Protein AF-0000000084720135 (afdb_homodimer)

Structure (mmCIF, N/CA/C/O backbone):
data_AF-0000000084720135-model_v1
#
loop_
_entity.id
_entity.type
_entity.pdbx_description
1 polymer 'PABS domain-containing protein'
#
loop_
_atom_site.group_PDB
_atom_site.id
_atom_site.type_symbol
_atom_site.label_atom_id
_atom_site.label_alt_id
_atom_site.label_comp_id
_atom_site.label_asym_id
_atom_site.label_entity_id
_atom_site.label_seq_id
_atom_site.pdbx_PDB_ins_code
_atom_site.Cartn_x
_atom_site.Cartn_y
_atom_site.Cartn_z
_atom_site.occupancy
_atom_site.B_iso_or_equiv
_atom_site.auth_seq_id
_atom_site.auth_comp_id
_atom_site.auth_asym_id
_atom_site.auth_atom_id
_atom_site.pdbx_PDB_model_num
ATOM 1 N N . MET A 1 1 ? 41.5 21.016 13.18 1 47.06 1 MET A N 1
ATOM 2 C CA . MET A 1 1 ? 40.406 21.859 13.711 1 47.06 1 MET A CA 1
ATOM 3 C C . MET A 1 1 ? 40.688 22.234 15.164 1 47.06 1 MET A C 1
ATOM 5 O O . MET A 1 1 ? 41.312 21.469 15.906 1 47.06 1 MET A O 1
ATOM 9 N N . ASN A 1 2 ? 40.562 23.562 15.445 1 60.97 2 ASN A N 1
ATOM 10 C CA . ASN A 1 2 ? 40.844 24.297 16.672 1 60.97 2 ASN A CA 1
ATOM 11 C C . ASN A 1 2 ? 40.219 23.641 17.891 1 60.97 2 ASN A C 1
ATOM 13 O O . ASN A 1 2 ? 39.031 23.328 17.891 1 60.97 2 ASN A O 1
ATOM 17 N N . ALA A 1 3 ? 40.969 22.922 18.703 1 72.19 3 ALA A N 1
ATOM 18 C CA . ALA A 1 3 ? 40.562 22.297 19.969 1 72.19 3 ALA A CA 1
ATOM 19 C C . ALA A 1 3 ? 39.5 23.109 20.672 1 72.19 3 ALA A C 1
ATOM 21 O O . ALA A 1 3 ? 38.656 22.562 21.391 1 72.19 3 ALA A O 1
ATOM 22 N N . ARG A 1 4 ? 39.469 24.391 20.438 1 83.12 4 ARG A N 1
ATOM 23 C CA . ARG A 1 4 ? 38.5 25.281 21.078 1 83.12 4 ARG A CA 1
ATOM 24 C C . ARG A 1 4 ? 37.094 25.047 20.547 1 83.12 4 ARG A C 1
ATOM 26 O O . ARG A 1 4 ? 36.125 25.078 21.312 1 83.12 4 ARG A O 1
ATOM 33 N N . VAL A 1 5 ? 36.938 24.703 19.312 1 84.44 5 VAL A N 1
ATOM 34 C CA . VAL A 1 5 ? 35.656 24.531 18.672 1 84.44 5 VAL A CA 1
ATOM 35 C C . VAL A 1 5 ? 34.906 23.344 19.281 1 84.44 5 VAL A C 1
ATOM 37 O O . VAL A 1 5 ? 33.719 23.406 19.547 1 84.44 5 VAL A O 1
ATOM 40 N N . TRP A 1 6 ? 35.625 22.344 19.594 1 82.81 6 TRP A N 1
ATOM 41 C CA . TRP A 1 6 ? 35 21.125 20.078 1 82.81 6 TRP A CA 1
ATOM 42 C C . TRP A 1 6 ? 34.625 21.25 21.547 1 82.81 6 TRP A C 1
ATOM 44 O O . TRP A 1 6 ? 33.719 20.547 22.016 1 82.81 6 TRP A O 1
ATOM 54 N N . LYS A 1 7 ? 35.281 22.188 22.25 1 87.62 7 LYS A N 1
ATOM 55 C CA . LYS A 1 7 ? 34.875 22.469 23.625 1 87.62 7 LYS A CA 1
ATOM 56 C C . LYS A 1 7 ? 33.656 23.359 23.688 1 87.62 7 LYS A C 1
ATOM 58 O O . LYS A 1 7 ? 32.875 23.281 24.641 1 87.62 7 LYS A O 1
ATOM 63 N N . ILE A 1 8 ? 33.375 24.109 22.672 1 91.62 8 ILE A N 1
ATOM 64 C CA . ILE A 1 8 ? 32.312 25.094 22.688 1 91.62 8 ILE A CA 1
ATOM 65 C C . ILE A 1 8 ? 31.078 24.547 21.969 1 91.62 8 ILE A C 1
ATOM 67 O O . ILE A 1 8 ? 29.953 24.891 22.297 1 91.62 8 ILE A O 1
ATOM 71 N N . ALA A 1 9 ? 31.266 23.578 21.078 1 90 9 ALA A N 1
ATOM 72 C CA . ALA A 1 9 ? 30.203 23.078 20.203 1 90 9 ALA A CA 1
ATOM 73 C C . ALA A 1 9 ? 29.062 22.469 21.016 1 90 9 ALA A C 1
ATOM 75 O O . ALA A 1 9 ? 27.891 22.734 20.75 1 90 9 ALA A O 1
ATOM 76 N N . PRO A 1 10 ? 29.328 21.641 22.047 1 91.88 10 PRO A N 1
ATOM 77 C CA . PRO A 1 10 ? 28.219 21.078 22.828 1 91.88 10 PRO A CA 1
ATOM 78 C C . PRO A 1 10 ? 27.375 22.125 23.531 1 91.88 10 PRO A C 1
ATOM 80 O O . PRO A 1 10 ? 26.188 21.938 23.75 1 91.88 10 PRO A O 1
ATOM 83 N N . LEU A 1 11 ? 28.062 23.266 23.875 1 94.38 11 LEU A N 1
ATOM 84 C CA . LEU A 1 11 ? 27.344 24.359 24.516 1 94.38 11 LEU A CA 1
ATOM 85 C C . LEU A 1 11 ? 26.328 24.969 23.562 1 94.38 11 LEU A C 1
ATOM 87 O O . LEU A 1 11 ? 25.188 25.25 23.938 1 94.38 11 LEU A O 1
ATOM 91 N N . LEU A 1 12 ? 26.719 25.031 22.344 1 93.25 12 LEU A N 1
ATOM 92 C CA . LEU A 1 12 ? 25.828 25.594 21.344 1 93.25 12 LEU A CA 1
ATOM 93 C C . LEU A 1 12 ? 24.703 24.625 21 1 93.25 12 LEU A C 1
ATOM 95 O O . LEU A 1 12 ? 23.578 25.047 20.688 1 93.25 12 LEU A O 1
ATOM 99 N N . PHE A 1 13 ? 24.984 23.328 21.094 1 93.81 13 PHE A N 1
ATOM 100 C CA . PHE A 1 13 ? 23.922 22.344 20.922 1 93.81 13 PHE A CA 1
ATOM 101 C C . PHE A 1 13 ? 22.844 22.531 21.984 1 93.81 13 PHE A C 1
ATOM 103 O O . PHE A 1 13 ? 21.656 22.547 21.672 1 93.81 13 PHE A O 1
ATOM 110 N N . GLY A 1 14 ? 23.281 22.641 23.172 1 95.44 14 GLY A N 1
ATOM 111 C CA . GLY A 1 14 ? 22.359 22.859 24.266 1 95.44 14 GLY A CA 1
ATOM 112 C C . GLY A 1 14 ? 21.578 24.156 24.141 1 95.44 14 GLY A C 1
ATOM 113 O O . GLY A 1 14 ? 20.375 24.188 24.438 1 95.44 14 GLY A O 1
ATOM 114 N N . SER A 1 15 ? 22.25 25.203 23.766 1 95.5 15 SER A N 1
ATOM 115 C CA . SER A 1 15 ? 21.594 26.5 23.594 1 95.5 15 SER A CA 1
ATOM 116 C C . SER A 1 15 ? 20.531 26.438 22.5 1 95.5 15 SER A C 1
ATOM 118 O O . SER A 1 15 ? 19.422 26.953 22.688 1 95.5 15 SER A O 1
ATOM 120 N N . GLY A 1 16 ? 20.859 25.812 21.422 1 94 16 GLY A N 1
ATOM 121 C CA . GLY A 1 16 ? 19.891 25.625 20.359 1 94 16 GLY A CA 1
ATOM 122 C C . GLY A 1 16 ? 18.688 24.797 20.781 1 94 16 GLY A C 1
ATOM 123 O O . GLY A 1 16 ? 17.547 25.125 20.438 1 94 16 GLY A O 1
ATOM 124 N N . PHE A 1 17 ? 18.953 23.734 21.484 1 96.19 17 PHE A N 1
ATOM 125 C CA . PHE A 1 17 ? 17.891 22.875 22.016 1 96.19 17 PHE A CA 1
ATOM 126 C C . PHE A 1 17 ? 16.891 23.703 22.828 1 96.19 17 PHE A C 1
ATOM 128 O O . PHE A 1 17 ? 15.688 23.625 22.594 1 96.19 17 PHE A O 1
ATOM 135 N N . CYS A 1 18 ? 17.406 24.5 23.688 1 96.62 18 CYS A N 1
ATOM 136 C CA . CYS A 1 18 ? 16.547 25.297 24.562 1 96.62 18 CYS A CA 1
ATOM 137 C C . CYS A 1 18 ? 15.805 26.375 23.766 1 96.62 18 CYS A C 1
ATOM 139 O O . CYS A 1 18 ? 14.617 26.609 24.016 1 96.62 18 CYS A O 1
ATOM 141 N N . ALA A 1 19 ? 16.438 26.938 22.859 1 94.12 19 ALA A N 1
ATOM 142 C CA . ALA A 1 19 ? 15.852 28.031 22.094 1 94.12 19 ALA A CA 1
ATOM 143 C C . ALA A 1 19 ? 14.594 27.578 21.359 1 94.12 19 ALA A C 1
ATOM 145 O O . ALA A 1 19 ? 13.578 28.281 21.359 1 94.12 19 ALA A O 1
ATOM 146 N N . LEU A 1 20 ? 14.695 26.453 20.781 1 93.56 20 LEU A N 1
ATOM 147 C CA . LEU A 1 20 ? 13.539 26.016 20 1 93.56 20 LEU A CA 1
ATOM 148 C C . LEU A 1 20 ? 12.461 25.422 20.906 1 93.56 20 LEU A C 1
ATOM 150 O O . LEU A 1 20 ? 11.281 25.422 20.547 1 93.56 20 LEU A O 1
ATOM 154 N N . VAL A 1 21 ? 12.789 24.875 22.031 1 95.62 21 VAL A N 1
ATOM 155 C CA . VAL A 1 21 ? 11.773 24.5 23 1 95.62 21 VAL A CA 1
ATOM 156 C C . VAL A 1 21 ? 10.992 25.734 23.453 1 95.62 21 VAL A C 1
ATOM 158 O O . VAL A 1 21 ? 9.766 25.703 23.531 1 95.62 21 VAL A O 1
ATOM 161 N N . TYR A 1 22 ? 11.742 26.828 23.672 1 94.38 22 TYR A N 1
ATOM 162 C CA . TYR A 1 22 ? 11.094 28.078 24.047 1 94.38 22 TYR A CA 1
ATOM 163 C C . TYR A 1 22 ? 10.164 28.578 22.953 1 94.38 22 TYR A C 1
ATOM 165 O O . TYR A 1 22 ? 9.008 28.922 23.219 1 94.38 22 TYR A O 1
ATOM 173 N N . GLN A 1 23 ? 10.648 28.547 21.812 1 90.38 23 GLN A N 1
ATOM 174 C CA . GLN A 1 23 ? 9.875 29.078 20.703 1 90.38 23 GLN A CA 1
ATOM 175 C C . GLN A 1 23 ? 8.57 28.312 20.516 1 90.38 23 GLN A C 1
ATOM 177 O O . GLN A 1 23 ? 7.512 28.906 20.328 1 90.38 23 GLN A O 1
ATOM 182 N N . THR A 1 24 ? 8.625 27.031 20.562 1 90.44 24 THR A N 1
ATOM 183 C CA . THR A 1 24 ? 7.43 26.219 20.375 1 90.44 24 THR A CA 1
ATOM 184 C C . THR A 1 24 ? 6.473 26.375 21.562 1 90.44 24 THR A C 1
ATOM 186 O O . THR A 1 24 ? 5.254 26.391 21.375 1 90.44 24 THR A O 1
ATOM 189 N N . ALA A 1 25 ? 7.012 26.453 22.703 1 91.75 25 ALA A N 1
ATOM 190 C CA . ALA A 1 25 ? 6.18 26.672 23.891 1 91.75 25 ALA A CA 1
ATOM 191 C C . ALA A 1 25 ? 5.469 28.031 23.812 1 91.75 25 ALA A C 1
ATOM 193 O O . ALA A 1 25 ? 4.281 28.125 24.109 1 91.75 25 ALA A O 1
ATOM 194 N N . TRP A 1 26 ? 6.211 29.047 23.453 1 90.12 26 TRP A N 1
ATOM 195 C CA . TRP A 1 26 ? 5.641 30.391 23.328 1 90.12 26 TRP A CA 1
ATOM 196 C C . TRP A 1 26 ? 4.562 30.438 22.25 1 90.12 26 TRP A C 1
ATOM 198 O O . TRP A 1 26 ? 3.559 31.141 22.391 1 90.12 26 TRP A O 1
ATOM 208 N N . GLN A 1 27 ? 4.793 29.75 21.219 1 84.06 27 GLN A N 1
ATOM 209 C CA . GLN A 1 27 ? 3.781 29.656 20.172 1 84.06 27 GLN A CA 1
ATOM 210 C C . GLN A 1 27 ? 2.482 29.062 20.703 1 84.06 27 GLN A C 1
ATOM 212 O O . GLN A 1 27 ? 1.394 29.547 20.406 1 84.06 27 GLN A O 1
ATOM 217 N N . ARG A 1 28 ? 2.559 28.094 21.469 1 85.31 28 ARG A N 1
ATOM 218 C CA . ARG A 1 28 ? 1.39 27.438 22.031 1 85.31 28 ARG A CA 1
ATOM 219 C C . ARG A 1 28 ? 0.677 28.344 23.031 1 85.31 28 ARG A C 1
ATOM 221 O O . ARG A 1 28 ? -0.553 28.422 23.031 1 85.31 28 ARG A O 1
ATOM 228 N N . GLU A 1 29 ? 1.444 29.031 23.844 1 85.19 29 GLU A N 1
ATOM 229 C CA . GLU A 1 29 ? 0.874 29.906 24.875 1 85.19 29 GLU A CA 1
ATOM 230 C C . GLU A 1 29 ? 0.19 31.109 24.234 1 85.19 29 GLU A C 1
ATOM 232 O O . GLU A 1 29 ? -0.898 31.516 24.656 1 85.19 29 GLU A O 1
ATOM 237 N N . LEU A 1 30 ? 0.753 31.594 23.281 1 80.81 30 LEU A N 1
ATOM 238 C CA . LEU A 1 30 ? 0.221 32.812 22.672 1 80.81 30 LEU A CA 1
ATOM 239 C C . LEU A 1 30 ? -0.971 32.5 21.781 1 80.81 30 LEU A C 1
ATOM 241 O O . LEU A 1 30 ? -1.827 33.344 21.562 1 80.81 30 LEU A O 1
ATOM 245 N N . ARG A 1 31 ? -1.048 31.312 21.297 1 76.31 31 ARG A N 1
ATOM 246 C CA . ARG A 1 31 ? -2.223 30.891 20.547 1 76.31 31 ARG A CA 1
ATOM 247 C C . ARG A 1 31 ? -3.471 30.906 21.422 1 76.31 31 ARG A C 1
ATOM 249 O O . ARG A 1 31 ? -4.574 31.156 20.938 1 76.31 31 ARG A O 1
ATOM 256 N N . LEU A 1 32 ? -3.262 30.578 22.656 1 73 32 LEU A N 1
ATOM 257 C CA . LEU A 1 32 ? -4.387 30.547 23.578 1 73 32 LEU A CA 1
ATOM 258 C C . LEU A 1 32 ? -4.91 31.938 23.875 1 73 32 LEU A C 1
ATOM 260 O O . LEU A 1 32 ? -6.066 32.125 24.266 1 73 32 LEU A O 1
ATOM 264 N N . ILE A 1 33 ? -4.055 32.875 23.625 1 66.69 33 ILE A N 1
ATOM 265 C CA . ILE A 1 33 ? -4.441 34.25 23.922 1 66.69 33 ILE A CA 1
ATOM 266 C C . ILE A 1 33 ? -4.957 34.938 22.656 1 66.69 33 ILE A C 1
ATOM 268 O O . ILE A 1 33 ? -5.969 35.625 22.688 1 66.69 33 ILE A O 1
ATOM 272 N N . PHE A 1 34 ? -4.207 34.656 21.594 1 63.59 34 PHE A N 1
ATOM 273 C CA . PHE A 1 34 ? -4.449 35.469 20.422 1 63.59 34 PHE A CA 1
ATOM 274 C C . PHE A 1 34 ? -5.297 34.719 19.406 1 63.59 34 PHE A C 1
ATOM 276 O O . PHE A 1 34 ? -5.785 35.312 18.438 1 63.59 34 PHE A O 1
ATOM 283 N N . GLY A 1 35 ? -5.809 33.562 19.797 1 59.84 35 GLY A N 1
ATOM 284 C CA . GLY A 1 35 ? -6.688 32.812 18.938 1 59.84 35 GLY A CA 1
ATOM 285 C C . GLY A 1 35 ? -5.984 32.219 17.734 1 59.84 35 GLY A C 1
ATOM 286 O O . GLY A 1 35 ? -4.828 31.797 17.812 1 59.84 35 GLY A O 1
ATOM 287 N N . ALA A 1 36 ? -6.168 32.562 16.406 1 57.19 36 ALA A N 1
ATOM 288 C CA . ALA A 1 36 ? -5.863 31.953 15.109 1 57.19 36 ALA A CA 1
ATOM 289 C C . ALA A 1 36 ? -4.402 31.516 15.031 1 57.19 36 ALA A C 1
ATOM 291 O O . ALA A 1 36 ? -3.508 32.281 15.438 1 57.19 36 ALA A O 1
ATOM 292 N N . SER A 1 37 ? -4.109 30.25 14.914 1 58.25 37 SER A N 1
ATOM 293 C CA . SER A 1 37 ? -2.816 29.578 14.945 1 58.25 37 SER A CA 1
ATOM 294 C C . SER A 1 37 ? -1.837 30.203 13.969 1 58.25 37 SER A C 1
ATOM 296 O O . SER A 1 37 ? -0.685 30.469 14.312 1 58.25 37 SER A O 1
ATOM 298 N N . THR A 1 38 ? -2.287 30.703 12.781 1 62.53 38 THR A N 1
ATOM 299 C CA . THR A 1 38 ? -1.312 31.125 11.781 1 62.53 38 THR A CA 1
ATOM 300 C C . THR A 1 38 ? -0.771 32.531 12.109 1 62.53 38 THR A C 1
ATOM 302 O O . THR A 1 38 ? 0.423 32.781 11.953 1 62.53 38 THR A O 1
ATOM 305 N N . ALA A 1 39 ? -1.692 33.375 12.664 1 63.09 39 ALA A N 1
ATOM 306 C CA . ALA A 1 39 ? -1.271 34.719 13.031 1 63.09 39 ALA A CA 1
ATOM 307 C C . ALA A 1 39 ? -0.337 34.719 14.234 1 63.09 39 ALA A C 1
ATOM 309 O O . ALA A 1 39 ? 0.662 35.438 14.266 1 63.09 39 ALA A O 1
ATOM 310 N N . ALA A 1 40 ? -0.755 33.812 15.102 1 64 40 ALA A N 1
ATOM 311 C CA . ALA A 1 40 ? 0.091 33.688 16.281 1 64 40 ALA A CA 1
ATOM 312 C C . ALA A 1 40 ? 1.47 33.156 15.906 1 64 40 ALA A C 1
ATOM 314 O O . ALA A 1 40 ? 2.488 33.625 16.406 1 64 40 ALA A O 1
ATOM 315 N N . SER A 1 41 ? 1.493 32.219 15.031 1 69.38 41 SER A N 1
ATOM 316 C CA . SER A 1 41 ? 2.756 31.625 14.609 1 69.38 41 SER A CA 1
ATOM 317 C C . SER A 1 41 ? 3.611 32.625 13.844 1 69.38 41 SER A C 1
ATOM 319 O O . SER A 1 41 ? 4.828 32.688 14.031 1 69.38 41 SER A O 1
ATOM 321 N N . ALA A 1 42 ? 2.91 33.406 13.039 1 72.31 42 ALA A N 1
ATOM 322 C CA . ALA A 1 42 ? 3.629 34.438 12.273 1 72.31 42 ALA A CA 1
ATOM 323 C C . ALA A 1 42 ? 4.188 35.531 13.188 1 72.31 42 ALA A C 1
ATOM 325 O O . ALA A 1 42 ? 5.312 36 12.992 1 72.31 42 ALA A O 1
ATOM 326 N N . ALA A 1 43 ? 3.418 35.812 14.148 1 71.81 43 ALA A N 1
ATOM 327 C CA . ALA A 1 43 ? 3.838 36.844 15.086 1 71.81 43 ALA A CA 1
ATOM 328 C C . ALA A 1 43 ? 5.02 36.375 15.938 1 71.81 43 ALA A C 1
ATOM 330 O O . ALA A 1 43 ? 5.992 37.094 16.109 1 71.81 43 ALA A O 1
ATOM 331 N N . VAL A 1 44 ? 4.848 35.156 16.484 1 75 44 VAL A N 1
ATOM 332 C CA . VAL A 1 44 ? 5.906 34.625 17.328 1 75 44 VAL A CA 1
ATOM 333 C C . VAL A 1 44 ? 7.195 34.5 16.531 1 75 44 VAL A C 1
ATOM 335 O O . VAL A 1 44 ? 8.281 34.812 17.016 1 75 44 VAL A O 1
ATOM 338 N N . LEU A 1 45 ? 7.051 34 15.391 1 76.69 45 LEU A N 1
ATOM 339 C CA . LEU A 1 45 ? 8.227 33.844 14.547 1 76.69 45 LEU A CA 1
ATOM 340 C C . LEU A 1 45 ? 8.867 35.188 14.219 1 76.69 45 LEU A C 1
ATOM 342 O O . LEU A 1 45 ? 10.094 35.312 14.242 1 76.69 45 LEU A O 1
ATOM 346 N N . ALA A 1 46 ? 8.078 36.156 13.938 1 78.5 46 ALA A N 1
ATOM 347 C CA . ALA A 1 46 ? 8.578 37.469 13.633 1 78.5 46 ALA A CA 1
ATOM 348 C C . ALA A 1 46 ? 9.289 38.094 14.836 1 78.5 46 ALA A C 1
ATOM 350 O O . ALA A 1 46 ? 10.367 38.688 14.695 1 78.5 46 ALA A O 1
ATOM 351 N N . ILE A 1 47 ? 8.695 37.938 15.938 1 83.12 47 ILE A N 1
ATOM 352 C CA . ILE A 1 47 ? 9.258 38.5 17.156 1 83.12 47 ILE A CA 1
ATOM 353 C C . ILE A 1 47 ? 10.539 37.75 17.516 1 83.12 47 ILE A C 1
ATOM 355 O O . ILE A 1 47 ? 11.539 38.375 17.906 1 83.12 47 ILE A O 1
ATOM 359 N N . PHE A 1 48 ? 10.477 36.438 17.453 1 84.94 48 PHE A N 1
ATOM 360 C CA . PHE A 1 48 ? 11.625 35.594 17.766 1 84.94 48 PHE A CA 1
ATOM 361 C C . PHE A 1 48 ? 12.805 35.938 16.859 1 84.94 48 PHE A C 1
ATOM 363 O O . PHE A 1 48 ? 13.914 36.156 17.328 1 84.94 48 PHE A O 1
ATOM 370 N N . MET A 1 49 ? 12.562 36.031 15.617 1 81.06 49 MET A N 1
ATOM 371 C CA . MET A 1 49 ? 13.609 36.344 14.648 1 81.06 49 MET A CA 1
ATOM 372 C C . MET A 1 49 ? 14.078 37.812 14.805 1 81.06 49 MET A C 1
ATOM 374 O O . MET A 1 49 ? 15.273 38.094 14.68 1 81.06 49 MET A O 1
ATOM 378 N N . GLY A 1 50 ? 13.102 38.656 15.023 1 82.06 50 GLY A N 1
ATOM 379 C CA . GLY A 1 50 ? 13.445 40.062 15.258 1 82.06 50 GLY A CA 1
ATOM 380 C C . GLY A 1 50 ? 14.328 40.25 16.469 1 82.06 50 GLY A C 1
ATOM 381 O O . GLY A 1 50 ? 15.289 41.031 16.438 1 82.06 50 GLY A O 1
ATOM 382 N N . GLY A 1 51 ? 13.961 39.594 17.484 1 85.62 51 GLY A N 1
ATOM 383 C CA . GLY A 1 51 ? 14.781 39.625 18.672 1 85.62 51 GLY A CA 1
ATOM 384 C C . GLY A 1 51 ? 16.188 39.094 18.469 1 85.62 51 GLY A C 1
ATOM 385 O O . GLY A 1 51 ? 17.156 39.719 18.906 1 85.62 51 GLY A O 1
ATOM 386 N N . LEU A 1 52 ? 16.297 37.969 17.797 1 83.81 52 LEU A N 1
ATOM 387 C CA . LEU A 1 52 ? 17.594 37.344 17.516 1 83.81 52 LEU A CA 1
ATOM 388 C C . LEU A 1 52 ? 18.453 38.312 16.688 1 83.81 52 LEU A C 1
ATOM 390 O O . LEU A 1 52 ? 19.641 38.469 16.984 1 83.81 52 LEU A O 1
ATOM 394 N N . GLY A 1 53 ? 17.859 38.938 15.695 1 80.75 53 GLY A N 1
ATOM 395 C CA . GLY A 1 53 ? 18.594 39.875 14.836 1 80.75 53 GLY A CA 1
ATOM 396 C C . GLY A 1 53 ? 19.047 41.125 15.562 1 80.75 53 GLY A C 1
ATOM 397 O O . GLY A 1 53 ? 20.219 41.5 15.461 1 80.75 53 GLY A O 1
ATOM 398 N N . LEU A 1 54 ? 18.141 41.719 16.266 1 83 54 LEU A N 1
ATOM 399 C CA . LEU A 1 54 ? 18.453 42.906 17.016 1 83 54 LEU A CA 1
ATOM 400 C C . LEU A 1 54 ? 19.484 42.625 18.109 1 83 54 LEU A C 1
ATOM 402 O O . LEU A 1 54 ? 20.391 43.438 18.344 1 83 54 LEU A O 1
ATOM 406 N N . GLY A 1 55 ? 19.344 41.562 18.75 1 86.81 55 GLY A N 1
ATOM 407 C CA . GLY A 1 55 ? 20.297 41.156 19.766 1 86.81 55 GLY A CA 1
ATOM 408 C C . GLY A 1 55 ? 21.688 40.906 19.203 1 86.81 55 GLY A C 1
ATOM 409 O O . GLY A 1 55 ? 22.688 41.312 19.812 1 86.81 55 GLY A O 1
ATOM 410 N N . GLY A 1 56 ? 21.734 40.25 18.109 1 82.44 56 GLY A N 1
ATOM 411 C CA . GLY A 1 56 ? 23.016 40.031 17.453 1 82.44 56 GLY A CA 1
ATOM 412 C C . GLY A 1 56 ? 23.734 41.312 17.094 1 82.44 56 GLY A C 1
ATOM 413 O O . GLY A 1 56 ? 24.938 41.406 17.266 1 82.44 56 GLY A O 1
ATOM 414 N N . ALA A 1 57 ? 22.953 42.312 16.641 1 80.06 57 ALA A N 1
ATOM 415 C CA . ALA A 1 57 ? 23.531 43.594 16.25 1 80.06 57 ALA A CA 1
ATOM 416 C C . ALA A 1 57 ? 24 44.406 17.469 1 80.06 57 ALA A C 1
ATOM 418 O O . ALA A 1 57 ? 25.109 44.938 17.469 1 80.06 57 ALA A O 1
ATOM 419 N N . LEU A 1 58 ? 23.219 44.406 18.5 1 84.69 58 LEU A N 1
ATOM 420 C CA . LEU A 1 58 ? 23.5 45.219 19.672 1 84.69 58 LEU A CA 1
ATOM 421 C C . LEU A 1 58 ? 24.547 44.562 20.547 1 84.69 58 LEU A C 1
ATOM 423 O O . LEU A 1 58 ? 25.5 45.219 21.016 1 84.69 58 LEU A O 1
ATOM 427 N N . LEU A 1 59 ? 24.484 43.312 20.719 1 87.94 59 LEU A N 1
ATOM 428 C CA . LEU A 1 59 ? 25.359 42.594 21.656 1 87.94 59 LEU A CA 1
ATOM 429 C C . LEU A 1 59 ? 26.625 42.125 20.953 1 87.94 59 LEU A C 1
ATOM 431 O O . LEU A 1 59 ? 27.641 41.875 21.609 1 87.94 59 LEU A O 1
ATOM 435 N N . GLY A 1 60 ? 26.547 42 19.688 1 81.5 60 GLY A N 1
ATOM 436 C CA . GLY A 1 60 ? 27.75 41.656 18.938 1 81.5 60 GLY A CA 1
ATOM 437 C C . GLY A 1 60 ? 28.875 42.625 19.109 1 81.5 60 GLY A C 1
ATOM 438 O O . GLY A 1 60 ? 30.031 42.25 19.312 1 81.5 60 GLY A O 1
ATOM 439 N N . ALA A 1 61 ? 28.547 43.938 19.062 1 80.25 61 ALA A N 1
ATOM 440 C CA . ALA A 1 61 ? 29.547 45 19.25 1 80.25 61 ALA A CA 1
ATOM 441 C C . ALA A 1 61 ? 30.141 44.938 20.656 1 80.25 61 ALA A C 1
ATOM 443 O O . ALA A 1 61 ? 31.344 45.188 20.844 1 80.25 61 ALA A O 1
ATOM 444 N N . ARG A 1 62 ? 29.375 44.5 21.594 1 86.12 62 ARG A N 1
ATOM 445 C CA . ARG A 1 62 ? 29.828 44.406 22.969 1 86.12 62 ARG A CA 1
ATOM 446 C C . ARG A 1 62 ? 30.734 43.188 23.172 1 86.12 62 ARG A C 1
ATOM 448 O O . ARG A 1 62 ? 31.656 43.219 23.984 1 86.12 62 ARG A O 1
ATOM 455 N N . VAL A 1 63 ? 30.406 42.125 22.484 1 85.56 63 VAL A N 1
ATOM 456 C CA . VAL A 1 63 ? 31.172 40.906 22.562 1 85.56 63 VAL A CA 1
ATOM 457 C C . VAL A 1 63 ? 32.594 41.125 22.094 1 85.56 63 VAL A C 1
ATOM 459 O O . VAL A 1 63 ? 33.562 40.625 22.672 1 85.56 63 VAL A O 1
ATOM 462 N N . ASP A 1 64 ? 32.812 42.062 21.062 1 79.38 64 ASP A N 1
ATOM 463 C CA . ASP A 1 64 ? 34.125 42.344 20.5 1 79.38 64 ASP A CA 1
ATOM 464 C C . ASP A 1 64 ? 35.031 43.062 21.5 1 79.38 64 ASP A C 1
ATOM 466 O O . ASP A 1 64 ? 36.25 42.938 21.469 1 79.38 64 ASP A O 1
ATOM 470 N N . ARG A 1 65 ? 34.406 43.719 22.453 1 81.12 65 ARG A N 1
ATOM 471 C CA . ARG A 1 65 ? 35.188 44.531 23.422 1 81.12 65 ARG A CA 1
ATOM 472 C C . ARG A 1 65 ? 35.438 43.719 24.688 1 81.12 65 ARG A C 1
ATOM 474 O O . ARG A 1 65 ? 36.219 44.156 25.531 1 81.12 65 ARG A O 1
ATOM 481 N N . HIS A 1 66 ? 34.875 42.562 24.766 1 85.69 66 HIS A N 1
ATOM 482 C CA . HIS A 1 66 ? 35 41.812 26 1 85.69 66 HIS A CA 1
ATOM 483 C C . HIS A 1 66 ? 36.281 40.969 26.016 1 85.69 66 HIS A C 1
ATOM 485 O O . HIS A 1 66 ? 36.625 40.375 25 1 85.69 66 HIS A O 1
ATOM 491 N N . LYS A 1 67 ? 36.906 40.906 27.125 1 84.25 67 LYS A N 1
ATOM 492 C CA . LYS A 1 67 ? 38.188 40.188 27.266 1 84.25 67 LYS A CA 1
ATOM 493 C C . LYS A 1 67 ? 38 38.688 27.297 1 84.25 67 LYS A C 1
ATOM 495 O O . LYS A 1 67 ? 38.875 37.938 26.922 1 84.25 67 LYS A O 1
ATOM 500 N N . ARG A 1 68 ? 36.844 38.219 27.859 1 90.31 68 ARG A N 1
ATOM 501 C CA . ARG A 1 68 ? 36.5 36.812 27.922 1 90.31 68 ARG A CA 1
ATOM 502 C C . ARG A 1 68 ? 35.156 36.562 27.281 1 90.31 68 ARG A C 1
ATOM 504 O O . ARG A 1 68 ? 34.156 36.375 27.984 1 90.31 68 ARG A O 1
ATOM 511 N N . PRO A 1 69 ? 35.094 36.406 26.062 1 90.56 69 PRO A N 1
ATOM 512 C CA . PRO A 1 69 ? 33.812 36.312 25.344 1 90.56 69 PRO A CA 1
ATOM 513 C C . PRO A 1 69 ? 32.969 35.125 25.797 1 90.56 69 PRO A C 1
ATOM 515 O O . PRO A 1 69 ? 31.75 35.188 25.812 1 90.56 69 PRO A O 1
ATOM 518 N N . LEU A 1 70 ? 33.594 34 26.234 1 93.12 70 LEU A N 1
ATOM 519 C CA . LEU A 1 70 ? 32.812 32.844 26.656 1 93.12 70 LEU A CA 1
ATOM 520 C C . LEU A 1 70 ? 32.156 33.094 28.016 1 93.12 70 LEU A C 1
ATOM 522 O O . LEU A 1 70 ? 31.125 32.5 28.328 1 93.12 70 LEU A O 1
ATOM 526 N N . ALA A 1 71 ? 32.812 33.844 28.844 1 94.25 71 ALA A N 1
ATOM 527 C CA . ALA A 1 71 ? 32.188 34.219 30.094 1 94.25 71 ALA A CA 1
ATOM 528 C C . ALA A 1 71 ? 30.969 35.094 29.844 1 94.25 71 ALA A C 1
ATOM 530 O O . ALA A 1 71 ? 29.969 35 30.562 1 94.25 71 ALA A O 1
ATOM 531 N N . PHE A 1 72 ? 31.094 35.969 28.922 1 94 72 PHE A N 1
ATOM 532 C CA . PHE A 1 72 ? 29.938 36.781 28.516 1 94 72 PHE A CA 1
ATOM 533 C C . PHE A 1 72 ? 28.828 35.906 27.984 1 94 72 PHE A C 1
ATOM 535 O O . PHE A 1 72 ? 27.641 36.125 28.266 1 94 72 PHE A O 1
ATOM 542 N N . TYR A 1 73 ? 29.156 34.844 27.188 1 95 73 TYR A N 1
ATOM 543 C CA . TYR A 1 73 ? 28.203 33.844 26.703 1 95 73 TYR A CA 1
ATOM 544 C C . TYR A 1 73 ? 27.469 33.188 27.859 1 95 73 TYR A C 1
ATOM 546 O O . TYR A 1 73 ? 26.25 33.031 27.812 1 95 73 TYR A O 1
ATOM 554 N N . ALA A 1 74 ? 28.172 32.844 28.875 1 96.5 74 ALA A N 1
ATOM 555 C CA . ALA A 1 74 ? 27.578 32.219 30.062 1 96.5 74 ALA A CA 1
ATOM 556 C C . ALA A 1 74 ? 26.578 33.156 30.734 1 96.5 74 ALA A C 1
ATOM 558 O O . ALA A 1 74 ? 25.531 32.719 31.203 1 96.5 74 ALA A O 1
ATOM 559 N N . ASP A 1 75 ? 26.938 34.438 30.797 1 96.06 75 ASP A N 1
ATOM 560 C CA . ASP A 1 75 ? 26.031 35.406 31.391 1 96.06 75 ASP A CA 1
ATOM 561 C C . ASP A 1 75 ? 24.766 35.562 30.562 1 96.06 75 ASP A C 1
ATOM 563 O O . ASP A 1 75 ? 23.672 35.719 31.109 1 96.06 75 ASP A O 1
ATOM 567 N N . LEU A 1 76 ? 24.938 35.562 29.297 1 96.12 76 LEU A N 1
ATOM 568 C CA . LEU A 1 76 ? 23.766 35.656 28.422 1 96.12 76 LEU A CA 1
ATOM 569 C C . LEU A 1 76 ? 22.844 34.438 28.625 1 96.12 76 LEU A C 1
ATOM 571 O O . LEU A 1 76 ? 21.625 34.625 28.734 1 96.12 76 LEU A O 1
ATOM 575 N N . GLU A 1 77 ? 23.422 33.219 28.688 1 97.25 77 GLU A N 1
ATOM 576 C CA . GLU A 1 77 ? 22.625 32.031 28.875 1 97.25 77 GLU A CA 1
ATOM 577 C C . GLU A 1 77 ? 21.859 32.062 30.203 1 97.25 77 GLU A C 1
ATOM 579 O O . GLU A 1 77 ? 20.719 31.625 30.281 1 97.25 77 GLU A O 1
ATOM 584 N N . LEU A 1 78 ? 22.5 32.594 31.188 1 96.69 78 LEU A N 1
ATOM 585 C CA . LEU A 1 78 ? 21.844 32.719 32.469 1 96.69 78 LEU A CA 1
ATOM 586 C C . LEU A 1 78 ? 20.703 33.719 32.406 1 96.69 78 LEU A C 1
ATOM 588 O O . LEU A 1 78 ? 19.625 33.469 32.969 1 96.69 78 LEU A O 1
ATOM 592 N N . LEU A 1 79 ? 20.938 34.844 31.781 1 96.62 79 LEU A N 1
ATOM 593 C CA . LEU A 1 79 ? 19.906 35.875 31.656 1 96.62 79 LEU A CA 1
ATOM 594 C C . LEU A 1 79 ? 18.75 35.375 30.797 1 96.62 79 LEU A C 1
ATOM 596 O O . LEU A 1 79 ? 17.594 35.719 31.031 1 96.62 79 LEU A O 1
ATOM 600 N N . ILE A 1 80 ? 19.016 34.594 29.75 1 97.06 80 ILE A N 1
ATOM 601 C CA . ILE A 1 80 ? 17.984 34 28.922 1 97.06 80 ILE A CA 1
ATOM 602 C C . ILE A 1 80 ? 17.094 33.094 29.781 1 97.06 80 ILE A C 1
ATOM 604 O O . ILE A 1 80 ? 15.867 33.156 29.703 1 97.06 80 ILE A O 1
ATOM 608 N N . SER A 1 81 ? 17.766 32.25 30.609 1 96.88 81 SER A N 1
ATOM 609 C CA . SER A 1 81 ? 17.047 31.328 31.469 1 96.88 81 SER A CA 1
ATOM 610 C C . SER A 1 81 ? 16.125 32.062 32.438 1 96.88 81 SER A C 1
ATOM 612 O O . SER A 1 81 ? 14.945 31.719 32.562 1 96.88 81 SER A O 1
ATOM 614 N N . LEU A 1 82 ? 16.578 33.125 32.969 1 96.25 82 LEU A N 1
ATOM 615 C CA . LEU A 1 82 ? 15.789 33.875 33.938 1 96.25 82 LEU A CA 1
ATOM 616 C C . LEU A 1 82 ? 14.633 34.594 33.25 1 96.25 82 LEU A C 1
ATOM 618 O O . LEU A 1 82 ? 13.508 34.594 33.781 1 96.25 82 LEU A O 1
ATOM 622 N N . SER A 1 83 ? 14.906 35.156 32.188 1 96.69 83 SER A N 1
ATOM 623 C CA . SER A 1 83 ? 13.852 35.906 31.5 1 96.69 83 SER A CA 1
ATOM 624 C C . SER A 1 83 ? 12.812 34.938 30.922 1 96.69 83 SER A C 1
ATOM 626 O O . SER A 1 83 ? 11.617 35.25 30.938 1 96.69 83 SER A O 1
ATOM 628 N N . ALA A 1 84 ? 13.203 33.812 30.375 1 96.31 84 ALA A N 1
ATOM 629 C CA . ALA A 1 84 ? 12.266 32.812 29.828 1 96.31 84 ALA A CA 1
ATOM 630 C C . ALA A 1 84 ? 11.406 32.219 30.938 1 96.31 84 ALA A C 1
ATOM 632 O O . ALA A 1 84 ? 10.219 31.938 30.734 1 96.31 84 ALA A O 1
ATOM 633 N N . ALA A 1 85 ? 11.969 32.031 32.125 1 96.19 85 ALA A N 1
ATOM 634 C CA . ALA A 1 85 ? 11.266 31.406 33.25 1 96.19 85 ALA A CA 1
ATOM 635 C C . ALA A 1 85 ? 10.078 32.25 33.656 1 96.19 85 ALA A C 1
ATOM 637 O O . ALA A 1 85 ? 9.07 31.734 34.156 1 96.19 85 ALA A O 1
ATOM 638 N N . VAL A 1 86 ? 10.117 33.562 33.375 1 95.38 86 VAL A N 1
ATOM 639 C CA . VAL A 1 86 ? 9.086 34.469 33.875 1 95.38 86 VAL A CA 1
ATOM 640 C C . VAL A 1 86 ? 8.023 34.656 32.781 1 95.38 86 VAL A C 1
ATOM 642 O O . VAL A 1 86 ? 6.945 35.188 33.062 1 95.38 86 VAL A O 1
ATOM 645 N N . THR A 1 87 ? 8.227 34.156 31.641 1 93.81 87 THR A N 1
ATOM 646 C CA . THR A 1 87 ? 7.352 34.438 30.5 1 93.81 87 THR A CA 1
ATOM 647 C C . THR A 1 87 ? 5.949 33.875 30.75 1 93.81 87 THR A C 1
ATOM 649 O O . THR A 1 87 ? 4.961 34.5 30.344 1 93.81 87 THR A O 1
ATOM 652 N N . PRO A 1 88 ? 5.766 32.688 31.422 1 91.25 88 PRO A N 1
ATOM 653 C CA . PRO A 1 88 ? 4.398 32.25 31.656 1 91.25 88 PRO A CA 1
ATOM 654 C C . PRO A 1 88 ? 3.574 33.219 32.469 1 91.25 88 PRO A C 1
ATOM 656 O O . PRO A 1 88 ? 2.387 33.406 32.219 1 91.25 88 PRO A O 1
ATOM 659 N N . LEU A 1 89 ? 4.164 33.812 33.406 1 91.12 89 LEU A N 1
ATOM 660 C CA . LEU A 1 89 ? 3.49 34.812 34.219 1 91.12 89 LEU A CA 1
ATOM 661 C C . LEU A 1 89 ? 3.199 36.062 33.406 1 91.12 89 LEU A C 1
ATOM 663 O O . LEU A 1 89 ? 2.143 36.688 33.594 1 91.12 89 LEU A O 1
ATOM 667 N N . LEU A 1 90 ? 4.094 36.469 32.594 1 92 90 LEU A N 1
ATOM 668 C CA . LEU A 1 90 ? 3.906 37.625 31.75 1 92 90 LEU A CA 1
ATOM 669 C C . LEU A 1 90 ? 2.787 37.406 30.734 1 92 90 LEU A C 1
ATOM 671 O O . LEU A 1 90 ? 2.07 38.344 30.391 1 92 90 LEU A O 1
ATOM 675 N N . VAL A 1 91 ? 2.674 36.219 30.312 1 89.56 91 VAL A N 1
ATOM 676 C CA . VAL A 1 91 ? 1.613 35.875 29.375 1 89.56 91 VAL A CA 1
ATOM 677 C C . VAL A 1 91 ? 0.252 36.031 30.047 1 89.56 91 VAL A C 1
ATOM 679 O O . VAL A 1 91 ? -0.691 36.562 29.438 1 89.56 91 VAL A O 1
ATOM 682 N N . VAL A 1 92 ? 0.149 35.594 31.297 1 87.06 92 VAL A N 1
ATOM 683 C CA . VAL A 1 92 ? -1.092 35.719 32.031 1 87.06 92 VAL A CA 1
ATOM 684 C C . VAL A 1 92 ? -1.421 37.188 32.219 1 87.06 92 VAL A C 1
ATOM 686 O O . VAL A 1 92 ? -2.578 37.594 32.094 1 87.06 92 VAL A O 1
ATOM 689 N N . LEU A 1 93 ? -0.471 37.969 32.406 1 88.94 93 LEU A N 1
ATOM 690 C CA . LEU A 1 93 ? -0.653 39.406 32.594 1 88.94 93 LEU A CA 1
ATOM 691 C C . LEU A 1 93 ? -1.077 40.062 31.281 1 88.94 93 LEU A C 1
ATOM 693 O O . LEU A 1 93 ? -1.96 40.938 31.266 1 88.94 93 LEU A O 1
ATOM 697 N N . ALA A 1 94 ? -0.405 39.656 30.266 1 87.94 94 ALA A N 1
ATOM 698 C CA . ALA A 1 94 ? -0.752 40.188 28.953 1 87.94 94 ALA A CA 1
ATOM 699 C C . ALA A 1 94 ? -2.191 39.844 28.578 1 87.94 94 ALA A C 1
ATOM 701 O O . ALA A 1 94 ? -2.904 40.656 28 1 87.94 94 ALA A O 1
ATOM 702 N N . ARG A 1 95 ? -2.562 38.688 28.938 1 83.62 95 ARG A N 1
ATOM 703 C CA . ARG A 1 95 ? -3.928 38.25 28.656 1 83.62 95 ARG A CA 1
ATOM 704 C C . ARG A 1 95 ? -4.938 39.094 29.453 1 83.62 95 ARG A C 1
ATOM 706 O O . ARG A 1 95 ? -5.957 39.5 28.906 1 83.62 95 ARG A O 1
ATOM 713 N N . THR A 1 96 ? -4.641 39.281 30.672 1 84.88 96 THR A N 1
ATOM 714 C CA . THR A 1 96 ? -5.523 40.062 31.531 1 84.88 96 THR A CA 1
ATOM 715 C C . THR A 1 96 ? -5.652 41.5 31.016 1 84.88 96 THR A C 1
ATOM 717 O O . THR A 1 96 ? -6.754 42.062 30.969 1 84.88 96 THR A O 1
ATOM 720 N N . LEU A 1 97 ? -4.605 41.969 30.547 1 86.62 97 LEU A N 1
ATOM 721 C CA . LEU A 1 97 ? -4.609 43.312 30 1 86.62 97 LEU A CA 1
ATOM 722 C C . LEU A 1 97 ? -5.406 43.375 28.703 1 86.62 97 LEU A C 1
ATOM 724 O O . LEU A 1 97 ? -6.16 44.344 28.484 1 86.62 97 LEU A O 1
ATOM 728 N N . TYR A 1 98 ? -5.238 42.469 27.906 1 83.5 98 TYR A N 1
ATOM 729 C CA . TYR A 1 98 ? -5.938 42.406 26.625 1 83.5 98 TYR A CA 1
ATOM 730 C C . TYR A 1 98 ? -7.445 42.312 26.828 1 83.5 98 TYR A C 1
ATOM 732 O O . TYR A 1 98 ? -8.211 43.031 26.172 1 83.5 98 TYR A O 1
ATOM 740 N N . VAL A 1 99 ? -7.828 41.5 27.781 1 80 99 VAL A N 1
ATOM 741 C CA . VAL A 1 99 ? -9.242 41.281 28.062 1 80 99 VAL A CA 1
ATOM 742 C C . VAL A 1 99 ? -9.852 42.531 28.672 1 80 99 VAL A C 1
ATOM 744 O O . VAL A 1 99 ? -10.984 42.906 28.344 1 80 99 VAL A O 1
ATOM 747 N N . THR A 1 100 ? -9.094 43.188 29.469 1 83.88 100 THR A N 1
ATOM 748 C CA . THR A 1 100 ? -9.578 44.406 30.125 1 83.88 100 THR A CA 1
ATOM 749 C C . THR A 1 100 ? -9.758 45.531 29.125 1 83.88 100 THR A C 1
ATOM 751 O O . THR A 1 100 ? -10.625 46.406 29.297 1 83.88 100 THR A O 1
ATOM 754 N N . LEU A 1 101 ? -9.047 45.438 28.031 1 83.88 101 LEU A N 1
ATOM 755 C CA . LEU A 1 101 ? -9.164 46.469 27 1 83.88 101 LEU A CA 1
ATOM 756 C C . LEU A 1 101 ? -10.32 46.156 26.062 1 83.88 101 LEU A C 1
ATOM 758 O O . LEU A 1 101 ? -10.641 46.938 25.172 1 83.88 101 LEU A O 1
ATOM 762 N N . GLY A 1 102 ? -10.953 45.094 26.234 1 76.06 102 GLY A N 1
ATOM 763 C CA . GLY A 1 102 ? -12.141 44.75 25.469 1 76.06 102 GLY A CA 1
ATOM 764 C C . GLY A 1 102 ? -11.859 43.812 24.312 1 76.06 102 GLY A C 1
ATOM 765 O O . GLY A 1 102 ? -12.789 43.344 23.641 1 76.06 102 GLY A O 1
ATOM 766 N N . GLY A 1 103 ? -10.594 43.5 24.125 1 74.44 103 GLY A N 1
ATOM 767 C CA . GLY A 1 103 ? -10.242 42.562 23.062 1 74.44 103 GLY A CA 1
ATOM 768 C C . GLY A 1 103 ? -10.703 43 21.688 1 74.44 103 GLY A C 1
ATOM 769 O O . GLY A 1 103 ? -10.992 44.188 21.484 1 74.44 103 GLY A O 1
ATOM 770 N N . THR A 1 104 ? -10.773 42.094 20.688 1 73.62 104 THR A N 1
ATOM 771 C CA . THR A 1 104 ? -11.164 42.406 19.312 1 73.62 104 THR A CA 1
ATOM 772 C C . THR A 1 104 ? -12.656 42.75 19.234 1 73.62 104 THR A C 1
ATOM 774 O O . THR A 1 104 ? -13.094 43.438 18.328 1 73.62 104 THR A O 1
ATOM 777 N N . VAL A 1 105 ? -13.406 42.219 20.141 1 71.88 105 VAL A N 1
ATOM 778 C CA . VAL A 1 105 ? -14.844 42.438 20.141 1 71.88 105 VAL A CA 1
ATOM 779 C C . VAL A 1 105 ? -15.156 43.906 20.312 1 71.88 105 VAL A C 1
ATOM 781 O O . VAL A 1 105 ? -16.031 44.438 19.641 1 71.88 105 VAL A O 1
ATOM 784 N N . SER A 1 106 ? -14.391 44.562 21.172 1 75.25 106 SER A N 1
ATOM 785 C CA . SER A 1 106 ? -14.641 45.969 21.453 1 75.25 106 SER A CA 1
ATOM 786 C C . SER A 1 106 ? -13.781 46.875 20.578 1 75.25 106 SER A C 1
ATOM 788 O O . SER A 1 106 ? -14.227 47.938 20.141 1 75.25 106 SER A O 1
ATOM 790 N N . LEU A 1 107 ? -12.586 46.406 20.312 1 78.38 107 LEU A N 1
ATOM 791 C CA . LEU A 1 107 ? -11.609 47.281 19.641 1 78.38 107 LEU A CA 1
ATOM 792 C C . LEU A 1 107 ? -11.641 47.094 18.141 1 78.38 107 LEU A C 1
ATOM 794 O O . LEU A 1 107 ? -11.164 47.938 17.391 1 78.38 107 LEU A O 1
ATOM 798 N N . GLY A 1 108 ? -12.219 46.094 17.719 1 72.25 108 GLY A N 1
ATOM 799 C CA . GLY A 1 108 ? -12.172 45.719 16.312 1 72.25 108 GLY A CA 1
ATOM 800 C C . GLY A 1 108 ? -10.992 44.844 15.953 1 72.25 108 GLY A C 1
ATOM 801 O O . GLY A 1 108 ? -10.055 44.719 16.734 1 72.25 108 GLY A O 1
ATOM 802 N N . LEU A 1 109 ? -10.969 44.25 14.719 1 70.38 109 LEU A N 1
ATOM 803 C CA . LEU A 1 109 ? -9.969 43.281 14.281 1 70.38 109 LEU A CA 1
ATOM 804 C C . LEU A 1 109 ? -8.609 43.969 14.094 1 70.38 109 LEU A C 1
ATOM 806 O O . LEU A 1 109 ? -7.582 43.406 14.477 1 70.38 109 LEU A O 1
ATOM 810 N N . GLY A 1 110 ? -8.539 45.156 13.484 1 72.25 110 GLY A N 1
ATOM 811 C CA . GLY A 1 110 ? -7.289 45.844 13.203 1 72.25 110 GLY A CA 1
ATOM 812 C C . GLY A 1 110 ? -6.551 46.25 14.461 1 72.25 110 GLY A C 1
ATOM 813 O O . GLY A 1 110 ? -5.438 45.812 14.719 1 72.25 110 GLY A O 1
ATOM 814 N N . VAL A 1 111 ? -7.227 46.969 15.312 1 80.31 111 VAL A N 1
ATOM 815 C CA . VAL A 1 111 ? -6.609 47.5 16.516 1 80.31 111 VAL A CA 1
ATOM 816 C C . VAL A 1 111 ? -6.34 46.344 17.5 1 80.31 111 VAL A C 1
ATOM 818 O O . VAL A 1 111 ? -5.312 46.344 18.172 1 80.31 111 VAL A O 1
ATOM 821 N N . GLY A 1 112 ? -7.207 45.5 17.578 1 77.31 112 GLY A N 1
ATOM 822 C CA . GLY A 1 112 ? -7.016 44.344 18.438 1 77.31 112 GLY A CA 1
ATOM 823 C C . GLY A 1 112 ? -5.781 43.531 18.094 1 77.31 112 GLY A C 1
ATOM 824 O O . GLY A 1 112 ? -5.039 43.125 18.984 1 77.31 112 GLY A O 1
ATOM 825 N N . THR A 1 113 ? -5.594 43.406 16.828 1 77.06 113 THR A N 1
ATOM 826 C CA . THR A 1 113 ? -4.434 42.656 16.375 1 77.06 113 THR A CA 1
ATOM 827 C C . THR A 1 113 ? -3.143 43.406 16.703 1 77.06 113 THR A C 1
ATOM 829 O O . THR A 1 113 ? -2.139 42.781 17.062 1 77.06 113 THR A O 1
ATOM 832 N N . LEU A 1 114 ? -3.145 44.625 16.547 1 79.75 114 LEU A N 1
ATOM 833 C CA . LEU A 1 114 ? -1.97 45.438 16.828 1 79.75 114 LEU A CA 1
ATOM 834 C C . LEU A 1 114 ? -1.616 45.375 18.312 1 79.75 114 LEU A C 1
ATOM 836 O O . LEU A 1 114 ? -0.439 45.281 18.672 1 79.75 114 LEU A O 1
ATOM 840 N N . ILE A 1 115 ? -2.619 45.375 19.109 1 82.5 115 ILE A N 1
ATOM 841 C CA . ILE A 1 115 ? -2.389 45.312 20.547 1 82.5 115 ILE A CA 1
ATOM 842 C C . ILE A 1 115 ? -1.85 43.938 20.922 1 82.5 115 ILE A C 1
ATOM 844 O O . ILE A 1 115 ? -0.954 43.812 21.766 1 82.5 115 ILE A O 1
ATOM 848 N N . ARG A 1 116 ? -2.352 43 20.375 1 80.75 116 ARG A N 1
ATOM 849 C CA . ARG A 1 116 ? -1.867 41.656 20.609 1 80.75 116 ARG A CA 1
ATOM 850 C C . ARG A 1 116 ? -0.395 41.531 20.234 1 80.75 116 ARG A C 1
ATOM 852 O O . ARG A 1 116 ? 0.384 40.875 20.953 1 80.75 116 ARG A O 1
ATOM 859 N N . LEU A 1 117 ? -0.078 42.062 19.078 1 80.75 117 LEU A N 1
ATOM 860 C CA . LEU A 1 117 ? 1.301 42 18.609 1 80.75 117 LEU A CA 1
ATOM 861 C C . LEU A 1 117 ? 2.227 42.781 19.562 1 80.75 117 LEU A C 1
ATOM 863 O O . LEU A 1 117 ? 3.336 42.312 19.844 1 80.75 117 LEU A O 1
ATOM 867 N N . LEU A 1 118 ? 1.759 43.875 19.969 1 85.44 118 LEU A N 1
ATOM 868 C CA . LEU A 1 118 ? 2.557 44.688 20.875 1 85.44 118 LEU A CA 1
ATOM 869 C C . LEU A 1 118 ? 2.768 44 22.219 1 85.44 118 LEU A C 1
ATOM 871 O O . LEU A 1 118 ? 3.883 43.969 22.734 1 85.44 118 LEU A O 1
ATOM 875 N N . LEU A 1 119 ? 1.73 43.438 22.734 1 86.25 119 LEU A N 1
ATOM 876 C CA . LEU A 1 119 ? 1.826 42.75 24.016 1 86.25 119 LEU A CA 1
ATOM 877 C C . LEU A 1 119 ? 2.705 41.5 23.906 1 86.25 119 LEU A C 1
ATOM 879 O O . LEU A 1 119 ? 3.488 41.219 24.812 1 86.25 119 LEU A O 1
ATOM 883 N N . SER A 1 120 ? 2.557 40.812 22.828 1 86.81 120 SER A N 1
ATOM 884 C CA . SER A 1 120 ? 3.402 39.625 22.609 1 86.81 120 SER A CA 1
ATOM 885 C C . SER A 1 120 ? 4.871 40.031 22.5 1 86.81 120 SER A C 1
ATOM 887 O O . SER A 1 120 ? 5.75 39.312 23 1 86.81 120 SER A O 1
ATOM 889 N N . THR A 1 121 ? 5.18 41.125 21.812 1 88.56 121 THR A N 1
ATOM 890 C CA . THR A 1 121 ? 6.539 41.625 21.656 1 88.56 121 THR A CA 1
ATOM 891 C C . THR A 1 121 ? 7.133 42 23.016 1 88.56 121 THR A C 1
ATOM 893 O O . THR A 1 121 ? 8.297 41.688 23.297 1 88.56 121 THR A O 1
ATOM 896 N N . LEU A 1 122 ? 6.328 42.531 23.812 1 88.56 122 LEU A N 1
ATOM 897 C CA . LEU A 1 122 ? 6.797 42.938 25.125 1 88.56 122 LEU A CA 1
ATOM 898 C C . LEU A 1 122 ? 7.148 41.719 25.984 1 88.56 122 LEU A C 1
ATOM 900 O O . LEU A 1 122 ? 8.078 41.781 26.781 1 88.56 122 LEU A O 1
ATOM 904 N N . VAL A 1 123 ? 6.434 40.656 25.828 1 89.38 123 VAL A N 1
ATOM 905 C CA . VAL A 1 123 ? 6.652 39.438 26.609 1 89.38 123 VAL A CA 1
ATOM 906 C C . VAL A 1 123 ? 7.918 38.75 26.125 1 89.38 123 VAL A C 1
ATOM 908 O O . VAL A 1 123 ? 8.703 38.25 26.938 1 89.38 123 VAL A O 1
ATOM 911 N N . LEU A 1 124 ? 8.148 38.719 24.781 1 91.94 124 LEU A N 1
ATOM 912 C CA . LEU A 1 124 ? 9.18 37.844 24.234 1 91.94 124 LEU A CA 1
ATOM 913 C C . LEU A 1 124 ? 10.438 38.625 23.891 1 91.94 124 LEU A C 1
ATOM 915 O O . LEU A 1 124 ? 11.492 38.031 23.656 1 91.94 124 LEU A O 1
ATOM 919 N N . ALA A 1 125 ? 10.492 39.906 23.891 1 90 125 ALA A N 1
ATOM 920 C CA . ALA A 1 125 ? 11.578 40.75 23.422 1 90 125 ALA A CA 1
ATOM 921 C C . ALA A 1 125 ? 12.859 40.5 24.203 1 90 125 ALA A C 1
ATOM 923 O O . ALA A 1 125 ? 13.938 40.344 23.609 1 90 125 ALA A O 1
ATOM 924 N N . VAL A 1 126 ? 12.727 40.375 25.453 1 92.94 126 VAL A N 1
ATOM 925 C CA . VAL A 1 126 ? 13.914 40.312 26.312 1 92.94 126 VAL A CA 1
ATOM 926 C C . VAL A 1 126 ? 14.648 39 26.078 1 92.94 126 VAL A C 1
ATOM 928 O O . VAL A 1 126 ? 15.836 39 25.734 1 92.94 126 VAL A O 1
ATOM 931 N N . PRO A 1 127 ? 13.984 37.906 26.312 1 94.94 127 PRO A N 1
ATOM 932 C CA . PRO A 1 127 ? 14.727 36.656 26.109 1 94.94 127 PRO A CA 1
ATOM 933 C C . PRO A 1 127 ? 15.234 36.5 24.688 1 94.94 127 PRO A C 1
ATOM 935 O O . PRO A 1 127 ? 16.344 35.969 24.469 1 94.94 127 PRO A O 1
ATOM 938 N N . THR A 1 128 ? 14.516 36.906 23.672 1 93.31 128 THR A N 1
ATOM 939 C CA . THR A 1 128 ? 14.93 36.719 22.281 1 93.31 128 THR A CA 1
ATOM 940 C C . THR A 1 128 ? 16.094 37.625 21.938 1 93.31 128 THR A C 1
ATOM 942 O O . THR A 1 128 ? 16.984 37.25 21.172 1 93.31 128 THR A O 1
ATOM 945 N N . LEU A 1 129 ? 16.125 38.812 22.453 1 92.25 129 LEU A N 1
ATOM 946 C CA . LEU A 1 129 ? 17.234 39.75 22.266 1 92.25 129 LEU A CA 1
ATOM 947 C C . LEU A 1 129 ? 18.516 39.156 22.859 1 92.25 129 LEU A C 1
ATOM 949 O O . LEU A 1 129 ? 19.578 39.25 22.234 1 92.25 129 LEU A O 1
ATOM 953 N N . LEU A 1 130 ? 18.406 38.625 23.969 1 94.5 130 LEU A N 1
ATOM 954 C CA . LEU A 1 130 ? 19.547 38.031 24.641 1 94.5 130 LEU A CA 1
ATOM 955 C C . LEU A 1 130 ? 20.062 36.812 23.859 1 94.5 130 LEU A C 1
ATOM 957 O O . LEU A 1 130 ? 21.266 36.594 23.75 1 94.5 130 LEU A O 1
ATOM 961 N N . MET A 1 131 ? 19.203 36 23.312 1 92.81 131 MET A N 1
ATOM 962 C CA . MET A 1 131 ? 19.562 34.812 22.516 1 92.81 131 MET A CA 1
ATOM 963 C C . MET A 1 131 ? 20.375 35.219 21.297 1 92.81 131 MET A C 1
ATOM 965 O O . MET A 1 131 ? 21.266 34.5 20.875 1 92.81 131 MET A O 1
ATOM 969 N N . GLY A 1 132 ? 20.156 36.344 20.781 1 88.69 132 GLY A N 1
ATOM 970 C CA . GLY A 1 132 ? 20.859 36.844 19.609 1 88.69 132 GLY A CA 1
ATOM 971 C C . GLY A 1 132 ? 22.328 37.062 19.844 1 88.69 132 GLY A C 1
ATOM 972 O O . GLY A 1 132 ? 23.125 37.031 18.891 1 88.69 132 GLY A O 1
ATOM 973 N N . GLY A 1 133 ? 22.75 37.25 21.016 1 88.81 133 GLY A N 1
ATOM 974 C CA . GLY A 1 133 ? 24.141 37.531 21.344 1 88.81 133 GLY A CA 1
ATOM 975 C C . GLY A 1 133 ? 24.953 36.25 21.594 1 88.81 133 GLY A C 1
ATOM 976 O O . GLY A 1 133 ? 26.188 36.312 21.688 1 88.81 133 GLY A O 1
ATOM 977 N N . THR A 1 134 ? 24.344 35.125 21.609 1 91 134 THR A N 1
ATOM 978 C CA . THR A 1 134 ? 25.016 33.906 22.031 1 91 134 THR A CA 1
ATOM 979 C C . THR A 1 134 ? 25.953 33.406 20.938 1 91 134 THR A C 1
ATOM 981 O O . THR A 1 134 ? 27.109 33.062 21.203 1 91 134 THR A O 1
ATOM 984 N N . LEU A 1 135 ? 25.484 33.438 19.688 1 85.81 135 LEU A N 1
ATOM 985 C CA . LEU A 1 135 ? 26.297 32.938 18.609 1 85.81 135 LEU A CA 1
ATOM 986 C C . LEU A 1 135 ? 27.516 33.812 18.375 1 85.81 135 LEU A C 1
ATOM 988 O O . LEU A 1 135 ? 28.641 33.312 18.266 1 85.81 135 LEU A O 1
ATOM 992 N N . PRO A 1 136 ? 27.391 35.125 18.328 1 83.5 136 PRO A N 1
ATOM 993 C CA . PRO A 1 136 ? 28.578 36 18.203 1 83.5 136 PRO A CA 1
ATOM 994 C C . PRO A 1 136 ? 29.562 35.781 19.344 1 83.5 136 PRO A C 1
ATOM 996 O O . PRO A 1 136 ? 30.781 35.781 19.125 1 83.5 136 PRO A O 1
ATOM 999 N N . ALA A 1 137 ? 29.094 35.594 20.516 1 89.75 137 ALA A N 1
ATOM 1000 C CA . ALA A 1 137 ? 29.984 35.406 21.672 1 89.75 137 ALA A CA 1
ATOM 1001 C C . ALA A 1 137 ? 30.75 34.094 21.547 1 89.75 137 ALA A C 1
ATOM 1003 O O . ALA A 1 137 ? 31.953 34.062 21.797 1 89.75 137 ALA A O 1
ATOM 1004 N N . ALA A 1 138 ? 30.094 33.062 21.203 1 89.69 138 ALA A N 1
ATOM 1005 C CA . ALA A 1 138 ? 30.719 31.766 21.031 1 89.69 138 ALA A CA 1
ATOM 1006 C C . ALA A 1 138 ? 31.703 31.781 19.875 1 89.69 138 ALA A C 1
ATOM 1008 O O . ALA A 1 138 ? 32.781 31.172 19.938 1 89.69 138 ALA A O 1
ATOM 1009 N N . ALA A 1 139 ? 31.312 32.438 18.797 1 83.06 139 ALA A N 1
ATOM 1010 C CA . ALA A 1 139 ? 32.156 32.531 17.609 1 83.06 139 ALA A CA 1
ATOM 1011 C C . ALA A 1 139 ? 33.469 33.25 17.938 1 83.06 139 ALA A C 1
ATOM 1013 O O . ALA A 1 139 ? 34.531 32.844 17.516 1 83.06 139 ALA A O 1
ATOM 1014 N N . ARG A 1 140 ? 33.438 34.312 18.672 1 83.19 140 ARG A N 1
ATOM 1015 C CA . ARG A 1 140 ? 34.625 35.094 19.062 1 83.19 140 ARG A CA 1
ATOM 1016 C C . ARG A 1 140 ? 35.531 34.281 19.969 1 83.19 140 ARG A C 1
ATOM 1018 O O . ARG A 1 140 ? 36.75 34.406 19.922 1 83.19 140 ARG A O 1
ATOM 1025 N N . ALA A 1 141 ? 34.938 33.531 20.766 1 87.31 141 ALA A N 1
ATOM 1026 C CA . ALA A 1 141 ? 35.688 32.719 21.688 1 87.31 141 ALA A CA 1
ATOM 1027 C C . ALA A 1 141 ? 36.438 31.609 20.953 1 87.31 141 ALA A C 1
ATOM 1029 O O . ALA A 1 141 ? 37.5 31.188 21.375 1 87.31 141 ALA A O 1
ATOM 1030 N N . ALA A 1 142 ? 35.875 31.125 19.859 1 84.06 142 ALA A N 1
ATOM 1031 C CA . ALA A 1 142 ? 36.438 30 19.125 1 84.06 142 ALA A CA 1
ATOM 1032 C C . ALA A 1 142 ? 37.438 30.469 18.047 1 84.06 142 ALA A C 1
ATOM 1034 O O . ALA A 1 142 ? 38.219 29.688 17.547 1 84.06 142 ALA A O 1
ATOM 1035 N N . GLU A 1 143 ? 37.375 31.719 17.703 1 73.81 143 GLU A N 1
ATOM 1036 C CA . GLU A 1 143 ? 38.156 32.25 16.594 1 73.81 143 GLU A CA 1
ATOM 1037 C C . GLU A 1 143 ? 39.656 32.281 16.953 1 73.81 143 GLU A C 1
ATOM 1039 O O . GLU A 1 143 ? 40 32.625 18.078 1 73.81 143 GLU A O 1
ATOM 1044 N N . THR A 1 144 ? 40.406 31.594 16.016 1 70.38 144 THR A N 1
ATOM 1045 C CA . THR A 1 144 ? 41.844 31.672 16.062 1 70.38 144 THR A CA 1
ATOM 1046 C C . THR A 1 144 ? 42.406 32.406 14.844 1 70.38 144 THR A C 1
ATOM 1048 O O . THR A 1 144 ? 41.75 32.469 13.805 1 70.38 144 THR A O 1
ATOM 1051 N N . PRO A 1 145 ? 43.531 33.094 15.008 1 60.44 145 PRO A N 1
ATOM 1052 C CA . PRO A 1 145 ? 44.125 33.781 13.859 1 60.44 145 PRO A CA 1
ATOM 1053 C C . PRO A 1 145 ? 44.344 32.844 12.664 1 60.44 145 PRO A C 1
ATOM 1055 O O . PRO A 1 145 ? 44.375 33.312 11.516 1 60.44 145 PRO A O 1
ATOM 1058 N N . GLU A 1 146 ? 44.344 31.641 12.953 1 55.88 146 GLU A N 1
ATOM 1059 C CA . GLU A 1 146 ? 44.594 30.672 11.898 1 55.88 146 GLU A CA 1
ATOM 1060 C C . GLU A 1 146 ? 43.344 30.297 11.148 1 55.88 146 GLU A C 1
ATOM 1062 O O . GLU A 1 146 ? 43.406 29.703 10.062 1 55.88 146 GLU A O 1
ATOM 1067 N N . ASP A 1 147 ? 42.25 30.75 11.742 1 60.09 147 ASP A N 1
ATOM 1068 C CA . ASP A 1 147 ? 41 30.344 11.109 1 60.09 147 ASP A CA 1
ATOM 1069 C C . ASP A 1 147 ? 40.5 31.406 10.141 1 60.09 147 ASP A C 1
ATOM 1071 O O . ASP A 1 147 ? 39.469 32.031 10.383 1 60.09 147 ASP A O 1
ATOM 1075 N N . VAL A 1 148 ? 41.312 31.562 9.109 1 53.16 148 VAL A N 1
ATOM 1076 C CA . VAL A 1 148 ? 41.094 32.594 8.117 1 53.16 148 VAL A CA 1
ATOM 1077 C C . VAL A 1 148 ? 39.719 32.375 7.441 1 53.16 148 VAL A C 1
ATOM 1079 O O . VAL A 1 148 ? 39.094 33.312 6.98 1 53.16 148 VAL A O 1
ATOM 1082 N N . ARG A 1 149 ? 39.312 31.25 7.336 1 55.66 149 ARG A N 1
ATOM 1083 C CA . ARG A 1 149 ? 38.125 30.938 6.543 1 55.66 149 ARG A CA 1
ATOM 1084 C C . ARG A 1 149 ? 36.906 30.766 7.434 1 55.66 149 ARG A C 1
ATOM 1086 O O . ARG A 1 149 ? 35.875 30.266 6.984 1 55.66 149 ARG A O 1
ATOM 1093 N N . ARG A 1 150 ? 36.875 31.109 8.586 1 64.31 150 ARG A N 1
ATOM 1094 C CA . ARG A 1 150 ? 35.781 31.141 9.555 1 64.31 150 ARG A CA 1
ATOM 1095 C C . ARG A 1 150 ? 35.062 29.781 9.617 1 64.31 150 ARG A C 1
ATOM 1097 O O . ARG A 1 150 ? 33.844 29.719 9.617 1 64.31 150 ARG A O 1
ATOM 1104 N N . ARG A 1 151 ? 35.75 28.734 9.539 1 69.19 151 ARG A N 1
ATOM 1105 C CA . ARG A 1 151 ? 35.219 27.391 9.602 1 69.19 151 ARG A CA 1
ATOM 1106 C C . ARG A 1 151 ? 34.625 27.094 10.977 1 69.19 151 ARG A C 1
ATOM 1108 O O . ARG A 1 151 ? 33.656 26.359 11.094 1 69.19 151 ARG A O 1
ATOM 1115 N N . ALA A 1 152 ? 35.219 27.688 11.898 1 74.56 152 ALA A N 1
ATOM 1116 C CA . ALA A 1 152 ? 34.719 27.484 13.266 1 74.56 152 ALA A CA 1
ATOM 1117 C C . ALA A 1 152 ? 33.281 27.984 13.422 1 74.56 152 ALA A C 1
ATOM 1119 O O . ALA A 1 152 ? 32.469 27.328 14.062 1 74.56 152 ALA A O 1
ATOM 1120 N N . LEU A 1 153 ? 33 29.031 12.781 1 75.5 153 LEU A N 1
ATOM 1121 C CA . LEU A 1 153 ? 31.656 29.609 12.859 1 75.5 153 LEU A CA 1
ATOM 1122 C C . LEU A 1 153 ? 30.625 28.688 12.188 1 75.5 153 LEU A C 1
ATOM 1124 O O . LEU A 1 153 ? 29.516 28.531 12.695 1 75.5 153 LEU A O 1
ATOM 1128 N N . ALA A 1 154 ? 31.016 28.156 11.07 1 74 154 ALA A N 1
ATOM 1129 C CA . ALA A 1 154 ? 30.109 27.281 10.336 1 74 154 ALA A CA 1
ATOM 1130 C C . ALA A 1 154 ? 29.766 26.031 11.148 1 74 154 ALA A C 1
ATOM 1132 O O . ALA A 1 154 ? 28.609 25.594 11.188 1 74 154 ALA A O 1
ATOM 1133 N N . VAL A 1 155 ? 30.734 25.484 11.789 1 76.94 155 VAL A N 1
ATOM 1134 C CA . VAL A 1 155 ? 30.516 24.297 12.602 1 76.94 155 VAL A CA 1
ATOM 1135 C C . VAL A 1 155 ? 29.641 24.641 13.805 1 76.94 155 VAL A C 1
ATOM 1137 O O . VAL A 1 155 ? 28.734 23.891 14.148 1 76.94 155 VAL A O 1
ATOM 1140 N N . LEU A 1 156 ? 29.922 25.766 14.398 1 83.19 156 LEU A N 1
ATOM 1141 C CA . LEU A 1 156 ? 29.156 26.188 15.57 1 83.19 156 LEU A CA 1
ATOM 1142 C C . LEU A 1 156 ? 27.703 26.469 15.211 1 83.19 156 LEU A C 1
ATOM 1144 O O . LEU A 1 156 ? 26.797 26.078 15.953 1 83.19 156 LEU A O 1
ATOM 1148 N N . TYR A 1 157 ? 27.5 27.078 14.109 1 79.69 157 TYR A N 1
ATOM 1149 C CA . TYR A 1 157 ? 26.156 27.359 13.641 1 79.69 157 TYR A CA 1
ATOM 1150 C C . TYR A 1 157 ? 25.406 26.062 13.336 1 79.69 157 TYR A C 1
ATOM 1152 O O . TYR A 1 157 ? 24.234 25.906 13.68 1 79.69 157 TYR A O 1
ATOM 1160 N N . GLY A 1 158 ? 26.078 25.188 12.648 1 80.69 158 GLY A N 1
ATOM 1161 C CA . GLY A 1 158 ? 25.484 23.891 12.336 1 80.69 158 GLY A CA 1
ATOM 1162 C C . GLY A 1 158 ? 25.094 23.094 13.562 1 80.69 158 GLY A C 1
ATOM 1163 O O . GLY A 1 158 ? 24 22.562 13.633 1 80.69 158 GLY A O 1
ATOM 1164 N N . VAL A 1 159 ? 25.969 23.062 14.523 1 84.81 159 VAL A N 1
ATOM 1165 C CA . VAL A 1 159 ? 25.703 22.297 15.742 1 84.81 159 VAL A CA 1
ATOM 1166 C C . VAL A 1 159 ? 24.578 22.953 16.547 1 84.81 159 VAL A C 1
ATOM 1168 O O . VAL A 1 159 ? 23.75 22.266 17.141 1 84.81 159 VAL A O 1
ATOM 1171 N N . ASN A 1 160 ? 24.578 24.219 16.562 1 89.06 160 ASN A N 1
ATOM 1172 C CA . ASN A 1 160 ? 23.484 24.953 17.203 1 89.06 160 ASN A CA 1
ATOM 1173 C C . ASN A 1 160 ? 22.141 24.594 16.594 1 89.06 160 ASN A C 1
ATOM 1175 O O . ASN A 1 160 ? 21.172 24.359 17.312 1 89.06 160 ASN A O 1
ATOM 1179 N N . THR A 1 161 ? 22.172 24.516 15.305 1 87.75 161 THR A N 1
ATOM 1180 C CA . THR A 1 161 ? 20.938 24.203 14.578 1 87.75 161 THR A CA 1
ATOM 1181 C C . THR A 1 161 ? 20.516 22.766 14.82 1 87.75 161 THR A C 1
ATOM 1183 O O . THR A 1 161 ? 19.312 22.469 14.914 1 87.75 161 THR A O 1
ATOM 1186 N N . LEU A 1 162 ? 21.5 21.891 14.898 1 88.44 162 LEU A N 1
ATOM 1187 C CA . LEU A 1 162 ? 21.156 20.516 15.211 1 88.44 162 LEU A CA 1
ATOM 1188 C C . LEU A 1 162 ? 20.562 20.391 16.609 1 88.44 162 LEU A C 1
ATOM 1190 O O . LEU A 1 162 ? 19.688 19.562 16.844 1 88.44 162 LEU A O 1
ATOM 1194 N N . GLY A 1 163 ? 21.109 21.172 17.5 1 92.62 163 GLY A N 1
ATOM 1195 C CA . GLY A 1 163 ? 20.484 21.25 18.797 1 92.62 163 GLY A CA 1
ATOM 1196 C C . GLY A 1 163 ? 19.047 21.734 18.734 1 92.62 163 GLY A C 1
ATOM 1197 O O . GLY A 1 163 ? 18.172 21.188 19.406 1 92.62 163 GLY A O 1
ATOM 1198 N N . ALA A 1 164 ? 18.828 22.719 17.906 1 93.56 164 ALA A N 1
ATOM 1199 C CA . ALA A 1 164 ? 17.484 23.25 17.688 1 93.56 164 ALA A CA 1
ATOM 1200 C C . ALA A 1 164 ? 16.562 22.172 17.125 1 93.56 164 ALA A C 1
ATOM 1202 O O . ALA A 1 164 ? 15.398 22.078 17.531 1 93.56 164 ALA A O 1
ATOM 1203 N N . VAL A 1 165 ? 17.078 21.375 16.25 1 92.5 165 VAL A N 1
ATOM 1204 C CA . VAL A 1 165 ? 16.297 20.266 15.68 1 92.5 165 VAL A CA 1
ATOM 1205 C C . VAL A 1 165 ? 15.891 19.297 16.797 1 92.5 165 VAL A C 1
ATOM 1207 O O . VAL A 1 165 ? 14.734 18.875 16.859 1 92.5 165 VAL A O 1
ATOM 1210 N N . ALA A 1 166 ? 16.812 18.984 17.609 1 94.31 166 ALA A N 1
ATOM 1211 C CA . ALA A 1 166 ? 16.547 18.078 18.719 1 94.31 166 ALA A CA 1
ATOM 1212 C C . ALA A 1 166 ? 15.508 18.656 19.672 1 94.31 166 ALA A C 1
ATOM 1214 O O . ALA A 1 166 ? 14.633 17.938 20.156 1 94.31 166 ALA A O 1
ATOM 1215 N N . GLY A 1 167 ? 15.625 19.906 19.938 1 95.12 167 GLY A N 1
ATOM 1216 C CA . GLY A 1 167 ? 14.672 20.562 20.797 1 95.12 167 GLY A CA 1
ATOM 1217 C C . GLY A 1 167 ? 13.266 20.594 20.234 1 95.12 167 GLY A C 1
ATOM 1218 O O . GLY A 1 167 ? 12.297 20.297 20.938 1 95.12 167 GLY A O 1
ATOM 1219 N N . ALA A 1 168 ? 13.156 20.922 18.984 1 92.81 168 ALA A N 1
ATOM 1220 C CA . ALA A 1 168 ? 11.859 20.953 18.312 1 92.81 168 ALA A CA 1
ATOM 1221 C C . ALA A 1 168 ? 11.25 19.547 18.266 1 92.81 168 ALA A C 1
ATOM 1223 O O . ALA A 1 168 ? 10.039 19.391 18.469 1 92.81 168 ALA A O 1
ATOM 1224 N N . THR A 1 169 ? 12.094 18.547 18.031 1 93.69 169 THR A N 1
ATOM 1225 C CA . THR A 1 169 ? 11.633 17.172 17.953 1 93.69 169 THR A CA 1
ATOM 1226 C C . THR A 1 169 ? 11.141 16.688 19.312 1 93.69 169 THR A C 1
ATOM 1228 O O . THR A 1 169 ? 10.047 16.125 19.422 1 93.69 169 THR A O 1
ATOM 1231 N N . ALA A 1 170 ? 11.891 16.969 20.297 1 95.38 170 ALA A N 1
ATOM 1232 C CA . ALA A 1 170 ? 11.531 16.516 21.641 1 95.38 170 ALA A CA 1
ATOM 1233 C C . ALA A 1 170 ? 10.258 17.203 22.125 1 95.38 170 ALA A C 1
ATOM 1235 O O . ALA A 1 170 ? 9.414 16.562 22.766 1 95.38 170 ALA A O 1
ATOM 1236 N N . SER A 1 171 ? 10.109 18.438 21.859 1 94.62 171 SER A N 1
ATOM 1237 C CA . SER A 1 171 ? 8.93 19.172 22.297 1 94.62 171 SER A CA 1
ATOM 1238 C C . SER A 1 171 ? 7.68 18.688 21.578 1 94.62 171 SER A C 1
ATOM 1240 O O . SER A 1 171 ? 6.637 18.484 22.203 1 94.62 171 SER A O 1
ATOM 1242 N N . THR A 1 172 ? 7.836 18.391 20.297 1 91.31 172 THR A N 1
ATOM 1243 C CA . THR A 1 172 ? 6.695 18.047 19.453 1 91.31 172 THR A CA 1
ATOM 1244 C C . THR A 1 172 ? 6.211 16.625 19.75 1 91.31 172 THR A C 1
ATOM 1246 O O . THR A 1 172 ? 5.008 16.391 19.844 1 91.31 172 THR A O 1
ATOM 1249 N N . PHE A 1 173 ? 7.105 15.68 20.016 1 93.69 173 PHE A N 1
ATOM 1250 C CA . PHE A 1 173 ? 6.695 14.281 20.016 1 93.69 173 PHE A CA 1
ATOM 1251 C C . PHE A 1 173 ? 6.758 13.711 21.438 1 93.69 173 PHE A C 1
ATOM 1253 O O . PHE A 1 173 ? 6.363 12.57 21.656 1 93.69 173 PHE A O 1
ATOM 1260 N N . LEU A 1 174 ? 7.223 14.555 22.438 1 93.19 174 LEU A N 1
ATOM 1261 C CA . LEU A 1 174 ? 7.363 13.93 23.75 1 93.19 174 LEU A CA 1
ATOM 1262 C C . LEU A 1 174 ? 7.062 14.922 24.875 1 93.19 174 LEU A C 1
ATOM 1264 O O . LEU A 1 174 ? 6.102 14.742 25.625 1 93.19 174 LEU A O 1
ATOM 1268 N N . LEU A 1 175 ? 7.695 16.047 24.984 1 95.31 175 LEU A N 1
ATOM 1269 C CA . LEU A 1 175 ? 7.742 16.891 26.172 1 95.31 175 LEU A CA 1
ATOM 1270 C C . LEU A 1 175 ? 6.383 17.531 26.438 1 95.31 175 LEU A C 1
ATOM 1272 O O . LEU A 1 175 ? 5.891 17.516 27.578 1 95.31 175 LEU A O 1
ATOM 1276 N N . PHE A 1 176 ? 5.734 18.062 25.469 1 93.94 176 PHE A N 1
ATOM 1277 C CA . PHE A 1 176 ? 4.457 18.734 25.656 1 93.94 176 PHE A CA 1
ATOM 1278 C C . PHE A 1 176 ? 3.381 17.75 26.078 1 93.94 176 PHE A C 1
ATOM 1280 O O . PHE A 1 176 ? 2.521 18.078 26.906 1 93.94 176 PHE A O 1
ATOM 1287 N N . GLU A 1 177 ? 3.43 16.562 25.547 1 91.38 177 GLU A N 1
ATOM 1288 C CA . GLU A 1 177 ? 2.428 15.555 25.859 1 91.38 177 GLU A CA 1
ATOM 1289 C C . GLU A 1 177 ? 2.59 15.039 27.281 1 91.38 177 GLU A C 1
ATOM 1291 O O . GLU A 1 177 ? 1.602 14.812 27.984 1 91.38 177 GLU A O 1
ATOM 1296 N N . VAL A 1 178 ? 3.834 14.945 27.781 1 92.88 178 VAL A N 1
ATOM 1297 C CA . VAL A 1 178 ? 4.102 14.281 29.047 1 92.88 178 VAL A CA 1
ATOM 1298 C C . VAL A 1 178 ? 4.074 15.312 30.172 1 92.88 178 VAL A C 1
ATOM 1300 O O . VAL A 1 178 ? 3.516 15.062 31.25 1 92.88 178 VAL A O 1
ATOM 1303 N N . PHE A 1 179 ? 4.641 16.562 29.891 1 94.69 179 PHE A N 1
ATOM 1304 C CA . PHE A 1 179 ? 4.871 17.469 31.016 1 94.69 179 PHE A CA 1
ATOM 1305 C C . PHE A 1 179 ? 4.004 18.719 30.875 1 94.69 179 PHE A C 1
ATOM 1307 O O . PHE A 1 179 ? 3.861 19.484 31.844 1 94.69 179 PHE A O 1
ATOM 1314 N N . GLY A 1 180 ? 3.4 18.891 29.734 1 94.06 180 GLY A N 1
ATOM 1315 C CA . GLY A 1 180 ? 2.688 20.141 29.5 1 94.06 180 GLY A CA 1
ATOM 1316 C C . GLY A 1 180 ? 3.59 21.266 29.031 1 94.06 180 GLY A C 1
ATOM 1317 O O . GLY A 1 180 ? 4.812 21.109 28.984 1 94.06 180 GLY A O 1
ATOM 1318 N N . THR A 1 181 ? 3.039 22.422 28.688 1 93.69 181 THR A N 1
ATOM 1319 C CA . THR A 1 181 ? 3.777 23.516 28.078 1 93.69 181 THR A CA 1
ATOM 1320 C C . THR A 1 181 ? 4.617 24.25 29.125 1 93.69 181 THR A C 1
ATOM 1322 O O . THR A 1 181 ? 5.805 24.5 28.906 1 93.69 181 THR A O 1
ATOM 1325 N N . ARG A 1 182 ? 4.16 24.578 30.312 1 94.19 182 ARG A N 1
ATOM 1326 C CA . ARG A 1 182 ? 4.848 25.359 31.328 1 94.19 182 ARG A CA 1
ATOM 1327 C C . ARG A 1 182 ? 6 24.562 31.938 1 94.19 182 ARG A C 1
ATOM 1329 O O . ARG A 1 182 ? 7.121 25.078 32.031 1 94.19 182 ARG A O 1
ATOM 1336 N N . THR A 1 183 ? 5.621 23.359 32.25 1 95.06 183 THR A N 1
ATOM 1337 C CA . THR A 1 183 ? 6.668 22.516 32.812 1 95.06 183 THR A CA 1
ATOM 1338 C C . THR A 1 183 ? 7.781 22.266 31.812 1 95.06 183 THR A C 1
ATOM 1340 O O . THR A 1 183 ? 8.961 22.219 32.188 1 95.06 183 THR A O 1
ATOM 1343 N N . THR A 1 184 ? 7.426 22.062 30.594 1 96.5 184 THR A N 1
ATOM 1344 C CA . THR A 1 184 ? 8.422 21.891 29.547 1 96.5 184 THR A CA 1
ATOM 1345 C C . THR A 1 184 ? 9.305 23.125 29.422 1 96.5 184 THR A C 1
ATOM 1347 O O . THR A 1 184 ? 10.523 23.016 29.266 1 96.5 184 THR A O 1
ATOM 1350 N N . LEU A 1 185 ? 8.695 24.281 29.422 1 96.19 185 LEU A N 1
ATOM 1351 C CA . LEU A 1 185 ? 9.445 25.531 29.391 1 96.19 185 LEU A CA 1
ATOM 1352 C C . LEU A 1 185 ? 10.398 25.625 30.562 1 96.19 185 LEU A C 1
ATOM 1354 O O . LEU A 1 185 ? 11.562 26 30.406 1 96.19 185 LEU A O 1
ATOM 1358 N N . TRP A 1 186 ? 10.023 25.281 31.734 1 96.5 186 TRP A N 1
ATOM 1359 C CA . TRP A 1 186 ? 10.867 25.359 32.938 1 96.5 186 TRP A CA 1
ATOM 1360 C C . TRP A 1 186 ? 11.969 24.312 32.875 1 96.5 186 TRP A C 1
ATOM 1362 O O . TRP A 1 186 ? 13.07 24.547 33.375 1 96.5 186 TRP A O 1
ATOM 1372 N N . LEU A 1 187 ? 11.641 23.172 32.312 1 96.44 187 LEU A N 1
ATOM 1373 C CA . LEU A 1 187 ? 12.688 22.172 32.125 1 96.44 187 LEU A CA 1
ATOM 1374 C C . LEU A 1 187 ? 13.773 22.703 31.188 1 96.44 187 LEU A C 1
ATOM 1376 O O . LEU A 1 187 ? 14.961 22.469 31.422 1 96.44 187 LEU A O 1
ATOM 1380 N N . ALA A 1 188 ? 13.367 23.391 30.172 1 97.38 188 ALA A N 1
ATOM 1381 C CA . ALA A 1 188 ? 14.336 24 29.25 1 97.38 188 ALA A CA 1
ATOM 1382 C C . ALA A 1 188 ? 15.188 25.047 29.969 1 97.38 188 ALA A C 1
ATOM 1384 O O . ALA A 1 188 ? 16.375 25.188 29.672 1 97.38 188 ALA A O 1
ATOM 1385 N N . THR A 1 189 ? 14.617 25.766 30.922 1 97.19 189 THR A N 1
ATOM 1386 C CA . THR A 1 189 ? 15.352 26.766 31.688 1 97.19 189 THR A CA 1
ATOM 1387 C C . THR A 1 189 ? 16.422 26.094 32.562 1 97.19 189 THR A C 1
ATOM 1389 O O . THR A 1 189 ? 17.516 26.625 32.719 1 97.19 189 THR A O 1
ATOM 1392 N N . LEU A 1 190 ? 16.078 24.984 33.062 1 96.81 190 LEU A N 1
ATOM 1393 C CA . LEU A 1 190 ? 17.047 24.25 33.844 1 96.81 190 LEU A CA 1
ATOM 1394 C C . LEU A 1 190 ? 18.219 23.781 33 1 96.81 190 LEU A C 1
ATOM 1396 O O . LEU A 1 190 ? 19.375 23.859 33.406 1 96.81 190 LEU A O 1
ATOM 1400 N N . VAL A 1 191 ? 17.906 23.328 31.812 1 96.75 191 VAL A N 1
ATOM 1401 C CA . VAL A 1 191 ? 18.953 22.922 30.891 1 96.75 191 VAL A CA 1
ATOM 1402 C C . VAL A 1 191 ? 19.812 24.141 30.516 1 96.75 191 VAL A C 1
ATOM 1404 O O . VAL A 1 191 ? 21.031 24.031 30.406 1 96.75 191 VAL A O 1
ATOM 1407 N N . ASN A 1 192 ? 19.203 25.297 30.328 1 96.75 192 ASN A N 1
ATOM 1408 C CA . ASN A 1 192 ? 19.922 26.531 30.016 1 96.75 192 ASN A CA 1
ATOM 1409 C C . ASN A 1 192 ? 20.859 26.953 31.141 1 96.75 192 ASN A C 1
ATOM 1411 O O . ASN A 1 192 ? 21.938 27.5 30.891 1 96.75 192 ASN A O 1
ATOM 1415 N N . VAL A 1 193 ? 20.469 26.75 32.375 1 96.62 193 VAL A N 1
ATOM 1416 C CA . VAL A 1 193 ? 21.328 27.031 33.5 1 96.62 193 VAL A CA 1
ATOM 1417 C C . VAL A 1 193 ? 22.531 26.109 33.5 1 96.62 193 VAL A C 1
ATOM 1419 O O . VAL A 1 193 ? 23.656 26.531 33.781 1 96.62 193 VAL A O 1
ATOM 1422 N N . LEU A 1 194 ? 22.234 24.906 33.219 1 96.62 194 LEU A N 1
ATOM 1423 C CA . LEU A 1 194 ? 23.328 23.938 33.125 1 96.62 194 LEU A CA 1
ATOM 1424 C C . LEU A 1 194 ? 24.328 24.344 32.062 1 96.62 194 LEU A C 1
ATOM 1426 O O . LEU A 1 194 ? 25.547 24.234 32.25 1 96.62 194 LEU A O 1
ATOM 1430 N N . VAL A 1 195 ? 23.828 24.781 30.875 1 97 195 VAL A N 1
ATOM 1431 C CA . VAL A 1 195 ? 24.688 25.25 29.781 1 97 195 VAL A CA 1
ATOM 1432 C C . VAL A 1 195 ? 25.516 26.438 30.266 1 97 195 VAL A C 1
ATOM 1434 O O . VAL A 1 195 ? 26.719 26.516 29.984 1 97 195 VAL A O 1
ATOM 1437 N N . ALA A 1 196 ? 24.969 27.359 31.047 1 96.62 196 ALA A N 1
ATOM 1438 C CA . ALA A 1 196 ? 25.656 28.547 31.562 1 96.62 196 ALA A CA 1
ATOM 1439 C C . ALA A 1 196 ? 26.75 28.141 32.531 1 96.62 196 ALA A C 1
ATOM 1441 O O . ALA A 1 196 ? 27.859 28.672 32.469 1 96.62 196 ALA A O 1
ATOM 1442 N N . LEU A 1 197 ? 26.5 27.219 33.344 1 95.94 197 LEU A N 1
ATOM 1443 C CA . LEU A 1 197 ? 27.469 26.781 34.344 1 95.94 197 LEU A CA 1
ATOM 1444 C C . LEU A 1 197 ? 28.641 26.062 33.719 1 95.94 197 LEU A C 1
ATOM 1446 O O . LEU A 1 197 ? 29.797 26.297 34.062 1 95.94 197 LEU A O 1
ATOM 1450 N N . VAL A 1 198 ? 28.312 25.25 32.75 1 95.81 198 VAL A N 1
ATOM 1451 C CA . VAL A 1 198 ? 29.375 24.547 32.031 1 95.81 198 VAL A CA 1
ATOM 1452 C C . VAL A 1 198 ? 30.203 25.531 31.219 1 95.81 198 VAL A C 1
ATOM 1454 O O . VAL A 1 198 ? 31.422 25.406 31.141 1 95.81 198 VAL A O 1
ATOM 1457 N N . ALA A 1 199 ? 29.484 26.516 30.594 1 96.12 199 ALA A N 1
ATOM 1458 C CA . ALA A 1 199 ? 30.188 27.531 29.828 1 96.12 199 ALA A CA 1
ATOM 1459 C C . ALA A 1 199 ? 31.125 28.344 30.703 1 96.12 199 ALA A C 1
ATOM 1461 O O . ALA A 1 199 ? 32.25 28.688 30.281 1 96.12 199 ALA A O 1
ATOM 1462 N N . ARG A 1 200 ? 30.781 28.641 31.906 1 94.19 200 ARG A N 1
ATOM 1463 C CA . ARG A 1 200 ? 31.609 29.375 32.844 1 94.19 200 ARG A CA 1
ATOM 1464 C C . ARG A 1 200 ? 32.844 28.562 33.25 1 94.19 200 ARG A C 1
ATOM 1466 O O . ARG A 1 200 ? 33.938 29.109 33.375 1 94.19 200 ARG A O 1
ATOM 1473 N N . SER A 1 201 ? 32.688 27.328 33.375 1 93.62 201 SER A N 1
ATOM 1474 C CA . SER A 1 201 ? 33.781 26.438 33.719 1 93.62 201 SER A CA 1
ATOM 1475 C C . SER A 1 201 ? 34.781 26.312 32.562 1 93.62 201 SER A C 1
ATOM 1477 O O . SER A 1 201 ? 36 26.359 32.781 1 93.62 201 SER A O 1
ATOM 1479 N N . VAL A 1 202 ? 34.188 26.234 31.359 1 93.06 202 VAL A N 1
ATOM 1480 C CA . VAL A 1 202 ? 35.062 26.109 30.172 1 93.06 202 VAL A CA 1
ATOM 1481 C C . VAL A 1 202 ? 35.781 27.438 29.938 1 93.06 202 VAL A C 1
ATOM 1483 O O . VAL A 1 202 ? 36.938 27.453 29.516 1 93.06 202 VAL A O 1
ATOM 1486 N N . ALA A 1 203 ? 35.156 28.578 30.172 1 92 203 ALA A N 1
ATOM 1487 C CA . ALA A 1 203 ? 35.719 29.891 29.984 1 92 203 ALA A CA 1
ATOM 1488 C C . ALA A 1 203 ? 36.969 30.078 30.859 1 92 203 ALA A C 1
ATOM 1490 O O . ALA A 1 203 ? 37.938 30.734 30.453 1 92 203 ALA A O 1
ATOM 1491 N N . ARG A 1 204 ? 37.125 29.5 31.969 1 88 204 ARG A N 1
ATOM 1492 C CA . ARG A 1 204 ? 38.25 29.609 32.875 1 88 204 ARG A CA 1
ATOM 1493 C C . ARG A 1 204 ? 39.469 28.859 32.344 1 88 204 ARG A C 1
ATOM 1495 O O . ARG A 1 204 ? 40.594 29.203 32.656 1 88 204 ARG A O 1
ATOM 1502 N N . SER A 1 205 ? 39.156 27.891 31.547 1 84.31 205 SER A N 1
ATOM 1503 C CA . SER A 1 205 ? 40.25 27.078 31.016 1 84.31 205 SER A CA 1
ATOM 1504 C C . SER A 1 205 ? 40.781 27.641 29.719 1 84.31 205 SER A C 1
ATOM 1506 O O . SER A 1 205 ? 41.875 27.234 29.25 1 84.31 205 SER A O 1
ATOM 1508 N N . LEU A 1 206 ? 40.062 28.609 29.109 1 84.31 206 LEU A N 1
ATOM 1509 C CA . LEU A 1 206 ? 40.5 29.188 27.844 1 84.31 206 LEU A CA 1
ATOM 1510 C C . LEU A 1 206 ? 41.312 30.453 28.062 1 84.31 206 LEU A C 1
ATOM 1512 O O . LEU A 1 206 ? 41.031 31.219 29 1 84.31 206 LEU A O 1
ATOM 1516 N N . PRO A 1 207 ? 42.406 30.609 27.297 1 76.94 207 PRO A N 1
ATOM 1517 C CA . PRO A 1 207 ? 43.25 31.812 27.469 1 76.94 207 PRO A CA 1
ATOM 1518 C C . PRO A 1 207 ? 42.469 33.094 27.156 1 76.94 207 PRO A C 1
ATOM 1520 O O . PRO A 1 207 ? 41.5 33.062 26.422 1 76.94 207 PRO A O 1
ATOM 1523 N N . GLU A 1 208 ? 42.781 34.219 27.859 1 72.25 208 GLU A N 1
ATOM 1524 C CA . GLU A 1 208 ? 42.188 35.5 27.641 1 72.25 208 GLU A CA 1
ATOM 1525 C C . GLU A 1 208 ? 42.469 36.031 26.234 1 72.25 208 GLU A C 1
ATOM 1527 O O . GLU A 1 208 ? 43.531 35.781 25.688 1 72.25 208 GLU A O 1
ATOM 1532 N N . SER A 1 209 ? 41.469 36.375 25.562 1 60.97 209 SER A N 1
ATOM 1533 C CA . SER A 1 209 ? 41.625 36.906 24.203 1 60.97 209 SER A CA 1
ATOM 1534 C C . SER A 1 209 ? 42.375 38.25 24.234 1 60.97 209 SER A C 1
ATOM 1536 O O . SER A 1 209 ? 42 39.156 24.969 1 60.97 209 SER A O 1
ATOM 1538 N N . GLU A 1 210 ? 43.719 38.406 24.297 1 52.28 210 GLU A N 1
ATOM 1539 C CA . GLU A 1 210 ? 44.469 39.625 24.219 1 52.28 210 GLU A CA 1
ATOM 1540 C C . GLU A 1 210 ? 43.875 40.594 23.203 1 52.28 210 GLU A C 1
ATOM 1542 O O . GLU A 1 210 ? 43.531 40.188 22.094 1 52.28 210 GLU A O 1
ATOM 1547 N N . THR A 1 211 ? 43.25 41.594 23.734 1 46.28 211 THR A N 1
ATOM 1548 C CA . THR A 1 211 ? 42.844 42.688 22.844 1 46.28 211 THR A CA 1
ATOM 1549 C C . THR A 1 211 ? 44 43.062 21.891 1 46.28 211 THR A C 1
ATOM 1551 O O . THR A 1 211 ? 44.406 44.219 21.781 1 46.28 211 THR A O 1
ATOM 1554 N N . GLU A 1 212 ? 45.281 42.594 22.047 1 39.31 212 GLU A N 1
ATOM 1555 C CA . GLU A 1 212 ? 46.375 43.156 21.234 1 39.31 212 GLU A CA 1
ATOM 1556 C C . GLU A 1 212 ? 45.938 43.281 19.781 1 39.31 212 GLU A C 1
ATOM 1558 O O . GLU A 1 212 ? 45.281 42.406 19.234 1 39.31 212 GLU A O 1
ATOM 1563 N N . GLN A 1 213 ? 46.031 44.562 19.359 1 39.09 213 GLN A N 1
ATOM 1564 C CA . GLN A 1 213 ? 46.031 45 17.969 1 39.09 213 GLN A CA 1
ATOM 1565 C C . GLN A 1 213 ? 46.938 44.094 17.125 1 39.09 213 GLN A C 1
ATOM 1567 O O . GLN A 1 213 ? 48.156 44.281 17.078 1 39.09 213 GLN A O 1
ATOM 1572 N N . ALA A 1 214 ? 47.125 42.969 17.297 1 37.62 214 ALA A N 1
ATOM 1573 C CA . ALA A 1 214 ? 48 42.281 16.344 1 37.62 214 ALA A CA 1
ATOM 1574 C C . ALA A 1 214 ? 47.875 42.875 14.945 1 37.62 214 ALA A C 1
ATOM 1576 O O . ALA A 1 214 ? 46.781 42.906 14.375 1 37.62 214 ALA A O 1
ATOM 1577 N N . HIS A 1 215 ? 48.812 43.812 14.68 1 34.78 215 HIS A N 1
ATOM 1578 C CA . HIS A 1 215 ? 49.219 44.156 13.32 1 34.78 215 HIS A CA 1
ATOM 1579 C C . HIS A 1 215 ? 49.312 42.906 12.453 1 34.78 215 HIS A C 1
ATOM 1581 O O . HIS A 1 215 ? 50.219 42.062 12.625 1 34.78 215 HIS A O 1
ATOM 1587 N N . ALA A 1 216 ? 48.312 42.25 12.211 1 37.25 216 ALA A N 1
ATOM 1588 C CA . ALA A 1 216 ? 48.375 41.156 11.227 1 37.25 216 ALA A CA 1
ATOM 1589 C C . ALA A 1 216 ? 49.375 41.469 10.125 1 37.25 216 ALA A C 1
ATOM 1591 O O . ALA A 1 216 ? 49.406 42.594 9.609 1 37.25 216 ALA A O 1
ATOM 1592 N N . ALA A 1 217 ? 50.5 40.875 10.07 1 36.78 217 ALA A N 1
ATOM 1593 C CA . ALA A 1 217 ? 51.344 40.906 8.891 1 36.78 217 ALA A CA 1
ATOM 1594 C C . ALA A 1 217 ? 50.5 40.875 7.609 1 36.78 217 ALA A C 1
ATOM 1596 O O . ALA A 1 217 ? 49.438 40.25 7.562 1 36.78 217 ALA A O 1
ATOM 1597 N N . PRO A 1 218 ? 50.781 41.875 6.707 1 33.84 218 PRO A N 1
ATOM 1598 C CA . PRO A 1 218 ? 50.094 41.812 5.406 1 33.84 218 PRO A CA 1
ATOM 1599 C C . PRO A 1 218 ? 50.062 40.438 4.789 1 33.84 218 PRO A C 1
ATOM 1601 O O . PRO A 1 218 ? 51.094 39.75 4.766 1 33.84 218 PRO A O 1
ATOM 1604 N N . VAL A 1 219 ? 49.156 39.625 5.07 1 36.56 219 VAL A N 1
ATOM 1605 C CA . VAL A 1 219 ? 49.062 38.438 4.223 1 36.56 219 VAL A CA 1
ATOM 1606 C C . VAL A 1 219 ? 49.625 38.781 2.834 1 36.56 219 VAL A C 1
ATOM 1608 O O . VAL A 1 219 ? 49.344 39.844 2.277 1 36.56 219 VAL A O 1
ATOM 1611 N N . PRO A 1 220 ? 50.781 38.281 2.422 1 33.72 220 PRO A N 1
ATOM 1612 C CA . PRO A 1 220 ? 51.281 38.594 1.087 1 33.72 220 PRO A CA 1
ATOM 1613 C C . PRO A 1 220 ? 50.188 38.812 0.072 1 33.72 220 PRO A C 1
ATOM 1615 O O . PRO A 1 220 ? 49.156 38.156 0.129 1 33.72 220 PRO A O 1
ATOM 1618 N N . GLU A 1 221 ? 50.094 40.031 -0.481 1 35.5 221 GLU A N 1
ATOM 1619 C CA . GLU A 1 221 ? 49.281 40.625 -1.531 1 35.5 221 GLU A CA 1
ATOM 1620 C C . GLU A 1 221 ? 49 39.625 -2.643 1 35.5 221 GLU A C 1
ATOM 1622 O O . GLU A 1 221 ? 48.219 39.906 -3.57 1 35.5 221 GLU A O 1
ATOM 1627 N N . GLU A 1 222 ? 49.906 38.625 -2.904 1 35.44 222 GLU A N 1
ATOM 1628 C CA . GLU A 1 222 ? 50.031 38.125 -4.273 1 35.44 222 GLU A CA 1
ATOM 1629 C C . GLU A 1 222 ? 48.781 37.344 -4.672 1 35.44 222 GLU A C 1
ATOM 1631 O O . GLU A 1 222 ? 48.656 36.906 -5.816 1 35.44 222 GLU A O 1
ATOM 1636 N N . ALA A 1 223 ? 48.344 36.375 -3.789 1 39.5 223 ALA A N 1
ATOM 1637 C CA . ALA A 1 223 ? 47.344 35.656 -4.555 1 39.5 223 ALA A CA 1
ATOM 1638 C C . ALA A 1 223 ? 46.156 36.562 -4.945 1 39.5 223 ALA A C 1
ATOM 1640 O O . ALA A 1 223 ? 45.594 37.281 -4.098 1 39.5 223 ALA A O 1
ATOM 1641 N N . ARG A 1 224 ? 46 37.031 -6.109 1 43.41 224 ARG A N 1
ATOM 1642 C CA . ARG A 1 224 ? 44.969 37.812 -6.82 1 43.41 224 ARG A CA 1
ATOM 1643 C C . ARG A 1 224 ? 43.594 37.625 -6.191 1 43.41 224 ARG A C 1
ATOM 1645 O O . ARG A 1 224 ? 42.938 36.625 -6.445 1 43.41 224 ARG A O 1
ATOM 1652 N N . ALA A 1 225 ? 43.25 38.031 -4.961 1 50.97 225 ALA A N 1
ATOM 1653 C CA . ALA A 1 225 ? 42 37.938 -4.207 1 50.97 225 ALA A CA 1
ATOM 1654 C C . ALA A 1 225 ? 40.812 38.438 -5.035 1 50.97 225 ALA A C 1
ATOM 1656 O O . ALA A 1 225 ? 40.906 39.5 -5.648 1 50.97 225 ALA A O 1
ATOM 1657 N N . LEU A 1 226 ? 40 37.688 -5.566 1 60.75 226 LEU A N 1
ATOM 1658 C CA . LEU A 1 226 ? 38.812 38.094 -6.273 1 60.75 226 LEU A CA 1
ATOM 1659 C C . LEU A 1 226 ? 38.156 39.281 -5.562 1 60.75 226 LEU A C 1
ATOM 1661 O O . LEU A 1 226 ? 38.125 39.344 -4.332 1 60.75 226 LEU A O 1
ATOM 1665 N N . PRO A 1 227 ? 38.062 40.5 -6.258 1 72.81 227 PRO A N 1
ATOM 1666 C CA . PRO A 1 227 ? 37.406 41.656 -5.668 1 72.81 227 PRO A CA 1
ATOM 1667 C C . PRO A 1 227 ? 36.094 41.281 -4.977 1 72.81 227 PRO A C 1
ATOM 1669 O O . PRO A 1 227 ? 35.344 40.438 -5.457 1 72.81 227 PRO A O 1
ATOM 1672 N N . LEU A 1 228 ? 35.969 41.812 -3.74 1 81.38 228 LEU A N 1
ATOM 1673 C CA . LEU A 1 228 ? 34.75 41.625 -2.998 1 81.38 228 LEU A CA 1
ATOM 1674 C C . LEU A 1 228 ? 33.594 42.375 -3.656 1 81.38 228 LEU A C 1
ATOM 1676 O O . LEU A 1 228 ? 33.781 43.469 -4.16 1 81.38 228 LEU A O 1
ATOM 1680 N N . PRO A 1 229 ? 32.5 41.781 -3.801 1 87.69 229 PRO A N 1
ATOM 1681 C CA . PRO A 1 229 ? 31.312 42.438 -4.375 1 87.69 229 PRO A CA 1
ATOM 1682 C C . PRO A 1 229 ? 30.844 43.625 -3.529 1 87.69 229 PRO A C 1
ATOM 1684 O O . PRO A 1 229 ? 31.266 43.781 -2.383 1 87.69 229 PRO A O 1
ATOM 1687 N N . PRO A 1 230 ? 29.984 44.5 -4.133 1 88.88 230 PRO A N 1
ATOM 1688 C CA . PRO A 1 230 ? 29.453 45.625 -3.365 1 88.88 230 PRO A CA 1
ATOM 1689 C C . PRO A 1 230 ? 28.688 45.156 -2.117 1 88.88 230 PRO A C 1
ATOM 1691 O O . PRO A 1 230 ? 27.859 44.25 -2.189 1 88.88 230 PRO A O 1
ATOM 1694 N N . ARG A 1 231 ? 28.953 45.844 -1.058 1 89.94 231 ARG A N 1
ATOM 1695 C CA . ARG A 1 231 ? 28.359 45.5 0.237 1 89.94 231 ARG A CA 1
ATOM 1696 C C . ARG A 1 231 ? 26.828 45.625 0.18 1 89.94 231 ARG A C 1
ATOM 1698 O O . ARG A 1 231 ? 26.125 44.812 0.788 1 89.94 231 ARG A O 1
ATOM 1705 N N . ALA A 1 232 ? 26.312 46.562 -0.563 1 92.69 232 ALA A N 1
ATOM 1706 C CA . ALA A 1 232 ? 24.875 46.781 -0.666 1 92.69 232 ALA A CA 1
ATOM 1707 C C . ALA A 1 232 ? 24.188 45.594 -1.297 1 92.69 232 ALA A C 1
ATOM 1709 O O . ALA A 1 232 ? 23.078 45.219 -0.903 1 92.69 232 ALA A O 1
ATOM 1710 N N . PHE A 1 233 ? 24.797 45.031 -2.193 1 94 233 PHE A N 1
ATOM 1711 C CA . PHE A 1 233 ? 24.219 43.875 -2.84 1 94 233 PHE A CA 1
ATOM 1712 C C . PHE A 1 233 ? 24.156 42.688 -1.878 1 94 233 PHE A C 1
ATOM 1714 O O . PHE A 1 233 ? 23.141 42 -1.798 1 94 233 PHE A O 1
ATOM 1721 N N . VAL A 1 234 ? 25.25 42.469 -1.163 1 93.69 234 VAL A N 1
ATOM 1722 C CA . VAL A 1 234 ? 25.328 41.312 -0.277 1 93.69 234 VAL A CA 1
ATOM 1723 C C . VAL A 1 234 ? 24.297 41.438 0.837 1 93.69 234 VAL A C 1
ATOM 1725 O O . VAL A 1 234 ? 23.625 40.438 1.19 1 93.69 234 VAL A O 1
ATOM 1728 N N . LEU A 1 235 ? 24.109 42.594 1.324 1 92.75 235 LEU A N 1
ATOM 1729 C CA . LEU A 1 235 ? 23.141 42.812 2.395 1 92.75 235 LEU A CA 1
ATOM 1730 C C . LEU A 1 235 ? 21.719 42.656 1.874 1 92.75 235 LEU A C 1
ATOM 1732 O O . LEU A 1 235 ? 20.859 42.062 2.539 1 92.75 235 LEU A O 1
ATOM 1736 N N . THR A 1 236 ? 21.438 43.188 0.712 1 94.94 236 THR A N 1
ATOM 1737 C CA . THR A 1 236 ? 20.125 43.031 0.113 1 94.94 236 THR A CA 1
ATOM 1738 C C . THR A 1 236 ? 19.828 41.562 -0.197 1 94.94 236 THR A C 1
ATOM 1740 O O . THR A 1 236 ? 18.703 41.094 -0.027 1 94.94 236 THR A O 1
ATOM 1743 N N . ALA A 1 237 ? 20.859 40.906 -0.677 1 96.12 237 ALA A N 1
ATOM 1744 C CA . ALA A 1 237 ? 20.719 39.469 -0.949 1 96.12 237 ALA A CA 1
ATOM 1745 C C . ALA A 1 237 ? 20.391 38.719 0.328 1 96.12 237 ALA A C 1
ATOM 1747 O O . ALA A 1 237 ? 19.578 37.781 0.316 1 96.12 237 ALA A O 1
ATOM 1748 N N . ALA A 1 238 ? 21.031 39.062 1.382 1 93.56 238 ALA A N 1
ATOM 1749 C CA . ALA A 1 238 ? 20.766 38.438 2.668 1 93.56 238 ALA A CA 1
ATOM 1750 C C . ALA A 1 238 ? 19.312 38.656 3.088 1 93.56 238 ALA A C 1
ATOM 1752 O O . ALA A 1 238 ? 18.656 37.719 3.574 1 93.56 238 ALA A O 1
ATOM 1753 N N . ALA A 1 239 ? 18.812 39.781 2.855 1 94.56 239 ALA A N 1
ATOM 1754 C CA . ALA A 1 239 ? 17.422 40.094 3.189 1 94.56 239 ALA A CA 1
ATOM 1755 C C . ALA A 1 239 ? 16.453 39.312 2.314 1 94.56 239 ALA A C 1
ATOM 1757 O O . ALA A 1 239 ? 15.453 38.781 2.805 1 94.56 239 ALA A O 1
ATOM 1758 N N . LEU A 1 240 ? 16.734 39.188 1.077 1 96 240 LEU A N 1
ATOM 1759 C CA . LEU A 1 240 ? 15.844 38.531 0.14 1 96 240 LEU A CA 1
ATOM 1760 C C . LEU A 1 240 ? 15.844 37.031 0.377 1 96 240 LEU A C 1
ATOM 1762 O O . LEU A 1 240 ? 14.812 36.375 0.192 1 96 240 LEU A O 1
ATOM 1766 N N . VAL A 1 241 ? 17 36.5 0.725 1 95.25 241 VAL A N 1
ATOM 1767 C CA . VAL A 1 241 ? 17.062 35.094 1.026 1 95.25 241 VAL A CA 1
ATOM 1768 C C . VAL A 1 241 ? 16.25 34.781 2.279 1 95.25 241 VAL A C 1
ATOM 1770 O O . VAL A 1 241 ? 15.523 33.781 2.326 1 95.25 241 VAL A O 1
ATOM 1773 N N . GLY A 1 242 ? 16.375 35.594 3.26 1 91.69 242 GLY A N 1
ATOM 1774 C CA . GLY A 1 242 ? 15.547 35.438 4.438 1 91.69 242 GLY A CA 1
ATOM 1775 C C . GLY A 1 242 ? 14.062 35.594 4.141 1 91.69 242 GLY A C 1
ATOM 1776 O O . GLY A 1 242 ? 13.25 34.812 4.625 1 91.69 242 GLY A O 1
ATOM 1777 N N . PHE A 1 243 ? 13.727 36.594 3.369 1 93.31 243 PHE A N 1
ATOM 1778 C CA . PHE A 1 243 ? 12.359 36.812 2.93 1 93.31 243 PHE A CA 1
ATOM 1779 C C . PHE A 1 243 ? 11.797 35.594 2.238 1 93.31 243 PHE A C 1
ATOM 1781 O O . PHE A 1 243 ? 10.711 35.125 2.582 1 93.31 243 PHE A O 1
ATOM 1788 N N . ALA A 1 244 ? 12.523 35.031 1.299 1 95.31 244 ALA A N 1
ATOM 1789 C CA . ALA A 1 244 ? 12.086 33.875 0.511 1 95.31 244 ALA A CA 1
ATOM 1790 C C . ALA A 1 244 ? 11.914 32.656 1.392 1 95.31 244 ALA A C 1
ATOM 1792 O O . ALA A 1 244 ? 10.93 31.922 1.258 1 95.31 244 ALA A O 1
ATOM 1793 N N . PHE A 1 245 ? 12.82 32.438 2.258 1 93.12 245 PHE A N 1
ATOM 1794 C CA . PHE A 1 245 ? 12.805 31.203 3.059 1 93.12 245 PHE A CA 1
ATOM 1795 C C . PHE A 1 245 ? 11.609 31.203 4.004 1 93.12 245 PHE A C 1
ATOM 1797 O O . PHE A 1 245 ? 10.898 30.203 4.102 1 93.12 245 PHE A O 1
ATOM 1804 N N . PHE A 1 246 ? 11.383 32.25 4.668 1 89.12 246 PHE A N 1
ATOM 1805 C CA . PHE A 1 246 ? 10.336 32.25 5.68 1 89.12 246 PHE A CA 1
ATOM 1806 C C . PHE A 1 246 ? 8.961 32.375 5.035 1 89.12 246 PHE A C 1
ATOM 1808 O O . PHE A 1 246 ? 7.961 31.922 5.594 1 89.12 246 PHE A O 1
ATOM 1815 N N . LEU A 1 247 ? 8.875 33.062 3.926 1 91.69 247 LEU A N 1
ATOM 1816 C CA . LEU A 1 247 ? 7.648 33 3.141 1 91.69 247 LEU A CA 1
ATOM 1817 C C . LEU A 1 247 ? 7.355 31.562 2.697 1 91.69 247 LEU A C 1
ATOM 1819 O O . LEU A 1 247 ? 6.211 31.109 2.766 1 91.69 247 LEU A O 1
ATOM 1823 N N . MET A 1 248 ? 8.391 30.828 2.328 1 93.38 248 MET A N 1
ATOM 1824 C CA . MET A 1 248 ? 8.227 29.453 1.863 1 93.38 248 MET A CA 1
ATOM 1825 C C . MET A 1 248 ? 7.863 28.531 3.02 1 93.38 248 MET A C 1
ATOM 1827 O O . MET A 1 248 ? 7.172 27.531 2.824 1 93.38 248 MET A O 1
ATOM 1831 N N . GLU A 1 249 ? 8.32 28.828 4.117 1 89.75 249 GLU A N 1
ATOM 1832 C CA . GLU A 1 249 ? 7.965 28.031 5.281 1 89.75 249 GLU A CA 1
ATOM 1833 C C . GLU A 1 249 ? 6.457 28.016 5.5 1 89.75 249 GLU A C 1
ATOM 1835 O O . GLU A 1 249 ? 5.883 26.969 5.832 1 89.75 249 GLU A O 1
ATOM 1840 N N . MET A 1 250 ? 5.863 29.109 5.281 1 87.38 250 MET A N 1
ATOM 1841 C CA . MET A 1 250 ? 4.414 29.203 5.406 1 87.38 250 MET A CA 1
ATOM 1842 C C . MET A 1 250 ? 3.723 28.391 4.316 1 87.38 250 MET A C 1
ATOM 1844 O O . MET A 1 250 ? 2.703 27.734 4.57 1 87.38 250 MET A O 1
ATOM 1848 N N . VAL A 1 251 ? 4.285 28.5 3.205 1 92.06 251 VAL A N 1
ATOM 1849 C CA . VAL A 1 251 ? 3.732 27.75 2.082 1 92.06 251 VAL A CA 1
ATOM 1850 C C . VAL A 1 251 ? 3.893 26.25 2.332 1 92.06 251 VAL A C 1
ATOM 1852 O O . VAL A 1 251 ? 2.977 25.469 2.062 1 92.06 251 VAL A O 1
ATOM 1855 N N . TRP A 1 252 ? 5.086 25.844 2.848 1 93.88 252 TRP A N 1
ATOM 1856 C CA . TRP A 1 252 ? 5.316 24.438 3.158 1 93.88 252 TRP A CA 1
ATOM 1857 C C . TRP A 1 252 ? 4.289 23.938 4.16 1 93.88 252 TRP A C 1
ATOM 1859 O O . TRP A 1 252 ? 3.773 22.812 4.02 1 93.88 252 TRP A O 1
ATOM 1869 N N . TYR A 1 253 ? 3.99 24.719 5.09 1 87.69 253 TYR A N 1
ATOM 1870 C CA . TYR A 1 253 ? 3.012 24.312 6.09 1 87.69 253 TYR A CA 1
ATOM 1871 C C . TYR A 1 253 ? 1.627 24.156 5.469 1 87.69 253 TYR A C 1
ATOM 1873 O O . TYR A 1 253 ? 0.951 23.156 5.676 1 87.69 253 TYR A O 1
ATOM 1881 N N . ARG A 1 254 ? 1.267 25.156 4.703 1 89.19 254 ARG A N 1
ATOM 1882 C CA . ARG A 1 254 ? -0.061 25.188 4.102 1 89.19 254 ARG A CA 1
ATOM 1883 C C . ARG A 1 254 ? -0.241 24.047 3.111 1 89.19 254 ARG A C 1
ATOM 1885 O O . ARG A 1 254 ? -1.327 23.469 3.006 1 89.19 254 ARG A O 1
ATOM 1892 N N . MET A 1 255 ? 0.814 23.766 2.426 1 93.5 255 MET A N 1
ATOM 1893 C CA . MET A 1 255 ? 0.695 22.812 1.316 1 93.5 255 MET A CA 1
ATOM 1894 C C . MET A 1 255 ? 0.943 21.391 1.788 1 93.5 255 MET A C 1
ATOM 1896 O O . MET A 1 255 ? 0.388 20.438 1.229 1 93.5 255 MET A O 1
ATOM 1900 N N . THR A 1 256 ? 1.711 21.141 2.799 1 94.12 256 THR A N 1
ATOM 1901 C CA . THR A 1 256 ? 2.018 19.781 3.223 1 94.12 256 THR A CA 1
ATOM 1902 C C . THR A 1 256 ? 1.078 19.328 4.34 1 94.12 256 THR A C 1
ATOM 1904 O O . THR A 1 256 ? 0.937 18.141 4.602 1 94.12 256 THR A O 1
ATOM 1907 N N . SER A 1 257 ? 0.361 20.219 4.945 1 91.81 257 SER A N 1
ATOM 1908 C CA . SER A 1 257 ? -0.543 19.891 6.043 1 91.81 257 SER A CA 1
ATOM 1909 C C . SER A 1 257 ? -1.645 18.938 5.594 1 91.81 257 SER A C 1
ATOM 1911 O O . SER A 1 257 ? -1.938 17.953 6.273 1 91.81 257 SER A O 1
ATOM 1913 N N . PRO A 1 258 ? -2.227 19.188 4.391 1 93.38 258 PRO A N 1
ATOM 1914 C CA . PRO A 1 258 ? -3.271 18.266 3.934 1 93.38 258 PRO A CA 1
ATOM 1915 C C . PRO A 1 258 ? -2.756 16.844 3.725 1 93.38 258 PRO A C 1
ATOM 1917 O O . PRO A 1 258 ? -3.525 15.883 3.82 1 93.38 258 PRO A O 1
ATOM 1920 N N . LEU A 1 259 ? -1.46 16.734 3.488 1 94.75 259 LEU A N 1
ATOM 1921 C CA . LEU A 1 259 ? -0.87 15.422 3.223 1 94.75 259 LEU A CA 1
ATOM 1922 C C . LEU A 1 259 ? -0.402 14.766 4.516 1 94.75 259 LEU A C 1
ATOM 1924 O O . LEU A 1 259 ? -0.416 13.539 4.633 1 94.75 259 LEU A O 1
ATOM 1928 N N . LEU A 1 260 ? -0.079 15.594 5.508 1 93.81 260 LEU A N 1
ATOM 1929 C CA . LEU A 1 260 ? 0.524 15.07 6.727 1 93.81 260 LEU A CA 1
ATOM 1930 C C . LEU A 1 260 ? -0.521 14.922 7.828 1 93.81 260 LEU A C 1
ATOM 1932 O O . LEU A 1 260 ? -0.246 14.328 8.875 1 93.81 260 LEU A O 1
ATOM 1936 N N . GLY A 1 261 ? -1.718 15.438 7.652 1 87.25 261 GLY A N 1
ATOM 1937 C CA . GLY A 1 261 ? -2.795 15.242 8.609 1 87.25 261 GLY A CA 1
ATOM 1938 C C . GLY A 1 261 ? -3.193 16.516 9.32 1 87.25 261 GLY A C 1
ATOM 1939 O O . GLY A 1 261 ? -4.254 16.578 9.953 1 87.25 261 GLY A O 1
ATOM 1940 N N . GLY A 1 262 ? -2.406 17.562 9.289 1 88.06 262 GLY A N 1
ATOM 1941 C CA . GLY A 1 262 ? -2.736 18.844 9.898 1 88.06 262 GLY A CA 1
ATOM 1942 C C . GLY A 1 262 ? -2.908 18.766 11.406 1 88.06 262 GLY A C 1
ATOM 1943 O O . GLY A 1 262 ? -3.725 19.484 11.984 1 88.06 262 GLY A O 1
ATOM 1944 N N . SER A 1 263 ? -2.264 17.812 12.023 1 88.38 263 SER A N 1
ATOM 1945 C CA . SER A 1 263 ? -2.359 17.609 13.469 1 88.38 263 SER A CA 1
ATOM 1946 C C . SER A 1 263 ? -1.334 18.469 14.211 1 88.38 263 SER A C 1
ATOM 1948 O O . SER A 1 263 ? -0.618 19.25 13.594 1 88.38 263 SER A O 1
ATOM 1950 N N . THR A 1 264 ? -1.325 18.312 15.492 1 87.44 264 THR A N 1
ATOM 1951 C CA . THR A 1 264 ? -0.405 19.047 16.344 1 87.44 264 THR A CA 1
ATOM 1952 C C . THR A 1 264 ? 1.043 18.688 16.016 1 87.44 264 THR A C 1
ATOM 1954 O O . THR A 1 264 ? 1.955 19.484 16.297 1 87.44 264 THR A O 1
ATOM 1957 N N . PHE A 1 265 ? 1.276 17.609 15.344 1 91.62 265 PHE A N 1
ATOM 1958 C CA . PHE A 1 265 ? 2.625 17.141 15.039 1 91.62 265 PHE A CA 1
ATOM 1959 C C . PHE A 1 265 ? 3.145 17.781 13.758 1 91.62 265 PHE A C 1
ATOM 1961 O O . PHE A 1 265 ? 4.355 17.844 13.531 1 91.62 265 PHE A O 1
ATOM 1968 N N . THR A 1 266 ? 2.273 18.297 12.906 1 90.88 266 THR A N 1
ATOM 1969 C CA . THR A 1 266 ? 2.596 18.688 11.531 1 90.88 266 THR A CA 1
ATOM 1970 C C . THR A 1 266 ? 3.578 19.844 11.523 1 90.88 266 THR A C 1
ATOM 1972 O O . THR A 1 266 ? 4.613 19.797 10.859 1 90.88 266 THR A O 1
ATOM 1975 N N . PHE A 1 267 ? 3.279 20.875 12.227 1 84.81 267 PHE A N 1
ATOM 1976 C CA . PHE A 1 267 ? 4.152 22.047 12.219 1 84.81 267 PHE A CA 1
ATOM 1977 C C . PHE A 1 267 ? 5.535 21.688 12.75 1 84.81 267 PHE A C 1
ATOM 1979 O O . PHE A 1 267 ? 6.547 22.062 12.156 1 84.81 267 PHE A O 1
ATOM 1986 N N . GLY A 1 268 ? 5.484 21.016 13.906 1 87.38 268 GLY A N 1
ATOM 1987 C CA . GLY A 1 268 ? 6.754 20.609 14.5 1 87.38 268 GLY A CA 1
ATOM 1988 C C . GLY A 1 268 ? 7.598 19.75 13.578 1 87.38 268 GLY A C 1
ATOM 1989 O O . GLY A 1 268 ? 8.82 19.906 13.531 1 87.38 268 GLY A O 1
ATOM 1990 N N . LEU A 1 269 ? 7.008 18.938 12.867 1 93.06 269 LEU A N 1
ATOM 1991 C CA . LEU A 1 269 ? 7.715 18.031 11.969 1 93.06 269 LEU A CA 1
ATOM 1992 C C . LEU A 1 269 ? 8.328 18.797 10.805 1 93.06 269 LEU A C 1
ATOM 1994 O O . LEU A 1 269 ? 9.477 18.547 10.422 1 93.06 269 LEU A O 1
ATOM 1998 N N . ILE A 1 270 ? 7.602 19.688 10.188 1 92.75 270 ILE A N 1
ATOM 1999 C CA . ILE A 1 270 ? 8.109 20.484 9.086 1 92.75 270 ILE A CA 1
ATOM 2000 C C . ILE A 1 270 ? 9.289 21.328 9.562 1 92.75 270 ILE A C 1
ATOM 2002 O O . ILE A 1 270 ? 10.305 21.453 8.867 1 92.75 270 ILE A O 1
ATOM 2006 N N . LEU A 1 271 ? 9.117 21.859 10.719 1 88.5 271 LEU A N 1
ATOM 2007 C CA . LEU A 1 271 ? 10.188 22.656 11.305 1 88.5 271 LEU A CA 1
ATOM 2008 C C . LEU A 1 271 ? 11.445 21.812 11.508 1 88.5 271 LEU A C 1
ATOM 2010 O O . LEU A 1 271 ? 12.555 22.25 11.195 1 88.5 271 LEU A O 1
ATOM 2014 N N . MET A 1 272 ? 11.273 20.672 12.008 1 92.38 272 MET A N 1
ATOM 2015 C CA . MET A 1 272 ? 12.383 19.75 12.219 1 92.38 272 MET A CA 1
ATOM 2016 C C . MET A 1 272 ? 13.117 19.484 10.906 1 92.38 272 MET A C 1
ATOM 2018 O O . MET A 1 272 ? 14.352 19.516 10.867 1 92.38 272 MET A O 1
ATOM 2022 N N . VAL A 1 273 ? 12.406 19.219 9.898 1 94.81 273 VAL A N 1
ATOM 2023 C CA . VAL A 1 273 ? 13 18.859 8.617 1 94.81 273 VAL A CA 1
ATOM 2024 C C . VAL A 1 273 ? 13.688 20.078 8 1 94.81 273 VAL A C 1
ATOM 2026 O O . VAL A 1 273 ? 14.789 19.969 7.457 1 94.81 273 VAL A O 1
ATOM 2029 N N . ALA A 1 274 ? 13.086 21.219 8.07 1 93.69 274 ALA A N 1
ATOM 2030 C CA . ALA A 1 274 ? 13.672 22.453 7.551 1 93.69 274 ALA A CA 1
ATOM 2031 C C . ALA A 1 274 ? 14.969 22.797 8.266 1 93.69 274 ALA A C 1
ATOM 2033 O O . ALA A 1 274 ? 15.969 23.125 7.629 1 93.69 274 ALA A O 1
ATOM 2034 N N . LEU A 1 275 ? 14.945 22.656 9.555 1 91 275 LEU A N 1
ATOM 2035 C CA . LEU A 1 275 ? 16.125 22.984 10.352 1 91 275 LEU A CA 1
ATOM 2036 C C . LEU A 1 275 ? 17.234 21.953 10.109 1 91 275 LEU A C 1
ATOM 2038 O O . LEU A 1 275 ? 18.422 22.312 10.078 1 91 275 LEU A O 1
ATOM 2042 N N . ALA A 1 276 ? 16.828 20.734 9.969 1 93.69 276 ALA A N 1
ATOM 2043 C CA . ALA A 1 276 ? 17.828 19.719 9.625 1 93.69 276 ALA A CA 1
ATOM 2044 C C . ALA A 1 276 ? 18.5 20.047 8.297 1 93.69 276 ALA A C 1
ATOM 2046 O O . ALA A 1 276 ? 19.719 19.875 8.156 1 93.69 276 ALA A O 1
ATOM 2047 N N . GLY A 1 277 ? 17.75 20.5 7.34 1 93.62 277 GLY A N 1
ATOM 2048 C CA . GLY A 1 277 ? 18.297 20.906 6.062 1 93.62 277 GLY A CA 1
ATOM 2049 C C . GLY A 1 277 ? 19.266 22.078 6.18 1 93.62 277 GLY A C 1
ATOM 2050 O O . GLY A 1 277 ? 20.406 22 5.707 1 93.62 277 GLY A O 1
ATOM 2051 N N . ILE A 1 278 ? 18.875 23.094 6.863 1 90.12 278 ILE A N 1
ATOM 2052 C CA . ILE A 1 278 ? 19.703 24.281 7.035 1 90.12 278 ILE A CA 1
ATOM 2053 C C . ILE A 1 278 ? 20.984 23.922 7.777 1 90.12 278 ILE A C 1
ATOM 2055 O O . ILE A 1 278 ? 22.078 24.344 7.395 1 90.12 278 ILE A O 1
ATOM 2059 N N . GLY A 1 279 ? 20.812 23.141 8.836 1 85.38 279 GLY A N 1
ATOM 2060 C CA . GLY A 1 279 ? 21.984 22.734 9.617 1 85.38 279 GLY A CA 1
ATOM 2061 C C . GLY A 1 279 ? 22.984 21.922 8.82 1 85.38 279 GLY A C 1
ATOM 2062 O O . GLY A 1 279 ? 24.172 22.203 8.844 1 85.38 279 GLY A O 1
ATOM 2063 N N . LEU A 1 280 ? 22.5 20.984 8.094 1 87.75 280 LEU A N 1
ATOM 2064 C CA . LEU A 1 280 ? 23.375 20.141 7.297 1 87.75 280 LEU A CA 1
ATOM 2065 C C . LEU A 1 280 ? 23.953 20.906 6.113 1 87.75 280 LEU A C 1
ATOM 2067 O O . LEU A 1 280 ? 25.094 20.656 5.703 1 87.75 280 LEU A O 1
ATOM 2071 N N . GLY A 1 281 ? 23.219 21.828 5.547 1 86.88 281 GLY A N 1
ATOM 2072 C CA . GLY A 1 281 ? 23.734 22.703 4.5 1 86.88 281 GLY A CA 1
ATOM 2073 C C . GLY A 1 281 ? 24.875 23.578 4.969 1 86.88 281 GLY A C 1
ATOM 2074 O O . GLY A 1 281 ? 25.891 23.688 4.289 1 86.88 281 GLY A O 1
ATOM 2075 N N . GLY A 1 282 ? 24.719 24.156 6.113 1 82.69 282 GLY A N 1
ATOM 2076 C CA . GLY A 1 282 ? 25.797 24.938 6.699 1 82.69 282 GLY A CA 1
ATOM 2077 C C . GLY A 1 282 ? 27.047 24.125 6.961 1 82.69 282 GLY A C 1
ATOM 2078 O O . GLY A 1 282 ? 28.156 24.562 6.66 1 82.69 282 GLY A O 1
ATOM 2079 N N . ALA A 1 283 ? 26.812 22.891 7.449 1 76.12 283 ALA A N 1
ATOM 2080 C CA . ALA A 1 283 ? 27.938 21.984 7.699 1 76.12 283 ALA A CA 1
ATOM 2081 C C . ALA A 1 283 ? 28.609 21.578 6.391 1 76.12 283 ALA A C 1
ATOM 2083 O O . ALA A 1 283 ? 29.828 21.422 6.336 1 76.12 283 ALA A O 1
ATOM 2084 N N . ALA A 1 284 ? 27.812 21.406 5.41 1 80 284 ALA A N 1
ATOM 2085 C CA . ALA A 1 284 ? 28.359 21.016 4.105 1 80 284 ALA A CA 1
ATOM 2086 C C . ALA A 1 284 ? 29.25 22.109 3.527 1 80 284 ALA A C 1
ATOM 2088 O O . ALA A 1 284 ? 30.281 21.828 2.922 1 80 284 ALA A O 1
ATOM 2089 N N . TYR A 1 285 ? 28.859 23.375 3.652 1 79.56 285 TYR A N 1
ATOM 2090 C CA . TYR A 1 285 ? 29.688 24.484 3.193 1 79.56 285 TYR A CA 1
ATOM 2091 C C . TYR A 1 285 ? 31.031 24.484 3.914 1 79.56 285 TYR A C 1
ATOM 2093 O O . TYR A 1 285 ? 32.062 24.734 3.299 1 79.56 285 TYR A O 1
ATOM 2101 N N . ALA A 1 286 ? 31.031 24.188 5.129 1 71.12 286 ALA A N 1
ATOM 2102 C CA . ALA A 1 286 ? 32.25 24.156 5.914 1 71.12 286 ALA A CA 1
ATOM 2103 C C . ALA A 1 286 ? 33.188 23.031 5.441 1 71.12 286 ALA A C 1
ATOM 2105 O O . ALA A 1 286 ? 34.406 23.188 5.402 1 71.12 286 ALA A O 1
ATOM 2106 N N . ALA A 1 287 ? 32.531 22.016 5.059 1 69.56 287 ALA A N 1
ATOM 2107 C CA . ALA A 1 287 ? 33.312 20.844 4.645 1 69.56 287 ALA A CA 1
ATOM 2108 C C . ALA A 1 287 ? 33.844 21.016 3.225 1 69.56 287 ALA A C 1
ATOM 2110 O O . ALA A 1 287 ? 35 20.641 2.934 1 69.56 287 ALA A O 1
ATOM 2111 N N . TRP A 1 288 ? 33 21.531 2.398 1 67 288 TRP A N 1
ATOM 2112 C CA . TRP A 1 288 ? 33.344 21.594 0.986 1 67 288 TRP A CA 1
ATOM 2113 C C . TRP A 1 288 ? 34 22.938 0.644 1 67 288 TRP A C 1
ATOM 2115 O O . TRP A 1 288 ? 34.719 23.047 -0.354 1 67 288 TRP A O 1
ATOM 2125 N N . GLY A 1 289 ? 33.719 24.016 1.386 1 55.56 289 GLY A N 1
ATOM 2126 C CA . GLY A 1 289 ? 34.188 25.375 1.104 1 55.56 289 GLY A CA 1
ATOM 2127 C C . GLY A 1 289 ? 35.656 25.578 1.421 1 55.56 289 GLY A C 1
ATOM 2128 O O . GLY A 1 289 ? 36.188 26.672 1.232 1 55.56 289 GLY A O 1
ATOM 2129 N N . ARG A 1 290 ? 36.312 24.5 1.893 1 52.84 290 ARG A N 1
ATOM 2130 C CA . ARG A 1 290 ? 37.719 24.625 2.264 1 52.84 290 ARG A CA 1
ATOM 2131 C C . ARG A 1 290 ? 38.562 25.016 1.062 1 52.84 290 ARG A C 1
ATOM 2133 O O . ARG A 1 290 ? 39.5 25.812 1.194 1 52.84 290 ARG A O 1
ATOM 2140 N N . THR A 1 291 ? 38.25 24.391 -0.062 1 53.38 291 THR A N 1
ATOM 2141 C CA . THR A 1 291 ? 39.219 24.516 -1.15 1 53.38 291 THR A CA 1
ATOM 2142 C C . THR A 1 291 ? 38.688 25.453 -2.23 1 53.38 291 THR A C 1
ATOM 2144 O O . THR A 1 291 ? 39.406 25.812 -3.158 1 53.38 291 THR A O 1
ATOM 2147 N N . ARG A 1 292 ? 37.375 26.125 -1.99 1 61.72 292 ARG A N 1
ATOM 2148 C CA . ARG A 1 292 ? 36.844 26.953 -3.061 1 61.72 292 ARG A CA 1
ATOM 2149 C C . ARG A 1 292 ? 36.531 28.359 -2.557 1 61.72 292 ARG A C 1
ATOM 2151 O O . ARG A 1 292 ? 35.938 28.531 -1.494 1 61.72 292 ARG A O 1
ATOM 2158 N N . PRO A 1 293 ? 37.188 29.297 -3.135 1 73.75 293 PRO A N 1
ATOM 2159 C CA . PRO A 1 293 ? 36.844 30.672 -2.73 1 73.75 293 PRO A CA 1
ATOM 2160 C C . PRO A 1 293 ? 35.375 31 -2.912 1 73.75 293 PRO A C 1
ATOM 2162 O O . PRO A 1 293 ? 34.719 30.453 -3.795 1 73.75 293 PRO A O 1
ATOM 2165 N N . ALA A 1 294 ? 34.781 31.781 -1.978 1 83.5 294 ALA A N 1
ATOM 2166 C CA . ALA A 1 294 ? 33.406 32.281 -2.1 1 83.5 294 ALA A CA 1
ATOM 2167 C C . ALA A 1 294 ? 33.281 33.25 -3.283 1 83.5 294 ALA A C 1
ATOM 2169 O O . ALA A 1 294 ? 34.062 34.219 -3.395 1 83.5 294 ALA A O 1
ATOM 2170 N N . THR A 1 295 ? 32.5 32.938 -4.223 1 87.75 295 THR A N 1
ATOM 2171 C CA . THR A 1 295 ? 32.312 33.75 -5.418 1 87.75 295 THR A CA 1
ATOM 2172 C C . THR A 1 295 ? 30.859 34.094 -5.641 1 87.75 295 THR A C 1
ATOM 2174 O O . THR A 1 295 ? 29.969 33.438 -5.074 1 87.75 295 THR A O 1
ATOM 2177 N N . LEU A 1 296 ? 30.641 35.125 -6.379 1 91.38 296 LEU A N 1
ATOM 2178 C CA . LEU A 1 296 ? 29.281 35.5 -6.785 1 91.38 296 LEU A CA 1
ATOM 2179 C C . LEU A 1 296 ? 28.656 34.406 -7.664 1 91.38 296 LEU A C 1
ATOM 2181 O O . LEU A 1 296 ? 27.453 34.188 -7.621 1 91.38 296 LEU A O 1
ATOM 2185 N N . ARG A 1 297 ? 29.484 33.781 -8.406 1 89.56 297 ARG A N 1
ATOM 2186 C CA . ARG A 1 297 ? 29 32.688 -9.234 1 89.56 297 ARG A CA 1
ATOM 2187 C C . ARG A 1 297 ? 28.453 31.547 -8.367 1 89.56 297 ARG A C 1
ATOM 2189 O O . ARG A 1 297 ? 27.438 30.938 -8.703 1 89.56 297 ARG A O 1
ATOM 2196 N N . GLY A 1 298 ? 29.172 31.219 -7.34 1 89.69 298 GLY A N 1
ATOM 2197 C CA . GLY A 1 298 ? 28.703 30.219 -6.41 1 89.69 298 GLY A CA 1
ATOM 2198 C C . GLY A 1 298 ? 27.359 30.562 -5.781 1 89.69 298 GLY A C 1
ATOM 2199 O O . GLY A 1 298 ? 26.484 29.703 -5.645 1 89.69 298 GLY A O 1
ATOM 2200 N N . PHE A 1 299 ? 27.234 31.828 -5.406 1 93.19 299 PHE A N 1
ATOM 2201 C CA . PHE A 1 299 ? 25.984 32.281 -4.828 1 93.19 299 PHE A CA 1
ATOM 2202 C C . PHE A 1 299 ? 24.844 32.219 -5.848 1 93.19 299 PHE A C 1
ATOM 2204 O O . PHE A 1 299 ? 23.734 31.781 -5.52 1 93.19 299 PHE A O 1
ATOM 2211 N N . ALA A 1 300 ? 25.156 32.594 -7.07 1 94.69 300 ALA A N 1
ATOM 2212 C CA . ALA A 1 300 ? 24.172 32.5 -8.141 1 94.69 300 ALA A CA 1
ATOM 2213 C C . ALA A 1 300 ? 23.688 31.047 -8.312 1 94.69 300 ALA A C 1
ATOM 2215 O O . ALA A 1 300 ? 22.484 30.797 -8.445 1 94.69 300 ALA A O 1
ATOM 2216 N N . LEU A 1 301 ? 24.594 30.156 -8.258 1 93.56 301 LEU A N 1
ATOM 2217 C CA . LEU A 1 301 ? 24.266 28.75 -8.414 1 93.56 301 LEU A CA 1
ATOM 2218 C C . LEU A 1 301 ? 23.375 28.281 -7.266 1 93.56 301 LEU A C 1
ATOM 2220 O O . LEU A 1 301 ? 22.422 27.516 -7.484 1 93.56 301 LEU A O 1
ATOM 2224 N N . THR A 1 302 ? 23.656 28.672 -6.055 1 95.06 302 THR A N 1
ATOM 2225 C CA . THR A 1 302 ? 22.859 28.234 -4.922 1 95.06 302 THR A CA 1
ATOM 2226 C C . THR A 1 302 ? 21.438 28.781 -5.027 1 95.06 302 THR A C 1
ATOM 2228 O O . THR A 1 302 ? 20.469 28.078 -4.695 1 95.06 302 THR A O 1
ATOM 2231 N N . CYS A 1 303 ? 21.266 29.984 -5.469 1 97.12 303 CYS A N 1
ATOM 2232 C CA . CYS A 1 303 ? 19.938 30.547 -5.625 1 97.12 303 CYS A CA 1
ATOM 2233 C C . CYS A 1 303 ? 19.125 29.781 -6.66 1 97.12 303 CYS A C 1
ATOM 2235 O O . CYS A 1 303 ? 17.984 29.422 -6.414 1 97.12 303 CYS A O 1
ATOM 2237 N N . ILE A 1 304 ? 19.781 29.531 -7.734 1 97.25 304 ILE A N 1
ATOM 2238 C CA . ILE A 1 304 ? 19.094 28.859 -8.828 1 97.25 304 ILE A CA 1
ATOM 2239 C C . ILE A 1 304 ? 18.797 27.406 -8.445 1 97.25 304 ILE A C 1
ATOM 2241 O O . ILE A 1 304 ? 17.734 26.875 -8.75 1 97.25 304 ILE A O 1
ATOM 2245 N N . LEU A 1 305 ? 19.719 26.781 -7.812 1 96.75 305 LEU A N 1
ATOM 2246 C CA . LEU A 1 305 ? 19.5 25.406 -7.367 1 96.75 305 LEU A CA 1
ATOM 2247 C C . LEU A 1 305 ? 18.375 25.328 -6.348 1 96.75 305 LEU A C 1
ATOM 2249 O O . LEU A 1 305 ? 17.578 24.391 -6.371 1 96.75 305 LEU A O 1
ATOM 2253 N N . GLU A 1 306 ? 18.391 26.234 -5.414 1 97.75 306 GLU A N 1
ATOM 2254 C CA . GLU A 1 306 ? 17.281 26.281 -4.453 1 97.75 306 GLU A CA 1
ATOM 2255 C C . GLU A 1 306 ? 15.945 26.438 -5.156 1 97.75 306 GLU A C 1
ATOM 2257 O O . GLU A 1 306 ? 14.977 25.75 -4.82 1 97.75 306 GLU A O 1
ATOM 2262 N N . ALA A 1 307 ? 15.922 27.328 -6.094 1 98.12 307 ALA A N 1
ATOM 2263 C CA . ALA A 1 307 ? 14.703 27.547 -6.867 1 98.12 307 ALA A CA 1
ATOM 2264 C C . ALA A 1 307 ? 14.297 26.281 -7.617 1 98.12 307 ALA A C 1
ATOM 2266 O O . ALA A 1 307 ? 13.109 25.953 -7.688 1 98.12 307 ALA A O 1
ATOM 2267 N N . LEU A 1 308 ? 15.258 25.641 -8.188 1 97.81 308 LEU A N 1
ATOM 2268 C CA . LEU A 1 308 ? 15 24.406 -8.914 1 97.81 308 LEU A CA 1
ATOM 2269 C C . LEU A 1 308 ? 14.414 23.344 -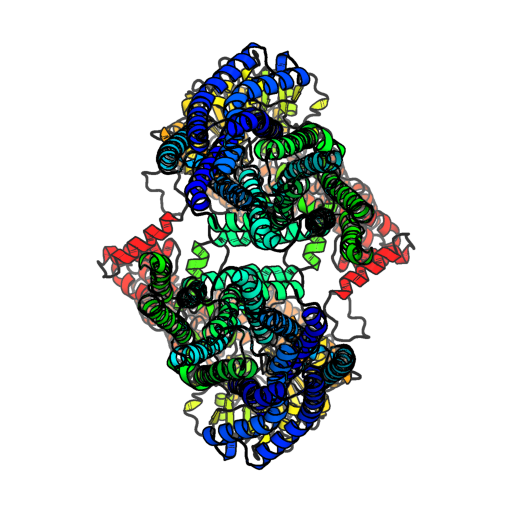7.992 1 97.81 308 LEU A C 1
ATOM 2271 O O . LEU A 1 308 ? 13.453 22.656 -8.352 1 97.81 308 LEU A O 1
ATOM 2275 N N . LEU A 1 309 ? 14.977 23.172 -6.828 1 97.81 309 LEU A N 1
ATOM 2276 C CA . LEU A 1 309 ? 14.547 22.156 -5.875 1 97.81 309 LEU A CA 1
ATOM 2277 C C . LEU A 1 309 ? 13.195 22.5 -5.273 1 97.81 309 LEU A C 1
ATOM 2279 O O . LEU A 1 309 ? 12.477 21.625 -4.789 1 97.81 309 LEU A O 1
ATOM 2283 N N . LEU A 1 310 ? 12.852 23.781 -5.293 1 97.69 310 LEU A N 1
ATOM 2284 C CA . LEU A 1 310 ? 11.508 24.203 -4.926 1 97.69 310 LEU A CA 1
ATOM 2285 C C . LEU A 1 310 ? 10.516 23.891 -6.047 1 97.69 310 LEU A C 1
ATOM 2287 O O . LEU A 1 310 ? 9.383 23.5 -5.789 1 97.69 310 LEU A O 1
ATOM 2291 N N . ALA A 1 311 ? 10.984 24.078 -7.262 1 97.81 311 ALA A N 1
ATOM 2292 C CA . ALA A 1 311 ? 10.117 23.922 -8.43 1 97.81 311 ALA A CA 1
ATOM 2293 C C . ALA A 1 311 ? 9.789 22.453 -8.68 1 97.81 311 ALA A C 1
ATOM 2295 O O . ALA A 1 311 ? 8.719 22.141 -9.203 1 97.81 311 ALA A O 1
ATOM 2296 N N . MET A 1 312 ? 10.625 21.609 -8.25 1 96.75 312 MET A N 1
ATOM 2297 C CA . MET A 1 312 ? 10.469 20.203 -8.562 1 96.75 312 MET A CA 1
ATOM 2298 C C . MET A 1 312 ? 9.227 19.625 -7.891 1 96.75 312 MET A C 1
ATOM 2300 O O . MET A 1 312 ? 8.375 19.031 -8.555 1 96.75 312 MET A O 1
ATOM 2304 N N . PRO A 1 313 ? 9.031 19.766 -6.562 1 96.69 313 PRO A N 1
ATOM 2305 C CA . PRO A 1 313 ? 7.809 19.234 -5.957 1 96.69 313 PRO A CA 1
ATOM 2306 C C . PRO A 1 313 ? 6.551 19.922 -6.484 1 96.69 313 PRO A C 1
ATOM 2308 O O . PRO A 1 313 ? 5.488 19.297 -6.57 1 96.69 313 PRO A O 1
ATOM 2311 N N . LEU A 1 314 ? 6.676 21.203 -6.801 1 96.94 314 LEU A N 1
ATOM 2312 C CA . LEU A 1 314 ? 5.543 21.906 -7.395 1 96.94 314 LEU A CA 1
ATOM 2313 C C . LEU A 1 314 ? 5.148 21.281 -8.727 1 96.94 314 LEU A C 1
ATOM 2315 O O . LEU A 1 314 ? 3.965 21.047 -8.977 1 96.94 314 LEU A O 1
ATOM 2319 N N . ALA A 1 315 ? 6.164 21 -9.523 1 96.56 315 ALA A N 1
ATOM 2320 C CA . ALA A 1 315 ? 5.914 20.422 -10.844 1 96.56 315 ALA A CA 1
ATOM 2321 C C . ALA A 1 315 ? 5.406 18.984 -10.734 1 96.56 315 ALA A C 1
ATOM 2323 O O . ALA A 1 315 ? 4.598 18.547 -11.555 1 96.56 315 ALA A O 1
ATOM 2324 N N . LEU A 1 316 ? 5.918 18.234 -9.797 1 94.31 316 LEU A N 1
ATOM 2325 C CA . LEU A 1 316 ? 5.426 16.875 -9.586 1 94.31 316 LEU A CA 1
ATOM 2326 C C . LEU A 1 316 ? 3.953 16.891 -9.188 1 94.31 316 LEU A C 1
ATOM 2328 O O . LEU A 1 316 ? 3.221 15.938 -9.477 1 94.31 316 LEU A O 1
ATOM 2332 N N . GLY A 1 317 ? 3.5 17.922 -8.5 1 94.88 317 GLY A N 1
ATOM 2333 C CA . GLY A 1 317 ? 2.094 18.156 -8.219 1 94.88 317 GLY A CA 1
ATOM 2334 C C . GLY A 1 317 ? 1.42 16.984 -7.52 1 94.88 317 GLY A C 1
ATOM 2335 O O . GLY A 1 317 ? 1.906 16.5 -6.496 1 94.88 317 GLY A O 1
ATOM 2336 N N . ASP A 1 318 ? 0.392 16.422 -8.125 1 93.94 318 ASP A N 1
ATOM 2337 C CA . ASP A 1 318 ? -0.471 15.414 -7.504 1 93.94 318 ASP A CA 1
ATOM 2338 C C . ASP A 1 318 ? 0.259 14.078 -7.348 1 93.94 318 ASP A C 1
ATOM 2340 O O . ASP A 1 318 ? -0.184 13.211 -6.598 1 93.94 318 ASP A O 1
ATOM 2344 N N . LYS A 1 319 ? 1.405 13.906 -8.047 1 91.56 319 LYS A N 1
ATOM 2345 C CA . LYS A 1 319 ? 2.199 12.695 -7.859 1 91.56 319 LYS A CA 1
ATOM 2346 C C . LYS A 1 319 ? 2.748 12.617 -6.438 1 91.56 319 LYS A C 1
ATOM 2348 O O . LYS A 1 319 ? 2.92 11.523 -5.891 1 91.56 319 LYS A O 1
ATOM 2353 N N . VAL A 1 320 ? 3.021 13.773 -5.852 1 94.62 320 VAL A N 1
ATOM 2354 C CA . VAL A 1 320 ? 3.473 13.812 -4.465 1 94.62 320 VAL A CA 1
ATOM 2355 C C . VAL A 1 320 ? 2.336 13.383 -3.537 1 94.62 320 VAL A C 1
ATOM 2357 O O . VAL A 1 320 ? 2.562 12.688 -2.547 1 94.62 320 VAL A O 1
ATOM 2360 N N . ALA A 1 321 ? 1.124 13.805 -3.889 1 94.44 321 ALA A N 1
ATOM 2361 C CA . ALA A 1 321 ? -0.049 13.422 -3.109 1 94.44 321 ALA A CA 1
ATOM 2362 C C . ALA A 1 321 ? -0.259 11.914 -3.143 1 94.44 321 ALA A C 1
ATOM 2364 O O . ALA A 1 321 ? -0.584 11.305 -2.121 1 94.44 321 ALA A O 1
ATOM 2365 N N . VAL A 1 322 ? -0.059 11.375 -4.285 1 93.12 322 VAL A N 1
ATOM 2366 C CA . VAL A 1 322 ? -0.194 9.93 -4.43 1 93.12 322 VAL A CA 1
ATOM 2367 C C . VAL A 1 322 ? 0.873 9.227 -3.598 1 93.12 322 VAL A C 1
ATOM 2369 O O . VAL A 1 322 ? 0.589 8.227 -2.932 1 93.12 322 VAL A O 1
ATOM 2372 N N . LEU A 1 323 ? 2.07 9.734 -3.633 1 92.75 323 LEU A N 1
ATOM 2373 C CA . LEU A 1 323 ? 3.146 9.18 -2.822 1 92.75 323 LEU A CA 1
ATOM 2374 C C . LEU A 1 323 ? 2.795 9.234 -1.34 1 92.75 323 LEU A C 1
ATOM 2376 O O . LEU A 1 323 ? 3.113 8.305 -0.587 1 92.75 323 LEU A O 1
ATOM 2380 N N . ALA A 1 324 ? 2.199 10.297 -0.925 1 94.38 324 ALA A N 1
ATOM 2381 C CA . ALA A 1 324 ? 1.769 10.43 0.464 1 94.38 324 ALA A CA 1
ATOM 2382 C C . ALA A 1 324 ? 0.768 9.336 0.834 1 94.38 324 ALA A C 1
ATOM 2384 O O . ALA A 1 324 ? 0.82 8.789 1.937 1 94.38 324 ALA A O 1
ATOM 2385 N N . THR A 1 325 ? -0.145 9.07 -0.08 1 93.06 325 THR A N 1
ATOM 2386 C CA . THR A 1 325 ? -1.124 8.008 0.15 1 93.06 325 THR A CA 1
ATOM 2387 C C . THR A 1 325 ? -0.433 6.66 0.303 1 93.06 325 THR A C 1
ATOM 2389 O O . THR A 1 325 ? -0.778 5.879 1.191 1 93.06 325 THR A O 1
ATOM 2392 N N . LEU A 1 326 ? 0.587 6.465 -0.491 1 91.44 326 LEU A N 1
ATOM 2393 C CA . LEU A 1 326 ? 1.287 5.188 -0.505 1 91.44 326 LEU A CA 1
ATOM 2394 C C . LEU A 1 326 ? 2.133 5.016 0.753 1 91.44 326 LEU A C 1
ATOM 2396 O O . LEU A 1 326 ? 2.164 3.934 1.343 1 91.44 326 LEU A O 1
ATOM 2400 N N . THR A 1 327 ? 2.787 6.023 1.219 1 91.19 327 THR A N 1
ATOM 2401 C CA . THR A 1 327 ? 3.705 5.922 2.348 1 91.19 327 THR A CA 1
ATOM 2402 C C . THR A 1 327 ? 2.936 5.805 3.662 1 91.19 327 THR A C 1
ATOM 2404 O O . THR A 1 327 ? 3.502 5.418 4.688 1 91.19 327 THR A O 1
ATOM 2407 N N . ARG A 1 328 ? 1.666 6.164 3.682 1 90.06 328 ARG A N 1
ATOM 2408 C CA . ARG A 1 328 ? 0.87 6.055 4.898 1 90.06 328 ARG A CA 1
ATOM 2409 C C . ARG A 1 328 ? 0.795 4.609 5.375 1 90.06 328 ARG A C 1
ATOM 2411 O O . ARG A 1 328 ? 0.576 4.348 6.562 1 90.06 328 ARG A O 1
ATOM 2418 N N . SER A 1 329 ? 1.051 3.615 4.492 1 87.69 329 SER A N 1
ATOM 2419 C CA . SER A 1 329 ? 1.009 2.199 4.844 1 87.69 329 SER A CA 1
ATOM 2420 C C . SER A 1 329 ? 2.113 1.842 5.832 1 87.69 329 SER A C 1
ATOM 2422 O O . SER A 1 329 ? 2.045 0.808 6.5 1 87.69 329 SER A O 1
ATOM 2424 N N . LEU A 1 330 ? 3.072 2.686 6.008 1 90.94 330 LEU A N 1
ATOM 2425 C CA . LEU A 1 330 ? 4.133 2.471 6.984 1 90.94 330 LEU A CA 1
ATOM 2426 C C . LEU A 1 330 ? 3.578 2.514 8.406 1 90.94 330 LEU A C 1
ATOM 2428 O O . LEU A 1 330 ? 4.25 2.104 9.352 1 90.94 330 LEU A O 1
ATOM 2432 N N . SER A 1 331 ? 2.297 2.922 8.562 1 88.81 331 SER A N 1
ATOM 2433 C CA . SER A 1 331 ? 1.649 2.971 9.867 1 88.81 331 SER A CA 1
ATOM 2434 C C . SER A 1 331 ? 1.484 1.573 10.461 1 88.81 331 SER A C 1
ATOM 2436 O O . SER A 1 331 ? 1.187 1.425 11.648 1 88.81 331 SER A O 1
ATOM 2438 N N . VAL A 1 332 ? 1.764 0.531 9.672 1 86.94 332 VAL A N 1
ATOM 2439 C CA . VAL A 1 332 ? 1.689 -0.846 10.148 1 86.94 332 VAL A CA 1
ATOM 2440 C C . VAL A 1 332 ? 2.684 -1.052 11.289 1 86.94 332 VAL A C 1
ATOM 2442 O O . VAL A 1 332 ? 2.459 -1.883 12.172 1 86.94 332 VAL A O 1
ATOM 2445 N N . PHE A 1 333 ? 3.738 -0.212 11.32 1 87.19 333 PHE A N 1
ATOM 2446 C CA . PHE A 1 333 ? 4.742 -0.294 12.367 1 87.19 333 PHE A CA 1
ATOM 2447 C C . PHE A 1 333 ? 4.367 0.595 13.547 1 87.19 333 PHE A C 1
ATOM 2449 O O . PHE A 1 333 ? 5.223 0.954 14.359 1 87.19 333 PHE A O 1
ATOM 2456 N N . GLY A 1 334 ? 3.082 0.978 13.672 1 87.25 334 GLY A N 1
ATOM 2457 C CA . GLY A 1 334 ? 2.613 1.806 14.773 1 87.25 334 GLY A CA 1
ATOM 2458 C C . GLY A 1 334 ? 2.791 3.291 14.523 1 87.25 334 GLY A C 1
ATOM 2459 O O . GLY A 1 334 ? 2.922 3.719 13.375 1 87.25 334 GLY A O 1
ATOM 2460 N N . PHE A 1 335 ? 2.711 4.102 15.523 1 88.88 335 PHE A N 1
ATOM 2461 C CA . PHE A 1 335 ? 2.811 5.551 15.414 1 88.88 335 PHE A CA 1
ATOM 2462 C C . PHE A 1 335 ? 4.18 5.965 14.891 1 88.88 335 PHE A C 1
ATOM 2464 O O . PHE A 1 335 ? 4.293 6.93 14.133 1 88.88 335 PHE A O 1
ATOM 2471 N N . SER A 1 336 ? 5.203 5.227 15.273 1 90.31 336 SER A N 1
ATOM 2472 C CA . SER A 1 336 ? 6.539 5.527 14.781 1 90.31 336 SER A CA 1
ATOM 2473 C C . SER A 1 336 ? 6.617 5.379 13.266 1 90.31 336 SER A C 1
ATOM 2475 O O . SER A 1 336 ? 7.324 6.137 12.594 1 90.31 336 SER A O 1
ATOM 2477 N N . GLY A 1 337 ? 5.852 4.348 12.742 1 91.44 337 GLY A N 1
ATOM 2478 C CA . GLY A 1 337 ? 5.789 4.199 11.297 1 91.44 337 GLY A CA 1
ATOM 2479 C C . GLY A 1 337 ? 5.09 5.352 10.602 1 91.44 337 GLY A C 1
ATOM 2480 O O . GLY A 1 337 ? 5.5 5.781 9.523 1 91.44 337 GLY A O 1
ATOM 2481 N N . LEU A 1 338 ? 4.051 5.84 11.242 1 91.88 338 LEU A N 1
ATOM 2482 C CA . LEU A 1 338 ? 3.332 6.988 10.695 1 91.88 338 LEU A CA 1
ATOM 2483 C C . LEU A 1 338 ? 4.223 8.227 10.672 1 91.88 338 LEU A C 1
ATOM 2485 O O . LEU A 1 338 ? 4.234 8.969 9.688 1 91.88 338 LEU A O 1
ATOM 2489 N N . VAL A 1 339 ? 4.984 8.422 11.742 1 94.31 339 VAL A N 1
ATOM 2490 C CA . VAL A 1 339 ? 5.891 9.555 11.828 1 94.31 339 VAL A CA 1
ATOM 2491 C C . VAL A 1 339 ? 6.973 9.438 10.75 1 94.31 339 VAL A C 1
ATOM 2493 O O . VAL A 1 339 ? 7.355 10.438 10.133 1 94.31 339 VAL A O 1
ATOM 2496 N N . LEU A 1 340 ? 7.434 8.258 10.5 1 93.31 340 LEU A N 1
ATOM 2497 C CA . LEU A 1 340 ? 8.406 8.039 9.43 1 93.31 340 LEU A CA 1
ATOM 2498 C C . LEU A 1 340 ? 7.82 8.422 8.078 1 93.31 340 LEU A C 1
ATOM 2500 O O . LEU A 1 340 ? 8.5 9.031 7.25 1 93.31 340 LEU A O 1
ATOM 2504 N N . SER A 1 341 ? 6.57 8.039 7.863 1 94 341 SER A N 1
ATOM 2505 C CA . SER A 1 341 ? 5.883 8.406 6.633 1 94 341 SER A CA 1
ATOM 2506 C C . SER A 1 341 ? 5.844 9.922 6.449 1 94 341 SER A C 1
ATOM 2508 O O . SER A 1 341 ? 6.188 10.438 5.383 1 94 341 SER A O 1
ATOM 2510 N N . TRP A 1 342 ? 5.477 10.648 7.516 1 95.75 342 TRP A N 1
ATOM 2511 C CA . TRP A 1 342 ? 5.414 12.102 7.473 1 95.75 342 TRP A CA 1
ATOM 2512 C C . TRP A 1 342 ? 6.789 12.695 7.184 1 95.75 342 TRP A C 1
ATOM 2514 O O . TRP A 1 342 ? 6.914 13.633 6.391 1 95.75 342 TRP A O 1
ATOM 2524 N N . THR A 1 343 ? 7.762 12.086 7.816 1 95.62 343 THR A N 1
ATOM 2525 C CA . THR A 1 343 ? 9.117 12.602 7.707 1 95.62 343 THR A CA 1
ATOM 2526 C C . THR A 1 343 ? 9.656 12.422 6.293 1 95.62 343 THR A C 1
ATOM 2528 O O . THR A 1 343 ? 10.289 13.32 5.738 1 95.62 343 THR A O 1
ATOM 2531 N N . LEU A 1 344 ? 9.398 11.305 5.695 1 93.94 344 LEU A N 1
ATOM 2532 C CA . LEU A 1 344 ? 9.859 11.039 4.34 1 93.94 344 LEU A CA 1
ATOM 2533 C C . LEU A 1 344 ? 9.234 12.016 3.348 1 93.94 344 LEU A C 1
ATOM 2535 O O . LEU A 1 344 ? 9.922 12.539 2.469 1 93.94 344 LEU A O 1
ATOM 2539 N N . LEU A 1 345 ? 7.992 12.273 3.502 1 95.31 345 LEU A N 1
ATOM 2540 C CA . LEU A 1 345 ? 7.297 13.188 2.607 1 95.31 345 LEU A CA 1
ATOM 2541 C C . LEU A 1 345 ? 7.797 14.617 2.801 1 95.31 345 LEU A C 1
ATOM 2543 O O . LEU A 1 345 ? 8.062 15.328 1.825 1 95.31 345 LEU A O 1
ATOM 2547 N N . ALA A 1 346 ? 7.91 15.016 4.062 1 96.25 346 ALA A N 1
ATOM 2548 C CA . ALA A 1 346 ? 8.422 16.359 4.355 1 96.25 346 ALA A CA 1
ATOM 2549 C C . ALA A 1 346 ? 9.852 16.516 3.865 1 96.25 346 ALA A C 1
ATOM 2551 O O . ALA A 1 346 ? 10.234 17.578 3.383 1 96.25 346 ALA A O 1
ATOM 2552 N N . ALA A 1 347 ? 10.617 15.453 4.004 1 95.81 347 ALA A N 1
ATOM 2553 C CA . ALA A 1 347 ? 12 15.492 3.551 1 95.81 347 ALA A CA 1
ATOM 2554 C C . ALA A 1 347 ? 12.078 15.664 2.037 1 95.81 347 ALA A C 1
ATOM 2556 O O . ALA A 1 347 ? 12.961 16.359 1.53 1 95.81 347 ALA A O 1
ATOM 2557 N N . LEU A 1 348 ? 11.203 15.094 1.341 1 94.69 348 LEU A N 1
ATOM 2558 C CA . LEU A 1 348 ? 11.18 15.188 -0.115 1 94.69 348 LEU A CA 1
ATOM 2559 C C . LEU A 1 348 ? 10.844 16.609 -0.56 1 94.69 348 LEU A C 1
ATOM 2561 O O . LEU A 1 348 ? 11.438 17.125 -1.51 1 94.69 348 LEU A O 1
ATOM 2565 N N . VAL A 1 349 ? 9.953 17.25 0.136 1 96.94 349 VAL A N 1
ATOM 2566 C CA . VAL A 1 349 ? 9.406 18.531 -0.319 1 96.94 349 VAL A CA 1
ATOM 2567 C C . VAL A 1 349 ? 10.219 19.688 0.26 1 96.94 349 VAL A C 1
ATOM 2569 O O . VAL A 1 349 ? 10.445 20.688 -0.413 1 96.94 349 VAL A O 1
ATOM 2572 N N . VAL A 1 350 ? 10.727 19.516 1.496 1 97.19 350 VAL A N 1
ATOM 2573 C CA . VAL A 1 350 ? 11.273 20.641 2.242 1 97.19 350 VAL A CA 1
ATOM 2574 C C . VAL A 1 350 ? 12.797 20.531 2.309 1 97.19 350 VAL A C 1
ATOM 2576 O O . VAL A 1 350 ? 13.508 21.484 2.02 1 97.19 350 VAL A O 1
ATOM 2579 N N . PHE A 1 351 ? 13.352 19.375 2.518 1 96.88 351 PHE A N 1
ATOM 2580 C CA . PHE A 1 351 ? 14.734 19.172 2.922 1 96.88 351 PHE A CA 1
ATOM 2581 C C . PHE A 1 351 ? 15.688 19.656 1.839 1 96.88 351 PHE A C 1
ATOM 2583 O O . PHE A 1 351 ? 16.641 20.375 2.125 1 96.88 351 PHE A O 1
ATOM 2590 N N . PRO A 1 352 ? 15.484 19.344 0.542 1 96.75 352 PRO A N 1
ATOM 2591 C CA . PRO A 1 352 ? 16.484 19.719 -0.461 1 96.75 352 PRO A CA 1
ATOM 2592 C C . PRO A 1 352 ? 16.672 21.234 -0.564 1 96.75 352 PRO A C 1
ATOM 2594 O O . PRO A 1 352 ? 17.812 21.719 -0.58 1 96.75 352 PRO A O 1
ATOM 2597 N N . ALA A 1 353 ? 15.562 21.938 -0.615 1 96.88 353 ALA A N 1
ATOM 2598 C CA . ALA A 1 353 ? 15.641 23.391 -0.7 1 96.88 353 ALA A CA 1
ATOM 2599 C C . ALA A 1 353 ? 16.234 23.984 0.577 1 96.88 353 ALA A C 1
ATOM 2601 O O . ALA A 1 353 ? 17.031 24.906 0.522 1 96.88 353 ALA A O 1
ATOM 2602 N N . ALA A 1 354 ? 15.852 23.438 1.714 1 95.88 354 ALA A N 1
ATOM 2603 C CA . ALA A 1 354 ? 16.375 23.906 2.994 1 95.88 354 ALA A CA 1
ATOM 2604 C C . ALA A 1 354 ? 17.875 23.672 3.102 1 95.88 354 ALA A C 1
ATOM 2606 O O . ALA A 1 354 ? 18.609 24.5 3.646 1 95.88 354 ALA A O 1
ATOM 2607 N N . PHE A 1 355 ? 18.328 22.609 2.555 1 94.5 355 PHE A N 1
ATOM 2608 C CA . PHE A 1 355 ? 19.75 22.266 2.564 1 94.5 355 PHE A CA 1
ATOM 2609 C C . PHE A 1 355 ? 20.547 23.312 1.8 1 94.5 355 PHE A C 1
ATOM 2611 O O . PHE A 1 355 ? 21.578 23.797 2.293 1 94.5 355 PHE A O 1
ATOM 2618 N N . VAL A 1 356 ? 20.078 23.719 0.656 1 95.81 356 VAL A N 1
ATOM 2619 C CA . VAL A 1 356 ? 20.781 24.703 -0.162 1 95.81 356 VAL A CA 1
ATOM 2620 C C . VAL A 1 356 ? 20.734 26.062 0.517 1 95.81 356 VAL A C 1
ATOM 2622 O O . VAL A 1 356 ? 21.719 26.812 0.489 1 95.81 356 VAL A O 1
ATOM 2625 N N . SER A 1 357 ? 19.625 26.375 1.094 1 93.88 357 SER A N 1
ATOM 2626 C CA . SER A 1 357 ? 19.5 27.625 1.827 1 93.88 357 SER A CA 1
ATOM 2627 C C . SER A 1 357 ? 20.516 27.703 2.971 1 93.88 357 SER A C 1
ATOM 2629 O O . SER A 1 357 ? 21.031 28.766 3.275 1 93.88 357 SER A O 1
ATOM 2631 N N . GLY A 1 358 ? 20.781 26.578 3.566 1 89.25 358 GLY A N 1
ATOM 2632 C CA . GLY A 1 358 ? 21.75 26.516 4.641 1 89.25 358 GLY A CA 1
ATOM 2633 C C . GLY A 1 358 ? 23.156 26.844 4.184 1 89.25 358 GLY A C 1
ATOM 2634 O O . GLY A 1 358 ? 23.969 27.344 4.965 1 89.25 358 GLY A O 1
ATOM 2635 N N . VAL A 1 359 ? 23.438 26.609 2.98 1 89.19 359 VAL A N 1
ATOM 2636 C CA . VAL A 1 359 ? 24.734 26.906 2.393 1 89.19 359 VAL A CA 1
ATOM 2637 C C . VAL A 1 359 ? 24.859 28.406 2.121 1 89.19 359 VAL A C 1
ATOM 2639 O O . VAL A 1 359 ? 25.953 28.969 2.17 1 89.19 359 VAL A O 1
ATOM 2642 N N . GLN A 1 360 ? 23.797 29.109 1.914 1 91.19 360 GLN A N 1
ATOM 2643 C CA . GLN A 1 360 ? 23.797 30.484 1.408 1 91.19 360 GLN A CA 1
ATOM 2644 C C . GLN A 1 360 ? 24.266 31.469 2.473 1 91.19 360 GLN A C 1
ATOM 2646 O O . GLN A 1 360 ? 24.984 32.406 2.168 1 91.19 360 GLN A O 1
ATOM 2651 N N . PHE A 1 361 ? 23.859 31.234 3.668 1 83 361 PHE A N 1
ATOM 2652 C CA . PHE A 1 361 ? 24.172 32.219 4.691 1 83 361 PHE A CA 1
ATOM 2653 C C . PHE A 1 361 ? 25.672 32.312 4.922 1 83 361 PHE A C 1
ATOM 2655 O O . PHE A 1 361 ? 26.25 33.406 4.863 1 83 361 PHE A O 1
ATOM 2662 N N . PRO A 1 362 ? 26.344 31.203 5.199 1 81.38 362 PRO A N 1
ATOM 2663 C CA . PRO A 1 362 ? 27.797 31.297 5.328 1 81.38 362 PRO A CA 1
ATOM 2664 C C . PRO A 1 362 ? 28.469 31.812 4.059 1 81.38 362 PRO A C 1
ATOM 2666 O O . PRO A 1 362 ? 29.484 32.5 4.133 1 81.38 362 PRO A O 1
ATOM 2669 N N . LEU A 1 363 ? 27.922 31.5 2.955 1 86.69 363 LEU A N 1
ATOM 2670 C CA . LEU A 1 363 ? 28.469 31.984 1.691 1 86.69 363 LEU A CA 1
ATOM 2671 C C . LEU A 1 363 ? 28.344 33.5 1.599 1 86.69 363 LEU A C 1
ATOM 2673 O O . LEU A 1 363 ? 29.297 34.188 1.167 1 86.69 363 LEU A O 1
ATOM 2677 N N . LEU A 1 364 ? 27.25 34.062 1.964 1 88.5 364 LEU A N 1
ATOM 2678 C CA . LEU A 1 364 ? 27.047 35.5 1.948 1 88.5 364 LEU A CA 1
ATOM 2679 C C . LEU A 1 364 ? 27.969 36.219 2.947 1 88.5 364 LEU A C 1
ATOM 2681 O O . LEU A 1 364 ? 28.484 37.281 2.674 1 88.5 364 LEU A O 1
ATOM 2685 N N . LEU A 1 365 ? 28.188 35.562 4.016 1 81.12 365 LEU A N 1
ATOM 2686 C CA . LEU A 1 365 ? 29.125 36.125 5 1 81.12 365 LEU A CA 1
ATOM 2687 C C . LEU A 1 365 ? 30.531 36.188 4.441 1 81.12 365 LEU A C 1
ATOM 2689 O O . LEU A 1 365 ? 31.266 37.156 4.684 1 81.12 365 LEU A O 1
ATOM 2693 N N . ALA A 1 366 ? 30.859 35.125 3.771 1 79.56 366 ALA A N 1
ATOM 2694 C CA . ALA A 1 366 ? 32.188 35.094 3.168 1 79.56 366 ALA A CA 1
ATOM 2695 C C . ALA A 1 366 ? 32.344 36.156 2.096 1 79.56 366 ALA A C 1
ATOM 2697 O O . ALA A 1 366 ? 33.438 36.688 1.891 1 79.56 366 ALA A O 1
ATOM 2698 N N . LEU A 1 367 ? 31.359 36.5 1.47 1 85.88 367 LEU A N 1
ATOM 2699 C CA . LEU A 1 367 ? 31.391 37.531 0.415 1 85.88 367 LEU A CA 1
ATOM 2700 C C . LEU A 1 367 ? 31.438 38.938 1.006 1 85.88 367 LEU A C 1
ATOM 2702 O O . LEU A 1 367 ? 31.828 39.875 0.322 1 85.88 367 LEU A O 1
ATOM 2706 N N . LEU A 1 368 ? 30.984 39.094 2.215 1 80.75 368 LEU A N 1
ATOM 2707 C CA . LEU A 1 368 ? 31.016 40.406 2.873 1 80.75 368 LEU A CA 1
ATOM 2708 C C . LEU A 1 368 ? 32.438 40.75 3.307 1 80.75 368 LEU A C 1
ATOM 2710 O O . LEU A 1 368 ? 32.781 41.938 3.336 1 80.75 368 LEU A O 1
ATOM 2714 N N . GLY A 1 369 ? 33.281 39.812 3.787 1 71.25 369 GLY A N 1
ATOM 2715 C CA . GLY A 1 369 ? 34.625 40.188 4.145 1 71.25 369 GLY A CA 1
ATOM 2716 C C . GLY A 1 369 ? 35.469 39 4.574 1 71.25 369 GLY A C 1
ATOM 2717 O O . GLY A 1 369 ? 34.938 37.938 4.938 1 71.25 369 GLY A O 1
ATOM 2718 N N . ARG A 1 370 ? 36.781 39.031 4.152 1 56.12 370 ARG A N 1
ATOM 2719 C CA . ARG A 1 370 ? 37.75 38 4.461 1 56.12 370 ARG A CA 1
ATOM 2720 C C . ARG A 1 370 ? 38.406 38.25 5.812 1 56.12 370 ARG A C 1
ATOM 2722 O O . ARG A 1 370 ? 38.906 39.344 6.07 1 56.12 370 ARG A O 1
ATOM 2729 N N . GLY A 1 371 ? 38.312 37.281 6.723 1 50.38 371 GLY A N 1
ATOM 2730 C CA . GLY A 1 371 ? 39.125 37.094 7.93 1 50.38 371 GLY A CA 1
ATOM 2731 C C . GLY A 1 371 ? 39.938 38.312 8.281 1 50.38 371 GLY A C 1
ATOM 2732 O O . GLY A 1 371 ? 40.219 39.156 7.414 1 50.38 371 GLY A O 1
ATOM 2733 N N . GLY A 1 372 ? 39.406 39.469 9.32 1 48.84 372 GLY A N 1
ATOM 2734 C CA . GLY A 1 372 ? 40.188 40.5 9.992 1 48.84 372 GLY A CA 1
ATOM 2735 C C . GLY A 1 372 ? 39.469 41.125 11.172 1 48.84 372 GLY A C 1
ATOM 2736 O O . GLY A 1 372 ? 38.625 40.469 11.797 1 48.84 372 GLY A O 1
ATOM 2737 N N . GLU A 1 373 ? 39.594 42.469 11.445 1 51.97 373 GLU A N 1
ATOM 2738 C CA . GLU A 1 373 ? 39.406 43.25 12.664 1 51.97 373 GLU A CA 1
ATOM 2739 C C . GLU A 1 373 ? 37.906 43.312 13.023 1 51.97 373 GLU A C 1
ATOM 2741 O O . GLU A 1 373 ? 37.562 43.406 14.203 1 51.97 373 GLU A O 1
ATOM 2746 N N . GLN A 1 374 ? 36.875 43.156 12.094 1 62.34 374 GLN A N 1
ATOM 2747 C CA . GLN A 1 374 ? 35.5 43.469 12.477 1 62.34 374 GLN A CA 1
ATOM 2748 C C . GLN A 1 374 ? 34.562 42.312 12.164 1 62.34 374 GLN A C 1
ATOM 2750 O O . GLN A 1 374 ? 33.531 42.5 11.516 1 62.34 374 GLN A O 1
ATOM 2755 N N . VAL A 1 375 ? 34.844 41.062 12.734 1 63.78 375 VAL A N 1
ATOM 2756 C CA . VAL A 1 375 ? 34.062 39.844 12.445 1 63.78 375 VAL A CA 1
ATOM 2757 C C . VAL A 1 375 ? 32.688 39.969 13.078 1 63.78 375 VAL A C 1
ATOM 2759 O O . VAL A 1 375 ? 31.688 39.688 12.422 1 63.78 375 VAL A O 1
ATOM 2762 N N . GLY A 1 376 ? 32.625 40.312 14.352 1 66.12 376 GLY A N 1
ATOM 2763 C CA . GLY A 1 376 ? 31.359 40.406 15.062 1 66.12 376 GLY A CA 1
ATOM 2764 C C . GLY A 1 376 ? 30.375 41.375 14.406 1 66.12 376 GLY A C 1
ATOM 2765 O O . GLY A 1 376 ? 29.188 41.062 14.258 1 66.12 376 GLY A O 1
ATOM 2766 N N . ARG A 1 377 ? 30.938 42.406 13.914 1 71.94 377 ARG A N 1
ATOM 2767 C CA . ARG A 1 377 ? 30.094 43.438 13.305 1 71.94 377 ARG A CA 1
ATOM 2768 C C . ARG A 1 377 ? 29.562 42.938 11.961 1 71.94 377 ARG A C 1
ATOM 2770 O O . ARG A 1 377 ? 28.391 43.188 11.617 1 71.94 377 ARG A O 1
ATOM 2777 N N . GLN A 1 378 ? 30.359 42.344 11.219 1 74.75 378 GLN A N 1
ATOM 2778 C CA . GLN A 1 378 ? 29.938 41.875 9.898 1 74.75 378 GLN A CA 1
ATOM 2779 C C . GLN A 1 378 ? 28.891 40.781 10.016 1 74.75 378 GLN A C 1
ATOM 2781 O O . GLN A 1 378 ? 27.891 40.781 9.297 1 74.75 378 GLN A O 1
ATOM 2786 N N . VAL A 1 379 ? 29.109 39.906 10.852 1 74.19 379 VAL A N 1
ATOM 2787 C CA . VAL A 1 379 ? 28.156 38.812 11.086 1 74.19 379 VAL A CA 1
ATOM 2788 C C . VAL A 1 379 ? 26.828 39.406 11.586 1 74.19 379 VAL A C 1
ATOM 2790 O O . VAL A 1 379 ? 25.75 39.031 11.125 1 74.19 379 VAL A O 1
ATOM 2793 N N . GLY A 1 380 ? 26.953 40.344 12.445 1 72.62 380 GLY A N 1
ATOM 2794 C CA . GLY A 1 380 ? 25.781 40.969 13 1 72.62 380 GLY A CA 1
ATOM 2795 C C . GLY A 1 380 ? 24.953 41.719 11.961 1 72.62 380 GLY A C 1
ATOM 2796 O O . GLY A 1 380 ? 23.734 41.656 11.961 1 72.62 380 GLY A O 1
ATOM 2797 N N . LEU A 1 381 ? 25.641 42.406 11.094 1 77.25 381 LEU A N 1
ATOM 2798 C CA . LEU A 1 381 ? 24.938 43.188 10.062 1 77.25 381 LEU A CA 1
ATOM 2799 C C . LEU A 1 381 ? 24.234 42.25 9.078 1 77.25 381 LEU A C 1
ATOM 2801 O O . LEU A 1 381 ? 23.094 42.5 8.672 1 77.25 381 LEU A O 1
ATOM 2805 N N . ALA A 1 382 ? 24.922 41.219 8.586 1 80.12 382 ALA A N 1
ATOM 2806 C CA . ALA A 1 382 ? 24.312 40.281 7.672 1 80.12 382 ALA A CA 1
ATOM 2807 C C . ALA A 1 382 ? 23.109 39.594 8.32 1 80.12 382 ALA A C 1
ATOM 2809 O O . ALA A 1 382 ? 22.078 39.375 7.668 1 80.12 382 ALA A O 1
ATOM 2810 N N . TYR A 1 383 ? 23.234 39.25 9.508 1 78.19 383 TYR A N 1
ATOM 2811 C CA . TYR A 1 383 ? 22.172 38.594 10.242 1 78.19 383 TYR A CA 1
ATOM 2812 C C . TYR A 1 383 ? 20.984 39.531 10.414 1 78.19 383 TYR A C 1
ATOM 2814 O O . TYR A 1 383 ? 19.828 39.094 10.344 1 78.19 383 TYR A O 1
ATOM 2822 N N . ALA A 1 384 ? 21.266 40.781 10.656 1 79.44 384 ALA A N 1
ATOM 2823 C CA . ALA A 1 384 ? 20.203 41.781 10.82 1 79.44 384 ALA A CA 1
ATOM 2824 C C . ALA A 1 384 ? 19.391 41.906 9.539 1 79.44 384 ALA A C 1
ATOM 2826 O O . ALA A 1 384 ? 18.156 41.969 9.586 1 79.44 384 ALA A O 1
ATOM 2827 N N . TRP A 1 385 ? 20.031 42 8.484 1 86.88 385 TRP A N 1
ATOM 2828 C CA . TRP A 1 385 ? 19.328 42.125 7.215 1 86.88 385 TRP A CA 1
ATOM 2829 C C . TRP A 1 385 ? 18.547 40.844 6.891 1 86.88 385 TRP A C 1
ATOM 2831 O O . TRP A 1 385 ? 17.406 40.906 6.414 1 86.88 385 TRP A O 1
ATOM 2841 N N . ASN A 1 386 ? 19.172 39.75 7.086 1 87.81 386 ASN A N 1
ATOM 2842 C CA . ASN A 1 386 ? 18.469 38.469 6.879 1 87.81 386 ASN A CA 1
ATOM 2843 C C . ASN A 1 386 ? 17.219 38.375 7.75 1 87.81 386 ASN A C 1
ATOM 2845 O O . ASN A 1 386 ? 16.188 37.875 7.293 1 87.81 386 ASN A O 1
ATOM 2849 N N . THR A 1 387 ? 17.312 38.844 8.93 1 82.81 387 THR A N 1
ATOM 2850 C CA . THR A 1 387 ? 16.203 38.781 9.883 1 82.81 387 THR A CA 1
ATOM 2851 C C . THR A 1 387 ? 15.086 39.719 9.453 1 82.81 387 THR A C 1
ATOM 2853 O O . THR A 1 387 ? 13.906 39.375 9.547 1 82.81 387 THR A O 1
ATOM 2856 N N . VAL A 1 388 ? 15.469 40.875 9.055 1 86.75 388 VAL A N 1
ATOM 2857 C CA . VAL A 1 388 ? 14.453 41.812 8.562 1 86.75 388 VAL A CA 1
ATOM 2858 C C . VAL A 1 388 ? 13.695 41.188 7.398 1 86.75 388 VAL A C 1
ATOM 2860 O O . VAL A 1 388 ? 12.461 41.25 7.344 1 86.75 388 VAL A O 1
ATOM 2863 N N . GLY A 1 389 ? 14.391 40.625 6.508 1 90.31 389 GLY A N 1
ATOM 2864 C CA . GLY A 1 389 ? 13.75 39.906 5.418 1 90.31 389 GLY A CA 1
ATOM 2865 C C . GLY A 1 389 ? 12.828 38.812 5.891 1 90.31 389 GLY A C 1
ATOM 2866 O O . GLY A 1 389 ? 11.727 38.625 5.367 1 90.31 389 GLY A O 1
ATOM 2867 N N . SER A 1 390 ? 13.297 38.031 6.848 1 88.56 390 SER A N 1
ATOM 2868 C CA . SER A 1 390 ? 12.531 36.906 7.398 1 88.56 390 SER A CA 1
ATOM 2869 C C . SER A 1 390 ? 11.234 37.406 8.031 1 88.56 390 SER A C 1
ATOM 2871 O O . SER A 1 390 ? 10.18 36.781 7.871 1 88.56 390 SER A O 1
ATOM 2873 N N . ILE A 1 391 ? 11.297 38.469 8.727 1 84.31 391 ILE A N 1
ATOM 2874 C CA . ILE A 1 391 ? 10.133 39.062 9.367 1 84.31 391 ILE A CA 1
ATOM 2875 C C . ILE A 1 391 ? 9.125 39.5 8.305 1 84.31 391 ILE A C 1
ATOM 2877 O O . ILE A 1 391 ? 7.938 39.188 8.398 1 84.31 391 ILE A O 1
ATOM 2881 N N . VAL A 1 392 ? 9.625 40.156 7.363 1 88.62 392 VAL A N 1
ATOM 2882 C CA . VAL A 1 392 ? 8.758 40.656 6.297 1 88.62 392 VAL A CA 1
ATOM 2883 C C . VAL A 1 392 ? 8.148 39.469 5.547 1 88.62 392 VAL A C 1
ATOM 2885 O O . VAL A 1 392 ? 6.973 39.5 5.184 1 88.62 392 VAL A O 1
ATOM 2888 N N . GLY A 1 393 ? 8.93 38.531 5.281 1 87.69 393 GLY A N 1
ATOM 2889 C CA . GLY A 1 393 ? 8.43 37.344 4.613 1 87.69 393 GLY A CA 1
ATOM 2890 C C . GLY A 1 393 ? 7.324 36.656 5.383 1 87.69 393 GLY A C 1
ATOM 2891 O O . GLY A 1 393 ? 6.301 36.281 4.809 1 87.69 393 GLY A O 1
ATOM 2892 N N . SER A 1 394 ? 7.488 36.469 6.695 1 83.25 394 SER A N 1
ATOM 2893 C CA . SER A 1 394 ? 6.5 35.812 7.539 1 83.25 394 SER A CA 1
ATOM 2894 C C . SER A 1 394 ? 5.207 36.625 7.609 1 83.25 394 SER A C 1
ATOM 2896 O O . SER A 1 394 ? 4.113 36.062 7.473 1 83.25 394 SER A O 1
ATOM 2898 N N . LEU A 1 395 ? 5.316 37.906 7.742 1 80.81 395 LEU A N 1
ATOM 2899 C CA . LEU A 1 395 ? 4.141 38.75 7.848 1 80.81 395 LEU A CA 1
ATOM 2900 C C . LEU A 1 395 ? 3.43 38.875 6.504 1 80.81 395 LEU A C 1
ATOM 2902 O O . LEU A 1 395 ? 2.197 38.875 6.445 1 80.81 395 LEU A O 1
ATOM 2906 N N . ALA A 1 396 ? 4.234 39 5.469 1 84.62 396 ALA A N 1
ATOM 2907 C CA . ALA A 1 396 ? 3.633 39.062 4.141 1 84.62 396 ALA A CA 1
ATOM 2908 C C . ALA A 1 396 ? 2.875 37.781 3.816 1 84.62 396 ALA A C 1
ATOM 2910 O O . ALA A 1 396 ? 1.822 37.812 3.174 1 84.62 396 ALA A O 1
ATOM 2911 N N . GLY A 1 397 ? 3.438 36.719 4.125 1 79.69 397 GLY A N 1
ATOM 2912 C CA . GLY A 1 397 ? 2.775 35.438 3.902 1 79.69 397 GLY A CA 1
ATOM 2913 C C . GLY A 1 397 ? 1.525 35.281 4.746 1 79.69 397 GLY A C 1
ATOM 2914 O O . GLY A 1 397 ? 0.466 34.906 4.227 1 79.69 397 GLY A O 1
ATOM 2915 N N . GLY A 1 398 ? 1.591 35.5 6.012 1 72.62 398 GLY A N 1
ATOM 2916 C CA . GLY A 1 398 ? 0.51 35.281 6.953 1 72.62 398 GLY A CA 1
ATOM 2917 C C . GLY A 1 398 ? -0.664 36.219 6.77 1 72.62 398 GLY A C 1
ATOM 2918 O O . GLY A 1 398 ? -1.812 35.844 7.012 1 72.62 398 GLY A O 1
ATOM 2919 N N . PHE A 1 399 ? -0.391 37.5 6.277 1 73.88 399 PHE A N 1
ATOM 2920 C CA . PHE A 1 399 ? -1.46 38.469 6.305 1 73.88 399 PHE A CA 1
ATOM 2921 C C . PHE A 1 399 ? -1.729 39.031 4.91 1 73.88 399 PHE A C 1
ATOM 2923 O O . PHE A 1 399 ? -2.744 39.688 4.68 1 73.88 399 PHE A O 1
ATOM 2930 N N . GLY A 1 400 ? -0.959 38.719 3.924 1 79.44 400 GLY A N 1
ATOM 2931 C CA . GLY A 1 400 ? -1.157 39.438 2.672 1 79.44 400 GLY A CA 1
ATOM 2932 C C . GLY A 1 400 ? -1.053 38.562 1.451 1 79.44 400 GLY A C 1
ATOM 2933 O O . GLY A 1 400 ? -2.053 38.281 0.776 1 79.44 400 GLY A O 1
ATOM 2934 N N . LEU A 1 401 ? -0.021 37.812 1.271 1 85.88 401 LEU A N 1
ATOM 2935 C CA . LEU A 1 401 ? 0.28 37.188 -0.012 1 85.88 401 LEU A CA 1
ATOM 2936 C C . LEU A 1 401 ? -0.496 35.906 -0.176 1 85.88 401 LEU A C 1
ATOM 2938 O O . LEU A 1 401 ? -0.892 35.531 -1.289 1 85.88 401 LEU A O 1
ATOM 2942 N N . LEU A 1 402 ? -0.75 35.188 0.846 1 84.94 402 LEU A N 1
ATOM 2943 C CA . LEU A 1 402 ? -1.443 33.906 0.729 1 84.94 402 LEU A CA 1
ATOM 2944 C C . LEU A 1 402 ? -2.9 34.094 0.327 1 84.94 402 LEU A C 1
ATOM 2946 O O . LEU A 1 402 ? -3.383 33.469 -0.615 1 84.94 402 LEU A O 1
ATOM 2950 N N . PRO A 1 403 ? -3.613 35.062 0.987 1 81.06 403 PRO A N 1
ATOM 2951 C CA . PRO A 1 403 ? -4.996 35.281 0.563 1 81.06 403 PRO A CA 1
ATOM 2952 C C . PRO A 1 403 ? -5.09 35.875 -0.847 1 81.06 403 PRO A C 1
ATOM 2954 O O . PRO A 1 403 ? -6.066 35.625 -1.558 1 81.06 403 PRO A O 1
ATOM 2957 N N . LEU A 1 404 ? -3.984 36.531 -1.312 1 85.88 404 LEU A N 1
ATOM 2958 C CA . LEU A 1 404 ? -4.035 37.219 -2.596 1 85.88 404 LEU A CA 1
ATOM 2959 C C . LEU A 1 404 ? -3.639 36.281 -3.732 1 85.88 404 LEU A C 1
ATOM 2961 O O . LEU A 1 404 ? -4.273 36.281 -4.789 1 85.88 404 LEU A O 1
ATOM 2965 N N . LEU A 1 405 ? -2.607 35.469 -3.508 1 90.56 405 LEU A N 1
ATOM 2966 C CA . LEU A 1 405 ? -2.055 34.688 -4.602 1 90.56 405 LEU A CA 1
ATOM 2967 C C . LEU A 1 405 ? -2.316 33.219 -4.383 1 90.56 405 LEU A C 1
ATOM 2969 O O . LEU A 1 405 ? -2.045 32.375 -5.266 1 90.56 405 LEU A O 1
ATOM 2973 N N . THR A 1 406 ? -2.883 32.875 -3.355 1 89.06 406 THR A N 1
ATOM 2974 C CA . THR A 1 406 ? -3.041 31.469 -2.971 1 89.06 406 THR A CA 1
ATOM 2975 C C . THR A 1 406 ? -1.685 30.828 -2.676 1 89.06 406 THR A C 1
ATOM 2977 O O . THR A 1 406 ? -0.643 31.391 -3.025 1 89.06 406 THR A O 1
ATOM 2980 N N . ALA A 1 407 ? -1.661 29.734 -2.102 1 91.69 407 ALA A N 1
ATOM 2981 C CA . ALA A 1 407 ? -0.426 29.078 -1.677 1 91.69 407 ALA A CA 1
ATOM 2982 C C . ALA A 1 407 ? 0.422 28.672 -2.879 1 91.69 407 ALA A C 1
ATOM 2984 O O . ALA A 1 407 ? 1.628 28.922 -2.912 1 91.69 407 ALA A O 1
ATOM 2985 N N . PRO A 1 408 ? -0.156 28.047 -3.973 1 92.94 408 PRO A N 1
ATOM 2986 C CA . PRO A 1 408 ? 0.68 27.719 -5.133 1 92.94 408 PRO A CA 1
ATOM 2987 C C . PRO A 1 408 ? 1.23 28.969 -5.824 1 92.94 408 PRO A C 1
ATOM 2989 O O . PRO A 1 408 ? 2.35 28.953 -6.344 1 92.94 408 PRO A O 1
ATOM 2992 N N . GLY A 1 409 ? 0.424 30 -5.844 1 93.94 409 GLY A N 1
ATOM 2993 C CA . GLY A 1 409 ? 0.904 31.25 -6.414 1 93.94 409 GLY A CA 1
ATOM 2994 C C . GLY A 1 409 ? 2.102 31.828 -5.68 1 93.94 409 GLY A C 1
ATOM 2995 O O . GLY A 1 409 ? 3.055 32.281 -6.309 1 93.94 409 GLY A O 1
ATOM 2996 N N . VAL A 1 410 ? 2.037 31.812 -4.355 1 94.81 410 VAL A N 1
ATOM 2997 C CA . VAL A 1 410 ? 3.158 32.312 -3.553 1 94.81 410 VAL A CA 1
ATOM 2998 C C . VAL A 1 410 ? 4.371 31.391 -3.766 1 94.81 410 VAL A C 1
ATOM 3000 O O . VAL A 1 410 ? 5.504 31.875 -3.832 1 94.81 410 VAL A O 1
ATOM 3003 N N . TRP A 1 411 ? 4.117 30.109 -3.85 1 96 411 TRP A N 1
ATOM 3004 C CA . TRP A 1 411 ? 5.16 29.141 -4.141 1 96 411 TRP A CA 1
ATOM 3005 C C . TRP A 1 411 ? 5.902 29.5 -5.426 1 96 411 TRP A C 1
ATOM 3007 O O . TRP A 1 411 ? 7.133 29.547 -5.445 1 96 411 TRP A O 1
ATOM 3017 N N . ARG A 1 412 ? 5.23 29.859 -6.453 1 96.94 412 ARG A N 1
ATOM 3018 C CA . ARG A 1 412 ? 5.805 30.266 -7.734 1 96.94 412 ARG A CA 1
ATOM 3019 C C . ARG A 1 412 ? 6.559 31.578 -7.605 1 96.94 412 ARG A C 1
ATOM 3021 O O . ARG A 1 412 ? 7.633 31.75 -8.188 1 96.94 412 ARG A O 1
ATOM 3028 N N . THR A 1 413 ? 5.957 32.406 -6.84 1 95.31 413 THR A N 1
ATOM 3029 C CA . THR A 1 413 ? 6.562 33.719 -6.656 1 95.31 413 THR A CA 1
ATOM 3030 C C . THR A 1 413 ? 7.914 33.594 -5.957 1 95.31 413 THR A C 1
ATOM 3032 O O . THR A 1 413 ? 8.883 34.25 -6.352 1 95.31 413 THR A O 1
ATOM 3035 N N . VAL A 1 414 ? 7.98 32.781 -4.918 1 97.19 414 VAL A N 1
ATOM 3036 C CA . VAL A 1 414 ? 9.234 32.594 -4.203 1 97.19 414 VAL A CA 1
ATOM 3037 C C . VAL A 1 414 ? 10.281 32 -5.148 1 97.19 414 VAL A C 1
ATOM 3039 O O . VAL A 1 414 ? 11.438 32.438 -5.164 1 97.19 414 VAL A O 1
ATOM 3042 N N . GLY A 1 415 ? 9.867 30.969 -5.941 1 97.38 415 GLY A N 1
ATOM 3043 C CA . GLY A 1 415 ? 10.773 30.422 -6.949 1 97.38 415 GLY A CA 1
ATOM 3044 C C . GLY A 1 415 ? 11.258 31.469 -7.934 1 97.38 415 GLY A C 1
ATOM 3045 O O . GLY A 1 415 ? 12.445 31.516 -8.258 1 97.38 415 GLY A O 1
ATOM 3046 N N . GLY A 1 416 ? 10.344 32.344 -8.383 1 96.81 416 GLY A N 1
ATOM 3047 C CA . GLY A 1 416 ? 10.695 33.406 -9.297 1 96.81 416 GLY A CA 1
ATOM 3048 C C . GLY A 1 416 ? 11.672 34.406 -8.711 1 96.81 416 GLY A C 1
ATOM 3049 O O . GLY A 1 416 ? 12.617 34.812 -9.383 1 96.81 416 GLY A O 1
ATOM 3050 N N . VAL A 1 417 ? 11.477 34.75 -7.461 1 96.94 417 VAL A N 1
ATOM 3051 C CA . VAL A 1 417 ? 12.344 35.719 -6.77 1 96.94 417 VAL A CA 1
ATOM 3052 C C . VAL A 1 417 ? 13.766 35.156 -6.695 1 96.94 417 VAL A C 1
ATOM 3054 O O . VAL A 1 417 ? 14.734 35.875 -6.93 1 96.94 417 VAL A O 1
ATOM 3057 N N . LEU A 1 418 ? 13.906 33.875 -6.414 1 97.88 418 LEU A N 1
ATOM 3058 C CA . LEU A 1 418 ? 15.219 33.25 -6.293 1 97.88 418 LEU A CA 1
ATOM 3059 C C . LEU A 1 418 ? 15.898 33.156 -7.656 1 97.88 418 LEU A C 1
ATOM 3061 O O . LEU A 1 418 ? 17.125 33.281 -7.754 1 97.88 418 LEU A O 1
ATOM 3065 N N . VAL A 1 419 ? 15.109 32.906 -8.703 1 97.69 419 VAL A N 1
ATOM 3066 C CA . VAL A 1 419 ? 15.672 32.844 -10.047 1 97.69 419 VAL A CA 1
ATOM 3067 C C . VAL A 1 419 ? 16.203 34.219 -10.438 1 97.69 419 VAL A C 1
ATOM 3069 O O . VAL A 1 419 ? 17.328 34.344 -10.945 1 97.69 419 VAL A O 1
ATOM 3072 N N . VAL A 1 420 ? 15.453 35.25 -10.172 1 97.44 420 VAL A N 1
ATOM 3073 C CA . VAL A 1 420 ? 15.859 36.625 -10.508 1 97.44 420 VAL A CA 1
ATOM 3074 C C . VAL A 1 420 ? 17.109 37 -9.719 1 97.44 420 VAL A C 1
ATOM 3076 O O . VAL A 1 420 ? 18.062 37.531 -10.273 1 97.44 420 VAL A O 1
ATOM 3079 N N . LEU A 1 421 ? 17.094 36.688 -8.406 1 97.19 421 LEU A N 1
ATOM 3080 C CA . LEU A 1 421 ? 18.266 36.969 -7.566 1 97.19 421 LEU A CA 1
ATOM 3081 C C . LEU A 1 421 ? 19.484 36.219 -8.086 1 97.19 421 LEU A C 1
ATOM 3083 O O . LEU A 1 421 ? 20.594 36.781 -8.125 1 97.19 421 LEU A O 1
ATOM 3087 N N . GLY A 1 422 ? 19.312 34.938 -8.461 1 96.75 422 GLY A N 1
ATOM 3088 C CA . GLY A 1 422 ? 20.406 34.156 -9.016 1 96.75 422 GLY A CA 1
ATOM 3089 C C . GLY A 1 422 ? 20.938 34.719 -10.32 1 96.75 422 GLY A C 1
ATOM 3090 O O . GLY A 1 422 ? 22.156 34.781 -10.531 1 96.75 422 GLY A O 1
ATOM 3091 N N . LEU A 1 423 ? 20.062 35.25 -11.172 1 95.75 423 LEU A N 1
ATOM 3092 C CA . LEU A 1 423 ? 20.484 35.844 -12.453 1 95.75 423 LEU A CA 1
ATOM 3093 C C . LEU A 1 423 ? 21.203 37.156 -12.25 1 95.75 423 LEU A C 1
ATOM 3095 O O . LEU A 1 423 ? 22.156 37.469 -12.953 1 95.75 423 LEU A O 1
ATOM 3099 N N . VAL A 1 424 ? 20.734 37.938 -11.312 1 95.88 424 VAL A N 1
ATOM 3100 C CA . VAL A 1 424 ? 21.406 39.188 -11 1 95.88 424 VAL A CA 1
ATOM 3101 C C . VAL A 1 424 ? 22.812 38.906 -10.477 1 95.88 424 VAL A C 1
ATOM 3103 O O . VAL A 1 424 ? 23.781 39.562 -10.859 1 95.88 424 VAL A O 1
ATOM 3106 N N . ALA A 1 425 ? 22.938 37.906 -9.578 1 94.94 425 ALA A N 1
ATOM 3107 C CA . ALA A 1 425 ? 24.25 37.531 -9.055 1 94.94 425 ALA A CA 1
ATOM 3108 C C . ALA A 1 425 ? 25.156 37.031 -10.172 1 94.94 425 ALA A C 1
ATOM 3110 O O . ALA A 1 425 ? 26.359 37.312 -10.172 1 94.94 425 ALA A O 1
ATOM 3111 N N . ALA A 1 426 ? 24.609 36.312 -11.094 1 93.56 426 ALA A N 1
ATOM 3112 C CA . ALA A 1 426 ? 25.375 35.844 -12.234 1 93.56 426 ALA A CA 1
ATOM 3113 C C . ALA A 1 426 ? 25.859 37 -13.102 1 93.56 426 ALA A C 1
ATOM 3115 O O . ALA A 1 426 ? 27 36.969 -13.57 1 93.56 426 ALA A O 1
ATOM 3116 N N . ALA A 1 427 ? 25.031 37.969 -13.336 1 92.38 427 ALA A N 1
ATOM 3117 C CA . ALA A 1 427 ? 25.406 39.125 -14.117 1 92.38 427 ALA A CA 1
ATOM 3118 C C . ALA A 1 427 ? 26.531 39.906 -13.43 1 92.38 427 ALA A C 1
ATOM 3120 O O . ALA A 1 427 ? 27.453 40.406 -14.086 1 92.38 427 ALA A O 1
ATOM 3121 N N . MET A 1 428 ? 26.391 39.969 -12.148 1 91.88 428 MET A N 1
ATOM 3122 C CA . MET A 1 428 ? 27.422 40.688 -11.383 1 91.88 428 MET A CA 1
ATOM 3123 C C . MET A 1 428 ? 28.734 39.906 -11.414 1 91.88 428 MET A C 1
ATOM 3125 O O . MET A 1 428 ? 29.812 40.531 -11.406 1 91.88 428 MET A O 1
ATOM 3129 N N . ALA A 1 429 ? 28.641 38.625 -11.422 1 90.38 429 ALA A N 1
ATOM 3130 C CA . ALA A 1 429 ? 29.844 37.781 -11.5 1 90.38 429 ALA A CA 1
ATOM 3131 C C . ALA A 1 429 ? 30.578 38.031 -12.82 1 90.38 429 ALA A C 1
ATOM 3133 O O . ALA A 1 429 ? 31.812 38.031 -12.859 1 90.38 429 ALA A O 1
ATOM 3134 N N . LEU A 1 430 ? 29.891 38.25 -13.883 1 88.81 430 LEU A N 1
ATOM 3135 C CA . LEU A 1 430 ? 30.484 38.531 -15.188 1 88.81 430 LEU A CA 1
ATOM 3136 C C . LEU A 1 430 ? 31.219 39.875 -15.172 1 88.81 430 LEU A C 1
ATOM 3138 O O . LEU A 1 430 ? 32.281 40 -15.742 1 88.81 430 LEU A O 1
ATOM 3142 N N . ARG A 1 431 ? 30.672 40.75 -14.492 1 85.88 431 ARG A N 1
ATOM 3143 C CA . ARG A 1 431 ? 31.219 42.094 -14.508 1 85.88 431 ARG A CA 1
ATOM 3144 C C . ARG A 1 431 ? 32.344 42.25 -13.484 1 85.88 431 ARG A C 1
ATOM 3146 O O . ARG A 1 431 ? 33.375 42.844 -13.773 1 85.88 431 ARG A O 1
ATOM 3153 N N . TRP A 1 432 ? 32.094 41.625 -12.32 1 84.56 432 TRP A N 1
ATOM 3154 C CA . TRP A 1 432 ? 33 41.906 -11.203 1 84.56 432 TRP A CA 1
ATOM 3155 C C . TRP A 1 432 ? 34.094 40.844 -11.141 1 84.56 432 TRP A C 1
ATOM 3157 O O . TRP A 1 432 ? 35.25 41.125 -10.797 1 84.56 432 TRP A O 1
ATOM 3167 N N . GLU A 1 433 ? 33.781 39.594 -11.398 1 83.25 433 GLU A N 1
ATOM 3168 C CA . GLU A 1 433 ? 34.719 38.5 -11.281 1 83.25 433 GLU A CA 1
ATOM 3169 C C . GLU A 1 433 ? 35.344 38.125 -12.633 1 83.25 433 GLU A C 1
ATOM 3171 O O . GLU A 1 433 ? 36.25 37.344 -12.719 1 83.25 433 GLU A O 1
ATOM 3176 N N . GLN A 1 434 ? 34.906 38.781 -13.773 1 82 434 GLN A N 1
ATOM 3177 C CA . GLN A 1 434 ? 35.375 38.531 -15.141 1 82 434 GLN A CA 1
ATOM 3178 C C . GLN A 1 434 ? 35.375 37.062 -15.453 1 82 434 GLN A C 1
ATOM 3180 O O . GLN A 1 434 ? 36.312 36.531 -16.031 1 82 434 GLN A O 1
ATOM 3185 N N . ALA A 1 435 ? 34.406 36.375 -14.883 1 77.56 435 ALA A N 1
ATOM 3186 C CA . ALA A 1 435 ? 34.25 34.969 -15.148 1 77.56 435 ALA A CA 1
ATOM 3187 C C . ALA A 1 435 ? 33.906 34.719 -16.609 1 77.56 435 ALA A C 1
ATOM 3189 O O . ALA A 1 435 ? 33.156 35.469 -17.219 1 77.56 435 ALA A O 1
ATOM 3190 N N . PRO A 1 436 ? 34.5 33.75 -17.297 1 82.94 436 PRO A N 1
ATOM 3191 C CA . PRO A 1 436 ? 34.094 33.406 -18.656 1 82.94 436 PRO A CA 1
ATOM 3192 C C . PRO A 1 436 ? 32.625 33 -18.75 1 82.94 436 PRO A C 1
ATOM 3194 O O . PRO A 1 436 ? 32.125 32.281 -17.875 1 82.94 436 PRO A O 1
ATOM 3197 N N . PRO A 1 437 ? 31.875 33.438 -19.703 1 83.06 437 PRO A N 1
ATOM 3198 C CA . PRO A 1 437 ? 30.438 33.188 -19.828 1 83.06 437 PRO A CA 1
ATOM 3199 C C . PRO A 1 437 ? 30.125 31.688 -19.922 1 83.06 437 PRO A C 1
ATOM 3201 O O . PRO A 1 437 ? 29.031 31.266 -19.531 1 83.06 437 PRO A O 1
ATOM 3204 N N . SER A 1 438 ? 31.047 30.891 -20.406 1 83.69 438 SER A N 1
ATOM 3205 C CA . SER A 1 438 ? 30.812 29.453 -20.531 1 83.69 438 SER A CA 1
ATOM 3206 C C . SER A 1 438 ? 30.609 28.797 -19.172 1 83.69 438 SER A C 1
ATOM 3208 O O . SER A 1 438 ? 29.938 27.766 -19.062 1 83.69 438 SER A O 1
ATOM 3210 N N . ARG A 1 439 ? 31.109 29.453 -18.156 1 83.19 439 ARG A N 1
ATOM 3211 C CA . ARG A 1 439 ? 31.016 28.875 -16.828 1 83.19 439 ARG A CA 1
ATOM 3212 C C . ARG A 1 439 ? 29.641 29.125 -16.219 1 83.19 439 ARG A C 1
ATOM 3214 O O . ARG A 1 439 ? 29.266 28.484 -15.234 1 83.19 439 ARG A O 1
ATOM 3221 N N . LEU A 1 440 ? 28.922 30 -16.891 1 88.06 440 LEU A N 1
ATOM 3222 C CA . LEU A 1 440 ? 27.609 30.328 -16.359 1 88.06 440 LEU A CA 1
ATOM 3223 C C . LEU A 1 440 ? 26.516 29.5 -17.047 1 88.06 440 LEU A C 1
ATOM 3225 O O . LEU A 1 440 ? 25.359 29.547 -16.656 1 88.06 440 LEU A O 1
ATOM 3229 N N . LEU A 1 441 ? 26.859 28.688 -18 1 85.56 441 LEU A N 1
ATOM 3230 C CA . LEU A 1 441 ? 25.906 27.938 -18.797 1 85.56 441 LEU A CA 1
ATOM 3231 C C . LEU A 1 441 ? 25.078 27 -17.922 1 85.56 441 LEU A C 1
ATOM 3233 O O . LEU A 1 441 ? 23.859 26.922 -18.078 1 85.56 441 LEU A O 1
ATOM 3237 N N . PRO A 1 442 ? 25.641 26.266 -16.953 1 85.06 442 PRO A N 1
ATOM 3238 C CA . PRO A 1 442 ? 24.812 25.391 -16.109 1 85.06 442 PRO A CA 1
ATOM 3239 C C . PRO A 1 442 ? 23.766 26.172 -15.312 1 85.06 442 PRO A C 1
ATOM 3241 O O . PRO A 1 442 ? 22.625 25.703 -15.156 1 85.06 442 PRO A O 1
ATOM 3244 N N . SER A 1 443 ? 24.156 27.328 -14.805 1 90.12 443 SER A N 1
ATOM 3245 C CA . SER A 1 443 ? 23.219 28.141 -14.062 1 90.12 443 SER A CA 1
ATOM 3246 C C . SER A 1 443 ? 22.078 28.641 -14.953 1 90.12 443 SER A C 1
ATOM 3248 O O . SER A 1 443 ? 20.922 28.672 -14.539 1 90.12 443 SER A O 1
ATOM 3250 N N . LEU A 1 444 ? 22.438 28.922 -16.156 1 91.69 444 LEU A N 1
ATOM 3251 C CA . LEU A 1 444 ? 21.422 29.422 -17.078 1 91.69 444 LEU A CA 1
ATOM 3252 C C . LEU A 1 444 ? 20.469 28.312 -17.484 1 91.69 444 LEU A C 1
ATOM 3254 O O . LEU A 1 444 ? 19.25 28.531 -17.578 1 91.69 444 LEU A O 1
ATOM 3258 N N . LEU A 1 445 ? 21 27.156 -17.734 1 93.12 445 LEU A N 1
ATOM 3259 C CA . LEU A 1 445 ? 20.172 26.016 -18.078 1 93.12 445 LEU A CA 1
ATOM 3260 C C . LEU A 1 445 ? 19.266 25.625 -16.906 1 93.12 445 LEU A C 1
ATOM 3262 O O . LEU A 1 445 ? 18.094 25.297 -17.109 1 93.12 445 LEU A O 1
ATOM 3266 N N . ALA A 1 446 ? 19.812 25.656 -15.75 1 94.62 446 ALA A N 1
ATOM 3267 C CA . ALA A 1 446 ? 19.031 25.344 -14.555 1 94.62 446 ALA A CA 1
ATOM 3268 C C . ALA A 1 446 ? 17.922 26.375 -14.359 1 94.62 446 ALA A C 1
ATOM 3270 O O . ALA A 1 446 ? 16.812 26.031 -13.938 1 94.62 446 ALA A O 1
ATOM 3271 N N . ALA A 1 447 ? 18.25 27.594 -14.578 1 96.56 447 ALA A N 1
ATOM 3272 C CA . ALA A 1 447 ? 17.25 28.656 -14.469 1 96.56 447 ALA A CA 1
ATOM 3273 C C . ALA A 1 447 ? 16.125 28.453 -15.469 1 96.56 447 ALA A C 1
ATOM 3275 O O . ALA A 1 447 ? 14.945 28.609 -15.125 1 96.56 447 ALA A O 1
ATOM 3276 N N . ALA A 1 448 ? 16.5 28.062 -16.641 1 96.38 448 ALA A N 1
ATOM 3277 C CA . ALA A 1 448 ? 15.484 27.812 -17.672 1 96.38 448 ALA A CA 1
ATOM 3278 C C . ALA A 1 448 ? 14.602 26.625 -17.281 1 96.38 448 ALA A C 1
ATOM 3280 O O . ALA A 1 448 ? 13.383 26.688 -17.422 1 96.38 448 ALA A O 1
ATOM 3281 N N . LEU A 1 449 ? 15.234 25.594 -16.812 1 96.5 449 LEU A N 1
ATOM 3282 C CA . LEU A 1 449 ? 14.477 24.438 -16.359 1 96.5 449 LEU A CA 1
ATOM 3283 C C . LEU A 1 449 ? 13.547 24.797 -15.211 1 96.5 449 LEU A C 1
ATOM 3285 O O . LEU A 1 449 ? 12.414 24.312 -15.141 1 96.5 449 LEU A O 1
ATOM 3289 N N . THR A 1 450 ? 14.039 25.625 -14.359 1 96.94 450 THR A N 1
ATOM 3290 C CA . THR A 1 450 ? 13.25 26.047 -13.211 1 96.94 450 THR A CA 1
ATOM 3291 C C . THR A 1 450 ? 12 26.797 -13.672 1 96.94 450 THR A C 1
ATOM 3293 O O . THR A 1 450 ? 10.898 26.562 -13.156 1 96.94 450 THR A O 1
ATOM 3296 N N . VAL A 1 451 ? 12.133 27.609 -14.609 1 96.38 451 VAL A N 1
ATOM 3297 C CA . VAL A 1 451 ? 11.008 28.391 -15.102 1 96.38 451 VAL A CA 1
ATOM 3298 C C . VAL A 1 451 ? 9.977 27.469 -15.75 1 96.38 451 VAL A C 1
ATOM 3300 O O . VAL A 1 451 ? 8.766 27.656 -15.57 1 96.38 451 VAL A O 1
ATOM 3303 N N . VAL A 1 452 ? 10.492 26.5 -16.438 1 96.69 452 VAL A N 1
ATOM 3304 C CA . VAL A 1 452 ? 9.594 25.516 -17.047 1 96.69 452 VAL A CA 1
ATOM 3305 C C . VAL A 1 452 ? 8.836 24.766 -15.961 1 96.69 452 VAL A C 1
ATOM 3307 O O . VAL A 1 452 ? 7.621 24.578 -16.047 1 96.69 452 VAL A O 1
ATOM 3310 N N . LEU A 1 453 ? 9.508 24.359 -14.945 1 96.88 453 LEU A N 1
ATOM 3311 C CA . LEU A 1 453 ? 8.898 23.594 -13.867 1 96.88 453 LEU A CA 1
ATOM 3312 C C . LEU A 1 453 ? 7.914 24.453 -13.078 1 96.88 453 LEU A C 1
ATOM 3314 O O . LEU A 1 453 ? 6.883 23.953 -12.625 1 96.88 453 LEU A O 1
ATOM 3318 N N . LEU A 1 454 ? 8.195 25.734 -12.938 1 96.19 454 LEU A N 1
ATOM 3319 C CA . LEU A 1 454 ? 7.32 26.641 -12.203 1 96.19 454 LEU A CA 1
ATOM 3320 C C . LEU A 1 454 ? 6.035 26.906 -12.977 1 96.19 454 LEU A C 1
ATOM 3322 O O . LEU A 1 454 ? 5.023 27.312 -12.391 1 96.19 454 LEU A O 1
ATOM 3326 N N . SER A 1 455 ? 6.074 26.625 -14.273 1 94.81 455 SER A N 1
ATOM 3327 C CA . SER A 1 455 ? 4.898 26.891 -15.102 1 94.81 455 SER A CA 1
ATOM 3328 C C . SER A 1 455 ? 3.98 25.672 -15.141 1 94.81 455 SER A C 1
ATOM 3330 O O . SER A 1 455 ? 2.883 25.734 -15.703 1 94.81 455 SER A O 1
ATOM 3332 N N . ALA A 1 456 ? 4.375 24.609 -14.492 1 94.44 456 ALA A N 1
ATOM 3333 C CA . ALA A 1 456 ? 3.537 23.422 -14.438 1 94.44 456 ALA A CA 1
ATOM 3334 C C . ALA A 1 456 ? 2.248 23.688 -13.664 1 94.44 456 ALA A C 1
ATOM 3336 O O . ALA A 1 456 ? 2.16 24.672 -12.922 1 94.44 456 ALA A O 1
ATOM 3337 N N . GLU A 1 457 ? 1.162 22.891 -13.922 1 88.88 457 GLU A N 1
ATOM 3338 C CA . GLU A 1 457 ? -0.125 23.078 -13.258 1 88.88 457 GLU A CA 1
ATOM 3339 C C . GLU A 1 457 ? 0.022 22.984 -11.742 1 88.88 457 GLU A C 1
ATOM 3341 O O . GLU A 1 457 ? -0.577 23.781 -11.016 1 88.88 457 GLU A O 1
ATOM 3346 N N . GLY A 1 458 ? 0.897 22.078 -11.266 1 92.06 458 GLY A N 1
ATOM 3347 C CA . GLY A 1 458 ? 1.142 21.984 -9.836 1 92.06 458 GLY A CA 1
ATOM 3348 C C . GLY A 1 458 ? 0.059 21.219 -9.094 1 92.06 458 GLY A C 1
ATOM 3349 O O . GLY A 1 458 ? -0.686 20.453 -9.695 1 92.06 458 GLY A O 1
ATOM 3350 N N . PRO A 1 459 ? -0.068 21.391 -7.762 1 93.69 459 PRO A N 1
ATOM 3351 C CA . PRO A 1 459 ? -1.048 20.688 -6.922 1 93.69 459 PRO A CA 1
ATOM 3352 C C . PRO A 1 459 ? -2.48 21.141 -7.195 1 93.69 459 PRO A C 1
ATOM 3354 O O . PRO A 1 459 ? -2.74 22.344 -7.336 1 93.69 459 PRO A O 1
ATOM 3357 N N . SER A 1 460 ? -3.338 20.203 -7.309 1 93.75 460 SER A N 1
ATOM 3358 C CA . SER A 1 460 ? -4.758 20.453 -7.52 1 93.75 460 SER A CA 1
ATOM 3359 C C . SER A 1 460 ? -5.578 20.047 -6.293 1 93.75 460 SER A C 1
ATOM 3361 O O . SER A 1 460 ? -5.055 20.016 -5.176 1 93.75 460 SER A O 1
ATOM 3363 N N . ALA A 1 461 ? -6.859 19.812 -6.48 1 93.12 461 ALA A N 1
ATOM 3364 C CA . ALA A 1 461 ? -7.754 19.391 -5.406 1 93.12 461 ALA A CA 1
ATOM 3365 C C . ALA A 1 461 ? -7.34 18.031 -4.848 1 93.12 461 ALA A C 1
ATOM 3367 O O . ALA A 1 461 ? -7.594 17.734 -3.676 1 93.12 461 ALA A O 1
ATOM 3368 N N . VAL A 1 462 ? -6.672 17.25 -5.711 1 94.19 462 VAL A N 1
ATOM 3369 C CA . VAL A 1 462 ? -6.203 15.938 -5.277 1 94.19 462 VAL A CA 1
ATOM 3370 C C . VAL A 1 462 ? -5.242 16.094 -4.102 1 94.19 462 VAL A C 1
ATOM 3372 O O . VAL A 1 462 ? -5.344 15.367 -3.109 1 94.19 462 VAL A O 1
ATOM 3375 N N . TRP A 1 463 ? -4.402 17.047 -4.223 1 95.31 463 TRP A N 1
ATOM 3376 C CA . TRP A 1 463 ? -3.41 17.359 -3.201 1 95.31 463 TRP A CA 1
ATOM 3377 C C . TRP A 1 463 ? -4.055 18.078 -2.018 1 95.31 463 TRP A C 1
ATOM 3379 O O . TRP A 1 463 ? -3.801 17.719 -0.862 1 95.31 463 TRP A O 1
ATOM 3389 N N . ARG A 1 464 ? -4.934 18.984 -2.23 1 93.5 464 ARG A N 1
ATOM 3390 C CA . ARG A 1 464 ? -5.355 19.984 -1.241 1 93.5 464 ARG A CA 1
ATOM 3391 C C . ARG A 1 464 ? -6.629 19.531 -0.53 1 93.5 464 ARG A C 1
ATOM 3393 O O . ARG A 1 464 ? -6.863 19.906 0.622 1 93.5 464 ARG A O 1
ATOM 3400 N N . HIS A 1 465 ? -7.43 18.703 -1.213 1 93.75 465 HIS A N 1
ATOM 3401 C CA . HIS A 1 465 ? -8.75 18.375 -0.681 1 93.75 465 HIS A CA 1
ATOM 3402 C C . HIS A 1 465 ? -9.047 16.891 -0.808 1 93.75 465 HIS A C 1
ATOM 3404 O O . HIS A 1 465 ? -10.211 16.484 -0.861 1 93.75 465 HIS A O 1
ATOM 3410 N N . GLY A 1 466 ? -7.969 16.047 -0.863 1 92.56 466 GLY A N 1
ATOM 3411 C CA . GLY A 1 466 ? -8.148 14.625 -1.119 1 92.56 466 GLY A CA 1
ATOM 3412 C C . GLY A 1 466 ? -8.32 13.812 0.148 1 92.56 466 GLY A C 1
ATOM 3413 O O . GLY A 1 466 ? -8.602 12.609 0.087 1 92.56 466 GLY A O 1
ATOM 3414 N N . GLY A 1 467 ? -8.227 14.422 1.354 1 92.88 467 GLY A N 1
ATOM 3415 C CA . GLY A 1 467 ? -8.406 13.742 2.627 1 92.88 467 GLY A CA 1
ATOM 3416 C C . GLY A 1 467 ? -7.266 12.797 2.959 1 92.88 467 GLY A C 1
ATOM 3417 O O . GLY A 1 467 ? -7.422 11.898 3.791 1 92.88 467 GLY A O 1
ATOM 3418 N N . ILE A 1 468 ? -6.09 12.953 2.361 1 92.69 468 ILE A N 1
ATOM 3419 C CA . ILE A 1 468 ? -4.965 12.031 2.459 1 92.69 468 ILE A CA 1
ATOM 3420 C C . ILE A 1 468 ? -4.398 12.055 3.877 1 92.69 468 ILE A C 1
ATOM 3422 O O . ILE A 1 468 ? -4.199 11.008 4.492 1 92.69 468 ILE A O 1
ATOM 3426 N N . GLY A 1 469 ? -4.238 13.227 4.414 1 90.81 469 GLY A N 1
ATOM 3427 C CA . GLY A 1 469 ? -3.643 13.375 5.73 1 90.81 469 GLY A CA 1
ATOM 3428 C C . GLY A 1 469 ? -4.492 12.773 6.836 1 90.81 469 GLY A C 1
ATOM 3429 O O . GLY A 1 469 ? -3.967 12.328 7.859 1 90.81 469 GLY A O 1
ATOM 3430 N N . ALA A 1 470 ? -5.789 12.727 6.637 1 89.19 470 ALA A N 1
ATOM 3431 C CA . ALA A 1 470 ? -6.719 12.188 7.625 1 89.19 470 ALA A CA 1
ATOM 3432 C C . ALA A 1 470 ? -6.855 10.672 7.469 1 89.19 470 ALA A C 1
ATOM 3434 O O . ALA A 1 470 ? -7.57 10.023 8.242 1 89.19 470 ALA A O 1
ATOM 3435 N N . GLY A 1 471 ? -6.145 10.102 6.523 1 88.56 471 GLY A N 1
ATOM 3436 C CA . GLY A 1 471 ? -6.219 8.664 6.277 1 88.56 471 GLY A CA 1
ATOM 3437 C C . GLY A 1 471 ? -7.461 8.258 5.508 1 88.56 471 GLY A C 1
ATOM 3438 O O . GLY A 1 471 ? -7.879 7.098 5.566 1 88.56 471 GLY A O 1
ATOM 3439 N N . ARG A 1 472 ? -8.078 9.125 4.758 1 89.56 472 ARG A N 1
ATOM 3440 C CA . ARG A 1 472 ? -9.289 8.891 3.977 1 89.56 472 ARG A CA 1
ATOM 3441 C C . ARG A 1 472 ? -9.109 9.367 2.539 1 89.56 472 ARG A C 1
ATOM 3443 O O . ARG A 1 472 ? -9.93 10.133 2.025 1 89.56 472 ARG A O 1
ATOM 3450 N N . SER A 1 473 ? -8.039 8.867 1.931 1 88.12 473 SER A N 1
ATOM 3451 C CA . SER A 1 473 ? -7.699 9.312 0.583 1 88.12 473 SER A CA 1
ATOM 3452 C C . SER A 1 473 ? -8.773 8.898 -0.421 1 88.12 473 SER A C 1
ATOM 3454 O O . SER A 1 473 ? -9.297 7.785 -0.353 1 88.12 473 SER A O 1
ATOM 3456 N N . ARG A 1 474 ? -9.133 9.703 -1.386 1 83 474 ARG A N 1
ATOM 3457 C CA . ARG A 1 474 ? -10.07 9.438 -2.473 1 83 474 ARG A CA 1
ATOM 3458 C C . ARG A 1 474 ? -9.336 8.992 -3.732 1 83 474 ARG A C 1
ATOM 3460 O O . ARG A 1 474 ? -9.953 8.797 -4.781 1 83 474 ARG A O 1
ATOM 3467 N N . VAL A 1 475 ? -8.055 8.898 -3.564 1 87.44 475 VAL A N 1
ATOM 3468 C CA . VAL A 1 475 ? -7.262 8.531 -4.734 1 87.44 475 VAL A CA 1
ATOM 3469 C C . VAL A 1 475 ? -7.02 7.02 -4.738 1 87.44 475 VAL A C 1
ATOM 3471 O O . VAL A 1 475 ? -6.555 6.457 -3.746 1 87.44 475 VAL A O 1
ATOM 3474 N N . ASP A 1 476 ? -7.391 6.414 -5.898 1 85.81 476 ASP A N 1
ATOM 3475 C CA . ASP A 1 476 ? -7.16 4.984 -6.074 1 85.81 476 ASP A CA 1
ATOM 3476 C C . ASP A 1 476 ? -5.715 4.707 -6.477 1 85.81 476 ASP A C 1
ATOM 3478 O O . ASP A 1 476 ? -5.184 5.355 -7.383 1 85.81 476 ASP A O 1
ATOM 3482 N N . THR A 1 477 ? -5.062 3.896 -5.809 1 81.38 477 THR A N 1
ATOM 3483 C CA . THR A 1 477 ? -3.652 3.635 -6.062 1 81.38 477 THR A CA 1
ATOM 3484 C C . THR A 1 477 ? -3.451 2.217 -6.59 1 81.38 477 THR A C 1
ATOM 3486 O O . THR A 1 477 ? -2.375 1.637 -6.434 1 81.38 477 THR A O 1
ATOM 3489 N N . THR A 1 478 ? -4.48 1.62 -7.246 1 81.06 478 THR A N 1
ATOM 3490 C CA . THR A 1 478 ? -4.402 0.248 -7.734 1 81.06 478 THR A CA 1
ATOM 3491 C C . THR A 1 478 ? -3.709 0.197 -9.094 1 81.06 478 THR A C 1
ATOM 3493 O O . THR A 1 478 ? -2.928 -0.718 -9.359 1 81.06 478 THR A O 1
ATOM 3496 N N . SER A 1 479 ? -4.008 1.188 -9.992 1 85.94 479 SER A N 1
ATOM 3497 C CA . SER A 1 479 ? -3.395 1.272 -11.32 1 85.94 479 SER A CA 1
ATOM 3498 C C . SER A 1 479 ? -3.242 2.723 -11.766 1 85.94 479 SER A C 1
ATOM 3500 O O . SER A 1 479 ? -3.834 3.627 -11.172 1 85.94 479 SER A O 1
ATOM 3502 N N . THR A 1 480 ? -2.521 2.906 -12.781 1 87.19 480 THR A N 1
ATOM 3503 C CA . THR A 1 480 ? -2.312 4.25 -13.312 1 87.19 480 THR A CA 1
ATOM 3504 C C . THR A 1 480 ? -3.617 4.824 -13.859 1 87.19 480 THR A C 1
ATOM 3506 O O . THR A 1 480 ? -3.896 6.012 -13.688 1 87.19 480 THR A O 1
ATOM 3509 N N . GLN A 1 481 ? -4.367 3.949 -14.531 1 90.94 481 GLN A N 1
ATOM 3510 C CA . GLN A 1 481 ? -5.625 4.391 -15.125 1 90.94 481 GLN A CA 1
ATOM 3511 C C . GLN A 1 481 ? -6.645 4.746 -14.039 1 90.94 481 GLN A C 1
ATOM 3513 O O . GLN A 1 481 ? -7.344 5.754 -14.148 1 90.94 481 GLN A O 1
ATOM 3518 N N . GLU A 1 482 ? -6.715 3.949 -12.984 1 91.44 482 GLU A N 1
ATOM 3519 C CA . GLU A 1 482 ? -7.641 4.223 -11.891 1 91.44 482 GLU A CA 1
ATOM 3520 C C . GLU A 1 482 ? -7.234 5.473 -11.117 1 91.44 482 GLU A C 1
ATOM 3522 O O . GLU A 1 482 ? -8.094 6.219 -10.641 1 91.44 482 GLU A O 1
ATOM 3527 N N . MET A 1 483 ? -5.938 5.648 -10.984 1 90.94 483 MET A N 1
ATOM 3528 C CA . MET A 1 483 ? -5.426 6.859 -10.352 1 90.94 483 MET A CA 1
ATOM 3529 C C . MET A 1 483 ? -5.855 8.102 -11.125 1 90.94 483 MET A C 1
ATOM 3531 O O . MET A 1 483 ? -6.309 9.086 -10.523 1 90.94 483 MET A O 1
ATOM 3535 N N . ARG A 1 484 ? -5.723 8.062 -12.43 1 92.62 484 ARG A N 1
ATOM 3536 C CA . ARG A 1 484 ? -6.133 9.188 -13.266 1 92.62 484 ARG A CA 1
ATOM 3537 C C . ARG A 1 484 ? -7.641 9.406 -13.195 1 92.62 484 ARG A C 1
ATOM 3539 O O . ARG A 1 484 ? -8.102 10.547 -13.188 1 92.62 484 ARG A O 1
ATOM 3546 N N . ASP A 1 485 ? -8.375 8.289 -13.164 1 95.31 485 ASP A N 1
ATOM 3547 C CA . ASP A 1 485 ? -9.828 8.375 -13.062 1 95.31 485 ASP A CA 1
ATOM 3548 C C . ASP A 1 485 ? -10.25 9.047 -11.758 1 95.31 485 ASP A C 1
ATOM 3550 O O . ASP A 1 485 ? -11.031 10 -11.766 1 95.31 485 ASP A O 1
ATOM 3554 N N . SER A 1 486 ? -9.719 8.602 -10.625 1 93.62 486 SER A N 1
ATOM 3555 C CA . SER A 1 486 ? -10.078 9.164 -9.328 1 93.62 486 SER A CA 1
ATOM 3556 C C . SER A 1 486 ? -9.641 10.625 -9.219 1 93.62 486 SER A C 1
ATOM 3558 O O . SER A 1 486 ? -10.344 11.445 -8.625 1 93.62 486 SER A O 1
ATOM 3560 N N . ALA A 1 487 ? -8.477 10.945 -9.703 1 93.56 487 ALA A N 1
ATOM 3561 C CA . ALA A 1 487 ? -7.992 12.328 -9.688 1 93.56 487 ALA A CA 1
ATOM 3562 C C . ALA A 1 487 ? -8.914 13.234 -10.492 1 93.56 487 ALA A C 1
ATOM 3564 O O . ALA A 1 487 ? -9.258 14.336 -10.047 1 93.56 487 ALA A O 1
ATOM 3565 N N . SER A 1 488 ? -9.312 12.758 -11.719 1 94.75 488 SER A N 1
ATOM 3566 C CA . SER A 1 488 ? -10.195 13.547 -12.578 1 94.75 488 SER A CA 1
ATOM 3567 C C . SER A 1 488 ? -11.555 13.766 -11.922 1 94.75 488 SER A C 1
ATOM 3569 O O . SER A 1 488 ? -12.102 14.867 -11.969 1 94.75 488 SER A O 1
ATOM 3571 N N . ARG A 1 489 ? -12.023 12.773 -11.258 1 93.88 489 ARG A N 1
ATOM 3572 C CA . ARG A 1 489 ? -13.312 12.875 -10.594 1 93.88 489 ARG A CA 1
ATOM 3573 C C . ARG A 1 489 ? -13.25 13.875 -9.438 1 93.88 489 ARG A C 1
ATOM 3575 O O . ARG A 1 489 ? -14.18 14.656 -9.242 1 93.88 489 ARG A O 1
ATOM 3582 N N . LEU A 1 490 ? -12.195 13.836 -8.719 1 94.25 490 LEU A N 1
ATOM 3583 C CA . LEU A 1 490 ? -12.031 14.758 -7.605 1 94.25 490 LEU A CA 1
ATOM 3584 C C . LEU A 1 490 ? -11.906 16.188 -8.102 1 94.25 490 LEU A C 1
ATOM 3586 O O . LEU A 1 490 ? -12.516 17.109 -7.539 1 94.25 490 LEU A O 1
ATOM 3590 N N . ARG A 1 491 ? -11.188 16.375 -9.125 1 94.31 491 ARG A N 1
ATOM 3591 C CA . ARG A 1 491 ? -11.039 17.703 -9.711 1 94.31 491 ARG A CA 1
ATOM 3592 C C . ARG A 1 491 ? -12.367 18.219 -10.258 1 94.31 491 ARG A C 1
ATOM 3594 O O . ARG A 1 491 ? -12.688 19.406 -10.141 1 94.31 491 ARG A O 1
ATOM 3601 N N . GLY A 1 492 ? -13.094 17.266 -10.812 1 94.75 492 GLY A N 1
ATOM 3602 C CA . GLY A 1 492 ? -14.383 17.625 -11.375 1 94.75 492 GLY A CA 1
ATOM 3603 C C . GLY A 1 492 ? -15.414 17.984 -10.32 1 94.75 492 GLY A C 1
ATOM 3604 O O . GLY A 1 492 ? -16.359 18.719 -10.586 1 94.75 492 GLY A O 1
ATOM 3605 N N . SER A 1 493 ? -15.219 17.547 -9.133 1 95 493 SER A N 1
ATOM 3606 C CA . SER A 1 493 ? -16.188 17.781 -8.07 1 95 493 SER A CA 1
ATOM 3607 C C . SER A 1 493 ? -15.938 19.109 -7.359 1 95 493 SER A C 1
ATOM 3609 O O . SER A 1 493 ? -16.781 19.578 -6.594 1 95 493 SER A O 1
ATOM 3611 N N . LEU A 1 494 ? -14.781 19.703 -7.555 1 95.94 494 LEU A N 1
ATOM 3612 C CA . LEU A 1 494 ? -14.453 20.984 -6.918 1 95.94 494 LEU A CA 1
ATOM 3613 C C . LEU A 1 494 ? -15.273 22.109 -7.516 1 95.94 494 LEU A C 1
ATOM 3615 O O . LEU A 1 494 ? -15.203 22.375 -8.719 1 95.94 494 LEU A O 1
ATOM 3619 N N . LEU A 1 495 ? -16.078 22.781 -6.727 1 96.31 495 LEU A N 1
ATOM 3620 C CA . LEU A 1 495 ? -16.953 23.844 -7.184 1 96.31 495 LEU A CA 1
ATOM 3621 C C . LEU A 1 495 ? -16.359 25.219 -6.867 1 96.31 495 LEU A C 1
ATOM 3623 O O . LEU A 1 495 ? -16.625 26.188 -7.582 1 96.31 495 LEU A O 1
ATOM 3627 N N . TRP A 1 496 ? -15.68 25.25 -5.742 1 95.75 496 TRP A N 1
ATOM 3628 C CA . TRP A 1 496 ? -15.133 26.516 -5.262 1 95.75 496 TRP A CA 1
ATOM 3629 C C . TRP A 1 496 ? -13.945 26.281 -4.34 1 95.75 496 TRP A C 1
ATOM 3631 O O . TRP A 1 496 ? -13.898 25.281 -3.615 1 95.75 496 TRP A O 1
ATOM 3641 N N . GLU A 1 497 ? -12.984 27.109 -4.406 1 93.44 497 GLU A N 1
ATOM 3642 C CA . GLU A 1 497 ? -11.836 27.031 -3.51 1 93.44 497 GLU A CA 1
ATOM 3643 C C . GLU A 1 497 ? -11.305 28.422 -3.176 1 93.44 497 GLU A C 1
ATOM 3645 O O . GLU A 1 497 ? -11.391 29.344 -3.996 1 93.44 497 GLU A O 1
ATOM 3650 N N . ALA A 1 498 ? -10.797 28.562 -1.962 1 91.44 498 ALA A N 1
ATOM 3651 C CA . ALA A 1 498 ? -10.172 29.812 -1.519 1 91.44 498 ALA A CA 1
ATOM 3652 C C . ALA A 1 498 ? -9.109 29.531 -0.46 1 91.44 498 ALA A C 1
ATOM 3654 O O . ALA A 1 498 ? -9.18 28.547 0.267 1 91.44 498 ALA A O 1
ATOM 3655 N N . ASP A 1 499 ? -8.086 30.359 -0.534 1 87.38 499 ASP A N 1
ATOM 3656 C CA . ASP A 1 499 ? -7.086 30.344 0.531 1 87.38 499 ASP A CA 1
ATOM 3657 C C . ASP A 1 499 ? -7.258 31.562 1.45 1 87.38 499 ASP A C 1
ATOM 3659 O O . ASP A 1 499 ? -7.066 32.688 1.025 1 87.38 499 ASP A O 1
ATOM 3663 N N . GLY A 1 500 ? -7.738 31.188 2.631 1 77.94 500 GLY A N 1
ATOM 3664 C CA . GLY A 1 500 ? -7.871 32.281 3.594 1 77.94 500 GLY A CA 1
ATOM 3665 C C . GLY A 1 500 ? -6.633 32.469 4.449 1 77.94 500 GLY A C 1
ATOM 3666 O O . GLY A 1 500 ? -5.566 31.922 4.137 1 77.94 500 GLY A O 1
ATOM 3667 N N . VAL A 1 501 ? -6.793 33.281 5.41 1 70.25 501 VAL A N 1
ATOM 3668 C CA . VAL A 1 501 ? -5.684 33.594 6.297 1 70.25 501 VAL A CA 1
ATOM 3669 C C . VAL A 1 501 ? -5.316 32.406 7.148 1 70.25 501 VAL A C 1
ATOM 3671 O O . VAL A 1 501 ? -4.133 32.094 7.348 1 70.25 501 VAL A O 1
ATOM 3674 N N . GLU A 1 502 ? -6.34 31.625 7.477 1 70.38 502 GLU A N 1
ATOM 3675 C CA . GLU A 1 502 ? -6.098 30.547 8.438 1 70.38 502 GLU A CA 1
ATOM 3676 C C . GLU A 1 502 ? -6.008 29.203 7.734 1 70.38 502 GLU A C 1
ATOM 3678 O O . GLU A 1 502 ? -5.352 28.281 8.227 1 70.38 502 GLU A O 1
ATOM 3683 N N . SER A 1 503 ? -6.848 29.141 6.711 1 82.75 503 SER A N 1
ATOM 3684 C CA . SER A 1 503 ? -6.988 27.797 6.148 1 82.75 503 SER A CA 1
ATOM 3685 C C . SER A 1 503 ? -7.301 27.859 4.656 1 82.75 503 SER A C 1
ATOM 3687 O O . SER A 1 503 ? -7.723 28.891 4.148 1 82.75 503 SER A O 1
ATOM 3689 N N . SER A 1 504 ? -6.977 26.797 4.031 1 89 504 SER A N 1
ATOM 3690 C CA . SER A 1 504 ? -7.512 26.562 2.693 1 89 504 SER A CA 1
ATOM 3691 C C . SER A 1 504 ? -8.875 25.875 2.752 1 89 504 SER A C 1
ATOM 3693 O O . SER A 1 504 ? -9.078 24.953 3.541 1 89 504 SER A O 1
ATOM 3695 N N . VAL A 1 505 ? -9.82 26.422 1.986 1 93.5 505 VAL A N 1
ATOM 3696 C CA . VAL A 1 505 ? -11.188 25.891 2.01 1 93.5 505 VAL A CA 1
ATOM 3697 C C . VAL A 1 505 ? -11.602 25.469 0.601 1 93.5 505 VAL A C 1
ATOM 3699 O O . VAL A 1 505 ? -11.344 26.188 -0.368 1 93.5 505 VAL A O 1
ATOM 3702 N N . GLY A 1 506 ? -12.055 24.297 0.452 1 95.69 506 GLY A N 1
ATOM 3703 C CA . GLY A 1 506 ? -12.625 23.812 -0.792 1 95.69 506 GLY A CA 1
ATOM 3704 C C . GLY A 1 506 ? -14.023 23.25 -0.625 1 95.69 506 GLY A C 1
ATOM 3705 O O . GLY A 1 506 ? -14.328 22.609 0.384 1 95.69 506 GLY A O 1
ATOM 3706 N N . ILE A 1 507 ? -14.93 23.594 -1.562 1 97.5 507 ILE A N 1
ATOM 3707 C CA . ILE A 1 507 ? -16.281 23.047 -1.569 1 97.5 507 ILE A CA 1
ATOM 3708 C C . ILE A 1 507 ? -16.438 22.047 -2.717 1 97.5 507 ILE A C 1
ATOM 3710 O O . ILE A 1 507 ? -16.203 22.391 -3.879 1 97.5 507 ILE A O 1
ATOM 3714 N N . LEU A 1 508 ? -16.766 20.844 -2.408 1 96.12 508 LEU A N 1
ATOM 3715 C CA . LEU A 1 508 ? -16.938 19.781 -3.389 1 96.12 508 LEU A CA 1
ATOM 3716 C C . LEU A 1 508 ? -18.406 19.375 -3.473 1 96.12 508 LEU A C 1
ATOM 3718 O O . LEU A 1 508 ? -19.094 19.312 -2.455 1 96.12 508 LEU A O 1
ATOM 3722 N N . GLY A 1 509 ? -18.891 19.109 -4.66 1 95.12 509 GLY A N 1
ATOM 3723 C CA . GLY A 1 509 ? -20.266 18.688 -4.871 1 95.12 509 GLY A CA 1
ATOM 3724 C C . GLY A 1 509 ? -20.375 17.281 -5.434 1 95.12 509 GLY A C 1
ATOM 3725 O O . GLY A 1 509 ? -20.141 17.062 -6.621 1 95.12 509 GLY A O 1
ATOM 3726 N N . THR A 1 510 ? -20.641 16.25 -4.672 1 87.31 510 THR A N 1
ATOM 3727 C CA . THR A 1 510 ? -20.875 14.875 -5.117 1 87.31 510 THR A CA 1
ATOM 3728 C C . THR A 1 510 ? -22.234 14.367 -4.629 1 87.31 510 THR A C 1
ATOM 3730 O O . THR A 1 510 ? -23.219 14.406 -5.367 1 87.31 510 THR A O 1
ATOM 3733 N N . ASP A 1 511 ? -22.469 14.117 -3.418 1 91.75 511 ASP A N 1
ATOM 3734 C CA . ASP A 1 511 ? -23.734 13.812 -2.74 1 91.75 511 ASP A CA 1
ATOM 3735 C C . ASP A 1 511 ? -23.953 14.75 -1.555 1 91.75 511 ASP A C 1
ATOM 3737 O O . ASP A 1 511 ? -23.953 14.305 -0.402 1 91.75 511 ASP A O 1
ATOM 3741 N N . GLY A 1 512 ? -24.391 15.938 -1.981 1 95.31 512 GLY A N 1
ATOM 3742 C CA . GLY A 1 512 ? -24.375 17.047 -1.048 1 95.31 512 GLY A CA 1
ATOM 3743 C C . GLY A 1 512 ? -23.125 17.906 -1.16 1 95.31 512 GLY A C 1
ATOM 3744 O O . GLY A 1 512 ? -22.156 17.531 -1.83 1 95.31 512 GLY A O 1
ATOM 3745 N N . LEU A 1 513 ? -23.156 19.031 -0.585 1 97.12 513 LEU A N 1
ATOM 3746 C CA . LEU A 1 513 ? -22 19.906 -0.58 1 97.12 513 LEU A CA 1
ATOM 3747 C C . LEU A 1 513 ? -21.109 19.609 0.626 1 97.12 513 LEU A C 1
ATOM 3749 O O . LEU A 1 513 ? -21.594 19.547 1.759 1 97.12 513 LEU A O 1
ATOM 3753 N N . SER A 1 514 ? -19.875 19.359 0.307 1 96.06 514 SER A N 1
ATOM 3754 C CA . SER A 1 514 ? -18.891 19.156 1.363 1 96.06 514 SER A CA 1
ATOM 3755 C C . SER A 1 514 ? -17.844 20.266 1.355 1 96.06 514 SER A C 1
ATOM 3757 O O . SER A 1 514 ? -17.422 20.719 0.29 1 96.06 514 SER A O 1
ATOM 3759 N N . PHE A 1 515 ? -17.484 20.719 2.512 1 94.88 515 PHE A N 1
ATOM 3760 C CA . PHE A 1 515 ? -16.391 21.672 2.549 1 94.88 515 PHE A CA 1
ATOM 3761 C C . PHE A 1 515 ? -15.172 21.078 3.242 1 94.88 515 PHE A C 1
ATOM 3763 O O . PHE A 1 515 ? -15.312 20.328 4.207 1 94.88 515 PHE A O 1
ATOM 3770 N N . HIS A 1 516 ? -14.047 21.312 2.641 1 93.69 516 HIS A N 1
ATOM 3771 C CA . HIS A 1 516 ? -12.75 20.844 3.129 1 93.69 516 HIS A CA 1
ATOM 3772 C C . HIS A 1 516 ? -11.898 22 3.627 1 93.69 516 HIS A C 1
ATOM 3774 O O . HIS A 1 516 ? -11.812 23.047 2.969 1 93.69 516 HIS A O 1
ATOM 3780 N N . VAL A 1 517 ? -11.43 21.812 4.828 1 92.56 517 VAL A N 1
ATOM 3781 C CA . VAL A 1 517 ? -10.547 22.797 5.422 1 92.56 517 VAL A CA 1
ATOM 3782 C C . VAL A 1 517 ? -9.164 22.188 5.652 1 92.56 517 VAL A C 1
ATOM 3784 O O . VAL A 1 517 ? -9.023 21.203 6.371 1 92.56 517 VAL A O 1
ATOM 3787 N N . ASN A 1 518 ? -8.195 22.703 5.047 1 89.81 518 ASN A N 1
ATOM 3788 C CA . ASN A 1 518 ? -6.832 22.203 5.105 1 89.81 518 ASN A CA 1
ATOM 3789 C C . ASN A 1 518 ? -6.777 20.703 4.785 1 89.81 518 ASN A C 1
ATOM 3791 O O . ASN A 1 518 ? -6.125 19.938 5.496 1 89.81 518 ASN A O 1
ATOM 3795 N N . GLY A 1 519 ? -7.562 20.344 3.842 1 90.5 519 GLY A N 1
ATOM 3796 C CA . GLY A 1 519 ? -7.473 19 3.273 1 90.5 519 GLY A CA 1
ATOM 3797 C C . GLY A 1 519 ? -8.391 18 3.949 1 90.5 519 GLY A C 1
ATOM 3798 O O . GLY A 1 519 ? -8.492 16.859 3.52 1 90.5 519 GLY A O 1
ATOM 3799 N N . LYS A 1 520 ? -9.094 18.375 4.965 1 91.06 520 LYS A N 1
ATOM 3800 C CA . LYS A 1 520 ? -10.016 17.484 5.676 1 91.06 520 LYS A CA 1
ATOM 3801 C C . LYS A 1 520 ? -11.461 17.922 5.477 1 91.06 520 LYS A C 1
ATOM 3803 O O . LYS A 1 520 ? -11.766 19.109 5.477 1 91.06 520 LYS A O 1
ATOM 3808 N N . SER A 1 521 ? -12.297 16.953 5.297 1 92 521 SER A N 1
ATOM 3809 C CA . SER A 1 521 ? -13.719 17.266 5.285 1 92 521 SER A CA 1
ATOM 3810 C C . SER A 1 521 ? -14.219 17.625 6.68 1 92 521 SER A C 1
ATOM 3812 O O . SER A 1 521 ? -14.039 16.859 7.629 1 92 521 SER A O 1
ATOM 3814 N N . ASP A 1 522 ? -14.812 18.766 6.762 1 92.25 522 ASP A N 1
ATOM 3815 C CA . ASP A 1 522 ? -15.266 19.234 8.062 1 92.25 522 ASP A CA 1
ATOM 3816 C C . ASP A 1 522 ? -16.781 19.219 8.164 1 92.25 522 ASP A C 1
ATOM 3818 O O . ASP A 1 522 ? -17.344 19.469 9.234 1 92.25 522 ASP A O 1
ATOM 3822 N N . GLY A 1 523 ? -17.406 18.906 7.055 1 93.19 523 GLY A N 1
ATOM 3823 C CA . GLY A 1 523 ? -18.859 18.828 7.09 1 93.19 523 GLY A CA 1
ATOM 3824 C C . GLY A 1 523 ? -19.484 18.578 5.727 1 93.19 523 GLY A C 1
ATOM 3825 O O . GLY A 1 523 ? -18.844 18.812 4.699 1 93.19 523 GLY A O 1
ATOM 3826 N N . ASN A 1 524 ? -20.625 18.141 5.699 1 94.88 524 ASN A N 1
ATOM 3827 C CA . ASN A 1 524 ? -21.438 17.891 4.516 1 94.88 524 ASN A CA 1
ATOM 3828 C C . ASN A 1 524 ? -22.891 18.312 4.73 1 94.88 524 ASN A C 1
ATOM 3830 O O . ASN A 1 524 ? -23.453 18.094 5.805 1 94.88 524 ASN A O 1
ATOM 3834 N N . SER A 1 525 ? -23.469 18.969 3.762 1 96.06 525 SER A N 1
ATOM 3835 C CA . SER A 1 525 ? -24.781 19.578 3.891 1 96.06 525 SER A CA 1
ATOM 3836 C C . SER A 1 525 ? -25.859 18.531 4.082 1 96.06 525 SER A C 1
ATOM 3838 O O . SER A 1 525 ? -26.922 18.812 4.648 1 96.06 525 SER A O 1
ATOM 3840 N N . VAL A 1 526 ? -25.625 17.328 3.637 1 94.75 526 VAL A N 1
ATOM 3841 C CA . VAL A 1 526 ? -26.641 16.281 3.729 1 94.75 526 VAL A CA 1
ATOM 3842 C C . VAL A 1 526 ? -26.172 15.195 4.703 1 94.75 526 VAL A C 1
ATOM 3844 O O . VAL A 1 526 ? -26.859 14.891 5.68 1 94.75 526 VAL A O 1
ATOM 3847 N N . GLY A 1 527 ? -24.922 14.812 4.539 1 92.56 527 GLY A N 1
ATOM 3848 C CA . GLY A 1 527 ? -24.391 13.711 5.328 1 92.56 527 GLY A CA 1
ATOM 3849 C C . GLY A 1 527 ? -24.266 14.039 6.805 1 92.56 527 GLY A C 1
ATOM 3850 O O . GLY A 1 527 ? -24.406 13.164 7.656 1 92.56 527 GLY A O 1
ATOM 3851 N N . ASP A 1 528 ? -24.078 15.305 7.156 1 94.06 528 ASP A N 1
ATOM 3852 C CA . ASP A 1 528 ? -23.859 15.695 8.547 1 94.06 528 ASP A CA 1
ATOM 3853 C C . ASP A 1 528 ? -25.047 16.5 9.078 1 94.06 528 ASP A C 1
ATOM 3855 O O . ASP A 1 528 ? -24.984 17.078 10.164 1 94.06 528 ASP A O 1
ATOM 3859 N N . ALA A 1 529 ? -26.125 16.531 8.383 1 95.06 529 ALA A N 1
ATOM 3860 C CA . ALA A 1 529 ? -27.281 17.359 8.727 1 95.06 529 ALA A CA 1
ATOM 3861 C C . ALA A 1 529 ? -27.875 16.938 10.07 1 95.06 529 ALA A C 1
ATOM 3863 O O . ALA A 1 529 ? -28.328 17.781 10.844 1 95.06 529 ALA A O 1
ATOM 3864 N N . SER A 1 530 ? -27.828 15.609 10.336 1 95.44 530 SER A N 1
ATOM 3865 C CA . SER A 1 530 ? -28.391 15.117 11.586 1 95.44 530 SER A CA 1
ATOM 3866 C C . SER A 1 530 ? -27.766 15.82 12.789 1 95.44 530 SER A C 1
ATOM 3868 O O . SER A 1 530 ? -28.469 16.344 13.648 1 95.44 530 SER A O 1
ATOM 3870 N N . THR A 1 531 ? -26.484 15.922 12.805 1 96.38 531 THR A N 1
ATOM 3871 C CA . THR A 1 531 ? -25.766 16.531 13.922 1 96.38 531 THR A CA 1
ATOM 3872 C C . THR A 1 531 ? -25.844 18.062 13.844 1 96.38 531 THR A C 1
ATOM 3874 O O . THR A 1 531 ? -26.047 18.719 14.859 1 96.38 531 THR A O 1
ATOM 3877 N N . GLN A 1 532 ? -25.766 18.625 12.703 1 96.38 532 GLN A N 1
ATOM 3878 C CA . GLN A 1 532 ? -25.719 20.078 12.523 1 96.38 532 GLN A CA 1
ATOM 3879 C C . GLN A 1 532 ? -27.062 20.719 12.836 1 96.38 532 GLN A C 1
ATOM 3881 O O . GLN A 1 532 ? -27.125 21.828 13.375 1 96.38 532 GLN A O 1
ATOM 3886 N N . VAL A 1 533 ? -28.125 20.031 12.555 1 97 533 VAL A N 1
ATOM 3887 C CA . VAL A 1 533 ? -29.453 20.562 12.789 1 97 533 VAL A CA 1
ATOM 3888 C C . VAL A 1 533 ? -29.875 20.281 14.234 1 97 533 VAL A C 1
ATOM 3890 O O . VAL A 1 533 ? -30.25 21.203 14.969 1 97 533 VAL A O 1
ATOM 3893 N N . MET A 1 534 ? -29.688 19.047 14.625 1 96.56 534 MET A N 1
ATOM 3894 C CA . MET A 1 534 ? -30.25 18.641 15.906 1 96.56 534 MET A CA 1
ATOM 3895 C C . MET A 1 534 ? -29.281 18.938 17.047 1 96.56 534 MET A C 1
ATOM 3897 O O . MET A 1 534 ? -29.672 18.938 18.219 1 96.56 534 MET A O 1
ATOM 3901 N N . GLY A 1 535 ? -28.078 19.234 16.766 1 93.5 535 GLY A N 1
ATOM 3902 C CA . GLY A 1 535 ? -27.125 19.531 17.812 1 93.5 535 GLY A CA 1
ATOM 3903 C C . GLY A 1 535 ? -27.547 20.703 18.688 1 93.5 535 GLY A C 1
ATOM 3904 O O . GLY A 1 535 ? -27.516 20.609 19.922 1 93.5 535 GLY A O 1
ATOM 3905 N N . GLY A 1 536 ? -27.984 21.781 18.062 1 92 536 GLY A N 1
ATOM 3906 C CA . GLY A 1 536 ? -28.5 22.938 18.797 1 92 536 GLY A CA 1
ATOM 3907 C C . GLY A 1 536 ? -29.953 22.781 19.203 1 92 536 GLY A C 1
ATOM 3908 O O . GLY A 1 536 ? -30.328 23.141 20.328 1 92 536 GLY A O 1
ATOM 3909 N N . LEU A 1 537 ? -30.688 22.109 18.422 1 97.25 537 LEU A N 1
ATOM 3910 C CA . LEU A 1 537 ? -32.125 22.062 18.609 1 97.25 537 LEU A CA 1
ATOM 3911 C C . LEU A 1 537 ? -32.5 21.188 19.797 1 97.25 537 LEU A C 1
ATOM 3913 O O . LEU A 1 537 ? -33.531 21.375 20.422 1 97.25 537 LEU A O 1
ATOM 3917 N N . ILE A 1 538 ? -31.688 20.219 20.078 1 97.19 538 ILE A N 1
ATOM 3918 C CA . ILE A 1 538 ? -32 19.359 21.219 1 97.19 538 ILE A CA 1
ATOM 3919 C C . ILE A 1 538 ? -31.969 20.188 22.5 1 97.19 538 ILE A C 1
ATOM 3921 O O . ILE A 1 538 ? -32.75 19.953 23.422 1 97.19 538 ILE A O 1
ATOM 3925 N N . GLY A 1 539 ? -31 21.156 22.594 1 97.44 539 GLY A N 1
ATOM 3926 C CA . GLY A 1 539 ? -30.984 22.078 23.719 1 97.44 539 GLY A CA 1
ATOM 3927 C C . GLY A 1 539 ? -32.219 22.984 23.766 1 97.44 539 GLY A C 1
ATOM 3928 O O . GLY A 1 539 ? -32.781 23.188 24.844 1 97.44 539 GLY A O 1
ATOM 3929 N N . ALA A 1 540 ? -32.625 23.453 22.594 1 97.94 540 ALA A N 1
ATOM 3930 C CA . ALA A 1 540 ? -33.812 24.312 22.531 1 97.94 540 ALA A CA 1
ATOM 3931 C C . ALA A 1 540 ? -35.062 23.547 22.875 1 97.94 540 ALA A C 1
ATOM 3933 O O . ALA A 1 540 ? -36 24.094 23.453 1 97.94 540 ALA A O 1
ATOM 3934 N N . LEU A 1 541 ? -35.125 22.312 22.5 1 96.94 541 LEU A N 1
ATOM 3935 C CA . LEU A 1 541 ? -36.25 21.453 22.812 1 96.94 541 LEU A CA 1
ATOM 3936 C C . LEU A 1 541 ? -36.344 21.219 24.312 1 96.94 541 LEU A C 1
ATOM 3938 O O . LEU A 1 541 ? -37.469 21.141 24.844 1 96.94 541 LEU A O 1
ATOM 3942 N N . ALA A 1 542 ? -35.25 21.078 24.953 1 96.19 542 ALA A N 1
ATOM 3943 C CA . ALA A 1 542 ? -35.188 20.75 26.375 1 96.19 542 ALA A CA 1
ATOM 3944 C C . ALA A 1 542 ? -35.375 22 27.234 1 96.19 542 ALA A C 1
ATOM 3946 O O . ALA A 1 542 ? -36.031 21.938 28.281 1 96.19 542 ALA A O 1
ATOM 3947 N N . HIS A 1 543 ? -34.844 23.156 26.875 1 96.94 543 HIS A N 1
ATOM 3948 C CA . HIS A 1 543 ? -34.844 24.375 27.656 1 96.94 543 HIS A CA 1
ATOM 3949 C C . HIS A 1 543 ? -36.25 24.953 27.766 1 96.94 543 HIS A C 1
ATOM 3951 O O . HIS A 1 543 ? -37 24.953 26.797 1 96.94 543 HIS A O 1
ATOM 3957 N N . PRO A 1 544 ? -36.656 25.453 28.891 1 95 544 PRO A N 1
ATOM 3958 C CA . PRO A 1 544 ? -38 25.969 29.047 1 95 544 PRO A CA 1
ATOM 3959 C C . PRO A 1 544 ? -38.281 27.203 28.188 1 95 544 PRO A C 1
ATOM 3961 O O . PRO A 1 544 ? -39.406 27.344 27.656 1 95 544 PRO A O 1
ATOM 3964 N N . ASN A 1 545 ? -37.344 28.078 28.062 1 95.94 545 ASN A N 1
ATOM 3965 C CA . ASN A 1 545 ? -37.5 29.312 27.312 1 95.94 545 ASN A CA 1
ATOM 3966 C C . ASN A 1 545 ? -36.188 29.75 26.656 1 95.94 545 ASN A C 1
ATOM 3968 O O . ASN A 1 545 ? -35.625 30.75 27.062 1 95.94 545 ASN A O 1
ATOM 3972 N N . PRO A 1 546 ? -35.781 29.141 25.578 1 97.38 546 PRO A N 1
ATOM 3973 C CA . PRO A 1 546 ? -34.531 29.5 24.906 1 97.38 546 PRO A CA 1
ATOM 3974 C C . PRO A 1 546 ? -34.625 30.797 24.125 1 97.38 546 PRO A C 1
ATOM 3976 O O . PRO A 1 546 ? -35.312 30.859 23.094 1 97.38 546 PRO A O 1
ATOM 3979 N N . ARG A 1 547 ? -33.906 31.875 24.484 1 97.81 547 ARG A N 1
ATOM 3980 C CA . ARG A 1 547 ? -34.031 33.188 23.875 1 97.81 547 ARG A CA 1
ATOM 3981 C C . ARG A 1 547 ? -32.719 33.625 23.219 1 97.81 547 ARG A C 1
ATOM 3983 O O . ARG A 1 547 ? -32.75 34.312 22.203 1 97.81 547 ARG A O 1
ATOM 3990 N N . HIS A 1 548 ? -31.641 33.281 23.844 1 98 548 HIS A N 1
ATOM 3991 C CA . HIS A 1 548 ? -30.312 33.656 23.344 1 98 548 HIS A CA 1
ATOM 3992 C C . HIS A 1 548 ? -29.406 32.438 23.203 1 98 548 HIS A C 1
ATOM 3994 O O . HIS A 1 548 ? -29.281 31.641 24.141 1 98 548 HIS A O 1
ATOM 4000 N N . ALA A 1 549 ? -28.797 32.344 22.016 1 98.5 549 ALA A N 1
ATOM 4001 C CA . ALA A 1 549 ? -27.922 31.219 21.781 1 98.5 549 ALA A CA 1
ATOM 4002 C C . ALA A 1 549 ? -26.578 31.672 21.219 1 98.5 549 ALA A C 1
ATOM 4004 O O . ALA A 1 549 ? -26.5 32.688 20.531 1 98.5 549 ALA A O 1
ATOM 4005 N N . LEU A 1 550 ? -25.5 30.984 21.562 1 98.06 550 LEU A N 1
ATOM 4006 C CA . LEU A 1 550 ? -24.172 31.109 20.953 1 98.06 550 LEU A CA 1
ATOM 4007 C C . LEU A 1 550 ? -23.781 29.828 20.234 1 98.06 550 LEU A C 1
ATOM 4009 O O . LEU A 1 550 ? -23.812 28.734 20.828 1 98.06 550 LEU A O 1
ATOM 4013 N N . VAL A 1 551 ? -23.469 29.953 18.953 1 98.5 551 VAL A N 1
ATOM 4014 C CA . VAL A 1 551 ? -22.984 28.828 18.156 1 98.5 551 VAL A CA 1
ATOM 4015 C C . VAL A 1 551 ? -21.531 29.031 17.797 1 98.5 551 VAL A C 1
ATOM 4017 O O . VAL A 1 551 ? -21.172 30.031 17.156 1 98.5 551 VAL A O 1
ATOM 4020 N N . ILE A 1 552 ? -20.703 28.125 18.234 1 97.12 552 ILE A N 1
ATOM 4021 C CA . ILE A 1 552 ? -19.297 28.172 17.875 1 97.12 552 ILE A CA 1
ATOM 4022 C C . ILE A 1 552 ? -19.047 27.344 16.609 1 97.12 552 ILE A C 1
ATOM 4024 O O . ILE A 1 552 ? -19.094 26.109 16.656 1 97.12 552 ILE A O 1
ATOM 4028 N N . GLY A 1 553 ? -18.672 28.016 15.539 1 95.81 553 GLY A N 1
ATOM 4029 C CA . GLY A 1 553 ? -18.516 27.391 14.242 1 95.81 553 GLY A CA 1
ATOM 4030 C C . GLY A 1 553 ? -19.75 27.547 13.352 1 95.81 553 GLY A C 1
ATOM 4031 O O . GLY A 1 553 ? -20.844 27.156 13.734 1 95.81 553 GLY A O 1
ATOM 4032 N N . LEU A 1 554 ? -19.547 28.047 12.203 1 96.56 554 LEU A N 1
ATOM 4033 C CA . LEU A 1 554 ? -20.656 28.297 11.281 1 96.56 554 LEU A CA 1
ATOM 4034 C C . LEU A 1 554 ? -20.953 27.047 10.445 1 96.56 554 LEU A C 1
ATOM 4036 O O . LEU A 1 554 ? -22.109 26.656 10.297 1 96.56 554 LEU A O 1
ATOM 4040 N N . GLY A 1 555 ? -19.875 26.438 9.859 1 95.44 555 GLY A N 1
ATOM 4041 C CA . GLY A 1 555 ? -20.047 25.281 9 1 95.44 555 GLY A CA 1
ATOM 4042 C C . GLY A 1 555 ? -20.984 25.516 7.836 1 95.44 555 GLY A C 1
ATOM 4043 O O . GLY A 1 555 ? -20.828 26.484 7.098 1 95.44 555 GLY A O 1
ATOM 4044 N N . THR A 1 556 ? -22 24.719 7.684 1 97 556 THR A N 1
ATOM 4045 C CA . THR A 1 556 ? -23.016 24.875 6.641 1 97 556 THR A CA 1
ATOM 4046 C C . THR A 1 556 ? -24 25.969 7.004 1 97 556 THR A C 1
ATOM 4048 O O . THR A 1 556 ? -24.781 26.422 6.156 1 97 556 THR A O 1
ATOM 4051 N N . GLY A 1 557 ? -23.969 26.359 8.18 1 98.06 557 GLY A N 1
ATOM 4052 C CA . GLY A 1 557 ? -24.906 27.344 8.695 1 98.06 557 GLY A CA 1
ATOM 4053 C C . GLY A 1 557 ? -26.172 26.734 9.266 1 98.06 557 GLY A C 1
ATOM 4054 O O . GLY A 1 557 ? -27.047 27.453 9.781 1 98.06 557 GLY A O 1
ATOM 4055 N N . SER A 1 558 ? -26.281 25.484 9.281 1 97.94 558 SER A N 1
ATOM 4056 C CA . SER A 1 558 ? -27.516 24.781 9.641 1 97.94 558 SER A CA 1
ATOM 4057 C C . SER A 1 558 ? -27.859 25 11.117 1 97.94 558 SER A C 1
ATOM 4059 O O . SER A 1 558 ? -29 25.312 11.453 1 97.94 558 SER A O 1
ATOM 4061 N N . THR A 1 559 ? -26.891 24.828 12.039 1 98.19 559 THR A N 1
ATOM 4062 C CA . THR A 1 559 ? -27.172 24.984 13.461 1 98.19 559 THR A CA 1
ATOM 4063 C C . THR A 1 559 ? -27.734 26.375 13.75 1 98.19 559 THR A C 1
ATOM 4065 O O . THR A 1 559 ? -28.797 26.5 14.375 1 98.19 559 THR A O 1
ATOM 4068 N N . SER A 1 560 ? -27.062 27.391 13.273 1 98.56 560 SER A N 1
ATOM 4069 C CA . SER A 1 560 ? -27.469 28.766 13.523 1 98.56 560 SER A CA 1
ATOM 4070 C C . SER A 1 560 ? -28.828 29.078 12.875 1 98.56 560 SER A C 1
ATOM 4072 O O . SER A 1 560 ? -29.656 29.75 13.469 1 98.56 560 SER A O 1
ATOM 4074 N N . GLY A 1 561 ? -28.969 28.594 11.664 1 98.5 561 GLY A N 1
ATOM 4075 C CA . GLY A 1 561 ? -30.203 28.859 10.953 1 98.5 561 GLY A CA 1
ATOM 4076 C C . GLY A 1 561 ? -31.422 28.234 11.625 1 98.5 561 GLY A C 1
ATOM 4077 O O . GLY A 1 561 ? -32.438 28.906 11.812 1 98.5 561 GLY A O 1
ATOM 4078 N N . TRP A 1 562 ? -31.391 27.016 11.961 1 98.38 562 TRP A N 1
ATOM 4079 C CA . TRP A 1 562 ? -32.531 26.328 12.562 1 98.38 562 TRP A CA 1
ATOM 4080 C C . TRP A 1 562 ? -32.812 26.844 13.969 1 98.38 562 TRP A C 1
ATOM 4082 O O . TRP A 1 562 ? -33.969 26.969 14.375 1 98.38 562 TRP A O 1
ATOM 4092 N N . LEU A 1 563 ? -31.75 27.141 14.766 1 98.5 563 LEU A N 1
ATOM 4093 C CA . LEU A 1 563 ? -31.953 27.797 16.047 1 98.5 563 LEU A CA 1
ATOM 4094 C C . LEU A 1 563 ? -32.625 29.156 15.867 1 98.5 563 LEU A C 1
ATOM 4096 O O . LEU A 1 563 ? -33.5 29.516 16.641 1 98.5 563 LEU A O 1
ATOM 4100 N N . GLY A 1 564 ? -32.188 29.859 14.859 1 98.31 564 GLY A N 1
ATOM 4101 C CA . GLY A 1 564 ? -32.75 31.156 14.57 1 98.31 564 GLY A CA 1
ATOM 4102 C C . GLY A 1 564 ? -34.219 31.078 14.195 1 98.31 564 GLY A C 1
ATOM 4103 O O . GLY A 1 564 ? -34.938 32.062 14.312 1 98.31 564 GLY A O 1
ATOM 4104 N N . SER A 1 565 ? -34.688 29.969 13.797 1 97.75 565 SER A N 1
ATOM 4105 C CA . SER A 1 565 ? -36.062 29.781 13.375 1 97.75 565 SER A CA 1
ATOM 4106 C C . SER A 1 565 ? -36.969 29.422 14.555 1 97.75 565 SER A C 1
ATOM 4108 O O . SER A 1 565 ? -38.188 29.359 14.422 1 97.75 565 SER A O 1
ATOM 4110 N N . VAL A 1 566 ? -36.375 29.078 15.711 1 98 566 VAL A N 1
ATOM 4111 C CA . VAL A 1 566 ? -37.156 28.812 16.906 1 98 566 VAL A CA 1
ATOM 4112 C C . VAL A 1 566 ? -37.938 30.078 17.312 1 98 566 VAL A C 1
ATOM 4114 O O . VAL A 1 566 ? -37.344 31.156 17.422 1 98 566 VAL A O 1
ATOM 4117 N N . PRO A 1 567 ? -39.188 29.953 17.609 1 95.69 567 PRO A N 1
ATOM 4118 C CA . PRO A 1 567 ? -40.031 31.141 17.844 1 95.69 567 PRO A CA 1
ATOM 4119 C C . PRO A 1 567 ? -39.562 31.953 19.047 1 95.69 567 PRO A C 1
ATOM 4121 O O . PRO A 1 567 ? -39.531 33.188 19 1 95.69 567 PRO A O 1
ATOM 4124 N N . GLU A 1 568 ? -39.156 31.297 20.109 1 96.12 568 GLU A N 1
ATOM 4125 C CA . GLU A 1 568 ? -38.75 31.953 21.344 1 96.12 568 GLU A CA 1
ATOM 4126 C C . GLU A 1 568 ? -37.406 32.625 21.188 1 96.12 568 GLU A C 1
ATOM 4128 O O . GLU A 1 568 ? -37.031 33.5 21.969 1 96.12 568 GLU A O 1
ATOM 4133 N N . MET A 1 569 ? -36.656 32.281 20.141 1 97.94 569 MET A N 1
ATOM 4134 C CA . MET A 1 569 ? -35.281 32.75 19.953 1 97.94 569 MET A CA 1
ATOM 4135 C C . MET A 1 569 ? -35.25 34.219 19.562 1 97.94 569 MET A C 1
ATOM 4137 O O . MET A 1 569 ? -35.969 34.625 18.641 1 97.94 569 MET A O 1
ATOM 4141 N N . GLU A 1 570 ? -34.469 35.031 20.234 1 98.06 570 GLU A N 1
ATOM 4142 C CA . GLU A 1 570 ? -34.344 36.438 19.938 1 98.06 570 GLU A CA 1
ATOM 4143 C C . GLU A 1 570 ? -33.031 36.75 19.234 1 98.06 570 GLU A C 1
ATOM 4145 O O . GLU A 1 570 ? -32.969 37.688 18.422 1 98.06 570 GLU A O 1
ATOM 4150 N N . ARG A 1 571 ? -32.062 35.938 19.594 1 97.69 571 ARG A N 1
ATOM 4151 C CA . ARG A 1 571 ? -30.734 36.219 19.047 1 97.69 571 ARG A CA 1
ATOM 4152 C C . ARG A 1 571 ? -29.875 34.969 19.016 1 97.69 571 ARG A C 1
ATOM 4154 O O . ARG A 1 571 ? -29.906 34.156 19.969 1 97.69 571 ARG A O 1
ATOM 4161 N N . VAL A 1 572 ? -29.156 34.781 17.875 1 98.38 572 VAL A N 1
ATOM 4162 C CA . VAL A 1 572 ? -28.172 33.719 17.734 1 98.38 572 VAL A CA 1
ATOM 4163 C C . VAL A 1 572 ? -26.828 34.344 17.297 1 98.38 572 VAL A C 1
ATOM 4165 O O . VAL A 1 572 ? -26.688 34.781 16.172 1 98.38 572 VAL A O 1
ATOM 4168 N N . ASP A 1 573 ? -25.859 34.375 18.219 1 97.44 573 ASP A N 1
ATOM 4169 C CA . ASP A 1 573 ? -24.484 34.75 17.875 1 97.44 573 ASP A CA 1
ATOM 4170 C C . ASP A 1 573 ? -23.703 33.562 17.375 1 97.44 573 ASP A C 1
ATOM 4172 O O . ASP A 1 573 ? -23.672 32.5 18.016 1 97.44 573 ASP A O 1
ATOM 4176 N N . THR A 1 574 ? -23.172 33.688 16.156 1 97.69 574 THR A N 1
ATOM 4177 C CA . THR A 1 574 ? -22.359 32.625 15.578 1 97.69 574 THR A CA 1
ATOM 4178 C C . THR A 1 574 ? -20.906 33.094 15.398 1 97.69 574 THR A C 1
ATOM 4180 O O . THR A 1 574 ? -20.641 34.062 14.703 1 97.69 574 THR A O 1
ATOM 4183 N N . VAL A 1 575 ? -19.969 32.344 15.992 1 94.56 575 VAL A N 1
ATOM 4184 C CA . VAL A 1 575 ? -18.562 32.688 15.914 1 94.56 575 VAL A CA 1
ATOM 4185 C C . VAL A 1 575 ? -17.859 31.812 14.891 1 94.56 575 VAL A C 1
ATOM 4187 O O . VAL A 1 575 ? -17.969 30.578 14.961 1 94.56 575 VAL A O 1
ATOM 4190 N N . GLU A 1 576 ? -17.25 32.406 13.914 1 92 576 GLU A N 1
ATOM 4191 C CA . GLU A 1 576 ? -16.516 31.703 12.867 1 92 576 GLU A CA 1
ATOM 4192 C C . GLU A 1 576 ? -15.117 32.281 12.688 1 92 576 GLU A C 1
ATOM 4194 O O . GLU A 1 576 ? -14.961 33.5 12.57 1 92 576 GLU A O 1
ATOM 4199 N N . ILE A 1 577 ? -14.156 31.328 12.664 1 85.62 577 ILE A N 1
ATOM 4200 C CA . ILE A 1 577 ? -12.773 31.797 12.625 1 85.62 577 ILE A CA 1
ATOM 4201 C C . ILE A 1 577 ? -12.359 32.062 11.18 1 85.62 577 ILE A C 1
ATOM 4203 O O . ILE A 1 577 ? -11.516 32.938 10.93 1 85.62 577 ILE A O 1
ATOM 4207 N N . GLU A 1 578 ? -12.906 31.438 10.156 1 87 578 GLU A N 1
ATOM 4208 C CA . GLU A 1 578 ? -12.508 31.516 8.75 1 87 578 GLU A CA 1
ATOM 4209 C C . GLU A 1 578 ? -13.609 32.156 7.902 1 87 578 GLU A C 1
ATOM 4211 O O . GLU A 1 578 ? -14.609 31.5 7.586 1 87 578 GLU A O 1
ATOM 4216 N N . PRO A 1 579 ? -13.398 33.312 7.418 1 89 579 PRO A N 1
ATOM 4217 C CA . PRO A 1 579 ? -14.414 34 6.625 1 89 579 PRO A CA 1
ATOM 4218 C C . PRO A 1 579 ? -14.797 33.219 5.359 1 89 579 PRO A C 1
ATOM 4220 O O . PRO A 1 579 ? -15.93 33.312 4.895 1 89 579 PRO A O 1
ATOM 4223 N N . ALA A 1 580 ? -13.867 32.469 4.809 1 90.56 580 ALA A N 1
ATOM 4224 C CA . ALA A 1 580 ? -14.125 31.719 3.578 1 90.56 580 ALA A CA 1
ATOM 4225 C C . ALA A 1 580 ? -15.273 30.734 3.762 1 90.56 580 ALA A C 1
ATOM 4227 O O . ALA A 1 580 ? -15.914 30.328 2.789 1 90.56 580 ALA A O 1
ATOM 4228 N N . ILE A 1 581 ? -15.625 30.422 4.965 1 94.19 581 ILE A N 1
ATOM 4229 C CA . ILE A 1 581 ? -16.672 29.453 5.266 1 94.19 581 ILE A CA 1
ATOM 4230 C C . ILE A 1 581 ? -18.047 30.047 4.965 1 94.19 581 ILE A C 1
ATOM 4232 O O . ILE A 1 581 ? -19.031 29.328 4.793 1 94.19 581 ILE A O 1
ATOM 4236 N N . LEU A 1 582 ? -18.078 31.297 4.887 1 95.5 582 LEU A N 1
ATOM 4237 C CA . LEU A 1 582 ? -19.328 32 4.566 1 95.5 582 LEU A CA 1
ATOM 4238 C C . LEU A 1 582 ? -19.875 31.531 3.225 1 95.5 582 LEU A C 1
ATOM 4240 O O . LEU A 1 582 ? -21.094 31.453 3.041 1 95.5 582 LEU A O 1
ATOM 4244 N N . GLU A 1 583 ? -18.953 31.234 2.328 1 95.75 583 GLU A N 1
ATOM 4245 C CA . GLU A 1 583 ? -19.391 30.766 1.016 1 95.75 583 GLU A CA 1
ATOM 4246 C C . GLU A 1 583 ? -20.109 29.422 1.123 1 95.75 583 GLU A C 1
ATOM 4248 O O . GLU A 1 583 ? -21.078 29.172 0.391 1 95.75 583 GLU A O 1
ATOM 4253 N N . MET A 1 584 ? -19.656 28.625 1.995 1 95.88 584 MET A N 1
ATOM 4254 C CA . MET A 1 584 ? -20.344 27.359 2.229 1 95.88 584 MET A CA 1
ATOM 4255 C C . MET A 1 584 ? -21.766 27.594 2.723 1 95.88 584 MET A C 1
ATOM 4257 O O . MET A 1 584 ? -22.703 26.953 2.23 1 95.88 584 MET A O 1
ATOM 4261 N N . ALA A 1 585 ? -21.922 28.453 3.674 1 97.81 585 ALA A N 1
ATOM 4262 C CA . ALA A 1 585 ? -23.25 28.766 4.211 1 97.81 585 ALA A CA 1
ATOM 4263 C C . ALA A 1 585 ? -24.156 29.328 3.127 1 97.81 585 ALA A C 1
ATOM 4265 O O . ALA A 1 585 ? -25.359 29.031 3.096 1 97.81 585 ALA A O 1
ATOM 4266 N N . ARG A 1 586 ? -23.578 30.109 2.281 1 97.62 586 ARG A N 1
ATOM 4267 C CA . ARG A 1 586 ? -24.344 30.703 1.193 1 97.62 586 ARG A CA 1
ATOM 4268 C C . ARG A 1 586 ? -24.859 29.625 0.24 1 97.62 586 ARG A C 1
ATOM 4270 O O . ARG A 1 586 ? -26.047 29.625 -0.119 1 97.62 586 ARG A O 1
ATOM 4277 N N . GLN A 1 587 ? -24.031 28.734 -0.084 1 96.94 587 GLN A N 1
ATOM 4278 C CA . GLN A 1 587 ? -24.391 27.688 -1.037 1 96.94 587 GLN A CA 1
ATOM 4279 C C . GLN A 1 587 ? -25.328 26.672 -0.402 1 96.94 587 GLN A C 1
ATOM 4281 O O . GLN A 1 587 ? -26.031 25.938 -1.106 1 96.94 587 GLN A O 1
ATOM 4286 N N . CYS A 1 588 ? -25.406 26.672 0.916 1 97.56 588 CYS A N 1
ATOM 4287 C CA . CYS A 1 588 ? -26.234 25.719 1.637 1 97.56 588 CYS A CA 1
ATOM 4288 C C . CYS A 1 588 ? -27.562 26.344 2.061 1 97.56 588 CYS A C 1
ATOM 4290 O O . CYS A 1 588 ? -28.25 25.812 2.943 1 97.56 588 CYS A O 1
ATOM 4292 N N . ALA A 1 589 ? -28 27.328 1.446 1 97.44 589 ALA A N 1
ATOM 4293 C CA . ALA A 1 589 ? -29.172 28.094 1.847 1 97.44 589 ALA A CA 1
ATOM 4294 C C . ALA A 1 589 ? -30.406 27.188 1.964 1 97.44 589 ALA A C 1
ATOM 4296 O O . ALA A 1 589 ? -31.25 27.375 2.846 1 97.44 589 ALA A O 1
ATOM 4297 N N . ASP A 1 590 ? -30.453 26.188 1.187 1 96.19 590 ASP A N 1
ATOM 4298 C CA . ASP A 1 590 ? -31.625 25.312 1.118 1 96.19 590 ASP A CA 1
ATOM 4299 C C . ASP A 1 590 ? -31.719 24.406 2.34 1 96.19 590 ASP A C 1
ATOM 4301 O O . ASP A 1 590 ? -32.75 23.828 2.621 1 96.19 590 ASP A O 1
ATOM 4305 N N . VAL A 1 591 ? -30.672 24.281 3.098 1 96.81 591 VAL A N 1
ATOM 4306 C CA . VAL A 1 591 ? -30.703 23.328 4.203 1 96.81 591 VAL A CA 1
ATOM 4307 C C . VAL A 1 591 ? -30.469 24.062 5.523 1 96.81 591 VAL A C 1
ATOM 4309 O O . VAL A 1 591 ? -30.5 23.453 6.594 1 96.81 591 VAL A O 1
ATOM 4312 N N . ASN A 1 592 ? -30.219 25.391 5.492 1 97.69 592 ASN A N 1
ATOM 4313 C CA . ASN A 1 592 ? -29.812 26.078 6.719 1 97.69 592 ASN A CA 1
ATOM 4314 C C . ASN A 1 592 ? -30.766 27.219 7.062 1 97.69 592 ASN A C 1
ATOM 4316 O O . ASN A 1 592 ? -30.359 28.234 7.629 1 97.69 592 ASN A O 1
ATOM 4320 N N . GLU A 1 593 ? -32.062 27.125 6.555 1 97.12 593 GLU A N 1
ATOM 4321 C CA . GLU A 1 593 ? -33.125 28.109 6.836 1 97.12 593 GLU A CA 1
ATOM 4322 C C . GLU A 1 593 ? -32.719 29.5 6.383 1 97.12 593 GLU A C 1
ATOM 4324 O O . GLU A 1 593 ? -33 30.5 7.055 1 97.12 593 GLU A O 1
ATOM 4329 N N . ARG A 1 594 ? -31.875 29.531 5.312 1 97.5 594 ARG A N 1
ATOM 4330 C CA . ARG A 1 594 ? -31.391 30.797 4.766 1 97.5 594 ARG A CA 1
ATOM 4331 C C . ARG A 1 594 ? -30.797 31.672 5.859 1 97.5 594 ARG A C 1
ATOM 4333 O O . ARG A 1 594 ? -31.203 32.844 6.027 1 97.5 594 ARG A O 1
ATOM 4340 N N . VAL A 1 595 ? -29.891 31.141 6.5 1 98.31 595 VAL A N 1
ATOM 4341 C CA . VAL A 1 595 ? -29.297 31.656 7.73 1 98.31 595 VAL A CA 1
ATOM 4342 C C . VAL A 1 595 ? -28.75 33.062 7.488 1 98.31 595 VAL A C 1
ATOM 4344 O O . VAL A 1 595 ? -28.844 33.938 8.359 1 98.31 595 VAL A O 1
ATOM 4347 N N . LEU A 1 596 ? -28.234 33.375 6.328 1 97.62 596 LEU A N 1
ATOM 4348 C CA . LEU A 1 596 ? -27.578 34.656 6.055 1 97.62 596 LEU A CA 1
ATOM 4349 C C . LEU A 1 596 ? -28.609 35.781 5.875 1 97.62 596 LEU A C 1
ATOM 4351 O O . LEU A 1 596 ? -28.281 36.969 5.941 1 97.62 596 LEU A O 1
ATOM 4355 N N . ASP A 1 597 ? -29.875 35.406 5.711 1 97.19 597 ASP A N 1
ATOM 4356 C CA . ASP A 1 597 ? -30.953 36.375 5.551 1 97.19 597 ASP A CA 1
ATOM 4357 C C . ASP A 1 597 ? -31.75 36.531 6.848 1 97.19 597 ASP A C 1
ATOM 4359 O O . ASP A 1 597 ? -32.719 37.312 6.902 1 97.19 597 ASP A O 1
ATOM 4363 N N . ASN A 1 598 ? -31.438 35.781 7.859 1 97.69 598 ASN A N 1
ATOM 4364 C CA . ASN A 1 598 ? -32.156 35.844 9.133 1 97.69 598 ASN A CA 1
ATOM 4365 C C . ASN A 1 598 ? -31.625 36.969 10.016 1 97.69 598 ASN A C 1
ATOM 4367 O O . ASN A 1 598 ? -30.469 36.938 10.461 1 97.69 598 ASN A O 1
ATOM 4371 N N . PRO A 1 599 ? -32.406 37.875 10.383 1 96.62 599 PRO A N 1
ATOM 4372 C CA . PRO A 1 599 ? -31.938 39.031 11.148 1 96.62 599 PRO A CA 1
ATOM 4373 C C . PRO A 1 599 ? -31.578 38.688 12.586 1 96.62 599 PRO A C 1
ATOM 4375 O O . PRO A 1 599 ? -30.891 39.469 13.266 1 96.62 599 PRO A O 1
ATOM 4378 N N . LYS A 1 600 ? -32.031 37.562 13.102 1 97.75 600 LYS A N 1
ATOM 4379 C CA . LYS A 1 600 ? -31.734 37.156 14.477 1 97.75 600 LYS A CA 1
ATOM 4380 C C . LYS A 1 600 ? -30.328 36.594 14.594 1 97.75 600 LYS A C 1
ATOM 4382 O O . LYS A 1 600 ? -29.797 36.438 15.703 1 97.75 600 LYS A O 1
ATOM 4387 N N . VAL A 1 601 ? -29.688 36.281 13.398 1 98.25 601 VAL A N 1
ATOM 4388 C CA . VAL A 1 601 ? -28.391 35.625 13.414 1 98.25 601 VAL A CA 1
ATOM 4389 C C . VAL A 1 601 ? -27.281 36.656 13.172 1 98.25 601 VAL A C 1
ATOM 4391 O O . VAL A 1 601 ? -27.297 37.344 12.172 1 98.25 601 VAL A O 1
ATOM 4394 N N . ASN A 1 602 ? -26.375 36.688 14.109 1 96 602 ASN A N 1
ATOM 4395 C CA . ASN A 1 602 ? -25.219 37.562 14.031 1 96 602 ASN A CA 1
ATOM 4396 C C . ASN A 1 602 ? -23.922 36.781 13.883 1 96 602 ASN A C 1
ATOM 4398 O O . ASN A 1 602 ? -23.531 36.031 14.781 1 96 602 ASN A O 1
ATOM 4402 N N . ILE A 1 603 ? -23.219 36.969 12.805 1 95.62 603 ILE A N 1
ATOM 4403 C CA . ILE A 1 603 ? -21.984 36.25 12.562 1 95.62 603 ILE A CA 1
ATOM 4404 C C . ILE A 1 603 ? -20.797 37.094 13.008 1 95.62 603 ILE A C 1
ATOM 4406 O O . ILE A 1 603 ? -20.625 38.219 12.539 1 95.62 603 ILE A O 1
ATOM 4410 N N . ILE A 1 604 ? -19.969 36.531 13.867 1 91.94 604 ILE A N 1
ATOM 4411 C CA . ILE A 1 604 ? -18.781 37.188 14.398 1 91.94 604 ILE A CA 1
ATOM 4412 C C . ILE A 1 604 ? -17.531 36.438 13.914 1 91.94 604 ILE A C 1
ATOM 4414 O O . ILE A 1 604 ? -17.328 35.281 14.242 1 91.94 604 ILE A O 1
ATOM 4418 N N . PHE A 1 605 ? -16.703 37.125 13.102 1 88.06 605 PHE A N 1
ATOM 4419 C CA . PHE A 1 605 ? -15.453 36.5 12.656 1 88.06 605 PHE A CA 1
ATOM 4420 C C . PHE A 1 605 ? -14.359 36.688 13.688 1 88.06 605 PHE A C 1
ATOM 4422 O O . PHE A 1 605 ? -13.711 37.75 13.734 1 88.06 605 PHE A O 1
ATOM 4429 N N . ASP A 1 606 ? -14.141 35.688 14.477 1 84.19 606 ASP A N 1
ATOM 4430 C CA . ASP A 1 606 ? -13.141 35.719 15.539 1 84.19 606 ASP A CA 1
ATOM 4431 C C . ASP A 1 606 ? -12.961 34.312 16.141 1 84.19 606 ASP A C 1
ATOM 4433 O O . ASP A 1 606 ? -13.664 33.375 15.773 1 84.19 606 ASP A O 1
ATOM 4437 N N . ASP A 1 607 ? -12.062 34.25 17.016 1 84.69 607 ASP A N 1
ATOM 4438 C CA . ASP A 1 607 ? -11.859 33.031 17.766 1 84.69 607 ASP A CA 1
ATOM 4439 C C . ASP A 1 607 ? -12.859 32.938 18.922 1 84.69 607 ASP A C 1
ATOM 4441 O O . ASP A 1 607 ? -13.141 33.938 19.594 1 84.69 607 ASP A O 1
ATOM 4445 N N . ALA A 1 608 ? -13.445 31.75 19.125 1 89.62 608 ALA A N 1
ATOM 4446 C CA . ALA A 1 608 ? -14.484 31.547 20.125 1 89.62 608 ALA A CA 1
ATOM 4447 C C . ALA A 1 608 ? -13.961 31.828 21.531 1 89.62 608 ALA A C 1
ATOM 4449 O O . ALA A 1 608 ? -14.688 32.375 22.375 1 89.62 608 ALA A O 1
ATOM 4450 N N . ARG A 1 609 ? -12.734 31.469 21.828 1 86.56 609 ARG A N 1
ATOM 4451 C CA . ARG A 1 609 ? -12.164 31.688 23.156 1 86.56 609 ARG A CA 1
ATOM 4452 C C . ARG A 1 609 ? -12.055 33.188 23.453 1 86.56 609 ARG A C 1
ATOM 4454 O O . ARG A 1 609 ? -12.32 33.625 24.578 1 86.56 609 ARG A O 1
ATOM 4461 N N . GLU A 1 610 ? -11.734 33.875 22.469 1 81.94 610 GLU A N 1
ATOM 4462 C CA . GLU A 1 610 ? -11.633 35.312 22.625 1 81.94 610 GLU A CA 1
ATOM 4463 C C . GLU A 1 610 ? -13 35.938 22.859 1 81.94 610 GLU A C 1
ATOM 4465 O O . GLU A 1 610 ? -13.141 36.844 23.703 1 81.94 610 GLU A O 1
ATOM 4470 N N . VAL A 1 611 ? -13.914 35.469 22.109 1 85.19 611 VAL A N 1
ATOM 4471 C CA . VAL A 1 611 ? -15.266 36.031 22.219 1 85.19 611 VAL A CA 1
ATOM 4472 C C . VAL A 1 611 ? -15.836 35.719 23.609 1 85.19 611 VAL A C 1
ATOM 4474 O O . VAL A 1 611 ? -16.469 36.594 24.219 1 85.19 611 VAL A O 1
ATOM 4477 N N . LEU A 1 612 ? -15.672 34.562 24.094 1 87.75 612 LEU A N 1
ATOM 4478 C CA . LEU A 1 612 ? -16.188 34.156 25.391 1 87.75 612 LEU A CA 1
ATOM 4479 C C . LEU A 1 612 ? -15.555 35 26.516 1 87.75 612 LEU A C 1
ATOM 4481 O O . LEU A 1 612 ? -16.188 35.25 27.531 1 87.75 612 LEU A O 1
ATOM 4485 N N . LEU A 1 613 ? -14.328 35.375 26.328 1 80.81 613 LEU A N 1
ATOM 4486 C CA . LEU A 1 613 ? -13.617 36.125 27.344 1 80.81 613 LEU A CA 1
ATOM 4487 C C . LEU A 1 613 ? -14.016 37.594 27.297 1 80.81 613 LEU A C 1
ATOM 4489 O O . LEU A 1 613 ? -14.141 38.25 28.344 1 80.81 613 LEU A O 1
ATOM 4493 N N . ALA A 1 614 ? -14.281 38.031 26.094 1 77.75 614 ALA A N 1
ATOM 4494 C CA . ALA A 1 614 ? -14.461 39.469 25.906 1 77.75 614 ALA A CA 1
ATOM 4495 C C . ALA A 1 614 ? -15.938 39.844 26 1 77.75 614 ALA A C 1
ATOM 4497 O O . ALA A 1 614 ? -16.281 40.969 26.312 1 77.75 614 ALA A O 1
ATOM 4498 N N . SER A 1 615 ? -16.75 38.938 25.734 1 81.88 615 SER A N 1
ATOM 4499 C CA . SER A 1 615 ? -18.188 39.25 25.703 1 81.88 615 SER A CA 1
ATOM 4500 C C . SER A 1 615 ? -18.766 39.312 27.109 1 81.88 615 SER A C 1
ATOM 4502 O O . SER A 1 615 ? -18.234 38.688 28.031 1 81.88 615 SER A O 1
ATOM 4504 N N . HIS A 1 616 ? -19.844 40.156 27.281 1 85.06 616 HIS A N 1
ATOM 4505 C CA . HIS A 1 616 ? -20.578 40.219 28.531 1 85.06 616 HIS A CA 1
ATOM 4506 C C . HIS A 1 616 ? -21.984 39.656 28.375 1 85.06 616 HIS A C 1
ATOM 4508 O O . HIS A 1 616 ? -22.781 39.688 29.312 1 85.06 616 HIS A O 1
ATOM 4514 N N . GLU A 1 617 ? -22.141 39.094 27.25 1 90.75 617 GLU A N 1
ATOM 4515 C CA . GLU A 1 617 ? -23.453 38.5 26.969 1 90.75 617 GLU A CA 1
ATOM 4516 C C . GLU A 1 617 ? -23.641 37.156 27.672 1 90.75 617 GLU A C 1
ATOM 4518 O O . GLU A 1 617 ? -22.656 36.469 27.953 1 90.75 617 GLU A O 1
ATOM 4523 N N . SER A 1 618 ? -24.891 36.875 28.062 1 95.69 618 SER A N 1
ATOM 4524 C CA . SER A 1 618 ? -25.25 35.594 28.609 1 95.69 618 SER A CA 1
ATOM 4525 C C . SER A 1 618 ? -26.156 34.812 27.672 1 95.69 618 SER A C 1
ATOM 4527 O O . SER A 1 618 ? -27.016 35.406 27 1 95.69 618 SER A O 1
ATOM 4529 N N . TYR A 1 619 ? -26.016 33.562 27.656 1 97.94 619 TYR A N 1
ATOM 4530 C CA . TYR A 1 619 ? -26.734 32.75 26.688 1 97.94 619 TYR A CA 1
ATOM 4531 C C . TYR A 1 619 ? -27.516 31.641 27.375 1 97.94 619 TYR A C 1
ATOM 4533 O O . TYR A 1 619 ? -27.062 31.094 28.391 1 97.94 619 TYR A O 1
ATOM 4541 N N . ASP A 1 620 ? -28.672 31.266 26.812 1 98.25 620 ASP A N 1
ATOM 4542 C CA . ASP A 1 620 ? -29.453 30.125 27.281 1 98.25 620 ASP A CA 1
ATOM 4543 C C . ASP A 1 620 ? -28.906 28.812 26.719 1 98.25 620 ASP A C 1
ATOM 4545 O O . ASP A 1 620 ? -29.016 27.766 27.344 1 98.25 620 ASP A O 1
ATOM 4549 N N . ILE A 1 621 ? -28.406 28.953 25.5 1 98.19 621 ILE A N 1
ATOM 4550 C CA . ILE A 1 621 ? -27.828 27.797 24.812 1 98.19 621 ILE A CA 1
ATOM 4551 C C . ILE A 1 621 ? -26.469 28.156 24.234 1 98.19 621 ILE A C 1
ATOM 4553 O O . ILE A 1 621 ? -26.328 29.188 23.562 1 98.19 621 ILE A O 1
ATOM 4557 N N . ILE A 1 622 ? -25.453 27.344 24.5 1 98.31 622 ILE A N 1
ATOM 4558 C CA . ILE A 1 622 ? -24.172 27.438 23.812 1 98.31 622 ILE A CA 1
ATOM 4559 C C . ILE A 1 622 ? -23.828 26.094 23.172 1 98.31 622 ILE A C 1
ATOM 4561 O O . ILE A 1 622 ? -23.828 25.062 23.844 1 98.31 622 ILE A O 1
ATOM 4565 N N . PHE A 1 623 ? -23.625 26.062 21.875 1 98.19 623 PHE A N 1
ATOM 4566 C CA . PHE A 1 623 ? -23.281 24.844 21.156 1 98.19 623 PHE A CA 1
ATOM 4567 C C . PHE A 1 623 ? -21.906 24.984 20.516 1 98.19 623 PHE A C 1
ATOM 4569 O O . PHE A 1 623 ? -21.672 25.891 19.719 1 98.19 623 PHE A O 1
ATOM 4576 N N . SER A 1 624 ? -20.969 24.078 20.844 1 97.94 624 SER A N 1
ATOM 4577 C CA . SER A 1 624 ? -19.641 24.031 20.25 1 97.94 624 SER A CA 1
ATOM 4578 C C . SER A 1 624 ? -19.562 22.984 19.141 1 97.94 624 SER A C 1
ATOM 4580 O O . SER A 1 624 ? -19.5 21.781 19.406 1 97.94 624 SER A O 1
ATOM 4582 N N . GLU A 1 625 ? -19.328 23.406 17.891 1 96.06 625 GLU A N 1
ATOM 4583 C CA . GLU A 1 625 ? -19.469 22.516 16.734 1 96.06 625 GLU A CA 1
ATOM 4584 C C . GLU A 1 625 ? -18.141 21.844 16.406 1 96.06 625 GLU A C 1
ATOM 4586 O O . GLU A 1 625 ? -18.125 20.703 15.938 1 96.06 625 GLU A O 1
ATOM 4591 N N . PRO A 1 626 ? -16.953 22.531 16.5 1 93.12 626 PRO A N 1
ATOM 4592 C CA . PRO A 1 626 ? -15.727 21.828 16.141 1 93.12 626 PRO A CA 1
ATOM 4593 C C . PRO A 1 626 ? -15.516 20.562 16.984 1 93.12 626 PRO A C 1
ATOM 4595 O O . PRO A 1 626 ? -15.422 20.641 18.203 1 93.12 626 PRO A O 1
ATOM 4598 N N . SER A 1 627 ? -15.391 19.438 16.312 1 88.5 627 SER A N 1
ATOM 4599 C CA . SER A 1 627 ? -15.508 18.188 17.047 1 88.5 627 SER A CA 1
ATOM 4600 C C . SER A 1 627 ? -14.266 17.328 16.859 1 88.5 627 SER A C 1
ATOM 4602 O O . SER A 1 627 ? -14.227 16.172 17.312 1 88.5 627 SER A O 1
ATOM 4604 N N . ASN A 1 628 ? -13.234 17.781 16.156 1 90.19 628 ASN A N 1
ATOM 4605 C CA . ASN A 1 628 ? -12.055 16.969 15.875 1 90.19 628 ASN A CA 1
ATOM 4606 C C . ASN A 1 628 ? -10.805 17.547 16.531 1 90.19 628 ASN A C 1
ATOM 4608 O O . ASN A 1 628 ? -10.023 18.234 15.891 1 90.19 628 ASN A O 1
ATOM 4612 N N . PRO A 1 629 ? -10.516 17.109 17.688 1 90.06 629 PRO A N 1
ATOM 4613 C CA . PRO A 1 629 ? -9.438 17.719 18.469 1 90.06 629 PRO A CA 1
ATOM 4614 C C . PRO A 1 629 ? -8.062 17.469 17.859 1 90.06 629 PRO A C 1
ATOM 4616 O O . PRO A 1 629 ? -7.086 18.125 18.25 1 90.06 629 PRO A O 1
ATOM 4619 N N . TYR A 1 630 ? -7.91 16.5 16.938 1 86.38 630 TYR A N 1
ATOM 4620 C CA . TYR A 1 630 ? -6.598 16.234 16.359 1 86.38 630 TYR A CA 1
ATOM 4621 C C . TYR A 1 630 ? -6.148 17.406 15.484 1 86.38 630 TYR A C 1
ATOM 4623 O O . TYR A 1 630 ? -4.953 17.578 15.234 1 86.38 630 TYR A O 1
ATOM 4631 N N . ARG A 1 631 ? -7.109 18.188 15.047 1 84.94 631 ARG A N 1
ATOM 4632 C CA . ARG A 1 631 ? -6.766 19.359 14.242 1 84.94 631 ARG A CA 1
ATOM 4633 C C . ARG A 1 631 ? -6.16 20.453 15.102 1 84.94 631 ARG A C 1
ATOM 4635 O O . ARG A 1 631 ? -6.621 20.703 16.219 1 84.94 631 ARG A O 1
ATOM 4642 N N . ALA A 1 632 ? -5.254 21.047 14.531 1 72.12 632 ALA A N 1
ATOM 4643 C CA . ALA A 1 632 ? -4.523 22.062 15.289 1 72.12 632 ALA A CA 1
ATOM 4644 C C . ALA A 1 632 ? -5.461 23.172 15.758 1 72.12 632 ALA A C 1
ATOM 4646 O O . ALA A 1 632 ? -6.207 23.75 14.961 1 72.12 632 ALA A O 1
ATOM 4647 N N . GLY A 1 633 ? -5.566 23.375 17.094 1 75.75 633 GLY A N 1
ATOM 4648 C CA . GLY A 1 633 ? -6.32 24.484 17.688 1 75.75 633 GLY A CA 1
ATOM 4649 C C . GLY A 1 633 ? -7.656 24.047 18.25 1 75.75 633 GLY A C 1
ATOM 4650 O O . GLY A 1 633 ? -8.188 24.672 19.172 1 75.75 633 GLY A O 1
ATOM 4651 N N . ILE A 1 634 ? -8.195 22.984 17.781 1 86.25 634 ILE A N 1
ATOM 4652 C CA . ILE A 1 634 ? -9.547 22.594 18.156 1 86.25 634 ILE A CA 1
ATOM 4653 C C . ILE A 1 634 ? -9.547 22 19.562 1 86.25 634 ILE A C 1
ATOM 4655 O O . ILE A 1 634 ? -10.523 22.141 20.297 1 86.25 634 ILE A O 1
ATOM 4659 N N . ALA A 1 635 ? -8.461 21.453 19.938 1 89.25 635 ALA A N 1
ATOM 4660 C CA . ALA A 1 635 ? -8.383 20.812 21.25 1 89.25 635 ALA A CA 1
ATOM 4661 C C . ALA A 1 635 ? -8.586 21.828 22.359 1 89.25 635 ALA A C 1
ATOM 4663 O O . ALA A 1 635 ? -9.023 21.469 23.469 1 89.25 635 ALA A O 1
ATOM 4664 N N . SER A 1 636 ? -8.352 23.125 22.125 1 89.94 636 SER A N 1
ATOM 4665 C CA . SER A 1 636 ? -8.516 24.172 23.125 1 89.94 636 SER A CA 1
ATOM 4666 C C . SER A 1 636 ? -9.984 24.359 23.484 1 89.94 636 SER A C 1
ATOM 4668 O O . SER A 1 636 ? -10.305 24.938 24.531 1 89.94 636 SER A O 1
ATOM 4670 N N . LEU A 1 637 ? -10.852 23.828 22.656 1 94.5 637 LEU A N 1
ATOM 4671 C CA . LEU A 1 637 ? -12.289 23.922 22.906 1 94.5 637 LEU A CA 1
ATOM 4672 C C . LEU A 1 637 ? -12.773 22.766 23.75 1 94.5 637 LEU A C 1
ATOM 4674 O O . LEU A 1 637 ? -13.984 22.594 23.938 1 94.5 637 LEU A O 1
ATOM 4678 N N . PHE A 1 638 ? -11.867 21.938 24.234 1 96.19 638 PHE A N 1
ATOM 4679 C CA . PHE A 1 638 ? -12.188 20.797 25.094 1 96.19 638 PHE A CA 1
ATOM 4680 C C . PHE A 1 638 ? -11.445 20.875 26.422 1 96.19 638 PHE A C 1
ATOM 4682 O O . PHE A 1 638 ? -11.375 19.906 27.156 1 96.19 638 PHE A O 1
ATOM 4689 N N . SER A 1 639 ? -10.875 22.031 26.766 1 95.44 639 SER A N 1
ATOM 4690 C CA . SER A 1 639 ? -10.102 22.203 27.984 1 95.44 639 SER A CA 1
ATOM 4691 C C . SER A 1 639 ? -10.969 22.703 29.125 1 95.44 639 SER A C 1
ATOM 4693 O O . SER A 1 639 ? -12.07 23.203 28.906 1 95.44 639 SER A O 1
ATOM 4695 N N . ARG A 1 640 ? -10.484 22.5 30.359 1 96.69 640 ARG A N 1
ATOM 4696 C CA . ARG A 1 640 ? -11.172 23 31.562 1 96.69 640 ARG A CA 1
ATOM 4697 C C . ARG A 1 640 ? -11.352 24.516 31.484 1 96.69 640 ARG A C 1
ATOM 4699 O O . ARG A 1 640 ? -12.422 25.031 31.844 1 96.69 640 ARG A O 1
ATOM 4706 N N . GLU A 1 641 ? -10.297 25.203 30.969 1 92.44 641 GLU A N 1
ATOM 4707 C CA . GLU A 1 641 ? -10.336 26.656 30.875 1 92.44 641 GLU A CA 1
ATOM 4708 C C . GLU A 1 641 ? -11.422 27.125 29.922 1 92.44 641 GLU A C 1
ATOM 4710 O O . GLU A 1 641 ? -12.109 28.109 30.188 1 92.44 641 GLU A O 1
ATOM 4715 N N . PHE A 1 642 ? -11.602 26.516 28.812 1 94.19 642 PHE A N 1
ATOM 4716 C CA . PHE A 1 642 ? -12.664 26.828 27.875 1 94.19 642 PHE A CA 1
ATOM 4717 C C . PHE A 1 642 ? -14.031 26.641 28.516 1 94.19 642 PHE A C 1
ATOM 4719 O O . PHE A 1 642 ? -14.898 27.516 28.391 1 94.19 642 PHE A O 1
ATOM 4726 N N . TYR A 1 643 ? -14.203 25.484 29.219 1 97.44 643 TYR A N 1
ATOM 4727 C CA . TYR A 1 643 ? -15.484 25.188 29.859 1 97.44 643 TYR A CA 1
ATOM 4728 C C . TYR A 1 643 ? -15.805 26.203 30.938 1 97.44 643 TYR A C 1
ATOM 4730 O O . TYR A 1 643 ? -16.969 26.547 31.156 1 97.44 643 TYR A O 1
ATOM 4738 N N . GLN A 1 644 ? -14.766 26.688 31.609 1 95.69 644 GLN A N 1
ATOM 4739 C CA . GLN A 1 644 ? -14.977 27.75 32.594 1 95.69 644 GLN A CA 1
ATOM 4740 C C . GLN A 1 644 ? -15.492 29.016 31.906 1 95.69 644 GLN A C 1
ATOM 4742 O O . GLN A 1 644 ? -16.375 29.688 32.438 1 95.69 644 GLN A O 1
ATOM 4747 N N . GLY A 1 645 ? -14.891 29.312 30.75 1 93.38 645 GLY A N 1
ATOM 4748 C CA . GLY A 1 645 ? -15.383 30.438 29.969 1 93.38 645 GLY A CA 1
ATOM 4749 C C . GLY A 1 645 ? -16.828 30.281 29.547 1 93.38 645 GLY A C 1
ATOM 4750 O O . GLY A 1 645 ? -17.609 31.234 29.609 1 93.38 645 GLY A O 1
ATOM 4751 N N . VAL A 1 646 ? -17.188 29.141 29.141 1 97.06 646 VAL A N 1
ATOM 4752 C CA . VAL A 1 646 ? -18.562 28.844 28.719 1 97.06 646 VAL A CA 1
ATOM 4753 C C . VAL A 1 646 ? -19.516 29 29.906 1 97.06 646 VAL A C 1
ATOM 4755 O O . VAL A 1 646 ? -20.562 29.641 29.781 1 97.06 646 VAL A O 1
ATOM 4758 N N . ARG A 1 647 ? -19.141 28.406 31 1 96.25 647 ARG A N 1
ATOM 4759 C CA . ARG A 1 647 ? -19.984 28.438 32.188 1 96.25 647 ARG A CA 1
ATOM 4760 C C . ARG A 1 647 ? -20.266 29.875 32.625 1 96.25 647 ARG A C 1
ATOM 4762 O O . ARG A 1 647 ? -21.391 30.203 33.031 1 96.25 647 ARG A O 1
ATOM 4769 N N . ARG A 1 648 ? -19.297 30.703 32.469 1 94.38 648 ARG A N 1
ATOM 4770 C CA . ARG A 1 648 ? -19.422 32.094 32.875 1 94.38 648 ARG A CA 1
ATOM 4771 C C . ARG A 1 648 ? -20.422 32.844 31.984 1 94.38 648 ARG A C 1
ATOM 4773 O O . ARG A 1 648 ? -21.031 33.812 32.406 1 94.38 648 ARG A O 1
ATOM 4780 N N . ARG A 1 649 ? -20.594 32.344 30.812 1 96 649 ARG A N 1
ATOM 4781 C CA . ARG A 1 649 ? -21.453 33.031 29.859 1 96 649 ARG A CA 1
ATOM 4782 C C . ARG A 1 649 ? -22.812 32.344 29.75 1 96 649 ARG A C 1
ATOM 4784 O O . ARG A 1 649 ? -23.656 32.781 28.953 1 96 649 ARG A O 1
ATOM 4791 N N . LEU A 1 650 ? -23.016 31.344 30.484 1 97.31 650 LEU A N 1
ATOM 4792 C CA . LEU A 1 650 ? -24.312 30.672 30.5 1 97.31 650 LEU A CA 1
ATOM 4793 C C . LEU A 1 650 ? -25.266 31.375 31.469 1 97.31 650 LEU A C 1
ATOM 4795 O O . LEU A 1 650 ? -24.875 31.734 32.594 1 97.31 650 LEU A O 1
ATOM 4799 N N . ALA A 1 651 ? -26.469 31.562 31.031 1 96.94 651 ALA A N 1
ATOM 4800 C CA . ALA A 1 651 ? -27.516 32.062 31.906 1 96.94 651 ALA A CA 1
ATOM 4801 C C . ALA A 1 651 ? -27.922 31.016 32.938 1 96.94 651 ALA A C 1
ATOM 4803 O O . ALA A 1 651 ? -27.641 29.828 32.75 1 96.94 651 ALA A O 1
ATOM 4804 N N . PRO A 1 652 ? -28.547 31.547 34.062 1 94.56 652 PRO A N 1
ATOM 4805 C CA . PRO A 1 652 ? -29.078 30.547 34.969 1 94.56 652 PRO A CA 1
ATOM 4806 C C . PRO A 1 652 ? -30.031 29.562 34.281 1 94.56 652 PRO A C 1
ATOM 4808 O O . PRO A 1 652 ? -30.969 29.984 33.594 1 94.56 652 PRO A O 1
ATOM 4811 N N . GLY A 1 653 ? -29.703 28.312 34.406 1 94.75 653 GLY A N 1
ATOM 4812 C CA . GLY A 1 653 ? -30.5 27.281 33.75 1 94.75 653 GLY A CA 1
ATOM 4813 C C . GLY A 1 653 ? -30.078 27.031 32.312 1 94.75 653 GLY A C 1
ATOM 4814 O O . GLY A 1 653 ? -30.719 26.25 31.609 1 94.75 653 GLY A O 1
ATOM 4815 N N . GLY A 1 654 ? -29.016 27.719 31.938 1 97.44 654 GLY A N 1
ATOM 4816 C CA . GLY A 1 654 ? -28.547 27.562 30.562 1 97.44 654 GLY A CA 1
ATOM 4817 C C . GLY A 1 654 ? -27.969 26.188 30.297 1 97.44 654 GLY A C 1
ATOM 4818 O O . GLY A 1 654 ? -27.656 25.438 31.219 1 97.44 654 GLY A O 1
ATOM 4819 N N . ILE A 1 655 ? -27.875 25.812 28.953 1 98.12 655 ILE A N 1
ATOM 4820 C CA . ILE A 1 655 ? -27.422 24.5 28.516 1 98.12 655 ILE A CA 1
ATOM 4821 C C . ILE A 1 655 ? -26.219 24.641 27.594 1 98.12 655 ILE A C 1
ATOM 4823 O O . ILE A 1 655 ? -26.25 25.422 26.641 1 98.12 655 ILE A O 1
ATOM 4827 N N . PHE A 1 656 ? -25.172 23.906 27.922 1 97.88 656 PHE A N 1
ATOM 4828 C CA . PHE A 1 656 ? -24.031 23.812 27.016 1 97.88 656 PHE A CA 1
ATOM 4829 C C . PHE A 1 656 ? -24.047 22.484 26.281 1 97.88 656 PHE A C 1
ATOM 4831 O O . PHE A 1 656 ? -24.219 21.422 26.891 1 97.88 656 PHE A O 1
ATOM 4838 N N . LEU A 1 657 ? -23.844 22.5 24.938 1 98.56 657 LEU A N 1
ATOM 4839 C CA . LEU A 1 657 ? -23.781 21.297 24.094 1 98.56 657 LEU A CA 1
ATOM 4840 C C . LEU A 1 657 ? -22.406 21.172 23.438 1 98.56 657 LEU A C 1
ATOM 4842 O O . LEU A 1 657 ? -21.969 22.062 22.719 1 98.56 657 LEU A O 1
ATOM 4846 N N . GLN A 1 658 ? -21.734 20.062 23.703 1 97.88 658 GLN A N 1
ATOM 4847 C CA . GLN A 1 658 ? -20.422 19.766 23.141 1 97.88 658 GLN A CA 1
ATOM 4848 C C . GLN A 1 658 ? -20.516 18.641 22.109 1 97.88 658 GLN A C 1
ATOM 4850 O O . GLN A 1 658 ? -20.891 17.516 22.453 1 97.88 658 GLN A O 1
ATOM 4855 N N . TRP A 1 659 ? -20.219 18.953 20.828 1 97.44 659 TRP A N 1
ATOM 4856 C CA . TRP A 1 659 ? -20.094 17.922 19.812 1 97.44 659 TRP A CA 1
ATOM 4857 C C . TRP A 1 659 ? -18.781 17.141 19.969 1 97.44 659 TRP A C 1
ATOM 4859 O O . TRP A 1 659 ? -17.703 17.734 20.016 1 97.44 659 TRP A O 1
ATOM 4869 N N . VAL A 1 660 ? -18.859 15.82 20.125 1 95.94 660 VAL A N 1
ATOM 4870 C CA . VAL A 1 660 ? -17.672 14.992 20.328 1 95.94 660 VAL A CA 1
ATOM 4871 C C . VAL A 1 660 ? -17.609 13.914 19.234 1 95.94 660 VAL A C 1
ATOM 4873 O O . VAL A 1 660 ? -18.578 13.195 19.016 1 95.94 660 VAL A O 1
ATOM 4876 N N . GLN A 1 661 ? -16.453 13.836 18.609 1 92.5 661 GLN A N 1
ATOM 4877 C CA . GLN A 1 661 ? -16.172 12.75 17.688 1 92.5 661 GLN A CA 1
ATOM 4878 C C . GLN A 1 661 ? -16.031 11.422 18.422 1 92.5 661 GLN A C 1
ATOM 4880 O O . GLN A 1 661 ? -15.172 11.289 19.297 1 92.5 661 GLN A O 1
ATOM 4885 N N . ALA A 1 662 ? -16.797 10.438 18 1 93.62 662 ALA A N 1
ATOM 4886 C CA . ALA A 1 662 ? -16.766 9.164 18.719 1 93.62 662 ALA A CA 1
ATOM 4887 C C . ALA A 1 662 ? -16.125 8.062 17.859 1 93.62 662 ALA A C 1
ATOM 4889 O O . ALA A 1 662 ? -16.406 6.883 18.047 1 93.62 662 ALA A O 1
ATOM 4890 N N . TYR A 1 663 ? -15.391 8.398 16.844 1 90.44 663 TYR A N 1
ATOM 4891 C CA . TYR A 1 663 ? -14.617 7.473 16.031 1 90.44 663 TYR A CA 1
ATOM 4892 C C . TYR A 1 663 ? -13.133 7.832 16.047 1 90.44 663 TYR A C 1
ATOM 4894 O O . TYR A 1 663 ? -12.773 8.984 16.312 1 90.44 663 TYR A O 1
ATOM 4902 N N . GLU A 1 664 ? -12.312 6.852 15.867 1 90.69 664 GLU A N 1
ATOM 4903 C CA . GLU A 1 664 ? -10.867 7.047 15.875 1 90.69 664 GLU A CA 1
ATOM 4904 C C . GLU A 1 664 ? -10.398 7.676 17.188 1 90.69 664 GLU A C 1
ATOM 4906 O O . GLU A 1 664 ? -9.641 8.648 17.172 1 90.69 664 GLU A O 1
ATOM 4911 N N . VAL A 1 665 ? -10.977 7.27 18.25 1 93 665 VAL A N 1
ATOM 4912 C CA . VAL A 1 665 ? -10.633 7.711 19.594 1 93 665 VAL A CA 1
ATOM 4913 C C . VAL A 1 665 ? -10.664 6.523 20.547 1 93 665 VAL A C 1
ATOM 4915 O O . VAL A 1 665 ? -11.477 5.609 20.391 1 93 665 VAL A O 1
ATOM 4918 N N . ASP A 1 666 ? -9.773 6.52 21.5 1 91.38 666 ASP A N 1
ATOM 4919 C CA . ASP A 1 666 ? -9.75 5.418 22.469 1 91.38 666 ASP A CA 1
ATOM 4920 C C . ASP A 1 666 ? -10.594 5.746 23.703 1 91.38 666 ASP A C 1
ATOM 4922 O O . ASP A 1 666 ? -10.984 6.898 23.891 1 91.38 666 ASP A O 1
ATOM 4926 N N . ALA A 1 667 ? -10.859 4.797 24.516 1 92.88 667 ALA A N 1
ATOM 4927 C CA . ALA A 1 667 ? -11.75 4.918 25.656 1 92.88 667 ALA A CA 1
ATOM 4928 C C . ALA A 1 667 ? -11.172 5.855 26.719 1 92.88 667 ALA A C 1
ATOM 4930 O O . ALA A 1 667 ? -11.906 6.578 27.391 1 92.88 667 ALA A O 1
ATOM 4931 N N . ARG A 1 668 ? -9.898 5.84 26.859 1 92.19 668 ARG A N 1
ATOM 4932 C CA . ARG A 1 668 ? -9.242 6.703 27.828 1 92.19 668 ARG A CA 1
ATOM 4933 C C . ARG A 1 668 ? -9.43 8.172 27.469 1 92.19 668 ARG A C 1
ATOM 4935 O O . ARG A 1 668 ? -9.648 9.008 28.359 1 92.19 668 ARG A O 1
ATOM 4942 N N . THR A 1 669 ? -9.359 8.445 26.234 1 94.25 669 THR A N 1
ATOM 4943 C CA . THR A 1 669 ? -9.539 9.812 25.766 1 94.25 669 THR A CA 1
ATOM 4944 C C . THR A 1 669 ? -10.977 10.273 25.984 1 94.25 669 THR A C 1
ATOM 4946 O O . THR A 1 669 ? -11.219 11.414 26.375 1 94.25 669 THR A O 1
ATOM 4949 N N . VAL A 1 670 ? -11.891 9.422 25.75 1 95.25 670 VAL A N 1
ATOM 4950 C CA . VAL A 1 670 ? -13.289 9.734 25.984 1 95.25 670 VAL A CA 1
ATOM 4951 C C . VAL A 1 670 ? -13.508 10 27.469 1 95.25 670 VAL A C 1
ATOM 4953 O O . VAL A 1 670 ? -14.211 10.953 27.844 1 95.25 670 VAL A O 1
ATOM 4956 N N . ARG A 1 671 ? -12.914 9.219 28.328 1 95.38 671 ARG A N 1
ATOM 4957 C CA . ARG A 1 671 ? -12.984 9.453 29.766 1 95.38 671 ARG A CA 1
ATOM 4958 C C . ARG A 1 671 ? -12.43 10.828 30.125 1 95.38 671 ARG A C 1
ATOM 4960 O O . ARG A 1 671 ? -12.969 11.5 31.016 1 95.38 671 ARG A O 1
ATOM 4967 N N . SER A 1 672 ? -11.391 11.164 29.438 1 95.88 672 SER A N 1
ATOM 4968 C CA . SER A 1 672 ? -10.797 12.477 29.688 1 95.88 672 SER A CA 1
ATOM 4969 C C . SER A 1 672 ? -11.789 13.594 29.375 1 95.88 672 SER A C 1
ATOM 4971 O O . SER A 1 672 ? -11.867 14.578 30.109 1 95.88 672 SER A O 1
ATOM 4973 N N . ILE A 1 673 ? -12.531 13.484 28.344 1 97.19 673 ILE A N 1
ATOM 4974 C CA . ILE A 1 673 ? -13.516 14.492 27.953 1 97.19 673 ILE A CA 1
ATOM 4975 C C . ILE A 1 673 ? -14.609 14.578 29.016 1 97.19 673 ILE A C 1
ATOM 4977 O O . ILE A 1 673 ? -14.969 15.672 29.469 1 97.19 673 ILE A O 1
ATOM 4981 N N . TYR A 1 674 ? -15.102 13.438 29.484 1 97.38 674 TYR A N 1
ATOM 4982 C CA . TYR A 1 674 ? -16.125 13.414 30.531 1 97.38 674 TYR A CA 1
ATOM 4983 C C . TYR A 1 674 ? -15.586 14.008 31.828 1 97.38 674 TYR A C 1
ATOM 4985 O O . TYR A 1 674 ? -16.266 14.797 32.5 1 97.38 674 TYR A O 1
ATOM 4993 N N . ALA A 1 675 ? -14.391 13.555 32.156 1 97.12 675 ALA A N 1
ATOM 4994 C CA . ALA A 1 675 ? -13.781 14.055 33.375 1 97.12 675 ALA A CA 1
ATOM 4995 C C . ALA A 1 675 ? -13.633 15.57 33.344 1 97.12 675 ALA A C 1
ATOM 4997 O O . ALA A 1 675 ? -13.859 16.25 34.344 1 97.12 675 ALA A O 1
ATOM 4998 N N . THR A 1 676 ? -13.273 16.109 32.219 1 97.94 676 THR A N 1
ATOM 4999 C CA . THR A 1 676 ? -13.078 17.547 32.062 1 97.94 676 THR A CA 1
ATOM 5000 C C . THR A 1 676 ? -14.406 18.281 32.156 1 97.94 676 THR A C 1
ATOM 5002 O O . THR A 1 676 ? -14.516 19.281 32.875 1 97.94 676 THR A O 1
ATOM 5005 N N . LEU A 1 677 ? -15.398 17.844 31.547 1 97.69 677 LEU A N 1
ATOM 5006 C CA . LEU A 1 677 ? -16.719 18.469 31.578 1 97.69 677 LEU A CA 1
ATOM 5007 C C . LEU A 1 677 ? -17.312 18.422 32.969 1 97.69 677 LEU A C 1
ATOM 5009 O O . LEU A 1 677 ? -17.844 19.422 33.469 1 97.69 677 LEU A O 1
ATOM 5013 N N . THR A 1 678 ? -17.188 17.297 33.656 1 96.94 678 THR A N 1
ATOM 5014 C CA . THR A 1 678 ? -17.781 17.094 34.969 1 96.94 678 THR A CA 1
ATOM 5015 C C . THR A 1 678 ? -17.062 17.938 36 1 96.94 678 THR A C 1
ATOM 5017 O O . THR A 1 678 ? -17.609 18.188 37.094 1 96.94 678 THR A O 1
ATOM 5020 N N . SER A 1 679 ? -15.859 18.281 35.719 1 96.56 679 SER A N 1
ATOM 5021 C CA . SER A 1 679 ? -15.117 19.125 36.656 1 96.56 679 SER A CA 1
ATOM 5022 C C . SER A 1 679 ? -15.719 20.516 36.719 1 96.56 679 SER A C 1
ATOM 5024 O O . SER A 1 679 ? -15.539 21.234 37.719 1 96.56 679 SER A O 1
ATOM 5026 N N . GLU A 1 680 ? -16.469 20.938 35.688 1 97.19 680 GLU A N 1
ATOM 5027 C CA . GLU A 1 680 ? -16.969 22.312 35.625 1 97.19 680 GLU A CA 1
ATOM 5028 C C . GLU A 1 680 ? -18.484 22.359 35.625 1 97.19 680 GLU A C 1
ATOM 5030 O O . GLU A 1 680 ? -19.094 23.375 35.969 1 97.19 680 GLU A O 1
ATOM 5035 N N . PHE A 1 681 ? -19.125 21.281 35.281 1 97.94 681 PHE A N 1
ATOM 5036 C CA . PHE A 1 681 ? -20.594 21.219 35.219 1 97.94 681 PHE A CA 1
ATOM 5037 C C . PHE A 1 681 ? -21.125 20.156 36.156 1 97.94 681 PHE A C 1
ATOM 5039 O O . PHE A 1 681 ? -20.516 19.094 36.312 1 97.94 681 PHE A O 1
ATOM 5046 N N . GLY A 1 682 ? -22.266 20.422 36.75 1 95.69 682 GLY A N 1
ATOM 5047 C CA . GLY A 1 682 ? -22.828 19.531 37.75 1 95.69 682 GLY A CA 1
ATOM 5048 C C . GLY A 1 682 ? -23.484 18.312 37.125 1 95.69 682 GLY A C 1
ATOM 5049 O O . GLY A 1 682 ? -23.625 17.281 37.812 1 95.69 682 GLY A O 1
ATOM 5050 N N . ALA A 1 683 ? -23.953 18.422 35.938 1 97.19 683 ALA A N 1
ATOM 5051 C CA . ALA A 1 683 ? -24.609 17.312 35.25 1 97.19 683 ALA A CA 1
ATOM 5052 C C . ALA A 1 683 ? -24.25 17.281 33.781 1 97.19 683 ALA A C 1
ATOM 5054 O O . ALA A 1 683 ? -24.172 18.328 33.125 1 97.19 683 ALA A O 1
ATOM 5055 N N . VAL A 1 684 ? -24.016 16.047 33.25 1 98.06 684 VAL A N 1
ATOM 5056 C CA . VAL A 1 684 ? -23.719 15.836 31.844 1 98.06 684 VAL A CA 1
ATOM 5057 C C . VAL A 1 684 ? -24.531 14.656 31.312 1 98.06 684 VAL A C 1
ATOM 5059 O O . VAL A 1 684 ? -24.422 13.539 31.812 1 98.06 684 VAL A O 1
ATOM 5062 N N . GLU A 1 685 ? -25.359 14.922 30.328 1 97.75 685 GLU A N 1
ATOM 5063 C CA . GLU A 1 685 ? -26.078 13.875 29.609 1 97.75 685 GLU A CA 1
ATOM 5064 C C . GLU A 1 685 ? -25.422 13.57 28.266 1 97.75 685 GLU A C 1
ATOM 5066 O O . GLU A 1 685 ? -24.75 14.422 27.688 1 97.75 685 GLU A O 1
ATOM 5071 N N . SER A 1 686 ? -25.562 12.336 27.828 1 97.5 686 SER A N 1
ATOM 5072 C CA . SER A 1 686 ? -24.969 11.922 26.562 1 97.5 686 SER A CA 1
ATOM 5073 C C . SER A 1 686 ? -26.062 11.57 25.547 1 97.5 686 SER A C 1
ATOM 5075 O O . SER A 1 686 ? -26.969 10.805 25.844 1 97.5 686 SER A O 1
ATOM 5077 N N . TRP A 1 687 ? -25.969 12.172 24.344 1 97.12 687 TRP A N 1
ATOM 5078 C CA . TRP A 1 687 ? -26.859 11.914 23.219 1 97.12 687 TRP A CA 1
ATOM 5079 C C . TRP A 1 687 ? -26.078 11.477 22 1 97.12 687 TRP A C 1
ATOM 5081 O O . TRP A 1 687 ? -24.891 11.812 21.859 1 97.12 687 TRP A O 1
ATOM 5091 N N . LYS A 1 688 ? -26.625 10.656 21.188 1 95.94 688 LYS A N 1
ATOM 5092 C CA . LYS A 1 688 ? -26.016 10.258 19.922 1 95.94 688 LYS A CA 1
ATOM 5093 C C . LYS A 1 688 ? -26.828 10.789 18.734 1 95.94 688 LYS A C 1
ATOM 5095 O O . LYS A 1 688 ? -28.031 10.547 18.641 1 95.94 688 LYS A O 1
ATOM 5100 N N . THR A 1 689 ? -26.281 11.523 17.859 1 93.81 689 THR A N 1
ATOM 5101 C CA . THR A 1 689 ? -27.016 12.102 16.734 1 93.81 689 THR A CA 1
ATOM 5102 C C . THR A 1 689 ? -26.844 11.25 15.484 1 93.81 689 THR A C 1
ATOM 5104 O O . THR A 1 689 ? -27.797 11.016 14.75 1 93.81 689 THR A O 1
ATOM 5107 N N . GLN A 1 690 ? -25.703 10.867 15.109 1 89.94 690 GLN A N 1
ATOM 5108 C CA . GLN A 1 690 ? -25.422 9.953 14.008 1 89.94 690 GLN A CA 1
ATOM 5109 C C . GLN A 1 690 ? -24.234 9.055 14.328 1 89.94 690 GLN A C 1
ATOM 5111 O O . GLN A 1 690 ? -23.641 9.156 15.406 1 89.94 690 GLN A O 1
ATOM 5116 N N . ALA A 1 691 ? -23.922 8.188 13.203 1 78.5 691 ALA A N 1
ATOM 5117 C CA . ALA A 1 691 ? -22.875 7.207 13.438 1 78.5 691 ALA A CA 1
ATOM 5118 C C . ALA A 1 691 ? -21.547 7.891 13.789 1 78.5 691 ALA A C 1
ATOM 5120 O O . ALA A 1 691 ? -21.062 8.727 13.031 1 78.5 691 ALA A O 1
ATOM 5121 N N . GLY A 1 692 ? -21.188 7.938 15.062 1 86.94 692 GLY A N 1
ATOM 5122 C CA . GLY A 1 692 ? -19.875 8.391 15.5 1 86.94 692 GLY A CA 1
ATOM 5123 C C . GLY A 1 692 ? -19.906 9.766 16.141 1 86.94 692 GLY A C 1
ATOM 5124 O O . GLY A 1 692 ? -18.844 10.328 16.453 1 86.94 692 GLY A O 1
ATOM 5125 N N . ASP A 1 693 ? -21.141 10.43 16.25 1 95 693 ASP A N 1
ATOM 5126 C CA . ASP A 1 693 ? -21.234 11.766 16.828 1 95 693 ASP A CA 1
ATOM 5127 C C . ASP A 1 693 ? -21.984 11.742 18.156 1 95 693 ASP A C 1
ATOM 5129 O O . ASP A 1 693 ? -23.094 11.219 18.234 1 95 693 ASP A O 1
ATOM 5133 N N . LEU A 1 694 ? -21.328 12.266 19.141 1 96.5 694 LEU A N 1
ATOM 5134 C CA . LEU A 1 694 ? -21.938 12.438 20.453 1 96.5 694 LEU A CA 1
ATOM 5135 C C . LEU A 1 694 ? -22.203 13.906 20.766 1 96.5 694 LEU A C 1
ATOM 5137 O O . LEU A 1 694 ? -21.406 14.773 20.359 1 96.5 694 LEU A O 1
ATOM 5141 N N . ILE A 1 695 ? -23.312 14.18 21.312 1 97.81 695 ILE A N 1
ATOM 5142 C CA . ILE A 1 695 ? -23.578 15.484 21.906 1 97.81 695 ILE A CA 1
ATOM 5143 C C . ILE A 1 695 ? -23.656 15.352 23.422 1 97.81 695 ILE A C 1
ATOM 5145 O O . ILE A 1 695 ? -24.547 14.672 23.953 1 97.81 695 ILE A O 1
ATOM 5149 N N . LEU A 1 696 ? -22.734 15.938 24.078 1 98.12 696 LEU A N 1
ATOM 5150 C CA . LEU A 1 696 ? -22.75 15.977 25.531 1 98.12 696 LEU A CA 1
ATOM 5151 C C . LEU A 1 696 ? -23.438 17.234 26.031 1 98.12 696 LEU A C 1
ATOM 5153 O O . LEU A 1 696 ? -22.938 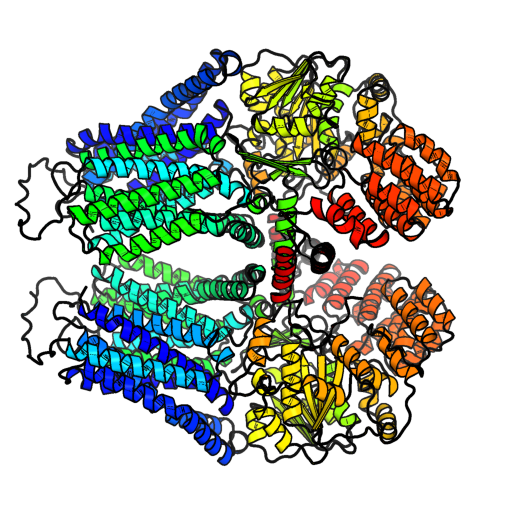18.344 25.812 1 98.12 696 LEU A O 1
ATOM 5157 N N . MET A 1 697 ? -24.578 17.062 26.594 1 98.12 697 MET A N 1
ATOM 5158 C CA . MET A 1 697 ? -25.375 18.156 27.141 1 98.12 697 MET A CA 1
ATOM 5159 C C . MET A 1 697 ? -25.016 18.422 28.594 1 98.12 697 MET A C 1
ATOM 5161 O O . MET A 1 697 ? -25.312 17.609 29.469 1 98.12 697 MET A O 1
ATOM 5165 N N . ALA A 1 698 ? -24.422 19.562 28.844 1 98.19 698 ALA A N 1
ATOM 5166 C CA . ALA A 1 698 ? -23.891 19.891 30.172 1 98.19 698 ALA A CA 1
ATOM 5167 C C . ALA A 1 698 ? -24.672 21.047 30.797 1 98.19 698 ALA A C 1
ATOM 5169 O O . ALA A 1 698 ? -24.969 22.047 30.125 1 98.19 698 ALA A O 1
ATOM 5170 N N . THR A 1 699 ? -25.031 20.922 32.062 1 97.12 699 THR A N 1
ATOM 5171 C CA . THR A 1 699 ? -25.719 21.953 32.844 1 97.12 699 THR A CA 1
ATOM 5172 C C . THR A 1 699 ? -25.078 22.141 34.219 1 97.12 699 THR A C 1
ATOM 5174 O O . THR A 1 699 ? -24.375 21.266 34.688 1 97.12 699 THR A O 1
ATOM 5177 N N . ALA A 1 700 ? -25.266 23.312 34.75 1 95.38 700 ALA A N 1
ATOM 5178 C CA . ALA A 1 700 ? -24.672 23.625 36.062 1 95.38 700 ALA A CA 1
ATOM 5179 C C . ALA A 1 700 ? -25.266 22.734 37.156 1 95.38 700 ALA A C 1
ATOM 5181 O O . ALA A 1 700 ? -24.547 22.281 38.031 1 95.38 700 ALA A O 1
ATOM 5182 N N . GLU A 1 701 ? -26.547 22.516 37.062 1 92.5 701 GLU A N 1
ATOM 5183 C CA . GLU A 1 701 ? -27.266 21.641 37.969 1 92.5 701 GLU A CA 1
ATOM 5184 C C . GLU A 1 701 ? -28.094 20.609 37.219 1 92.5 701 GLU A C 1
ATOM 5186 O O . GLU A 1 701 ? -28.516 20.859 36.094 1 92.5 701 GLU A O 1
ATOM 5191 N N . PRO A 1 702 ? -28.219 19.453 37.938 1 89.94 702 PRO A N 1
ATOM 5192 C CA . PRO A 1 702 ? -29.062 18.453 37.281 1 89.94 702 PRO A CA 1
ATOM 5193 C C . PRO A 1 702 ? -30.469 18.969 37 1 89.94 702 PRO A C 1
ATOM 5195 O O . PRO A 1 702 ? -31.031 19.719 37.781 1 89.94 702 PRO A O 1
ATOM 5198 N N . TRP A 1 703 ? -30.922 18.672 35.938 1 86.44 703 TRP A N 1
ATOM 5199 C CA . TRP A 1 703 ? -32.281 19.109 35.656 1 86.44 703 TRP A CA 1
ATOM 5200 C C . TRP A 1 703 ? -33.156 17.938 35.219 1 86.44 703 TRP A C 1
ATOM 5202 O O . TRP A 1 703 ? -32.625 16.859 34.875 1 86.44 703 TRP A O 1
ATOM 5212 N N . ARG A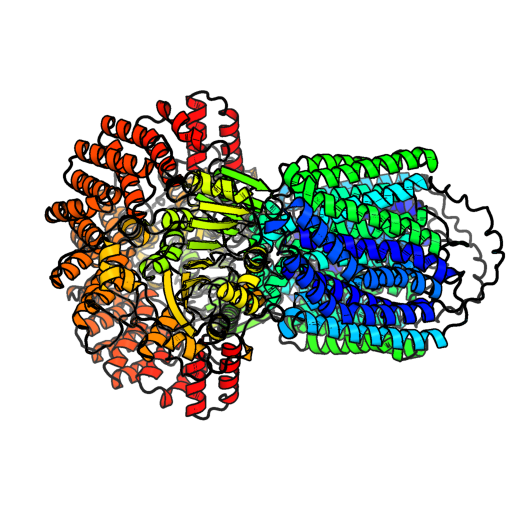 1 704 ? -34.5 18.125 35.281 1 92.75 704 ARG A N 1
ATOM 5213 C CA . ARG A 1 704 ? -35.5 17.141 34.875 1 92.75 704 ARG A CA 1
ATOM 5214 C C . ARG A 1 704 ? -36.25 17.594 33.625 1 92.75 704 ARG A C 1
ATOM 5216 O O . ARG A 1 704 ? -36.625 18.766 33.5 1 92.75 704 ARG A O 1
ATOM 5223 N N . HIS A 1 705 ? -36.406 16.688 32.688 1 96.25 705 HIS A N 1
ATOM 5224 C CA . HIS A 1 705 ? -37.031 17 31.406 1 96.25 705 HIS A CA 1
ATOM 5225 C C . HIS A 1 705 ? -38.531 17.125 31.562 1 96.25 705 HIS A C 1
ATOM 5227 O O . HIS A 1 705 ? -39.156 16.297 32.25 1 96.25 705 HIS A O 1
ATOM 5233 N N . ASP A 1 706 ? -39.125 18.125 30.984 1 96.44 706 ASP A N 1
ATOM 5234 C CA . ASP A 1 706 ? -40.594 18.25 30.828 1 96.44 706 ASP A CA 1
ATOM 5235 C C . ASP A 1 706 ? -41.062 17.641 29.516 1 96.44 706 ASP A C 1
ATOM 5237 O O . ASP A 1 706 ? -41.156 18.312 28.5 1 96.44 706 ASP A O 1
ATOM 5241 N N . LEU A 1 707 ? -41.469 16.438 29.578 1 96.75 707 LEU A N 1
ATOM 5242 C CA . LEU A 1 707 ? -41.781 15.688 28.375 1 96.75 707 LEU A CA 1
ATOM 5243 C C . LEU A 1 707 ? -43.062 16.203 27.719 1 96.75 707 LEU A C 1
ATOM 5245 O O . LEU A 1 707 ? -43.25 16.016 26.516 1 96.75 707 LEU A O 1
ATOM 5249 N N . GLU A 1 708 ? -43.938 16.797 28.5 1 96.5 708 GLU A N 1
ATOM 5250 C CA . GLU A 1 708 ? -45.156 17.375 27.922 1 96.5 708 GLU A CA 1
ATOM 5251 C C . GLU A 1 708 ? -44.812 18.562 27.031 1 96.5 708 GLU A C 1
ATOM 5253 O O . GLU A 1 708 ? -45.344 18.688 25.922 1 96.5 708 GLU A O 1
ATOM 5258 N N . ARG A 1 709 ? -44 19.375 27.516 1 95.75 709 ARG A N 1
ATOM 5259 C CA . ARG A 1 709 ? -43.562 20.516 26.719 1 95.75 709 ARG A CA 1
ATOM 5260 C C . ARG A 1 709 ? -42.781 20.062 25.484 1 95.75 709 ARG A C 1
ATOM 5262 O O . ARG A 1 709 ? -43 20.594 24.391 1 95.75 709 ARG A O 1
ATOM 5269 N N . MET A 1 710 ? -41.969 19.125 25.672 1 96.88 710 MET A N 1
ATOM 5270 C CA . MET A 1 710 ? -41.188 18.609 24.562 1 96.88 710 MET A CA 1
ATOM 5271 C C . MET A 1 710 ? -42.094 18 23.484 1 96.88 710 MET A C 1
ATOM 5273 O O . MET A 1 710 ? -41.844 18.219 22.297 1 96.88 710 MET A O 1
ATOM 5277 N N . ARG A 1 711 ? -43.031 17.266 23.969 1 97 711 ARG A N 1
ATOM 5278 C CA . ARG A 1 711 ? -43.969 16.656 23.031 1 97 711 ARG A CA 1
ATOM 5279 C C . ARG A 1 711 ? -44.75 17.719 22.234 1 97 711 ARG A C 1
ATOM 5281 O O . ARG A 1 711 ? -44.938 17.578 21.031 1 97 711 ARG A O 1
ATOM 5288 N N . ALA A 1 712 ? -45.125 18.766 22.906 1 96.38 712 ALA A N 1
ATOM 5289 C CA . ALA A 1 712 ? -45.812 19.875 22.234 1 96.38 712 ALA A CA 1
ATOM 5290 C C . ALA A 1 712 ? -44.906 20.516 21.188 1 96.38 712 ALA A C 1
ATOM 5292 O O . ALA A 1 712 ? -45.344 20.844 20.094 1 96.38 712 ALA A O 1
ATOM 5293 N N . ARG A 1 713 ? -43.656 20.688 21.406 1 96.94 713 ARG A N 1
ATOM 5294 C CA . ARG A 1 713 ? -42.719 21.328 20.516 1 96.94 713 ARG A CA 1
ATOM 5295 C C . ARG A 1 713 ? -42.438 20.453 19.297 1 96.94 713 ARG A C 1
ATOM 5297 O O . ARG A 1 713 ? -42.25 20.953 18.188 1 96.94 713 ARG A O 1
ATOM 5304 N N . VAL A 1 714 ? -42.344 19.172 19.516 1 96.81 714 VAL A N 1
ATOM 5305 C CA . VAL A 1 714 ? -42.062 18.219 18.453 1 96.81 714 VAL A CA 1
ATOM 5306 C C . VAL A 1 714 ? -43.062 18.375 17.328 1 96.81 714 VAL A C 1
ATOM 5308 O O . VAL A 1 714 ? -42.75 18.188 16.156 1 96.81 714 VAL A O 1
ATOM 5311 N N . ALA A 1 715 ? -44.25 18.812 17.688 1 94.38 715 ALA A N 1
ATOM 5312 C CA . ALA A 1 715 ? -45.344 18.953 16.719 1 94.38 715 ALA A CA 1
ATOM 5313 C C . ALA A 1 715 ? -45.344 20.344 16.094 1 94.38 715 ALA A C 1
ATOM 5315 O O . ALA A 1 715 ? -46.094 20.609 15.156 1 94.38 715 ALA A O 1
ATOM 5316 N N . GLN A 1 716 ? -44.438 21.172 16.469 1 96.12 716 GLN A N 1
ATOM 5317 C CA . GLN A 1 716 ? -44.406 22.562 16 1 96.12 716 GLN A CA 1
ATOM 5318 C C . GLN A 1 716 ? -43.156 22.828 15.141 1 96.12 716 GLN A C 1
ATOM 5320 O O . GLN A 1 716 ? -42.188 22.078 15.219 1 96.12 716 GLN A O 1
ATOM 5325 N N . GLU A 1 717 ? -43.312 23.891 14.32 1 95.44 717 GLU A N 1
ATOM 5326 C CA . GLU A 1 717 ? -42.125 24.328 13.57 1 95.44 717 GLU A CA 1
ATOM 5327 C C . GLU A 1 717 ? -41.156 25.109 14.469 1 95.44 717 GLU A C 1
ATOM 5329 O O . GLU A 1 717 ? -41.594 25.812 15.375 1 95.44 717 GLU A O 1
ATOM 5334 N N . PRO A 1 718 ? -39.969 25.031 14.297 1 96.81 718 PRO A N 1
ATOM 5335 C CA . PRO A 1 718 ? -39.312 24.312 13.188 1 96.81 718 PRO A CA 1
ATOM 5336 C C . PRO A 1 718 ? -39.031 22.859 13.523 1 96.81 718 PRO A C 1
ATOM 5338 O O . PRO A 1 718 ? -38.5 22.125 12.695 1 96.81 718 PRO A O 1
ATOM 5341 N N . TYR A 1 719 ? -39.344 22.375 14.719 1 97.75 719 TYR A N 1
ATOM 5342 C CA . TYR A 1 719 ? -38.969 21.047 15.211 1 97.75 719 TYR A CA 1
ATOM 5343 C C . TYR A 1 719 ? -39.531 19.953 14.336 1 97.75 719 TYR A C 1
ATOM 5345 O O . TYR A 1 719 ? -38.844 19 13.977 1 97.75 719 TYR A O 1
ATOM 5353 N N . ARG A 1 720 ? -40.75 20.125 13.953 1 96.38 720 ARG A N 1
ATOM 5354 C CA . ARG A 1 720 ? -41.438 19.109 13.164 1 96.38 720 ARG A CA 1
ATOM 5355 C C . ARG A 1 720 ? -40.688 18.812 11.875 1 96.38 720 ARG A C 1
ATOM 5357 O O . ARG A 1 720 ? -40.406 17.656 11.562 1 96.38 720 ARG A O 1
ATOM 5364 N N . ARG A 1 721 ? -40.312 19.812 11.141 1 95.56 721 ARG A N 1
ATOM 5365 C CA . ARG A 1 721 ? -39.625 19.641 9.875 1 95.56 721 ARG A CA 1
ATOM 5366 C C . ARG A 1 721 ? -38.188 19.125 10.102 1 95.56 721 ARG A C 1
ATOM 5368 O O . ARG A 1 721 ? -37.719 18.266 9.352 1 95.56 721 ARG A O 1
ATOM 5375 N N . ALA A 1 722 ? -37.562 19.672 11.109 1 96.94 722 ALA A N 1
ATOM 5376 C CA . ALA A 1 722 ? -36.188 19.266 11.414 1 96.94 722 ALA A CA 1
ATOM 5377 C C . ALA A 1 722 ? -36.125 17.781 11.734 1 96.94 722 ALA A C 1
ATOM 5379 O O . ALA A 1 722 ? -35.25 17.062 11.211 1 96.94 722 ALA A O 1
ATOM 5380 N N . LEU A 1 723 ? -36.969 17.297 12.57 1 97.12 723 LEU A N 1
ATOM 5381 C CA . LEU A 1 723 ? -37 15.906 13.016 1 97.12 723 LEU A CA 1
ATOM 5382 C C . LEU A 1 723 ? -37.344 14.961 11.859 1 97.12 723 LEU A C 1
ATOM 5384 O O . LEU A 1 723 ? -36.719 13.906 11.711 1 97.12 723 LEU A O 1
ATOM 5388 N N . ALA A 1 724 ? -38.25 15.359 11.055 1 95.44 724 ALA A N 1
ATOM 5389 C CA . ALA A 1 724 ? -38.594 14.547 9.898 1 95.44 724 ALA A CA 1
ATOM 5390 C C . ALA A 1 724 ? -37.438 14.445 8.914 1 95.44 724 ALA A C 1
ATOM 5392 O O . ALA A 1 724 ? -37.125 13.359 8.414 1 95.44 724 ALA A O 1
ATOM 5393 N N . ALA A 1 725 ? -36.812 15.508 8.727 1 93.5 725 ALA A N 1
ATOM 5394 C CA . ALA A 1 725 ? -35.781 15.602 7.695 1 93.5 725 ALA A CA 1
ATOM 5395 C C . ALA A 1 725 ? -34.469 14.93 8.148 1 93.5 725 ALA A C 1
ATOM 5397 O O . ALA A 1 725 ? -33.781 14.328 7.336 1 93.5 725 ALA A O 1
ATOM 5398 N N . THR A 1 726 ? -34.156 14.969 9.422 1 95.12 726 THR A N 1
ATOM 5399 C CA . THR A 1 726 ? -32.812 14.609 9.82 1 95.12 726 THR A CA 1
ATOM 5400 C C . THR A 1 726 ? -32.812 13.359 10.695 1 95.12 726 THR A C 1
ATOM 5402 O O . THR A 1 726 ? -31.922 12.508 10.57 1 95.12 726 THR A O 1
ATOM 5405 N N . TRP A 1 727 ? -33.75 13.234 11.594 1 95.56 727 TRP A N 1
ATOM 5406 C CA . TRP A 1 727 ? -33.781 12.078 12.477 1 95.56 727 TRP A CA 1
ATOM 5407 C C . TRP A 1 727 ? -34.875 11.109 12.055 1 95.56 727 TRP A C 1
ATOM 5409 O O . TRP A 1 727 ? -35.031 10.031 12.633 1 95.56 727 TRP A O 1
ATOM 5419 N N . GLU A 1 728 ? -35.719 11.539 11.047 1 94.31 728 GLU A N 1
ATOM 5420 C CA . GLU A 1 728 ? -36.75 10.711 10.438 1 94.31 728 GLU A CA 1
ATOM 5421 C C . GLU A 1 728 ? -37.75 10.203 11.484 1 94.31 728 GLU A C 1
ATOM 5423 O O . GLU A 1 728 ? -38.031 9.008 11.57 1 94.31 728 GLU A O 1
ATOM 5428 N N . THR A 1 729 ? -38.25 11.125 12.297 1 95.88 729 THR A N 1
ATOM 5429 C CA . THR A 1 729 ? -39.281 10.828 13.297 1 95.88 729 THR A CA 1
ATOM 5430 C C . THR A 1 729 ? -40.25 11.984 13.438 1 95.88 729 THR A C 1
ATOM 5432 O O . THR A 1 729 ? -39.938 13.117 13.039 1 95.88 729 THR A O 1
ATOM 5435 N N . THR A 1 730 ? -41.469 11.695 13.906 1 95.44 730 THR A N 1
ATOM 5436 C CA . THR A 1 730 ? -42.5 12.703 14.164 1 95.44 730 THR A CA 1
ATOM 5437 C C . THR A 1 730 ? -42.969 12.641 15.617 1 95.44 730 THR A C 1
ATOM 5439 O O . THR A 1 730 ? -43.906 13.336 16 1 95.44 730 THR A O 1
ATOM 5442 N N . GLU A 1 731 ? -42.375 11.82 16.391 1 95.56 731 GLU A N 1
ATOM 5443 C CA . GLU A 1 731 ? -42.844 11.641 17.75 1 95.56 731 GLU A CA 1
ATOM 5444 C C . GLU A 1 731 ? -41.719 11.828 18.766 1 95.56 731 GLU A C 1
ATOM 5446 O O . GLU A 1 731 ? -40.531 11.727 18.406 1 95.56 731 GLU A O 1
ATOM 5451 N N . LEU A 1 732 ? -42.062 12.055 20 1 97 732 LEU A N 1
ATOM 5452 C CA . LEU A 1 732 ? -41.125 12.305 21.078 1 97 732 LEU A CA 1
ATOM 5453 C C . LEU A 1 732 ? -40.281 11.055 21.344 1 97 732 LEU A C 1
ATOM 5455 O O . LEU A 1 732 ? -39.094 11.164 21.672 1 97 732 LEU A O 1
ATOM 5459 N N . GLU A 1 733 ? -40.906 9.859 21.203 1 97.12 733 GLU A N 1
ATOM 5460 C CA . GLU A 1 733 ? -40.219 8.602 21.438 1 97.12 733 GLU A CA 1
ATOM 5461 C C . GLU A 1 733 ? -39.031 8.438 20.469 1 97.12 733 GLU A C 1
ATOM 5463 O O . GLU A 1 733 ? -38 7.867 20.828 1 97.12 733 GLU A O 1
ATOM 5468 N N . GLY A 1 734 ? -39.219 8.945 19.25 1 96.62 734 GLY A N 1
ATOM 5469 C CA . GLY A 1 734 ? -38.125 8.922 18.297 1 96.62 734 GLY A CA 1
ATOM 5470 C C . GLY A 1 734 ? -36.969 9.82 18.688 1 96.62 734 GLY A C 1
ATOM 5471 O O . GLY A 1 734 ? -35.812 9.484 18.453 1 96.62 734 GLY A O 1
ATOM 5472 N N . VAL A 1 735 ? -37.281 10.938 19.344 1 97.38 735 VAL A N 1
ATOM 5473 C CA . VAL A 1 735 ? -36.25 11.836 19.844 1 97.38 735 VAL A CA 1
ATOM 5474 C C . VAL A 1 735 ? -35.5 11.164 20.969 1 97.38 735 VAL A C 1
ATOM 5476 O O . VAL A 1 735 ? -34.25 11.172 20.984 1 97.38 735 VAL A O 1
ATOM 5479 N N . LEU A 1 736 ? -36.188 10.508 21.859 1 96.94 736 LEU A N 1
ATOM 5480 C CA . LEU A 1 736 ? -35.594 9.898 23.047 1 96.94 736 LEU A CA 1
ATOM 5481 C C . LEU A 1 736 ? -34.812 8.656 22.688 1 96.94 736 LEU A C 1
ATOM 5483 O O . LEU A 1 736 ? -33.969 8.18 23.469 1 96.94 736 LEU A O 1
ATOM 5487 N N . SER A 1 737 ? -35.031 8.109 21.484 1 96.06 737 SER A N 1
ATOM 5488 C CA . SER A 1 737 ? -34.219 6.98 21.016 1 96.06 737 SER A CA 1
ATOM 5489 C C . SER A 1 737 ? -32.781 7.391 20.797 1 96.06 737 SER A C 1
ATOM 5491 O O . SER A 1 737 ? -31.891 6.535 20.703 1 96.06 737 SER A O 1
ATOM 5493 N N . HIS A 1 738 ? -32.469 8.711 20.781 1 96.69 738 HIS A N 1
ATOM 5494 C CA . HIS A 1 738 ? -31.125 9.219 20.594 1 96.69 738 HIS A CA 1
ATOM 5495 C C . HIS A 1 738 ? -30.438 9.484 21.938 1 96.69 738 HIS A C 1
ATOM 5497 O O . HIS A 1 738 ? -29.25 9.781 21.984 1 96.69 738 HIS A O 1
ATOM 5503 N N . PHE A 1 739 ? -31.172 9.344 23.047 1 96.62 739 PHE A N 1
ATOM 5504 C CA . PHE A 1 739 ? -30.625 9.5 24.391 1 96.62 739 PHE A CA 1
ATOM 5505 C C . PHE A 1 739 ? -29.781 8.281 24.766 1 96.62 739 PHE A C 1
ATOM 5507 O O . PHE A 1 739 ? -30.25 7.145 24.672 1 96.62 739 PHE A O 1
ATOM 5514 N N . ILE A 1 740 ? -28.562 8.508 25.219 1 96.38 740 ILE A N 1
ATOM 5515 C CA . ILE A 1 740 ? -27.656 7.406 25.547 1 96.38 740 ILE A CA 1
ATOM 5516 C C . ILE A 1 740 ? -27.688 7.141 27.047 1 96.38 740 ILE A C 1
ATOM 5518 O O . ILE A 1 740 ? -27.953 6.012 27.484 1 96.38 740 ILE A O 1
ATOM 5522 N N . ALA A 1 741 ? -27.328 8.258 27.797 1 96.94 741 ALA A N 1
ATOM 5523 C CA . ALA A 1 741 ? -27.25 8.062 29.234 1 96.94 741 ALA A CA 1
ATOM 5524 C C . ALA A 1 741 ? -27.281 9.398 29.969 1 96.94 741 ALA A C 1
ATOM 5526 O O . ALA A 1 741 ? -26.859 10.422 29.422 1 96.94 741 ALA A O 1
ATOM 5527 N N . GLY A 1 742 ? -27.703 9.312 31.234 1 96.5 742 GLY A N 1
ATOM 5528 C CA . GLY A 1 742 ? -27.797 10.492 32.062 1 96.5 742 GLY A CA 1
ATOM 5529 C C . GLY A 1 742 ? -26.531 10.789 32.844 1 96.5 742 GLY A C 1
ATOM 5530 O O . GLY A 1 742 ? -25.484 10.211 32.562 1 96.5 742 GLY A O 1
ATOM 5531 N N . PRO A 1 743 ? -26.656 11.727 33.781 1 96.94 743 PRO A N 1
ATOM 5532 C CA . PRO A 1 743 ? -25.484 12.258 34.5 1 96.94 743 PRO A CA 1
ATOM 5533 C C . PRO A 1 743 ? -24.75 11.188 35.312 1 96.94 743 PRO A C 1
ATOM 5535 O O . PRO A 1 743 ? -23.531 11.312 35.531 1 96.94 743 PRO A O 1
ATOM 5538 N N . ALA A 1 744 ? -25.375 10.109 35.688 1 96.56 744 ALA A N 1
ATOM 5539 C CA . ALA A 1 744 ? -24.719 9.047 36.438 1 96.56 744 ALA A CA 1
ATOM 5540 C C . ALA A 1 744 ? -23.578 8.422 35.656 1 96.56 744 ALA A C 1
ATOM 5542 O O . ALA A 1 744 ? -22.578 8.008 36.219 1 96.56 744 ALA A O 1
ATOM 5543 N N . LEU A 1 745 ? -23.781 8.305 34.406 1 96.81 745 LEU A N 1
ATOM 5544 C CA . LEU A 1 745 ? -22.719 7.77 33.531 1 96.81 745 LEU A CA 1
ATOM 5545 C C . LEU A 1 745 ? -21.484 8.664 33.562 1 96.81 745 LEU A C 1
ATOM 5547 O O . LEU A 1 745 ? -20.375 8.18 33.75 1 96.81 745 LEU A O 1
ATOM 5551 N N . ALA A 1 746 ? -21.703 9.938 33.375 1 96.81 746 ALA A N 1
ATOM 5552 C CA . ALA A 1 746 ? -20.594 10.891 33.375 1 96.81 746 ALA A CA 1
ATOM 5553 C C . ALA A 1 746 ? -19.844 10.867 34.719 1 96.81 746 ALA A C 1
ATOM 5555 O O . ALA A 1 746 ? -18.609 10.938 34.719 1 96.81 746 ALA A O 1
ATOM 5556 N N . LEU A 1 747 ? -20.578 10.734 35.75 1 95.44 747 LEU A N 1
ATOM 5557 C CA . LEU A 1 747 ? -19.953 10.688 37.062 1 95.44 747 LEU A CA 1
ATOM 5558 C C . LEU A 1 747 ? -19.125 9.414 37.219 1 95.44 747 LEU A C 1
ATOM 5560 O O . LEU A 1 747 ? -18.016 9.461 37.781 1 95.44 747 LEU A O 1
ATOM 5564 N N . ARG A 1 748 ? -19.656 8.328 36.75 1 95.44 748 ARG A N 1
ATOM 5565 C CA . ARG A 1 748 ? -18.922 7.059 36.844 1 95.44 748 ARG A CA 1
ATOM 5566 C C . ARG A 1 748 ? -17.641 7.105 36.031 1 95.44 748 ARG A C 1
ATOM 5568 O O . ARG A 1 748 ? -16.609 6.602 36.469 1 95.44 748 ARG A O 1
ATOM 5575 N N . LEU A 1 749 ? -17.719 7.66 34.938 1 95.38 749 LEU A N 1
ATOM 5576 C CA . LEU A 1 749 ? -16.562 7.723 34.031 1 95.38 749 LEU A CA 1
ATOM 5577 C C . LEU A 1 749 ? -15.5 8.672 34.562 1 95.38 749 LEU A C 1
ATOM 5579 O O . LEU A 1 749 ? -14.305 8.492 34.312 1 95.38 749 LEU A O 1
ATOM 5583 N N . SER A 1 750 ? -15.875 9.664 35.312 1 94.69 750 SER A N 1
ATOM 5584 C CA . SER A 1 750 ? -14.969 10.711 35.75 1 94.69 750 SER A CA 1
ATOM 5585 C C . SER A 1 750 ? -14.406 10.406 37.125 1 94.69 750 SER A C 1
ATOM 5587 O O . SER A 1 750 ? -13.398 10.984 37.562 1 94.69 750 SER A O 1
ATOM 5589 N N . LYS A 1 751 ? -15.031 9.523 37.844 1 91.5 751 LYS A N 1
ATOM 5590 C CA . LYS A 1 751 ? -14.617 9.234 39.219 1 91.5 751 LYS A CA 1
ATOM 5591 C C . LYS A 1 751 ? -13.164 8.758 39.25 1 91.5 751 LYS A C 1
ATOM 5593 O O . LYS A 1 751 ? -12.805 7.785 38.594 1 91.5 751 LYS A O 1
ATOM 5598 N N . GLY A 1 752 ? -12.367 9.469 40.031 1 88.88 752 GLY A N 1
ATOM 5599 C CA . GLY A 1 752 ? -10.977 9.094 40.219 1 88.88 752 GLY A CA 1
ATOM 5600 C C . GLY A 1 752 ? -10.086 9.438 39.031 1 88.88 752 GLY A C 1
ATOM 5601 O O . GLY A 1 752 ? -8.938 9.008 39 1 88.88 752 GLY A O 1
ATOM 5602 N N . GLN A 1 753 ? -10.641 10.172 38.125 1 90.38 753 GLN A N 1
ATOM 5603 C CA . GLN A 1 753 ? -9.859 10.469 36.906 1 90.38 753 GLN A CA 1
ATOM 5604 C C . GLN A 1 753 ? -9.414 11.922 36.906 1 90.38 753 GLN A C 1
ATOM 5606 O O . GLN A 1 753 ? -9.445 12.57 35.844 1 90.38 753 GLN A O 1
ATOM 5611 N N . GLU A 1 754 ? -9.008 12.445 37.938 1 90 754 GLU A N 1
ATOM 5612 C CA . GLU A 1 754 ? -8.602 13.844 38.031 1 90 754 GLU A CA 1
ATOM 5613 C C . GLU A 1 754 ? -7.363 14.117 37.188 1 90 754 GLU A C 1
ATOM 5615 O O . GLU A 1 754 ? -7.223 15.195 36.594 1 90 754 GLU A O 1
ATOM 5620 N N . ALA A 1 755 ? -6.551 13.102 37.094 1 89.62 755 ALA A N 1
ATOM 5621 C CA . ALA A 1 755 ? -5.309 13.234 36.344 1 89.62 755 ALA A CA 1
ATOM 5622 C C . ALA A 1 755 ? -5.59 13.344 34.844 1 89.62 755 ALA A C 1
ATOM 5624 O O . ALA A 1 755 ? -4.738 13.805 34.094 1 89.62 755 ALA A O 1
ATOM 5625 N N . LEU A 1 756 ? -6.82 13.016 34.406 1 92.31 756 LEU A N 1
ATOM 5626 C CA . LEU A 1 756 ? -7.152 12.984 33 1 92.31 756 LEU A CA 1
ATOM 5627 C C . LEU A 1 756 ? -7.82 14.281 32.562 1 92.31 756 LEU A C 1
ATOM 5629 O O . LEU A 1 756 ? -8.117 14.469 31.375 1 92.31 756 LEU A O 1
ATOM 5633 N N . ILE A 1 757 ? -8.086 15.148 33.531 1 96.25 757 ILE A N 1
ATOM 5634 C CA . ILE A 1 757 ? -8.703 16.422 33.156 1 96.25 757 ILE A CA 1
ATOM 5635 C C . ILE A 1 757 ? -7.816 17.172 32.188 1 96.25 757 ILE A C 1
ATOM 5637 O O . ILE A 1 757 ? -6.629 17.391 32.438 1 96.25 757 ILE A O 1
ATOM 5641 N N . ASN A 1 758 ? -8.383 17.484 31.078 1 96.19 758 ASN A N 1
ATOM 5642 C CA . ASN A 1 758 ? -7.684 18.188 30 1 96.19 758 ASN A CA 1
ATOM 5643 C C . ASN A 1 758 ? -7.59 19.688 30.266 1 96.19 758 ASN A C 1
ATOM 5645 O O . ASN A 1 758 ? -8.609 20.344 30.5 1 96.19 758 ASN A O 1
ATOM 5649 N N . THR A 1 759 ? -6.414 20.234 30.234 1 94.56 759 THR A N 1
ATOM 5650 C CA . THR A 1 759 ? -6.195 21.656 30.484 1 94.56 759 THR A CA 1
ATOM 5651 C C . THR A 1 759 ? -5.438 22.281 29.312 1 94.56 759 THR A C 1
ATOM 5653 O O . THR A 1 759 ? -4.969 21.594 28.422 1 94.56 759 THR A O 1
ATOM 5656 N N . ASP A 1 760 ? -5.387 23.594 29.328 1 91.12 760 ASP A N 1
ATOM 5657 C CA . ASP A 1 760 ? -4.633 24.312 28.297 1 91.12 760 ASP A CA 1
ATOM 5658 C C . ASP A 1 760 ? -3.145 23.984 28.375 1 91.12 760 ASP A C 1
ATOM 5660 O O . ASP A 1 760 ? -2.451 23.969 27.359 1 91.12 760 ASP A O 1
ATOM 5664 N N . ASP A 1 761 ? -2.717 23.703 29.547 1 92.25 761 ASP A N 1
ATOM 5665 C CA . ASP A 1 761 ? -1.306 23.375 29.75 1 92.25 761 ASP A CA 1
ATOM 5666 C C . ASP A 1 761 ? -1.004 21.938 29.359 1 92.25 761 ASP A C 1
ATOM 5668 O O . ASP A 1 761 ? -0.101 21.688 28.562 1 92.25 761 ASP A O 1
ATOM 5672 N N . LEU A 1 762 ? -1.715 21.047 29.984 1 92.56 762 LEU A N 1
ATOM 5673 C CA . LEU A 1 762 ? -1.59 19.625 29.672 1 92.56 762 LEU A CA 1
ATOM 5674 C C . LEU A 1 762 ? -2.736 19.156 28.781 1 92.56 762 LEU A C 1
ATOM 5676 O O . LEU A 1 762 ? -3.721 18.594 29.266 1 92.56 762 LEU A O 1
ATOM 5680 N N . SER A 1 763 ? -2.545 19.281 27.516 1 91.06 763 SER A N 1
ATOM 5681 C CA . SER A 1 763 ? -3.594 19 26.547 1 91.06 763 SER A CA 1
ATOM 5682 C C . SER A 1 763 ? -3.547 17.547 26.078 1 91.06 763 SER A C 1
ATOM 5684 O O . SER A 1 763 ? -3.256 17.281 24.922 1 91.06 763 SER A O 1
ATOM 5686 N N . TYR A 1 764 ? -3.904 16.688 26.891 1 92.12 764 TYR A N 1
ATOM 5687 C CA . TYR A 1 764 ? -3.869 15.258 26.625 1 92.12 764 TYR A CA 1
ATOM 5688 C C . TYR A 1 764 ? -4.73 14.906 25.422 1 92.12 764 TYR A C 1
ATOM 5690 O O . TYR A 1 764 ? -4.309 14.148 24.547 1 92.12 764 TYR A O 1
ATOM 5698 N N . VAL A 1 765 ? -5.902 15.469 25.281 1 94.25 765 VAL A N 1
ATOM 5699 C CA . VAL A 1 765 ? -6.895 15.164 24.25 1 94.25 765 VAL A CA 1
ATOM 5700 C C . VAL A 1 765 ? -6.332 15.508 22.875 1 94.25 765 VAL A C 1
ATOM 5702 O O . VAL A 1 765 ? -6.559 14.781 21.906 1 94.25 765 VAL A O 1
ATOM 5705 N N . GLU A 1 766 ? -5.566 16.562 22.828 1 92.44 766 GLU A N 1
ATOM 5706 C CA . GLU A 1 766 ? -4.965 17.016 21.578 1 92.44 766 GLU A CA 1
ATOM 5707 C C . GLU A 1 766 ? -4.039 15.953 21 1 92.44 766 GLU A C 1
ATOM 5709 O O . GLU A 1 766 ? -4.16 15.586 19.828 1 92.44 766 GLU A O 1
ATOM 5714 N N . PHE A 1 767 ? -3.17 15.391 21.797 1 92.62 767 PHE A N 1
ATOM 5715 C CA . PHE A 1 767 ? -2.164 14.43 21.359 1 92.62 767 PHE A CA 1
ATOM 5716 C C . PHE A 1 767 ? -2.781 13.055 21.172 1 92.62 767 PHE A C 1
ATOM 5718 O O . PHE A 1 767 ? -2.436 12.344 20.219 1 92.62 767 PHE A O 1
ATOM 5725 N N . ALA A 1 768 ? -3.713 12.727 22.016 1 92.06 768 ALA A N 1
ATOM 5726 C CA . ALA A 1 768 ? -4.332 11.398 21.953 1 92.06 768 ALA A CA 1
ATOM 5727 C C . ALA A 1 768 ? -5.141 11.242 20.672 1 92.06 768 ALA A C 1
ATOM 5729 O O . ALA A 1 768 ? -5.039 10.219 19.984 1 92.06 768 ALA A O 1
ATOM 5730 N N . PHE A 1 769 ? -5.914 12.227 20.281 1 92.12 769 PHE A N 1
ATOM 5731 C CA . PHE A 1 769 ? -6.684 12.172 19.047 1 92.12 769 PHE A CA 1
ATOM 5732 C C . PHE A 1 769 ? -5.758 12.148 17.828 1 92.12 769 PHE A C 1
ATOM 5734 O O . PHE A 1 769 ? -6.023 11.445 16.859 1 92.12 769 PHE A O 1
ATOM 5741 N N . ALA A 1 770 ? -4.691 12.914 17.922 1 90.88 770 ALA A N 1
ATOM 5742 C CA . ALA A 1 770 ? -3.758 12.992 16.797 1 90.88 770 ALA A CA 1
ATOM 5743 C C . ALA A 1 770 ? -3.096 11.641 16.547 1 90.88 770 ALA A C 1
ATOM 5745 O O . ALA A 1 770 ? -2.844 11.273 15.398 1 90.88 770 ALA A O 1
ATOM 5746 N N . ARG A 1 771 ? -2.867 10.898 17.547 1 89.44 771 ARG A N 1
ATOM 5747 C CA . ARG A 1 771 ? -2.225 9.594 17.438 1 89.44 771 ARG A CA 1
ATOM 5748 C C . ARG A 1 771 ? -3.188 8.555 16.875 1 89.44 771 ARG A C 1
ATOM 5750 O O . ARG A 1 771 ? -2.762 7.523 16.344 1 89.44 771 ARG A O 1
ATOM 5757 N N . SER A 1 772 ? -4.441 8.82 16.891 1 88.25 772 SER A N 1
ATOM 5758 C CA . SER A 1 772 ? -5.438 7.82 16.516 1 88.25 772 SER A CA 1
ATOM 5759 C C . SER A 1 772 ? -6.051 8.117 15.156 1 88.25 772 SER A C 1
ATOM 5761 O O . SER A 1 772 ? -6.844 7.332 14.641 1 88.25 772 SER A O 1
ATOM 5763 N N . VAL A 1 773 ? -5.578 9.156 14.555 1 86.94 773 VAL A N 1
ATOM 5764 C CA . VAL A 1 773 ? -6.195 9.586 13.305 1 86.94 773 VAL A CA 1
ATOM 5765 C C . VAL A 1 773 ? -5.98 8.516 12.234 1 86.94 773 VAL A C 1
ATOM 5767 O O . VAL A 1 773 ? -4.855 8.07 12.016 1 86.94 773 VAL A O 1
ATOM 5770 N N . GLY A 1 774 ? -7.039 8.102 11.594 1 83.19 774 GLY A N 1
ATOM 5771 C CA . GLY A 1 774 ? -6.977 7.145 10.5 1 83.19 774 GLY A CA 1
ATOM 5772 C C . GLY A 1 774 ? -6.973 5.703 10.969 1 83.19 774 GLY A C 1
ATOM 5773 O O . GLY A 1 774 ? -6.961 4.781 10.148 1 83.19 774 GLY A O 1
ATOM 5774 N N . ARG A 1 775 ? -7.09 5.469 12.266 1 82.12 775 ARG A N 1
ATOM 5775 C CA . ARG A 1 775 ? -7.078 4.102 12.781 1 82.12 775 ARG A CA 1
ATOM 5776 C C . ARG A 1 775 ? -8.492 3.561 12.93 1 82.12 775 ARG A C 1
ATOM 5778 O O . ARG A 1 775 ? -9.383 4.266 13.406 1 82.12 775 ARG A O 1
ATOM 5785 N N . SER A 1 776 ? -8.625 2.348 12.492 1 74.88 776 SER A N 1
ATOM 5786 C CA . SER A 1 776 ? -9.961 1.753 12.531 1 74.88 776 SER A CA 1
ATOM 5787 C C . SER A 1 776 ? -10.211 1.055 13.867 1 74.88 776 SER A C 1
ATOM 5789 O O . SER A 1 776 ? -11.352 0.976 14.328 1 74.88 776 SER A O 1
ATOM 5791 N N . HIS A 1 777 ? -9.211 0.593 14.539 1 80.62 777 HIS A N 1
ATOM 5792 C CA . HIS A 1 777 ? -9.367 -0.132 15.797 1 80.62 777 HIS A CA 1
ATOM 5793 C C . HIS A 1 777 ? -8.781 0.653 16.969 1 80.62 777 HIS A C 1
ATOM 5795 O O . HIS A 1 777 ? -7.602 0.505 17.281 1 80.62 777 HIS A O 1
ATOM 5801 N N . THR A 1 778 ? -9.742 1.461 17.625 1 82.81 778 THR A N 1
ATOM 5802 C CA . THR A 1 778 ? -9.258 2.301 18.719 1 82.81 778 THR A CA 1
ATOM 5803 C C . THR A 1 778 ? -9.805 1.816 20.062 1 82.81 778 THR A C 1
ATOM 5805 O O . THR A 1 778 ? -9.406 2.312 21.109 1 82.81 778 THR A O 1
ATOM 5808 N N . GLY A 1 779 ? -10.773 0.885 20.047 1 82 779 GLY A N 1
ATOM 5809 C CA . GLY A 1 779 ? -11.258 0.265 21.266 1 82 779 GLY A CA 1
ATOM 5810 C C . GLY A 1 779 ? -12.453 0.979 21.875 1 82 779 GLY A C 1
ATOM 5811 O O . GLY A 1 779 ? -12.852 0.688 23 1 82 779 GLY A O 1
ATOM 5812 N N . PHE A 1 780 ? -12.961 1.977 21.094 1 90.75 780 PHE A N 1
ATOM 5813 C CA . PHE A 1 780 ? -14.117 2.689 21.625 1 90.75 780 PHE A CA 1
ATOM 5814 C C . PHE A 1 780 ? -15.227 2.746 20.578 1 90.75 780 PHE A C 1
ATOM 5816 O O . PHE A 1 780 ? -14.961 2.877 19.375 1 90.75 780 PHE A O 1
ATOM 5823 N N . ALA A 1 781 ? -16.484 2.596 21.156 1 91.12 781 ALA A N 1
ATOM 5824 C CA . ALA A 1 781 ? -17.703 2.814 20.391 1 91.12 781 ALA A CA 1
ATOM 5825 C C . ALA A 1 781 ? -18.828 3.326 21.297 1 91.12 781 ALA A C 1
ATOM 5827 O O . ALA A 1 781 ? -18.875 3 22.484 1 91.12 781 ALA A O 1
ATOM 5828 N N . PRO A 1 782 ? -19.672 4.145 20.75 1 93.25 782 PRO A N 1
ATOM 5829 C CA . PRO A 1 782 ? -20.766 4.695 21.578 1 93.25 782 PRO A CA 1
ATOM 5830 C C . PRO A 1 782 ? -21.609 3.609 22.234 1 93.25 782 PRO A C 1
ATOM 5832 O O . PRO A 1 782 ? -22.219 3.846 23.281 1 93.25 782 PRO A O 1
ATOM 5835 N N . GLU A 1 783 ? -21.609 2.438 21.703 1 91.69 783 GLU A N 1
ATOM 5836 C CA . GLU A 1 783 ? -22.359 1.317 22.25 1 91.69 783 GLU A CA 1
ATOM 5837 C C . GLU A 1 783 ? -21.875 0.957 23.656 1 91.69 783 GLU A C 1
ATOM 5839 O O . GLU A 1 783 ? -22.656 0.512 24.5 1 91.69 783 GLU A O 1
ATOM 5844 N N . LEU A 1 784 ? -20.609 1.232 23.875 1 92.62 784 LEU A N 1
ATOM 5845 C CA . LEU A 1 784 ? -20.047 0.958 25.203 1 92.62 784 LEU A CA 1
ATOM 5846 C C . LEU A 1 784 ? -20.641 1.89 26.25 1 92.62 784 LEU A C 1
ATOM 5848 O O . LEU A 1 784 ? -20.859 1.485 27.391 1 92.62 784 LEU A O 1
ATOM 5852 N N . LEU A 1 785 ? -20.906 3.119 25.891 1 95.44 785 LEU A N 1
ATOM 5853 C CA . LEU A 1 785 ? -21.516 4.082 26.797 1 95.44 785 LEU A CA 1
ATOM 5854 C C . LEU A 1 785 ? -22.938 3.674 27.141 1 95.44 785 LEU A C 1
ATOM 5856 O O . LEU A 1 785 ? -23.359 3.775 28.297 1 95.44 785 LEU A O 1
ATOM 5860 N N . ARG A 1 786 ? -23.656 3.279 26.141 1 94.81 786 ARG A N 1
ATOM 5861 C CA . ARG A 1 786 ? -25.031 2.854 26.359 1 94.81 786 ARG A CA 1
ATOM 5862 C C . ARG A 1 786 ? -25.094 1.633 27.266 1 94.81 786 ARG A C 1
ATOM 5864 O O . ARG A 1 786 ? -25.906 1.569 28.188 1 94.81 786 ARG A O 1
ATOM 5871 N N . GLN A 1 787 ? -24.234 0.67 27.031 1 93.19 787 GLN A N 1
ATOM 5872 C CA . GLN A 1 787 ? -24.172 -0.522 27.859 1 93.19 787 GLN A CA 1
ATOM 5873 C C . GLN A 1 787 ? -23.906 -0.157 29.328 1 93.19 787 GLN A C 1
ATOM 5875 O O . GLN A 1 787 ? -24.562 -0.669 30.234 1 93.19 787 GLN A O 1
ATOM 5880 N N . LEU A 1 788 ? -22.984 0.729 29.484 1 94.5 788 LEU A N 1
ATOM 5881 C CA . LEU A 1 788 ? -22.672 1.167 30.844 1 94.5 788 LEU A CA 1
ATOM 5882 C C . LEU A 1 788 ? -23.844 1.948 31.438 1 94.5 788 LEU A C 1
ATOM 5884 O O . LEU A 1 788 ? -24.125 1.833 32.625 1 94.5 788 LEU A O 1
ATOM 5888 N N . GLY A 1 789 ? -24.5 2.793 30.656 1 95.94 789 GLY A N 1
ATOM 5889 C CA . GLY A 1 789 ? -25.688 3.516 31.109 1 95.94 789 GLY A CA 1
ATOM 5890 C C . GLY A 1 789 ? -26.781 2.604 31.594 1 95.94 789 GLY A C 1
ATOM 5891 O O . GLY A 1 789 ? -27.422 2.885 32.594 1 95.94 789 GLY A O 1
ATOM 5892 N N . VAL A 1 790 ? -26.984 1.537 30.906 1 94.62 790 VAL A N 1
ATOM 5893 C CA . VAL A 1 790 ? -28 0.558 31.297 1 94.62 790 VAL A CA 1
ATOM 5894 C C . VAL A 1 790 ? -27.609 -0.103 32.625 1 94.62 790 VAL A C 1
ATOM 5896 O O . VAL A 1 790 ? -28.453 -0.268 33.5 1 94.62 790 VAL A O 1
ATOM 5899 N N . GLU A 1 791 ? -26.375 -0.453 32.75 1 93.38 791 GLU A N 1
ATOM 5900 C CA . GLU A 1 791 ? -25.875 -1.086 33.969 1 93.38 791 GLU A CA 1
ATOM 5901 C C . GLU A 1 791 ? -26.062 -0.17 35.188 1 93.38 791 GLU A C 1
ATOM 5903 O O . GLU A 1 791 ? -26.344 -0.638 36.281 1 93.38 791 GLU A O 1
ATOM 5908 N N . LEU A 1 792 ? -26.016 1.136 34.938 1 95.12 792 LEU A N 1
ATOM 5909 C CA . LEU A 1 792 ? -26.094 2.113 36.031 1 95.12 792 LEU A CA 1
ATOM 5910 C C . LEU A 1 792 ? -27.531 2.562 36.25 1 95.12 792 LEU A C 1
ATOM 5912 O O . LEU A 1 792 ? -27.828 3.289 37.188 1 95.12 792 LEU A O 1
ATOM 5916 N N . GLY A 1 793 ? -28.406 2.166 35.344 1 93.5 793 GLY A N 1
ATOM 5917 C CA . GLY A 1 793 ? -29.766 2.645 35.406 1 93.5 793 GLY A CA 1
ATOM 5918 C C . GLY A 1 793 ? -29.922 4.082 34.969 1 93.5 793 GLY A C 1
ATOM 5919 O O . GLY A 1 793 ? -30.859 4.773 35.375 1 93.5 793 GLY A O 1
ATOM 5920 N N . ALA A 1 794 ? -28.984 4.555 34.156 1 95.88 794 ALA A N 1
ATOM 5921 C CA . ALA A 1 794 ? -28.984 5.949 33.75 1 95.88 794 ALA A CA 1
ATOM 5922 C C . ALA A 1 794 ? -29.359 6.066 32.25 1 95.88 794 ALA A C 1
ATOM 5924 O O . ALA A 1 794 ? -29.188 7.121 31.656 1 95.88 794 ALA A O 1
ATOM 5925 N N . ASP A 1 795 ? -29.875 5 31.594 1 95.06 795 ASP A N 1
ATOM 5926 C CA . ASP A 1 795 ? -30.125 4.953 30.156 1 95.06 795 ASP A CA 1
ATOM 5927 C C . ASP A 1 795 ? -31.422 5.68 29.812 1 95.06 795 ASP A C 1
ATOM 5929 O O . ASP A 1 795 ? -31.828 5.711 28.641 1 95.06 795 ASP A O 1
ATOM 5933 N N . ARG A 1 796 ? -32.156 6.246 30.812 1 95.31 796 ARG A N 1
ATOM 5934 C CA . ARG A 1 796 ? -33.344 7.055 30.625 1 95.31 796 ARG A CA 1
ATOM 5935 C C . ARG A 1 796 ? -33.188 8.414 31.297 1 95.31 796 ARG A C 1
ATOM 5937 O O . ARG A 1 796 ? -32.594 8.516 32.375 1 95.31 796 ARG A O 1
ATOM 5944 N N . PRO A 1 797 ? -33.688 9.484 30.625 1 95.88 797 PRO A N 1
ATOM 5945 C CA . PRO A 1 797 ? -33.594 10.797 31.25 1 95.88 797 PRO A CA 1
ATOM 5946 C C . PRO A 1 797 ? -34.469 10.945 32.469 1 95.88 797 PRO A C 1
ATOM 5948 O O . PRO A 1 797 ? -35.5 10.258 32.594 1 95.88 797 PRO A O 1
ATOM 5951 N N . GLU A 1 798 ? -34.094 11.812 33.375 1 94.5 798 GLU A N 1
ATOM 5952 C CA . GLU A 1 798 ? -34.938 12.156 34.5 1 94.5 798 GLU A CA 1
ATOM 5953 C C . GLU A 1 798 ? -36.125 13.023 34.062 1 94.5 798 GLU A C 1
ATOM 5955 O O . GLU A 1 798 ? -35.938 13.977 33.312 1 94.5 798 GLU A O 1
ATOM 5960 N N . VAL A 1 799 ? -37.344 12.695 34.531 1 95.31 799 VAL A N 1
ATOM 5961 C CA . VAL A 1 799 ? -38.531 13.336 34.031 1 95.31 799 VAL A CA 1
ATOM 5962 C C . VAL A 1 799 ? -39.25 14.109 35.125 1 95.31 799 VAL A C 1
ATOM 5964 O O . VAL A 1 799 ? -39.406 13.594 36.25 1 95.31 799 VAL A O 1
ATOM 5967 N N . ALA A 1 800 ? -39.594 15.32 34.844 1 94.31 800 ALA A N 1
ATOM 5968 C CA . ALA A 1 800 ? -40.344 16.141 35.781 1 94.31 800 ALA A CA 1
ATOM 5969 C C . ALA A 1 800 ? -41.844 15.945 35.594 1 94.31 800 ALA A C 1
ATOM 5971 O O . ALA A 1 800 ? -42.594 15.805 36.562 1 94.31 800 ALA A O 1
ATOM 5972 N N . ARG A 1 801 ? -42.219 15.969 34.281 1 94.25 801 ARG A N 1
ATOM 5973 C CA . ARG A 1 801 ? -43.625 15.859 33.906 1 94.25 801 ARG A CA 1
ATOM 5974 C C . ARG A 1 801 ? -43.781 15.125 32.562 1 94.25 801 ARG A C 1
ATOM 5976 O O . ARG A 1 801 ? -42.906 15.211 31.703 1 94.25 801 ARG A O 1
ATOM 5983 N N . GLY A 1 802 ? -44.875 14.367 32.469 1 93.25 802 GLY A N 1
ATOM 5984 C CA . GLY A 1 802 ? -45.188 13.695 31.234 1 93.25 802 GLY A CA 1
ATOM 5985 C C . GLY A 1 802 ? -44.844 12.219 31.25 1 93.25 802 GLY A C 1
ATOM 5986 O O . GLY A 1 802 ? -44.219 11.734 32.188 1 93.25 802 GLY A O 1
ATOM 5987 N N . THR A 1 803 ? -45.406 11.438 30.266 1 92.75 803 THR A N 1
ATOM 5988 C CA . THR A 1 803 ? -45.156 10 30.172 1 92.75 803 THR A CA 1
ATOM 5989 C C . THR A 1 803 ? -44.562 9.648 28.812 1 92.75 803 THR A C 1
ATOM 5991 O O . THR A 1 803 ? -44.719 10.406 27.844 1 92.75 803 THR A O 1
ATOM 5994 N N . VAL A 1 804 ? -43.875 8.578 28.797 1 94.94 804 VAL A N 1
ATOM 5995 C CA . VAL A 1 804 ? -43.219 8.094 27.578 1 94.94 804 VAL A CA 1
ATOM 5996 C C . VAL A 1 804 ? -43.406 6.582 27.469 1 94.94 804 VAL A C 1
ATOM 5998 O O . VAL A 1 804 ? -43.375 5.867 28.469 1 94.94 804 VAL A O 1
ATOM 6001 N N . ASP A 1 805 ? -43.688 6.125 26.312 1 95.25 805 ASP A N 1
ATOM 6002 C CA . ASP A 1 805 ? -43.719 4.695 26.016 1 95.25 805 ASP A CA 1
ATOM 6003 C C . ASP A 1 805 ? -42.281 4.184 25.734 1 95.25 805 ASP A C 1
ATOM 6005 O O . ASP A 1 805 ? -41.844 4.219 24.578 1 95.25 805 ASP A O 1
ATOM 6009 N N . TRP A 1 806 ? -41.719 3.58 26.703 1 95.56 806 TRP A N 1
ATOM 6010 C CA . TRP A 1 806 ? -40.312 3.166 26.594 1 95.56 806 TRP A CA 1
ATOM 6011 C C . TRP A 1 806 ? -40.188 1.959 25.672 1 95.56 806 TRP A C 1
ATOM 6013 O O . TRP A 1 806 ? -39.125 1.74 25.078 1 95.56 806 TRP A O 1
ATOM 6023 N N . GLN A 1 807 ? -41.25 1.126 25.609 1 94.56 807 GLN A N 1
ATOM 6024 C CA . GLN A 1 807 ? -41.219 0.052 24.625 1 94.56 807 GLN A CA 1
ATOM 6025 C C . GLN A 1 807 ? -41.062 0.605 23.219 1 94.56 807 GLN A C 1
ATOM 6027 O O . GLN A 1 807 ? -40.281 0.094 22.422 1 94.56 807 GLN A O 1
ATOM 6032 N N . ARG A 1 808 ? -41.812 1.645 22.984 1 94.94 808 ARG A N 1
ATOM 6033 C CA . ARG A 1 808 ? -41.75 2.305 21.688 1 94.94 808 ARG A CA 1
ATOM 6034 C C . ARG A 1 808 ? -40.406 2.926 21.422 1 94.94 808 ARG A C 1
ATOM 6036 O O . ARG A 1 808 ? -39.875 2.861 20.312 1 94.94 808 ARG A O 1
ATOM 6043 N N . VAL A 1 809 ? -39.781 3.496 22.422 1 96.5 809 VAL A N 1
ATOM 6044 C CA . VAL A 1 809 ? -38.469 4.109 22.297 1 96.5 809 VAL A CA 1
ATOM 6045 C C . VAL A 1 809 ? -37.438 3.061 21.875 1 96.5 809 VAL A C 1
ATOM 6047 O O . VAL A 1 809 ? -36.656 3.291 20.953 1 96.5 809 VAL A O 1
ATOM 6050 N N . GLU A 1 810 ? -37.5 1.883 22.453 1 95.81 810 GLU A N 1
ATOM 6051 C CA . GLU A 1 810 ? -36.531 0.822 22.156 1 95.81 810 GLU A CA 1
ATOM 6052 C C . GLU A 1 810 ? -36.781 0.243 20.766 1 95.81 810 GLU A C 1
ATOM 6054 O O . GLU A 1 810 ? -35.844 -0.158 20.078 1 95.81 810 GLU A O 1
ATOM 6059 N N . GLU A 1 811 ? -38 0.162 20.391 1 94.19 811 GLU A N 1
ATOM 6060 C CA . GLU A 1 811 ? -38.312 -0.301 19.047 1 94.19 811 GLU A CA 1
ATOM 6061 C C . GLU A 1 811 ? -37.75 0.637 18 1 94.19 811 GLU A C 1
ATOM 6063 O O . GLU A 1 811 ? -37.25 0.185 16.953 1 94.19 811 GLU A O 1
ATOM 6068 N N . LEU A 1 812 ? -37.75 1.909 18.281 1 94.81 812 LEU A N 1
ATOM 6069 C CA . LEU A 1 812 ? -37.281 2.908 17.328 1 94.81 812 LEU A CA 1
ATOM 6070 C C . LEU A 1 812 ? -35.75 2.988 17.328 1 94.81 812 LEU A C 1
ATOM 6072 O O . LEU A 1 812 ? -35.156 3.637 16.453 1 94.81 812 LEU A O 1
ATOM 6076 N N . ARG A 1 813 ? -35.062 2.203 18.203 1 93.94 813 ARG A N 1
ATOM 6077 C CA . ARG A 1 813 ? -33.625 2.143 18.25 1 93.94 813 ARG A CA 1
ATOM 6078 C C . ARG A 1 813 ? -33.094 1.035 17.344 1 93.94 813 ARG A C 1
ATOM 6080 O O . ARG A 1 813 ? -31.922 1.041 16.969 1 93.94 813 ARG A O 1
ATOM 6087 N N . LEU A 1 814 ? -33.906 0.145 17.016 1 91.12 814 LEU A N 1
ATOM 6088 C CA . LEU A 1 814 ? -33.5 -1.1 16.375 1 91.12 814 LEU A CA 1
ATOM 6089 C C . LEU A 1 814 ? -32.938 -0.839 14.977 1 91.12 814 LEU A C 1
ATOM 6091 O O . LEU A 1 814 ? -31.984 -1.482 14.555 1 91.12 814 LEU A O 1
ATOM 6095 N N . PRO A 1 815 ? -33.5 0.103 14.266 1 87.44 815 PRO A N 1
ATOM 6096 C CA . PRO A 1 815 ? -32.938 0.364 12.945 1 87.44 815 PRO A CA 1
ATOM 6097 C C . PRO A 1 815 ? -31.453 0.77 13.023 1 87.44 815 PRO A C 1
ATOM 6099 O O . PRO A 1 815 ? -30.688 0.511 12.094 1 87.44 815 PRO A O 1
ATOM 6102 N N . ALA A 1 816 ? -31.062 1.433 14.109 1 83.19 816 ALA A N 1
ATOM 6103 C CA . ALA A 1 816 ? -29.672 1.841 14.297 1 83.19 816 ALA A CA 1
ATOM 6104 C C . ALA A 1 816 ? -28.844 0.705 14.891 1 83.19 816 ALA A C 1
ATOM 6106 O O . ALA A 1 816 ? -27.703 0.909 15.289 1 83.19 816 ALA A O 1
ATOM 6107 N N . GLN A 1 817 ? -29.375 -0.485 15.039 1 79.88 817 GLN A N 1
ATOM 6108 C CA . GLN A 1 817 ? -28.719 -1.732 15.43 1 79.88 817 GLN A CA 1
ATOM 6109 C C . GLN A 1 817 ? -28.266 -1.686 16.891 1 79.88 817 GLN A C 1
ATOM 6111 O O . GLN A 1 817 ? -27.172 -2.172 17.219 1 79.88 817 GLN A O 1
ATOM 6116 N N . TRP A 1 818 ? -29 -0.914 17.672 1 86.69 818 TRP A N 1
ATOM 6117 C CA . TRP A 1 818 ? -28.781 -0.977 19.109 1 86.69 818 TRP A CA 1
ATOM 6118 C C . TRP A 1 818 ? -29.219 -2.324 19.672 1 86.69 818 TRP A C 1
ATOM 6120 O O . TRP A 1 818 ? -30.234 -2.877 19.25 1 86.69 818 TRP A O 1
AT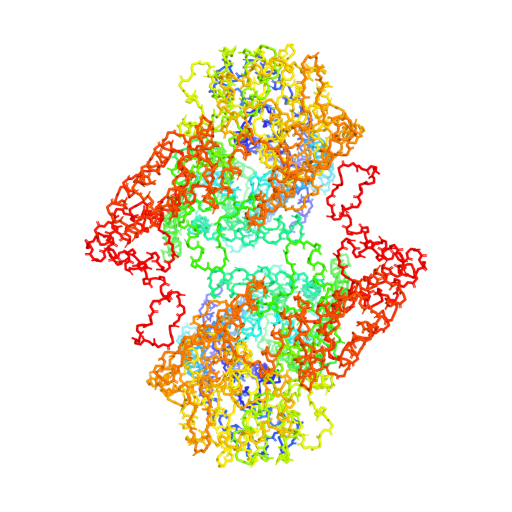OM 6130 N N . ASP A 1 819 ? -28.484 -2.826 20.672 1 85.25 819 ASP A N 1
ATOM 6131 C CA . ASP A 1 819 ? -28.953 -4.016 21.375 1 85.25 819 ASP A CA 1
ATOM 6132 C C . ASP A 1 819 ? -30 -3.662 22.438 1 85.25 819 ASP A C 1
ATOM 6134 O O . ASP A 1 819 ? -29.781 -2.762 23.25 1 85.25 819 ASP A O 1
ATOM 6138 N N . PRO A 1 820 ? -31.109 -4.336 22.328 1 88.31 820 PRO A N 1
ATOM 6139 C CA . PRO A 1 820 ? -32.125 -4.031 23.344 1 88.31 820 PRO A CA 1
ATOM 6140 C C . PRO A 1 820 ? -31.688 -4.422 24.75 1 88.31 820 PRO A C 1
ATOM 6142 O O . PRO A 1 820 ? -31.078 -5.484 24.953 1 88.31 820 PRO A O 1
ATOM 6145 N N . PRO A 1 821 ? -31.938 -3.494 25.641 1 89.81 821 PRO A N 1
ATOM 6146 C CA . PRO A 1 821 ? -31.594 -3.84 27.016 1 89.81 821 PRO A CA 1
ATOM 6147 C C . PRO A 1 821 ? -32.531 -4.879 27.625 1 89.81 821 PRO A C 1
ATOM 6149 O O . PRO A 1 821 ? -33.688 -5.004 27.188 1 89.81 821 PRO A O 1
ATOM 6152 N N . ARG A 1 822 ? -32.25 -5.707 28.703 1 81.75 822 ARG A N 1
ATOM 6153 C CA . ARG A 1 822 ? -33.062 -6.668 29.453 1 81.75 822 ARG A CA 1
ATOM 6154 C C . ARG A 1 822 ? -33.656 -6.027 30.703 1 81.75 822 ARG A C 1
ATOM 6156 O O . ARG A 1 822 ? -32.969 -5.848 31.703 1 81.75 822 ARG A O 1
ATOM 6163 N N . ARG A 1 823 ? -34.875 -5.512 30.422 1 89.62 823 ARG A N 1
ATOM 6164 C CA . ARG A 1 823 ? -35.594 -4.887 31.531 1 89.62 823 ARG A CA 1
ATOM 6165 C C . ARG A 1 823 ? -36.969 -5.531 31.734 1 89.62 823 ARG A C 1
ATOM 6167 O O . ARG A 1 823 ? -37.625 -5.918 30.766 1 89.62 823 ARG A O 1
ATOM 6174 N N . PRO A 1 824 ? -37.406 -5.508 33 1 89.31 824 PRO A N 1
ATOM 6175 C CA . PRO A 1 824 ? -38.656 -6.164 33.281 1 89.31 824 PRO A CA 1
ATOM 6176 C C . PRO A 1 824 ? -39.875 -5.41 32.688 1 89.31 824 PRO A C 1
ATOM 6178 O O . PRO A 1 824 ? -40.906 -6.008 32.438 1 89.31 824 PRO A O 1
ATOM 6181 N N . ASP A 1 825 ? -39.75 -4.098 32.438 1 92.31 825 ASP A N 1
ATOM 6182 C CA . ASP A 1 825 ? -40.875 -3.309 31.953 1 92.31 825 ASP A CA 1
ATOM 6183 C C . ASP A 1 825 ? -40.969 -3.338 30.438 1 92.31 825 ASP A C 1
ATOM 6185 O O . ASP A 1 825 ? -41.875 -2.713 29.844 1 92.31 825 ASP A O 1
ATOM 6189 N N . LEU A 1 826 ? -40.125 -4.062 29.766 1 95.06 826 LEU A N 1
ATOM 6190 C CA . LEU A 1 826 ? -40.094 -4.16 28.312 1 95.06 826 LEU A CA 1
ATOM 6191 C C . LEU A 1 826 ? -40.5 -5.559 27.859 1 95.06 826 LEU A C 1
ATOM 6193 O O . LEU A 1 826 ? -40.188 -6.547 28.531 1 95.06 826 LEU A O 1
ATOM 6197 N N . ASN A 1 827 ? -41.219 -5.609 26.844 1 94.94 827 ASN A N 1
ATOM 6198 C CA . ASN A 1 827 ? -41.531 -6.875 26.203 1 94.94 827 ASN A CA 1
ATOM 6199 C C . ASN A 1 827 ? -40.406 -7.352 25.297 1 94.94 827 ASN A C 1
ATOM 6201 O O . ASN A 1 827 ? -40.344 -6.977 24.125 1 94.94 827 ASN A O 1
ATOM 6205 N N . ALA A 1 828 ? -39.656 -8.266 25.781 1 93.31 828 ALA A N 1
ATOM 6206 C CA . ALA A 1 828 ? -38.438 -8.727 25.094 1 93.31 828 ALA A CA 1
ATOM 6207 C C . ALA A 1 828 ? -38.781 -9.477 23.812 1 93.31 828 ALA A C 1
ATOM 6209 O O . ALA A 1 828 ? -38.062 -9.367 22.812 1 93.31 828 ALA A O 1
ATOM 6210 N N . SER A 1 829 ? -39.781 -10.227 23.812 1 92.25 829 SER A N 1
ATOM 6211 C CA . SER A 1 829 ? -40.188 -11.016 22.656 1 92.25 829 SER A CA 1
ATOM 6212 C C . SER A 1 829 ? -40.562 -10.125 21.484 1 92.25 829 SER A C 1
ATOM 6214 O O . SER A 1 829 ? -40.219 -10.398 20.328 1 92.25 829 SER A O 1
ATOM 6216 N N . LYS A 1 830 ? -41.312 -9.109 21.828 1 93.44 830 LYS A N 1
ATOM 6217 C CA . LYS A 1 830 ? -41.719 -8.164 20.797 1 93.44 830 LYS A CA 1
ATOM 6218 C C . LYS A 1 830 ? -40.5 -7.445 20.203 1 93.44 830 LYS A C 1
ATOM 6220 O O . LYS A 1 830 ? -40.438 -7.223 19 1 93.44 830 LYS A O 1
ATOM 6225 N N . LEU A 1 831 ? -39.625 -7.098 21.031 1 94.62 831 LEU A N 1
ATOM 6226 C CA . LEU A 1 831 ? -38.406 -6.426 20.562 1 94.62 831 LEU A CA 1
ATOM 6227 C C . LEU A 1 831 ? -37.594 -7.34 19.672 1 94.62 831 LEU A C 1
ATOM 6229 O O . LEU A 1 831 ? -37.031 -6.895 18.641 1 94.62 831 LEU A O 1
ATOM 6233 N N . GLN A 1 832 ? -37.531 -8.594 20.047 1 92.81 832 GLN A N 1
ATOM 6234 C CA . GLN A 1 832 ? -36.781 -9.555 19.234 1 92.81 832 GLN A CA 1
ATOM 6235 C C . GLN A 1 832 ? -37.438 -9.766 17.875 1 92.81 832 GLN A C 1
ATOM 6237 O O . GLN A 1 832 ? -36.75 -9.938 16.875 1 92.81 832 GLN A O 1
ATOM 6242 N N . ALA A 1 833 ? -38.688 -9.773 17.938 1 93.5 833 ALA A N 1
ATOM 6243 C CA . ALA A 1 833 ? -39.438 -9.922 16.688 1 93.5 833 ALA A CA 1
ATOM 6244 C C . ALA A 1 833 ? -39.156 -8.75 15.75 1 93.5 833 ALA A C 1
ATOM 6246 O O . ALA A 1 833 ? -38.969 -8.945 14.547 1 93.5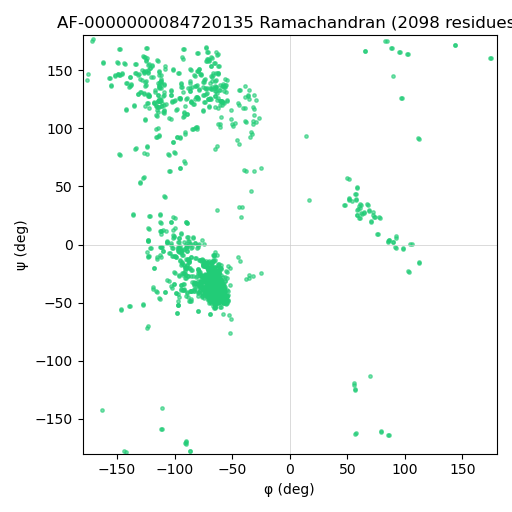 833 ALA A O 1
ATOM 6247 N N . HIS A 1 834 ? -39.219 -7.578 16.266 1 93.38 834 HIS A N 1
ATOM 6248 C CA . HIS A 1 834 ? -38.938 -6.395 15.469 1 93.38 834 HIS A CA 1
ATOM 6249 C C . HIS A 1 834 ? -37.5 -6.402 14.953 1 93.38 834 HIS A C 1
ATOM 6251 O O . HIS A 1 834 ? -37.25 -6.02 13.812 1 93.38 834 HIS A O 1
ATOM 6257 N N . ARG A 1 835 ? -36.625 -6.816 15.781 1 93.94 835 ARG A N 1
ATOM 6258 C CA . ARG A 1 835 ? -35.219 -6.91 15.398 1 93.94 835 ARG A CA 1
ATOM 6259 C C . ARG A 1 835 ? -35.031 -7.867 14.227 1 93.94 835 ARG A C 1
ATOM 6261 O O . ARG A 1 835 ? -34.219 -7.609 13.328 1 93.94 835 ARG A O 1
ATOM 6268 N N . ALA A 1 836 ? -35.688 -8.922 14.242 1 93.31 836 ALA A N 1
ATOM 6269 C CA . ALA A 1 836 ? -35.594 -9.914 13.18 1 93.31 836 ALA A CA 1
ATOM 6270 C C . ALA A 1 836 ? -36.031 -9.336 11.844 1 93.31 836 ALA A C 1
ATOM 6272 O O . ALA A 1 836 ? -35.5 -9.695 10.789 1 93.31 836 ALA A O 1
ATOM 6273 N N . VAL A 1 837 ? -37.062 -8.492 11.867 1 94.25 837 VAL A N 1
ATOM 6274 C CA . VAL A 1 837 ? -37.531 -7.832 10.664 1 94.25 837 VAL A CA 1
ATOM 6275 C C . VAL A 1 837 ? -36.406 -7.02 10.031 1 94.25 837 VAL A C 1
ATOM 6277 O O . VAL A 1 837 ? -36.125 -7.164 8.836 1 94.25 837 VAL A O 1
ATOM 6280 N N . TYR A 1 838 ? -35.781 -6.242 10.836 1 93.5 838 TYR A N 1
ATOM 6281 C CA . TYR A 1 838 ? -34.75 -5.363 10.328 1 93.5 838 TYR A CA 1
ATOM 6282 C C . TYR A 1 838 ? -33.531 -6.168 9.891 1 93.5 838 TYR A C 1
ATOM 6284 O O . TYR A 1 838 ? -32.844 -5.809 8.922 1 93.5 838 TYR A O 1
ATOM 6292 N N . ALA A 1 839 ? -33.25 -7.254 10.523 1 92.19 839 ALA A N 1
ATOM 6293 C CA . ALA A 1 839 ? -32.125 -8.117 10.133 1 92.19 839 ALA A CA 1
ATOM 6294 C C . ALA A 1 839 ? -32.375 -8.727 8.75 1 92.19 839 ALA A C 1
ATOM 6296 O O . ALA A 1 839 ? -31.469 -8.758 7.914 1 92.19 839 ALA A O 1
ATOM 6297 N N . ALA A 1 840 ? -33.531 -9.211 8.578 1 91.31 840 ALA A N 1
ATOM 6298 C CA . ALA A 1 840 ? -33.875 -9.781 7.277 1 91.31 840 ALA A CA 1
ATOM 6299 C C . ALA A 1 840 ? -33.812 -8.727 6.18 1 91.31 840 ALA A C 1
ATOM 6301 O O . ALA A 1 840 ? -33.344 -9 5.07 1 91.31 840 ALA A O 1
ATOM 6302 N N . TYR A 1 841 ? -34.344 -7.586 6.465 1 92.19 841 TYR A N 1
ATOM 6303 C CA . TYR A 1 841 ? -34.312 -6.473 5.523 1 92.19 841 TYR A CA 1
ATOM 6304 C C . TYR A 1 841 ? -32.875 -6.105 5.141 1 92.19 841 TYR A C 1
ATOM 6306 O O . TYR A 1 841 ? -32.594 -5.91 3.961 1 92.19 841 TYR A O 1
ATOM 6314 N N . ASN A 1 842 ? -32.031 -6.051 6.086 1 89.12 842 ASN A N 1
ATOM 6315 C CA . ASN A 1 842 ? -30.625 -5.684 5.848 1 89.12 842 ASN A CA 1
ATOM 6316 C C . ASN A 1 842 ? -29.891 -6.758 5.059 1 89.12 842 ASN A C 1
ATOM 6318 O O . ASN A 1 842 ? -28.938 -6.461 4.332 1 89.12 842 ASN A O 1
ATOM 6322 N N . ARG A 1 843 ? -30.297 -7.973 5.176 1 87.06 843 ARG A N 1
ATOM 6323 C CA . ARG A 1 843 ? -29.719 -9.078 4.422 1 87.06 843 ARG A CA 1
ATOM 6324 C C . ARG A 1 843 ? -30.312 -9.172 3.025 1 87.06 843 ARG A C 1
ATOM 6326 O O . ARG A 1 843 ? -30.078 -10.141 2.303 1 87.06 843 ARG A O 1
ATOM 6333 N N . GLN A 1 844 ? -31.234 -8.195 2.738 1 85.62 844 GLN A N 1
ATOM 6334 C CA . GLN A 1 844 ? -31.875 -8.094 1.43 1 85.62 844 GLN A CA 1
ATOM 6335 C C . GLN A 1 844 ? -32.781 -9.273 1.168 1 85.62 844 GLN A C 1
ATOM 6337 O O . GLN A 1 844 ? -32.75 -9.875 0.092 1 85.62 844 GLN A O 1
ATOM 6342 N N . GLN A 1 845 ? -33.344 -9.672 2.182 1 87.31 845 GLN A N 1
ATOM 6343 C CA . GLN A 1 845 ? -34.406 -10.68 2.082 1 87.31 845 GLN A CA 1
ATOM 6344 C C . GLN A 1 845 ? -35.781 -10.07 2.303 1 87.31 845 GLN A C 1
ATOM 6346 O O . GLN A 1 845 ? -36.406 -10.273 3.35 1 87.31 845 GLN A O 1
ATOM 6351 N N . PRO A 1 846 ? -36.344 -9.383 1.315 1 89.25 846 PRO A N 1
ATOM 6352 C CA . PRO A 1 846 ? -37.562 -8.602 1.494 1 89.25 846 PRO A CA 1
ATOM 6353 C C . PRO A 1 846 ? -38.781 -9.469 1.787 1 89.25 846 PRO A C 1
ATOM 6355 O O . PRO A 1 846 ? -39.625 -9.094 2.596 1 89.25 846 PRO A O 1
ATOM 6358 N N . SER A 1 847 ? -38.875 -10.617 1.124 1 87.56 847 SER A N 1
ATOM 6359 C CA . SER A 1 847 ? -40.031 -11.477 1.346 1 87.56 847 SER A CA 1
ATOM 6360 C C . SER A 1 847 ? -40.062 -11.992 2.781 1 87.56 847 SER A C 1
ATOM 6362 O O . SER A 1 847 ? -41.125 -12.008 3.414 1 87.56 847 SER A O 1
ATOM 6364 N N . GLU A 1 848 ? -38.875 -12.352 3.217 1 89.88 848 GLU A N 1
ATOM 6365 C CA . GLU A 1 848 ? -38.781 -12.812 4.598 1 89.88 848 GLU A CA 1
ATOM 6366 C C . GLU A 1 848 ? -39.062 -11.68 5.582 1 89.88 848 GLU A C 1
ATOM 6368 O O . GLU A 1 848 ? -39.75 -11.883 6.586 1 89.88 848 GLU A O 1
ATOM 6373 N N . ALA A 1 849 ? -38.656 -10.508 5.359 1 94.5 849 ALA A N 1
ATOM 6374 C CA . ALA A 1 849 ? -38.844 -9.352 6.234 1 94.5 849 ALA A CA 1
ATOM 6375 C C . ALA A 1 849 ? -40.312 -8.992 6.348 1 94.5 849 ALA A C 1
ATOM 6377 O O . ALA A 1 849 ? -40.812 -8.672 7.438 1 94.5 849 ALA A O 1
ATOM 6378 N N . LEU A 1 850 ? -41.031 -9.008 5.258 1 94.12 850 LEU A N 1
ATOM 6379 C CA . LEU A 1 850 ? -42.469 -8.672 5.262 1 94.12 850 LEU A CA 1
ATOM 6380 C C . LEU A 1 850 ? -43.25 -9.695 6.07 1 94.12 850 LEU A C 1
ATOM 6382 O O . LEU A 1 850 ? -44.125 -9.328 6.844 1 94.12 850 LEU A O 1
ATOM 6386 N N . LYS A 1 851 ? -42.844 -10.961 5.883 1 93.12 851 LYS A N 1
ATOM 6387 C CA . LYS A 1 851 ? -43.531 -12.008 6.645 1 93.12 851 LYS A CA 1
ATOM 6388 C C . LYS A 1 851 ? -43.312 -11.828 8.141 1 93.12 851 LYS A C 1
ATOM 6390 O O . LYS A 1 851 ? -44.25 -11.969 8.938 1 93.12 851 LYS A O 1
ATOM 6395 N N . LEU A 1 852 ? -42.125 -11.555 8.477 1 94.56 852 LEU A N 1
ATOM 6396 C CA . LEU A 1 852 ? -41.781 -11.344 9.875 1 94.56 852 LEU A CA 1
ATOM 6397 C C . LEU A 1 852 ? -42.531 -10.125 10.438 1 94.56 852 LEU A C 1
ATOM 6399 O O . LEU A 1 852 ? -43 -10.148 11.578 1 94.56 852 LEU A O 1
ATOM 6403 N N . TRP A 1 853 ? -42.688 -9.023 9.68 1 95.06 853 TRP A N 1
ATOM 6404 C CA . TRP A 1 853 ? -43.406 -7.832 10.109 1 95.06 853 TRP A CA 1
ATOM 6405 C C . TRP A 1 853 ? -44.875 -8.141 10.359 1 95.06 853 TRP A C 1
ATOM 6407 O O . TRP A 1 853 ? -45.469 -7.699 11.352 1 95.06 853 TRP A O 1
ATOM 6417 N N . GLN A 1 854 ? -45.438 -8.867 9.469 1 93.5 854 GLN A N 1
ATOM 6418 C CA . GLN A 1 854 ? -46.844 -9.219 9.586 1 93.5 854 GLN A CA 1
ATOM 6419 C C . GLN A 1 854 ? -47.094 -10.062 10.836 1 93.5 854 GLN A C 1
ATOM 6421 O O . GLN A 1 854 ? -48.156 -9.922 11.477 1 93.5 854 GLN A O 1
ATOM 6426 N N . ARG A 1 855 ? -46.062 -10.789 11.211 1 92.56 855 ARG A N 1
ATOM 6427 C CA . ARG A 1 855 ? -46.219 -11.633 12.391 1 92.56 855 ARG A CA 1
ATOM 6428 C C . ARG A 1 855 ? -46.219 -10.797 13.664 1 92.56 855 ARG A C 1
ATOM 6430 O O . ARG A 1 855 ? -46.781 -11.203 14.68 1 92.56 855 ARG A O 1
ATOM 6437 N N . THR A 1 856 ? -45.594 -9.672 13.633 1 92.44 856 THR A N 1
ATOM 6438 C CA . THR A 1 856 ? -45.562 -8.805 14.805 1 92.44 856 THR A CA 1
ATOM 6439 C C . THR A 1 856 ? -46.938 -8.172 15.047 1 92.44 856 THR A C 1
ATOM 6441 O O . THR A 1 856 ? -47.219 -7.688 16.141 1 92.44 856 THR A O 1
ATOM 6444 N N . GLN A 1 857 ? -47.812 -8.055 14.102 1 88.19 857 GLN A N 1
ATOM 6445 C CA . GLN A 1 857 ? -49.156 -7.438 14.133 1 88.19 857 GLN A CA 1
ATOM 6446 C C . GLN A 1 857 ? -49.062 -5.957 14.484 1 88.19 857 GLN A C 1
ATOM 6448 O O . GLN A 1 857 ? -50 -5.387 15.031 1 88.19 857 GLN A O 1
ATOM 6453 N N . ALA A 1 858 ? -47.969 -5.383 14.258 1 90.69 858 ALA A N 1
ATOM 6454 C CA . ALA A 1 858 ? -47.781 -3.961 14.531 1 90.69 858 ALA A CA 1
ATOM 6455 C C . ALA A 1 858 ? -48.219 -3.109 13.344 1 90.69 858 ALA A C 1
ATOM 6457 O O . ALA A 1 858 ? -48.219 -3.568 12.203 1 90.69 858 ALA A O 1
ATOM 6458 N N . GLN A 1 859 ? -48.656 -1.913 13.609 1 91.81 859 GLN A N 1
ATOM 6459 C CA . GLN A 1 859 ? -48.969 -0.943 12.57 1 91.81 859 GLN A CA 1
ATOM 6460 C C . GLN A 1 859 ? -47.875 0.098 12.438 1 91.81 859 GLN A C 1
ATOM 6462 O O . GLN A 1 859 ? -47.438 0.701 13.43 1 91.81 859 GLN A O 1
ATOM 6467 N N . PRO A 1 860 ? -47.406 0.296 11.164 1 94 860 PRO A N 1
ATOM 6468 C CA . PRO A 1 860 ? -46.375 1.318 10.992 1 94 860 PRO A CA 1
ATOM 6469 C C . PRO A 1 860 ? -46.875 2.725 11.312 1 94 860 PRO A C 1
ATOM 6471 O O . PRO A 1 860 ? -47.969 3.109 10.891 1 94 860 PRO A O 1
ATOM 6474 N N . ARG A 1 861 ? -46.094 3.412 12.094 1 90.56 861 ARG A N 1
ATOM 6475 C CA . ARG A 1 861 ? -46.531 4.742 12.531 1 90.56 861 ARG A CA 1
ATOM 6476 C C . ARG A 1 861 ? -45.438 5.777 12.234 1 90.56 861 ARG A C 1
ATOM 6478 O O . ARG A 1 861 ? -45.719 6.836 11.672 1 90.56 861 ARG A O 1
ATOM 6485 N N . ASP A 1 862 ? -44.281 5.551 12.609 1 93.25 862 ASP A N 1
ATOM 6486 C CA . ASP A 1 862 ? -43.188 6.516 12.438 1 93.25 862 ASP A CA 1
ATOM 6487 C C . ASP A 1 862 ? -42.625 6.461 11.016 1 93.25 862 ASP A C 1
ATOM 6489 O O . ASP A 1 862 ? -42.938 5.531 10.266 1 93.25 862 ASP A O 1
ATOM 6493 N N . ILE A 1 863 ? -41.906 7.391 10.633 1 94.75 863 ILE A N 1
ATOM 6494 C CA . ILE A 1 863 ? -41.406 7.59 9.273 1 94.75 863 ILE A CA 1
ATOM 6495 C C . ILE A 1 863 ? -40.625 6.367 8.836 1 94.75 863 ILE A C 1
ATOM 6497 O O . ILE A 1 863 ? -40.812 5.859 7.727 1 94.75 863 ILE A O 1
ATOM 6501 N N . THR A 1 864 ? -39.719 5.832 9.656 1 93.25 864 THR A N 1
ATOM 6502 C CA . THR A 1 864 ? -38.844 4.715 9.305 1 93.25 864 THR A CA 1
ATOM 6503 C C . THR A 1 864 ? -39.656 3.453 9.055 1 93.25 864 THR A C 1
ATOM 6505 O O . THR A 1 864 ? -39.344 2.674 8.148 1 93.25 864 THR A O 1
ATOM 6508 N N . GLU A 1 865 ? -40.656 3.271 9.805 1 95.12 865 GLU A N 1
ATOM 6509 C CA . GLU A 1 865 ? -41.531 2.107 9.656 1 95.12 865 GLU A CA 1
ATOM 6510 C C . GLU A 1 865 ? -42.406 2.225 8.406 1 95.12 865 GLU A C 1
ATOM 6512 O O . GLU A 1 865 ? -42.562 1.253 7.664 1 95.12 865 GLU A O 1
ATOM 6517 N N . LEU A 1 866 ? -42.969 3.455 8.227 1 96 866 LEU A N 1
ATOM 6518 C CA . LEU A 1 866 ? -43.781 3.693 7.047 1 96 866 LEU A CA 1
ATOM 6519 C C . LEU A 1 866 ? -43 3.432 5.773 1 96 866 LEU A C 1
ATOM 6521 O O . LEU A 1 866 ? -43.5 2.795 4.844 1 96 866 LEU A O 1
ATOM 6525 N N . ARG A 1 867 ? -41.812 3.861 5.711 1 95.81 867 ARG A N 1
ATOM 6526 C CA . ARG A 1 867 ? -40.969 3.688 4.543 1 95.81 867 ARG A CA 1
ATOM 6527 C C . ARG A 1 867 ? -40.594 2.221 4.344 1 95.81 867 ARG A C 1
ATOM 6529 O O . ARG A 1 867 ? -40.656 1.702 3.229 1 95.81 867 ARG A O 1
ATOM 6536 N N . LEU A 1 868 ? -40.156 1.537 5.461 1 94.88 868 LEU A N 1
ATOM 6537 C CA . LEU A 1 868 ? -39.75 0.143 5.391 1 94.88 868 LEU A CA 1
ATOM 6538 C C . LEU A 1 868 ? -40.875 -0.75 4.91 1 94.88 868 LEU A C 1
ATOM 6540 O O . LEU A 1 868 ? -40.719 -1.493 3.938 1 94.88 868 LEU A O 1
ATOM 6544 N N . VAL A 1 869 ? -42.031 -0.674 5.574 1 96.44 869 VAL A N 1
ATOM 6545 C CA . VAL A 1 869 ? -43.156 -1.539 5.246 1 96.44 869 VAL A CA 1
ATOM 6546 C C . VAL A 1 869 ? -43.719 -1.154 3.883 1 96.44 869 VAL A C 1
ATOM 6548 O O . VAL A 1 869 ? -44.094 -2.023 3.096 1 96.44 869 VAL A O 1
ATOM 6551 N N . GLY A 1 870 ? -43.781 0.164 3.65 1 96.69 870 GLY A N 1
ATOM 6552 C CA . GLY A 1 870 ? -44.188 0.614 2.332 1 96.69 870 GLY A CA 1
ATOM 6553 C C . GLY A 1 870 ? -43.344 0.03 1.212 1 96.69 870 GLY A C 1
ATOM 6554 O O . GLY A 1 870 ? -43.875 -0.451 0.211 1 96.69 870 GLY A O 1
ATOM 6555 N N . GLU A 1 871 ? -42.094 0.038 1.331 1 96.5 871 GLU A N 1
ATOM 6556 C CA . GLU A 1 871 ? -41.156 -0.491 0.326 1 96.5 871 GLU A CA 1
ATOM 6557 C C . GLU A 1 871 ? -41.344 -1.994 0.141 1 96.5 871 GLU A C 1
ATOM 6559 O O . GLU A 1 871 ? -41.344 -2.492 -0.987 1 96.5 871 GLU A O 1
ATOM 6564 N N . LEU A 1 872 ? -41.469 -2.701 1.299 1 95.69 872 LEU A N 1
ATOM 6565 C CA . LEU A 1 872 ? -41.656 -4.148 1.244 1 95.69 872 LEU A CA 1
ATOM 6566 C C . LEU A 1 872 ? -42.938 -4.516 0.502 1 95.69 872 LEU A C 1
ATOM 6568 O O . LEU A 1 872 ? -42.938 -5.441 -0.311 1 95.69 872 LEU A O 1
ATOM 6572 N N . LEU A 1 873 ? -43.969 -3.805 0.755 1 96.12 873 LEU A N 1
ATOM 6573 C CA . LEU A 1 873 ? -45.25 -4.059 0.11 1 96.12 873 LEU A CA 1
ATOM 6574 C C . LEU A 1 873 ? -45.219 -3.693 -1.37 1 96.12 873 LEU A C 1
ATOM 6576 O O . LEU A 1 873 ? -45.781 -4.387 -2.207 1 96.12 873 LEU A O 1
ATOM 6580 N N . VAL A 1 874 ? -44.562 -2.629 -1.691 1 96.25 874 VAL A N 1
ATOM 6581 C CA . VAL A 1 874 ? -44.406 -2.219 -3.082 1 96.25 874 VAL A CA 1
ATOM 6582 C C . VAL A 1 874 ? -43.688 -3.312 -3.863 1 96.25 874 VAL A C 1
ATOM 6584 O O . VAL A 1 874 ? -44.062 -3.639 -4.988 1 96.25 874 VAL A O 1
ATOM 6587 N N . ARG A 1 875 ? -42.656 -3.867 -3.312 1 91.06 875 ARG A N 1
ATOM 6588 C CA . ARG A 1 875 ? -41.875 -4.91 -3.967 1 91.06 875 ARG A CA 1
ATOM 6589 C C . ARG A 1 875 ? -42.719 -6.148 -4.227 1 91.06 875 ARG A C 1
ATOM 6591 O O . ARG A 1 875 ? -42.469 -6.891 -5.176 1 91.06 875 ARG A O 1
ATOM 6598 N N . GLN A 1 876 ? -43.75 -6.32 -3.41 1 90.38 876 GLN A N 1
ATOM 6599 C CA . GLN A 1 876 ? -44.625 -7.465 -3.57 1 90.38 876 GLN A CA 1
ATOM 6600 C C . GLN A 1 876 ? -45.844 -7.105 -4.441 1 90.38 876 GLN A C 1
ATOM 6602 O O . GLN A 1 876 ? -46.656 -7.969 -4.754 1 90.38 876 GLN A O 1
ATOM 6607 N N . GLY A 1 877 ? -45.938 -5.906 -4.781 1 89.94 877 GLY A N 1
ATOM 6608 C CA . GLY A 1 877 ? -47.062 -5.449 -5.594 1 89.94 877 GLY A CA 1
ATOM 6609 C C . GLY A 1 877 ? -48.375 -5.402 -4.832 1 89.94 877 GLY A C 1
ATOM 6610 O O . GLY A 1 877 ? -49.438 -5.512 -5.426 1 89.94 877 GLY A O 1
ATOM 6611 N N . ASP A 1 878 ? -48.281 -5.207 -3.57 1 93.12 878 ASP A N 1
ATOM 6612 C CA . ASP A 1 878 ? -49.469 -5.223 -2.715 1 93.12 878 ASP A CA 1
ATOM 6613 C C . ASP A 1 878 ? -50.094 -3.834 -2.627 1 93.12 878 ASP A C 1
ATOM 6615 O O . ASP A 1 878 ? -49.406 -2.848 -2.367 1 93.12 878 ASP A O 1
ATOM 6619 N N . GLU A 1 879 ? -51.344 -3.723 -2.742 1 94.69 879 GLU A N 1
ATOM 6620 C CA . GLU A 1 879 ? -52.062 -2.457 -2.764 1 94.69 879 GLU A CA 1
ATOM 6621 C C . GLU A 1 879 ? -52.094 -1.822 -1.376 1 94.69 879 GLU A C 1
ATOM 6623 O O . GLU A 1 879 ? -52.344 -0.619 -1.245 1 94.69 879 GLU A O 1
ATOM 6628 N N . ALA A 1 880 ? -51.844 -2.6 -0.419 1 95 880 ALA A N 1
ATOM 6629 C CA . ALA A 1 880 ? -51.844 -2.102 0.954 1 95 880 ALA A CA 1
ATOM 6630 C C . ALA A 1 880 ? -50.719 -1.089 1.159 1 95 880 ALA A C 1
ATOM 6632 O O . ALA A 1 880 ? -50.719 -0.368 2.16 1 95 880 ALA A O 1
ATOM 6633 N N . ALA A 1 881 ? -49.875 -0.922 0.174 1 96.25 881 ALA A N 1
ATOM 6634 C CA . ALA A 1 881 ? -48.75 0.024 0.246 1 96.25 881 ALA A CA 1
ATOM 6635 C C . ALA A 1 881 ? -49.25 1.46 0.093 1 96.25 881 ALA A C 1
ATOM 6637 O O . ALA A 1 881 ? -48.656 2.389 0.651 1 96.25 881 ALA A O 1
ATOM 6638 N N . LEU A 1 882 ? -50.281 1.713 -0.62 1 96.81 882 LEU A N 1
ATOM 6639 C CA . LEU A 1 882 ? -50.688 3.035 -1.08 1 96.81 882 LEU A CA 1
ATOM 6640 C C . LEU A 1 882 ? -51.094 3.918 0.095 1 96.81 882 LEU A C 1
ATOM 6642 O O . LEU A 1 882 ? -50.656 5.059 0.204 1 96.81 882 LEU A O 1
ATOM 6646 N N . PRO A 1 883 ? -51.938 3.406 1.073 1 96.69 883 PRO A N 1
ATOM 6647 C CA . PRO A 1 883 ? -52.25 4.254 2.225 1 96.69 883 PRO A CA 1
ATOM 6648 C C . PRO A 1 883 ? -51 4.633 3.039 1 96.69 883 PRO A C 1
ATOM 6650 O O . PRO A 1 883 ? -50.938 5.734 3.592 1 96.69 883 PRO A O 1
ATOM 6653 N N . LEU A 1 884 ? -50.094 3.758 3.162 1 97.19 884 LEU A N 1
ATOM 6654 C CA . LEU A 1 884 ? -48.875 4.039 3.895 1 97.19 884 LEU A CA 1
ATOM 6655 C C . LEU A 1 884 ? -48.062 5.121 3.193 1 97.19 884 LEU A C 1
ATOM 6657 O O . LEU A 1 884 ? -47.469 5.984 3.848 1 97.19 884 LEU A O 1
ATOM 6661 N N . LEU A 1 885 ? -48.031 5.105 1.891 1 97.69 885 LEU A N 1
ATOM 6662 C CA . LEU A 1 885 ? -47.281 6.094 1.115 1 97.69 885 LEU A CA 1
ATOM 6663 C C . LEU A 1 885 ? -47.906 7.473 1.243 1 97.69 885 LEU A C 1
ATOM 6665 O O . LEU A 1 885 ? -47.219 8.484 1.238 1 97.69 885 LEU A O 1
ATOM 6669 N N . GLU A 1 886 ? -49.219 7.531 1.364 1 97.12 886 GLU A N 1
ATOM 6670 C CA . GLU A 1 886 ? -49.906 8.805 1.571 1 97.12 886 GLU A CA 1
ATOM 6671 C C . GLU A 1 886 ? -49.5 9.43 2.908 1 97.12 886 GLU A C 1
ATOM 6673 O O . GLU A 1 886 ? -49.312 10.641 3.002 1 97.12 886 GLU A O 1
ATOM 6678 N N . GLN A 1 887 ? -49.406 8.594 3.852 1 96.19 887 GLN A N 1
ATOM 6679 C CA . GLN A 1 887 ? -48.969 9.078 5.156 1 96.19 887 GLN A CA 1
ATOM 6680 C C . GLN A 1 887 ? -47.531 9.562 5.105 1 96.19 887 GLN A C 1
ATOM 6682 O O . GLN A 1 887 ? -47.188 10.609 5.676 1 96.19 887 GLN A O 1
ATOM 6687 N N . LEU A 1 888 ? -46.688 8.797 4.438 1 96.38 888 LEU A N 1
ATOM 6688 C CA . LEU A 1 888 ? -45.281 9.133 4.316 1 96.38 888 LEU A CA 1
ATOM 6689 C C . LEU A 1 888 ? -45.094 10.43 3.545 1 96.38 888 LEU A C 1
ATOM 6691 O O . LEU A 1 888 ? -44.156 11.188 3.809 1 96.38 888 LEU A O 1
ATOM 6695 N N . GLU A 1 889 ? -45.938 10.734 2.629 1 96.19 889 GLU A N 1
ATOM 6696 C CA . GLU A 1 889 ? -45.844 11.898 1.749 1 96.19 889 GLU A CA 1
ATOM 6697 C C . GLU A 1 889 ? -45.906 13.195 2.547 1 96.19 889 GLU A C 1
ATOM 6699 O O . GLU A 1 889 ? -45.281 14.188 2.162 1 96.19 889 GLU A O 1
ATOM 6704 N N . VAL A 1 890 ? -46.531 13.203 3.693 1 93.25 890 VAL A N 1
ATOM 6705 C CA . VAL A 1 890 ? -46.656 14.391 4.531 1 93.25 890 VAL A CA 1
ATOM 6706 C C . VAL A 1 890 ? -45.312 14.781 5.098 1 93.25 890 VAL A C 1
ATOM 6708 O O . VAL A 1 890 ? -44.969 15.961 5.156 1 93.25 890 VAL A O 1
ATOM 6711 N N . SER A 1 891 ? -44.562 13.812 5.422 1 93.19 891 SER A N 1
ATOM 6712 C CA . SER A 1 891 ? -43.281 14.078 6.09 1 93.19 891 SER A CA 1
ATOM 6713 C C . SER A 1 891 ? -42.125 14.031 5.105 1 93.19 891 SER A C 1
ATOM 6715 O O . SER A 1 891 ? -41.219 14.852 5.18 1 93.19 891 SER A O 1
ATOM 6717 N N . LEU A 1 892 ? -42.125 13.062 4.184 1 95.12 892 LEU A N 1
ATOM 6718 C CA . LEU A 1 892 ? -41.062 12.883 3.203 1 95.12 892 LEU A CA 1
ATOM 6719 C C . LEU A 1 892 ? -41.656 12.664 1.808 1 95.12 892 LEU A C 1
ATOM 6721 O O . LEU A 1 892 ? -41.688 11.539 1.314 1 95.12 892 LEU A O 1
ATOM 6725 N N . PRO A 1 893 ? -41.969 13.711 1.215 1 95.81 893 PRO A N 1
ATOM 6726 C CA . PRO A 1 893 ? -42.656 13.602 -0.074 1 95.81 893 PRO A CA 1
ATOM 6727 C C . PRO A 1 893 ? -41.812 12.891 -1.132 1 95.81 893 PRO A C 1
ATOM 6729 O O . PRO A 1 893 ? -42.344 12.117 -1.935 1 95.81 893 PRO A O 1
ATOM 6732 N N . PHE A 1 894 ? -40.562 13.125 -1.272 1 96.94 894 PHE A N 1
ATOM 6733 C CA . PHE A 1 894 ? -39.75 12.461 -2.273 1 96.94 894 PHE A CA 1
ATOM 6734 C C . PHE A 1 894 ? -39.812 10.953 -2.133 1 96.94 894 PHE A C 1
ATOM 6736 O O . PHE A 1 894 ? -40 10.234 -3.125 1 96.94 894 PHE A O 1
ATOM 6743 N N . ASP A 1 895 ? -39.688 10.422 -0.881 1 97.62 895 ASP A N 1
ATOM 6744 C CA . ASP A 1 895 ? -39.656 8.977 -0.642 1 97.62 895 ASP A CA 1
ATOM 6745 C C . ASP A 1 895 ? -41 8.352 -1.053 1 97.62 895 ASP A C 1
ATOM 6747 O O . ASP A 1 895 ? -41.031 7.297 -1.696 1 97.62 895 ASP A O 1
ATOM 6751 N N . ALA A 1 896 ? -42.031 9.047 -0.664 1 97.88 896 ALA A N 1
ATOM 6752 C CA . ALA A 1 896 ? -43.344 8.547 -0.975 1 97.88 896 ALA A CA 1
ATOM 6753 C C . ALA A 1 896 ? -43.594 8.492 -2.482 1 97.88 896 ALA A C 1
ATOM 6755 O O . ALA A 1 896 ? -44.062 7.488 -3.008 1 97.88 896 ALA A O 1
ATOM 6756 N N . ARG A 1 897 ? -43.25 9.508 -3.152 1 98 897 ARG A N 1
ATOM 6757 C CA . ARG A 1 897 ? -43.469 9.602 -4.59 1 98 897 ARG A CA 1
ATOM 6758 C C . ARG A 1 897 ? -42.562 8.641 -5.355 1 98 897 ARG A C 1
ATOM 6760 O O . ARG A 1 897 ? -42.969 8.109 -6.395 1 98 897 ARG A O 1
ATOM 6767 N N . SER A 1 898 ? -41.375 8.422 -4.93 1 98.06 898 SER A N 1
ATOM 6768 C CA . SER A 1 898 ? -40.469 7.457 -5.539 1 98.06 898 SER A CA 1
ATOM 6769 C C . SER A 1 898 ? -41 6.035 -5.402 1 98.06 898 SER A C 1
ATOM 6771 O O . SER A 1 898 ? -40.969 5.258 -6.359 1 98.06 898 SER A O 1
ATOM 6773 N N . LEU A 1 899 ? -41.469 5.699 -4.203 1 98 899 LEU A N 1
ATOM 6774 C CA . LEU A 1 899 ? -42.031 4.375 -3.98 1 98 899 LEU A CA 1
ATOM 6775 C C . LEU A 1 899 ? -43.312 4.188 -4.805 1 98 899 LEU A C 1
ATOM 6777 O O . LEU A 1 899 ? -43.562 3.096 -5.316 1 98 899 LEU A O 1
ATOM 6781 N N . ARG A 1 900 ? -44.094 5.246 -4.902 1 97.94 900 ARG A N 1
ATOM 6782 C CA . ARG A 1 900 ? -45.312 5.195 -5.727 1 97.94 900 ARG A CA 1
ATOM 6783 C C . ARG A 1 900 ? -44.938 4.91 -7.184 1 97.94 900 ARG A C 1
ATOM 6785 O O . ARG A 1 900 ? -45.625 4.133 -7.852 1 97.94 900 ARG A O 1
ATOM 6792 N N . ALA A 1 901 ? -43.938 5.555 -7.68 1 98 901 ALA A N 1
ATOM 6793 C CA . ALA A 1 901 ? -43.5 5.312 -9.047 1 98 901 ALA A CA 1
ATOM 6794 C C . ALA A 1 901 ? -43.125 3.848 -9.25 1 98 901 ALA A C 1
ATOM 6796 O O . ALA A 1 901 ? -43.438 3.256 -10.289 1 98 901 ALA A O 1
ATOM 6797 N N . GLN A 1 902 ? -42.406 3.275 -8.32 1 97.31 902 GLN A N 1
ATOM 6798 C CA . GLN A 1 902 ? -42.031 1.87 -8.398 1 97.31 902 GLN A CA 1
ATOM 6799 C C . GLN A 1 902 ? -43.25 0.965 -8.453 1 97.31 902 GLN A C 1
ATOM 6801 O O . GLN A 1 902 ? -43.281 -0.006 -9.211 1 97.31 902 GLN A O 1
ATOM 6806 N N . TRP A 1 903 ? -44.219 1.315 -7.578 1 96.94 903 TRP A N 1
ATOM 6807 C CA . TRP A 1 903 ? -45.469 0.57 -7.574 1 96.94 903 TRP A CA 1
ATOM 6808 C C . TRP A 1 903 ? -46.156 0.651 -8.938 1 96.94 903 TRP A C 1
ATOM 6810 O O . TRP A 1 903 ? -46.594 -0.363 -9.469 1 96.94 903 TRP A O 1
ATOM 6820 N N . LEU A 1 904 ? -46.219 1.766 -9.516 1 97 904 LEU A N 1
ATOM 6821 C CA . LEU A 1 904 ? -46.875 2 -10.789 1 97 904 LEU A CA 1
ATOM 6822 C C . LEU A 1 904 ? -46.188 1.254 -11.914 1 97 904 LEU A C 1
ATOM 6824 O O . LEU A 1 904 ? -46.844 0.72 -12.812 1 97 904 LEU A O 1
ATOM 6828 N N . VAL A 1 905 ? -44.844 1.242 -11.898 1 95.88 905 VAL A N 1
ATOM 6829 C CA . VAL A 1 905 ? -44.094 0.52 -12.914 1 95.88 905 VAL A CA 1
ATOM 6830 C C . VAL A 1 905 ? -44.406 -0.974 -12.82 1 95.88 905 VAL A C 1
ATOM 6832 O O . VAL A 1 905 ? -44.5 -1.655 -13.844 1 95.88 905 VAL A O 1
ATOM 6835 N N . SER A 1 906 ? -44.469 -1.486 -11.516 1 92.5 906 SER A N 1
ATOM 6836 C CA . SER A 1 906 ? -44.812 -2.898 -11.336 1 92.5 906 SER A CA 1
ATOM 6837 C C . SER A 1 906 ? -46.188 -3.232 -11.914 1 92.5 906 SER A C 1
ATOM 6839 O O . SER A 1 906 ? -46.438 -4.387 -12.258 1 92.5 906 SER A O 1
ATOM 6841 N N . LYS A 1 907 ? -47.094 -2.203 -12.125 1 94.31 907 LYS A N 1
ATOM 6842 C CA . LYS A 1 907 ? -48.438 -2.381 -12.695 1 94.31 907 LYS A CA 1
ATOM 6843 C C . LYS A 1 907 ? -48.438 -1.999 -14.172 1 94.31 907 LYS A C 1
ATOM 6845 O O . LYS A 1 907 ? -49.531 -1.863 -14.766 1 94.31 907 LYS A O 1
ATOM 6850 N N . ASP A 1 908 ? -47.312 -1.714 -14.766 1 94.12 908 ASP A N 1
ATOM 6851 C CA . ASP A 1 908 ? -47.125 -1.362 -16.172 1 94.12 908 ASP A CA 1
ATOM 6852 C C . ASP A 1 908 ? -47.812 -0.04 -16.5 1 94.12 908 ASP A C 1
ATOM 6854 O O . ASP A 1 908 ? -48.375 0.114 -17.594 1 94.12 908 ASP A O 1
ATOM 6858 N N . ARG A 1 909 ? -47.906 0.761 -15.508 1 96.75 909 ARG A N 1
ATOM 6859 C CA . ARG A 1 909 ? -48.438 2.107 -15.703 1 96.75 909 ARG A CA 1
ATOM 6860 C C . ARG A 1 909 ? -47.312 3.133 -15.781 1 96.75 909 ARG A C 1
ATOM 6862 O O . ARG A 1 909 ? -47.156 3.961 -14.883 1 96.75 909 ARG A O 1
ATOM 6869 N N . HIS A 1 910 ? -46.688 3.234 -16.891 1 97.75 910 HIS A N 1
ATOM 6870 C CA . HIS A 1 910 ? -45.438 3.961 -17.047 1 97.75 910 HIS A CA 1
ATOM 6871 C C . HIS A 1 910 ? -45.688 5.465 -17.156 1 97.75 910 HIS A C 1
ATOM 6873 O O . HIS A 1 910 ? -44.875 6.262 -16.703 1 97.75 910 HIS A O 1
ATOM 6879 N N . ALA A 1 911 ? -46.75 5.898 -17.688 1 98 911 ALA A N 1
ATOM 6880 C CA . ALA A 1 911 ? -47.031 7.324 -17.812 1 98 911 ALA A CA 1
ATOM 6881 C C . ALA A 1 911 ? -47.219 7.969 -16.438 1 98 911 ALA A C 1
ATOM 6883 O O . ALA A 1 911 ? -46.688 9.039 -16.172 1 98 911 ALA A O 1
ATOM 6884 N N . GLU A 1 912 ? -48.031 7.285 -15.617 1 98.12 912 GLU A N 1
ATOM 6885 C CA . GLU A 1 912 ? -48.25 7.785 -14.258 1 98.12 912 GLU A CA 1
ATOM 6886 C C . GLU A 1 912 ? -46.969 7.711 -13.422 1 98.12 912 GLU A C 1
ATOM 6888 O O . GLU A 1 912 ? -46.719 8.578 -12.586 1 98.12 912 GLU A O 1
ATOM 6893 N N . ALA A 1 913 ? -46.281 6.629 -13.648 1 98.25 913 ALA A N 1
ATOM 6894 C CA . ALA A 1 913 ? -45 6.488 -12.953 1 98.25 913 ALA A CA 1
ATOM 6895 C C . ALA A 1 913 ? -44.062 7.648 -13.281 1 98.25 913 ALA A C 1
ATOM 6897 O O . ALA A 1 913 ? -43.375 8.172 -12.406 1 98.25 913 ALA A O 1
ATOM 6898 N N . THR A 1 914 ? -44.031 8.047 -14.555 1 98.62 914 THR A N 1
ATOM 6899 C CA . THR A 1 914 ? -43.188 9.164 -14.992 1 98.62 914 THR A CA 1
ATOM 6900 C C . THR A 1 914 ? -43.625 10.461 -14.312 1 98.62 914 THR A C 1
ATOM 6902 O O . THR A 1 914 ? -42.781 11.25 -13.883 1 98.62 914 THR A O 1
ATOM 6905 N N . GLN A 1 915 ? -44.875 10.656 -14.227 1 98.31 915 GLN A N 1
ATOM 6906 C CA . GLN A 1 915 ? -45.406 11.836 -13.539 1 98.31 915 GLN A CA 1
ATOM 6907 C C . GLN A 1 915 ? -44.969 11.844 -12.078 1 98.31 915 GLN A C 1
ATOM 6909 O O . GLN A 1 915 ? -44.594 12.891 -11.547 1 98.31 915 GLN A O 1
ATOM 6914 N N . SER A 1 916 ? -45.062 10.742 -11.445 1 98.25 916 SER A N 1
ATOM 6915 C CA . SER A 1 916 ? -44.656 10.625 -10.055 1 98.25 916 SER A CA 1
ATOM 6916 C C . SER A 1 916 ? -43.156 10.922 -9.891 1 98.25 916 SER A C 1
ATOM 6918 O O . SER A 1 916 ? -42.75 11.609 -8.953 1 98.25 916 SER A O 1
ATOM 6920 N N . LEU A 1 917 ? -42.344 10.391 -10.789 1 98.5 917 LEU A N 1
ATOM 6921 C CA . LEU A 1 917 ? -40.906 10.633 -10.742 1 98.5 917 LEU A CA 1
ATOM 6922 C C . LEU A 1 917 ? -40.594 12.109 -10.977 1 98.5 917 LEU A C 1
ATOM 6924 O O . LEU A 1 917 ? -39.75 12.688 -10.312 1 98.5 917 LEU A O 1
ATOM 6928 N N . GLU A 1 918 ? -41.219 12.75 -11.945 1 98.38 918 GLU A N 1
ATOM 6929 C CA . GLU A 1 918 ? -41.062 14.18 -12.203 1 98.38 918 GLU A CA 1
ATOM 6930 C C . GLU A 1 918 ? -41.344 15.008 -10.953 1 98.38 918 GLU A C 1
ATOM 6932 O O . GLU A 1 918 ? -40.625 15.938 -10.625 1 98.38 918 GLU A O 1
ATOM 6937 N N . SER A 1 919 ? -42.406 14.617 -10.312 1 97.88 919 SER A N 1
ATOM 6938 C CA . SER A 1 919 ? -42.781 15.312 -9.086 1 97.88 919 SER A CA 1
ATOM 6939 C C . SER A 1 919 ? -41.75 15.086 -7.984 1 97.88 919 SER A C 1
ATOM 6941 O O . SER A 1 919 ? -41.438 15.992 -7.203 1 97.88 919 SER A O 1
ATOM 6943 N N . ALA A 1 920 ? -41.312 13.867 -7.875 1 98.06 920 ALA A N 1
ATOM 6944 C CA . ALA A 1 920 ? -40.281 13.547 -6.898 1 98.06 920 ALA A CA 1
ATOM 6945 C C . ALA A 1 920 ? -39 14.367 -7.152 1 98.06 920 ALA A C 1
ATOM 6947 O O . ALA A 1 920 ? -38.438 14.945 -6.223 1 98.06 920 ALA A O 1
ATOM 6948 N N . PHE A 1 921 ? -38.562 14.43 -8.406 1 98.25 921 PHE A N 1
ATOM 6949 C CA . PHE A 1 921 ? -37.344 15.18 -8.758 1 98.25 921 PHE A CA 1
ATOM 6950 C C . PHE A 1 921 ? -37.562 16.672 -8.531 1 98.25 921 PHE A C 1
ATOM 6952 O O . PHE A 1 921 ? -36.625 17.375 -8.125 1 98.25 921 PHE A O 1
ATOM 6959 N N . ALA A 1 922 ? -38.719 17.141 -8.773 1 97.44 922 ALA A N 1
ATOM 6960 C CA . ALA A 1 922 ? -39.031 18.547 -8.523 1 97.44 922 ALA A CA 1
ATOM 6961 C C . ALA A 1 922 ? -38.844 18.906 -7.051 1 97.44 922 ALA A C 1
ATOM 6963 O O . ALA A 1 922 ? -38.406 20 -6.719 1 97.44 922 ALA A O 1
ATOM 6964 N N . MET A 1 923 ? -39.219 18.016 -6.199 1 96.12 923 MET A N 1
ATOM 6965 C CA . MET A 1 923 ? -39.031 18.219 -4.766 1 96.12 923 MET A CA 1
ATOM 6966 C C . MET A 1 923 ? -37.531 18.344 -4.422 1 96.12 923 MET A C 1
ATOM 6968 O O . MET A 1 923 ? -37.156 19.156 -3.592 1 96.12 923 MET A O 1
ATOM 6972 N N . LEU A 1 924 ? -36.688 17.531 -5.047 1 96.56 924 LEU A N 1
ATOM 6973 C CA . LEU A 1 924 ? -35.25 17.516 -4.77 1 96.56 924 LEU A CA 1
ATOM 6974 C C . LEU A 1 924 ? -34.594 18.797 -5.25 1 96.56 924 LEU A C 1
ATOM 6976 O O . LEU A 1 924 ? -33.5 19.141 -4.797 1 96.56 924 LEU A O 1
ATOM 6980 N N . HIS A 1 925 ? -35.219 19.531 -6.137 1 96.44 925 HIS A N 1
ATOM 6981 C CA . HIS A 1 925 ? -34.688 20.812 -6.574 1 96.44 925 HIS A CA 1
ATOM 6982 C C . HIS A 1 925 ? -34.875 21.875 -5.496 1 96.44 925 HIS A C 1
ATOM 6984 O O . HIS A 1 925 ? -34.188 22.891 -5.488 1 96.44 925 HIS A O 1
ATOM 6990 N N . GLN A 1 926 ? -35.781 21.578 -4.578 1 94.38 926 GLN A N 1
ATOM 6991 C CA . GLN A 1 926 ? -36.062 22.531 -3.516 1 94.38 926 GLN A CA 1
ATOM 6992 C C . GLN A 1 926 ? -35.281 22.203 -2.248 1 94.38 926 GLN A C 1
ATOM 6994 O O . GLN A 1 926 ? -34.625 23.062 -1.667 1 94.38 926 GLN A O 1
ATOM 6999 N N . VAL A 1 927 ? -35.375 20.984 -1.794 1 93.56 927 VAL A N 1
ATOM 7000 C CA . VAL A 1 927 ? -34.625 20.516 -0.631 1 93.56 927 VAL A CA 1
ATOM 7001 C C . VAL A 1 927 ? -34 19.156 -0.928 1 93.56 927 VAL A C 1
ATOM 7003 O O . VAL A 1 927 ? -34.562 18.359 -1.68 1 93.56 927 VAL A O 1
ATOM 7006 N N . PRO A 1 928 ? -32.844 18.922 -0.334 1 95.44 928 PRO A N 1
ATOM 7007 C CA . PRO A 1 928 ? -32.125 17.703 -0.707 1 95.44 928 PRO A CA 1
ATOM 7008 C C . PRO A 1 928 ? -32.5 16.5 0.15 1 95.44 928 PRO A C 1
ATOM 7010 O O . PRO A 1 928 ? -31.797 15.492 0.159 1 95.44 928 PRO A O 1
ATOM 7013 N N . TRP A 1 929 ? -33.625 16.5 0.847 1 94.75 929 TRP A N 1
ATOM 7014 C CA . TRP A 1 929 ? -33.969 15.461 1.822 1 94.75 929 TRP A CA 1
ATOM 7015 C C . TRP A 1 929 ? -34.562 14.234 1.138 1 94.75 929 TRP A C 1
ATOM 7017 O O . TRP A 1 929 ? -35.312 14.359 0.167 1 94.75 929 TRP A O 1
ATOM 7027 N N . GLY A 1 930 ? -34.25 13.094 1.678 1 93.06 930 GLY A N 1
ATOM 7028 C CA . GLY A 1 930 ? -34.75 11.828 1.165 1 93.06 930 GLY A CA 1
ATOM 7029 C C . GLY A 1 930 ? -33.75 10.703 1.253 1 93.06 930 GLY A C 1
ATOM 7030 O O . GLY A 1 930 ? -32.562 10.938 1.553 1 93.06 930 GLY A O 1
ATOM 7031 N N . SER A 1 931 ? -34.25 9.492 0.948 1 93.75 931 SER A N 1
ATOM 7032 C CA . SER A 1 931 ? -33.406 8.289 1.054 1 93.75 931 SER A CA 1
ATOM 7033 C C . SER A 1 931 ? -32.469 8.156 -0.144 1 93.75 931 SER A C 1
ATOM 7035 O O . SER A 1 931 ? -32.906 8.336 -1.289 1 93.75 931 SER A O 1
ATOM 7037 N N . ASN A 1 932 ? -31.203 7.871 0.128 1 92.5 932 ASN A N 1
ATOM 7038 C CA . ASN A 1 932 ? -30.234 7.641 -0.942 1 92.5 932 ASN A CA 1
ATOM 7039 C C . ASN A 1 932 ? -30.625 6.426 -1.788 1 92.5 932 ASN A C 1
ATOM 7041 O O . ASN A 1 932 ? -30.5 6.457 -3.014 1 92.5 932 ASN A O 1
ATOM 7045 N N . LYS A 1 933 ? -30.984 5.387 -1.097 1 93.56 933 LYS A N 1
ATOM 7046 C CA . LYS A 1 933 ? -31.375 4.152 -1.78 1 93.56 933 LYS A CA 1
ATOM 7047 C C . LYS A 1 933 ? -32.5 4.402 -2.766 1 93.56 933 LYS A C 1
ATOM 7049 O O . LYS A 1 933 ? -32.469 3.918 -3.898 1 93.56 933 LYS A O 1
ATOM 7054 N N . LEU A 1 934 ? -33.469 5.172 -2.332 1 96.38 934 LEU A N 1
ATOM 7055 C CA . LEU A 1 934 ? -34.625 5.434 -3.184 1 96.38 934 LEU A CA 1
ATOM 7056 C C . LEU A 1 934 ? -34.25 6.359 -4.336 1 96.38 934 LEU A C 1
ATOM 7058 O O . LEU A 1 934 ? -34.812 6.25 -5.43 1 96.38 934 LEU A O 1
ATOM 7062 N N . LEU A 1 935 ? -33.375 7.266 -4.059 1 96.75 935 LEU A N 1
ATOM 7063 C CA . LEU A 1 935 ? -32.875 8.117 -5.141 1 96.75 935 LEU A CA 1
ATOM 7064 C C . LEU A 1 935 ? -32.219 7.281 -6.227 1 96.75 935 LEU A C 1
ATOM 7066 O O . LEU A 1 935 ? -32.469 7.484 -7.414 1 96.75 935 LEU A O 1
ATOM 7070 N N . GLU A 1 936 ? -31.406 6.363 -5.828 1 96.25 936 GLU A N 1
ATOM 7071 C CA . GLU A 1 936 ? -30.734 5.473 -6.777 1 96.25 936 GLU A CA 1
ATOM 7072 C C . GLU A 1 936 ? -31.75 4.641 -7.559 1 96.25 936 GLU A C 1
ATOM 7074 O O . GLU A 1 936 ? -31.594 4.445 -8.766 1 96.25 936 GLU A O 1
ATOM 7079 N N . GLN A 1 937 ? -32.719 4.191 -6.883 1 95.88 937 GLN A N 1
ATOM 7080 C CA . GLN A 1 937 ? -33.75 3.398 -7.527 1 95.88 937 GLN A CA 1
ATOM 7081 C C . GLN A 1 937 ? -34.562 4.242 -8.508 1 95.88 937 GLN A C 1
ATOM 7083 O O . GLN A 1 937 ? -34.938 3.766 -9.578 1 95.88 937 GLN A O 1
ATOM 7088 N N . ALA A 1 938 ? -34.844 5.465 -8.07 1 97.38 938 ALA A N 1
ATOM 7089 C CA . ALA A 1 938 ? -35.594 6.367 -8.961 1 97.38 938 ALA A CA 1
ATOM 7090 C C . ALA A 1 938 ? -34.812 6.613 -10.25 1 97.38 938 ALA A C 1
ATOM 7092 O O . ALA A 1 938 ? -35.375 6.684 -11.336 1 97.38 938 ALA A O 1
ATOM 7093 N N . MET A 1 939 ? -33.531 6.688 -10.109 1 96.44 939 MET A N 1
ATOM 7094 C CA . MET A 1 939 ? -32.688 6.863 -11.273 1 96.44 939 MET A CA 1
ATOM 7095 C C . MET A 1 939 ? -32.719 5.625 -12.164 1 96.44 939 MET A C 1
ATOM 7097 O O . MET A 1 939 ? -32.844 5.734 -13.383 1 96.44 939 MET A O 1
ATOM 7101 N N . ALA A 1 940 ? -32.594 4.516 -11.594 1 96 940 ALA A N 1
ATOM 7102 C CA . ALA A 1 940 ? -32.625 3.26 -12.336 1 96 940 ALA A CA 1
ATOM 7103 C C . ALA A 1 940 ? -34 3.086 -13.039 1 96 940 ALA A C 1
ATOM 7105 O O . ALA A 1 940 ? -34.062 2.57 -14.156 1 96 940 ALA A O 1
ATOM 7106 N N . LEU A 1 941 ? -35.031 3.473 -12.375 1 96.69 941 LEU A N 1
ATOM 7107 C CA . LEU A 1 941 ? -36.375 3.385 -12.922 1 96.69 941 LEU A CA 1
ATOM 7108 C C . LEU A 1 941 ? -36.531 4.27 -14.156 1 96.69 941 LEU A C 1
ATOM 7110 O O . LEU A 1 941 ? -37.25 3.936 -15.086 1 96.69 941 LEU A O 1
ATOM 7114 N N . SER A 1 942 ? -35.906 5.375 -14.117 1 97.88 942 SER A N 1
ATOM 7115 C CA . SER A 1 942 ? -35.938 6.285 -15.258 1 97.88 942 SER A CA 1
ATOM 7116 C C . SER A 1 942 ? -35.406 5.613 -16.516 1 97.88 942 SER A C 1
ATOM 7118 O O . SER A 1 942 ? -35.969 5.781 -17.609 1 97.88 942 SER A O 1
ATOM 7120 N N . GLU A 1 943 ? -34.375 4.902 -16.375 1 96.38 943 GLU A N 1
ATOM 7121 C CA . GLU A 1 943 ? -33.812 4.16 -17.5 1 96.38 943 GLU A CA 1
ATOM 7122 C C . GLU A 1 943 ? -34.781 3.096 -18 1 96.38 943 GLU A C 1
ATOM 7124 O O . GLU A 1 943 ? -35 2.951 -19.203 1 96.38 943 GLU A O 1
ATOM 7129 N N . THR A 1 944 ? -35.344 2.371 -17.047 1 96.19 944 THR A N 1
ATOM 7130 C CA . THR A 1 944 ? -36.281 1.297 -17.391 1 96.19 944 THR A CA 1
ATOM 7131 C C . THR A 1 944 ? -37.469 1.836 -18.188 1 96.19 944 THR A C 1
ATOM 7133 O O . THR A 1 944 ? -37.875 1.24 -19.172 1 96.19 944 THR A O 1
ATOM 7136 N N . ILE A 1 945 ? -37.969 2.951 -17.797 1 97.69 945 ILE A N 1
ATOM 7137 C CA . ILE A 1 945 ? -39.125 3.562 -18.453 1 97.69 945 ILE A CA 1
ATOM 7138 C C . ILE A 1 945 ? -38.75 4.055 -19.844 1 97.69 945 ILE A C 1
ATOM 7140 O O . ILE A 1 945 ? -39.5 3.869 -20.812 1 97.69 945 ILE A O 1
ATOM 7144 N N . ALA A 1 946 ? -37.594 4.625 -19.938 1 97.38 946 ALA A N 1
ATOM 7145 C CA . ALA A 1 946 ? -37.125 5.164 -21.203 1 97.38 946 ALA A CA 1
ATOM 7146 C C . ALA A 1 946 ? -36.938 4.051 -22.234 1 97.38 946 ALA A C 1
ATOM 7148 O O . ALA A 1 946 ? -37.188 4.258 -23.422 1 97.38 946 ALA A O 1
ATOM 7149 N N . ARG A 1 947 ? -36.5 2.924 -21.828 1 95.81 947 ARG A N 1
ATOM 7150 C CA . ARG A 1 947 ? -36.312 1.796 -22.734 1 95.81 947 ARG A CA 1
ATOM 7151 C C . ARG A 1 947 ? -37.625 1.253 -23.25 1 95.81 947 ARG A C 1
ATOM 7153 O O . ARG A 1 947 ? -37.688 0.714 -24.359 1 95.81 947 ARG A O 1
ATOM 7160 N N . LYS A 1 948 ? -38.719 1.434 -22.453 1 95.56 948 LYS A N 1
ATOM 7161 C CA . LYS A 1 948 ? -40.031 0.948 -22.828 1 95.56 948 LYS A CA 1
ATOM 7162 C C . LYS A 1 948 ? -40.75 1.96 -23.719 1 95.56 948 LYS A C 1
ATOM 7164 O O . LYS A 1 948 ? -41.531 1.582 -24.594 1 95.56 948 LYS A O 1
ATOM 7169 N N . ASP A 1 949 ? -40.594 3.277 -23.375 1 96.56 949 ASP A N 1
ATOM 7170 C CA . ASP A 1 949 ? -41.281 4.348 -24.094 1 96.56 949 ASP A CA 1
ATOM 7171 C C . ASP A 1 949 ? -40.406 5.574 -24.234 1 96.56 949 ASP A C 1
ATOM 7173 O O . ASP A 1 949 ? -40.094 6.262 -23.266 1 96.56 949 ASP A O 1
ATOM 7177 N N . ALA A 1 950 ? -40.062 5.953 -25.406 1 96.31 950 ALA A N 1
ATOM 7178 C CA . ALA A 1 950 ? -39.125 7.027 -25.703 1 96.31 950 ALA A CA 1
ATOM 7179 C C . ALA A 1 950 ? -39.688 8.391 -25.328 1 96.31 950 ALA A C 1
ATOM 7181 O O . ALA A 1 950 ? -38.969 9.289 -24.906 1 96.31 950 ALA A O 1
ATOM 7182 N N . ALA A 1 951 ? -40.969 8.508 -25.516 1 97.12 951 ALA A N 1
ATOM 7183 C CA . ALA A 1 951 ? -41.594 9.789 -25.203 1 97.12 951 ALA A CA 1
ATOM 7184 C C . ALA A 1 951 ? -41.562 10.07 -23.703 1 97.12 951 ALA A C 1
ATOM 7186 O O . ALA A 1 951 ? -41.312 11.203 -23.281 1 97.12 951 ALA A O 1
ATOM 7187 N N . LEU A 1 952 ? -41.844 9.062 -22.922 1 98.06 952 LEU A N 1
ATOM 7188 C CA . LEU A 1 952 ? -41.719 9.203 -21.469 1 98.06 952 LEU A CA 1
ATOM 7189 C C . LEU A 1 952 ? -40.281 9.43 -21.047 1 98.06 952 LEU A C 1
ATOM 7191 O O . LEU A 1 952 ? -40.031 10.18 -20.109 1 98.06 952 LEU A O 1
ATOM 7195 N N . GLY A 1 953 ? -39.406 8.75 -21.75 1 97.88 953 GLY A N 1
ATOM 7196 C CA . GLY A 1 953 ? -38 8.953 -21.5 1 97.88 953 GLY A CA 1
ATOM 7197 C C . GLY A 1 953 ? -37.562 10.391 -21.703 1 97.88 953 GLY A C 1
ATOM 7198 O O . GLY A 1 953 ? -36.719 10.898 -20.969 1 97.88 953 GLY A O 1
ATOM 7199 N N . GLU A 1 954 ? -38.062 11.039 -22.719 1 97.19 954 GLU A N 1
ATOM 7200 C CA . GLU A 1 954 ? -37.75 12.438 -22.984 1 97.19 954 GLU A CA 1
ATOM 7201 C C . GLU A 1 954 ? -38.156 13.336 -21.828 1 97.19 954 GLU A C 1
ATOM 7203 O O . GLU A 1 954 ? -37.438 14.289 -21.5 1 97.19 954 GLU A O 1
ATOM 7208 N N . ARG A 1 955 ? -39.281 13.07 -21.234 1 97.88 955 ARG A N 1
ATOM 7209 C CA . ARG A 1 955 ? -39.719 13.828 -20.078 1 97.88 955 ARG A CA 1
ATOM 7210 C C . ARG A 1 955 ? -38.75 13.695 -18.906 1 97.88 955 ARG A C 1
ATOM 7212 O O . ARG A 1 955 ? -38.438 14.68 -18.25 1 97.88 955 ARG A O 1
ATOM 7219 N N . LEU A 1 956 ? -38.344 12.523 -18.734 1 98.19 956 LEU A N 1
ATOM 7220 C CA . LEU A 1 956 ? -37.438 12.258 -17.625 1 98.19 956 LEU A CA 1
ATOM 7221 C C . LEU A 1 956 ? -36.062 12.867 -17.922 1 98.19 956 LEU A C 1
ATOM 7223 O O . LEU A 1 956 ? -35.375 13.336 -17 1 98.19 956 LEU A O 1
ATOM 7227 N N . TRP A 1 957 ? -35.594 12.844 -19.203 1 97.69 957 TRP A N 1
ATOM 7228 C CA . TRP A 1 957 ? -34.375 13.523 -19.625 1 97.69 957 TRP A CA 1
ATOM 7229 C C . TRP A 1 957 ? -34.406 15 -19.234 1 97.69 957 TRP A C 1
ATOM 7231 O O . TRP A 1 957 ? -33.438 15.531 -18.734 1 97.69 957 TRP A O 1
ATOM 7241 N N . ASN A 1 958 ? -35.5 15.641 -19.359 1 97.31 958 ASN A N 1
ATOM 7242 C CA . ASN A 1 958 ? -35.656 17.062 -19.062 1 97.31 958 ASN A CA 1
ATOM 7243 C C . ASN A 1 958 ? -35.719 17.297 -17.547 1 97.31 958 ASN A C 1
ATOM 7245 O O . ASN A 1 958 ? -35.188 18.297 -17.047 1 97.31 958 ASN A O 1
ATOM 7249 N N . ALA A 1 959 ? -36.344 16.391 -16.812 1 97.75 959 ALA A N 1
ATOM 7250 C CA . ALA A 1 959 ? -36.469 16.531 -15.367 1 97.75 959 ALA A CA 1
ATOM 7251 C C . ALA A 1 959 ? -35.094 16.484 -14.68 1 97.75 959 ALA A C 1
ATOM 7253 O O . ALA A 1 959 ? -34.906 17.047 -13.609 1 97.75 959 ALA A O 1
ATOM 7254 N N . LEU A 1 960 ? -34.094 15.812 -15.336 1 97.75 960 LEU A N 1
ATOM 7255 C CA . LEU A 1 960 ? -32.781 15.602 -14.742 1 97.75 960 LEU A CA 1
ATOM 7256 C C . LEU A 1 960 ? -31.75 16.562 -15.336 1 97.75 960 LEU A C 1
ATOM 7258 O O . LEU A 1 960 ? -30.547 16.359 -15.18 1 97.75 960 LEU A O 1
ATOM 7262 N N . ALA A 1 961 ? -32.156 17.625 -15.93 1 96.75 961 ALA A N 1
ATOM 7263 C CA . ALA A 1 961 ? -31.281 18.531 -16.672 1 96.75 961 ALA A CA 1
ATOM 7264 C C . ALA A 1 961 ? -30.438 19.375 -15.711 1 96.75 961 ALA A C 1
ATOM 7266 O O . ALA A 1 961 ? -29.266 19.656 -15.984 1 96.75 961 ALA A O 1
ATOM 7267 N N . ARG A 1 962 ? -31.016 19.781 -14.641 1 95.75 962 ARG A N 1
ATOM 7268 C CA . ARG A 1 962 ? -30.328 20.641 -13.695 1 95.75 962 ARG A CA 1
ATOM 7269 C C . ARG A 1 962 ? -29.969 19.891 -12.422 1 95.75 962 ARG A C 1
ATOM 7271 O O . ARG A 1 962 ? -30.672 18.953 -12.031 1 95.75 962 ARG A O 1
ATOM 7278 N N . PRO A 1 963 ? -28.844 20.344 -11.742 1 96.19 963 PRO A N 1
ATOM 7279 C CA . PRO A 1 963 ? -28.516 19.703 -10.469 1 96.19 963 PRO A CA 1
ATOM 7280 C C . PRO A 1 963 ? -29.594 19.875 -9.414 1 96.19 963 PRO A C 1
ATOM 7282 O O . PRO A 1 963 ? -30.297 20.906 -9.406 1 96.19 963 PRO A O 1
ATOM 7285 N N . PHE A 1 964 ? -29.734 18.922 -8.578 1 97.31 964 PHE A N 1
ATOM 7286 C CA . PHE A 1 964 ? -30.641 19.031 -7.441 1 97.31 964 PHE A CA 1
ATOM 7287 C C . PHE A 1 964 ? -30.078 19.969 -6.383 1 97.31 964 PHE A C 1
ATOM 7289 O O . PHE A 1 964 ? -28.922 20.391 -6.477 1 97.31 964 PHE A O 1
ATOM 7296 N N . SER A 1 965 ? -30.969 20.266 -5.41 1 96.69 965 SER A N 1
ATOM 7297 C CA . SER A 1 965 ? -30.547 21.141 -4.312 1 96.69 965 SER A CA 1
ATOM 7298 C C . SER A 1 965 ? -29.328 20.578 -3.605 1 96.69 965 SER A C 1
ATOM 7300 O O . SER A 1 965 ? -29.25 19.391 -3.324 1 96.69 965 SER A O 1
ATOM 7302 N N . ASN A 1 966 ? -28.266 21.5 -3.385 1 97 966 ASN A N 1
ATOM 7303 C CA . ASN A 1 966 ? -27.016 21.188 -2.711 1 97 966 ASN A CA 1
ATOM 7304 C C . ASN A 1 966 ? -26.266 20.047 -3.418 1 97 966 ASN A C 1
ATOM 7306 O O . ASN A 1 966 ? -25.578 19.266 -2.775 1 97 966 ASN A O 1
ATOM 7310 N N . ASN A 1 967 ? -26.5 19.875 -4.703 1 96.81 967 ASN A N 1
ATOM 7311 C CA . ASN A 1 967 ? -25.812 18.875 -5.523 1 96.81 967 ASN A CA 1
ATOM 7312 C C . ASN A 1 967 ? -26.094 17.469 -5.031 1 96.81 967 ASN A C 1
ATOM 7314 O O . ASN A 1 967 ? -25.219 16.594 -5.086 1 96.81 967 ASN A O 1
ATOM 7318 N N . ARG A 1 968 ? -27.25 17.203 -4.531 1 96.44 968 ARG A N 1
ATOM 7319 C CA . ARG A 1 968 ? -27.672 15.891 -4.07 1 96.44 968 ARG A CA 1
ATOM 7320 C C . ARG A 1 968 ? -27.641 14.875 -5.203 1 96.44 968 ARG A C 1
ATOM 7322 O O . ARG A 1 968 ? -28.234 15.086 -6.258 1 96.44 968 ARG A O 1
ATOM 7329 N N . GLY A 1 969 ? -26.891 13.75 -5.035 1 95.81 969 GLY A N 1
ATOM 7330 C CA . GLY A 1 969 ? -26.828 12.672 -6.008 1 95.81 969 GLY A CA 1
ATOM 7331 C C . GLY A 1 969 ? -26.312 13.117 -7.363 1 95.81 969 GLY A C 1
ATOM 7332 O O . GLY A 1 969 ? -26.719 12.57 -8.391 1 95.81 969 GLY A O 1
ATOM 7333 N N . GLU A 1 970 ? -25.453 14.039 -7.375 1 96.19 970 GLU A N 1
ATOM 7334 C CA . GLU A 1 970 ? -25.031 14.672 -8.617 1 96.19 970 GLU A CA 1
ATOM 7335 C C . GLU A 1 970 ? -24.359 13.664 -9.547 1 96.19 970 GLU A C 1
ATOM 7337 O O . GLU A 1 970 ? -24.594 13.664 -10.758 1 96.19 970 GLU A O 1
ATOM 7342 N N . ASP A 1 971 ? -23.531 12.82 -9.094 1 93.81 971 ASP A N 1
ATOM 7343 C CA . ASP A 1 971 ? -22.875 11.812 -9.93 1 93.81 971 ASP A CA 1
ATOM 7344 C C . ASP A 1 971 ? -23.891 10.867 -10.562 1 93.81 971 ASP A C 1
ATOM 7346 O O . ASP A 1 971 ? -23.797 10.547 -11.75 1 93.81 971 ASP A O 1
ATOM 7350 N N . GLY A 1 972 ? -24.812 10.414 -9.758 1 95.38 972 GLY A N 1
ATOM 7351 C CA . GLY A 1 972 ? -25.875 9.555 -10.266 1 95.38 972 GLY A CA 1
ATOM 7352 C C . GLY A 1 972 ? -26.75 10.234 -11.297 1 95.38 972 GLY A C 1
ATOM 7353 O O . GLY A 1 972 ? -27.125 9.625 -12.297 1 95.38 972 GLY A O 1
ATOM 7354 N N . ARG A 1 973 ? -27.094 11.492 -11.047 1 96.81 973 ARG A N 1
ATOM 7355 C CA . ARG A 1 973 ? -27.922 12.266 -11.977 1 96.81 973 ARG A CA 1
ATOM 7356 C C . ARG A 1 973 ? -27.234 12.391 -13.336 1 96.81 973 ARG A C 1
ATOM 7358 O O . ARG A 1 973 ? -27.859 12.141 -14.367 1 96.81 973 ARG A O 1
ATOM 7365 N N . LYS A 1 974 ? -25.938 12.773 -13.328 1 96.12 974 LYS A N 1
ATOM 7366 C CA . LYS A 1 974 ? -25.188 12.914 -14.562 1 96.12 974 LYS A CA 1
ATOM 7367 C C . LYS A 1 974 ? -25.125 11.602 -15.328 1 96.12 974 LYS A C 1
ATOM 7369 O O . LYS A 1 974 ? -25.312 11.57 -16.547 1 96.12 974 LYS A O 1
ATOM 7374 N N . TRP A 1 975 ? -24.875 10.586 -14.641 1 95.75 975 TRP A N 1
ATOM 7375 C CA . TRP A 1 975 ? -24.766 9.266 -15.258 1 95.75 975 TRP A CA 1
ATOM 7376 C C . TRP A 1 975 ? -26.094 8.844 -15.867 1 95.75 975 TRP A C 1
ATOM 7378 O O . TRP A 1 975 ? -26.141 8.336 -16.984 1 95.75 975 TRP A O 1
ATOM 7388 N N . THR A 1 976 ? -27.156 9.039 -15.133 1 97.31 976 THR A N 1
ATOM 7389 C CA . THR A 1 976 ? -28.469 8.664 -15.625 1 97.31 976 THR A CA 1
ATOM 7390 C C . THR A 1 976 ? -28.828 9.453 -16.891 1 97.31 976 THR A C 1
ATOM 7392 O O . THR A 1 976 ? -29.406 8.906 -17.828 1 97.31 976 THR A O 1
ATOM 7395 N N . ARG A 1 977 ? -28.516 10.656 -16.891 1 97.12 977 ARG A N 1
ATOM 7396 C CA . ARG A 1 977 ? -28.781 11.453 -18.094 1 97.12 977 ARG A CA 1
ATOM 7397 C C . ARG A 1 977 ? -28 10.922 -19.297 1 97.12 977 ARG A C 1
ATOM 7399 O O . ARG A 1 977 ? -28.516 10.898 -20.406 1 97.12 977 ARG A O 1
ATOM 7406 N N . LEU A 1 978 ? -26.797 10.531 -19.062 1 96.62 978 LEU A N 1
ATOM 7407 C CA . LEU A 1 978 ? -25.984 9.938 -20.125 1 96.62 978 LEU A CA 1
ATOM 7408 C C . LEU A 1 978 ? -26.609 8.641 -20.625 1 96.62 978 LEU A C 1
ATOM 7410 O O . LEU A 1 978 ? -26.641 8.391 -21.828 1 96.62 978 LEU A O 1
ATOM 7414 N N . VAL A 1 979 ? -27.078 7.828 -19.734 1 96.19 979 VAL A N 1
ATOM 7415 C CA . VAL A 1 979 ? -27.719 6.57 -20.094 1 96.19 979 VAL A CA 1
ATOM 7416 C C . VAL A 1 979 ? -28.984 6.852 -20.906 1 96.19 979 VAL A C 1
ATOM 7418 O O . VAL A 1 979 ? -29.25 6.195 -21.906 1 96.19 979 VAL A O 1
ATOM 7421 N N . LEU A 1 980 ? -29.781 7.855 -20.469 1 97.44 980 LEU A N 1
ATOM 7422 C CA . LEU A 1 980 ? -30.984 8.234 -21.188 1 97.44 980 LEU A CA 1
ATOM 7423 C C . LEU A 1 980 ? -30.672 8.719 -22.594 1 97.44 980 LEU A C 1
ATOM 7425 O O . LEU A 1 980 ? -31.391 8.414 -23.547 1 97.44 980 LEU A O 1
ATOM 7429 N N . ALA A 1 981 ? -29.578 9.422 -22.703 1 96.62 981 ALA A N 1
ATOM 7430 C CA . ALA A 1 981 ? -29.172 9.867 -24.016 1 96.62 981 ALA A CA 1
ATOM 7431 C C . ALA A 1 981 ? -28.891 8.688 -24.938 1 96.62 981 ALA A C 1
ATOM 7433 O O . ALA A 1 981 ? -29.219 8.727 -26.125 1 96.62 981 ALA A O 1
ATOM 7434 N N . SER A 1 982 ? -28.281 7.691 -24.422 1 94.69 982 SER A N 1
ATOM 7435 C CA . SER A 1 982 ? -27.953 6.504 -25.188 1 94.69 982 SER A CA 1
ATOM 7436 C C . SER A 1 982 ? -29.203 5.766 -25.641 1 94.69 982 SER A C 1
ATOM 7438 O O . SER A 1 982 ? -29.25 5.191 -26.734 1 94.69 982 SER A O 1
ATOM 7440 N N . VAL A 1 983 ? -30.234 5.82 -24.812 1 95.19 983 VAL A N 1
ATOM 7441 C CA . VAL A 1 983 ? -31.469 5.082 -25.078 1 95.19 983 VAL A CA 1
ATOM 7442 C C . VAL A 1 983 ? -32.344 5.883 -26.031 1 95.19 983 VAL A C 1
ATOM 7444 O O . VAL A 1 983 ? -33.031 5.305 -26.875 1 95.19 983 VAL A O 1
ATOM 7447 N N . LEU A 1 984 ? -32.375 7.234 -26 1 95.62 984 LEU A N 1
ATOM 7448 C CA . LEU A 1 984 ? -33.312 8.094 -26.719 1 95.62 984 LEU A CA 1
ATOM 7449 C C . LEU A 1 984 ? -32.688 8.57 -28.031 1 95.62 984 LEU A C 1
ATOM 7451 O O . LEU A 1 984 ? -33.344 9.281 -28.797 1 95.62 984 LEU A O 1
ATOM 7455 N N . GLY A 1 985 ? -31.547 8.109 -28.391 1 92.38 985 GLY A N 1
ATOM 7456 C CA . GLY A 1 985 ? -30.812 8.578 -29.547 1 92.38 985 GLY A CA 1
ATOM 7457 C C . GLY A 1 985 ? -29.547 9.328 -29.203 1 92.38 985 GLY A C 1
ATOM 7458 O O . GLY A 1 985 ? -29.547 10.547 -29.047 1 92.38 985 GLY A O 1
ATOM 7459 N N . PHE A 1 986 ? -28.562 8.711 -29.125 1 90.62 986 PHE A N 1
ATOM 7460 C CA . PHE A 1 986 ? -27.297 9.164 -28.578 1 90.62 986 PHE A CA 1
ATOM 7461 C C . PHE A 1 986 ? -26.734 10.32 -29.391 1 90.62 986 PHE A C 1
ATOM 7463 O O . PHE A 1 986 ? -26.297 11.328 -28.828 1 90.62 986 PHE A O 1
ATOM 7470 N N . SER A 1 987 ? -26.797 10.305 -30.703 1 89.88 987 SER A N 1
ATOM 7471 C CA . SER A 1 987 ? -26.156 11.273 -31.594 1 89.88 987 SER A CA 1
ATOM 7472 C C . SER A 1 987 ? -26.766 12.664 -31.406 1 89.88 987 SER A C 1
ATOM 7474 O O . SER A 1 987 ? -26.062 13.672 -31.516 1 89.88 987 SER A O 1
ATOM 7476 N N . GLN A 1 988 ? -28.062 12.719 -31.016 1 92 988 GLN A N 1
ATOM 7477 C CA . GLN A 1 988 ? -28.734 14 -30.906 1 92 988 GLN A CA 1
ATOM 7478 C C . GLN A 1 988 ? -28.562 14.617 -29.516 1 92 988 GLN A C 1
ATOM 7480 O O . GLN A 1 988 ? -28.656 15.828 -29.359 1 92 988 GLN A O 1
ATOM 7485 N N . ARG A 1 989 ? -28.234 13.867 -28.5 1 95.25 989 ARG A N 1
ATOM 7486 C CA . ARG A 1 989 ? -28.297 14.344 -27.125 1 95.25 989 ARG A CA 1
ATOM 7487 C C . ARG A 1 989 ? -26.938 14.203 -26.438 1 95.25 989 ARG A C 1
ATOM 7489 O O . ARG A 1 989 ? -26.734 14.711 -25.344 1 95.25 989 ARG A O 1
ATOM 7496 N N . CYS A 1 990 ? -26.047 13.547 -27.047 1 96.06 990 CYS A N 1
ATOM 7497 C CA . CYS A 1 990 ? -24.828 13.148 -26.375 1 96.06 990 CYS A CA 1
ATOM 7498 C C . CYS A 1 990 ? -24 14.359 -25.969 1 96.06 990 CYS A C 1
ATOM 7500 O O . CYS A 1 990 ? -23.375 14.367 -24.906 1 96.06 990 CYS A O 1
ATOM 7502 N N . VAL A 1 991 ? -23.953 15.477 -26.766 1 97.25 991 VAL A N 1
ATOM 7503 C CA . VAL A 1 991 ? -23.156 16.672 -26.453 1 97.25 991 VAL A CA 1
ATOM 7504 C C . VAL A 1 991 ? -23.672 17.297 -25.141 1 97.25 991 VAL A C 1
ATOM 7506 O O . VAL A 1 991 ? -22.875 17.625 -24.266 1 97.25 991 VAL A O 1
ATOM 7509 N N . GLU A 1 992 ? -24.953 17.422 -25.031 1 96.62 992 GLU A N 1
ATOM 7510 C CA . GLU A 1 992 ? -25.547 17.984 -23.828 1 96.62 992 GLU A CA 1
ATOM 7511 C C . GLU A 1 992 ? -25.297 17.094 -22.625 1 96.62 992 GLU A C 1
ATOM 7513 O O . GLU A 1 992 ? -25.078 17.578 -21.5 1 96.62 992 GLU A O 1
ATOM 7518 N N . ALA A 1 993 ? -25.406 15.805 -22.797 1 97.12 993 ALA A N 1
ATOM 7519 C CA . ALA A 1 993 ? -25.219 14.836 -21.734 1 97.12 993 ALA A CA 1
ATOM 7520 C C . ALA A 1 993 ? -23.781 14.82 -21.234 1 97.12 993 ALA A C 1
ATOM 7522 O O . ALA A 1 993 ? -23.531 14.57 -20.047 1 97.12 993 ALA A O 1
ATOM 7523 N N . LEU A 1 994 ? -22.812 15.094 -22.109 1 97.44 994 LEU A N 1
ATOM 7524 C CA . LEU A 1 994 ? -21.391 14.984 -21.766 1 97.44 994 LEU A CA 1
ATOM 7525 C C . LEU A 1 994 ? -20.859 16.312 -21.234 1 97.44 994 LEU A C 1
ATOM 7527 O O . LEU A 1 994 ? -19.828 16.359 -20.562 1 97.44 994 LEU A O 1
ATOM 7531 N N . ALA A 1 995 ? -21.484 17.422 -21.469 1 96.5 995 ALA A N 1
ATOM 7532 C CA . ALA A 1 995 ? -21.031 18.766 -21.156 1 96.5 995 ALA A CA 1
ATOM 7533 C C . ALA A 1 995 ? -20.719 18.906 -19.672 1 96.5 995 ALA A C 1
ATOM 7535 O O . ALA A 1 995 ? -19.688 19.5 -19.297 1 96.5 995 ALA A O 1
ATOM 7536 N N . PRO A 1 996 ? -21.5 18.344 -18.766 1 95.25 996 PRO A N 1
ATOM 7537 C CA . PRO A 1 996 ? -21.234 18.516 -17.344 1 95.25 996 PRO A CA 1
ATOM 7538 C C . PRO A 1 996 ? -19.953 17.844 -16.891 1 95.25 996 PRO A C 1
ATOM 7540 O O . PRO A 1 996 ? -19.438 18.141 -15.805 1 95.25 996 PRO A O 1
ATOM 7543 N N . TYR A 1 997 ? -19.422 16.906 -17.625 1 96.12 997 TYR A N 1
ATOM 7544 C CA . TYR A 1 997 ? -18.219 16.188 -17.234 1 96.12 997 TYR A CA 1
ATOM 7545 C C . TYR A 1 997 ? -16.969 16.953 -17.656 1 96.12 997 TYR A C 1
ATOM 7547 O O . TYR A 1 997 ? -15.875 16.688 -17.141 1 96.12 997 TYR A O 1
ATOM 7555 N N . GLU A 1 998 ? -17.109 17.844 -18.656 1 96.12 998 GLU A N 1
ATOM 7556 C CA . GLU A 1 998 ? -15.961 18.578 -19.188 1 96.12 998 GLU A CA 1
ATOM 7557 C C . GLU A 1 998 ? -15.539 19.688 -18.219 1 96.12 998 GLU A C 1
ATOM 7559 O O . GLU A 1 998 ? -16.375 20.328 -17.594 1 96.12 998 GLU A O 1
ATOM 7564 N N . PRO A 1 999 ? -14.258 19.969 -17.984 1 94.81 999 PRO A N 1
ATOM 7565 C CA . PRO A 1 999 ? -13.109 19.375 -18.672 1 94.81 999 PRO A CA 1
ATOM 7566 C C . PRO A 1 999 ? -12.508 18.188 -17.938 1 94.81 999 PRO A C 1
ATOM 7568 O O . PRO A 1 999 ? -11.539 17.594 -18.406 1 94.81 999 PRO A O 1
ATOM 7571 N N . HIS A 1 1000 ? -12.992 17.828 -16.75 1 95.5 1000 HIS A N 1
ATOM 7572 C CA . HIS A 1 1000 ? -12.477 16.703 -15.977 1 95.5 1000 HIS A CA 1
ATOM 7573 C C . HIS A 1 1000 ? -13.328 15.461 -16.172 1 95.5 1000 HIS A C 1
ATOM 7575 O O . HIS A 1 1000 ? -14.219 15.18 -15.375 1 95.5 1000 HIS A O 1
ATOM 7581 N N . ILE A 1 1001 ? -12.938 14.68 -17.109 1 96.62 1001 ILE A N 1
ATOM 7582 C CA . ILE A 1 1001 ? -13.797 13.594 -17.578 1 96.62 1001 ILE A CA 1
ATOM 7583 C C . ILE A 1 1001 ? -13.406 12.289 -16.875 1 96.62 1001 ILE A C 1
ATOM 7585 O O . ILE A 1 1001 ? -12.227 12.078 -16.578 1 96.62 1001 ILE A O 1
ATOM 7589 N N . PRO A 1 1002 ? -14.438 11.383 -16.625 1 95.5 1002 PRO A N 1
ATOM 7590 C CA . PRO A 1 1002 ? -14.086 10.039 -16.156 1 95.5 1002 PRO A CA 1
ATOM 7591 C C . PRO A 1 1002 ? -13.141 9.312 -17.094 1 95.5 1002 PRO A C 1
ATOM 7593 O O . PRO A 1 1002 ? -13.273 9.422 -18.328 1 95.5 1002 PRO A O 1
ATOM 7596 N N . TRP A 1 1003 ? -12.148 8.648 -16.531 1 96 1003 TRP A N 1
ATOM 7597 C CA . TRP A 1 1003 ? -11.109 8.016 -17.328 1 96 1003 TRP A CA 1
ATOM 7598 C C . TRP A 1 1003 ? -11.297 6.504 -17.391 1 96 1003 TRP A C 1
ATOM 7600 O O . TRP A 1 1003 ? -10.453 5.746 -16.906 1 96 1003 TRP A O 1
ATOM 7610 N N . THR A 1 1004 ? -12.367 6.074 -17.953 1 94.69 1004 THR A N 1
ATOM 7611 C CA . THR A 1 1004 ? -12.68 4.672 -18.203 1 94.69 1004 THR A CA 1
ATOM 7612 C C . THR A 1 1004 ? -12.852 4.422 -19.703 1 94.69 1004 THR A C 1
ATOM 7614 O O . THR A 1 1004 ? -13.195 5.336 -20.453 1 94.69 1004 THR A O 1
ATOM 7617 N N . ARG A 1 1005 ? -12.641 3.27 -20.156 1 93.5 1005 ARG A N 1
ATOM 7618 C CA . ARG A 1 1005 ? -12.711 2.939 -21.578 1 93.5 1005 ARG A CA 1
ATOM 7619 C C . ARG A 1 1005 ? -14.094 3.236 -22.141 1 93.5 1005 ARG A C 1
ATOM 7621 O O . ARG A 1 1005 ? -14.211 3.891 -23.188 1 93.5 1005 ARG A O 1
ATOM 7628 N N . SER A 1 1006 ? -15.094 2.764 -21.438 1 94.06 1006 SER A N 1
ATOM 7629 C CA . SER A 1 1006 ? -16.469 2.912 -21.906 1 94.06 1006 SER A CA 1
ATOM 7630 C C . SER A 1 1006 ? -16.844 4.383 -22.062 1 94.06 1006 SER A C 1
ATOM 7632 O O . SER A 1 1006 ? -17.438 4.766 -23.078 1 94.06 1006 SER A O 1
ATOM 7634 N N . PHE A 1 1007 ? -16.453 5.246 -21.156 1 96.94 1007 PHE A N 1
ATOM 7635 C CA . PHE A 1 1007 ? -16.781 6.668 -21.219 1 96.94 1007 PHE A CA 1
ATOM 7636 C C . PHE A 1 1007 ? -16 7.352 -22.344 1 96.94 1007 PHE A C 1
ATOM 7638 O O . PHE A 1 1007 ? -16.578 8.148 -23.094 1 96.94 1007 PHE A O 1
ATOM 7645 N N . LEU A 1 1008 ? -14.766 7.082 -22.469 1 97.19 1008 LEU A N 1
ATOM 7646 C CA . LEU A 1 1008 ? -13.922 7.727 -23.469 1 97.19 1008 LEU A CA 1
ATOM 7647 C C . LEU A 1 1008 ? -14.367 7.363 -24.875 1 97.19 1008 LEU A C 1
ATOM 7649 O O . LEU A 1 1008 ? -14.336 8.203 -25.781 1 97.19 1008 LEU A O 1
ATOM 7653 N N . GLU A 1 1009 ? -14.773 6.09 -25.047 1 96 1009 GLU A N 1
ATOM 7654 C CA . GLU A 1 1009 ? -15.281 5.656 -26.344 1 96 1009 GLU A CA 1
ATOM 7655 C C . GLU A 1 1009 ? -16.578 6.383 -26.703 1 96 1009 GLU A C 1
ATOM 7657 O O . GLU A 1 1009 ? -16.734 6.836 -27.844 1 96 1009 GLU A O 1
ATOM 7662 N N . LYS A 1 1010 ? -17.422 6.449 -25.75 1 95.88 1010 LYS A N 1
ATOM 7663 C CA . LYS A 1 1010 ? -18.672 7.176 -25.969 1 95.88 1010 LYS A CA 1
ATOM 7664 C C . LYS A 1 1010 ? -18.406 8.648 -26.281 1 95.88 1010 LYS A C 1
ATOM 7666 O O . LYS A 1 1010 ? -19.031 9.227 -27.156 1 95.88 1010 LYS A O 1
ATOM 7671 N N . ARG A 1 1011 ? -17.547 9.258 -25.547 1 97.44 1011 ARG A N 1
ATOM 7672 C CA . ARG A 1 1011 ? -17.172 10.656 -25.719 1 97.44 1011 ARG A CA 1
ATOM 7673 C C . ARG A 1 1011 ? -16.594 10.898 -27.109 1 97.44 1011 ARG A C 1
ATOM 7675 O O . ARG A 1 1011 ? -16.984 11.844 -27.797 1 97.44 1011 ARG A O 1
ATOM 7682 N N . ALA A 1 1012 ? -15.703 10.047 -27.531 1 97.19 1012 ALA A N 1
ATOM 7683 C CA . ALA A 1 1012 ? -15.094 10.18 -28.859 1 97.19 1012 ALA A CA 1
ATOM 7684 C C . ALA A 1 1012 ? -16.125 10 -29.969 1 97.19 1012 ALA A C 1
ATOM 7686 O O . ALA A 1 1012 ? -16.172 10.773 -30.922 1 97.19 1012 ALA A O 1
ATOM 7687 N N . SER A 1 1013 ? -17 8.938 -29.828 1 95.94 1013 SER A N 1
ATOM 7688 C CA . SER A 1 1013 ? -18.031 8.68 -30.828 1 95.94 1013 SER A CA 1
ATOM 7689 C C . SER A 1 1013 ? -18.969 9.875 -30.969 1 95.94 1013 SER A C 1
ATOM 7691 O O . SER A 1 1013 ? -19.312 10.273 -32.094 1 95.94 1013 SER A O 1
ATOM 7693 N N . CYS A 1 1014 ? -19.312 10.461 -29.891 1 97.31 1014 CYS A N 1
ATOM 7694 C CA . CYS A 1 1014 ? -20.219 11.609 -29.875 1 97.31 1014 CYS A CA 1
ATOM 7695 C C . CYS A 1 1014 ? -19.594 12.805 -30.578 1 97.31 1014 CYS A C 1
ATOM 7697 O O . CYS A 1 1014 ? -20.203 13.383 -31.484 1 97.31 1014 CYS A O 1
ATOM 7699 N N . TYR A 1 1015 ? -18.422 13.156 -30.25 1 97.44 1015 TYR A N 1
ATOM 7700 C CA . TYR A 1 1015 ? -17.828 14.383 -30.734 1 97.44 1015 TYR A CA 1
ATOM 7701 C C . TYR A 1 1015 ? -17.391 14.234 -32.188 1 97.44 1015 TYR A C 1
ATOM 7703 O O . TYR A 1 1015 ? -17.375 15.203 -32.938 1 97.44 1015 TYR A O 1
ATOM 7711 N N . VAL A 1 1016 ? -17.016 13.016 -32.562 1 96.75 1016 VAL A N 1
ATOM 7712 C CA . VAL A 1 1016 ? -16.703 12.75 -33.969 1 96.75 1016 VAL A CA 1
ATOM 7713 C C . VAL A 1 1016 ? -17.969 12.883 -34.812 1 96.75 1016 VAL A C 1
ATOM 7715 O O . VAL A 1 1016 ? -17.969 13.555 -35.844 1 96.75 1016 VAL A O 1
ATOM 7718 N N . GLU A 1 1017 ? -19.078 12.195 -34.344 1 96 1017 GLU A N 1
ATOM 7719 C CA . GLU A 1 1017 ? -20.328 12.195 -35.094 1 96 1017 GLU A CA 1
ATOM 7720 C C . GLU A 1 1017 ? -20.906 13.602 -35.219 1 96 1017 GLU A C 1
ATOM 7722 O O . GLU A 1 1017 ? -21.547 13.945 -36.219 1 96 1017 GLU A O 1
ATOM 7727 N N . THR A 1 1018 ? -20.734 14.398 -34.188 1 96.38 1018 THR A N 1
ATOM 7728 C CA . THR A 1 1018 ? -21.344 15.727 -34.156 1 96.38 1018 THR A CA 1
ATOM 7729 C C . THR A 1 1018 ? -20.344 16.781 -34.625 1 96.38 1018 THR A C 1
ATOM 7731 O O . THR A 1 1018 ? -20.656 17.984 -34.625 1 96.38 1018 THR A O 1
ATOM 7734 N N . HIS A 1 1019 ? -19.109 16.469 -34.875 1 95.94 1019 HIS A N 1
ATOM 7735 C CA . HIS A 1 1019 ? -18.047 17.375 -35.281 1 95.94 1019 HIS A CA 1
ATOM 7736 C C . HIS A 1 1019 ? -17.859 18.484 -34.281 1 95.94 1019 HIS A C 1
ATOM 7738 O O . HIS A 1 1019 ? -17.844 19.672 -34.625 1 95.94 1019 HIS A O 1
ATOM 7744 N N . HIS A 1 1020 ? -17.875 18.156 -33.062 1 96.56 1020 HIS A N 1
ATOM 7745 C CA . HIS A 1 1020 ? -17.719 19.094 -31.953 1 96.56 1020 HIS A CA 1
ATOM 7746 C C . HIS A 1 1020 ? -16.281 19.609 -31.875 1 96.56 1020 HIS A C 1
ATOM 7748 O O . HIS A 1 1020 ? -15.359 18.969 -32.375 1 96.56 1020 HIS A O 1
ATOM 7754 N N . SER A 1 1021 ? -15.977 20.734 -31.234 1 96.62 1021 SER A N 1
ATOM 7755 C CA . SER A 1 1021 ? -14.664 21.359 -31.125 1 96.62 1021 SER A CA 1
ATOM 7756 C C . SER A 1 1021 ? -13.711 20.484 -30.312 1 96.62 1021 SER A C 1
ATOM 7758 O O . SER A 1 1021 ? -12.492 20.594 -30.453 1 96.62 1021 SER A O 1
ATOM 7760 N N . LEU A 1 1022 ? -14.219 19.562 -29.5 1 97.44 1022 LEU A N 1
ATOM 7761 C CA . LEU A 1 1022 ? -13.406 18.719 -28.641 1 97.44 1022 LEU A CA 1
ATOM 7762 C C . LEU A 1 1022 ? -13.094 17.391 -29.312 1 97.44 1022 LEU A C 1
ATOM 7764 O O . LEU A 1 1022 ? -12.609 16.453 -28.672 1 97.44 1022 LEU A O 1
ATOM 7768 N N . GLU A 1 1023 ? -13.422 17.281 -30.594 1 97.5 1023 GLU A N 1
ATOM 7769 C CA . GLU A 1 1023 ? -13.25 16.031 -31.344 1 97.5 1023 GLU A CA 1
ATOM 7770 C C . GLU A 1 1023 ? -11.805 15.547 -31.266 1 97.5 1023 GLU A C 1
ATOM 7772 O O . GLU A 1 1023 ? -11.562 14.398 -30.891 1 97.5 1023 GLU A O 1
ATOM 7777 N N . ASP A 1 1024 ? -10.836 16.422 -31.547 1 97.19 1024 ASP A N 1
ATOM 7778 C CA . ASP A 1 1024 ? -9.43 16.047 -31.562 1 97.19 1024 ASP A CA 1
ATOM 7779 C C . ASP A 1 1024 ? -8.961 15.617 -30.172 1 97.19 1024 ASP A C 1
ATOM 7781 O O . ASP A 1 1024 ? -8.219 14.648 -30.016 1 97.19 1024 ASP A O 1
ATOM 7785 N N . GLU A 1 1025 ? -9.391 16.344 -29.234 1 97.12 1025 GLU A N 1
ATOM 7786 C CA . GLU A 1 1025 ? -9.016 16.031 -27.859 1 97.12 1025 GLU A CA 1
ATOM 7787 C C . GLU A 1 1025 ? -9.594 14.688 -27.422 1 97.12 1025 GLU A C 1
ATOM 7789 O O . GLU A 1 1025 ? -8.922 13.914 -26.734 1 97.12 1025 GLU A O 1
ATOM 7794 N N . ALA A 1 1026 ? -10.797 14.438 -27.766 1 97.88 1026 ALA A N 1
ATOM 7795 C CA . ALA A 1 1026 ? -11.453 13.188 -27.406 1 97.88 1026 ALA A CA 1
ATOM 7796 C C . ALA A 1 1026 ? -10.742 11.984 -28.031 1 97.88 1026 ALA A C 1
ATOM 7798 O O . ALA A 1 1026 ? -10.562 10.953 -27.375 1 97.88 1026 ALA A O 1
ATOM 7799 N N . LEU A 1 1027 ? -10.359 12.148 -29.234 1 97.56 1027 LEU A N 1
ATOM 7800 C CA . LEU A 1 1027 ? -9.648 11.078 -29.922 1 97.56 1027 LEU A CA 1
ATOM 7801 C C . LEU A 1 1027 ? -8.258 10.875 -29.328 1 97.56 1027 LEU A C 1
ATOM 7803 O O . LEU A 1 1027 ? -7.801 9.742 -29.188 1 97.56 1027 LEU A O 1
ATOM 7807 N N . ALA A 1 1028 ? -7.629 11.961 -28.984 1 97.12 1028 ALA A N 1
ATOM 7808 C CA . ALA A 1 1028 ? -6.312 11.867 -28.359 1 97.12 1028 ALA A CA 1
ATOM 7809 C C . ALA A 1 1028 ? -6.398 11.172 -27 1 97.12 1028 ALA A C 1
ATOM 7811 O O . ALA A 1 1028 ? -5.508 10.406 -26.641 1 97.12 1028 ALA A O 1
ATOM 7812 N N . ASP A 1 1029 ? -7.449 11.461 -26.297 1 96.81 1029 ASP A N 1
ATOM 7813 C CA . ASP A 1 1029 ? -7.613 10.875 -24.969 1 96.81 1029 ASP A CA 1
ATOM 7814 C C . ASP A 1 1029 ? -7.805 9.367 -25.062 1 96.81 1029 ASP A C 1
ATOM 7816 O O . ASP A 1 1029 ? -7.23 8.617 -24.266 1 96.81 1029 ASP A O 1
ATOM 7820 N N . ILE A 1 1030 ? -8.617 8.93 -25.891 1 96.19 1030 ILE A N 1
ATOM 7821 C CA . ILE A 1 1030 ? -8.844 7.496 -26.016 1 96.19 1030 ILE A CA 1
ATOM 7822 C C . ILE A 1 1030 ? -7.562 6.816 -26.516 1 96.19 1030 ILE A C 1
ATOM 7824 O O . ILE A 1 1030 ? -7.25 5.699 -26.094 1 96.19 1030 ILE A O 1
ATOM 7828 N N . ALA A 1 1031 ? -6.82 7.496 -27.422 1 94.88 1031 ALA A N 1
ATOM 7829 C CA . ALA A 1 1031 ? -5.547 6.957 -27.891 1 94.88 1031 ALA A CA 1
ATOM 7830 C C . ALA A 1 1031 ? -4.555 6.82 -26.734 1 94.88 1031 ALA A C 1
ATOM 7832 O O . ALA A 1 1031 ? -3.834 5.824 -26.656 1 94.88 1031 ALA A O 1
ATOM 7833 N N . ASN A 1 1032 ? -4.539 7.805 -25.938 1 93.62 1032 ASN A N 1
ATOM 7834 C CA . ASN A 1 1032 ? -3.674 7.77 -24.766 1 93.62 1032 ASN A CA 1
ATOM 7835 C C . ASN A 1 1032 ? -4.059 6.633 -23.812 1 93.62 1032 ASN A C 1
ATOM 7837 O O . ASN A 1 1032 ? -3.186 5.969 -23.25 1 93.62 1032 ASN A O 1
ATOM 7841 N N . PHE A 1 1033 ? -5.34 6.496 -23.578 1 94 1033 PHE A N 1
ATOM 7842 C CA . PHE A 1 1033 ? -5.82 5.406 -22.75 1 94 1033 PHE A CA 1
ATOM 7843 C C . PHE A 1 1033 ? -5.391 4.059 -23.312 1 94 1033 PHE A C 1
ATOM 7845 O O . PHE A 1 1033 ? -4.887 3.203 -22.578 1 94 1033 PHE A O 1
ATOM 7852 N N . MET A 1 1034 ? -5.551 3.859 -24.578 1 89.94 1034 MET A N 1
ATOM 7853 C CA . MET A 1 1034 ? -5.273 2.586 -25.234 1 89.94 1034 MET A CA 1
ATOM 7854 C C . MET A 1 1034 ? -3.777 2.297 -25.25 1 89.94 1034 MET A C 1
ATOM 7856 O O . MET A 1 1034 ? -3.365 1.137 -25.203 1 89.94 1034 MET A O 1
ATOM 7860 N N . SER A 1 1035 ? -3.004 3.336 -25.328 1 87.19 1035 SER A N 1
ATOM 7861 C CA . SER A 1 1035 ? -1.557 3.15 -25.359 1 87.19 1035 SER A CA 1
ATOM 7862 C C . SER A 1 1035 ? -1.049 2.543 -24.047 1 87.19 1035 SER A C 1
ATOM 7864 O O . SER A 1 1035 ? 0.024 1.936 -24.016 1 87.19 1035 SER A O 1
ATOM 7866 N N . MET A 1 1036 ? -1.861 2.656 -23.031 1 84.56 1036 MET A N 1
ATOM 7867 C CA . MET A 1 1036 ? -1.456 2.131 -21.734 1 84.56 1036 MET A CA 1
ATOM 7868 C C . MET A 1 1036 ? -2.072 0.759 -21.484 1 84.56 1036 MET A C 1
ATOM 7870 O O . MET A 1 1036 ? -1.725 0.085 -20.5 1 84.56 1036 MET A O 1
ATOM 7874 N N . GLU A 1 1037 ? -2.992 0.383 -22.312 1 84.81 1037 GLU A N 1
ATOM 7875 C CA . GLU A 1 1037 ? -3.602 -0.939 -22.219 1 84.81 1037 GLU A CA 1
ATOM 7876 C C . GLU A 1 1037 ? -2.707 -2.01 -22.828 1 84.81 1037 GLU A C 1
ATOM 7878 O O . GLU A 1 1037 ? -1.926 -1.722 -23.75 1 84.81 1037 GLU A O 1
ATOM 7883 N N . PRO A 1 1038 ? -2.773 -3.215 -22.312 1 82.44 1038 PRO A N 1
ATOM 7884 C CA . PRO A 1 1038 ? -2.012 -4.297 -22.938 1 82.44 1038 PRO A CA 1
ATOM 7885 C C . PRO A 1 1038 ? -2.449 -4.57 -24.375 1 82.44 1038 PRO A C 1
ATOM 7887 O O . PRO A 1 1038 ? -3.596 -4.289 -24.734 1 82.44 1038 PRO A O 1
ATOM 7890 N N . PRO A 1 1039 ? -1.618 -5.055 -25.141 1 83.12 1039 PRO A N 1
ATOM 7891 C CA . PRO A 1 1039 ? -1.946 -5.316 -26.531 1 83.12 1039 PRO A CA 1
ATOM 7892 C C . PRO A 1 1039 ? -2.996 -6.414 -26.703 1 83.12 1039 PRO A C 1
ATOM 7894 O O . PRO A 1 1039 ? -3.025 -7.367 -25.922 1 83.12 1039 PRO A O 1
ATOM 7897 N N . PRO A 1 1040 ? -3.855 -6.277 -27.734 1 83.56 1040 PRO A N 1
ATOM 7898 C CA . PRO A 1 1040 ? -4.832 -7.324 -28.031 1 83.56 1040 PRO A CA 1
ATOM 7899 C C . PRO A 1 1040 ? -4.188 -8.586 -28.609 1 83.56 1040 PRO A C 1
ATOM 7901 O O . PRO A 1 1040 ? -3.016 -8.57 -28.984 1 83.56 1040 PRO A O 1
ATOM 7904 N N . LEU A 1 1041 ? -4.906 -9.664 -28.641 1 87.88 1041 LEU A N 1
ATOM 7905 C CA . LEU A 1 1041 ? -4.406 -10.953 -29.125 1 87.88 1041 LEU A CA 1
ATOM 7906 C C . LEU A 1 1041 ? -4.051 -10.883 -30.594 1 87.88 1041 LEU A C 1
ATOM 7908 O O . LEU A 1 1041 ? -3.008 -11.391 -31.016 1 87.88 1041 LEU A O 1
ATOM 7912 N N . LEU A 1 1042 ? -5.043 -10.297 -31.469 1 85.25 1042 LEU A N 1
ATOM 7913 C CA . LEU A 1 1042 ? -4.758 -10.109 -32.875 1 85.25 1042 LEU A CA 1
ATOM 7914 C C . LEU A 1 1042 ? -4.648 -8.625 -33.219 1 85.25 1042 LEU A C 1
ATOM 7916 O O . LEU A 1 1042 ? -5.383 -7.801 -32.688 1 85.25 1042 LEU A O 1
ATOM 7920 N N . GLU A 1 1043 ? -3.473 -8.133 -33.844 1 68.06 1043 GLU A N 1
ATOM 7921 C CA . GLU A 1 1043 ? -3.266 -6.734 -34.219 1 68.06 1043 GLU A CA 1
ATOM 7922 C C . GLU A 1 1043 ? -4.422 -6.207 -35.062 1 68.06 1043 GLU A C 1
ATOM 7924 O O . GLU A 1 1043 ? -4.809 -5.047 -34.938 1 68.06 1043 GLU A O 1
ATOM 7929 N N . ASP A 1 1044 ? -4.73 -6.84 -36.375 1 56.5 1044 ASP A N 1
ATOM 7930 C CA . ASP A 1 1044 ? -5.742 -6.324 -37.312 1 56.5 1044 ASP A CA 1
ATOM 7931 C C . ASP A 1 1044 ? -7.113 -6.262 -36.625 1 56.5 1044 ASP A C 1
ATOM 7933 O O . ASP A 1 1044 ? -8.07 -5.754 -37.219 1 56.5 1044 ASP A O 1
ATOM 7937 N N . GLY A 1 1045 ? -7.625 -7.438 -36.156 1 47.31 1045 GLY A N 1
ATOM 7938 C CA . GLY A 1 1045 ? -9.031 -7.707 -35.875 1 47.31 1045 GLY A CA 1
ATOM 7939 C C . GLY A 1 1045 ? -9.602 -6.863 -34.75 1 47.31 1045 GLY A C 1
ATOM 7940 O O . GLY A 1 1045 ? -8.859 -6.309 -33.969 1 47.31 1045 GLY A O 1
ATOM 7941 N N . GLY A 1 1046 ? -10.875 -6.242 -35.094 1 42.16 1046 GLY A N 1
ATOM 7942 C CA . GLY A 1 1046 ? -12.008 -5.68 -34.375 1 42.16 1046 GLY A CA 1
ATOM 7943 C C . GLY A 1 1046 ? -12.297 -6.391 -33.062 1 42.16 1046 GLY A C 1
ATOM 7944 O O . GLY A 1 1046 ? -12.992 -7.406 -33.062 1 42.16 1046 GLY A O 1
ATOM 7945 N N . ASN A 1 1047 ? -11.477 -6.648 -32.344 1 37.75 1047 ASN A N 1
ATOM 7946 C CA . ASN A 1 1047 ? -11.906 -7.227 -31.078 1 37.75 1047 ASN A CA 1
ATOM 7947 C C . ASN A 1 1047 ? -13.297 -6.73 -30.672 1 37.75 1047 ASN A C 1
ATOM 7949 O O . ASN A 1 1047 ? -13.531 -5.523 -30.609 1 37.75 1047 ASN A O 1
ATOM 7953 N N . ALA A 1 1048 ? -14.352 -7.578 -30.797 1 38.44 1048 ALA A N 1
ATOM 7954 C CA . ALA A 1 1048 ? -15.719 -7.316 -30.375 1 38.44 1048 ALA A CA 1
ATOM 7955 C C . ALA A 1 1048 ? -15.742 -6.562 -29.047 1 38.44 1048 ALA A C 1
ATOM 7957 O O . ALA A 1 1048 ? -14.93 -6.824 -28.156 1 38.44 1048 ALA A O 1
ATOM 7958 N N . PRO A 1 1049 ? -16.5 -5.355 -29.016 1 31.92 1049 PRO A N 1
ATOM 7959 C CA . PRO A 1 1049 ? -16.75 -4.625 -27.766 1 31.92 1049 PRO A CA 1
ATOM 7960 C C . PRO A 1 1049 ? -17.016 -5.555 -26.578 1 31.92 1049 PRO A C 1
ATOM 7962 O O . PRO A 1 1049 ? -17.422 -6.703 -26.766 1 31.92 1049 PRO A O 1
ATOM 7965 N N . PRO A 1 1050 ? -16.453 -5.32 -25.391 1 31.98 1050 PRO A N 1
ATOM 7966 C CA . PRO A 1 1050 ? -16.953 -6.156 -24.297 1 31.98 1050 PRO A CA 1
ATOM 7967 C C . PRO A 1 1050 ? -18.422 -6.547 -24.484 1 31.98 1050 PRO A C 1
ATOM 7969 O O . PRO A 1 1050 ? -19.203 -5.773 -25.031 1 31.98 1050 PRO A O 1
ATOM 7972 N N . PRO A 1 1051 ? -18.766 -8.008 -24.375 1 27.78 1051 PRO A N 1
ATOM 7973 C CA . PRO A 1 1051 ? -20.234 -8.094 -24.453 1 27.78 1051 PRO A CA 1
ATOM 7974 C C . PRO A 1 1051 ? -20.938 -7.094 -23.547 1 27.78 1051 PRO A C 1
ATOM 7976 O O . PRO A 1 1051 ? -20.391 -6.711 -22.5 1 27.78 1051 PRO A O 1
ATOM 7979 N N . MET B 1 1 ? 42.312 21.203 -8.617 1 47.19 1 MET B N 1
ATOM 7980 C CA . MET B 1 1 ? 42.406 19.859 -9.195 1 47.19 1 MET B CA 1
ATOM 7981 C C . MET B 1 1 ? 42.969 19.906 -10.602 1 47.19 1 MET B C 1
ATOM 7983 O O . MET B 1 1 ? 42.781 20.891 -11.328 1 47.19 1 MET B O 1
ATOM 7987 N N . ASN B 1 2 ? 44 19.031 -10.836 1 61.34 2 ASN B N 1
ATOM 7988 C CA . ASN B 1 2 ? 44.844 18.859 -12 1 61.34 2 ASN B CA 1
ATOM 7989 C C . ASN B 1 2 ? 44.031 18.797 -13.289 1 61.34 2 ASN B C 1
ATOM 7991 O O . ASN B 1 2 ? 43.094 18.016 -13.406 1 61.34 2 ASN B O 1
ATOM 7995 N N . ALA B 1 3 ? 44 19.844 -14.117 1 72.94 3 ALA B N 1
ATOM 7996 C CA . ALA B 1 3 ? 43.344 19.953 -15.422 1 72.94 3 ALA B CA 1
ATOM 7997 C C . ALA B 1 3 ? 43.406 18.625 -16.172 1 72.94 3 ALA B C 1
ATOM 7999 O O . ALA B 1 3 ? 42.531 18.312 -16.969 1 72.94 3 ALA B O 1
ATOM 8000 N N . ARG B 1 4 ? 44.375 17.828 -15.883 1 83.44 4 ARG B N 1
ATOM 8001 C CA . ARG B 1 4 ? 44.594 16.547 -16.562 1 83.44 4 ARG B CA 1
ATOM 8002 C C . ARG B 1 4 ? 43.531 15.547 -16.156 1 83.44 4 ARG B C 1
ATOM 8004 O O . ARG B 1 4 ? 43.031 14.781 -16.984 1 83.44 4 ARG B O 1
ATOM 8011 N N . VAL B 1 5 ? 43.062 15.578 -14.938 1 84.62 5 VAL B N 1
ATOM 8012 C CA . VAL B 1 5 ? 42.125 14.609 -14.406 1 84.62 5 VAL B CA 1
ATOM 8013 C C . VAL B 1 5 ? 40.781 14.766 -15.109 1 84.62 5 VAL B C 1
ATOM 8015 O O . VAL B 1 5 ? 40.125 13.773 -15.461 1 84.62 5 VAL B O 1
ATOM 8018 N N . TRP B 1 6 ? 40.438 15.938 -15.414 1 83.12 6 TRP B N 1
ATOM 8019 C CA . TRP B 1 6 ? 39.125 16.188 -15.984 1 83.12 6 TRP B CA 1
ATOM 8020 C C . TRP B 1 6 ? 39.094 15.859 -17.469 1 83.12 6 TRP B C 1
ATOM 8022 O O . TRP B 1 6 ? 38.031 15.57 -18.031 1 83.12 6 TRP B O 1
ATOM 8032 N N . LYS B 1 7 ? 40.281 15.836 -18.094 1 87.75 7 LYS B N 1
ATOM 8033 C CA . LYS B 1 7 ? 40.375 15.414 -19.484 1 87.75 7 LYS B CA 1
ATOM 8034 C C . LYS B 1 7 ? 40.344 13.891 -19.609 1 87.75 7 LYS B C 1
ATOM 8036 O O . LYS B 1 7 ? 39.906 13.352 -20.609 1 87.75 7 LYS B O 1
ATOM 8041 N N . ILE B 1 8 ? 40.719 13.195 -18.594 1 91.75 8 ILE B N 1
ATOM 8042 C CA . ILE B 1 8 ? 40.906 11.75 -18.641 1 91.75 8 ILE B CA 1
ATOM 8043 C C . ILE B 1 8 ? 39.656 11.078 -18.031 1 91.75 8 ILE B C 1
ATOM 8045 O O . ILE B 1 8 ? 39.281 9.977 -18.438 1 91.75 8 ILE B O 1
ATOM 8049 N N . ALA B 1 9 ? 38.906 11.758 -17.172 1 90.19 9 ALA B N 1
ATOM 8050 C CA . ALA B 1 9 ? 37.812 11.18 -16.391 1 90.19 9 ALA B CA 1
ATOM 8051 C C . ALA B 1 9 ? 36.719 10.672 -17.312 1 90.19 9 ALA B C 1
ATOM 8053 O O . ALA B 1 9 ? 36.219 9.555 -17.125 1 90.19 9 ALA B O 1
ATOM 8054 N N . PRO B 1 10 ? 36.312 11.398 -18.359 1 92 10 PRO B N 1
ATOM 8055 C CA . PRO B 1 10 ? 35.25 10.891 -19.219 1 92 10 PRO B CA 1
ATOM 8056 C C . PRO B 1 10 ? 35.625 9.609 -19.953 1 92 10 PRO B C 1
ATOM 8058 O O . PRO B 1 10 ? 34.781 8.781 -20.266 1 92 10 PRO B O 1
ATOM 8061 N N . LEU B 1 11 ? 36.969 9.492 -20.219 1 94.44 11 LEU B N 1
ATOM 8062 C CA . LEU B 1 11 ? 37.469 8.281 -20.859 1 94.44 11 LEU B CA 1
ATOM 8063 C C . LEU B 1 11 ? 37.281 7.07 -19.953 1 94.44 11 LEU B C 1
ATOM 8065 O O . LEU B 1 11 ? 36.844 6.004 -20.422 1 94.44 11 LEU B O 1
ATOM 8069 N N . LEU B 1 12 ? 37.5 7.297 -18.719 1 93.31 12 LEU B N 1
ATOM 8070 C CA . LEU B 1 12 ? 37.312 6.203 -17.766 1 93.31 12 LEU B CA 1
ATOM 8071 C C . LEU B 1 12 ? 35.844 5.875 -17.547 1 93.31 12 LEU B C 1
ATOM 8073 O O . LEU B 1 12 ? 35.5 4.723 -17.297 1 93.31 12 LEU B O 1
ATOM 8077 N N . PHE B 1 13 ? 35 6.867 -17.656 1 93.88 13 PHE B N 1
ATOM 8078 C CA . PHE B 1 13 ? 33.562 6.609 -17.609 1 93.88 13 PHE B CA 1
ATOM 8079 C C . PHE B 1 13 ? 33.125 5.68 -18.734 1 93.88 13 PHE B C 1
ATOM 8081 O O . PHE B 1 13 ? 32.406 4.703 -18.516 1 93.88 13 PHE B O 1
ATOM 8088 N N . GLY B 1 14 ? 33.562 6.008 -19.891 1 95.5 14 GLY B N 1
ATOM 8089 C CA . GLY B 1 14 ? 33.281 5.18 -21.047 1 95.5 14 GLY B CA 1
ATOM 8090 C C . GLY B 1 14 ? 33.844 3.773 -20.938 1 95.5 14 GLY B C 1
ATOM 8091 O O . GLY B 1 14 ? 33.156 2.803 -21.312 1 95.5 14 GLY B O 1
ATOM 8092 N N . SER B 1 15 ? 35.062 3.664 -20.469 1 95.56 15 SER B N 1
ATOM 8093 C CA . SER B 1 15 ? 35.688 2.365 -20.297 1 95.56 15 SER B CA 1
ATOM 8094 C C . SER B 1 15 ? 34.938 1.507 -19.297 1 95.56 15 SER B C 1
ATOM 8096 O O . SER B 1 15 ? 34.688 0.319 -19.531 1 95.56 15 SER B O 1
ATOM 8098 N N . GLY B 1 16 ? 34.531 2.107 -18.219 1 94.06 16 GLY B N 1
ATOM 8099 C CA . GLY B 1 16 ? 33.719 1.392 -17.234 1 94.06 16 GLY B CA 1
ATOM 8100 C C . GLY B 1 16 ? 32.375 0.946 -17.781 1 94.06 16 GLY B C 1
ATOM 8101 O O . GLY B 1 16 ? 31.938 -0.17 -17.516 1 94.06 16 GLY B O 1
ATOM 8102 N N . PHE B 1 17 ? 31.734 1.817 -18.5 1 96.19 17 PHE B N 1
ATOM 8103 C CA . PHE B 1 17 ? 30.469 1.506 -19.141 1 96.19 17 PHE B CA 1
ATOM 8104 C C . PHE B 1 17 ? 30.594 0.248 -20 1 96.19 17 PHE B C 1
ATOM 8106 O O . PHE B 1 17 ? 29.797 -0.686 -19.844 1 96.19 17 PHE B O 1
ATOM 8113 N N . CYS B 1 18 ? 31.594 0.205 -20.781 1 96.62 18 CYS B N 1
ATOM 8114 C CA . CYS B 1 18 ? 31.781 -0.917 -21.688 1 96.62 18 CYS B CA 1
ATOM 8115 C C . CYS B 1 18 ? 32.125 -2.186 -20.922 1 96.62 18 CYS B C 1
ATOM 8117 O O . CYS B 1 18 ? 31.656 -3.27 -21.25 1 96.62 18 CYS B O 1
ATOM 8119 N N . ALA B 1 19 ? 32.938 -2.057 -19.938 1 94.12 19 ALA B N 1
ATOM 8120 C CA . ALA B 1 19 ? 33.375 -3.215 -19.188 1 94.12 19 ALA B CA 1
ATOM 8121 C C . ALA B 1 19 ? 32.219 -3.975 -18.562 1 94.12 19 ALA B C 1
ATOM 8123 O O . ALA B 1 19 ? 32.188 -5.207 -18.625 1 94.12 19 ALA B O 1
ATOM 8124 N N . LEU B 1 20 ? 31.312 -3.24 -18.031 1 93.44 20 LEU B N 1
ATOM 8125 C CA . LEU B 1 20 ? 30.234 -3.936 -17.359 1 93.44 20 LEU B CA 1
ATOM 8126 C C . LEU B 1 20 ? 29.188 -4.41 -18.359 1 93.44 20 LEU B C 1
ATOM 8128 O O . LEU B 1 20 ? 28.453 -5.367 -18.094 1 93.44 20 LEU B O 1
ATOM 8132 N N . VAL B 1 21 ? 29.016 -3.773 -19.469 1 95.5 21 VAL B N 1
ATOM 8133 C CA . VAL B 1 21 ? 28.188 -4.32 -20.531 1 95.5 21 VAL B CA 1
ATOM 8134 C C . VAL B 1 21 ? 28.734 -5.668 -20.984 1 95.5 21 VAL B C 1
ATOM 8136 O O . VAL B 1 21 ? 27.984 -6.633 -21.156 1 95.5 21 VAL B O 1
ATOM 8139 N N . TYR B 1 22 ? 30.078 -5.715 -21.109 1 94.31 22 TYR B N 1
ATOM 8140 C CA . TYR B 1 22 ? 30.734 -6.965 -21.5 1 94.31 22 TYR B CA 1
ATOM 8141 C C . TYR B 1 22 ? 30.484 -8.047 -20.453 1 94.31 22 TYR B C 1
ATOM 8143 O O . TYR B 1 22 ? 30.094 -9.164 -20.781 1 94.31 22 TYR B O 1
ATOM 8151 N N . GLN B 1 23 ? 30.672 -7.691 -19.281 1 89.88 23 GLN B N 1
ATOM 8152 C CA . GLN B 1 23 ? 30.547 -8.672 -18.203 1 89.88 23 GLN B CA 1
ATOM 8153 C C . GLN B 1 23 ? 29.141 -9.258 -18.156 1 89.88 23 GLN B C 1
ATOM 8155 O O . GLN B 1 23 ? 28.969 -10.469 -18.031 1 89.88 23 GLN B O 1
ATOM 8160 N N . THR B 1 24 ? 28.141 -8.445 -18.25 1 90 24 THR B N 1
ATOM 8161 C CA . THR B 1 24 ? 26.766 -8.914 -18.188 1 90 24 THR B CA 1
ATOM 8162 C C . THR B 1 24 ? 26.406 -9.734 -19.422 1 90 24 THR B C 1
ATOM 8164 O O . THR B 1 24 ? 25.688 -10.727 -19.328 1 90 24 THR B O 1
ATOM 8167 N N . ALA B 1 25 ? 26.875 -9.305 -20.516 1 91.38 25 ALA B N 1
ATOM 8168 C CA . ALA B 1 25 ? 26.641 -10.062 -21.75 1 91.38 25 ALA B CA 1
ATOM 8169 C C . ALA B 1 25 ? 27.297 -11.438 -21.672 1 91.38 25 ALA B C 1
ATOM 8171 O O . ALA B 1 25 ? 26.688 -12.438 -22.062 1 91.38 25 ALA B O 1
ATOM 8172 N N . TRP B 1 26 ? 28.531 -11.469 -21.234 1 89.62 26 TRP B N 1
ATOM 8173 C CA . TRP B 1 26 ? 29.266 -12.734 -21.109 1 89.62 26 TRP B CA 1
ATOM 8174 C C . TRP B 1 26 ? 28.578 -13.664 -20.109 1 89.62 26 TRP B C 1
ATOM 8176 O O . TRP B 1 26 ? 28.547 -14.875 -20.297 1 89.62 26 TRP B O 1
ATOM 8186 N N . GLN B 1 27 ? 28.078 -13.102 -19.094 1 83.56 27 GLN B N 1
ATOM 8187 C CA . GLN B 1 27 ? 27.328 -13.898 -18.125 1 83.56 27 GLN B CA 1
ATOM 8188 C C . GLN B 1 27 ? 26.109 -14.555 -18.766 1 83.56 27 GLN B C 1
ATOM 8190 O O . GLN B 1 27 ? 25.828 -15.734 -18.531 1 83.56 27 GLN B O 1
ATOM 8195 N N . ARG B 1 28 ? 25.422 -13.883 -19.547 1 84.62 28 ARG B N 1
ATOM 8196 C CA . ARG B 1 28 ? 24.25 -14.406 -20.219 1 84.62 28 ARG B CA 1
ATOM 8197 C C . ARG B 1 28 ? 24.609 -15.484 -21.234 1 84.62 28 ARG B C 1
ATOM 8199 O O . ARG B 1 28 ? 23.953 -16.516 -21.312 1 84.62 28 ARG B O 1
ATOM 8206 N N . GLU B 1 29 ? 25.688 -15.258 -21.984 1 84.69 29 GLU B N 1
ATOM 8207 C CA . GLU B 1 29 ? 26.109 -16.203 -23.016 1 84.69 29 GLU B CA 1
ATOM 8208 C C . GLU B 1 29 ? 26.625 -17.5 -22.391 1 84.69 29 GLU B C 1
ATOM 8210 O O . GLU B 1 29 ? 26.328 -18.578 -22.875 1 84.69 29 GLU B O 1
ATOM 8215 N N . LEU B 1 30 ? 27.281 -17.375 -21.391 1 80.31 30 LEU B N 1
ATOM 8216 C CA . LEU B 1 30 ? 27.891 -18.547 -20.781 1 80.31 30 LEU B CA 1
ATOM 8217 C C . LEU B 1 30 ? 26.875 -19.344 -20 1 80.31 30 LEU B C 1
ATOM 8219 O O . LEU B 1 30 ? 27.016 -20.562 -19.828 1 80.31 30 LEU B O 1
ATOM 8223 N N . ARG B 1 31 ? 25.844 -18.719 -19.547 1 76.38 31 ARG B N 1
ATOM 8224 C CA . ARG B 1 31 ? 24.75 -19.438 -18.906 1 76.38 31 ARG B CA 1
ATOM 8225 C C . ARG B 1 31 ? 24.062 -20.375 -19.891 1 76.38 31 ARG B C 1
ATOM 8227 O O . ARG B 1 31 ? 23.562 -21.438 -19.5 1 76.38 31 ARG B O 1
ATOM 8234 N N . LEU B 1 32 ? 24 -19.953 -21.109 1 73.06 32 LEU B N 1
ATOM 8235 C CA . LEU B 1 32 ? 23.359 -20.766 -22.125 1 73.06 32 LEU B CA 1
ATOM 8236 C C . LEU B 1 32 ? 24.172 -22.016 -22.438 1 73.06 32 LEU B C 1
ATOM 8238 O O . LEU B 1 32 ? 23.625 -23.016 -22.906 1 73.06 32 LEU B O 1
ATOM 8242 N N . ILE B 1 33 ? 25.406 -21.906 -22.156 1 67.06 33 ILE B N 1
ATOM 8243 C CA . ILE B 1 33 ? 26.281 -23.016 -22.5 1 67.06 33 ILE B CA 1
ATOM 8244 C C . ILE B 1 33 ? 26.469 -23.922 -21.281 1 67.06 33 ILE B C 1
ATOM 8246 O O . ILE B 1 33 ? 26.406 -25.156 -21.406 1 67.06 33 ILE B O 1
ATOM 8250 N N . PHE B 1 34 ? 26.703 -23.219 -20.188 1 63.75 34 PHE B N 1
ATOM 8251 C CA . PHE B 1 34 ? 27.156 -24 -19.047 1 63.75 34 PHE B CA 1
ATOM 8252 C C . PHE B 1 34 ? 26 -24.234 -18.062 1 63.75 34 PHE B C 1
ATOM 8254 O O . PHE B 1 34 ? 26.156 -24.969 -17.094 1 63.75 34 PHE B O 1
ATOM 8261 N N . GLY B 1 35 ? 24.844 -23.781 -18.531 1 61.47 35 GLY B N 1
ATOM 8262 C CA . GLY B 1 35 ? 23.656 -23.938 -17.703 1 61.47 35 GLY B CA 1
ATOM 8263 C C . GLY B 1 35 ? 23.422 -22.766 -16.766 1 61.47 35 GLY B C 1
ATOM 8264 O O . GLY B 1 35 ? 24.344 -21.984 -16.5 1 61.47 35 GLY B O 1
ATOM 8265 N N . ALA B 1 36 ? 22.172 -22.312 -16.438 1 58.16 36 ALA B N 1
ATOM 8266 C CA . ALA B 1 36 ? 21.672 -21.125 -15.734 1 58.16 36 ALA B CA 1
ATOM 8267 C C . ALA B 1 36 ? 22.141 -21.109 -14.281 1 58.16 36 ALA B C 1
ATOM 8269 O O . ALA B 1 36 ? 21.625 -20.344 -13.469 1 58.16 36 ALA B O 1
ATOM 8270 N N . SER B 1 37 ? 23.344 -21.719 -14.016 1 54.25 37 SER B N 1
ATOM 8271 C CA . SER B 1 37 ? 23.688 -22.047 -12.633 1 54.25 37 SER B CA 1
ATOM 8272 C C . SER B 1 37 ? 24.484 -20.906 -11.992 1 54.25 37 SER B C 1
ATOM 8274 O O . SER B 1 37 ? 25.125 -20.125 -12.688 1 54.25 37 SER B O 1
ATOM 8276 N N . THR B 1 38 ? 24.125 -20.453 -10.789 1 61.81 38 THR B N 1
ATOM 8277 C CA . THR B 1 38 ? 24.938 -19.688 -9.859 1 61.81 38 THR B CA 1
ATOM 8278 C C . THR B 1 38 ? 26.422 -19.953 -10.086 1 61.81 38 THR B C 1
ATOM 8280 O O . THR B 1 38 ? 27.25 -19.062 -9.961 1 61.81 38 THR B O 1
ATOM 8283 N N . ALA B 1 39 ? 26.672 -21.141 -10.672 1 62.12 39 ALA B N 1
ATOM 8284 C CA . ALA B 1 39 ? 28.062 -21.516 -10.938 1 62.12 39 ALA B CA 1
ATOM 8285 C C . ALA B 1 39 ? 28.625 -20.719 -12.109 1 62.12 39 ALA B C 1
ATOM 8287 O O . ALA B 1 39 ? 29.781 -20.281 -12.062 1 62.12 39 ALA B O 1
ATOM 8288 N N . ALA B 1 40 ? 27.719 -20.531 -13.07 1 62.94 40 ALA B N 1
ATOM 8289 C CA . ALA B 1 40 ? 28.156 -19.75 -14.219 1 62.94 40 ALA B CA 1
ATOM 8290 C C . ALA B 1 40 ? 28.469 -18.312 -13.812 1 62.94 40 ALA B C 1
ATOM 8292 O O . ALA B 1 40 ? 29.484 -17.75 -14.219 1 62.94 40 ALA B O 1
ATOM 8293 N N . SER B 1 41 ? 27.656 -17.719 -13.023 1 67.94 41 SER B N 1
ATOM 8294 C CA . SER B 1 41 ? 27.859 -16.344 -12.562 1 67.94 41 SER B CA 1
ATOM 8295 C C . SER B 1 41 ? 29.109 -16.234 -11.703 1 67.94 41 SER B C 1
ATOM 8297 O O . SER B 1 41 ? 29.859 -15.266 -11.82 1 67.94 41 SER B O 1
ATOM 8299 N N . ALA B 1 42 ? 29.312 -17.25 -10.93 1 71.69 42 ALA B N 1
ATOM 8300 C CA . ALA B 1 42 ? 30.5 -17.266 -10.062 1 71.69 42 ALA B CA 1
ATOM 8301 C C . ALA B 1 42 ? 31.781 -17.422 -10.883 1 71.69 42 ALA B C 1
ATOM 8303 O O . ALA B 1 42 ? 32.781 -16.781 -10.594 1 71.69 42 ALA B O 1
ATOM 8304 N N . ALA B 1 43 ? 31.656 -18.203 -11.883 1 70.69 43 ALA B N 1
ATOM 8305 C CA . ALA B 1 43 ? 32.812 -18.438 -12.75 1 70.69 43 ALA B CA 1
ATOM 8306 C C . ALA B 1 43 ? 33.188 -17.188 -13.539 1 70.69 43 ALA B C 1
ATOM 8308 O O . ALA B 1 43 ? 34.344 -16.812 -13.633 1 70.69 43 ALA B O 1
ATOM 8309 N N . VAL B 1 44 ? 32.125 -16.594 -14.133 1 73.69 44 VAL B N 1
ATOM 8310 C CA . VAL B 1 44 ? 32.344 -15.391 -14.938 1 73.69 44 VAL B CA 1
ATOM 8311 C C . VAL B 1 44 ? 32.938 -14.289 -14.055 1 73.69 44 VAL B C 1
ATOM 8313 O O . VAL B 1 44 ? 33.875 -13.594 -14.461 1 73.69 44 VAL B O 1
ATOM 8316 N N . LEU B 1 45 ? 32.406 -14.164 -12.938 1 75.94 45 LEU B N 1
ATOM 8317 C CA . LEU B 1 45 ? 32.906 -13.133 -12.023 1 75.94 45 LEU B CA 1
ATOM 8318 C C . LEU B 1 45 ? 34.344 -13.422 -11.602 1 75.94 45 LEU B C 1
ATOM 8320 O O . LEU B 1 45 ? 35.156 -12.508 -11.531 1 75.94 45 LEU B O 1
ATOM 8324 N N . ALA B 1 46 ? 34.625 -14.641 -11.336 1 78.06 46 ALA B N 1
ATOM 8325 C CA . ALA B 1 46 ? 35.969 -15.031 -10.945 1 78.06 46 ALA B CA 1
ATOM 8326 C C . ALA B 1 46 ? 36.969 -14.781 -12.07 1 78.06 46 ALA B C 1
ATOM 8328 O O . ALA B 1 46 ? 38.062 -14.266 -11.828 1 78.06 46 ALA B O 1
ATOM 8329 N N . ILE B 1 47 ? 36.562 -15.133 -13.227 1 82.5 47 ILE B N 1
ATOM 8330 C CA . ILE B 1 47 ? 37.438 -14.969 -14.375 1 82.5 47 ILE B CA 1
ATOM 8331 C C . ILE B 1 47 ? 37.625 -13.484 -14.672 1 82.5 47 ILE B C 1
ATOM 8333 O O . ILE B 1 47 ? 38.75 -13.031 -14.961 1 82.5 47 ILE B O 1
ATOM 8337 N N . PHE B 1 48 ? 36.531 -12.734 -14.664 1 84.31 48 PHE B N 1
ATOM 8338 C CA . PHE B 1 48 ? 36.594 -11.305 -14.922 1 84.31 48 PHE B CA 1
ATOM 8339 C C . PHE B 1 48 ? 37.5 -10.594 -13.914 1 84.31 48 PHE B C 1
ATOM 8341 O O . PHE B 1 48 ? 38.375 -9.828 -14.305 1 84.31 48 PHE B O 1
ATOM 8348 N N . MET B 1 49 ? 37.344 -10.891 -12.68 1 80.69 49 MET B N 1
ATOM 8349 C CA . MET B 1 49 ? 38.125 -10.281 -11.625 1 80.69 49 MET B CA 1
ATOM 8350 C C . MET B 1 49 ? 39.562 -10.758 -11.688 1 80.69 49 MET B C 1
ATOM 8352 O O . MET B 1 49 ? 40.5 -9.977 -11.469 1 80.69 49 MET B O 1
ATOM 8356 N N . GLY B 1 50 ? 39.719 -12.047 -11.938 1 81.81 50 GLY B N 1
ATOM 8357 C CA . GLY B 1 50 ? 41.031 -12.594 -12.094 1 81.81 50 GLY B CA 1
ATOM 8358 C C . GLY B 1 50 ? 41.812 -11.961 -13.234 1 81.81 50 GLY B C 1
ATOM 8359 O O . GLY B 1 50 ? 43 -11.656 -13.094 1 81.81 50 GLY B O 1
ATOM 8360 N N . GLY B 1 51 ? 41.156 -11.828 -14.305 1 85.44 51 GLY B N 1
ATOM 8361 C CA . GLY B 1 51 ? 41.75 -11.156 -15.438 1 85.44 51 GLY B CA 1
ATOM 8362 C C . GLY B 1 51 ? 42.156 -9.719 -15.141 1 85.44 51 GLY B C 1
ATOM 8363 O O . GLY B 1 51 ? 43.25 -9.289 -15.484 1 85.44 51 GLY B O 1
ATOM 8364 N N . LEU B 1 52 ? 41.25 -8.977 -14.508 1 83.81 52 LEU B N 1
ATOM 8365 C CA . LEU B 1 52 ? 41.5 -7.59 -14.133 1 83.81 52 LEU B CA 1
ATOM 8366 C C . LEU B 1 52 ? 42.719 -7.496 -13.219 1 83.81 52 LEU B C 1
ATOM 8368 O O . LEU B 1 52 ? 43.594 -6.641 -13.422 1 83.81 52 LEU B O 1
ATOM 8372 N N . GLY B 1 53 ? 42.812 -8.383 -12.242 1 80.56 53 GLY B N 1
ATOM 8373 C CA . GLY B 1 53 ? 43.906 -8.375 -11.297 1 80.56 53 GLY B CA 1
ATOM 8374 C C . GLY B 1 53 ? 45.25 -8.734 -11.93 1 80.56 53 GLY B C 1
ATOM 8375 O O . GLY B 1 53 ? 46.25 -8.039 -11.734 1 80.56 53 GLY B O 1
ATOM 8376 N N . LEU B 1 54 ? 45.219 -9.797 -12.68 1 82.81 54 LEU B N 1
ATOM 8377 C CA . LEU B 1 54 ? 46.438 -10.242 -13.352 1 82.81 54 LEU B CA 1
ATOM 8378 C C . LEU B 1 54 ? 46.906 -9.219 -14.383 1 82.81 54 LEU B C 1
ATOM 8380 O O . LEU B 1 54 ? 48.094 -8.961 -14.523 1 82.81 54 LEU B O 1
ATOM 8384 N N . GLY B 1 55 ? 46.031 -8.672 -15.078 1 86.69 55 GLY B N 1
ATOM 8385 C CA . GLY B 1 55 ? 46.344 -7.625 -16.031 1 86.69 55 GLY B CA 1
ATOM 8386 C C . GLY B 1 55 ? 46.938 -6.387 -15.383 1 86.69 55 GLY B C 1
ATOM 8387 O O . GLY B 1 55 ? 47.906 -5.801 -15.898 1 86.69 55 GLY B O 1
ATOM 8388 N N . GLY B 1 56 ? 46.344 -5.969 -14.312 1 82.31 56 GLY B N 1
ATOM 8389 C CA . GLY B 1 56 ? 46.875 -4.844 -13.562 1 82.31 56 GLY B CA 1
ATOM 8390 C C . GLY B 1 56 ? 48.312 -5.059 -13.109 1 82.31 56 GLY B C 1
ATOM 8391 O O . GLY B 1 56 ? 49.156 -4.145 -13.188 1 82.31 56 GLY B O 1
ATOM 8392 N N . ALA B 1 57 ? 48.625 -6.293 -12.672 1 80 57 ALA B N 1
ATOM 8393 C CA . ALA B 1 57 ? 49.969 -6.609 -12.18 1 80 57 ALA B CA 1
ATOM 8394 C C . ALA B 1 57 ? 50.969 -6.664 -13.328 1 80 57 ALA B C 1
ATOM 8396 O O . ALA B 1 57 ? 52.062 -6.113 -13.227 1 80 57 ALA B O 1
ATOM 8397 N N . LEU B 1 58 ? 50.594 -7.273 -14.422 1 84.69 58 LEU B N 1
ATOM 8398 C CA . LEU B 1 58 ? 51.5 -7.488 -15.531 1 84.69 58 LEU B CA 1
ATOM 8399 C C . LEU B 1 58 ? 51.656 -6.223 -16.359 1 84.69 58 LEU B C 1
ATOM 8401 O O . LEU B 1 58 ? 52.781 -5.848 -16.719 1 84.69 58 LEU B O 1
ATOM 8405 N N . LEU B 1 59 ? 50.625 -5.516 -16.594 1 87.88 59 LEU B N 1
ATOM 8406 C CA . LEU B 1 59 ? 50.656 -4.363 -17.484 1 87.88 59 LEU B CA 1
ATOM 8407 C C . LEU B 1 59 ? 50.969 -3.088 -16.719 1 87.88 59 LEU B C 1
ATOM 8409 O O . LEU B 1 59 ? 51.438 -2.098 -17.297 1 87.88 59 LEU B O 1
ATOM 8413 N N . GLY B 1 60 ? 50.75 -3.113 -15.461 1 81.19 60 GLY B N 1
ATOM 8414 C CA . GLY B 1 60 ? 51.125 -1.965 -14.648 1 81.19 60 GLY B CA 1
ATOM 8415 C C . GLY B 1 60 ? 52.594 -1.646 -14.688 1 81.19 60 GLY B C 1
ATOM 8416 O O . GLY B 1 60 ? 52.969 -0.482 -14.82 1 81.19 60 GLY B O 1
ATOM 8417 N N . ALA B 1 61 ? 53.438 -2.703 -14.602 1 80.06 61 ALA B N 1
ATOM 8418 C CA . ALA B 1 61 ? 54.906 -2.518 -14.672 1 80.06 61 ALA B CA 1
ATOM 8419 C C . ALA B 1 61 ? 55.312 -1.959 -16.031 1 80.06 61 ALA B C 1
ATOM 8421 O O . ALA B 1 61 ? 56.25 -1.148 -16.109 1 80.06 61 ALA B O 1
ATOM 8422 N N . ARG B 1 62 ? 54.594 -2.285 -17.031 1 85.94 62 ARG B N 1
ATOM 8423 C CA . ARG B 1 62 ? 54.875 -1.812 -18.375 1 85.94 62 ARG B CA 1
ATOM 8424 C C . ARG B 1 62 ? 54.469 -0.357 -18.547 1 85.94 62 ARG B C 1
ATOM 8426 O O . ARG B 1 62 ? 55.094 0.396 -19.297 1 85.94 62 ARG B O 1
ATOM 8433 N N . VAL B 1 63 ? 53.375 0.002 -17.922 1 85.44 63 VAL B N 1
ATOM 8434 C CA . VAL B 1 63 ? 52.844 1.36 -18 1 85.44 63 VAL B CA 1
ATOM 8435 C C . VAL B 1 63 ? 53.844 2.34 -17.406 1 85.44 63 VAL B C 1
ATOM 8437 O O . VAL B 1 63 ? 54.031 3.438 -17.938 1 85.44 63 VAL B O 1
ATOM 8440 N N . ASP B 1 64 ? 54.625 1.934 -16.312 1 79.06 64 ASP B N 1
ATOM 8441 C CA . ASP B 1 64 ? 55.594 2.807 -15.641 1 79.06 64 ASP B CA 1
ATOM 8442 C C . ASP B 1 64 ? 56.781 3.119 -16.547 1 79.06 64 ASP B C 1
ATOM 8444 O O . ASP B 1 64 ? 57.406 4.184 -16.422 1 79.06 64 ASP B O 1
ATOM 8448 N N . ARG B 1 65 ? 57.031 2.271 -17.531 1 81 65 ARG B N 1
ATOM 8449 C CA . ARG B 1 65 ? 58.188 2.434 -18.391 1 81 65 ARG B CA 1
ATOM 8450 C C . ARG B 1 65 ? 57.812 3.166 -19.688 1 81 65 ARG B C 1
ATOM 8452 O O . ARG B 1 65 ? 58.688 3.57 -20.453 1 81 65 ARG B O 1
ATOM 8459 N N . HIS B 1 66 ? 56.562 3.424 -19.859 1 85.56 66 HIS B N 1
ATOM 8460 C CA . HIS B 1 66 ? 56.094 4.012 -21.109 1 85.56 66 HIS B CA 1
ATOM 8461 C C . HIS B 1 66 ? 56.188 5.535 -21.062 1 85.56 66 HIS B C 1
ATOM 8463 O O . HIS B 1 66 ? 55.844 6.152 -20.047 1 85.56 66 HIS B O 1
ATOM 8469 N N . LYS B 1 67 ? 56.594 6.125 -22.094 1 84.12 67 LYS B N 1
ATOM 8470 C CA . LYS B 1 67 ? 56.812 7.57 -22.156 1 84.12 67 LYS B CA 1
ATOM 8471 C C . LYS B 1 67 ? 55.5 8.312 -22.281 1 84.12 67 LYS B C 1
ATOM 8473 O O . LYS B 1 67 ? 55.375 9.469 -21.875 1 84.12 67 LYS B O 1
ATOM 8478 N N . ARG B 1 68 ? 54.469 7.695 -22.953 1 90.12 68 ARG B N 1
ATOM 8479 C CA . ARG B 1 68 ? 53.156 8.266 -23.109 1 90.12 68 ARG B CA 1
ATOM 8480 C C . ARG B 1 68 ? 52.094 7.309 -22.578 1 90.12 68 ARG B C 1
ATOM 8482 O O . ARG B 1 68 ? 51.406 6.629 -23.359 1 90.12 68 ARG B O 1
ATOM 8489 N N . PRO B 1 69 ? 51.844 7.32 -21.359 1 90.44 69 PRO B N 1
ATOM 8490 C CA . PRO B 1 69 ? 50.938 6.34 -20.75 1 90.44 69 PRO B CA 1
ATOM 8491 C C . PRO B 1 69 ? 49.531 6.395 -21.297 1 90.44 69 PRO B C 1
ATOM 8493 O O . PRO B 1 69 ? 48.875 5.363 -21.406 1 90.44 69 PRO B O 1
ATOM 8496 N N . LEU B 1 70 ? 49.031 7.551 -21.734 1 93.06 70 LEU B N 1
ATOM 8497 C CA . LEU B 1 70 ? 47.656 7.633 -22.266 1 93.06 70 LEU B CA 1
ATOM 8498 C C . LEU B 1 70 ? 47.562 7.031 -23.656 1 93.06 70 LEU B C 1
ATOM 8500 O O . LEU B 1 70 ? 46.5 6.555 -24.062 1 93.06 70 LEU B O 1
ATOM 8504 N N . ALA B 1 71 ? 48.625 7.137 -24.406 1 94.12 71 ALA B N 1
ATOM 8505 C CA . ALA B 1 71 ? 48.656 6.441 -25.688 1 94.12 71 ALA B CA 1
ATOM 8506 C C . ALA B 1 71 ? 48.625 4.93 -25.5 1 94.12 71 ALA B C 1
ATOM 8508 O O . ALA B 1 71 ? 48 4.215 -26.281 1 94.12 71 ALA B O 1
ATOM 8509 N N . PHE B 1 72 ? 49.344 4.457 -24.547 1 94 72 PHE B N 1
ATOM 8510 C CA . PHE B 1 72 ? 49.25 3.045 -24.188 1 94 72 PHE B CA 1
ATOM 8511 C C . PHE B 1 72 ? 47.844 2.666 -23.766 1 94 72 PHE B C 1
ATOM 8513 O O . PHE B 1 72 ? 47.344 1.596 -24.125 1 94 72 PHE B O 1
ATOM 8520 N N . TYR B 1 73 ? 47.125 3.525 -22.984 1 95 73 TYR B N 1
ATOM 8521 C CA . TYR B 1 73 ? 45.75 3.352 -22.625 1 95 73 TYR B CA 1
ATOM 8522 C C . TYR B 1 73 ? 44.875 3.199 -23.859 1 95 73 TYR B C 1
ATOM 8524 O O . TYR B 1 73 ? 44 2.326 -23.906 1 95 73 TYR B O 1
ATOM 8532 N N . ALA B 1 74 ? 45.094 3.994 -24.828 1 96.5 74 ALA B N 1
ATOM 8533 C CA . ALA B 1 74 ? 44.312 3.941 -26.062 1 96.5 74 ALA B CA 1
ATOM 8534 C C . ALA B 1 74 ? 44.531 2.611 -26.781 1 96.5 74 ALA B C 1
ATOM 8536 O O . ALA B 1 74 ? 43.562 2.043 -27.344 1 96.5 74 ALA B O 1
ATOM 8537 N N . ASP B 1 75 ? 45.75 2.141 -26.781 1 96.06 75 ASP B N 1
ATOM 8538 C CA . ASP B 1 75 ? 46.062 0.851 -27.406 1 96.06 75 ASP B CA 1
ATOM 8539 C C . ASP B 1 75 ? 45.344 -0.285 -26.672 1 96.06 75 ASP B C 1
ATOM 8541 O O . ASP B 1 75 ? 44.844 -1.226 -27.297 1 96.06 75 ASP B O 1
ATOM 8545 N N . LEU B 1 76 ? 45.344 -0.195 -25.391 1 96.12 76 LEU B N 1
ATOM 8546 C CA . LEU B 1 76 ? 44.656 -1.211 -24.609 1 96.12 76 LEU B CA 1
ATOM 8547 C C . LEU B 1 76 ? 43.156 -1.23 -24.922 1 96.12 76 LEU B C 1
ATOM 8549 O O . LEU B 1 76 ? 42.594 -2.299 -25.125 1 96.12 76 LEU B O 1
ATOM 8553 N N . GLU B 1 77 ? 42.531 -0.042 -24.984 1 97.25 77 GLU B N 1
ATOM 8554 C CA . GLU B 1 77 ? 41.094 0.048 -25.281 1 97.25 77 GLU B CA 1
ATOM 8555 C C . GLU B 1 77 ? 40.781 -0.535 -26.656 1 97.25 77 GLU B C 1
ATOM 8557 O O . GLU B 1 77 ? 39.75 -1.177 -26.844 1 97.25 77 GLU B O 1
ATOM 8562 N N . LEU B 1 78 ? 41.656 -0.289 -27.562 1 96.69 78 LEU B N 1
ATOM 8563 C CA . LEU B 1 78 ? 41.469 -0.834 -28.906 1 96.69 78 LEU B CA 1
ATOM 8564 C C . LEU B 1 78 ? 41.562 -2.355 -28.891 1 96.69 78 LEU B C 1
ATOM 8566 O O . LEU B 1 78 ? 40.781 -3.047 -29.531 1 96.69 78 LEU B O 1
ATOM 8570 N N . LEU B 1 79 ? 42.562 -2.865 -28.203 1 96.62 79 LEU B N 1
ATOM 8571 C CA . LEU B 1 79 ? 42.781 -4.309 -28.125 1 96.62 79 LEU B CA 1
ATOM 8572 C C . LEU B 1 79 ? 41.625 -4.973 -27.375 1 96.62 79 LEU B C 1
ATOM 8574 O O . LEU B 1 79 ? 41.25 -6.098 -27.688 1 96.62 79 LEU B O 1
ATOM 8578 N N . ILE B 1 80 ? 41.094 -4.34 -26.328 1 97.12 80 ILE B N 1
ATOM 8579 C CA . ILE B 1 80 ? 39.906 -4.836 -25.609 1 97.12 80 ILE B CA 1
ATOM 8580 C C . ILE B 1 80 ? 38.719 -4.957 -26.562 1 97.12 80 ILE B C 1
ATOM 8582 O O . ILE B 1 80 ? 38.031 -5.98 -26.578 1 97.12 80 ILE B O 1
ATOM 8586 N N . SER B 1 81 ? 38.531 -3.91 -27.359 1 96.94 81 SER B N 1
ATOM 8587 C CA . SER B 1 81 ? 37.406 -3.889 -28.312 1 96.94 81 SER B CA 1
ATOM 8588 C C . SER B 1 81 ? 37.531 -5.035 -29.312 1 96.94 81 SER B C 1
ATOM 8590 O O . SER B 1 81 ? 36.562 -5.754 -29.547 1 96.94 81 SER B O 1
ATOM 8592 N N . LEU B 1 82 ? 38.688 -5.277 -29.781 1 96.31 82 LEU B N 1
ATOM 8593 C CA . LEU B 1 82 ? 38.875 -6.316 -30.781 1 96.31 82 LEU B CA 1
ATOM 8594 C C . LEU B 1 82 ? 38.719 -7.703 -30.172 1 96.31 82 LEU B C 1
ATOM 8596 O O . LEU B 1 82 ? 38.094 -8.578 -30.766 1 96.31 82 LEU B O 1
ATOM 8600 N N . SER B 1 83 ? 39.281 -7.879 -29.078 1 96.69 83 SER B N 1
ATOM 8601 C CA . SER B 1 83 ? 39.156 -9.18 -28.422 1 96.69 83 SER B CA 1
ATOM 8602 C C . SER B 1 83 ? 37.75 -9.461 -27.969 1 96.69 83 SER B C 1
ATOM 8604 O O . SER B 1 83 ? 37.281 -10.594 -28.062 1 96.69 83 SER B O 1
ATOM 8606 N N . ALA B 1 84 ? 37 -8.484 -27.422 1 96.38 84 ALA B N 1
ATOM 8607 C CA . ALA B 1 84 ? 35.625 -8.664 -27 1 96.38 84 ALA B CA 1
ATOM 8608 C C . ALA B 1 84 ? 34.719 -8.945 -28.188 1 96.38 84 ALA B C 1
ATOM 8610 O O . ALA B 1 84 ? 33.75 -9.727 -28.078 1 96.38 84 ALA B O 1
ATOM 8611 N N . ALA B 1 85 ? 34.969 -8.336 -29.312 1 96.19 85 ALA B N 1
ATOM 8612 C CA . ALA B 1 85 ? 34.156 -8.484 -30.516 1 96.19 85 ALA B CA 1
ATOM 8613 C C . ALA B 1 85 ? 34.156 -9.93 -31 1 96.19 85 ALA B C 1
ATOM 8615 O O . ALA B 1 85 ? 33.188 -10.391 -31.594 1 96.19 85 ALA B O 1
ATOM 8616 N N . VAL B 1 86 ? 35.188 -10.672 -30.688 1 95.38 86 VAL B N 1
ATOM 8617 C CA . VAL B 1 86 ? 35.344 -12.023 -31.203 1 95.38 86 VAL B CA 1
ATOM 8618 C C . VAL B 1 86 ? 34.781 -13.031 -30.203 1 95.38 86 VAL B C 1
ATOM 8620 O O . VAL B 1 86 ? 34.594 -14.203 -30.547 1 95.38 86 VAL B O 1
ATOM 8623 N N . THR B 1 87 ? 34.406 -12.609 -29.062 1 93.75 87 THR B N 1
ATOM 8624 C CA . THR B 1 87 ? 34.031 -13.523 -28 1 93.75 87 THR B CA 1
ATOM 8625 C C . THR B 1 87 ? 32.781 -14.312 -28.359 1 93.75 87 THR B C 1
ATOM 8627 O O . THR B 1 87 ? 32.656 -15.492 -28.031 1 93.75 87 THR B O 1
ATOM 8630 N N . PRO B 1 88 ? 31.781 -13.727 -29.094 1 91.19 88 PRO B N 1
ATOM 8631 C CA . PRO B 1 88 ? 30.609 -14.539 -29.438 1 91.19 88 PRO B CA 1
ATOM 8632 C C . PRO B 1 88 ? 30.969 -15.75 -30.297 1 91.19 88 PRO B C 1
ATOM 8634 O O . PRO B 1 88 ? 30.406 -16.828 -30.109 1 91.19 88 PRO B O 1
ATOM 8637 N N . LEU B 1 89 ? 31.859 -15.602 -31.156 1 91.12 89 LEU B N 1
ATOM 8638 C CA . LEU B 1 89 ? 32.312 -16.703 -31.984 1 91.12 89 LEU B CA 1
ATOM 8639 C C . LEU B 1 89 ? 33.094 -17.734 -31.156 1 91.12 89 LEU B C 1
ATOM 8641 O O . LEU B 1 89 ? 32.969 -18.938 -31.375 1 91.12 89 LEU B O 1
ATOM 8645 N N . LEU B 1 90 ? 33.875 -17.266 -30.25 1 92 90 LEU B N 1
ATOM 8646 C CA . LEU B 1 90 ? 34.656 -18.156 -29.391 1 92 90 LEU B CA 1
ATOM 8647 C C . LEU B 1 90 ? 33.719 -18.969 -28.469 1 92 90 LEU B C 1
ATOM 8649 O O . LEU B 1 90 ? 34 -20.109 -28.141 1 92 90 LEU B O 1
ATOM 8653 N N . VAL B 1 91 ? 32.656 -18.344 -28.109 1 89.25 91 VAL B N 1
ATOM 8654 C CA . VAL B 1 91 ? 31.672 -19.016 -27.25 1 89.25 91 VAL B CA 1
ATOM 8655 C C . VAL B 1 91 ? 31.031 -20.172 -28.016 1 89.25 91 VAL B C 1
ATOM 8657 O O . VAL B 1 91 ? 30.844 -21.266 -27.469 1 89.25 91 VAL B O 1
ATOM 8660 N N . VAL B 1 92 ? 30.703 -19.938 -29.281 1 86.94 92 VAL B N 1
ATOM 8661 C CA . VAL B 1 92 ? 30.125 -20.984 -30.109 1 86.94 92 VAL B CA 1
ATOM 8662 C C . VAL B 1 92 ? 31.125 -22.141 -30.266 1 86.94 92 VAL B C 1
ATOM 8664 O O . VAL B 1 92 ? 30.75 -23.312 -30.203 1 86.94 92 VAL B O 1
ATOM 8667 N N . LEU B 1 93 ? 32.312 -21.828 -30.359 1 89.19 93 LEU B N 1
ATOM 8668 C CA . LEU B 1 93 ? 33.375 -22.844 -30.5 1 89.19 93 LEU B CA 1
ATOM 8669 C C . LEU B 1 93 ? 33.562 -23.625 -29.203 1 89.19 93 LEU B C 1
ATOM 8671 O O . LEU B 1 93 ? 33.719 -24.844 -29.219 1 89.19 93 LEU B O 1
ATOM 8675 N N . ALA B 1 94 ? 33.562 -22.891 -28.141 1 87.81 94 ALA B N 1
ATOM 8676 C CA . ALA B 1 94 ? 33.688 -23.531 -26.844 1 87.81 94 ALA B CA 1
ATOM 8677 C C . ALA B 1 94 ? 32.531 -24.484 -26.594 1 87.81 94 ALA B C 1
ATOM 8679 O O . ALA B 1 94 ? 32.688 -25.562 -26.031 1 87.81 94 ALA B O 1
ATOM 8680 N N . ARG B 1 95 ? 31.391 -24.062 -27.016 1 83.69 95 ARG B N 1
ATOM 8681 C CA . ARG B 1 95 ? 30.203 -24.891 -26.859 1 83.69 95 ARG B CA 1
ATOM 8682 C C . ARG B 1 95 ? 30.328 -26.172 -27.688 1 83.69 95 ARG B C 1
ATOM 8684 O O . ARG B 1 95 ? 30.016 -27.266 -27.203 1 83.69 95 ARG B O 1
ATOM 8691 N N . THR B 1 96 ? 30.734 -26.016 -28.875 1 85.12 96 THR B N 1
ATOM 8692 C CA . THR B 1 96 ? 30.891 -27.156 -29.766 1 85.12 96 THR B CA 1
ATOM 8693 C C . THR B 1 96 ? 31.922 -28.141 -29.203 1 85.12 96 THR B C 1
ATOM 8695 O O . THR B 1 96 ? 31.688 -29.359 -29.219 1 85.12 96 THR B O 1
ATOM 8698 N N . LEU B 1 97 ? 32.906 -27.609 -28.641 1 86.94 97 LEU B N 1
ATOM 8699 C CA . LEU B 1 97 ? 33.938 -28.453 -28.062 1 86.94 97 LEU B CA 1
ATOM 8700 C C . LEU B 1 97 ? 33.406 -29.172 -26.812 1 86.94 97 LEU B C 1
ATOM 8702 O O . LEU B 1 97 ? 33.688 -30.359 -26.625 1 86.94 97 LEU B O 1
ATOM 8706 N N . TYR B 1 98 ? 32.719 -28.516 -26.047 1 83.56 98 TYR B N 1
ATOM 8707 C CA . TYR B 1 98 ? 32.156 -29.078 -24.812 1 83.56 98 TYR B CA 1
ATOM 8708 C C . TYR B 1 98 ? 31.203 -30.219 -25.125 1 83.56 98 TYR B C 1
ATOM 8710 O O . TYR B 1 98 ? 31.266 -31.281 -24.5 1 83.56 98 TYR B O 1
ATOM 8718 N N . VAL B 1 99 ? 30.391 -30 -26.141 1 80.19 99 VAL B N 1
ATOM 8719 C CA . VAL B 1 99 ? 29.375 -30.984 -26.516 1 80.19 99 VAL B CA 1
ATOM 8720 C C . VAL B 1 99 ? 30.062 -32.219 -27.141 1 80.19 99 VAL B C 1
ATOM 8722 O O . VAL B 1 99 ? 29.656 -33.344 -26.891 1 80.19 99 VAL B O 1
ATOM 8725 N N . THR B 1 100 ? 31.094 -31.969 -27.859 1 84.06 100 THR B N 1
ATOM 8726 C CA . THR B 1 100 ? 31.812 -33.062 -28.516 1 84.06 100 THR B CA 1
ATOM 8727 C C . THR B 1 100 ? 32.531 -33.938 -27.484 1 84.06 100 THR B C 1
ATOM 8729 O O . THR B 1 100 ? 32.688 -35.125 -27.688 1 84.06 100 THR B O 1
ATOM 8732 N N . LEU B 1 101 ? 32.812 -33.344 -26.359 1 84.19 101 LEU B N 1
ATOM 8733 C CA . LEU B 1 101 ? 33.469 -34.094 -25.281 1 84.19 101 LEU B CA 1
ATOM 8734 C C . LEU B 1 101 ? 32.469 -34.844 -24.438 1 84.19 101 LEU B C 1
ATOM 8736 O O . LEU B 1 101 ? 32.844 -35.625 -23.547 1 84.19 101 LEU B O 1
ATOM 8740 N N . GLY B 1 102 ? 31.25 -34.719 -24.703 1 76.25 102 GLY B N 1
ATOM 8741 C CA . GLY B 1 102 ? 30.219 -35.5 -24.031 1 76.25 102 GLY B CA 1
ATOM 8742 C C . GLY B 1 102 ? 29.562 -34.719 -22.891 1 76.25 102 GLY B C 1
ATOM 8743 O O . GLY B 1 102 ? 28.594 -35.219 -22.297 1 76.25 102 GLY B O 1
ATOM 8744 N N . GLY B 1 103 ? 30.031 -33.531 -22.609 1 74.62 103 GLY B N 1
ATOM 8745 C CA . GLY B 1 103 ? 29.438 -32.719 -21.562 1 74.62 103 GLY B CA 1
ATOM 8746 C C . GLY B 1 103 ? 29.422 -33.438 -20.219 1 74.62 103 GLY B C 1
ATOM 8747 O O . GLY B 1 103 ? 30.172 -34.375 -19.984 1 74.62 103 GLY B O 1
ATOM 8748 N N . THR B 1 104 ? 28.609 -32.969 -19.25 1 73.88 104 THR B N 1
ATOM 8749 C CA . THR B 1 104 ? 28.516 -33.531 -17.891 1 73.88 104 THR B CA 1
ATOM 8750 C C . THR B 1 104 ? 27.875 -34.906 -17.922 1 73.88 104 THR B C 1
ATOM 8752 O O . THR B 1 104 ? 28.094 -35.719 -17.031 1 73.88 104 THR B O 1
ATOM 8755 N N . VAL B 1 105 ? 27.047 -35.156 -18.891 1 72.12 105 VAL B N 1
ATOM 8756 C CA . VAL B 1 105 ? 26.344 -36.406 -18.984 1 72.12 105 VAL B CA 1
ATOM 8757 C C . VAL B 1 105 ? 27.344 -37.562 -19.125 1 72.12 105 VAL B C 1
ATOM 8759 O O . VAL B 1 105 ? 27.203 -38.625 -18.5 1 72.12 105 VAL B O 1
ATOM 8762 N N . SER B 1 106 ? 28.391 -37.312 -19.906 1 75.56 106 SER B N 1
ATOM 8763 C CA . SER B 1 106 ? 29.375 -38.375 -20.172 1 75.56 106 SER B CA 1
ATOM 8764 C C . SER B 1 106 ? 30.547 -38.281 -19.203 1 75.56 106 SER B C 1
ATOM 8766 O O . SER B 1 106 ? 31.062 -39.281 -18.734 1 75.56 106 SER B O 1
ATOM 8768 N N . LEU B 1 107 ? 30.891 -37.062 -18.859 1 78.62 107 LEU B N 1
ATOM 8769 C CA . LEU B 1 107 ? 32.125 -36.844 -18.109 1 78.62 107 LEU B CA 1
ATOM 8770 C C . LEU B 1 107 ? 31.828 -36.812 -16.609 1 78.62 107 LEU B C 1
ATOM 8772 O O . LEU B 1 107 ? 32.75 -36.969 -15.789 1 78.62 107 LEU B O 1
ATOM 8776 N N . GLY B 1 108 ? 30.656 -36.656 -16.266 1 72.44 108 GLY B N 1
ATOM 8777 C CA . GLY B 1 108 ? 30.297 -36.438 -14.867 1 72.44 108 GLY B CA 1
ATOM 8778 C C . GLY B 1 108 ? 30.297 -35 -14.461 1 72.44 108 GLY B C 1
ATOM 8779 O O . GLY B 1 108 ? 30.812 -34.125 -15.188 1 72.44 108 GLY B O 1
ATOM 8780 N N . LEU B 1 109 ? 29.766 -34.688 -13.25 1 70.25 109 LEU B N 1
ATOM 8781 C CA . LEU B 1 109 ? 29.562 -33.312 -12.773 1 70.25 109 LEU B CA 1
ATOM 8782 C C . LEU B 1 109 ? 30.906 -32.625 -12.469 1 70.25 109 LEU B C 1
ATOM 8784 O O . LEU B 1 109 ? 31.109 -31.469 -12.797 1 70.25 109 LEU B O 1
ATOM 8788 N N . GLY B 1 110 ? 31.844 -33.312 -11.812 1 71.94 110 GLY B N 1
ATOM 8789 C CA . GLY B 1 110 ? 33.125 -32.75 -11.414 1 71.94 110 GLY B CA 1
ATOM 8790 C C . GLY B 1 110 ? 34 -32.375 -12.594 1 71.94 110 GLY B C 1
ATOM 8791 O O . GLY B 1 110 ? 34.312 -31.188 -12.789 1 71.94 110 GLY B O 1
ATOM 8792 N N . VAL B 1 111 ? 34.219 -33.312 -13.469 1 80.31 111 VAL B N 1
ATOM 8793 C CA . VAL B 1 111 ? 35.094 -33.094 -14.617 1 80.31 111 VAL B CA 1
ATOM 8794 C C . VAL B 1 111 ? 34.438 -32.156 -15.609 1 80.31 111 VAL B C 1
ATOM 8796 O O . VAL B 1 111 ? 35.094 -31.281 -16.203 1 80.31 111 VAL B O 1
ATOM 8799 N N . GLY B 1 112 ? 33.219 -32.312 -15.789 1 77.06 112 GLY B N 1
ATOM 8800 C CA . GLY B 1 112 ? 32.5 -31.438 -16.688 1 77.06 112 GLY B CA 1
ATOM 8801 C C . GLY B 1 112 ? 32.562 -29.984 -16.266 1 77.06 112 GLY B C 1
ATOM 8802 O O . GLY B 1 112 ? 32.719 -29.094 -17.109 1 77.06 112 GLY B O 1
ATOM 8803 N N . THR B 1 113 ? 32.469 -29.797 -15 1 76.75 113 THR B N 1
ATOM 8804 C CA . THR B 1 113 ? 32.531 -28.438 -14.484 1 76.75 113 THR B CA 1
ATOM 8805 C C . THR B 1 113 ? 33.938 -27.844 -14.68 1 76.75 113 THR B C 1
ATOM 8807 O O . THR B 1 113 ? 34.062 -26.672 -14.992 1 76.75 113 THR B O 1
ATOM 8810 N N . LEU B 1 114 ? 34.875 -28.594 -14.492 1 79.25 114 LEU B N 1
ATOM 8811 C CA . LEU B 1 114 ? 36.25 -28.141 -14.664 1 79.25 114 LEU B CA 1
ATOM 8812 C C . LEU B 1 114 ? 36.531 -27.75 -16.109 1 79.25 114 LEU B C 1
ATOM 8814 O O . LEU B 1 114 ? 37.188 -26.75 -16.391 1 79.25 114 LEU B O 1
ATOM 8818 N N . ILE B 1 115 ? 36 -28.547 -16.984 1 82.12 115 ILE B N 1
ATOM 8819 C CA . ILE B 1 115 ? 36.188 -28.266 -18.391 1 82.12 115 ILE B CA 1
ATOM 8820 C C . ILE B 1 115 ? 35.438 -26.984 -18.781 1 82.12 115 ILE B C 1
ATOM 8822 O O . ILE B 1 115 ? 35.938 -26.172 -19.547 1 82.12 115 ILE B O 1
ATOM 8826 N N . ARG B 1 116 ? 34.344 -26.859 -18.312 1 80.31 116 ARG B N 1
ATOM 8827 C CA . ARG B 1 116 ? 33.562 -25.641 -18.547 1 80.31 116 ARG B CA 1
ATOM 8828 C C . ARG B 1 116 ? 34.312 -24.406 -18.062 1 80.31 116 ARG B C 1
ATOM 8830 O O . ARG B 1 116 ? 34.312 -23.375 -18.734 1 80.31 116 ARG B O 1
ATOM 8837 N N . LEU B 1 117 ? 34.875 -24.5 -16.891 1 80.12 117 LEU B N 1
ATOM 8838 C CA . LEU B 1 117 ? 35.625 -23.391 -16.312 1 80.12 117 LEU B CA 1
ATOM 8839 C C . LEU B 1 117 ? 36.844 -23.062 -17.172 1 80.12 117 LEU B C 1
ATOM 8841 O O . LEU B 1 117 ? 37.156 -21.891 -17.391 1 80.12 117 LEU B O 1
ATOM 8845 N N . LEU B 1 118 ? 37.469 -24.078 -17.578 1 85.06 118 LEU B N 1
ATOM 8846 C CA . LEU B 1 118 ? 38.656 -23.906 -18.375 1 85.06 118 LEU B CA 1
ATOM 8847 C C . LEU B 1 118 ? 38.312 -23.266 -19.719 1 85.06 118 LEU B C 1
ATOM 8849 O O . LEU B 1 118 ? 39 -22.344 -20.172 1 85.06 118 LEU B O 1
ATOM 8853 N N . LEU B 1 119 ? 37.312 -23.75 -20.344 1 85.94 119 LEU B N 1
ATOM 8854 C CA . LEU B 1 119 ? 36.906 -23.203 -21.641 1 85.94 119 LEU B CA 1
ATOM 8855 C C . LEU B 1 119 ? 36.438 -21.766 -21.5 1 85.94 119 LEU B C 1
ATOM 8857 O O . LEU B 1 119 ? 36.719 -20.922 -22.359 1 85.94 119 LEU B O 1
ATOM 8861 N N . SER B 1 120 ? 35.688 -21.5 -20.469 1 86.31 120 SER B N 1
ATOM 8862 C CA . SER B 1 120 ? 35.25 -20.125 -20.219 1 86.31 120 SER B CA 1
ATOM 8863 C C . SER B 1 120 ? 36.438 -19.203 -19.984 1 86.31 120 SER B C 1
ATOM 8865 O O . SER B 1 120 ? 36.406 -18.047 -20.453 1 86.31 120 SER B O 1
ATOM 8867 N N . THR B 1 121 ? 37.438 -19.625 -19.234 1 88.19 121 THR B N 1
ATOM 8868 C CA . THR B 1 121 ? 38.656 -18.844 -18.969 1 88.19 121 THR B CA 1
ATOM 8869 C C . THR B 1 121 ? 39.375 -18.531 -20.281 1 88.19 121 THR B C 1
ATOM 8871 O O . THR B 1 121 ? 39.875 -17.422 -20.469 1 88.19 121 THR B O 1
ATOM 8874 N N . LEU B 1 122 ? 39.406 -19.484 -21.094 1 88.31 122 LEU B N 1
ATOM 8875 C CA . LEU B 1 122 ? 40.094 -19.312 -22.359 1 88.31 122 LEU B CA 1
ATOM 8876 C C . LEU B 1 122 ? 39.406 -18.266 -23.234 1 88.31 122 LEU B C 1
ATOM 8878 O O . LEU B 1 122 ? 40.062 -17.516 -23.969 1 88.31 122 LEU B O 1
ATOM 8882 N N . VAL B 1 123 ? 38.094 -18.188 -23.156 1 89 123 VAL B N 1
ATOM 8883 C CA . VAL B 1 123 ? 37.312 -17.266 -23.969 1 89 123 VAL B CA 1
ATOM 8884 C C . VAL B 1 123 ? 37.5 -15.844 -23.422 1 89 123 VAL B C 1
ATOM 8886 O O . VAL B 1 123 ? 37.625 -14.883 -24.172 1 89 123 VAL B O 1
ATOM 8889 N N . LEU B 1 124 ? 37.5 -15.688 -22.062 1 91.69 124 LEU B N 1
ATOM 8890 C CA . LEU B 1 124 ? 37.375 -14.367 -21.469 1 91.69 124 LEU B CA 1
ATOM 8891 C C . LEU B 1 124 ? 38.75 -13.844 -21 1 91.69 124 LEU B C 1
ATOM 8893 O O . LEU B 1 124 ? 38.875 -12.656 -20.703 1 91.69 124 LEU B O 1
ATOM 8897 N N . ALA B 1 125 ? 39.812 -14.578 -20.953 1 89.62 125 ALA B N 1
ATOM 8898 C CA . ALA B 1 125 ? 41.094 -14.234 -20.359 1 89.62 125 ALA B CA 1
ATOM 8899 C C . ALA B 1 125 ? 41.719 -13.023 -21.047 1 89.62 125 ALA B C 1
ATOM 8901 O O . ALA B 1 125 ? 42.188 -12.094 -20.391 1 89.62 125 ALA B O 1
ATOM 8902 N N . VAL B 1 126 ? 41.625 -13.016 -22.312 1 92.81 126 VAL B N 1
ATOM 8903 C CA . VAL B 1 126 ? 42.344 -12 -23.078 1 92.81 126 VAL B CA 1
ATOM 8904 C C . VAL B 1 126 ? 41.719 -10.633 -22.844 1 92.81 126 VAL B C 1
ATOM 8906 O O . VAL B 1 126 ? 42.406 -9.695 -22.406 1 92.81 126 VAL B O 1
ATOM 8909 N N . PRO B 1 127 ? 40.469 -10.484 -23.172 1 94.75 127 PRO B N 1
ATOM 8910 C CA . PRO B 1 127 ? 39.875 -9.148 -22.953 1 94.75 127 PRO B CA 1
ATOM 8911 C C . PRO B 1 127 ? 39.938 -8.703 -21.5 1 94.75 127 PRO B C 1
ATOM 8913 O O . PRO B 1 127 ? 40.188 -7.523 -21.219 1 94.75 127 PRO B O 1
ATOM 8916 N N . THR B 1 128 ? 39.781 -9.555 -20.531 1 93.19 128 THR B N 1
ATOM 8917 C CA . THR B 1 128 ? 39.75 -9.164 -19.125 1 93.19 128 THR B CA 1
ATOM 8918 C C . THR B 1 128 ? 41.156 -8.797 -18.641 1 93.19 128 THR B C 1
ATOM 8920 O O . THR B 1 128 ? 41.344 -7.883 -17.828 1 93.19 128 THR B O 1
ATOM 8923 N N . LEU B 1 129 ? 42.188 -9.469 -19.109 1 92.25 129 LEU B N 1
ATOM 8924 C CA . LEU B 1 129 ? 43.562 -9.133 -18.812 1 92.25 129 LEU B CA 1
ATOM 8925 C C . LEU B 1 129 ? 43.938 -7.738 -19.328 1 92.25 129 LEU B C 1
ATOM 8927 O O . LEU B 1 129 ? 44.562 -6.957 -18.625 1 92.25 129 LEU B O 1
ATOM 8931 N N . LEU B 1 130 ? 43.531 -7.477 -20.469 1 94.5 130 LEU B N 1
ATOM 8932 C CA . LEU B 1 130 ? 43.781 -6.168 -21.062 1 94.5 130 LEU B CA 1
ATOM 8933 C C . LEU B 1 130 ? 43.031 -5.07 -20.297 1 94.5 130 LEU B C 1
ATOM 8935 O O . LEU B 1 130 ? 43.594 -3.977 -20.109 1 94.5 130 LEU B O 1
ATOM 8939 N N . MET B 1 131 ? 41.812 -5.281 -19.844 1 92.69 131 MET B N 1
ATOM 8940 C CA . MET B 1 131 ? 41.031 -4.324 -19.078 1 92.69 131 MET B CA 1
ATOM 8941 C C . MET B 1 131 ? 41.75 -3.957 -17.781 1 92.69 131 MET B C 1
ATOM 8943 O O . MET B 1 131 ? 41.656 -2.82 -17.312 1 92.69 131 MET B O 1
ATOM 8947 N N . GLY B 1 132 ? 42.5 -4.82 -17.234 1 88.62 132 GLY B N 1
ATOM 8948 C CA . GLY B 1 132 ? 43.219 -4.602 -15.992 1 88.62 132 GLY B CA 1
ATOM 8949 C C . GLY B 1 132 ? 44.281 -3.539 -16.094 1 88.62 132 GLY B C 1
ATOM 8950 O O . GLY B 1 132 ? 44.656 -2.932 -15.102 1 88.62 132 GLY B O 1
ATOM 8951 N N . GLY B 1 133 ? 44.781 -3.271 -17.234 1 88.81 133 GLY B N 1
ATOM 8952 C CA . GLY B 1 133 ? 45.844 -2.311 -17.438 1 88.81 133 GLY B CA 1
ATOM 8953 C C . GLY B 1 133 ? 45.344 -0.899 -17.672 1 88.81 133 GLY B C 1
ATOM 8954 O O . GLY B 1 133 ? 46.125 0.054 -17.672 1 88.81 133 GLY B O 1
ATOM 8955 N N . THR B 1 134 ? 44.094 -0.715 -17.781 1 91 134 THR B N 1
ATOM 8956 C CA . THR B 1 134 ? 43.531 0.573 -18.188 1 91 134 THR B CA 1
ATOM 8957 C C . THR B 1 134 ? 43.625 1.58 -17.047 1 91 134 THR B C 1
ATOM 8959 O O . THR B 1 134 ? 44.031 2.719 -17.25 1 91 134 THR B O 1
ATOM 8962 N N . LEU B 1 135 ? 43.25 1.156 -15.844 1 85.81 135 LEU B N 1
ATOM 8963 C CA . LEU B 1 135 ? 43.25 2.086 -14.719 1 85.81 135 LEU B CA 1
ATOM 8964 C C . LEU B 1 135 ? 44.656 2.521 -14.367 1 85.81 135 LEU B C 1
ATOM 8966 O O . LEU B 1 135 ? 44.938 3.715 -14.195 1 85.81 135 LEU B O 1
ATOM 8970 N N . PRO B 1 136 ? 45.656 1.623 -14.273 1 83.44 136 PRO B N 1
ATOM 8971 C CA . PRO B 1 136 ? 47.031 2.059 -14.031 1 83.44 136 PRO B CA 1
ATOM 8972 C C . PRO B 1 136 ? 47.562 3.016 -15.094 1 83.44 136 PRO B C 1
ATOM 8974 O O . PRO B 1 136 ? 48.25 3.973 -14.781 1 83.44 136 PRO B O 1
ATOM 8977 N N . ALA B 1 137 ? 47.219 2.779 -16.312 1 89.75 137 ALA B N 1
ATOM 8978 C CA . ALA B 1 137 ? 47.656 3.645 -17.406 1 89.75 137 ALA B CA 1
ATOM 8979 C C . ALA B 1 137 ? 47.062 5.039 -17.281 1 89.75 137 ALA B C 1
ATOM 8981 O O . ALA B 1 137 ? 47.781 6.043 -17.438 1 89.75 137 ALA B O 1
ATOM 8982 N N . ALA B 1 138 ? 45.812 5.109 -17.016 1 89.69 138 ALA B N 1
ATOM 8983 C CA . ALA B 1 138 ? 45.156 6.395 -16.859 1 89.69 138 ALA B CA 1
ATOM 8984 C C . ALA B 1 138 ? 45.656 7.129 -15.625 1 89.69 138 ALA B C 1
ATOM 8986 O O . ALA B 1 138 ? 45.812 8.352 -15.641 1 89.69 138 ALA B O 1
ATOM 8987 N N . ALA B 1 139 ? 45.875 6.383 -14.547 1 83.19 139 ALA B N 1
ATOM 8988 C CA . ALA B 1 139 ? 46.344 6.98 -13.312 1 83.19 139 ALA B CA 1
ATOM 8989 C C . ALA B 1 139 ? 47.75 7.598 -13.5 1 83.19 139 ALA B C 1
ATOM 8991 O O . ALA B 1 139 ? 48 8.695 -13.016 1 83.19 139 ALA B O 1
ATOM 8992 N N . ARG B 1 140 ? 48.625 6.98 -14.188 1 83.31 140 ARG B N 1
ATOM 8993 C CA . ARG B 1 140 ? 50 7.477 -14.453 1 83.31 140 ARG B CA 1
ATOM 8994 C C . ARG B 1 140 ? 49.938 8.727 -15.328 1 83.31 140 ARG B C 1
ATOM 8996 O O . ARG B 1 140 ? 50.781 9.633 -15.164 1 83.31 140 ARG B O 1
ATOM 9003 N N . ALA B 1 141 ? 49.062 8.695 -16.188 1 87.25 141 ALA B N 1
ATOM 9004 C CA . ALA B 1 141 ? 48.938 9.844 -17.094 1 87.25 141 ALA B CA 1
ATOM 9005 C C . ALA B 1 141 ? 48.406 11.07 -16.344 1 87.25 141 ALA B C 1
ATOM 9007 O O . ALA B 1 141 ? 48.75 12.203 -16.719 1 87.25 141 ALA B O 1
ATOM 9008 N N . ALA B 1 142 ? 47.594 10.875 -15.32 1 84.19 142 ALA B N 1
ATOM 9009 C CA . ALA B 1 142 ? 46.969 11.977 -14.594 1 84.19 142 ALA B CA 1
ATOM 9010 C C . ALA B 1 142 ? 47.844 12.445 -13.438 1 84.19 142 ALA B C 1
ATOM 9012 O O . ALA B 1 142 ? 47.656 13.539 -12.906 1 84.19 142 ALA B O 1
ATOM 9013 N N . GLU B 1 143 ? 48.781 11.656 -13.023 1 73.81 143 GLU B N 1
ATOM 9014 C CA . GLU B 1 143 ? 49.594 11.93 -11.844 1 73.81 143 GLU B CA 1
ATOM 9015 C C . GLU B 1 143 ? 50.531 13.109 -12.078 1 73.81 143 GLU B C 1
ATOM 9017 O O . GLU B 1 143 ? 51.094 13.25 -13.156 1 73.81 143 GLU B O 1
ATOM 9022 N N . THR B 1 144 ? 50.375 14.094 -11.125 1 70.62 144 THR B N 1
ATOM 9023 C CA . THR B 1 144 ? 51.312 15.211 -11.07 1 70.62 144 THR B CA 1
ATOM 9024 C C . THR B 1 144 ? 52.125 15.172 -9.781 1 70.62 144 THR B C 1
ATOM 9026 O O . THR B 1 144 ? 51.719 14.57 -8.789 1 70.62 144 THR B O 1
ATOM 9029 N N . PRO B 1 145 ? 53.375 15.648 -9.812 1 60.53 145 PRO B N 1
ATOM 9030 C CA . PRO B 1 145 ? 54.188 15.672 -8.594 1 60.53 145 PRO B CA 1
ATOM 9031 C C . PRO B 1 145 ? 53.469 16.344 -7.426 1 60.53 145 PRO B C 1
ATOM 9033 O O . PRO B 1 145 ? 53.781 16.062 -6.262 1 60.53 145 PRO B O 1
ATOM 9036 N N . GLU B 1 146 ? 52.531 17.094 -7.766 1 56.28 146 GLU B N 1
ATOM 9037 C CA . GLU B 1 146 ? 51.844 17.859 -6.734 1 56.28 146 GLU B CA 1
ATOM 9038 C C . GLU B 1 146 ? 50.719 17.031 -6.098 1 56.28 146 GLU B C 1
ATOM 9040 O O . GLU B 1 146 ? 50.188 17.406 -5.039 1 56.28 146 GLU B O 1
ATOM 9045 N N . ASP B 1 147 ? 50.469 15.906 -6.766 1 60.22 147 ASP B N 1
ATOM 9046 C CA . ASP B 1 147 ? 49.344 15.125 -6.242 1 60.22 147 ASP B CA 1
ATOM 9047 C C . ASP B 1 147 ? 49.844 14.039 -5.285 1 60.22 147 ASP B C 1
ATOM 9049 O O . ASP B 1 147 ? 49.75 12.844 -5.586 1 60.22 147 ASP B O 1
ATOM 9053 N N . VAL B 1 148 ? 50.406 14.586 -4.148 1 53.09 148 VAL B N 1
ATOM 9054 C CA . VAL B 1 148 ? 51.031 13.719 -3.146 1 53.09 148 VAL B CA 1
ATOM 9055 C C . VAL B 1 148 ? 50 12.742 -2.596 1 53.09 148 VAL B C 1
ATOM 9057 O O . VAL B 1 148 ? 50.344 11.633 -2.174 1 53.09 148 VAL B O 1
ATOM 9060 N N . ARG B 1 149 ? 48.875 13.07 -2.566 1 56.41 149 ARG B N 1
ATOM 9061 C CA . ARG B 1 149 ? 47.875 12.273 -1.879 1 56.41 149 ARG B CA 1
ATOM 9062 C C . ARG B 1 149 ? 47.062 11.438 -2.869 1 56.41 149 ARG B C 1
ATOM 9064 O O . ARG B 1 149 ? 46.031 10.875 -2.516 1 56.41 149 ARG B O 1
ATOM 9071 N N . ARG B 1 150 ? 47.375 11.281 -4.027 1 64.88 150 ARG B N 1
ATOM 9072 C CA . ARG B 1 150 ? 46.812 10.438 -5.078 1 64.88 150 ARG B CA 1
ATOM 9073 C C . ARG B 1 150 ? 45.312 10.688 -5.242 1 64.88 150 ARG B C 1
ATOM 9075 O O . ARG B 1 150 ? 44.531 9.742 -5.355 1 64.88 150 ARG B O 1
ATOM 9082 N N . ARG B 1 151 ? 44.844 11.852 -5.121 1 69.88 151 ARG B N 1
ATOM 9083 C CA . ARG B 1 151 ? 43.469 12.227 -5.27 1 69.88 151 ARG B CA 1
ATOM 9084 C C . ARG B 1 151 ? 42.969 11.992 -6.695 1 69.88 151 ARG B C 1
ATOM 9086 O O . ARG B 1 151 ? 41.812 11.641 -6.914 1 69.88 151 ARG B O 1
ATOM 9093 N N . ALA B 1 152 ? 43.875 12.117 -7.559 1 74.69 152 ALA B N 1
ATOM 9094 C CA . ALA B 1 152 ? 43.5 11.906 -8.961 1 74.69 152 ALA B CA 1
ATOM 9095 C C . ALA B 1 152 ? 43.062 10.469 -9.211 1 74.69 152 ALA B C 1
ATOM 9097 O O . ALA B 1 152 ? 42.094 10.227 -9.93 1 74.69 152 ALA B O 1
ATOM 9098 N N . LEU B 1 153 ? 43.688 9.57 -8.57 1 75.69 153 LEU B N 1
ATOM 9099 C CA . LEU B 1 153 ? 43.375 8.156 -8.727 1 75.69 153 LEU B CA 1
ATOM 9100 C C . LEU B 1 153 ? 41.969 7.859 -8.164 1 75.69 153 LEU B C 1
ATOM 9102 O O . LEU B 1 153 ? 41.219 7.09 -8.758 1 75.69 153 LEU B O 1
ATOM 9106 N N . ALA B 1 154 ? 41.688 8.453 -7.035 1 74.38 154 ALA B N 1
ATOM 9107 C CA . ALA B 1 154 ? 40.406 8.211 -6.406 1 74.38 154 ALA B CA 1
ATOM 9108 C C . ALA B 1 154 ? 39.25 8.727 -7.285 1 74.38 154 ALA B C 1
ATOM 9110 O O . ALA B 1 154 ? 38.219 8.062 -7.426 1 74.38 154 ALA B O 1
ATOM 9111 N N . VAL B 1 155 ? 39.438 9.844 -7.871 1 77.19 155 VAL B N 1
ATOM 9112 C CA . VAL B 1 155 ? 38.438 10.414 -8.742 1 77.19 155 VAL B CA 1
ATOM 9113 C C . VAL B 1 155 ? 38.281 9.555 -9.992 1 77.19 155 VAL B C 1
ATOM 9115 O O . VAL B 1 155 ? 37.156 9.281 -10.43 1 77.19 155 VAL B O 1
ATOM 9118 N N . LEU B 1 156 ? 39.375 9.102 -10.516 1 83.56 156 LEU B N 1
ATOM 9119 C CA . LEU B 1 156 ? 39.344 8.297 -11.734 1 83.56 156 LEU B CA 1
ATOM 9120 C C . LEU B 1 156 ? 38.688 6.949 -11.477 1 83.56 156 LEU B C 1
ATOM 9122 O O . LEU B 1 156 ? 37.875 6.48 -12.289 1 83.56 156 LEU B O 1
ATOM 9126 N N . TYR B 1 157 ? 38.969 6.375 -10.383 1 79.81 157 TYR B N 1
ATOM 9127 C CA . TYR B 1 157 ? 38.344 5.117 -10 1 79.81 157 TYR B CA 1
ATOM 9128 C C . TYR B 1 157 ? 36.844 5.289 -9.797 1 79.81 157 TYR B C 1
ATOM 9130 O O . TYR B 1 157 ? 36.062 4.453 -10.242 1 79.81 157 TYR B O 1
ATOM 9138 N N . GLY B 1 158 ? 36.5 6.328 -9.094 1 80.81 158 GLY B N 1
ATOM 9139 C CA . GLY B 1 158 ? 35.094 6.613 -8.875 1 80.81 158 GLY B CA 1
ATOM 9140 C C . GLY B 1 158 ? 34.312 6.82 -10.164 1 80.81 158 GLY B C 1
ATOM 9141 O O . GLY B 1 158 ? 33.219 6.262 -10.336 1 80.81 158 GLY B O 1
ATOM 9142 N N . VAL B 1 159 ? 34.875 7.57 -11.055 1 84.69 159 VAL B N 1
ATOM 9143 C CA . VAL B 1 159 ? 34.188 7.871 -12.32 1 84.69 159 VAL B CA 1
ATOM 9144 C C . VAL B 1 159 ? 34.125 6.609 -13.172 1 84.69 159 VAL B C 1
ATOM 9146 O O . VAL B 1 159 ? 33.125 6.379 -13.852 1 84.69 159 VAL B O 1
ATOM 9149 N N . ASN B 1 160 ? 35.125 5.848 -13.148 1 89.12 160 ASN B N 1
ATOM 9150 C CA . ASN B 1 160 ? 35.125 4.57 -13.852 1 89.12 160 ASN B CA 1
ATOM 9151 C C . ASN B 1 160 ? 33.969 3.676 -13.344 1 89.12 160 ASN B C 1
ATOM 9153 O O . ASN B 1 160 ? 33.25 3.07 -14.148 1 89.12 160 ASN B O 1
ATOM 9157 N N . THR B 1 161 ? 33.844 3.697 -12.078 1 87.62 161 THR B N 1
ATOM 9158 C CA . THR B 1 161 ? 32.812 2.865 -11.461 1 87.62 161 THR B CA 1
ATOM 9159 C C . THR B 1 161 ? 31.406 3.398 -11.781 1 87.62 161 THR B C 1
ATOM 9161 O O . THR B 1 161 ? 30.469 2.623 -11.977 1 87.62 161 THR B O 1
ATOM 9164 N N . LEU B 1 162 ? 31.297 4.707 -11.812 1 88.5 162 LEU B N 1
ATOM 9165 C CA . LEU B 1 162 ? 30.016 5.281 -12.195 1 88.5 162 LEU B CA 1
ATOM 9166 C C . LEU B 1 162 ? 29.672 4.926 -13.641 1 88.5 162 LEU B C 1
ATOM 9168 O O . LEU B 1 162 ? 28.5 4.73 -13.969 1 88.5 162 LEU B O 1
ATOM 9172 N N . GLY B 1 163 ? 30.688 4.938 -14.453 1 92.56 163 GLY B N 1
ATOM 9173 C CA . GLY B 1 163 ? 30.469 4.434 -15.805 1 92.56 163 GLY B CA 1
ATOM 9174 C C . GLY B 1 163 ? 30 2.99 -15.828 1 92.56 163 GLY B C 1
ATOM 9175 O O . GLY B 1 163 ? 29.094 2.645 -16.594 1 92.56 163 GLY B O 1
ATOM 9176 N N . ALA B 1 164 ? 30.609 2.205 -14.977 1 93.5 164 ALA B N 1
ATOM 9177 C CA . ALA B 1 164 ? 30.203 0.806 -14.844 1 93.5 164 ALA B CA 1
ATOM 9178 C C . ALA B 1 164 ? 28.75 0.686 -14.398 1 93.5 164 ALA B C 1
ATOM 9180 O O . ALA B 1 164 ? 28.016 -0.165 -14.898 1 93.5 164 ALA B O 1
ATOM 9181 N N . VAL B 1 165 ? 28.344 1.546 -13.516 1 92.38 165 VAL B N 1
ATOM 9182 C CA . VAL B 1 165 ? 26.953 1.569 -13.055 1 92.38 165 VAL B CA 1
ATOM 9183 C C . VAL B 1 165 ? 26.031 1.865 -14.227 1 92.38 165 VAL B C 1
ATOM 9185 O O . VAL B 1 165 ? 25 1.196 -14.398 1 92.38 165 VAL B O 1
ATOM 9188 N N . ALA B 1 166 ? 26.391 2.809 -14.977 1 94.25 166 ALA B N 1
ATOM 9189 C CA . ALA B 1 166 ? 25.578 3.184 -16.125 1 94.25 166 ALA B CA 1
ATOM 9190 C C . ALA B 1 166 ? 25.5 2.039 -17.141 1 94.25 166 ALA B C 1
ATOM 9192 O O . ALA B 1 166 ? 24.438 1.786 -17.719 1 94.25 166 ALA B O 1
ATOM 9193 N N . GLY B 1 167 ? 26.594 1.404 -17.359 1 95.12 167 GLY B N 1
ATOM 9194 C CA . GLY B 1 167 ? 26.609 0.273 -18.266 1 95.12 167 GLY B CA 1
ATOM 9195 C C . GLY B 1 167 ? 25.75 -0.885 -17.812 1 95.12 167 GLY B C 1
ATOM 9196 O O . GLY B 1 167 ? 24.984 -1.452 -18.594 1 95.12 167 GLY B O 1
ATOM 9197 N N . ALA B 1 168 ? 25.859 -1.221 -16.547 1 92.56 168 ALA B N 1
ATOM 9198 C CA . ALA B 1 168 ? 25.047 -2.295 -15.977 1 92.56 168 ALA B CA 1
ATOM 9199 C C . ALA B 1 168 ? 23.562 -1.953 -16.031 1 92.56 168 ALA B C 1
ATOM 9201 O O . ALA B 1 168 ? 22.734 -2.812 -16.328 1 92.56 168 ALA B O 1
ATOM 9202 N N . THR B 1 169 ? 23.25 -0.685 -15.773 1 93.5 169 THR B N 1
ATOM 9203 C CA . THR B 1 169 ? 21.859 -0.227 -15.781 1 93.5 169 THR B CA 1
ATOM 9204 C C . THR B 1 169 ? 21.281 -0.285 -17.188 1 93.5 169 THR B C 1
ATOM 9206 O O . THR B 1 169 ? 20.188 -0.818 -17.406 1 93.5 169 THR B O 1
ATOM 9209 N N . ALA B 1 170 ? 22.031 0.186 -18.109 1 95.38 170 ALA B N 1
ATOM 9210 C CA . ALA B 1 170 ? 21.562 0.222 -19.484 1 95.38 170 ALA B CA 1
ATOM 9211 C C . ALA B 1 170 ? 21.375 -1.188 -20.047 1 95.38 170 ALA B C 1
ATOM 9213 O O . ALA B 1 170 ? 20.406 -1.458 -20.766 1 95.38 170 ALA B O 1
ATOM 9214 N N . SER B 1 171 ? 22.266 -2.053 -19.75 1 94.5 171 SER B N 1
ATOM 9215 C CA . SER B 1 171 ? 22.188 -3.42 -20.25 1 94.5 171 SER B CA 1
ATOM 9216 C C . SER B 1 171 ? 21 -4.16 -19.641 1 94.5 171 SER B C 1
ATOM 9218 O O . SER B 1 171 ? 20.266 -4.848 -20.359 1 94.5 171 SER B O 1
ATOM 9220 N N . THR B 1 172 ? 20.75 -3.91 -18.359 1 91 172 THR B N 1
ATOM 9221 C CA . THR B 1 172 ? 19.734 -4.648 -17.625 1 91 172 THR B CA 1
ATOM 9222 C C . THR B 1 172 ? 18.328 -4.176 -18 1 91 172 THR B C 1
ATOM 9224 O O . THR B 1 172 ? 17.438 -4.988 -18.203 1 91 172 THR B O 1
ATOM 9227 N N . PHE B 1 173 ? 18.125 -2.883 -18.219 1 93.62 173 PHE B N 1
ATOM 9228 C CA . PHE B 1 173 ? 16.766 -2.375 -18.312 1 93.62 173 PHE B CA 1
ATOM 9229 C C . PHE B 1 173 ? 16.453 -1.93 -19.734 1 93.62 173 PHE B C 1
ATOM 9231 O O . PHE B 1 173 ? 15.312 -1.553 -20.031 1 93.62 173 PHE B O 1
ATOM 9238 N N . LEU B 1 174 ? 17.469 -2.02 -20.688 1 93.06 174 LEU B N 1
ATOM 9239 C CA . LEU B 1 174 ? 17.141 -1.479 -22 1 93.06 174 LEU B CA 1
ATOM 9240 C C . LEU B 1 174 ? 17.844 -2.275 -23.109 1 93.06 174 LEU B C 1
ATOM 9242 O O . LEU B 1 174 ? 17.188 -2.906 -23.938 1 93.06 174 LEU B O 1
ATOM 9246 N N . LEU B 1 175 ? 19.125 -2.443 -23.125 1 95.31 175 LEU B N 1
ATOM 9247 C CA . LEU B 1 175 ? 19.922 -2.867 -24.281 1 95.31 175 LEU B CA 1
ATOM 9248 C C . LEU B 1 175 ? 19.641 -4.328 -24.625 1 95.31 175 LEU B C 1
ATOM 9250 O O . LEU B 1 175 ? 19.422 -4.668 -25.797 1 95.31 175 LEU B O 1
ATOM 9254 N N . PHE B 1 176 ? 19.594 -5.188 -23.688 1 93.88 176 PHE B N 1
ATOM 9255 C CA . PHE B 1 176 ? 19.391 -6.609 -23.953 1 93.88 176 PHE B CA 1
ATOM 9256 C C . PHE B 1 176 ? 18 -6.859 -24.484 1 93.88 176 PHE B C 1
ATOM 9258 O O . PHE B 1 176 ? 17.797 -7.715 -25.359 1 93.88 176 PHE B O 1
ATOM 9265 N N . GLU B 1 177 ? 17.031 -6.137 -24 1 91.38 177 GLU B N 1
ATOM 9266 C CA . GLU B 1 177 ? 15.648 -6.316 -24.406 1 91.38 177 GLU B CA 1
ATOM 9267 C C . GLU B 1 177 ? 15.438 -5.82 -25.844 1 91.38 177 GLU B C 1
ATOM 9269 O O . GLU B 1 177 ? 14.719 -6.449 -26.625 1 91.38 177 GLU B O 1
ATOM 9274 N N . VAL B 1 178 ? 16.141 -4.746 -26.234 1 92.88 178 VAL B N 1
ATOM 9275 C CA . VAL B 1 178 ? 15.859 -4.09 -27.516 1 92.88 178 VAL B CA 1
ATOM 9276 C C . VAL B 1 178 ? 16.75 -4.684 -28.594 1 92.88 178 VAL B C 1
ATOM 9278 O O . VAL B 1 178 ? 16.297 -4.941 -29.719 1 92.88 178 VAL B O 1
ATOM 9281 N N . PHE B 1 179 ? 18.078 -5 -28.234 1 94.69 179 PHE B N 1
ATOM 9282 C CA . PHE B 1 179 ? 19.016 -5.32 -29.281 1 94.69 179 PHE B CA 1
ATOM 9283 C C . PHE B 1 179 ? 19.484 -6.77 -29.172 1 94.69 179 PHE B C 1
ATOM 9285 O O . PHE B 1 179 ? 20.078 -7.309 -30.109 1 94.69 179 PHE B O 1
ATOM 9292 N N . GLY B 1 180 ? 19.188 -7.391 -28.078 1 94.06 180 GLY B N 1
ATOM 9293 C CA . GLY B 1 180 ? 19.734 -8.719 -27.859 1 94.06 180 GLY B CA 1
ATOM 9294 C C . GLY B 1 180 ? 21.141 -8.688 -27.266 1 94.06 180 GLY B C 1
ATOM 9295 O O . GLY B 1 180 ? 21.734 -7.621 -27.141 1 94.06 180 GLY B O 1
ATOM 9296 N N . THR B 1 181 ? 21.719 -9.828 -26.922 1 93.62 181 THR B N 1
ATOM 9297 C CA . THR B 1 181 ? 22.984 -9.93 -26.219 1 93.62 181 THR B CA 1
ATOM 9298 C C . THR B 1 181 ? 24.156 -9.656 -27.172 1 93.62 181 THR B C 1
ATOM 9300 O O . THR B 1 181 ? 25.047 -8.867 -26.859 1 93.62 181 THR B O 1
ATOM 9303 N N . ARG B 1 182 ? 24.234 -10.18 -28.375 1 94.19 182 ARG B N 1
ATOM 9304 C CA . ARG B 1 182 ? 25.344 -10.062 -29.312 1 94.19 182 ARG B CA 1
ATOM 9305 C C . ARG B 1 182 ? 25.438 -8.648 -29.859 1 94.19 182 ARG B C 1
ATOM 9307 O O . ARG B 1 182 ? 26.516 -8.055 -29.875 1 94.19 182 ARG B O 1
ATOM 9314 N N . THR B 1 183 ? 24.266 -8.211 -30.234 1 95.06 183 THR B N 1
ATOM 9315 C CA . THR B 1 183 ? 24.266 -6.852 -30.766 1 95.06 183 THR B CA 1
ATOM 9316 C C . THR B 1 183 ? 24.656 -5.844 -29.688 1 95.06 183 THR B C 1
ATOM 9318 O O . THR B 1 183 ? 25.344 -4.863 -29.969 1 95.06 183 THR B O 1
ATOM 9321 N N . THR B 1 184 ? 24.188 -6.051 -28.5 1 96.5 184 THR B N 1
ATOM 9322 C CA . THR B 1 184 ? 24.578 -5.188 -27.391 1 96.5 184 THR B CA 1
ATOM 9323 C C . THR B 1 184 ? 26.078 -5.234 -27.172 1 96.5 184 THR B C 1
ATOM 9325 O O . THR B 1 184 ? 26.719 -4.199 -26.938 1 96.5 184 THR B O 1
ATOM 9328 N N . LEU B 1 185 ? 26.641 -6.406 -27.172 1 96.19 185 LEU B N 1
ATOM 9329 C CA . LEU B 1 185 ? 28.078 -6.562 -27.031 1 96.19 185 LEU B CA 1
ATOM 9330 C C . LEU B 1 185 ? 28.828 -5.816 -28.141 1 96.19 185 LEU B C 1
ATOM 9332 O O . LEU B 1 185 ? 29.797 -5.105 -27.875 1 96.19 185 LEU B O 1
ATOM 9336 N N . TRP B 1 186 ? 28.422 -5.871 -29.344 1 96.5 186 TRP B N 1
ATOM 9337 C CA . TRP B 1 186 ? 29.062 -5.207 -30.469 1 96.5 186 TRP B CA 1
ATOM 9338 C C . TRP B 1 186 ? 28.891 -3.693 -30.375 1 96.5 186 TRP B C 1
ATOM 9340 O O . TRP B 1 186 ? 29.766 -2.934 -30.781 1 96.5 186 TRP B O 1
ATOM 9350 N N . LEU B 1 187 ? 27.734 -3.285 -29.875 1 96.5 187 LEU B N 1
ATOM 9351 C CA . LEU B 1 187 ? 27.547 -1.858 -29.641 1 96.5 187 LEU B CA 1
ATOM 9352 C C . LEU B 1 187 ? 28.547 -1.343 -28.609 1 96.5 187 LEU B C 1
ATOM 9354 O O . LEU B 1 187 ? 29.078 -0.243 -28.766 1 96.5 187 LEU B O 1
ATOM 9358 N N . ALA B 1 188 ? 28.781 -2.109 -27.594 1 97.38 188 ALA B N 1
ATOM 9359 C CA . ALA B 1 188 ? 29.781 -1.733 -26.594 1 97.38 188 ALA B CA 1
ATOM 9360 C C . ALA B 1 188 ? 31.172 -1.662 -27.203 1 97.38 188 ALA B C 1
ATOM 9362 O O . ALA B 1 188 ? 31.984 -0.81 -26.812 1 97.38 188 ALA B O 1
ATOM 9363 N N . THR B 1 189 ? 31.484 -2.523 -28.156 1 97.19 189 THR B N 1
ATOM 9364 C CA . THR B 1 189 ? 32.781 -2.502 -28.844 1 97.19 189 THR B CA 1
ATOM 9365 C C . THR B 1 189 ? 32.938 -1.217 -29.641 1 97.19 189 THR B C 1
ATOM 9367 O O . THR B 1 189 ? 34.031 -0.652 -29.703 1 97.19 189 THR B O 1
ATOM 9370 N N . LEU B 1 190 ? 31.891 -0.808 -30.203 1 96.88 190 LEU B N 1
ATOM 9371 C CA . LEU B 1 190 ? 31.938 0.442 -30.953 1 96.88 190 LEU B CA 1
ATOM 9372 C C . LEU B 1 190 ? 32.188 1.623 -30.031 1 96.88 190 LEU B C 1
ATOM 9374 O O . LEU B 1 190 ? 32.969 2.521 -30.375 1 96.88 190 LEU B O 1
ATOM 9378 N N . VAL B 1 191 ? 31.547 1.599 -28.891 1 96.75 191 VAL B N 1
ATOM 9379 C CA . VAL B 1 191 ? 31.781 2.645 -27.906 1 96.75 191 VAL B CA 1
ATOM 9380 C C . VAL B 1 191 ? 33.25 2.59 -27.438 1 96.75 191 VAL B C 1
ATOM 9382 O O . VAL B 1 191 ? 33.875 3.629 -27.234 1 96.75 191 VAL B O 1
ATOM 9385 N N . ASN B 1 192 ? 33.781 1.411 -27.234 1 96.75 192 ASN B N 1
ATOM 9386 C CA . ASN B 1 192 ? 35.188 1.224 -26.812 1 96.75 192 ASN B CA 1
ATOM 9387 C C . ASN B 1 192 ? 36.156 1.77 -27.844 1 96.75 192 ASN B C 1
ATOM 9389 O O . ASN B 1 192 ? 37.219 2.295 -27.5 1 96.75 192 ASN B O 1
ATOM 9393 N N . VAL B 1 193 ? 35.875 1.617 -29.109 1 96.69 193 VAL B N 1
ATOM 9394 C CA . VAL B 1 193 ? 36.688 2.164 -30.188 1 96.69 193 VAL B CA 1
ATOM 9395 C C . VAL B 1 193 ? 36.656 3.689 -30.141 1 96.69 193 VAL B C 1
ATOM 9397 O O . VAL B 1 193 ? 37.688 4.344 -30.312 1 96.69 193 VAL B O 1
ATOM 9400 N N . LEU B 1 194 ? 35.5 4.172 -29.906 1 96.56 194 LEU B N 1
ATOM 9401 C CA . LEU B 1 194 ? 35.375 5.617 -29.781 1 96.56 194 LEU B CA 1
ATOM 9402 C C . LEU B 1 194 ? 36.219 6.137 -28.609 1 96.56 194 LEU B C 1
ATOM 9404 O O . LEU B 1 194 ? 36.875 7.176 -28.719 1 96.56 194 LEU B O 1
ATOM 9408 N N . VAL B 1 195 ? 36.188 5.434 -27.453 1 97 195 VAL B N 1
ATOM 9409 C CA . VAL B 1 195 ? 37 5.801 -26.297 1 97 195 VAL B CA 1
ATOM 9410 C C . VAL B 1 195 ? 38.469 5.77 -26.656 1 97 195 VAL B C 1
ATOM 9412 O O . VAL B 1 195 ? 39.25 6.668 -26.281 1 97 195 VAL B O 1
ATOM 9415 N N . ALA B 1 196 ? 38.938 4.793 -27.422 1 96.62 196 ALA B N 1
ATOM 9416 C CA . ALA B 1 196 ? 40.344 4.652 -27.859 1 96.62 196 ALA B CA 1
ATOM 9417 C C . ALA B 1 196 ? 40.75 5.809 -28.75 1 96.62 196 ALA B C 1
ATOM 9419 O O . ALA B 1 196 ? 41.844 6.371 -28.594 1 96.62 196 ALA B O 1
ATOM 9420 N N . LEU B 1 197 ? 39.906 6.195 -29.625 1 95.94 197 LEU B N 1
ATOM 9421 C CA . LEU B 1 197 ? 40.219 7.262 -30.578 1 95.94 197 LEU B CA 1
ATOM 9422 C C . LEU B 1 197 ? 40.281 8.609 -29.875 1 95.94 197 LEU B C 1
ATOM 9424 O O . LEU B 1 197 ? 41.188 9.406 -30.141 1 95.94 197 LEU B O 1
ATOM 9428 N N . VAL B 1 198 ? 39.375 8.805 -28.969 1 95.81 198 VAL B N 1
ATOM 9429 C CA . VAL B 1 198 ? 39.375 10.055 -28.219 1 95.81 198 VAL B CA 1
ATOM 9430 C C . VAL B 1 198 ? 40.625 10.094 -27.297 1 95.81 198 VAL B C 1
ATOM 9432 O O . VAL B 1 198 ? 41.25 11.141 -27.141 1 95.81 198 VAL B O 1
ATOM 9435 N N . ALA B 1 199 ? 40.938 8.93 -26.688 1 96.12 199 ALA B N 1
ATOM 9436 C CA . ALA B 1 199 ? 42.094 8.852 -25.812 1 96.12 199 ALA B CA 1
ATOM 9437 C C . ALA B 1 199 ? 43.375 9.148 -26.594 1 96.12 199 ALA B C 1
ATOM 9439 O O . ALA B 1 199 ? 44.281 9.805 -26.094 1 96.12 199 ALA B O 1
ATOM 9440 N N . ARG B 1 200 ? 43.5 8.719 -27.812 1 94.12 200 ARG B N 1
ATOM 9441 C CA . ARG B 1 200 ? 44.656 8.969 -28.656 1 94.12 200 ARG B CA 1
ATOM 9442 C C . ARG B 1 200 ? 44.781 10.453 -29 1 94.12 200 ARG B C 1
ATOM 9444 O O . ARG B 1 200 ? 45.875 11 -29.031 1 94.12 200 ARG B O 1
ATOM 9451 N N . SER B 1 201 ? 43.688 11.07 -29.203 1 93.62 201 SER B N 1
ATOM 9452 C CA . SER B 1 201 ? 43.656 12.5 -29.5 1 93.62 201 SER B CA 1
ATOM 9453 C C . SER B 1 201 ? 44.062 13.32 -28.297 1 93.62 201 SER B C 1
ATOM 9455 O O . SER B 1 201 ? 44.844 14.273 -28.406 1 93.62 201 SER B O 1
ATOM 9457 N N . VAL B 1 202 ? 43.562 12.883 -27.109 1 93 202 VAL B N 1
ATOM 9458 C CA . VAL B 1 202 ? 43.906 13.594 -25.875 1 93 202 VAL B CA 1
ATOM 9459 C C . VAL B 1 202 ? 45.375 13.375 -25.531 1 93 202 VAL B C 1
ATOM 9461 O O . VAL B 1 202 ? 46.031 14.281 -25.031 1 93 202 VAL B O 1
ATOM 9464 N N . ALA B 1 203 ? 45.938 12.203 -25.766 1 92.06 203 ALA B N 1
ATOM 9465 C CA . ALA B 1 203 ? 47.312 11.867 -25.484 1 92.06 203 ALA B CA 1
ATOM 9466 C C . ALA B 1 203 ? 48.281 12.789 -26.25 1 92.06 203 ALA B C 1
ATOM 9468 O O . ALA B 1 203 ? 49.344 13.141 -25.734 1 92.06 203 ALA B O 1
ATOM 9469 N N . ARG B 1 204 ? 47.969 13.281 -27.375 1 87.94 204 ARG B N 1
ATOM 9470 C CA . ARG B 1 204 ? 48.812 14.148 -28.203 1 87.94 204 ARG B CA 1
ATOM 9471 C C . ARG B 1 204 ? 48.906 15.555 -27.609 1 87.94 204 ARG B C 1
ATOM 9473 O O . ARG B 1 204 ? 49.875 16.266 -27.812 1 87.94 204 ARG B O 1
ATOM 9480 N N . SER B 1 205 ? 47.875 15.867 -26.875 1 84.31 205 SER B N 1
ATOM 9481 C CA . SER B 1 205 ? 47.844 17.203 -26.312 1 84.31 205 SER B CA 1
ATOM 9482 C C . SER B 1 205 ? 48.531 17.25 -24.938 1 84.31 205 SER B C 1
ATOM 9484 O O . SER B 1 205 ? 48.812 18.344 -24.422 1 84.31 205 SER B O 1
ATOM 9486 N N . LEU B 1 206 ? 48.812 16.078 -24.328 1 84.31 206 LEU B N 1
ATOM 9487 C CA . LEU B 1 206 ? 49.406 16.047 -23.016 1 84.31 206 LEU B CA 1
ATOM 9488 C C . LEU B 1 206 ? 50.938 15.93 -23.125 1 84.31 206 LEU B C 1
ATOM 9490 O O . LEU B 1 206 ? 51.438 15.281 -24.047 1 84.31 206 LEU B O 1
ATOM 9494 N N . PRO B 1 207 ? 51.688 16.703 -22.234 1 76.62 207 PRO B N 1
ATOM 9495 C CA . PRO B 1 207 ? 53.156 16.641 -22.297 1 76.62 207 PRO B CA 1
ATOM 9496 C C . PRO B 1 207 ? 53.688 15.25 -22 1 76.62 207 PRO B C 1
ATOM 9498 O O . PRO B 1 207 ? 53.031 14.453 -21.344 1 76.62 207 PRO B O 1
ATOM 9501 N N . GLU B 1 208 ? 54.844 14.875 -22.641 1 72.31 208 GLU B N 1
ATOM 9502 C CA . GLU B 1 208 ? 55.5 13.586 -22.406 1 72.31 208 GLU B CA 1
ATOM 9503 C C . GLU B 1 208 ? 55.969 13.453 -20.969 1 72.31 208 GLU B C 1
ATOM 9505 O O . GLU B 1 208 ? 56.375 14.438 -20.344 1 72.31 208 GLU B O 1
ATOM 9510 N N . SER B 1 209 ? 55.562 12.453 -20.312 1 61.12 209 SER B N 1
ATOM 9511 C CA . SER B 1 209 ? 56 12.227 -18.938 1 61.12 209 SER B CA 1
ATOM 9512 C C . SER B 1 209 ? 57.5 12 -18.828 1 61.12 209 SER B C 1
ATOM 9514 O O . SER B 1 209 ? 58.031 11.156 -19.547 1 61.12 209 SER B O 1
ATOM 9516 N N . GLU B 1 210 ? 58.438 12.992 -18.75 1 52.44 210 GLU B N 1
ATOM 9517 C CA . GLU B 1 210 ? 59.906 12.844 -18.562 1 52.44 210 GLU B CA 1
ATOM 9518 C C . GLU B 1 210 ? 60.219 11.719 -17.578 1 52.44 210 GLU B C 1
ATOM 9520 O O . GLU B 1 210 ? 59.594 11.633 -16.5 1 52.44 210 GLU B O 1
ATOM 9525 N N . THR B 1 211 ? 60.688 10.641 -18.078 1 46.31 211 THR B N 1
ATOM 9526 C CA . THR B 1 211 ? 61.25 9.625 -17.188 1 46.31 211 THR B CA 1
ATOM 9527 C C . THR B 1 211 ? 62.125 10.266 -16.125 1 46.31 211 THR B C 1
ATOM 9529 O O . THR B 1 211 ? 63.219 9.781 -15.852 1 46.31 211 THR B O 1
ATOM 9532 N N . GLU B 1 212 ? 62.562 11.562 -16.203 1 40.31 212 GLU B N 1
ATOM 9533 C CA . GLU B 1 212 ? 63.594 12.031 -15.289 1 40.31 212 GLU B CA 1
ATOM 9534 C C . GLU B 1 212 ? 63.344 11.562 -13.859 1 40.31 212 GLU B C 1
ATOM 9536 O O . GLU B 1 212 ? 62.219 11.594 -13.391 1 40.31 212 GLU B O 1
ATOM 9541 N N . GLN B 1 213 ? 64.375 10.805 -13.391 1 40.03 213 GLN B N 1
ATOM 9542 C CA . GLN B 1 213 ? 64.625 10.477 -11.992 1 40.03 213 GLN B CA 1
ATOM 9543 C C . GLN B 1 213 ? 64.375 11.688 -11.094 1 40.03 213 GLN B C 1
ATOM 9545 O O . GLN B 1 213 ? 65.25 12.539 -10.945 1 40.03 213 GLN B O 1
ATOM 9550 N N . ALA B 1 214 ? 63.625 12.492 -11.258 1 40.22 214 ALA B N 1
ATOM 9551 C CA . ALA B 1 214 ? 63.531 13.594 -10.305 1 40.22 214 ALA B CA 1
ATOM 9552 C C . ALA B 1 214 ? 63.812 13.109 -8.883 1 40.22 214 ALA B C 1
ATOM 9554 O O . ALA B 1 214 ? 63.156 12.195 -8.391 1 40.22 214 ALA B O 1
ATOM 9555 N N . HIS B 1 215 ? 65.125 13.25 -8.562 1 36.53 215 HIS B N 1
ATOM 9556 C CA . HIS B 1 215 ? 65.562 13.312 -7.164 1 36.53 215 HIS B CA 1
ATOM 9557 C C . HIS B 1 215 ? 64.562 14.109 -6.328 1 36.53 215 HIS B C 1
ATOM 9559 O O . HIS B 1 215 ? 64.438 15.336 -6.453 1 36.53 215 HIS B O 1
ATOM 9565 N N . ALA B 1 216 ? 63.438 13.711 -6.203 1 39.38 216 ALA B N 1
ATOM 9566 C CA . ALA B 1 216 ? 62.531 14.359 -5.27 1 39.38 216 ALA B CA 1
ATOM 9567 C C . ALA B 1 216 ? 63.25 14.914 -4.059 1 39.38 216 ALA B C 1
ATOM 9569 O O . ALA B 1 216 ? 64.125 14.227 -3.48 1 39.38 216 ALA B O 1
ATOM 9570 N N . ALA B 1 217 ? 63.469 16.172 -3.947 1 38.28 217 ALA B N 1
ATOM 9571 C CA . ALA B 1 217 ? 63.906 16.781 -2.697 1 38.28 217 ALA B CA 1
ATOM 9572 C C . ALA B 1 217 ? 63.25 16.109 -1.494 1 38.28 217 ALA B C 1
ATOM 9574 O O . ALA B 1 217 ? 62.094 15.695 -1.562 1 38.28 217 ALA B O 1
ATOM 9575 N N . PRO B 1 218 ? 64.125 15.703 -0.507 1 34.62 218 PRO B N 1
ATOM 9576 C CA . PRO B 1 218 ? 63.562 15.164 0.734 1 34.62 218 PRO B CA 1
ATOM 9577 C C . PRO B 1 218 ? 62.406 16.016 1.279 1 34.62 218 PRO B C 1
ATOM 9579 O O . PRO B 1 218 ? 62.5 17.234 1.335 1 34.62 218 PRO B O 1
ATOM 9582 N N . VAL B 1 219 ? 61.281 15.789 0.951 1 36.81 219 VAL B N 1
ATOM 9583 C CA . VAL B 1 219 ? 60.219 16.453 1.715 1 36.81 219 VAL B CA 1
ATOM 9584 C C . VAL B 1 219 ? 60.688 16.656 3.16 1 36.81 219 VAL B C 1
ATOM 9586 O O . VAL B 1 219 ? 61.281 15.75 3.748 1 36.81 219 VAL B O 1
ATOM 9589 N N . PRO B 1 220 ? 60.938 17.875 3.666 1 34.5 220 PRO B N 1
ATOM 9590 C CA . PRO B 1 220 ? 61.344 18.031 5.055 1 34.5 220 PRO B CA 1
ATOM 9591 C C . PRO B 1 220 ? 60.75 16.984 5.984 1 34.5 220 PRO B C 1
ATOM 9593 O O . PRO B 1 220 ? 59.594 16.578 5.793 1 34.5 220 PRO B O 1
ATOM 9596 N N . GLU B 1 221 ? 61.625 16.203 6.609 1 35.06 221 GLU B N 1
ATOM 9597 C CA . GLU B 1 221 ? 61.5 15.156 7.621 1 35.06 221 GLU B CA 1
ATOM 9598 C C . GLU B 1 221 ? 60.438 15.5 8.641 1 35.06 221 GLU B C 1
ATOM 9600 O O . GLU B 1 221 ? 60.125 14.688 9.516 1 35.06 221 GLU B O 1
ATOM 9605 N N . GLU B 1 222 ? 60.188 16.797 8.914 1 35.22 222 GLU B N 1
ATOM 9606 C CA . GLU B 1 222 ? 59.75 17.125 10.258 1 35.22 222 GLU B CA 1
ATOM 9607 C C . GLU B 1 222 ? 58.344 16.578 10.523 1 35.22 222 GLU B C 1
ATOM 9609 O O . GLU B 1 222 ? 57.844 16.688 11.641 1 35.22 222 GLU B O 1
ATOM 9614 N N . ALA B 1 223 ? 57.406 16.875 9.578 1 39.97 223 ALA B N 1
ATOM 9615 C CA . ALA B 1 223 ? 56.156 16.484 10.258 1 39.97 223 ALA B CA 1
ATOM 9616 C C . ALA B 1 223 ? 56.188 15.008 10.617 1 39.97 223 ALA B C 1
ATOM 9618 O O . ALA B 1 223 ? 56.469 14.156 9.758 1 39.97 223 ALA B O 1
ATOM 9619 N N . ARG B 1 224 ? 56.281 14.516 11.742 1 43.84 224 ARG B N 1
ATOM 9620 C CA . ARG B 1 224 ? 56.25 13.211 12.398 1 43.84 224 ARG B CA 1
ATOM 9621 C C . ARG B 1 224 ? 55.344 12.234 11.648 1 43.84 224 ARG B C 1
ATOM 9623 O O . ARG B 1 224 ? 54.125 12.273 11.797 1 43.84 224 ARG B O 1
ATOM 9630 N N . ALA B 1 225 ? 55.625 11.844 10.367 1 52.28 225 ALA B N 1
ATOM 9631 C CA . ALA B 1 225 ? 54.844 10.93 9.508 1 52.28 225 ALA B CA 1
ATOM 9632 C C . ALA B 1 225 ? 54.531 9.633 10.242 1 52.28 225 ALA B C 1
ATOM 9634 O O . ALA B 1 225 ? 55.406 9.031 10.875 1 52.28 225 ALA B O 1
ATOM 9635 N N . LEU B 1 226 ? 53.375 9.359 10.656 1 60.5 226 LEU B N 1
ATOM 9636 C CA . LEU B 1 226 ? 52.938 8.109 11.281 1 60.5 226 LEU B CA 1
ATOM 9637 C C . LEU B 1 226 ? 53.562 6.914 10.562 1 60.5 226 LEU B C 1
ATOM 9639 O O . LEU B 1 226 ? 53.656 6.906 9.328 1 60.5 226 LEU B O 1
ATOM 9643 N N . PRO B 1 227 ? 54.438 6.074 11.281 1 72.62 227 PRO B N 1
ATOM 9644 C CA . PRO B 1 227 ? 55.031 4.867 10.68 1 72.62 227 PRO B CA 1
ATOM 9645 C C . PRO B 1 227 ? 54 4.066 9.875 1 72.62 227 PRO B C 1
ATOM 9647 O O . PRO B 1 227 ? 52.844 3.975 10.266 1 72.62 227 PRO B O 1
ATOM 9650 N N . LEU B 1 228 ? 54.469 3.707 8.648 1 81.12 228 LEU B N 1
ATOM 9651 C CA . LEU B 1 228 ? 53.625 2.861 7.809 1 81.12 228 LEU B CA 1
ATOM 9652 C C . LEU B 1 228 ? 53.469 1.466 8.406 1 81.12 228 LEU B C 1
ATOM 9654 O O . LEU B 1 228 ? 54.438 0.93 8.969 1 81.12 228 LEU B O 1
ATOM 9658 N N . PRO B 1 229 ? 52.344 0.93 8.438 1 87.69 229 PRO B N 1
ATOM 9659 C CA . PRO B 1 229 ? 52.125 -0.428 8.945 1 87.69 229 PRO B CA 1
ATOM 9660 C C . PRO B 1 229 ? 52.844 -1.484 8.109 1 87.69 229 PRO B C 1
ATOM 9662 O O . PRO B 1 229 ? 53.312 -1.191 7.008 1 87.69 229 PRO B O 1
ATOM 9665 N N . PRO B 1 230 ? 53 -2.699 8.672 1 88.81 230 PRO B N 1
ATOM 9666 C CA . PRO B 1 230 ? 53.625 -3.771 7.914 1 88.81 230 PRO B CA 1
ATOM 9667 C C . PRO B 1 230 ? 52.938 -4.066 6.594 1 88.81 230 PRO B C 1
ATOM 9669 O O . PRO B 1 230 ? 51.688 -4.191 6.566 1 88.81 230 PRO B O 1
ATOM 9672 N N . ARG B 1 231 ? 53.688 -4.23 5.586 1 89.81 231 ARG B N 1
ATOM 9673 C CA . ARG B 1 231 ? 53.156 -4.469 4.238 1 89.81 231 ARG B CA 1
ATOM 9674 C C . ARG B 1 231 ? 52.344 -5.75 4.184 1 89.81 231 ARG B C 1
ATOM 9676 O O . ARG B 1 231 ? 51.312 -5.805 3.496 1 89.81 231 ARG B O 1
ATOM 9683 N N . ALA B 1 232 ? 52.75 -6.773 4.934 1 92.56 232 ALA B N 1
ATOM 9684 C CA . ALA B 1 232 ? 52.062 -8.055 4.938 1 92.56 232 ALA B CA 1
ATOM 9685 C C . ALA B 1 232 ? 50.625 -7.91 5.465 1 92.56 232 ALA B C 1
ATOM 9687 O O . ALA B 1 232 ? 49.719 -8.562 4.973 1 92.56 232 ALA B O 1
ATOM 9688 N N . PHE B 1 233 ? 50.5 -7.125 6.379 1 93.88 233 PHE B N 1
ATOM 9689 C CA . PHE B 1 233 ? 49.156 -6.918 6.93 1 93.88 233 PHE B CA 1
ATOM 9690 C C . PHE B 1 233 ? 48.25 -6.223 5.918 1 93.88 233 PHE B C 1
ATOM 9692 O O . PHE B 1 233 ? 47.094 -6.613 5.734 1 93.88 233 PHE B O 1
ATOM 9699 N N . VAL B 1 234 ? 48.75 -5.191 5.281 1 93.62 234 VAL B N 1
ATOM 9700 C CA . VAL B 1 234 ? 47.938 -4.398 4.359 1 93.62 234 VAL B CA 1
ATOM 9701 C C . VAL B 1 234 ? 47.531 -5.266 3.174 1 93.62 234 VAL B C 1
ATOM 9703 O O . VAL B 1 234 ? 46.375 -5.199 2.734 1 93.62 234 VAL B O 1
ATOM 9706 N N . LEU B 1 235 ? 48.375 -6.09 2.713 1 92.81 235 LEU B N 1
ATOM 9707 C CA . LEU B 1 235 ? 48.062 -6.953 1.581 1 92.81 235 LEU B CA 1
ATOM 9708 C C . LEU B 1 235 ? 47.062 -8.031 1.983 1 92.81 235 LEU B C 1
ATOM 9710 O O . LEU B 1 235 ? 46.125 -8.328 1.233 1 92.81 235 LEU B O 1
ATOM 9714 N N . THR B 1 236 ? 47.25 -8.609 3.139 1 94.94 236 THR B N 1
ATOM 9715 C CA . THR B 1 236 ? 46.281 -9.594 3.629 1 94.94 236 THR B CA 1
ATOM 9716 C C . THR B 1 236 ? 44.906 -8.961 3.859 1 94.94 236 THR B C 1
ATOM 9718 O O . THR B 1 236 ? 43.875 -9.57 3.586 1 94.94 236 THR B O 1
ATOM 9721 N N . ALA B 1 237 ? 44.938 -7.762 4.391 1 96.06 237 ALA B N 1
ATOM 9722 C CA . ALA B 1 237 ? 43.688 -7.031 4.594 1 96.06 237 ALA B CA 1
ATOM 9723 C C . ALA B 1 237 ? 43 -6.77 3.268 1 96.06 237 ALA B C 1
ATOM 9725 O O . ALA B 1 237 ? 41.781 -6.871 3.182 1 96.06 237 ALA B O 1
ATOM 9726 N N . ALA B 1 238 ? 43.75 -6.445 2.281 1 93.62 238 ALA B N 1
ATOM 9727 C CA . ALA B 1 238 ? 43.188 -6.234 0.954 1 93.62 238 ALA B CA 1
ATOM 9728 C C . ALA B 1 238 ? 42.5 -7.504 0.432 1 93.62 238 ALA B C 1
ATOM 9730 O O . ALA B 1 238 ? 41.438 -7.453 -0.139 1 93.62 238 ALA B O 1
ATOM 9731 N N . ALA B 1 239 ? 43.125 -8.594 0.677 1 94.56 239 ALA B N 1
ATOM 9732 C CA . ALA B 1 239 ? 42.562 -9.875 0.251 1 94.56 239 ALA B CA 1
ATOM 9733 C C . ALA B 1 239 ? 41.281 -10.211 1.021 1 94.56 239 ALA B C 1
ATOM 9735 O O . ALA B 1 239 ? 40.312 -10.672 0.438 1 94.56 239 ALA B O 1
ATOM 9736 N N . LEU B 1 240 ? 41.281 -9.953 2.264 1 95.94 240 LEU B N 1
ATOM 9737 C CA . LEU B 1 240 ? 40.156 -10.305 3.104 1 95.94 240 LEU B CA 1
ATOM 9738 C C . LEU B 1 240 ? 38.938 -9.398 2.811 1 95.94 240 LEU B C 1
ATOM 9740 O O . LEU B 1 240 ? 37.812 -9.836 2.893 1 95.94 240 LEU B O 1
ATOM 9744 N N . VAL B 1 241 ? 39.25 -8.164 2.545 1 95.25 241 VAL B N 1
ATOM 9745 C CA . VAL B 1 241 ? 38.188 -7.246 2.199 1 95.25 241 VAL B CA 1
ATOM 9746 C C . VAL B 1 241 ? 37.531 -7.664 0.875 1 95.25 241 VAL B C 1
ATOM 9748 O O . VAL B 1 241 ? 36.312 -7.648 0.733 1 95.25 241 VAL B O 1
ATOM 9751 N N . GLY B 1 242 ? 38.344 -8.008 -0.062 1 91.62 242 GLY B N 1
ATOM 9752 C CA . GLY B 1 242 ? 37.812 -8.539 -1.309 1 91.62 242 GLY B CA 1
ATOM 9753 C C . GLY B 1 242 ? 37.031 -9.812 -1.123 1 91.62 242 GLY B C 1
ATOM 9754 O O . GLY B 1 242 ? 35.938 -9.969 -1.695 1 91.62 242 GLY B O 1
ATOM 9755 N N . PHE B 1 243 ? 37.594 -10.711 -0.352 1 93.25 243 PHE B N 1
ATOM 9756 C CA . PHE B 1 243 ? 36.906 -11.961 -0.009 1 93.25 243 PHE B CA 1
ATOM 9757 C C . PHE B 1 243 ? 35.531 -11.695 0.593 1 93.25 243 PHE B C 1
ATOM 9759 O O . PHE B 1 243 ? 34.531 -12.266 0.152 1 93.25 243 PHE B O 1
ATOM 9766 N N . ALA B 1 244 ? 35.469 -10.828 1.571 1 95.25 244 ALA B N 1
ATOM 9767 C CA . ALA B 1 244 ? 34.219 -10.516 2.279 1 95.25 244 ALA B CA 1
ATOM 9768 C C . ALA B 1 244 ? 33.188 -9.883 1.342 1 95.25 244 ALA B C 1
ATOM 9770 O O . ALA B 1 244 ? 32 -10.234 1.369 1 95.25 244 ALA B O 1
ATOM 9771 N N . PHE B 1 245 ? 33.625 -8.992 0.537 1 93.12 245 PHE B N 1
ATOM 9772 C CA . PHE B 1 245 ? 32.688 -8.242 -0.309 1 93.12 245 PHE B CA 1
ATOM 9773 C C . PHE B 1 245 ? 32.062 -9.156 -1.343 1 93.12 245 PHE B C 1
ATOM 9775 O O . PHE B 1 245 ? 30.828 -9.125 -1.526 1 93.12 245 PHE B O 1
ATOM 9782 N N . PHE B 1 246 ? 32.812 -9.945 -1.981 1 88.94 246 PHE B N 1
ATOM 9783 C CA . PHE B 1 246 ? 32.281 -10.75 -3.068 1 88.94 246 PHE B CA 1
ATOM 9784 C C . PHE B 1 246 ? 31.5 -11.953 -2.521 1 88.94 246 PHE B C 1
ATOM 9786 O O . PHE B 1 246 ? 30.578 -12.453 -3.168 1 88.94 246 PHE B O 1
ATOM 9793 N N . LEU B 1 247 ? 31.906 -12.461 -1.396 1 91.5 247 LEU B N 1
ATOM 9794 C CA . LEU B 1 247 ? 31.078 -13.438 -0.708 1 91.5 247 LEU B CA 1
ATOM 9795 C C . LEU B 1 247 ? 29.719 -12.828 -0.346 1 91.5 247 LEU B C 1
ATOM 9797 O O . LEU B 1 247 ? 28.688 -13.469 -0.523 1 91.5 247 LEU B O 1
ATOM 9801 N N . MET B 1 248 ? 29.719 -11.578 0.075 1 93.25 248 MET B N 1
ATOM 9802 C CA . MET B 1 248 ? 28.484 -10.906 0.472 1 93.25 248 MET B CA 1
ATOM 9803 C C . MET B 1 248 ? 27.609 -10.602 -0.744 1 93.25 248 MET B C 1
ATOM 9805 O O . MET B 1 248 ? 26.391 -10.562 -0.64 1 93.25 248 MET B O 1
ATOM 9809 N N . GLU B 1 249 ? 28.203 -10.375 -1.8 1 89.56 249 GLU B N 1
ATOM 9810 C CA . GLU B 1 249 ? 27.438 -10.141 -3.018 1 89.56 249 GLU B CA 1
ATOM 9811 C C . GLU B 1 249 ? 26.547 -11.328 -3.348 1 89.56 249 GLU B C 1
ATOM 9813 O O . GLU B 1 249 ? 25.391 -11.148 -3.766 1 89.56 249 GLU B O 1
ATOM 9818 N N . MET B 1 250 ? 27.047 -12.469 -3.125 1 87 250 MET B N 1
ATOM 9819 C CA . MET B 1 250 ? 26.266 -13.672 -3.352 1 87 250 MET B CA 1
ATOM 9820 C C . MET B 1 250 ? 25.125 -13.773 -2.348 1 87 250 MET B C 1
ATOM 9822 O O . MET B 1 250 ? 24.016 -14.195 -2.697 1 87 250 MET B O 1
ATOM 9826 N N . VAL B 1 251 ? 25.469 -13.422 -1.196 1 91.94 251 VAL B N 1
ATOM 9827 C CA . VAL B 1 251 ? 24.453 -13.461 -0.147 1 91.94 251 VAL B CA 1
ATOM 9828 C C . VAL B 1 251 ? 23.375 -12.422 -0.441 1 91.94 251 VAL B C 1
ATOM 9830 O O . VAL B 1 251 ? 22.188 -12.688 -0.273 1 91.94 251 VAL B O 1
ATOM 9833 N N . TRP B 1 252 ? 23.812 -11.211 -0.891 1 93.69 252 TRP B N 1
ATOM 9834 C CA . TRP B 1 252 ? 22.844 -10.172 -1.236 1 93.69 252 TRP B CA 1
ATOM 9835 C C . TRP B 1 252 ? 21.906 -10.648 -2.33 1 93.69 252 TRP B C 1
ATOM 9837 O O . TRP B 1 252 ? 20.688 -10.398 -2.271 1 93.69 252 TRP B O 1
ATOM 9847 N N . TYR B 1 253 ? 22.422 -11.328 -3.246 1 87.44 253 TYR B N 1
ATOM 9848 C CA . TYR B 1 253 ? 21.578 -11.828 -4.332 1 87.44 253 TYR B CA 1
ATOM 9849 C C . TYR B 1 253 ? 20.594 -12.867 -3.822 1 87.44 253 TYR B C 1
ATOM 9851 O O . TYR B 1 253 ? 19.406 -12.789 -4.121 1 87.44 253 TYR B O 1
ATOM 9859 N N . ARG B 1 254 ? 21.109 -13.773 -3.049 1 88.88 254 ARG B N 1
ATOM 9860 C CA . ARG B 1 254 ? 20.297 -14.875 -2.545 1 88.88 254 ARG B CA 1
ATOM 9861 C C . ARG B 1 254 ? 19.203 -14.367 -1.616 1 88.88 254 ARG B C 1
ATOM 9863 O O . ARG B 1 254 ? 18.078 -14.898 -1.612 1 88.88 254 ARG B O 1
ATOM 9870 N N . MET B 1 255 ? 19.547 -13.375 -0.866 1 93.44 255 MET B N 1
ATOM 9871 C CA . MET B 1 255 ? 18.641 -12.945 0.192 1 93.44 255 MET B CA 1
ATOM 9872 C C . MET B 1 255 ? 17.688 -11.875 -0.316 1 93.44 255 MET B C 1
ATOM 9874 O O . MET B 1 255 ? 16.562 -11.766 0.162 1 93.44 255 MET B O 1
ATOM 9878 N N . THR B 1 256 ? 18.031 -11.07 -1.277 1 94 256 THR B N 1
ATOM 9879 C CA . THR B 1 256 ? 17.156 -10 -1.733 1 94 256 THR B CA 1
ATOM 9880 C C . THR B 1 256 ? 16.328 -10.445 -2.932 1 94 256 THR B C 1
ATOM 9882 O O . THR B 1 256 ? 15.305 -9.828 -3.256 1 94 256 THR B O 1
ATOM 9885 N N . SER B 1 257 ? 16.641 -11.531 -3.553 1 91.75 257 SER B N 1
ATOM 9886 C CA . SER B 1 257 ? 15.922 -12.023 -4.723 1 91.75 257 SER B CA 1
ATOM 9887 C C . SER B 1 257 ? 14.469 -12.352 -4.391 1 91.75 257 SER B C 1
ATOM 9889 O O . SER B 1 257 ? 13.562 -11.969 -5.129 1 91.75 257 SER B O 1
ATOM 9891 N N . PRO B 1 258 ? 14.234 -13 -3.219 1 93.31 258 PRO B N 1
ATOM 9892 C CA . PRO B 1 258 ? 12.844 -13.297 -2.873 1 93.31 258 PRO B CA 1
ATOM 9893 C C . PRO B 1 258 ? 12 -12.039 -2.682 1 93.31 258 PRO B C 1
ATOM 9895 O O . PRO B 1 258 ? 10.781 -12.078 -2.873 1 93.31 258 PRO B O 1
ATOM 9898 N N . LEU B 1 259 ? 12.664 -10.953 -2.357 1 94.81 259 LEU B N 1
ATOM 9899 C CA . LEU B 1 259 ? 11.945 -9.711 -2.096 1 94.81 259 LEU B CA 1
ATOM 9900 C C . LEU B 1 259 ? 11.797 -8.891 -3.375 1 94.81 259 LEU B C 1
ATOM 9902 O O . LEU B 1 259 ? 10.812 -8.164 -3.537 1 94.81 259 LEU B O 1
ATOM 9906 N N . LEU B 1 260 ? 12.711 -9.094 -4.309 1 93.75 260 LEU B N 1
ATOM 9907 C CA . LEU B 1 260 ? 12.742 -8.258 -5.504 1 93.75 260 LEU B CA 1
ATOM 9908 C C . LEU B 1 260 ? 12.078 -8.969 -6.68 1 93.75 260 LEU B C 1
ATOM 9910 O O . LEU B 1 260 ? 11.844 -8.359 -7.727 1 93.75 260 LEU B O 1
ATOM 9914 N N . GLY B 1 261 ? 11.766 -10.242 -6.566 1 87.25 261 GLY B N 1
ATOM 9915 C CA . GLY B 1 261 ? 11.039 -10.953 -7.605 1 87.25 261 GLY B CA 1
ATOM 9916 C C . GLY B 1 261 ? 11.883 -12.008 -8.305 1 87.25 261 GLY B C 1
ATOM 9917 O O . GLY B 1 261 ? 11.344 -12.875 -9 1 87.25 261 GLY B O 1
ATOM 9918 N N . GLY B 1 262 ? 13.188 -12.008 -8.172 1 88.06 262 GLY B N 1
ATOM 9919 C CA . GLY B 1 262 ? 14.062 -13.008 -8.766 1 88.06 262 GLY B CA 1
ATOM 9920 C C . GLY B 1 262 ? 14 -13.039 -10.281 1 88.06 262 GLY B C 1
ATOM 9921 O O . GLY B 1 262 ? 14.133 -14.094 -10.891 1 88.06 262 GLY B O 1
ATOM 9922 N N . SER B 1 263 ? 13.664 -11.93 -10.875 1 88.25 263 SER B N 1
ATOM 9923 C CA . SER B 1 263 ? 13.555 -11.836 -12.328 1 88.25 263 SER B CA 1
ATOM 9924 C C . SER B 1 263 ? 14.898 -11.5 -12.961 1 88.25 263 SER B C 1
ATOM 9926 O O . SER B 1 263 ? 15.914 -11.43 -12.273 1 88.25 263 SER B O 1
ATOM 9928 N N . THR B 1 264 ? 14.883 -11.344 -14.25 1 87.38 264 THR B N 1
ATOM 9929 C CA . THR B 1 264 ? 16.078 -11.023 -15.008 1 87.38 264 THR B CA 1
ATOM 9930 C C . THR B 1 264 ? 16.641 -9.664 -14.586 1 87.38 264 THR B C 1
ATOM 9932 O O . THR B 1 264 ? 17.828 -9.398 -14.766 1 87.38 264 THR B O 1
ATOM 9935 N N . PHE B 1 265 ? 15.859 -8.859 -13.922 1 91.31 265 PHE B N 1
ATOM 9936 C CA . PHE B 1 265 ? 16.266 -7.512 -13.539 1 91.31 265 PHE B CA 1
ATOM 9937 C C . PHE B 1 265 ? 17 -7.531 -12.203 1 91.31 265 PHE B C 1
ATOM 9939 O O . PHE B 1 265 ? 17.75 -6.605 -11.883 1 91.31 265 PHE B O 1
ATOM 9946 N N . THR B 1 266 ? 16.828 -8.57 -11.398 1 90.69 266 THR B N 1
ATOM 9947 C CA . THR B 1 266 ? 17.234 -8.594 -10 1 90.69 266 THR B CA 1
ATOM 9948 C C . THR B 1 266 ? 18.75 -8.508 -9.875 1 90.69 266 THR B C 1
ATOM 9950 O O . THR B 1 266 ? 19.266 -7.672 -9.133 1 90.69 266 THR B O 1
ATOM 9953 N N . PHE B 1 267 ? 19.453 -9.312 -10.57 1 84.31 267 PHE B N 1
ATOM 9954 C CA . PHE B 1 267 ? 20.906 -9.312 -10.453 1 84.31 267 PHE B CA 1
ATOM 9955 C C . PHE B 1 267 ? 21.5 -7.973 -10.898 1 84.31 267 PHE B C 1
ATOM 9957 O O . PHE B 1 267 ? 22.359 -7.41 -10.219 1 84.31 267 PHE B O 1
ATOM 9964 N N . GLY B 1 268 ? 21 -7.582 -12.062 1 86.81 268 GLY B N 1
ATOM 9965 C CA . GLY B 1 268 ? 21.469 -6.309 -12.57 1 86.81 268 GLY B CA 1
ATOM 9966 C C . GLY B 1 268 ? 21.219 -5.152 -11.625 1 86.81 268 GLY B C 1
ATOM 9967 O O . GLY B 1 268 ? 22.062 -4.266 -11.477 1 86.81 268 GLY B O 1
ATOM 9968 N N . LEU B 1 269 ? 20.156 -5.164 -10.992 1 92.69 269 LEU B N 1
ATOM 9969 C CA . LEU B 1 269 ? 19.797 -4.094 -10.07 1 92.69 269 LEU B CA 1
ATOM 9970 C C . LEU B 1 269 ? 20.688 -4.109 -8.836 1 92.69 269 LEU B C 1
ATOM 9972 O O . LEU B 1 269 ? 21.141 -3.057 -8.383 1 92.69 269 LEU B O 1
ATOM 9976 N N . ILE B 1 270 ? 20.922 -5.23 -8.242 1 92.44 270 ILE B N 1
ATOM 9977 C CA . ILE B 1 270 ? 21.797 -5.348 -7.078 1 92.44 270 ILE B CA 1
ATOM 9978 C C . ILE B 1 270 ? 23.203 -4.898 -7.434 1 92.44 270 ILE B C 1
ATOM 9980 O O . ILE B 1 270 ? 23.844 -4.18 -6.664 1 92.44 270 ILE B O 1
ATOM 9984 N N . LEU B 1 271 ? 23.609 -5.309 -8.578 1 88.06 271 LEU B N 1
ATOM 9985 C CA . LEU B 1 271 ? 24.938 -4.91 -9.055 1 88.06 271 LEU B CA 1
ATOM 9986 C C . LEU B 1 271 ? 25.016 -3.395 -9.195 1 88.06 271 LEU B C 1
ATOM 9988 O O . LEU B 1 271 ? 26.016 -2.785 -8.781 1 88.06 271 LEU B O 1
ATOM 9992 N N . MET B 1 272 ? 24.031 -2.83 -9.742 1 91.94 272 MET B N 1
ATOM 9993 C CA . MET B 1 272 ? 23.984 -1.38 -9.906 1 91.94 272 MET B CA 1
ATOM 9994 C C . MET B 1 272 ? 24.094 -0.674 -8.562 1 91.94 272 MET B C 1
ATOM 9996 O O . MET B 1 272 ? 24.859 0.283 -8.422 1 91.94 272 MET B O 1
ATOM 10000 N N . VAL B 1 273 ? 23.391 -1.126 -7.617 1 94.62 273 VAL B N 1
ATOM 10001 C CA . VAL B 1 273 ? 23.359 -0.483 -6.309 1 94.62 273 VAL B CA 1
ATOM 10002 C C . VAL B 1 273 ? 24.703 -0.687 -5.602 1 94.62 273 VAL B C 1
ATOM 10004 O O . VAL B 1 273 ? 25.234 0.238 -4.977 1 94.62 273 VAL B O 1
ATOM 10007 N N . ALA B 1 274 ? 25.266 -1.849 -5.672 1 93.5 274 ALA B N 1
ATOM 10008 C CA . ALA B 1 274 ? 26.562 -2.143 -5.062 1 93.5 274 ALA B CA 1
ATOM 10009 C C . ALA B 1 274 ? 27.656 -1.276 -5.668 1 93.5 274 ALA B C 1
ATOM 10011 O O . ALA B 1 274 ? 28.469 -0.698 -4.941 1 93.5 274 ALA B O 1
ATOM 10012 N N . LEU B 1 275 ? 27.641 -1.167 -6.965 1 90.94 275 LEU B N 1
ATOM 10013 C CA . LEU B 1 275 ? 28.656 -0.381 -7.656 1 90.94 275 LEU B CA 1
ATOM 10014 C C . LEU B 1 275 ? 28.484 1.105 -7.363 1 90.94 275 LEU B C 1
ATOM 10016 O O . LEU B 1 275 ? 29.469 1.834 -7.234 1 90.94 275 LEU B O 1
ATOM 10020 N N . ALA B 1 276 ? 27.25 1.509 -7.305 1 93.56 276 ALA B N 1
ATOM 10021 C CA . ALA B 1 276 ? 27 2.898 -6.922 1 93.56 276 ALA B CA 1
ATOM 10022 C C . ALA B 1 276 ? 27.562 3.191 -5.535 1 93.56 276 ALA B C 1
ATOM 10024 O O . ALA B 1 276 ? 28.141 4.254 -5.305 1 93.56 276 ALA B O 1
ATOM 10025 N N . GLY B 1 277 ? 27.391 2.277 -4.621 1 93.56 277 GLY B N 1
ATOM 10026 C CA . GLY B 1 277 ? 27.969 2.426 -3.291 1 93.56 277 GLY B CA 1
ATOM 10027 C C . GLY B 1 277 ? 29.484 2.504 -3.293 1 93.56 277 GLY B C 1
ATOM 10028 O O . GLY B 1 277 ? 30.062 3.439 -2.738 1 93.56 277 GLY B O 1
ATOM 10029 N N . ILE B 1 278 ? 30.109 1.61 -3.961 1 90 278 ILE B N 1
ATOM 10030 C CA . ILE B 1 278 ? 31.578 1.567 -4.023 1 90 278 ILE B CA 1
ATOM 10031 C C . ILE B 1 278 ? 32.094 2.84 -4.684 1 90 278 ILE B C 1
ATOM 10033 O O . ILE B 1 278 ? 33.062 3.447 -4.199 1 90 278 ILE B O 1
ATOM 10037 N N . GLY B 1 279 ? 31.453 3.215 -5.777 1 85.31 279 GLY B N 1
ATOM 10038 C CA . GLY B 1 279 ? 31.891 4.41 -6.484 1 85.31 279 GLY B CA 1
ATOM 10039 C C . GLY B 1 279 ? 31.766 5.672 -5.648 1 85.31 279 GLY B C 1
ATOM 10040 O O . GLY B 1 279 ? 32.719 6.457 -5.562 1 85.31 279 GLY B O 1
ATOM 10041 N N . LEU B 1 280 ? 30.672 5.828 -5 1 87.56 280 LEU B N 1
ATOM 10042 C CA . LEU B 1 280 ? 30.469 7.008 -4.172 1 87.56 280 LEU B CA 1
ATOM 10043 C C . LEU B 1 280 ? 31.328 6.961 -2.92 1 87.56 280 LEU B C 1
ATOM 10045 O O . LEU B 1 280 ? 31.781 8 -2.434 1 87.56 280 LEU B O 1
ATOM 10049 N N . GLY B 1 281 ? 31.594 5.789 -2.371 1 86.75 281 GLY B N 1
ATOM 10050 C CA . GLY B 1 281 ? 32.5 5.648 -1.257 1 86.75 281 GLY B CA 1
ATOM 10051 C C . GLY B 1 281 ? 33.938 6.055 -1.604 1 86.75 281 GLY B C 1
ATOM 10052 O O . GLY B 1 281 ? 34.594 6.773 -0.84 1 86.75 281 GLY B O 1
ATOM 10053 N N . GLY B 1 282 ? 34.375 5.625 -2.744 1 82.56 282 GLY B N 1
ATOM 10054 C CA . GLY B 1 282 ? 35.688 6.051 -3.215 1 82.56 282 GLY B CA 1
ATOM 10055 C C . GLY B 1 282 ? 35.812 7.551 -3.41 1 82.56 282 GLY B C 1
ATOM 10056 O O . GLY B 1 282 ? 36.781 8.164 -3.006 1 82.56 282 GLY B O 1
ATOM 10057 N N . ALA B 1 283 ? 34.719 8.109 -3.947 1 76.06 283 ALA B N 1
ATOM 10058 C CA . ALA B 1 283 ? 34.688 9.555 -4.141 1 76.06 283 ALA B CA 1
ATOM 10059 C C . ALA B 1 283 ? 34.656 10.289 -2.801 1 76.06 283 ALA B C 1
ATOM 10061 O O . ALA B 1 283 ? 35.25 11.352 -2.656 1 76.06 283 ALA B O 1
ATOM 10062 N N . ALA B 1 284 ? 33.969 9.727 -1.89 1 80 284 ALA B N 1
ATOM 10063 C CA . ALA B 1 284 ? 33.875 10.336 -0.565 1 80 284 ALA B CA 1
ATOM 10064 C C . ALA B 1 284 ? 35.25 10.375 0.119 1 80 284 ALA B C 1
ATOM 10066 O O . ALA B 1 284 ? 35.594 11.352 0.789 1 80 284 ALA B O 1
ATOM 10067 N N . TYR B 1 285 ? 36.031 9.32 0.013 1 79.69 285 TYR B N 1
ATOM 10068 C CA . TYR B 1 285 ? 37.375 9.305 0.574 1 79.69 285 TYR B CA 1
ATOM 10069 C C . TYR B 1 285 ? 38.25 10.398 -0.041 1 79.69 285 TYR B C 1
ATOM 10071 O O . TYR B 1 285 ? 39 11.062 0.662 1 79.69 285 TYR B O 1
ATOM 10079 N N . ALA B 1 286 ? 38.094 10.625 -1.267 1 71.25 286 ALA B N 1
ATOM 10080 C CA . ALA B 1 286 ? 38.844 11.664 -1.953 1 71.25 286 ALA B CA 1
ATOM 10081 C C . ALA B 1 286 ? 38.469 13.055 -1.451 1 71.25 286 ALA B C 1
ATOM 10083 O O . ALA B 1 286 ? 39.312 13.93 -1.304 1 71.25 286 ALA B O 1
ATOM 10084 N N . ALA B 1 287 ? 37.25 13.141 -1.156 1 69.56 287 ALA B N 1
ATOM 10085 C CA . ALA B 1 287 ? 36.719 14.438 -0.73 1 69.56 287 ALA B CA 1
ATOM 10086 C C . ALA B 1 287 ? 37.062 14.703 0.735 1 69.56 287 ALA B C 1
ATOM 10088 O O . ALA B 1 287 ? 37.438 15.82 1.101 1 69.56 287 ALA B O 1
ATOM 10089 N N . TRP B 1 288 ? 36.875 13.68 1.505 1 67.19 288 TRP B N 1
ATOM 10090 C CA . TRP B 1 288 ? 37.031 13.875 2.943 1 67.19 288 TRP B CA 1
ATOM 10091 C C . TRP B 1 288 ? 38.438 13.57 3.402 1 67.19 288 TRP B C 1
ATOM 10093 O O . TRP B 1 288 ? 38.875 14.031 4.461 1 67.19 288 TRP B O 1
ATOM 10103 N N . GLY B 1 289 ? 39.25 12.719 2.695 1 55.97 289 GLY B N 1
ATOM 10104 C CA . GLY B 1 289 ? 40.562 12.258 3.074 1 55.97 289 GLY B CA 1
ATOM 10105 C C . GLY B 1 289 ? 41.656 13.312 2.863 1 55.97 289 GLY B C 1
ATOM 10106 O O . GLY B 1 289 ? 42.812 13.062 3.123 1 55.97 289 GLY B O 1
ATOM 10107 N N . ARG B 1 290 ? 41.188 14.516 2.438 1 53.62 290 ARG B N 1
ATOM 10108 C CA . ARG B 1 290 ? 42.156 15.578 2.166 1 53.62 290 ARG B CA 1
ATOM 10109 C C . ARG B 1 290 ? 42.938 15.953 3.43 1 53.62 290 ARG B C 1
ATOM 10111 O O . ARG B 1 290 ? 44.125 16.203 3.375 1 53.62 290 ARG B O 1
ATOM 10118 N N . THR B 1 291 ? 42.156 16.016 4.48 1 52.94 291 THR B N 1
ATOM 10119 C CA . THR B 1 291 ? 42.781 16.641 5.629 1 52.94 291 THR B CA 1
ATOM 10120 C C . THR B 1 291 ? 43.125 15.609 6.695 1 52.94 291 THR B C 1
ATOM 10122 O O . THR B 1 291 ? 43.812 15.922 7.676 1 52.94 291 THR B O 1
ATOM 10125 N N . ARG B 1 292 ? 42.844 14.25 6.418 1 61.38 292 ARG B N 1
ATOM 10126 C CA . ARG B 1 292 ? 43.125 13.289 7.48 1 61.38 292 ARG B CA 1
ATOM 10127 C C . ARG B 1 292 ? 44.094 12.211 7.012 1 61.38 292 ARG B C 1
ATOM 10129 O O . ARG B 1 292 ? 43.938 11.664 5.914 1 61.38 292 ARG B O 1
ATOM 10136 N N . PRO B 1 293 ? 45.219 12.156 7.633 1 73.44 293 PRO B N 1
ATOM 10137 C CA . PRO B 1 293 ? 46.156 11.086 7.254 1 73.44 293 PRO B CA 1
ATOM 10138 C C . PRO B 1 293 ? 45.531 9.695 7.336 1 73.44 293 PRO B C 1
ATOM 10140 O O . PRO B 1 293 ? 44.625 9.469 8.141 1 73.44 293 PRO B O 1
ATOM 10143 N N . ALA B 1 294 ? 45.844 8.797 6.387 1 83.25 294 ALA B N 1
ATOM 10144 C CA . ALA B 1 294 ? 45.438 7.395 6.426 1 83.25 294 ALA B CA 1
ATOM 10145 C C . ALA B 1 294 ? 46.031 6.676 7.629 1 83.25 294 ALA B C 1
ATOM 10147 O O . ALA B 1 294 ? 47.25 6.703 7.832 1 83.25 294 ALA B O 1
ATOM 10148 N N . THR B 1 295 ? 45.25 6.195 8.5 1 87.69 295 THR B N 1
ATOM 10149 C CA . THR B 1 295 ? 45.688 5.527 9.719 1 87.69 295 THR B CA 1
ATOM 10150 C C . THR B 1 295 ? 45.094 4.137 9.836 1 87.69 295 THR B C 1
ATOM 10152 O O . THR B 1 295 ? 44.094 3.838 9.18 1 87.69 295 THR B O 1
ATOM 10155 N N . LEU B 1 296 ? 45.719 3.322 10.586 1 91.38 296 LEU B N 1
ATOM 10156 C CA . LEU B 1 296 ? 45.188 2.004 10.906 1 91.38 296 LEU B CA 1
ATOM 10157 C C . LEU B 1 296 ? 43.875 2.125 11.688 1 91.38 296 LEU B C 1
ATOM 10159 O O . LEU B 1 296 ? 43 1.289 11.547 1 91.38 296 LEU B O 1
ATOM 10163 N N . ARG B 1 297 ? 43.812 3.121 12.477 1 89.56 297 ARG B N 1
ATOM 10164 C CA . ARG B 1 297 ? 42.562 3.373 13.211 1 89.56 297 ARG B CA 1
ATOM 10165 C C . ARG B 1 297 ? 41.406 3.646 12.266 1 89.56 297 ARG B C 1
ATOM 10167 O O . ARG B 1 297 ? 40.281 3.184 12.5 1 89.56 297 ARG B O 1
ATOM 10174 N N . GLY B 1 298 ? 41.656 4.445 11.289 1 89.69 298 GLY B N 1
ATOM 10175 C CA . GLY B 1 298 ? 40.625 4.703 10.281 1 89.69 298 GLY B CA 1
ATOM 10176 C C . GLY B 1 298 ? 40.156 3.445 9.57 1 89.69 298 GLY B C 1
ATOM 10177 O O . GLY B 1 298 ? 38.969 3.266 9.344 1 89.69 298 GLY B O 1
ATOM 10178 N N . PHE B 1 299 ? 41.156 2.607 9.242 1 93.19 299 PHE B N 1
ATOM 10179 C CA . PHE B 1 299 ? 40.812 1.348 8.586 1 93.19 299 PHE B CA 1
ATOM 10180 C C . PHE B 1 299 ? 40 0.459 9.516 1 93.19 299 PHE B C 1
ATOM 10182 O O . PHE B 1 299 ? 39 -0.164 9.086 1 93.19 299 PHE B O 1
ATOM 10189 N N . ALA B 1 300 ? 40.375 0.426 10.766 1 94.69 300 ALA B N 1
ATOM 10190 C CA . ALA B 1 300 ? 39.625 -0.339 11.758 1 94.69 300 ALA B CA 1
ATOM 10191 C C . ALA B 1 300 ? 38.188 0.135 11.836 1 94.69 300 ALA B C 1
ATOM 10193 O O . ALA B 1 300 ? 37.25 -0.68 11.867 1 94.69 300 ALA B O 1
ATOM 10194 N N . LEU B 1 301 ? 38 1.388 11.812 1 93.5 301 LEU B N 1
ATOM 10195 C CA . LEU B 1 301 ? 36.656 1.959 11.883 1 93.5 301 LEU B CA 1
ATOM 10196 C C . LEU B 1 301 ? 35.844 1.569 10.656 1 93.5 301 LEU B C 1
ATOM 10198 O O . LEU B 1 301 ? 34.656 1.271 10.773 1 93.5 301 LEU B O 1
ATOM 10202 N N . THR B 1 302 ? 36.438 1.618 9.484 1 95 302 THR B N 1
ATOM 10203 C CA . THR B 1 302 ? 35.688 1.281 8.281 1 95 302 THR B CA 1
ATOM 10204 C C . THR B 1 302 ? 35.281 -0.185 8.297 1 95 302 THR B C 1
ATOM 10206 O O . THR B 1 302 ? 34.156 -0.522 7.871 1 95 302 THR B O 1
ATOM 10209 N N . CYS B 1 303 ? 36.125 -1.047 8.773 1 97.12 303 CYS B N 1
ATOM 10210 C CA . CYS B 1 303 ? 35.781 -2.461 8.852 1 97.12 303 CYS B CA 1
ATOM 10211 C C . CYS B 1 303 ? 34.594 -2.686 9.789 1 97.12 303 CYS B C 1
ATOM 10213 O O . CYS B 1 303 ? 33.625 -3.383 9.445 1 97.12 303 CYS B O 1
ATOM 10215 N N . ILE B 1 304 ? 34.688 -2.055 10.898 1 97.19 304 ILE B N 1
ATOM 10216 C CA . ILE B 1 304 ? 33.656 -2.246 11.914 1 97.19 304 ILE B CA 1
ATOM 10217 C C . ILE B 1 304 ? 32.344 -1.597 11.445 1 97.19 304 ILE B C 1
ATOM 10219 O O . ILE B 1 304 ? 31.266 -2.148 11.656 1 97.19 304 ILE B O 1
ATOM 10223 N N . LEU B 1 305 ? 32.438 -0.466 10.867 1 96.75 305 LEU B N 1
ATOM 10224 C CA . LEU B 1 305 ? 31.25 0.205 10.359 1 96.75 305 LEU B CA 1
ATOM 10225 C C . LEU B 1 305 ? 30.594 -0.617 9.258 1 96.75 305 LEU B C 1
ATOM 10227 O O . LEU B 1 305 ? 29.375 -0.7 9.18 1 96.75 305 LEU B O 1
ATOM 10231 N N . GLU B 1 306 ? 31.406 -1.11 8.359 1 97.81 306 GLU B N 1
ATOM 10232 C CA . GLU B 1 306 ? 30.859 -1.979 7.316 1 97.81 306 GLU B CA 1
ATOM 10233 C C . GLU B 1 306 ? 30.125 -3.178 7.926 1 97.81 306 GLU B C 1
ATOM 10235 O O . GLU B 1 306 ? 29.031 -3.527 7.492 1 97.81 306 GLU B O 1
ATOM 10240 N N . ALA B 1 307 ? 30.766 -3.756 8.898 1 98.12 307 ALA B N 1
ATOM 10241 C CA . ALA B 1 307 ? 30.156 -4.891 9.586 1 98.12 307 ALA B CA 1
ATOM 10242 C C . ALA B 1 307 ? 28.844 -4.488 10.25 1 98.12 307 ALA B C 1
ATOM 10244 O O . ALA B 1 307 ? 27.859 -5.242 10.219 1 98.12 307 ALA B O 1
ATOM 10245 N N . LEU B 1 308 ? 28.859 -3.355 10.867 1 97.81 308 LEU B N 1
ATOM 10246 C CA . LEU B 1 308 ? 27.656 -2.854 11.523 1 97.81 308 LEU B CA 1
ATOM 10247 C C . LEU B 1 308 ? 26.531 -2.646 10.523 1 97.81 308 LEU B C 1
ATOM 10249 O O . LEU B 1 308 ? 25.375 -3.02 10.781 1 97.81 308 LEU B O 1
ATOM 10253 N N . LEU B 1 309 ? 26.812 -2.045 9.398 1 97.88 309 LEU B N 1
ATOM 10254 C CA . LEU B 1 309 ? 25.828 -1.745 8.375 1 97.88 309 LEU B CA 1
ATOM 10255 C C . LEU B 1 309 ? 25.344 -3.021 7.691 1 97.88 309 LEU B C 1
ATOM 10257 O O . LEU B 1 309 ? 24.25 -3.055 7.121 1 97.88 309 LEU B O 1
ATOM 10261 N N . LEU B 1 310 ? 26.172 -4.051 7.734 1 97.69 310 LEU B N 1
ATOM 10262 C CA . LEU B 1 310 ? 25.719 -5.367 7.285 1 97.69 310 LEU B CA 1
ATOM 10263 C C . LEU B 1 310 ? 24.812 -6.02 8.32 1 97.69 310 LEU B C 1
ATOM 10265 O O . LEU B 1 310 ? 23.828 -6.676 7.961 1 97.69 310 LEU B O 1
ATOM 10269 N N . ALA B 1 311 ? 25.141 -5.801 9.57 1 97.81 311 ALA B N 1
ATOM 10270 C CA . ALA B 1 311 ? 24.422 -6.445 10.656 1 97.81 311 ALA B CA 1
ATOM 10271 C C . ALA B 1 311 ? 23.031 -5.844 10.82 1 97.81 311 ALA B C 1
ATOM 10273 O O . ALA B 1 311 ? 22.094 -6.523 11.258 1 97.81 311 ALA B O 1
ATOM 10274 N N . MET B 1 312 ? 22.891 -4.648 10.43 1 96.81 312 MET B N 1
ATOM 10275 C CA . MET B 1 312 ? 21.641 -3.936 10.672 1 96.81 312 MET B CA 1
ATOM 10276 C C . MET B 1 312 ? 20.5 -4.566 9.891 1 96.81 312 MET B C 1
ATOM 10278 O O . MET B 1 312 ? 19.453 -4.914 10.461 1 96.81 312 MET B O 1
ATOM 10282 N N . PRO B 1 313 ? 20.578 -4.742 8.547 1 96.75 313 PRO B N 1
ATOM 10283 C CA . PRO B 1 313 ? 19.484 -5.387 7.836 1 96.75 313 PRO B CA 1
ATOM 10284 C C . PRO B 1 313 ? 19.234 -6.824 8.297 1 96.75 313 PRO B C 1
ATOM 10286 O O . PRO B 1 313 ? 18.094 -7.297 8.289 1 96.75 313 PRO B O 1
ATOM 10289 N N . LEU B 1 314 ? 20.328 -7.516 8.672 1 96.94 314 LEU B N 1
ATOM 10290 C CA . LEU B 1 314 ? 20.156 -8.867 9.203 1 96.94 314 LEU B CA 1
ATOM 10291 C C . LEU B 1 314 ? 19.328 -8.852 10.477 1 96.94 314 LEU B C 1
ATOM 10293 O O . LEU B 1 314 ? 18.406 -9.664 10.633 1 96.94 314 LEU B O 1
ATOM 10297 N N . ALA B 1 315 ? 19.641 -7.887 11.336 1 96.69 315 ALA B N 1
ATOM 10298 C CA . ALA B 1 315 ? 18.938 -7.789 12.617 1 96.69 315 ALA B CA 1
ATOM 10299 C C . ALA B 1 315 ? 17.5 -7.332 12.406 1 96.69 315 ALA B C 1
ATOM 10301 O O . ALA B 1 315 ? 16.594 -7.742 13.148 1 96.69 315 ALA B O 1
ATOM 10302 N N . LEU B 1 316 ? 17.266 -6.441 11.484 1 94.44 316 LEU B N 1
ATOM 10303 C CA . LEU B 1 316 ? 15.914 -6.012 11.188 1 94.44 316 LEU B CA 1
ATOM 10304 C C . LEU B 1 316 ? 15.07 -7.18 10.68 1 94.44 316 LEU B C 1
ATOM 10306 O O . LEU B 1 316 ? 13.852 -7.203 10.867 1 94.44 316 LEU B O 1
ATOM 10310 N N . GLY B 1 317 ? 15.672 -8.125 10.008 1 94.94 317 GLY B N 1
ATOM 10311 C CA . GLY B 1 317 ? 15.047 -9.383 9.625 1 94.94 317 GLY B CA 1
ATOM 10312 C C . GLY B 1 317 ? 13.766 -9.203 8.836 1 94.94 317 GLY B C 1
ATOM 10313 O O . GLY B 1 317 ? 13.75 -8.492 7.828 1 94.94 317 GLY B O 1
ATOM 10314 N N . ASP B 1 318 ? 12.656 -9.695 9.336 1 94.06 318 ASP B N 1
ATOM 10315 C CA . ASP B 1 318 ? 11.391 -9.766 8.617 1 94.06 318 ASP B CA 1
ATOM 10316 C C . ASP B 1 318 ? 10.766 -8.375 8.469 1 94.06 318 ASP B C 1
ATOM 10318 O O . ASP B 1 318 ? 9.859 -8.188 7.656 1 94.06 318 ASP B O 1
ATOM 10322 N N . LYS B 1 319 ? 11.266 -7.387 9.242 1 91.94 319 LYS B N 1
ATOM 10323 C CA . LYS B 1 319 ? 10.781 -6.023 9.062 1 91.94 319 LYS B CA 1
ATOM 10324 C C . LYS B 1 319 ? 11.148 -5.484 7.68 1 91.94 319 LYS B C 1
ATOM 10326 O O . LYS B 1 319 ? 10.422 -4.672 7.109 1 91.94 319 LYS B O 1
ATOM 10331 N N . VAL B 1 320 ? 12.281 -5.938 7.156 1 94.81 320 VAL B N 1
ATOM 10332 C CA . VAL B 1 320 ? 12.695 -5.555 5.809 1 94.81 320 VAL B CA 1
ATOM 10333 C C . VAL B 1 320 ? 11.742 -6.176 4.789 1 94.81 320 VAL B C 1
ATOM 10335 O O . VAL B 1 320 ? 11.398 -5.539 3.789 1 94.81 320 VAL B O 1
ATOM 10338 N N . ALA B 1 321 ? 11.32 -7.41 5.07 1 94.62 321 ALA B N 1
ATOM 10339 C CA . ALA B 1 321 ? 10.367 -8.086 4.191 1 94.62 321 ALA B CA 1
ATOM 10340 C C . ALA B 1 321 ? 9.031 -7.348 4.152 1 94.62 321 ALA B C 1
ATOM 10342 O O . ALA B 1 321 ? 8.43 -7.203 3.088 1 94.62 321 ALA B O 1
ATOM 10343 N N . VAL B 1 322 ? 8.641 -6.898 5.293 1 93.38 322 VAL B N 1
ATOM 10344 C CA . VAL B 1 322 ? 7.395 -6.141 5.371 1 93.38 322 VAL B CA 1
ATOM 10345 C C . VAL B 1 322 ? 7.531 -4.836 4.59 1 93.38 322 VAL B C 1
ATOM 10347 O O . VAL B 1 322 ? 6.613 -4.438 3.869 1 93.38 322 VAL B O 1
ATOM 10350 N N . LEU B 1 323 ? 8.648 -4.199 4.73 1 92.94 323 LEU B N 1
ATOM 10351 C CA . LEU B 1 323 ? 8.906 -2.975 3.977 1 92.94 323 LEU B CA 1
ATOM 10352 C C . LEU B 1 323 ? 8.844 -3.236 2.477 1 92.94 323 LEU B C 1
ATOM 10354 O O . LEU B 1 323 ? 8.344 -2.404 1.716 1 92.94 323 LEU B O 1
ATOM 10358 N N . ALA B 1 324 ? 9.375 -4.34 2.062 1 94.56 324 ALA B N 1
ATOM 10359 C CA . ALA B 1 324 ? 9.328 -4.711 0.651 1 94.56 324 ALA B CA 1
ATOM 10360 C C . ALA B 1 324 ? 7.887 -4.844 0.168 1 94.56 324 ALA B C 1
ATOM 10362 O O . ALA B 1 324 ? 7.559 -4.43 -0.946 1 94.56 324 ALA B O 1
ATOM 10363 N N . THR B 1 325 ? 7.059 -5.441 1.005 1 93.31 325 THR B N 1
ATOM 10364 C CA . THR B 1 325 ? 5.645 -5.586 0.667 1 93.31 325 THR B CA 1
ATOM 10365 C C . THR B 1 325 ? 4.984 -4.219 0.513 1 93.31 325 THR B C 1
ATOM 10367 O O . THR B 1 325 ? 4.219 -3.994 -0.427 1 93.31 325 THR B O 1
ATOM 10370 N N . LEU B 1 326 ? 5.375 -3.307 1.365 1 91.44 326 LEU B N 1
ATOM 10371 C CA . LEU B 1 326 ? 4.77 -1.98 1.382 1 91.44 326 LEU B CA 1
ATOM 10372 C C . LEU B 1 326 ? 5.227 -1.157 0.182 1 91.44 326 LEU B C 1
ATOM 10374 O O . LEU B 1 326 ? 4.422 -0.465 -0.445 1 91.44 326 LEU B O 1
ATOM 10378 N N . THR B 1 327 ? 6.461 -1.213 -0.19 1 91.31 327 THR B N 1
ATOM 10379 C CA . THR B 1 327 ? 7.008 -0.375 -1.252 1 91.31 327 THR B CA 1
ATOM 10380 C C . THR B 1 327 ? 6.559 -0.876 -2.621 1 91.31 327 THR B C 1
ATOM 10382 O O . THR B 1 327 ? 6.668 -0.156 -3.617 1 91.31 327 THR B O 1
ATOM 10385 N N . ARG B 1 328 ? 6.102 -2.107 -2.727 1 90.31 328 ARG B N 1
ATOM 10386 C CA . ARG B 1 328 ? 5.633 -2.635 -4.004 1 90.31 328 ARG B CA 1
ATOM 10387 C C . ARG B 1 328 ? 4.469 -1.814 -4.543 1 90.31 328 ARG B C 1
ATOM 10389 O O . ARG B 1 328 ? 4.223 -1.792 -5.75 1 90.31 328 ARG B O 1
ATOM 10396 N N . SER B 1 329 ? 3.746 -1.05 -3.67 1 87.88 329 SER B N 1
ATOM 10397 C CA . SER B 1 329 ? 2.615 -0.224 -4.082 1 87.88 329 SER B CA 1
ATOM 10398 C C . SER B 1 329 ? 3.061 0.907 -5 1 87.88 329 SER B C 1
ATOM 10400 O O . SER B 1 329 ? 2.244 1.493 -5.715 1 87.88 329 SER B O 1
ATOM 10402 N N . LEU B 1 330 ? 4.32 1.181 -5.07 1 91.06 330 LEU B N 1
ATOM 10403 C CA . LEU B 1 330 ? 4.852 2.191 -5.98 1 91.06 330 LEU B CA 1
ATOM 10404 C C . LEU B 1 330 ? 4.664 1.769 -7.434 1 91.06 330 LEU B C 1
ATOM 10406 O O . LEU B 1 330 ? 4.809 2.586 -8.344 1 91.06 330 LEU B O 1
ATOM 10410 N N . SER B 1 331 ? 4.246 0.504 -7.668 1 88.88 331 SER B N 1
ATOM 10411 C CA . SER B 1 331 ? 4 0.002 -9.016 1 88.88 331 SER B CA 1
ATOM 10412 C C . SER B 1 331 ? 2.826 0.724 -9.672 1 88.88 331 SER B C 1
ATOM 10414 O O . SER B 1 331 ? 2.619 0.615 -10.883 1 88.88 331 SER B O 1
ATOM 10416 N N . VAL B 1 332 ? 2.092 1.547 -8.906 1 87.06 332 VAL B N 1
ATOM 10417 C CA . VAL B 1 332 ? 0.98 2.326 -9.445 1 87.06 332 VAL B CA 1
ATOM 10418 C C . VAL B 1 332 ? 1.489 3.285 -10.516 1 87.06 332 VAL B C 1
ATOM 10420 O O . VAL B 1 332 ? 0.757 3.633 -11.445 1 87.06 332 VAL B O 1
ATOM 10423 N N . PHE B 1 333 ? 2.791 3.637 -10.43 1 87.12 333 PHE B N 1
ATOM 10424 C CA . PHE B 1 333 ? 3.4 4.527 -11.406 1 87.12 333 PHE B CA 1
ATOM 10425 C C . PHE B 1 333 ? 3.98 3.736 -12.578 1 87.12 333 PHE B C 1
ATOM 10427 O O . PHE B 1 333 ? 4.84 4.238 -13.305 1 87.12 333 PHE B O 1
ATOM 10434 N N . GLY B 1 334 ? 3.539 2.48 -12.773 1 87.38 334 GLY B N 1
ATOM 10435 C CA . GLY B 1 334 ? 4.008 1.651 -13.867 1 87.38 334 GLY B CA 1
ATOM 10436 C C . GLY B 1 334 ? 5.281 0.897 -13.547 1 87.38 334 GLY B C 1
ATOM 10437 O O . GLY B 1 334 ? 5.613 0.697 -12.375 1 87.38 334 GLY B O 1
ATOM 10438 N N . PHE B 1 335 ? 5.957 0.391 -14.523 1 89 335 PHE B N 1
ATOM 10439 C CA . PHE B 1 335 ? 7.172 -0.402 -14.359 1 89 335 PHE B CA 1
ATOM 10440 C C . PHE B 1 335 ? 8.273 0.426 -13.711 1 89 335 PHE B C 1
ATOM 10442 O O . PHE B 1 335 ? 9.062 -0.09 -12.914 1 89 335 PHE B O 1
ATOM 10449 N N . SER B 1 336 ? 8.32 1.71 -14.039 1 90.38 336 SER B N 1
ATOM 10450 C CA . SER B 1 336 ? 9.32 2.58 -13.43 1 90.38 336 SER B CA 1
ATOM 10451 C C . SER B 1 336 ? 9.133 2.674 -11.922 1 90.38 336 SER B C 1
ATOM 10453 O O . SER B 1 336 ? 10.109 2.762 -11.172 1 90.38 336 SER B O 1
ATOM 10455 N N . GLY B 1 337 ? 7.812 2.656 -11.5 1 91.44 337 GLY B N 1
ATOM 10456 C CA . GLY B 1 337 ? 7.547 2.643 -10.07 1 91.44 337 GLY B CA 1
ATOM 10457 C C . GLY B 1 337 ? 8 1.364 -9.391 1 91.44 337 GLY B C 1
ATOM 10458 O O . GLY B 1 337 ? 8.508 1.399 -8.273 1 91.44 337 GLY B O 1
ATOM 10459 N N . LEU B 1 338 ? 7.82 0.27 -10.078 1 92 338 LEU B N 1
ATOM 10460 C CA . LEU B 1 338 ? 8.266 -1.012 -9.547 1 92 338 LEU B CA 1
ATOM 10461 C C . LEU B 1 338 ? 9.789 -1.042 -9.414 1 92 338 LEU B C 1
ATOM 10463 O O . LEU B 1 338 ? 10.312 -1.512 -8.406 1 92 338 LEU B O 1
ATOM 10467 N N . VAL B 1 339 ? 10.477 -0.52 -10.414 1 94.31 339 VAL B N 1
ATOM 10468 C CA . VAL B 1 339 ? 11.938 -0.472 -10.391 1 94.31 339 VAL B CA 1
ATOM 10469 C C . VAL B 1 339 ? 12.406 0.422 -9.242 1 94.31 339 VAL B C 1
ATOM 10471 O O . VAL B 1 339 ? 13.383 0.107 -8.562 1 94.31 339 VAL B O 1
ATOM 10474 N N . LEU B 1 340 ? 11.711 1.5 -9 1 93.25 340 LEU B N 1
ATOM 10475 C CA . LEU B 1 340 ? 12.039 2.367 -7.871 1 93.25 340 LEU B CA 1
ATOM 10476 C C . LEU B 1 340 ? 11.891 1.62 -6.551 1 93.25 340 LEU B C 1
ATOM 10478 O O . LEU B 1 340 ? 12.727 1.765 -5.652 1 93.25 340 LEU B O 1
ATOM 10482 N N . SER B 1 341 ? 10.828 0.844 -6.445 1 94 341 SER B N 1
ATOM 10483 C CA . SER B 1 341 ? 10.625 0.027 -5.254 1 94 341 SER B CA 1
ATOM 10484 C C . SER B 1 341 ? 11.797 -0.918 -5.02 1 94 341 SER B C 1
ATOM 10486 O O . SER B 1 341 ? 12.336 -0.989 -3.914 1 94 341 SER B O 1
ATOM 10488 N N . TRP B 1 342 ? 12.234 -1.603 -6.082 1 95.69 342 TRP B N 1
ATOM 10489 C CA . TRP B 1 342 ? 13.359 -2.527 -5.988 1 95.69 342 TRP B CA 1
ATOM 10490 C C . TRP B 1 342 ? 14.633 -1.796 -5.574 1 95.69 342 TRP B C 1
ATOM 10492 O O . TRP B 1 342 ? 15.391 -2.285 -4.73 1 95.69 342 TRP B O 1
ATOM 10502 N N . THR B 1 343 ? 14.773 -0.63 -6.16 1 95.56 343 THR B N 1
ATOM 10503 C CA . THR B 1 343 ? 15.992 0.141 -5.93 1 95.56 343 THR B CA 1
ATOM 10504 C C . THR B 1 343 ? 16.062 0.628 -4.484 1 95.56 343 THR B C 1
ATOM 10506 O O . THR B 1 343 ? 17.109 0.57 -3.852 1 95.56 343 THR B O 1
ATOM 10509 N N . LEU B 1 344 ? 14.969 1.061 -3.947 1 93.94 344 LEU B N 1
ATOM 10510 C CA . LEU B 1 344 ? 14.93 1.543 -2.57 1 93.94 344 LEU B CA 1
ATOM 10511 C C . LEU B 1 344 ? 15.258 0.422 -1.592 1 93.94 344 LEU B C 1
ATOM 10513 O O . LEU B 1 344 ? 16.031 0.624 -0.646 1 93.94 344 LEU B O 1
ATOM 10517 N N . LEU B 1 345 ? 14.734 -0.713 -1.829 1 95.25 345 LEU B N 1
ATOM 10518 C CA . LEU B 1 345 ? 14.992 -1.853 -0.953 1 95.25 345 LEU B CA 1
ATOM 10519 C C . LEU B 1 345 ? 16.438 -2.301 -1.056 1 95.25 345 LEU B C 1
ATOM 10521 O O . LEU B 1 345 ? 17.094 -2.543 -0.038 1 95.25 345 LEU B O 1
ATOM 10525 N N . ALA B 1 346 ? 16.922 -2.402 -2.299 1 96.19 346 ALA B N 1
ATOM 10526 C CA . ALA B 1 346 ? 18.312 -2.789 -2.502 1 96.19 346 ALA B CA 1
ATOM 10527 C C . ALA B 1 346 ? 19.266 -1.756 -1.902 1 96.19 346 ALA B C 1
ATOM 10529 O O . ALA B 1 346 ? 20.312 -2.109 -1.354 1 96.19 346 ALA B O 1
ATOM 10530 N N . ALA B 1 347 ? 18.875 -0.507 -2.023 1 95.88 347 ALA B N 1
ATOM 10531 C CA . ALA B 1 347 ? 19.703 0.561 -1.469 1 95.88 347 ALA B CA 1
ATOM 10532 C C . ALA B 1 347 ? 19.781 0.461 0.052 1 95.88 347 ALA B C 1
ATOM 10534 O O . ALA B 1 347 ? 20.828 0.722 0.646 1 95.88 347 ALA B O 1
ATOM 10535 N N . LEU B 1 348 ? 18.75 0.078 0.664 1 94.81 348 LEU B N 1
ATOM 10536 C CA . LEU B 1 348 ? 18.703 -0.051 2.115 1 94.81 348 LEU B CA 1
ATOM 10537 C C . LEU B 1 348 ? 19.594 -1.192 2.586 1 94.81 348 LEU B C 1
ATOM 10539 O O . LEU B 1 348 ? 20.297 -1.064 3.594 1 94.81 348 LEU B O 1
ATOM 10543 N N . VAL B 1 349 ? 19.641 -2.266 1.851 1 96.94 349 VAL B N 1
ATOM 10544 C CA . VAL B 1 349 ? 20.297 -3.486 2.311 1 96.94 349 VAL B CA 1
ATOM 10545 C C . VAL B 1 349 ? 21.75 -3.506 1.837 1 96.94 349 VAL B C 1
ATOM 10547 O O . VAL B 1 349 ? 22.641 -3.963 2.561 1 96.94 349 VAL B O 1
ATOM 10550 N N . VAL B 1 350 ? 22 -2.951 0.634 1 97.19 350 VAL B N 1
ATOM 10551 C CA . VAL B 1 350 ? 23.281 -3.168 -0.026 1 97.19 350 VAL B CA 1
ATOM 10552 C C . VAL B 1 350 ? 24.109 -1.884 0.014 1 97.19 350 VAL B C 1
ATOM 10554 O O . VAL B 1 350 ? 25.281 -1.903 0.395 1 97.19 350 VAL B O 1
ATOM 10557 N N . PHE B 1 351 ? 23.516 -0.743 -0.194 1 96.88 351 PHE B N 1
ATOM 10558 C CA . PHE B 1 351 ? 24.219 0.501 -0.502 1 96.88 351 PHE B CA 1
ATOM 10559 C C . PHE B 1 351 ? 25.094 0.938 0.668 1 96.88 351 PHE B C 1
ATOM 10561 O O . PHE B 1 351 ? 26.266 1.278 0.483 1 96.88 351 PHE B O 1
ATOM 10568 N N . PRO B 1 352 ? 24.625 0.916 1.934 1 96.75 352 PRO B N 1
ATOM 10569 C CA . PRO B 1 352 ? 25.438 1.452 3.023 1 96.75 352 PRO B CA 1
ATOM 10570 C C . PRO B 1 352 ? 26.75 0.694 3.201 1 96.75 352 PRO B C 1
ATOM 10572 O O . PRO B 1 352 ? 27.812 1.312 3.318 1 96.75 352 PRO B O 1
ATOM 10575 N N . ALA B 1 353 ? 26.641 -0.617 3.197 1 96.94 353 ALA B N 1
ATOM 10576 C CA . ALA B 1 353 ? 27.859 -1.425 3.348 1 96.94 353 ALA B CA 1
ATOM 10577 C C . ALA B 1 353 ? 28.781 -1.259 2.143 1 96.94 353 ALA B C 1
ATOM 10579 O O . ALA B 1 353 ? 30 -1.173 2.295 1 96.94 353 ALA B O 1
ATOM 10580 N N . ALA B 1 354 ? 28.203 -1.212 0.955 1 95.81 354 ALA B N 1
ATOM 10581 C CA . ALA B 1 354 ? 28.984 -1.034 -0.263 1 95.81 354 ALA B CA 1
ATOM 10582 C C . ALA B 1 354 ? 29.703 0.319 -0.268 1 95.81 354 ALA B C 1
ATOM 10584 O O . ALA B 1 354 ? 30.844 0.43 -0.721 1 95.81 354 ALA B O 1
ATOM 10585 N N . PHE B 1 355 ? 29.094 1.315 0.284 1 94.44 355 PHE B N 1
ATOM 10586 C CA . PHE B 1 355 ? 29.672 2.652 0.367 1 94.44 355 PHE B CA 1
ATOM 10587 C C . PHE B 1 355 ? 30.922 2.645 1.229 1 94.44 355 PHE B C 1
ATOM 10589 O O . PHE B 1 355 ? 31.953 3.184 0.831 1 94.44 355 PHE B O 1
ATOM 10596 N N . VAL B 1 356 ? 30.859 1.977 2.352 1 95.75 356 VAL B N 1
ATOM 10597 C CA . VAL B 1 356 ? 32 1.924 3.258 1 95.75 356 VAL B CA 1
ATOM 10598 C C . VAL B 1 356 ? 33.125 1.092 2.633 1 95.75 356 VAL B C 1
ATOM 10600 O O . VAL B 1 356 ? 34.312 1.428 2.764 1 95.75 356 VAL B O 1
ATOM 10603 N N . SER B 1 357 ? 32.75 0.039 1.979 1 93.88 357 SER B N 1
ATOM 10604 C CA . SER B 1 357 ? 33.719 -0.786 1.289 1 93.88 357 SER B CA 1
ATOM 10605 C C . SER B 1 357 ? 34.469 0.015 0.228 1 93.88 357 SER B C 1
ATOM 10607 O O . SER B 1 357 ? 35.688 -0.196 0.009 1 93.88 357 SER B O 1
ATOM 10609 N N . GLY B 1 358 ? 33.781 0.922 -0.397 1 89.25 358 GLY B N 1
ATOM 10610 C CA . GLY B 1 358 ? 34.406 1.78 -1.397 1 89.25 358 GLY B CA 1
ATOM 10611 C C . GLY B 1 358 ? 35.469 2.699 -0.823 1 89.25 358 GLY B C 1
ATOM 10612 O O . GLY B 1 358 ? 36.406 3.074 -1.52 1 89.25 358 GLY B O 1
ATOM 10613 N N . VAL B 1 359 ? 35.344 3.021 0.394 1 89.12 359 VAL B N 1
ATOM 10614 C CA . VAL B 1 359 ? 36.281 3.867 1.089 1 89.12 359 VAL B CA 1
ATOM 10615 C C . VAL B 1 359 ? 37.531 3.059 1.423 1 89.12 359 VAL B C 1
ATOM 10617 O O . VAL B 1 359 ? 38.656 3.604 1.472 1 89.12 359 VAL B O 1
ATOM 10620 N N . GLN B 1 360 ? 37.469 1.781 1.585 1 91.06 360 GLN B N 1
ATOM 10621 C CA . GLN B 1 360 ? 38.531 0.935 2.135 1 91.06 360 GLN B CA 1
ATOM 10622 C C . GLN B 1 360 ? 39.656 0.766 1.141 1 91.06 360 GLN B C 1
ATOM 10624 O O . GLN B 1 360 ? 40.844 0.765 1.529 1 91.06 360 GLN B O 1
ATOM 10629 N N . PHE B 1 361 ? 39.344 0.62 -0.095 1 83 361 PHE B N 1
ATOM 10630 C CA . PHE B 1 361 ? 40.375 0.316 -1.06 1 83 361 PHE B CA 1
ATOM 10631 C C . PHE B 1 361 ? 41.375 1.475 -1.173 1 83 361 PHE B C 1
ATOM 10633 O O . PHE B 1 361 ? 42.562 1.284 -1.035 1 83 361 PHE B O 1
ATOM 10640 N N . PRO B 1 362 ? 40.906 2.697 -1.429 1 81.31 362 PRO B N 1
ATOM 10641 C CA . PRO B 1 362 ? 41.844 3.811 -1.441 1 81.31 362 PRO B CA 1
ATOM 10642 C C . PRO B 1 362 ? 42.562 3.986 -0.106 1 81.31 362 PRO B C 1
ATOM 10644 O O . PRO B 1 362 ? 43.719 4.391 -0.076 1 81.31 362 PRO B O 1
ATOM 10647 N N . LEU B 1 363 ? 41.906 3.678 0.954 1 86.81 363 LEU B N 1
ATOM 10648 C CA . LEU B 1 363 ? 42.5 3.773 2.273 1 86.81 363 LEU B CA 1
ATOM 10649 C C . LEU B 1 363 ? 43.656 2.773 2.414 1 86.81 363 LEU B C 1
ATOM 10651 O O . LEU B 1 363 ? 44.719 3.109 2.939 1 86.81 363 LEU B O 1
ATOM 10655 N N . LEU B 1 364 ? 43.5 1.573 1.986 1 88.56 364 LEU B N 1
ATOM 10656 C CA . LEU B 1 364 ? 44.531 0.543 2.041 1 88.56 364 LEU B CA 1
ATOM 10657 C C . LEU B 1 364 ? 45.719 0.906 1.142 1 88.56 364 LEU B C 1
ATOM 10659 O O . LEU B 1 364 ? 46.875 0.658 1.495 1 88.56 364 LEU B O 1
ATOM 10663 N N . LEU B 1 365 ? 45.406 1.504 0.063 1 81.19 365 LEU B N 1
ATOM 10664 C CA . LEU B 1 365 ? 46.469 1.957 -0.829 1 81.19 365 LEU B CA 1
ATOM 10665 C C . LEU B 1 365 ? 47.312 3.035 -0.16 1 81.19 365 LEU B C 1
ATOM 10667 O O . LEU B 1 365 ? 48.562 3.049 -0.308 1 81.19 365 LEU B O 1
ATOM 10671 N N . ALA B 1 366 ? 46.625 3.881 0.494 1 79.75 366 ALA B N 1
ATOM 10672 C CA . ALA B 1 366 ? 47.312 4.953 1.195 1 79.75 366 ALA B CA 1
ATOM 10673 C C . ALA B 1 366 ? 48.188 4.391 2.314 1 79.75 366 ALA B C 1
ATOM 10675 O O . ALA B 1 366 ? 49.25 4.949 2.621 1 79.75 366 ALA B O 1
ATOM 10676 N N . LEU B 1 367 ? 47.844 3.363 2.875 1 85.88 367 LEU B N 1
ATOM 10677 C CA . LEU B 1 367 ? 48.594 2.744 3.967 1 85.88 367 LEU B CA 1
ATOM 10678 C C . LEU B 1 367 ? 49.781 1.974 3.436 1 85.88 367 LEU B C 1
ATOM 10680 O O . LEU B 1 367 ? 50.719 1.689 4.184 1 85.88 367 LEU B O 1
ATOM 10684 N N . LEU B 1 368 ? 49.75 1.57 2.186 1 81.12 368 LEU B N 1
ATOM 10685 C CA . LEU B 1 368 ? 50.875 0.841 1.579 1 81.12 368 LEU B CA 1
ATOM 10686 C C . LEU B 1 368 ? 52.031 1.778 1.264 1 81.12 368 LEU B C 1
ATOM 10688 O O . LEU B 1 368 ? 53.188 1.369 1.3 1 81.12 368 LEU B O 1
ATOM 10692 N N . GLY B 1 369 ? 51.844 3.023 0.791 1 71.38 369 GLY B N 1
ATOM 10693 C CA . GLY B 1 369 ? 52.969 3.904 0.542 1 71.38 369 GLY B CA 1
ATOM 10694 C C . GLY B 1 369 ? 52.562 5.301 0.124 1 71.38 369 GLY B C 1
ATOM 10695 O O . GLY B 1 369 ? 51.438 5.516 -0.311 1 71.38 369 GLY B O 1
ATOM 10696 N N . ARG B 1 370 ? 53.375 6.336 0.524 1 57.28 370 ARG B N 1
ATOM 10697 C CA . ARG B 1 370 ? 53.156 7.75 0.239 1 57.28 370 ARG B CA 1
ATOM 10698 C C . ARG B 1 370 ? 53.844 8.156 -1.062 1 57.28 370 ARG B C 1
ATOM 10700 O O . ARG B 1 370 ? 55 7.863 -1.269 1 57.28 370 ARG B O 1
ATOM 10707 N N . GLY B 1 371 ? 52.969 8.625 -2.041 1 51.66 371 GLY B N 1
ATOM 10708 C CA . GLY B 1 371 ? 53.062 9.383 -3.279 1 51.66 371 GLY B CA 1
ATOM 10709 C C . GLY B 1 371 ? 54.5 9.422 -3.826 1 51.66 371 GLY B C 1
ATOM 10710 O O . GLY B 1 371 ? 54.812 10.258 -4.676 1 51.66 371 GLY B O 1
ATOM 10711 N N . GLY B 1 372 ? 55.5 8.242 -3.785 1 48.88 372 GLY B N 1
ATOM 10712 C CA . GLY B 1 372 ? 56.812 8.367 -4.383 1 48.88 372 GLY B CA 1
ATOM 10713 C C . GLY B 1 372 ? 57 7.504 -5.621 1 48.88 372 GLY B C 1
ATOM 10714 O O . GLY B 1 372 ? 56 7.207 -6.32 1 48.88 372 GLY B O 1
ATOM 10715 N N . GLU B 1 373 ? 58.188 6.766 -6 1 52.41 373 GLU B N 1
ATOM 10716 C CA . GLU B 1 373 ? 58.812 6.191 -7.195 1 52.41 373 GLU B CA 1
ATOM 10717 C C . GLU B 1 373 ? 58 4.988 -7.699 1 52.41 373 GLU B C 1
ATOM 10719 O O . GLU B 1 373 ? 58 4.707 -8.898 1 52.41 373 GLU B O 1
ATOM 10724 N N . GLN B 1 374 ? 57.219 4.195 -6.957 1 62.66 374 GLN B N 1
ATOM 10725 C CA . GLN B 1 374 ? 56.688 2.93 -7.449 1 62.66 374 GLN B CA 1
ATOM 10726 C C . GLN B 1 374 ? 55.156 2.867 -7.277 1 62.66 374 GLN B C 1
ATOM 10728 O O . GLN B 1 374 ? 54.656 1.903 -6.715 1 62.66 374 GLN B O 1
ATOM 10733 N N . VAL B 1 375 ? 54.406 3.867 -7.891 1 63.94 375 VAL B N 1
ATOM 10734 C CA . VAL B 1 375 ? 52.938 3.963 -7.715 1 63.94 375 VAL B CA 1
ATOM 10735 C C . VAL B 1 375 ? 52.25 2.812 -8.453 1 63.94 375 VAL B C 1
ATOM 10737 O O . VAL B 1 375 ? 51.406 2.137 -7.891 1 63.94 375 VAL B O 1
ATOM 10740 N N . GLY B 1 376 ? 52.625 2.576 -9.711 1 66.19 376 GLY B N 1
ATOM 10741 C CA . GLY B 1 376 ? 52 1.531 -10.508 1 66.19 376 GLY B CA 1
ATOM 10742 C C . GLY B 1 376 ? 52.125 0.152 -9.883 1 66.19 376 GLY B C 1
ATOM 10743 O O . GLY B 1 376 ? 51.156 -0.606 -9.836 1 66.19 376 GLY B O 1
ATOM 10744 N N . ARG B 1 377 ? 53.25 -0.032 -9.352 1 72.31 377 ARG B N 1
ATOM 10745 C CA . ARG B 1 377 ? 53.531 -1.342 -8.758 1 72.31 377 ARG B CA 1
ATOM 10746 C C . ARG B 1 377 ? 52.719 -1.526 -7.473 1 72.31 377 ARG B C 1
ATOM 10748 O O . ARG B 1 377 ? 52.188 -2.615 -7.211 1 72.31 377 ARG B O 1
ATOM 10755 N N . GLN B 1 378 ? 52.656 -0.546 -6.695 1 74.62 378 GLN B N 1
ATOM 10756 C CA . GLN B 1 378 ? 51.906 -0.63 -5.434 1 74.62 378 GLN B CA 1
ATOM 10757 C C . GLN B 1 378 ? 50.406 -0.815 -5.672 1 74.62 378 GLN B C 1
ATOM 10759 O O . GLN B 1 378 ? 49.781 -1.652 -5.027 1 74.62 378 GLN B O 1
ATOM 10764 N N . VAL B 1 379 ? 49.906 -0.097 -6.512 1 74 379 VAL B N 1
ATOM 10765 C CA . VAL B 1 379 ? 48.5 -0.215 -6.852 1 74 379 VAL B CA 1
ATOM 10766 C C . VAL B 1 379 ? 48.219 -1.601 -7.43 1 74 379 VAL B C 1
ATOM 10768 O O . VAL B 1 379 ? 47.219 -2.248 -7.062 1 74 379 VAL B O 1
ATOM 10771 N N . GLY B 1 380 ? 49.125 -2.021 -8.234 1 72.62 380 GLY B N 1
ATOM 10772 C CA . GLY B 1 380 ? 48.969 -3.332 -8.852 1 72.62 380 GLY B CA 1
ATOM 10773 C C . GLY B 1 380 ? 49 -4.469 -7.852 1 72.62 380 GLY B C 1
ATOM 10774 O O . GLY B 1 380 ? 48.219 -5.41 -7.949 1 72.62 380 GLY B O 1
ATOM 10775 N N . LEU B 1 381 ? 49.906 -4.379 -6.91 1 77.38 381 LEU B N 1
ATOM 10776 C CA . LEU B 1 381 ? 50 -5.438 -5.914 1 77.38 381 LEU B CA 1
ATOM 10777 C C . LEU B 1 381 ? 48.781 -5.477 -5.016 1 77.38 381 LEU B C 1
ATOM 10779 O O . LEU B 1 381 ? 48.281 -6.555 -4.699 1 77.38 381 LEU B O 1
ATOM 10783 N N . ALA B 1 382 ? 48.312 -4.336 -4.52 1 79.88 382 ALA B N 1
ATOM 10784 C CA . ALA B 1 382 ? 47.125 -4.281 -3.699 1 79.88 382 ALA B CA 1
ATOM 10785 C C . ALA B 1 382 ? 45.906 -4.82 -4.461 1 79.88 382 ALA B C 1
ATOM 10787 O O . ALA B 1 382 ? 45.094 -5.547 -3.898 1 79.88 382 ALA B O 1
ATOM 10788 N N . TYR B 1 383 ? 45.812 -4.465 -5.641 1 78 383 TYR B N 1
ATOM 10789 C CA . TYR B 1 383 ? 44.688 -4.91 -6.484 1 78 383 TYR B CA 1
ATOM 10790 C C . TYR B 1 383 ? 44.75 -6.414 -6.711 1 78 383 TYR B C 1
ATOM 10792 O O . TYR B 1 383 ? 43.719 -7.086 -6.738 1 78 383 TYR B O 1
ATOM 10800 N N . ALA B 1 384 ? 45.938 -6.918 -6.875 1 79.5 384 ALA B N 1
ATOM 10801 C CA . ALA B 1 384 ? 46.125 -8.352 -7.082 1 79.5 384 ALA B CA 1
ATOM 10802 C C . ALA B 1 384 ? 45.656 -9.141 -5.863 1 79.5 384 ALA B C 1
ATOM 10804 O O . ALA B 1 384 ? 44.969 -10.156 -6 1 79.5 384 ALA B O 1
ATOM 10805 N N . TRP B 1 385 ? 46.031 -8.719 -4.75 1 86.81 385 TRP B N 1
ATOM 10806 C CA . TRP B 1 385 ? 45.625 -9.414 -3.535 1 86.81 385 TRP B CA 1
ATOM 10807 C C . TRP B 1 385 ? 44.125 -9.281 -3.318 1 86.81 385 TRP B C 1
ATOM 10809 O O . TRP B 1 385 ? 43.469 -10.25 -2.93 1 86.81 385 TRP B O 1
ATOM 10819 N N . ASN B 1 386 ? 43.594 -8.117 -3.514 1 87.75 386 ASN B N 1
ATOM 10820 C CA . ASN B 1 386 ? 42.156 -7.918 -3.41 1 87.75 386 ASN B CA 1
ATOM 10821 C C . ASN B 1 386 ? 41.406 -8.82 -4.375 1 87.75 386 ASN B C 1
ATOM 10823 O O . ASN B 1 386 ? 40.375 -9.391 -4.016 1 87.75 386 ASN B O 1
ATOM 10827 N N . THR B 1 387 ? 41.906 -8.984 -5.531 1 82.69 387 THR B N 1
ATOM 10828 C CA . THR B 1 387 ? 41.281 -9.797 -6.566 1 82.69 387 THR B CA 1
ATOM 10829 C C . THR B 1 387 ? 41.312 -11.281 -6.195 1 82.69 387 THR B C 1
ATOM 10831 O O . THR B 1 387 ? 40.344 -12 -6.391 1 82.69 387 THR B O 1
ATOM 10834 N N . VAL B 1 388 ? 42.469 -11.68 -5.723 1 86.56 388 VAL B N 1
ATOM 10835 C CA . VAL B 1 388 ? 42.562 -13.062 -5.273 1 86.56 388 VAL B CA 1
ATOM 10836 C C . VAL B 1 388 ? 41.531 -13.336 -4.195 1 86.56 388 VAL B C 1
ATOM 10838 O O . VAL B 1 388 ? 40.844 -14.359 -4.234 1 86.56 388 VAL B O 1
ATOM 10841 N N . GLY B 1 389 ? 41.438 -12.484 -3.279 1 90.31 389 GLY B N 1
ATOM 10842 C CA . GLY B 1 389 ? 40.406 -12.617 -2.268 1 90.31 389 GLY B CA 1
ATOM 10843 C C . GLY B 1 389 ? 39 -12.664 -2.85 1 90.31 389 GLY B C 1
ATOM 10844 O O . GLY B 1 389 ? 38.156 -13.469 -2.424 1 90.31 389 GLY B O 1
ATOM 10845 N N . SER B 1 390 ? 38.719 -11.781 -3.795 1 88.5 390 SER B N 1
ATOM 10846 C CA . SER B 1 390 ? 37.406 -11.711 -4.441 1 88.5 390 SER B CA 1
ATOM 10847 C C . SER B 1 390 ? 37.062 -13.016 -5.156 1 88.5 390 SER B C 1
ATOM 10849 O O . SER B 1 390 ? 35.938 -13.484 -5.094 1 88.5 390 SER B O 1
ATOM 10851 N N . ILE B 1 391 ? 38.031 -13.586 -5.801 1 84.06 391 ILE B N 1
ATOM 10852 C CA . ILE B 1 391 ? 37.844 -14.844 -6.508 1 84.06 391 ILE B CA 1
ATOM 10853 C C . ILE B 1 391 ? 37.531 -15.953 -5.512 1 84.06 391 ILE B C 1
ATOM 10855 O O . ILE B 1 391 ? 36.562 -16.703 -5.695 1 84.06 391 ILE B O 1
ATOM 10859 N N . VAL B 1 392 ? 38.281 -15.977 -4.504 1 88.5 392 VAL B N 1
ATOM 10860 C CA . VAL B 1 392 ? 38.094 -17 -3.486 1 88.5 392 VAL B CA 1
ATOM 10861 C C . VAL B 1 392 ? 36.719 -16.812 -2.832 1 88.5 392 VAL B C 1
ATOM 10863 O O . VAL B 1 392 ? 36 -17.781 -2.562 1 88.5 392 VAL B O 1
ATOM 10866 N N . GLY B 1 393 ? 36.406 -15.641 -2.551 1 87.56 393 GLY B N 1
ATOM 10867 C CA . GLY B 1 393 ? 35.125 -15.352 -1.971 1 87.56 393 GLY B CA 1
ATOM 10868 C C . GLY B 1 393 ? 33.969 -15.789 -2.85 1 87.56 393 GLY B C 1
ATOM 10869 O O . GLY B 1 393 ? 33 -16.422 -2.371 1 87.56 393 GLY B O 1
ATOM 10870 N N . SER B 1 394 ? 34.031 -15.508 -4.148 1 82.81 394 SER B N 1
ATOM 10871 C CA . SER B 1 394 ? 32.969 -15.875 -5.09 1 82.81 394 SER B CA 1
ATOM 10872 C C . SER B 1 394 ? 32.844 -17.391 -5.223 1 82.81 394 SER B C 1
ATOM 10874 O O . SER B 1 394 ? 31.734 -17.922 -5.191 1 82.81 394 SER B O 1
ATOM 10876 N N . LEU B 1 395 ? 33.938 -18.062 -5.301 1 80.5 395 LEU B N 1
ATOM 10877 C CA . LEU B 1 395 ? 33.938 -19.516 -5.461 1 80.5 395 LEU B CA 1
ATOM 10878 C C . LEU B 1 395 ? 33.5 -20.203 -4.172 1 80.5 395 LEU B C 1
ATOM 10880 O O . LEU B 1 395 ? 32.75 -21.172 -4.207 1 80.5 395 LEU B O 1
ATOM 10884 N N . ALA B 1 396 ? 34 -19.672 -3.084 1 84.38 396 ALA B N 1
ATOM 10885 C CA . ALA B 1 396 ? 33.594 -20.234 -1.801 1 84.38 396 ALA B CA 1
ATOM 10886 C C . ALA B 1 396 ? 32.094 -20.094 -1.584 1 84.38 396 ALA B C 1
ATOM 10888 O O . ALA B 1 396 ? 31.453 -20.984 -1.025 1 84.38 396 ALA B O 1
ATOM 10889 N N . GLY B 1 397 ? 31.609 -19 -1.875 1 79.19 397 GLY B N 1
ATOM 10890 C CA . GLY B 1 397 ? 30.172 -18.781 -1.755 1 79.19 397 GLY B CA 1
ATOM 10891 C C . GLY B 1 397 ? 29.359 -19.641 -2.697 1 79.19 397 GLY B C 1
ATOM 10892 O O . GLY B 1 397 ? 28.406 -20.297 -2.277 1 79.19 397 GLY B O 1
ATOM 10893 N N . GLY B 1 398 ? 29.688 -19.688 -3.939 1 72.5 398 GLY B N 1
ATOM 10894 C CA . GLY B 1 398 ? 28.922 -20.375 -4.973 1 72.5 398 GLY B CA 1
ATOM 10895 C C . GLY B 1 398 ? 28.969 -21.875 -4.84 1 72.5 398 GLY B C 1
ATOM 10896 O O . GLY B 1 398 ? 28 -22.562 -5.18 1 72.5 398 GLY B O 1
ATOM 10897 N N . PHE B 1 399 ? 30.109 -22.438 -4.281 1 73.38 399 PHE B N 1
ATOM 10898 C CA . PHE B 1 399 ? 30.281 -23.891 -4.348 1 73.38 399 PHE B CA 1
ATOM 10899 C C . PHE B 1 399 ? 30.438 -24.484 -2.953 1 73.38 399 PHE B C 1
ATOM 10901 O O . PHE B 1 399 ? 30.328 -25.703 -2.773 1 73.38 399 PHE B O 1
ATOM 10908 N N . GLY B 1 400 ? 30.594 -23.734 -1.93 1 79 400 GLY B N 1
ATOM 10909 C CA . GLY B 1 400 ? 30.938 -24.375 -0.672 1 79 400 GLY B CA 1
ATOM 10910 C C . GLY B 1 400 ? 30.203 -23.797 0.519 1 79 400 GLY B C 1
ATOM 10911 O O . GLY B 1 400 ? 29.359 -24.469 1.121 1 79 400 GLY B O 1
ATOM 10912 N N . LEU B 1 401 ? 30.219 -22.547 0.748 1 85.75 401 LEU B N 1
ATOM 10913 C CA . LEU B 1 401 ? 29.797 -21.969 2.027 1 85.75 401 LEU B CA 1
ATOM 10914 C C . LEU B 1 401 ? 28.281 -21.812 2.088 1 85.75 401 LEU B C 1
ATOM 10916 O O . LEU B 1 401 ? 27.688 -21.969 3.154 1 85.75 401 LEU B O 1
ATOM 10920 N N . LEU B 1 402 ? 27.641 -21.547 1.023 1 84.75 402 LEU B N 1
ATOM 10921 C CA . LEU B 1 402 ? 26.203 -21.344 1.044 1 84.75 402 LEU B CA 1
ATOM 10922 C C . LEU B 1 402 ? 25.469 -22.641 1.348 1 84.75 402 LEU B C 1
ATOM 10924 O O . LEU B 1 402 ? 24.609 -22.688 2.23 1 84.75 402 LEU B O 1
ATOM 10928 N N . PRO B 1 403 ? 25.844 -23.75 0.659 1 80.69 403 PRO B N 1
ATOM 10929 C CA . PRO B 1 403 ? 25.172 -25 0.988 1 80.69 403 PRO B CA 1
ATOM 10930 C C . PRO B 1 403 ? 25.484 -25.484 2.408 1 80.69 403 PRO B C 1
ATOM 10932 O O . PRO B 1 403 ? 24.641 -26.141 3.037 1 80.69 403 PRO B O 1
ATOM 10935 N N . LEU B 1 404 ? 26.641 -25.016 2.977 1 85.88 404 LEU B N 1
ATOM 10936 C CA . LEU B 1 404 ? 27.062 -25.516 4.277 1 85.88 404 LEU B CA 1
ATOM 10937 C C . LEU B 1 404 ? 26.469 -24.672 5.406 1 85.88 404 LEU B C 1
ATOM 10939 O O . LEU B 1 404 ? 26.016 -25.219 6.418 1 85.88 404 LEU B O 1
ATOM 10943 N N . LEU B 1 405 ? 26.453 -23.359 5.219 1 90.75 405 LEU B N 1
ATOM 10944 C CA . LEU B 1 405 ? 26.062 -22.484 6.32 1 90.75 405 LEU B CA 1
ATOM 10945 C C . LEU B 1 405 ? 24.734 -21.797 6.027 1 90.75 405 LEU B C 1
ATOM 10947 O O . LEU B 1 405 ? 24.188 -21.109 6.895 1 90.75 405 LEU B O 1
ATOM 10951 N N . THR B 1 406 ? 24.188 -22 4.953 1 89.12 406 THR B N 1
ATOM 10952 C CA . THR B 1 406 ? 23.016 -21.266 4.508 1 89.12 406 THR B CA 1
ATOM 10953 C C . THR B 1 406 ? 23.328 -19.797 4.289 1 89.12 406 THR B C 1
ATOM 10955 O O . THR B 1 406 ? 24.375 -19.312 4.734 1 89.12 406 THR B O 1
ATOM 10958 N N . ALA B 1 407 ? 22.516 -19.094 3.684 1 91.62 407 ALA B N 1
ATOM 10959 C CA . ALA B 1 407 ? 22.75 -17.703 3.33 1 91.62 407 ALA B CA 1
ATOM 10960 C C . ALA B 1 407 ? 22.844 -16.828 4.578 1 91.62 407 ALA B C 1
ATOM 10962 O O . ALA B 1 407 ? 23.781 -16.016 4.711 1 91.62 407 ALA B O 1
ATOM 10963 N N . PRO B 1 408 ? 21.922 -16.969 5.598 1 92.94 408 PRO B N 1
ATOM 10964 C CA . PRO B 1 408 ? 22.078 -16.156 6.805 1 92.94 408 PRO B CA 1
ATOM 10965 C C . PRO B 1 408 ? 23.359 -16.484 7.582 1 92.94 408 PRO B C 1
ATOM 10967 O O . PRO B 1 408 ? 23.969 -15.594 8.18 1 92.94 408 PRO B O 1
ATOM 10970 N N . GLY B 1 409 ? 23.703 -17.734 7.574 1 93.94 409 GLY B N 1
ATOM 10971 C CA . GLY B 1 409 ? 24.938 -18.125 8.227 1 93.94 409 GLY B CA 1
ATOM 10972 C C . GLY B 1 409 ? 26.156 -17.484 7.605 1 93.94 409 GLY B C 1
ATOM 10973 O O . GLY B 1 409 ? 27.062 -17.016 8.32 1 93.94 409 GLY B O 1
ATOM 10974 N N . VAL B 1 410 ? 26.219 -17.484 6.285 1 94.75 410 VAL B N 1
ATOM 10975 C CA . VAL B 1 410 ? 27.344 -16.844 5.59 1 94.75 410 VAL B CA 1
ATOM 10976 C C . VAL B 1 410 ? 27.312 -15.344 5.859 1 94.75 410 VAL B C 1
ATOM 10978 O O . VAL B 1 410 ? 28.375 -14.719 6.031 1 94.75 410 VAL B O 1
ATOM 10981 N N . TRP B 1 411 ? 26.125 -14.781 5.871 1 95.94 411 TRP B N 1
ATOM 10982 C CA . TRP B 1 411 ? 25.953 -13.375 6.203 1 95.94 411 TRP B CA 1
ATOM 10983 C C . TRP B 1 411 ? 26.578 -13.047 7.551 1 95.94 411 TRP B C 1
ATOM 10985 O O . TRP B 1 411 ? 27.344 -12.086 7.668 1 95.94 411 TRP B O 1
ATOM 10995 N N . ARG B 1 412 ? 26.391 -13.836 8.547 1 96.94 412 ARG B N 1
ATOM 10996 C CA . ARG B 1 412 ? 26.953 -13.664 9.883 1 96.94 412 ARG B CA 1
ATOM 10997 C C . ARG B 1 412 ? 28.469 -13.844 9.859 1 96.94 412 ARG B C 1
ATOM 10999 O O . ARG B 1 412 ? 29.203 -13.109 10.531 1 96.94 412 ARG B O 1
ATOM 11006 N N . THR B 1 413 ? 28.844 -14.789 9.078 1 95.31 413 THR B N 1
ATOM 11007 C CA . THR B 1 413 ? 30.266 -15.086 8.992 1 95.31 413 THR B CA 1
ATOM 11008 C C . THR B 1 413 ? 31.031 -13.914 8.398 1 95.31 413 THR B C 1
ATOM 11010 O O . THR B 1 413 ? 32.094 -13.539 8.891 1 95.31 413 THR B O 1
ATOM 11013 N N . VAL B 1 414 ? 30.484 -13.32 7.336 1 97.19 414 VAL B N 1
ATOM 11014 C CA . VAL B 1 414 ? 31.125 -12.172 6.715 1 97.19 414 VAL B CA 1
ATOM 11015 C C . VAL B 1 414 ? 31.203 -11.016 7.715 1 97.19 414 VAL B C 1
ATOM 11017 O O . VAL B 1 414 ? 32.25 -10.359 7.832 1 97.19 414 VAL B O 1
ATOM 11020 N N . GLY B 1 415 ? 30.062 -10.766 8.43 1 97.38 415 GLY B N 1
ATOM 11021 C CA . GLY B 1 415 ? 30.094 -9.766 9.484 1 97.38 415 GLY B CA 1
ATOM 11022 C C . GLY B 1 415 ? 31.156 -10.039 10.539 1 97.38 415 GLY B C 1
ATOM 11023 O O . GLY B 1 415 ? 31.875 -9.133 10.953 1 97.38 415 GLY B O 1
ATOM 11024 N N . GLY B 1 416 ? 31.266 -11.289 10.938 1 96.81 416 GLY B N 1
ATOM 11025 C CA . GLY B 1 416 ? 32.25 -11.688 11.922 1 96.81 416 GLY B CA 1
ATOM 11026 C C . GLY B 1 416 ? 33.688 -11.477 11.445 1 96.81 416 GLY B C 1
ATOM 11027 O O . GLY B 1 416 ? 34.531 -11 12.203 1 96.81 416 GLY B O 1
ATOM 11028 N N . VAL B 1 417 ? 33.969 -11.82 10.203 1 96.94 417 VAL B N 1
ATOM 11029 C CA . VAL B 1 417 ? 35.281 -11.664 9.617 1 96.94 417 VAL B CA 1
ATOM 11030 C C . VAL B 1 417 ? 35.688 -10.195 9.625 1 96.94 417 VAL B C 1
ATOM 11032 O O . VAL B 1 417 ? 36.812 -9.852 9.961 1 96.94 417 VAL B O 1
ATOM 11035 N N . LEU B 1 418 ? 34.75 -9.305 9.312 1 97.88 418 LEU B N 1
ATOM 11036 C CA . LEU B 1 418 ? 35.031 -7.875 9.266 1 97.88 418 LEU B CA 1
ATOM 11037 C C . LEU B 1 418 ? 35.25 -7.32 10.672 1 97.88 418 LEU B C 1
ATOM 11039 O O . LEU B 1 418 ? 36.094 -6.434 10.867 1 97.88 418 LEU B O 1
ATOM 11043 N N . VAL B 1 419 ? 34.531 -7.848 11.648 1 97.62 419 VAL B N 1
ATOM 11044 C CA . VAL B 1 419 ? 34.719 -7.418 13.031 1 97.62 419 VAL B CA 1
ATOM 11045 C C . VAL B 1 419 ? 36.094 -7.824 13.508 1 97.62 419 VAL B C 1
ATOM 11047 O O . VAL B 1 419 ? 36.812 -7.016 14.102 1 97.62 419 VAL B O 1
ATOM 11050 N N . VAL B 1 420 ? 36.5 -9.023 13.227 1 97.44 420 VAL B N 1
ATOM 11051 C CA . VAL B 1 420 ? 37.812 -9.523 13.648 1 97.44 420 VAL B CA 1
ATOM 11052 C C . VAL B 1 420 ? 38.906 -8.719 12.969 1 97.44 420 VAL B C 1
ATOM 11054 O O . VAL B 1 420 ? 39.875 -8.305 13.617 1 97.44 420 VAL B O 1
ATOM 11057 N N . LEU B 1 421 ? 38.75 -8.508 11.641 1 97.19 421 LEU B N 1
ATOM 11058 C CA . LEU B 1 421 ? 39.75 -7.715 10.906 1 97.19 421 LEU B CA 1
ATOM 11059 C C . LEU B 1 421 ? 39.844 -6.309 11.484 1 97.19 421 LEU B C 1
ATOM 11061 O O . LEU B 1 421 ? 40.938 -5.773 11.633 1 97.19 421 LEU B O 1
ATOM 11065 N N . GLY B 1 422 ? 38.656 -5.707 11.789 1 96.75 422 GLY B N 1
ATOM 11066 C CA . GLY B 1 422 ? 38.656 -4.387 12.398 1 96.75 422 GLY B CA 1
ATOM 11067 C C . GLY B 1 422 ? 39.312 -4.348 13.758 1 96.75 422 GLY B C 1
ATOM 11068 O O . GLY B 1 422 ? 40.062 -3.416 14.062 1 96.75 422 GLY B O 1
ATOM 11069 N N . LEU B 1 423 ? 39.156 -5.383 14.57 1 95.75 423 LEU B N 1
ATOM 11070 C CA . LEU B 1 423 ? 39.75 -5.438 15.898 1 95.75 423 LEU B CA 1
ATOM 11071 C C . LEU B 1 423 ? 41.281 -5.652 15.812 1 95.75 423 LEU B C 1
ATOM 11073 O O . LEU B 1 423 ? 42.031 -5.09 16.594 1 95.75 423 LEU B O 1
ATOM 11077 N N . VAL B 1 424 ? 41.688 -6.453 14.867 1 95.88 424 VAL B N 1
ATOM 11078 C CA . VAL B 1 424 ? 43.125 -6.656 14.656 1 95.88 424 VAL B CA 1
ATOM 11079 C C . VAL B 1 424 ? 43.781 -5.348 14.227 1 95.88 424 VAL B C 1
ATO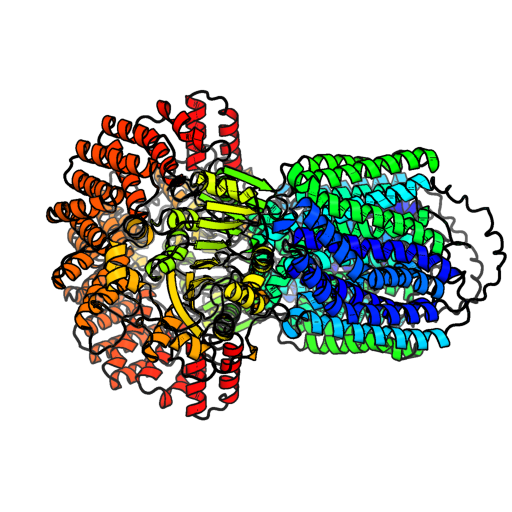M 11081 O O . VAL B 1 424 ? 44.844 -4.992 14.711 1 95.88 424 VAL B O 1
ATOM 11084 N N . ALA B 1 425 ? 43.125 -4.617 13.297 1 94.94 425 ALA B N 1
ATOM 11085 C CA . ALA B 1 425 ? 43.625 -3.322 12.859 1 94.94 425 ALA B CA 1
ATOM 11086 C C . ALA B 1 425 ? 43.688 -2.336 14.023 1 94.94 425 ALA B C 1
ATOM 11088 O O . ALA B 1 425 ? 44.625 -1.543 14.125 1 94.94 425 ALA B O 1
ATOM 11089 N N . ALA B 1 426 ? 42.719 -2.4 14.875 1 93.5 426 ALA B N 1
ATOM 11090 C CA . ALA B 1 426 ? 42.688 -1.531 16.047 1 93.5 426 ALA B CA 1
ATOM 11091 C C . ALA B 1 426 ? 43.844 -1.866 17 1 93.5 426 ALA B C 1
ATOM 11093 O O . ALA B 1 426 ? 44.469 -0.968 17.547 1 93.5 426 ALA B O 1
ATOM 11094 N N . ALA B 1 427 ? 44.125 -3.117 17.219 1 92.38 427 ALA B N 1
ATOM 11095 C CA . ALA B 1 427 ? 45.219 -3.547 18.062 1 92.38 427 ALA B CA 1
ATOM 11096 C C . ALA B 1 427 ? 46.562 -3.105 17.5 1 92.38 427 ALA B C 1
ATOM 11098 O O . ALA B 1 427 ? 47.438 -2.689 18.25 1 92.38 427 ALA B O 1
ATOM 11099 N N . MET B 1 428 ? 46.625 -3.199 16.219 1 91.94 428 MET B N 1
ATOM 11100 C CA . MET B 1 428 ? 47.875 -2.766 15.555 1 91.94 428 MET B CA 1
ATOM 11101 C C . MET B 1 428 ? 48.031 -1.255 15.664 1 91.94 428 MET B C 1
ATOM 11103 O O . MET B 1 428 ? 49.156 -0.757 15.758 1 91.94 428 MET B O 1
ATOM 11107 N N . ALA B 1 429 ? 46.906 -0.562 15.602 1 90.38 429 ALA B N 1
ATOM 11108 C CA . ALA B 1 429 ? 46.969 0.891 15.75 1 90.38 429 ALA B CA 1
ATOM 11109 C C . ALA B 1 429 ? 47.5 1.288 17.125 1 90.38 429 ALA B C 1
ATOM 11111 O O . ALA B 1 429 ? 48.219 2.27 17.266 1 90.38 429 ALA B O 1
ATOM 11112 N N . LEU B 1 430 ? 47.188 0.573 18.141 1 88.81 430 LEU B N 1
ATOM 11113 C CA . LEU B 1 430 ? 47.656 0.832 19.5 1 88.81 430 LEU B CA 1
ATOM 11114 C C . LEU B 1 430 ? 49.156 0.612 19.594 1 88.81 430 LEU B C 1
ATOM 11116 O O . LEU B 1 430 ? 49.875 1.383 20.25 1 88.81 430 LEU B O 1
ATOM 11120 N N . ARG B 1 431 ? 49.594 -0.316 18.906 1 85.94 431 ARG B N 1
ATOM 11121 C CA . ARG B 1 431 ? 51 -0.698 19.031 1 85.94 431 ARG B CA 1
ATOM 11122 C C . ARG B 1 431 ? 51.875 0.141 18.094 1 85.94 431 ARG B C 1
ATOM 11124 O O . ARG B 1 431 ? 52.969 0.594 18.484 1 85.94 431 ARG B O 1
ATOM 11131 N N . TRP B 1 432 ? 51.312 0.352 16.891 1 84.5 432 TRP B N 1
ATOM 11132 C CA . TRP B 1 432 ? 52.156 0.968 15.859 1 84.5 432 TRP B CA 1
ATOM 11133 C C . TRP B 1 432 ? 51.969 2.48 15.836 1 84.5 432 TRP B C 1
ATOM 11135 O O . TRP B 1 432 ? 52.906 3.23 15.594 1 84.5 432 TRP B O 1
ATOM 11145 N N . GLU B 1 433 ? 50.75 2.965 16.016 1 83.25 433 GLU B N 1
ATOM 11146 C CA . GLU B 1 433 ? 50.438 4.391 15.93 1 83.25 433 GLU B CA 1
ATOM 11147 C C . GLU B 1 433 ? 50.406 5.035 17.312 1 83.25 433 GLU B C 1
ATOM 11149 O O . GLU B 1 433 ? 50.344 6.258 17.438 1 83.25 433 GLU B O 1
ATOM 11154 N N . GLN B 1 434 ? 50.594 4.277 18.438 1 82.19 434 GLN B N 1
ATOM 11155 C CA . GLN B 1 434 ? 50.562 4.734 19.828 1 82.19 434 GLN B CA 1
ATOM 11156 C C . GLN B 1 434 ? 49.344 5.613 20.078 1 82.19 434 GLN B C 1
ATOM 11158 O O . GLN B 1 434 ? 49.469 6.668 20.719 1 82.19 434 GLN B O 1
ATOM 11163 N N . ALA B 1 435 ? 48.281 5.277 19.406 1 77.44 435 ALA B N 1
ATOM 11164 C CA . ALA B 1 435 ? 47.031 5.992 19.609 1 77.44 435 ALA B CA 1
ATOM 11165 C C . ALA B 1 435 ? 46.5 5.801 21.031 1 77.44 435 ALA B C 1
ATOM 11167 O O . ALA B 1 435 ? 46.625 4.715 21.594 1 77.44 435 ALA B O 1
ATOM 11168 N N . PRO B 1 436 ? 46.031 6.844 21.719 1 82.94 436 PRO B N 1
ATOM 11169 C CA . PRO B 1 436 ? 45.438 6.648 23.031 1 82.94 436 PRO B CA 1
ATOM 11170 C C . PRO B 1 436 ? 44.219 5.73 22.984 1 82.94 436 PRO B C 1
ATOM 11172 O O . PRO B 1 436 ? 43.406 5.809 22.047 1 82.94 436 PRO B O 1
ATOM 11175 N N . PRO B 1 437 ? 44.094 4.832 23.906 1 83.56 437 PRO B N 1
ATOM 11176 C CA . PRO B 1 437 ? 43 3.842 23.906 1 83.56 437 PRO B CA 1
ATOM 11177 C C . PRO B 1 437 ? 41.625 4.48 23.906 1 83.56 437 PRO B C 1
ATOM 11179 O O . PRO B 1 437 ? 40.656 3.881 23.422 1 83.56 437 PRO B O 1
ATOM 11182 N N . SER B 1 438 ? 41.469 5.672 24.453 1 83.75 438 SER B N 1
ATOM 11183 C CA . SER B 1 438 ? 40.188 6.352 24.5 1 83.75 438 SER B CA 1
ATOM 11184 C C . SER B 1 438 ? 39.656 6.633 23.109 1 83.75 438 SER B C 1
ATOM 11186 O O . SER B 1 438 ? 38.438 6.715 22.906 1 83.75 438 SER B O 1
ATOM 11188 N N . ARG B 1 439 ? 40.562 6.664 22.156 1 83.06 439 ARG B N 1
ATOM 11189 C CA . ARG B 1 439 ? 40.125 6.98 20.797 1 83.06 439 ARG B CA 1
ATOM 11190 C C . ARG B 1 439 ? 39.562 5.754 20.094 1 83.06 439 ARG B C 1
ATOM 11192 O O . ARG B 1 439 ? 38.906 5.871 19.062 1 83.06 439 ARG B O 1
ATOM 11199 N N . LEU B 1 440 ? 39.812 4.637 20.75 1 88 440 LEU B N 1
ATOM 11200 C CA . LEU B 1 440 ? 39.312 3.402 20.125 1 88 440 LEU B CA 1
ATOM 11201 C C . LEU B 1 440 ? 37.969 3.004 20.688 1 88 440 LEU B C 1
ATOM 11203 O O . LEU B 1 440 ? 37.344 2.059 20.203 1 88 440 LEU B O 1
ATOM 11207 N N . LEU B 1 441 ? 37.438 3.738 21.641 1 85.5 441 LEU B N 1
ATOM 11208 C CA . LEU B 1 441 ? 36.188 3.389 22.328 1 85.5 441 LEU B CA 1
ATOM 11209 C C . LEU B 1 441 ? 35.031 3.324 21.359 1 85.5 441 LEU B C 1
ATOM 11211 O O . LEU B 1 441 ? 34.219 2.389 21.406 1 85.5 441 LEU B O 1
ATOM 11215 N N . PRO B 1 442 ? 34.844 4.254 20.406 1 84.88 442 PRO B N 1
ATOM 11216 C CA . PRO B 1 442 ? 33.719 4.141 19.469 1 84.88 442 PRO B CA 1
ATOM 11217 C C . PRO B 1 442 ? 33.781 2.867 18.625 1 84.88 442 PRO B C 1
ATOM 11219 O O . PRO B 1 442 ? 32.75 2.246 18.375 1 84.88 442 PRO B O 1
ATOM 11222 N N . SER B 1 443 ? 35 2.51 18.188 1 90.06 443 SER B N 1
ATOM 11223 C CA . SER B 1 443 ? 35.156 1.286 17.406 1 90.06 443 SER B CA 1
ATOM 11224 C C . SER B 1 443 ? 34.812 0.054 18.234 1 90.06 443 SER B C 1
ATOM 11226 O O . SER B 1 443 ? 34.188 -0.885 17.734 1 90.06 443 SER B O 1
ATOM 11228 N N . LEU B 1 444 ? 35.156 0.11 19.469 1 91.75 444 LEU B N 1
ATOM 11229 C CA . LEU B 1 444 ? 34.875 -1.029 20.328 1 91.75 444 LEU B CA 1
ATOM 11230 C C . LEU B 1 444 ? 33.375 -1.14 20.625 1 91.75 444 LEU B C 1
ATOM 11232 O O . LEU B 1 444 ? 32.812 -2.24 20.641 1 91.75 444 LEU B O 1
ATOM 11236 N N . LEU B 1 445 ? 32.75 -0.024 20.859 1 93.06 445 LEU B N 1
ATOM 11237 C CA . LEU B 1 445 ? 31.312 -0.02 21.094 1 93.06 445 LEU B CA 1
ATOM 11238 C C . LEU B 1 445 ? 30.562 -0.462 19.844 1 93.06 445 LEU B C 1
ATOM 11240 O O . LEU B 1 445 ? 29.578 -1.211 19.938 1 93.06 445 LEU B O 1
ATOM 11244 N N . ALA B 1 446 ? 31 0.005 18.719 1 94.56 446 ALA B N 1
ATOM 11245 C CA . ALA B 1 446 ? 30.391 -0.402 17.469 1 94.56 446 ALA B CA 1
ATOM 11246 C C . ALA B 1 446 ? 30.562 -1.897 17.219 1 94.56 446 ALA B C 1
ATOM 11248 O O . ALA B 1 446 ? 29.656 -2.562 16.703 1 94.56 446 ALA B O 1
ATOM 11249 N N . ALA B 1 447 ? 31.734 -2.371 17.531 1 96.56 447 ALA B N 1
ATOM 11250 C CA . ALA B 1 447 ? 31.984 -3.801 17.375 1 96.56 447 ALA B CA 1
ATOM 11251 C C . ALA B 1 447 ? 31.062 -4.617 18.281 1 96.56 447 ALA B C 1
ATOM 11253 O O . ALA B 1 447 ? 30.516 -5.637 17.859 1 96.56 447 ALA B O 1
ATOM 11254 N N . ALA B 1 448 ? 30.891 -4.141 19.469 1 96.38 448 ALA B N 1
ATOM 11255 C CA . ALA B 1 448 ? 30.016 -4.824 20.406 1 96.38 448 ALA B CA 1
ATOM 11256 C C . ALA B 1 448 ? 28.562 -4.809 19.922 1 96.38 448 ALA B C 1
ATOM 11258 O O . ALA B 1 448 ? 27.875 -5.828 19.969 1 96.38 448 ALA B O 1
ATOM 11259 N N . LEU B 1 449 ? 28.156 -3.66 19.453 1 96.5 449 LEU B N 1
ATOM 11260 C CA . LEU B 1 449 ? 26.812 -3.549 18.906 1 96.5 449 LEU B CA 1
ATOM 11261 C C . LEU B 1 449 ? 26.641 -4.469 17.703 1 96.5 449 LEU B C 1
ATOM 11263 O O . LEU B 1 449 ? 25.578 -5.078 17.531 1 96.5 449 LEU B O 1
ATOM 11267 N N . THR B 1 450 ? 27.656 -4.539 16.922 1 96.88 450 THR B N 1
ATOM 11268 C CA . THR B 1 450 ? 27.609 -5.391 15.734 1 96.88 450 THR B CA 1
ATOM 11269 C C . THR B 1 450 ? 27.422 -6.852 16.125 1 96.88 450 THR B C 1
ATOM 11271 O O . THR B 1 450 ? 26.625 -7.566 15.523 1 96.88 450 THR B O 1
ATOM 11274 N N . VAL B 1 451 ? 28.094 -7.27 17.109 1 96.31 451 VAL B N 1
ATOM 11275 C CA . VAL B 1 451 ? 28.016 -8.656 17.547 1 96.31 451 VAL B CA 1
ATOM 11276 C C . VAL B 1 451 ? 26.609 -8.953 18.078 1 96.31 451 VAL B C 1
ATOM 11278 O O . VAL B 1 451 ? 26.047 -10.016 17.812 1 96.31 451 VAL B O 1
ATOM 11281 N N . VAL B 1 452 ? 26.078 -7.98 18.766 1 96.56 452 VAL B N 1
ATOM 11282 C CA . VAL B 1 452 ? 24.719 -8.141 19.266 1 96.56 452 VAL B CA 1
ATOM 11283 C C . VAL B 1 452 ? 23.734 -8.242 18.094 1 96.56 452 VAL B C 1
ATOM 11285 O O . VAL B 1 452 ? 22.859 -9.109 18.078 1 96.56 452 VAL B O 1
ATOM 11288 N N . LEU B 1 453 ? 23.906 -7.43 17.125 1 96.88 453 LEU B N 1
ATOM 11289 C CA . LEU B 1 453 ? 23.016 -7.414 15.977 1 96.88 453 LEU B CA 1
ATOM 11290 C C . LEU B 1 453 ? 23.172 -8.688 15.148 1 96.88 453 LEU B C 1
ATOM 11292 O O . LEU B 1 453 ? 22.203 -9.195 14.594 1 96.88 453 LEU B O 1
ATOM 11296 N N . LEU B 1 454 ? 24.375 -9.234 15.078 1 96.25 454 LEU B N 1
ATOM 11297 C CA . LEU B 1 454 ? 24.641 -10.453 14.312 1 96.25 454 LEU B CA 1
ATOM 11298 C C . LEU B 1 454 ? 24.016 -11.664 15 1 96.25 454 LEU B C 1
ATOM 11300 O O . LEU B 1 454 ? 23.781 -12.688 14.359 1 96.25 454 LEU B O 1
ATOM 11304 N N . SER B 1 455 ? 23.734 -11.508 16.281 1 94.88 455 SER B N 1
ATOM 11305 C CA . SER B 1 455 ? 23.172 -12.625 17.031 1 94.88 455 SER B CA 1
ATOM 11306 C C . SER B 1 455 ? 21.641 -12.633 16.953 1 94.88 455 SER B C 1
ATOM 11308 O O . SER B 1 455 ? 21 -13.562 17.438 1 94.88 455 SER B O 1
ATOM 11310 N N . ALA B 1 456 ? 21.094 -11.664 16.297 1 94.5 456 ALA B N 1
ATOM 11311 C CA . ALA B 1 456 ? 19.641 -11.617 16.125 1 94.5 456 ALA B CA 1
ATOM 11312 C C . ALA B 1 456 ? 19.156 -12.789 15.273 1 94.5 456 ALA B C 1
ATOM 11314 O O . ALA B 1 456 ? 19.938 -13.406 14.555 1 94.5 456 ALA B O 1
ATOM 11315 N N . GLU B 1 457 ? 17.844 -13.195 15.414 1 89 457 GLU B N 1
ATOM 11316 C CA . GLU B 1 457 ? 17.281 -14.297 14.656 1 89 457 GLU B CA 1
ATOM 11317 C C . GLU B 1 457 ? 17.406 -14.07 13.156 1 89 457 GLU B C 1
ATOM 11319 O O . GLU B 1 457 ? 17.75 -14.992 12.406 1 89 457 GLU B O 1
ATOM 11324 N N . GLY B 1 458 ? 17.234 -12.797 12.727 1 92.31 458 GLY B N 1
ATOM 11325 C CA . GLY B 1 458 ? 17.422 -12.492 11.32 1 92.31 458 GLY B CA 1
ATOM 11326 C C . GLY B 1 458 ? 16.219 -12.875 10.469 1 92.31 458 GLY B C 1
ATOM 11327 O O . GLY B 1 458 ? 15.109 -13.039 10.977 1 92.31 458 GLY B O 1
ATOM 11328 N N . PRO B 1 459 ? 16.375 -13.016 9.133 1 93.81 459 PRO B N 1
ATOM 11329 C CA . PRO B 1 459 ? 15.312 -13.359 8.188 1 93.81 459 PRO B CA 1
ATOM 11330 C C . PRO B 1 459 ? 14.797 -14.789 8.367 1 93.81 459 PRO B C 1
ATOM 11332 O O . PRO B 1 459 ? 15.594 -15.719 8.547 1 93.81 459 PRO B O 1
ATOM 11335 N N . SER B 1 460 ? 13.531 -14.922 8.383 1 93.88 460 SER B N 1
ATOM 11336 C CA . SER B 1 460 ? 12.867 -16.219 8.492 1 93.88 460 SER B CA 1
ATOM 11337 C C . SER B 1 460 ? 12.148 -16.594 7.199 1 93.88 460 SER B C 1
ATOM 11339 O O . SER B 1 460 ? 12.5 -16.109 6.121 1 93.88 460 SER B O 1
ATOM 11341 N N . ALA B 1 461 ? 11.18 -17.484 7.285 1 93.5 461 ALA B N 1
ATOM 11342 C CA . ALA B 1 461 ? 10.383 -17.906 6.137 1 93.5 461 ALA B CA 1
ATOM 11343 C C . ALA B 1 461 ? 9.586 -16.734 5.562 1 93.5 461 ALA B C 1
ATOM 11345 O O . ALA B 1 461 ? 9.281 -16.719 4.367 1 93.5 461 ALA B O 1
ATOM 11346 N N . VAL B 1 462 ? 9.289 -15.766 6.449 1 94.56 462 VAL B N 1
ATOM 11347 C CA . VAL B 1 462 ? 8.555 -14.586 6.008 1 94.56 462 VAL B CA 1
ATOM 11348 C C . VAL B 1 462 ? 9.336 -13.867 4.91 1 94.56 462 VAL B C 1
ATOM 11350 O O . VAL B 1 462 ? 8.766 -13.469 3.889 1 94.56 462 VAL B O 1
ATOM 11353 N N . TRP B 1 463 ? 10.594 -13.773 5.121 1 95.5 463 TRP B N 1
ATOM 11354 C CA . TRP B 1 463 ? 11.508 -13.125 4.184 1 95.5 463 TRP B CA 1
ATOM 11355 C C . TRP B 1 463 ? 11.789 -14.031 2.984 1 95.5 463 TRP B C 1
ATOM 11357 O O . TRP B 1 463 ? 11.742 -13.578 1.838 1 95.5 463 TRP B O 1
ATOM 11367 N N . ARG B 1 464 ? 11.977 -15.281 3.166 1 93.81 464 ARG B N 1
ATOM 11368 C CA . ARG B 1 464 ? 12.586 -16.172 2.188 1 93.81 464 ARG B CA 1
ATOM 11369 C C . ARG B 1 464 ? 11.523 -16.906 1.369 1 93.81 464 ARG B C 1
ATOM 11371 O O . ARG B 1 464 ? 11.766 -17.266 0.216 1 93.81 464 ARG B O 1
ATOM 11378 N N . HIS B 1 465 ? 10.336 -17.078 1.96 1 94 465 HIS B N 1
ATOM 11379 C CA . HIS B 1 465 ? 9.328 -17.922 1.325 1 94 465 HIS B CA 1
ATOM 11380 C C . HIS B 1 465 ? 7.953 -17.266 1.381 1 94 465 HIS B C 1
ATOM 11382 O O . HIS B 1 465 ? 6.93 -17.953 1.374 1 94 465 HIS B O 1
ATOM 11388 N N . GLY B 1 466 ? 7.914 -15.898 1.454 1 92.69 466 GLY B N 1
ATOM 11389 C CA . GLY B 1 466 ? 6.656 -15.195 1.647 1 92.69 466 GLY B CA 1
ATOM 11390 C C . GLY B 1 466 ? 5.984 -14.797 0.345 1 92.69 466 GLY B C 1
ATOM 11391 O O . GLY B 1 466 ? 4.855 -14.305 0.346 1 92.69 466 GLY B O 1
ATOM 11392 N N . GLY B 1 467 ? 6.613 -15.047 -0.828 1 93.12 467 GLY B N 1
ATOM 11393 C CA . GLY B 1 467 ? 6.055 -14.734 -2.133 1 93.12 467 GLY B CA 1
ATOM 11394 C C . GLY B 1 467 ? 6.008 -13.242 -2.418 1 93.12 467 GLY B C 1
ATOM 11395 O O . GLY B 1 467 ? 5.273 -12.797 -3.301 1 93.12 467 GLY B O 1
ATOM 11396 N N . ILE B 1 468 ? 6.781 -12.438 -1.716 1 93.12 468 ILE B N 1
ATOM 11397 C CA . ILE B 1 468 ? 6.727 -10.977 -1.767 1 93.12 468 ILE B CA 1
ATOM 11398 C C . ILE B 1 468 ? 7.199 -10.492 -3.135 1 93.12 468 ILE B C 1
ATOM 11400 O O . ILE B 1 468 ? 6.527 -9.68 -3.777 1 93.12 468 ILE B O 1
ATOM 11404 N N . GLY B 1 469 ? 8.273 -11.055 -3.611 1 91.06 469 GLY B N 1
ATOM 11405 C CA . GLY B 1 469 ? 8.844 -10.617 -4.875 1 91.06 469 GLY B CA 1
ATOM 11406 C C . GLY B 1 469 ? 7.949 -10.898 -6.066 1 91.06 469 GLY B C 1
ATOM 11407 O O . GLY B 1 469 ? 7.988 -10.172 -7.062 1 91.06 469 GLY B O 1
ATOM 11408 N N . ALA B 1 470 ? 7.117 -11.906 -5.965 1 89.5 470 ALA B N 1
ATOM 11409 C CA . ALA B 1 470 ? 6.203 -12.281 -7.043 1 89.5 470 ALA B CA 1
ATOM 11410 C C . ALA B 1 470 ? 4.902 -11.492 -6.957 1 89.5 470 ALA B C 1
ATOM 11412 O O . ALA B 1 470 ? 4.02 -11.641 -7.805 1 89.5 470 ALA B O 1
ATOM 11413 N N . GLY B 1 471 ? 4.789 -10.617 -5.992 1 88.81 471 GLY B N 1
ATOM 11414 C CA . GLY B 1 471 ? 3.584 -9.82 -5.809 1 88.81 471 GLY B CA 1
ATOM 11415 C C . GLY B 1 471 ? 2.457 -10.594 -5.148 1 88.81 471 GLY B C 1
ATOM 11416 O O . GLY B 1 471 ? 1.287 -10.227 -5.281 1 88.81 471 GLY B O 1
ATOM 11417 N N . ARG B 1 472 ? 2.736 -11.641 -4.414 1 89.94 472 ARG B N 1
ATOM 11418 C CA . ARG B 1 472 ? 1.767 -12.492 -3.732 1 89.94 472 ARG B CA 1
ATOM 11419 C C . ARG B 1 472 ? 2.145 -12.688 -2.268 1 89.94 472 ARG B C 1
ATOM 11421 O O . ARG B 1 472 ? 2.219 -13.812 -1.784 1 89.94 472 ARG B O 1
ATOM 11428 N N . SER B 1 473 ? 2.338 -11.547 -1.602 1 88.44 473 SER B N 1
ATOM 11429 C CA . SER B 1 473 ? 2.793 -11.586 -0.216 1 88.44 473 SER B CA 1
ATOM 11430 C C . SER B 1 473 ? 1.753 -12.242 0.689 1 88.44 473 SER B C 1
ATOM 11432 O O . SER B 1 473 ? 0.553 -12 0.535 1 88.44 473 SER B O 1
ATOM 11434 N N . ARG B 1 474 ? 2.141 -13.023 1.652 1 83.38 474 ARG B N 1
ATOM 11435 C CA . ARG B 1 474 ? 1.296 -13.656 2.658 1 83.38 474 ARG B CA 1
ATOM 11436 C C . ARG B 1 474 ? 1.289 -12.852 3.953 1 83.38 474 ARG B C 1
ATOM 11438 O O . ARG B 1 474 ? 0.713 -13.281 4.957 1 83.38 474 ARG B O 1
ATOM 11445 N N . VAL B 1 475 ? 1.979 -11.773 3.877 1 88 475 VAL B N 1
ATOM 11446 C CA . VAL B 1 475 ? 2.074 -10.961 5.086 1 88 475 VAL B CA 1
ATOM 11447 C C . VAL B 1 475 ? 1.014 -9.859 5.055 1 88 475 VAL B C 1
ATOM 11449 O O . VAL B 1 475 ? 0.908 -9.117 4.078 1 88 475 VAL B O 1
ATOM 11452 N N . ASP B 1 476 ? 0.225 -9.836 6.16 1 86.38 476 ASP B N 1
ATOM 11453 C CA . ASP B 1 476 ? -0.793 -8.805 6.301 1 86.38 476 ASP B CA 1
ATOM 11454 C C . ASP B 1 476 ? -0.182 -7.496 6.805 1 86.38 476 ASP B C 1
ATOM 11456 O O . ASP B 1 476 ? 0.588 -7.496 7.766 1 86.38 476 ASP B O 1
ATOM 11460 N N . THR B 1 477 ? -0.403 -6.465 6.164 1 81.94 477 THR B N 1
ATOM 11461 C CA . THR B 1 477 ? 0.212 -5.191 6.512 1 81.94 477 THR B CA 1
ATOM 11462 C C . THR B 1 477 ? -0.84 -4.199 7.008 1 81.94 477 THR B C 1
ATOM 11464 O O . THR B 1 477 ? -0.641 -2.986 6.93 1 81.94 477 THR B O 1
ATOM 11467 N N . THR B 1 478 ? -1.984 -4.68 7.547 1 81.5 478 THR B N 1
ATOM 11468 C CA . THR B 1 478 ? -3.072 -3.812 7.988 1 81.5 478 THR B CA 1
ATOM 11469 C C . THR B 1 478 ? -2.805 -3.279 9.391 1 81.5 478 THR B C 1
ATOM 11471 O O . THR B 1 478 ? -3.111 -2.125 9.695 1 81.5 478 THR B O 1
ATOM 11474 N N . SER B 1 479 ? -2.25 -4.141 10.312 1 85.94 479 SER B N 1
ATOM 11475 C CA . SER B 1 479 ? -1.922 -3.752 11.68 1 85.94 479 SER B CA 1
ATOM 11476 C C . SER B 1 479 ? -0.705 -4.516 12.188 1 85.94 479 SER B C 1
ATOM 11478 O O . SER B 1 479 ? -0.289 -5.508 11.586 1 85.94 479 SER B O 1
ATOM 11480 N N . THR B 1 480 ? -0.199 -4.086 13.266 1 87 480 THR B N 1
ATOM 11481 C CA . THR B 1 480 ? 0.957 -4.742 13.859 1 87 480 THR B CA 1
ATOM 11482 C C . THR B 1 480 ? 0.597 -6.152 14.328 1 87 480 THR B C 1
ATOM 11484 O O . THR B 1 480 ? 1.395 -7.082 14.188 1 87 480 THR B O 1
ATOM 11487 N N . GLN B 1 481 ? -0.609 -6.242 14.906 1 91.06 481 GLN B N 1
ATOM 11488 C CA . GLN B 1 481 ? -1.05 -7.535 15.414 1 91.06 481 GLN B CA 1
ATOM 11489 C C . GLN B 1 481 ? -1.29 -8.523 14.273 1 91.06 481 GLN B C 1
ATOM 11491 O O . GLN B 1 481 ? -0.905 -9.688 14.367 1 91.06 481 GLN B O 1
ATOM 11496 N N . GLU B 1 482 ? -1.892 -8.07 13.18 1 91.62 482 GLU B N 1
ATOM 11497 C CA . GLU B 1 482 ? -2.141 -8.93 12.031 1 91.62 482 GLU B CA 1
ATOM 11498 C C . GLU B 1 482 ? -0.836 -9.328 11.352 1 91.62 482 GLU B C 1
ATOM 11500 O O . GLU B 1 482 ? -0.712 -10.445 10.836 1 91.62 482 GLU B O 1
ATOM 11505 N N . MET B 1 483 ? 0.09 -8.391 11.312 1 90.94 483 MET B N 1
ATOM 11506 C CA . MET B 1 483 ? 1.413 -8.68 10.766 1 90.94 483 MET B CA 1
ATOM 11507 C C . MET B 1 483 ? 2.088 -9.797 11.555 1 90.94 483 MET B C 1
ATOM 11509 O O . MET B 1 483 ? 2.646 -10.727 10.961 1 90.94 483 MET B O 1
ATOM 11513 N N . ARG B 1 484 ? 2.029 -9.719 12.867 1 92.69 484 ARG B N 1
ATOM 11514 C CA . ARG B 1 484 ? 2.623 -10.742 13.719 1 92.69 484 ARG B CA 1
ATOM 11515 C C . ARG B 1 484 ? 1.908 -12.078 13.547 1 92.69 484 ARG B C 1
ATOM 11517 O O . ARG B 1 484 ? 2.545 -13.133 13.547 1 92.69 484 ARG B O 1
ATOM 11524 N N . ASP B 1 485 ? 0.577 -12 13.414 1 95.38 485 ASP B N 1
ATOM 11525 C CA . ASP B 1 485 ? -0.214 -13.211 13.203 1 95.38 485 ASP B CA 1
ATOM 11526 C C . ASP B 1 485 ? 0.172 -13.906 11.898 1 95.38 485 ASP B C 1
ATOM 11528 O O . ASP B 1 485 ? 0.473 -15.102 11.891 1 95.38 485 ASP B O 1
ATOM 11532 N N . SER B 1 486 ? 0.217 -13.172 10.797 1 93.69 486 SER B N 1
ATOM 11533 C CA . SER B 1 486 ? 0.549 -13.75 9.5 1 93.69 486 SER B CA 1
ATOM 11534 C C . SER B 1 486 ? 1.984 -14.266 9.477 1 93.69 486 SER B C 1
ATOM 11536 O O . SER B 1 486 ? 2.27 -15.297 8.867 1 93.69 486 SER B O 1
ATOM 11538 N N . ALA B 1 487 ? 2.9 -13.539 10.062 1 93.69 487 ALA B N 1
ATOM 11539 C CA . ALA B 1 487 ? 4.293 -13.984 10.133 1 93.69 487 ALA B CA 1
ATOM 11540 C C . ALA B 1 487 ? 4.41 -15.297 10.898 1 93.69 487 ALA B C 1
ATOM 11542 O O . ALA B 1 487 ? 5.121 -16.203 10.477 1 93.69 487 ALA B O 1
ATOM 11543 N N . SER B 1 488 ? 3.707 -15.367 12.07 1 94.88 488 SER B N 1
ATOM 11544 C CA . SER B 1 488 ? 3.752 -16.578 12.891 1 94.88 488 SER B CA 1
ATOM 11545 C C . SER B 1 488 ? 3.164 -17.766 12.148 1 94.88 488 SER B C 1
ATOM 11547 O O . SER B 1 488 ? 3.719 -18.859 12.188 1 94.88 488 SER B O 1
ATOM 11549 N N . ARG B 1 489 ? 2.137 -17.531 11.422 1 94 489 ARG B N 1
ATOM 11550 C CA . ARG B 1 489 ? 1.501 -18.609 10.664 1 94 489 ARG B CA 1
ATOM 11551 C C . ARG B 1 489 ? 2.418 -19.109 9.555 1 94 489 ARG B C 1
ATOM 11553 O O . ARG B 1 489 ? 2.512 -20.312 9.328 1 94 489 ARG B O 1
ATOM 11560 N N . LEU B 1 490 ? 3.064 -18.219 8.914 1 94.31 490 LEU B N 1
ATOM 11561 C CA . LEU B 1 490 ? 3.982 -18.594 7.848 1 94.31 490 LEU B CA 1
ATOM 11562 C C . LEU B 1 490 ? 5.172 -19.375 8.406 1 94.31 490 LEU B C 1
ATOM 11564 O O . LEU B 1 490 ? 5.578 -20.391 7.832 1 94.31 490 LEU B O 1
ATOM 11568 N N . ARG B 1 491 ? 5.668 -18.953 9.492 1 94.31 491 ARG B N 1
ATOM 11569 C CA . ARG B 1 491 ? 6.777 -19.641 10.133 1 94.31 491 ARG B CA 1
ATOM 11570 C C . ARG B 1 491 ? 6.355 -21.031 10.594 1 94.31 491 ARG B C 1
ATOM 11572 O O . ARG B 1 491 ? 7.125 -21.984 10.492 1 94.31 491 ARG B O 1
ATOM 11579 N N . GLY B 1 492 ? 5.117 -21.062 11.062 1 94.75 492 GLY B N 1
ATOM 11580 C CA . GLY B 1 492 ? 4.602 -22.344 11.539 1 94.75 492 GLY B CA 1
ATOM 11581 C C . GLY B 1 492 ? 4.344 -23.328 10.422 1 94.75 492 GLY B C 1
ATOM 11582 O O . GLY B 1 492 ? 4.355 -24.547 10.648 1 94.75 492 GLY B O 1
ATOM 11583 N N . SER B 1 493 ? 4.203 -22.875 9.242 1 94.94 493 SER B N 1
ATOM 11584 C CA . SER B 1 493 ? 3.881 -23.75 8.117 1 94.94 493 SER B CA 1
ATOM 11585 C C . SER B 1 493 ? 5.145 -24.328 7.477 1 94.94 493 SER B C 1
ATOM 11587 O O . SER B 1 493 ? 5.074 -25.266 6.68 1 94.94 493 SER B O 1
ATOM 11589 N N . LEU B 1 494 ? 6.305 -23.766 7.777 1 95.94 494 LEU B N 1
ATOM 11590 C CA . LEU B 1 494 ? 7.562 -24.234 7.211 1 95.94 494 LEU B CA 1
ATOM 11591 C C . LEU B 1 494 ? 7.934 -25.594 7.785 1 95.94 494 LEU B C 1
ATOM 11593 O O . LEU B 1 494 ? 8.094 -25.75 9 1 95.94 494 LEU B O 1
ATOM 11597 N N . LEU B 1 495 ? 8.039 -26.609 6.965 1 96.31 495 LEU B N 1
ATOM 11598 C CA . LEU B 1 495 ? 8.328 -27.969 7.391 1 96.31 495 LEU B CA 1
ATOM 11599 C C . LEU B 1 495 ? 9.797 -28.312 7.172 1 96.31 495 LEU B C 1
ATOM 11601 O O . LEU B 1 495 ? 10.367 -29.125 7.898 1 96.31 495 LEU B O 1
ATOM 11605 N N . TRP B 1 496 ? 10.312 -27.734 6.105 1 95.81 496 TRP B N 1
ATOM 11606 C CA . TRP B 1 496 ? 11.68 -28.047 5.711 1 95.81 496 TRP B CA 1
ATOM 11607 C C . TRP B 1 496 ? 12.273 -26.922 4.867 1 95.81 496 TRP B C 1
ATOM 11609 O O . TRP B 1 496 ? 11.555 -26.266 4.109 1 95.81 496 TRP B O 1
ATOM 11619 N N . GLU B 1 497 ? 13.5 -26.656 5.027 1 93.5 497 GLU B N 1
ATOM 11620 C CA . GLU B 1 497 ? 14.195 -25.672 4.211 1 93.5 497 GLU B CA 1
ATOM 11621 C C . GLU B 1 497 ? 15.648 -26.078 3.969 1 93.5 497 GLU B C 1
ATOM 11623 O O . GLU B 1 497 ? 16.266 -26.719 4.816 1 93.5 497 GLU B O 1
ATOM 11628 N N . ALA B 1 498 ? 16.141 -25.703 2.812 1 91.5 498 ALA B N 1
ATOM 11629 C CA . ALA B 1 498 ? 17.547 -25.938 2.463 1 91.5 498 ALA B CA 1
ATOM 11630 C C . ALA B 1 498 ? 18.047 -24.891 1.478 1 91.5 498 ALA B C 1
ATOM 11632 O O . ALA B 1 498 ? 17.266 -24.328 0.709 1 91.5 498 ALA B O 1
ATOM 11633 N N . ASP B 1 499 ? 19.297 -24.562 1.667 1 87.31 499 ASP B N 1
ATOM 11634 C CA . ASP B 1 499 ? 19.969 -23.734 0.683 1 87.31 499 ASP B CA 1
ATOM 11635 C C . ASP B 1 499 ? 20.906 -24.547 -0.202 1 87.31 499 ASP B C 1
ATOM 11637 O O . ASP B 1 499 ? 21.906 -25.094 0.275 1 87.31 499 ASP B O 1
ATOM 11641 N N . GLY B 1 500 ? 20.406 -24.672 -1.429 1 77.94 500 GLY B N 1
ATOM 11642 C CA . GLY B 1 500 ? 21.266 -25.391 -2.359 1 77.94 500 GLY B CA 1
ATOM 11643 C C . GLY B 1 500 ? 22.219 -24.484 -3.109 1 77.94 500 GLY B C 1
ATOM 11644 O O . GLY B 1 500 ? 22.391 -23.312 -2.752 1 77.94 500 GLY B O 1
ATOM 11645 N N . VAL B 1 501 ? 22.859 -25.078 -4.039 1 70.31 501 VAL B N 1
ATOM 11646 C CA . VAL B 1 501 ? 23.844 -24.344 -4.824 1 70.31 501 VAL B CA 1
ATOM 11647 C C . VAL B 1 501 ? 23.156 -23.297 -5.695 1 70.31 501 VAL B C 1
ATOM 11649 O O . VAL B 1 501 ? 23.641 -22.172 -5.828 1 70.31 501 VAL B O 1
ATOM 11652 N N . GLU B 1 502 ? 21.953 -23.656 -6.133 1 70.38 502 GLU B N 1
ATOM 11653 C CA . GLU B 1 502 ? 21.312 -22.797 -7.113 1 70.38 502 GLU B CA 1
ATOM 11654 C C . GLU B 1 502 ? 20.234 -21.922 -6.465 1 70.38 502 GLU B C 1
ATOM 11656 O O . GLU B 1 502 ? 19.922 -20.844 -6.949 1 70.38 502 GLU B O 1
ATOM 11661 N N . SER B 1 503 ? 19.594 -22.594 -5.523 1 82.56 503 SER B N 1
ATOM 11662 C CA . SER B 1 503 ? 18.406 -21.922 -5.023 1 82.56 503 SER B CA 1
ATOM 11663 C C . SER B 1 503 ? 18.156 -22.266 -3.557 1 82.56 503 SER B C 1
ATOM 11665 O O . SER B 1 503 ? 18.688 -23.234 -3.039 1 82.56 503 SER B O 1
ATOM 11667 N N . SER B 1 504 ? 17.453 -21.375 -2.941 1 88.81 504 SER B N 1
ATOM 11668 C CA . SER B 1 504 ? 16.859 -21.703 -1.656 1 88.81 504 SER B CA 1
ATOM 11669 C C . SER B 1 504 ? 15.5 -22.375 -1.842 1 88.81 504 SER B C 1
ATOM 11671 O O . SER B 1 504 ? 14.695 -21.953 -2.676 1 88.81 504 SER B O 1
ATOM 11673 N N . VAL B 1 505 ? 15.312 -23.5 -1.131 1 93.44 505 VAL B N 1
ATOM 11674 C CA . VAL B 1 505 ? 14.078 -24.266 -1.272 1 93.44 505 VAL B CA 1
ATOM 11675 C C . VAL B 1 505 ? 13.391 -24.391 0.086 1 93.44 505 VAL B C 1
ATOM 11677 O O . VAL B 1 505 ? 14.047 -24.656 1.097 1 93.44 505 VAL B O 1
ATOM 11680 N N . GLY B 1 506 ? 12.172 -24.047 0.153 1 95.75 506 GLY B N 1
ATOM 11681 C CA . GLY B 1 506 ? 11.344 -24.266 1.334 1 95.75 506 GLY B CA 1
ATOM 11682 C C . GLY B 1 506 ? 10.07 -25.031 1.046 1 95.75 506 GLY B C 1
ATOM 11683 O O . GLY B 1 506 ? 9.453 -24.859 -0.006 1 95.75 506 GLY B O 1
ATOM 11684 N N . ILE B 1 507 ? 9.734 -25.984 1.935 1 97.56 507 ILE B N 1
ATOM 11685 C CA . ILE B 1 507 ? 8.492 -26.75 1.826 1 97.56 507 ILE B CA 1
ATOM 11686 C C . ILE B 1 507 ? 7.527 -26.328 2.924 1 97.56 507 ILE B C 1
ATOM 11688 O O . ILE B 1 507 ? 7.855 -26.391 4.109 1 97.56 507 ILE B O 1
ATOM 11692 N N . LEU B 1 508 ? 6.398 -25.844 2.545 1 96.06 508 LEU B N 1
ATOM 11693 C CA . LEU B 1 508 ? 5.371 -25.375 3.473 1 96.06 508 LEU B CA 1
ATOM 11694 C C . LEU B 1 508 ? 4.152 -26.297 3.439 1 96.06 508 LEU B C 1
ATOM 11696 O O . LEU B 1 508 ? 3.758 -26.766 2.373 1 96.06 508 LEU B O 1
ATOM 11700 N N . GLY B 1 509 ? 3.588 -26.578 4.586 1 94.94 509 GLY B N 1
ATOM 11701 C CA . GLY B 1 509 ? 2.41 -27.438 4.688 1 94.94 509 GLY B CA 1
ATOM 11702 C C . GLY B 1 509 ? 1.181 -26.688 5.176 1 94.94 509 GLY B C 1
ATOM 11703 O O . GLY B 1 509 ? 1.049 -26.406 6.371 1 94.94 509 GLY B O 1
ATOM 11704 N N . THR B 1 510 ? 0.253 -26.266 4.355 1 86.56 510 THR B N 1
ATOM 11705 C CA . THR B 1 510 ? -1.014 -25.641 4.73 1 86.56 510 THR B CA 1
ATOM 11706 C C . THR B 1 510 ? -2.188 -26.406 4.133 1 86.56 510 THR B C 1
ATOM 11708 O O . THR B 1 510 ? -2.773 -27.266 4.797 1 86.56 510 THR B O 1
ATOM 11711 N N . ASP B 1 511 ? -2.48 -26.391 2.908 1 91.5 511 ASP B N 1
ATOM 11712 C CA . ASP B 1 511 ? -3.424 -27.188 2.139 1 91.5 511 ASP B CA 1
ATOM 11713 C C . ASP B 1 511 ? -2.727 -27.891 0.973 1 91.5 511 ASP B C 1
ATOM 11715 O O . ASP B 1 511 ? -2.994 -27.578 -0.191 1 91.5 511 ASP B O 1
ATOM 11719 N N . GLY B 1 512 ? -2.049 -28.969 1.41 1 95.25 512 GLY B N 1
ATOM 11720 C CA . GLY B 1 512 ? -1.082 -29.578 0.52 1 95.25 512 GLY B CA 1
ATOM 11721 C C . GLY B 1 512 ? 0.338 -29.109 0.752 1 95.25 512 GLY B C 1
ATOM 11722 O O . GLY B 1 512 ? 0.559 -28.125 1.478 1 95.25 512 GLY B O 1
ATOM 11723 N N . LEU B 1 513 ? 1.247 -29.797 0.209 1 97.06 513 LEU B N 1
ATOM 11724 C CA . LEU B 1 513 ? 2.643 -29.375 0.318 1 97.06 513 LEU B CA 1
ATOM 11725 C C . LEU B 1 513 ? 3.027 -28.453 -0.828 1 97.06 513 LEU B C 1
ATOM 11727 O O . LEU B 1 513 ? 2.771 -28.766 -1.994 1 97.06 513 LEU B O 1
ATOM 11731 N N . SER B 1 514 ? 3.521 -27.328 -0.424 1 96.06 514 SER B N 1
ATOM 11732 C CA . SER B 1 514 ? 4.023 -26.375 -1.408 1 96.06 514 SER B CA 1
ATOM 11733 C C . SER B 1 514 ? 5.535 -26.203 -1.292 1 96.06 514 SER B C 1
ATOM 11735 O O . SER B 1 514 ? 6.078 -26.172 -0.186 1 96.06 514 SER B O 1
ATOM 11737 N N . PHE B 1 515 ? 6.199 -26.156 -2.402 1 94.88 515 PHE B N 1
ATOM 11738 C CA . PHE B 1 515 ? 7.625 -25.859 -2.328 1 94.88 515 PHE B CA 1
ATOM 11739 C C . PHE B 1 515 ? 7.93 -24.516 -2.957 1 94.88 515 PHE B C 1
ATOM 11741 O O . PHE B 1 515 ? 7.312 -24.125 -3.953 1 94.88 515 PHE B O 1
ATOM 11748 N N . HIS B 1 516 ? 8.734 -23.766 -2.268 1 93.75 516 HIS B N 1
ATOM 11749 C CA . HIS B 1 516 ? 9.172 -22.438 -2.678 1 93.75 516 HIS B CA 1
ATOM 11750 C C . HIS B 1 516 ? 10.648 -22.438 -3.074 1 93.75 516 HIS B C 1
ATOM 11752 O O . HIS B 1 516 ? 11.477 -23.031 -2.373 1 93.75 516 HIS B O 1
ATOM 11758 N N . VAL B 1 517 ? 10.867 -21.906 -4.242 1 92.62 517 VAL B N 1
ATOM 11759 C CA . VAL B 1 517 ? 12.234 -21.781 -4.734 1 92.62 517 VAL B CA 1
ATOM 11760 C C . VAL B 1 517 ? 12.586 -20.297 -4.883 1 92.62 517 VAL B C 1
ATOM 11762 O O . VAL B 1 517 ? 11.93 -19.562 -5.625 1 92.62 517 VAL B O 1
ATOM 11765 N N . ASN B 1 518 ? 13.539 -19.859 -4.195 1 89.88 518 ASN B N 1
ATOM 11766 C CA . ASN B 1 518 ? 13.953 -18.469 -4.172 1 89.88 518 ASN B CA 1
ATOM 11767 C C . ASN B 1 518 ? 12.773 -17.531 -3.898 1 89.88 518 ASN B C 1
ATOM 11769 O O . ASN B 1 518 ? 12.602 -16.531 -4.586 1 89.88 518 ASN B O 1
ATOM 11773 N N . GLY B 1 519 ? 11.938 -17.969 -3.031 1 90.56 519 GLY B N 1
ATOM 11774 C CA . GLY B 1 519 ? 10.883 -17.125 -2.502 1 90.56 519 GLY B CA 1
ATOM 11775 C C . GLY B 1 519 ? 9.586 -17.219 -3.281 1 90.56 519 GLY B C 1
ATOM 11776 O O . GLY B 1 519 ? 8.586 -16.609 -2.906 1 90.56 519 GLY B O 1
ATOM 11777 N N . LYS B 1 520 ? 9.531 -17.969 -4.324 1 91.19 520 LYS B N 1
ATOM 11778 C CA . LYS B 1 520 ? 8.328 -18.141 -5.129 1 91.19 520 LYS B CA 1
ATOM 11779 C C . LYS B 1 520 ? 7.789 -19.562 -5.02 1 91.19 520 LYS B C 1
ATOM 11781 O O . LYS B 1 520 ? 8.562 -20.531 -5 1 91.19 520 LYS B O 1
ATOM 11786 N N . SER B 1 521 ? 6.508 -19.641 -4.945 1 92.25 521 SER B N 1
ATOM 11787 C CA . SER B 1 521 ? 5.891 -20.969 -5.027 1 92.25 521 SER B CA 1
ATOM 11788 C C . SER B 1 521 ? 5.988 -21.531 -6.438 1 92.25 521 SER B C 1
ATOM 11790 O O . SER B 1 521 ? 5.559 -20.891 -7.402 1 92.25 521 SER B O 1
ATOM 11792 N N . ASP B 1 522 ? 6.547 -22.688 -6.516 1 92.38 522 ASP B N 1
ATOM 11793 C CA . ASP B 1 522 ? 6.746 -23.281 -7.832 1 92.38 522 ASP B CA 1
ATOM 11794 C C . ASP B 1 522 ? 5.816 -24.484 -8.039 1 92.38 522 ASP B C 1
ATOM 11796 O O . ASP B 1 522 ? 5.77 -25.047 -9.133 1 92.38 522 ASP B O 1
ATOM 11800 N N . GLY B 1 523 ? 5.117 -24.828 -6.992 1 93.25 523 GLY B N 1
ATOM 11801 C CA . GLY B 1 523 ? 4.188 -25.938 -7.137 1 93.25 523 GLY B CA 1
ATOM 11802 C C . GLY B 1 523 ? 3.535 -26.344 -5.828 1 93.25 523 GLY B C 1
ATOM 11803 O O . GLY B 1 523 ? 4.035 -26 -4.75 1 93.25 523 GLY B O 1
ATOM 11804 N N . ASN B 1 524 ? 2.488 -27 -5.891 1 94.81 524 ASN B N 1
ATOM 11805 C CA . ASN B 1 524 ? 1.723 -27.547 -4.777 1 94.81 524 ASN B CA 1
ATOM 11806 C C . ASN B 1 524 ? 1.224 -28.953 -5.082 1 94.81 524 ASN B C 1
ATOM 11808 O O . ASN B 1 524 ? 0.796 -29.234 -6.203 1 94.81 524 ASN B O 1
ATOM 11812 N N . SER B 1 525 ? 1.333 -29.828 -4.133 1 96 525 SER B N 1
ATOM 11813 C CA . SER B 1 525 ? 1.05 -31.25 -4.336 1 96 525 SER B CA 1
ATOM 11814 C C . SER B 1 525 ? -0.425 -31.484 -4.652 1 96 525 SER B C 1
ATOM 11816 O O . SER B 1 525 ? -0.782 -32.469 -5.289 1 96 525 SER B O 1
ATOM 11818 N N . VAL B 1 526 ? -1.281 -30.594 -4.234 1 94.75 526 VAL B N 1
ATOM 11819 C CA . VAL B 1 526 ? -2.715 -30.766 -4.445 1 94.75 526 VAL B CA 1
ATOM 11820 C C . VAL B 1 526 ? -3.223 -29.703 -5.418 1 94.75 526 VAL B C 1
ATOM 11822 O O . VAL B 1 526 ? -3.807 -30.031 -6.457 1 94.75 526 VAL B O 1
ATOM 11825 N N . GLY B 1 527 ? -2.818 -28.484 -5.168 1 92.56 527 GLY B N 1
ATOM 11826 C CA . GLY B 1 527 ? -3.32 -27.375 -5.953 1 92.56 527 GLY B CA 1
ATOM 11827 C C . GLY B 1 527 ? -2.875 -27.406 -7.402 1 92.56 527 GLY B C 1
ATOM 11828 O O . GLY B 1 527 ? -3.6 -26.969 -8.289 1 92.56 527 GLY B O 1
ATOM 11829 N N . ASP B 1 528 ? -1.724 -28 -7.688 1 94 528 ASP B N 1
ATOM 11830 C CA . ASP B 1 528 ? -1.182 -28.016 -9.047 1 94 528 ASP B CA 1
ATOM 11831 C C . ASP B 1 528 ? -1.205 -29.422 -9.625 1 94 528 ASP B C 1
ATOM 11833 O O . ASP B 1 528 ? -0.625 -29.672 -10.688 1 94 528 ASP B O 1
ATOM 11837 N N . ALA B 1 529 ? -1.866 -30.312 -9.008 1 95.06 529 ALA B N 1
ATOM 11838 C CA . ALA B 1 529 ? -1.86 -31.719 -9.406 1 95.06 529 ALA B CA 1
ATOM 11839 C C . ALA B 1 529 ? -2.453 -31.906 -10.805 1 95.06 529 ALA B C 1
ATOM 11841 O O . ALA B 1 529 ? -1.996 -32.75 -11.57 1 95.06 529 ALA B O 1
ATOM 11842 N N . SER B 1 530 ? -3.477 -31.062 -11.109 1 95.38 530 SER B N 1
ATOM 11843 C CA . SER B 1 530 ? -4.113 -31.172 -12.414 1 95.38 530 SER B CA 1
ATOM 11844 C C . SER B 1 530 ? -3.09 -31.047 -13.539 1 95.38 530 SER B C 1
ATOM 11846 O O . SER B 1 530 ? -3.029 -31.906 -14.422 1 95.38 530 SER B O 1
ATOM 11848 N N . THR B 1 531 ? -2.248 -30.094 -13.469 1 96.31 531 THR B N 1
ATOM 11849 C CA . THR B 1 531 ? -1.254 -29.844 -14.508 1 96.31 531 THR B CA 1
ATOM 11850 C C . THR B 1 531 ? -0.09 -30.828 -14.383 1 96.31 531 THR B C 1
ATOM 11852 O O . THR B 1 531 ? 0.395 -31.359 -15.391 1 96.31 531 THR B O 1
ATOM 11855 N N . GLN B 1 532 ? 0.337 -31.141 -13.219 1 96.31 532 GLN B N 1
ATOM 11856 C CA . GLN B 1 532 ? 1.509 -31.984 -12.984 1 96.31 532 GLN B CA 1
ATOM 11857 C C . GLN B 1 532 ? 1.234 -33.438 -13.367 1 96.31 532 GLN B C 1
ATOM 11859 O O . GLN B 1 532 ? 2.123 -34.125 -13.867 1 96.31 532 GLN B O 1
ATOM 11864 N N . VAL B 1 533 ? 0.035 -33.875 -13.188 1 97 533 VAL B N 1
ATOM 11865 C CA . VAL B 1 533 ? -0.322 -35.25 -13.508 1 97 533 VAL B CA 1
ATOM 11866 C C . VAL B 1 533 ? -0.69 -35.375 -14.984 1 97 533 VAL B C 1
ATOM 11868 O O . VAL B 1 533 ? -0.129 -36.188 -15.703 1 97 533 VAL B O 1
ATOM 11871 N N . MET B 1 534 ? -1.526 -34.438 -15.414 1 96.62 534 MET B N 1
ATOM 11872 C CA . MET B 1 534 ? -2.098 -34.594 -16.75 1 96.62 534 MET B CA 1
ATOM 11873 C C . MET B 1 534 ? -1.201 -33.969 -17.797 1 96.62 534 MET B C 1
ATOM 11875 O O . MET B 1 534 ? -1.35 -34.25 -19 1 96.62 534 MET B O 1
ATOM 11879 N N . GLY B 1 535 ? -0.253 -33.219 -17.422 1 93.69 535 GLY B N 1
ATOM 11880 C CA . GLY B 1 535 ? 0.634 -32.594 -18.391 1 93.69 535 GLY B CA 1
ATOM 11881 C C . GLY B 1 535 ? 1.37 -33.594 -19.25 1 93.69 535 GLY B C 1
ATOM 11882 O O . GLY B 1 535 ? 1.385 -33.469 -20.484 1 93.69 535 GLY B O 1
ATOM 11883 N N . GLY B 1 536 ? 1.926 -34.625 -18.641 1 92.44 536 GLY B N 1
ATOM 11884 C CA . GLY B 1 536 ? 2.584 -35.688 -19.359 1 92.44 536 GLY B CA 1
ATOM 11885 C C . GLY B 1 536 ? 1.617 -36.75 -19.891 1 92.44 536 GLY B C 1
ATOM 11886 O O . GLY B 1 536 ? 1.759 -37.219 -21.016 1 92.44 536 GLY B O 1
ATOM 11887 N N . LEU B 1 537 ? 0.583 -36.969 -19.156 1 97.38 537 LEU B N 1
ATOM 11888 C CA . LEU B 1 537 ? -0.303 -38.094 -19.453 1 97.38 537 LEU B CA 1
ATOM 11889 C C . LEU B 1 537 ? -1.143 -37.781 -20.703 1 97.38 537 LEU B C 1
ATOM 11891 O O . LEU B 1 537 ? -1.575 -38.719 -21.391 1 97.38 537 LEU B O 1
ATOM 11895 N N . ILE B 1 538 ? -1.419 -36.562 -20.953 1 97.12 538 ILE B N 1
ATOM 11896 C CA . ILE B 1 538 ? -2.201 -36.25 -22.141 1 97.12 538 ILE B CA 1
ATOM 11897 C C . ILE B 1 538 ? -1.427 -36.688 -23.391 1 97.12 538 ILE B C 1
ATOM 11899 O O . ILE B 1 538 ? -2.021 -37.125 -24.375 1 97.12 538 ILE B O 1
ATOM 11903 N N . GLY B 1 539 ? -0.076 -36.5 -23.375 1 97.5 539 GLY B N 1
ATOM 11904 C CA . GLY B 1 539 ? 0.755 -37 -24.453 1 97.5 539 GLY B CA 1
ATOM 11905 C C . GLY B 1 539 ? 0.742 -38.5 -24.562 1 97.5 539 GLY B C 1
ATOM 11906 O O . GLY B 1 539 ? 0.639 -39.062 -25.656 1 97.5 539 GLY B O 1
ATOM 11907 N N . ALA B 1 540 ? 0.806 -39.156 -23.406 1 98 540 ALA B N 1
ATOM 11908 C CA . ALA B 1 540 ? 0.781 -40.625 -23.375 1 98 540 ALA B CA 1
ATOM 11909 C C . ALA B 1 540 ? -0.568 -41.156 -23.859 1 98 540 ALA B C 1
ATOM 11911 O O . ALA B 1 540 ? -0.639 -42.219 -24.484 1 98 540 ALA B O 1
ATOM 11912 N N . LEU B 1 541 ? -1.608 -40.469 -23.516 1 96.94 541 LEU B N 1
ATOM 11913 C CA . LEU B 1 541 ? -2.957 -40.844 -23.938 1 96.94 541 LEU B CA 1
ATOM 11914 C C . LEU B 1 541 ? -3.102 -40.719 -25.453 1 96.94 541 LEU B C 1
ATOM 11916 O O . LEU B 1 541 ? -3.777 -41.562 -26.078 1 96.94 541 LEU B O 1
ATOM 11920 N N . ALA B 1 542 ? -2.504 -39.75 -26.031 1 96.19 542 ALA B N 1
ATOM 11921 C CA . ALA B 1 542 ? -2.639 -39.469 -27.453 1 96.19 542 ALA B CA 1
ATOM 11922 C C . ALA B 1 542 ? -1.688 -40.344 -28.281 1 96.19 542 ALA B C 1
ATOM 11924 O O . ALA B 1 542 ? -2.043 -40.781 -29.359 1 96.19 542 ALA B O 1
ATOM 11925 N N . HIS B 1 543 ? -0.472 -40.594 -27.828 1 97 543 HIS B N 1
ATOM 11926 C CA . HIS B 1 543 ? 0.558 -41.312 -28.578 1 97 543 HIS B CA 1
ATOM 11927 C C . HIS B 1 543 ? 0.189 -42.781 -28.766 1 97 543 HIS B C 1
ATOM 11929 O O . HIS B 1 543 ? -0.333 -43.406 -27.844 1 97 543 HIS B O 1
ATOM 11935 N N . PRO B 1 544 ? 0.438 -43.375 -29.891 1 94.94 544 PRO B N 1
ATOM 11936 C CA . PRO B 1 544 ? 0.037 -44.75 -30.125 1 94.94 544 PRO B CA 1
ATOM 11937 C C . PRO B 1 544 ? 0.799 -45.75 -29.25 1 94.94 544 PRO B C 1
ATOM 11939 O O . PRO B 1 544 ? 0.227 -46.719 -28.797 1 94.94 544 PRO B O 1
ATOM 11942 N N . ASN B 1 545 ? 2.061 -45.5 -29.031 1 95.94 545 ASN B N 1
ATOM 11943 C CA . ASN B 1 545 ? 2.895 -46.406 -28.234 1 95.94 545 ASN B CA 1
ATOM 11944 C C . ASN B 1 545 ? 3.982 -45.656 -27.484 1 95.94 545 ASN B C 1
ATOM 11946 O O . ASN B 1 545 ? 5.164 -45.781 -27.812 1 95.94 545 ASN B O 1
ATOM 11950 N N . PRO B 1 546 ? 3.66 -45 -26.391 1 97.44 546 PRO B N 1
ATOM 11951 C CA . PRO B 1 546 ? 4.648 -44.25 -25.641 1 97.44 546 PRO B CA 1
ATOM 11952 C C . PRO B 1 546 ? 5.586 -45.125 -24.812 1 97.44 546 PRO B C 1
ATOM 11954 O O . PRO B 1 546 ? 5.156 -45.75 -23.844 1 97.44 546 PRO B O 1
ATOM 11957 N N . ARG B 1 547 ? 6.875 -45.188 -25.062 1 97.88 547 ARG B N 1
ATOM 11958 C CA . ARG B 1 547 ? 7.812 -46.094 -24.422 1 97.88 547 ARG B CA 1
ATOM 11959 C C . ARG B 1 547 ? 8.891 -45.344 -23.656 1 97.88 547 ARG B C 1
ATOM 11961 O O . ARG B 1 547 ? 9.375 -45.781 -22.625 1 97.88 547 ARG B O 1
ATOM 11968 N N . HIS B 1 548 ? 9.32 -44.25 -24.219 1 98 548 HIS B N 1
ATOM 11969 C CA . HIS B 1 548 ? 10.383 -43.438 -23.625 1 98 548 HIS B CA 1
ATOM 11970 C C . HIS B 1 548 ? 9.938 -41.969 -23.469 1 98 548 HIS B C 1
ATOM 11972 O O . HIS B 1 548 ? 9.438 -41.375 -24.406 1 98 548 HIS B O 1
ATOM 11978 N N . ALA B 1 549 ? 10.148 -41.469 -22.25 1 98.5 549 ALA B N 1
ATOM 11979 C CA . ALA B 1 549 ? 9.742 -40.094 -22 1 98.5 549 ALA B CA 1
ATOM 11980 C C . ALA B 1 549 ? 10.859 -39.312 -21.312 1 98.5 549 ALA B C 1
ATOM 11982 O O . ALA B 1 549 ? 11.672 -39.875 -20.578 1 98.5 549 ALA B O 1
ATOM 11983 N N . LEU B 1 550 ? 11 -38.031 -21.609 1 98.12 550 LEU B N 1
ATOM 11984 C CA . LEU B 1 550 ? 11.844 -37.062 -20.906 1 98.12 550 LEU B CA 1
ATOM 11985 C C . LEU B 1 550 ? 11 -36 -20.203 1 98.12 550 LEU B C 1
ATOM 11987 O O . LEU B 1 550 ? 10.156 -35.375 -20.828 1 98.12 550 LEU B O 1
ATOM 11991 N N . VAL B 1 551 ? 11.195 -35.875 -18.891 1 98.5 551 VAL B N 1
ATOM 11992 C CA . VAL B 1 551 ? 10.516 -34.844 -18.109 1 98.5 551 VAL B CA 1
ATOM 11993 C C . VAL B 1 551 ? 11.539 -33.812 -17.625 1 98.5 551 VAL B C 1
ATOM 11995 O O . VAL B 1 551 ? 12.492 -34.156 -16.922 1 98.5 551 VAL B O 1
ATOM 11998 N N . ILE B 1 552 ? 11.328 -32.625 -18.047 1 97.19 552 ILE B N 1
ATOM 11999 C CA . ILE B 1 552 ? 12.195 -31.531 -17.594 1 97.19 552 ILE B CA 1
ATOM 12000 C C . ILE B 1 552 ? 11.594 -30.875 -16.344 1 97.19 552 ILE B C 1
ATOM 12002 O O . ILE B 1 552 ? 10.578 -30.172 -16.438 1 97.19 552 ILE B O 1
ATOM 12006 N N . GLY B 1 553 ? 12.273 -31.016 -15.219 1 95.94 553 GLY B N 1
ATOM 12007 C CA . GLY B 1 553 ? 11.758 -30.562 -13.938 1 95.94 553 GLY B CA 1
ATOM 12008 C C . GLY B 1 553 ? 11.102 -31.672 -13.141 1 95.94 553 GLY B C 1
ATOM 12009 O O . GLY B 1 553 ? 10.156 -32.312 -13.609 1 95.94 553 GLY B O 1
ATOM 12010 N N . LEU B 1 554 ? 11.523 -31.859 -11.961 1 96.56 554 LEU B N 1
ATOM 12011 C CA . LEU B 1 554 ? 10.992 -32.906 -11.117 1 96.56 554 LEU B CA 1
ATOM 12012 C C . LEU B 1 554 ? 9.758 -32.438 -10.352 1 96.56 554 LEU B C 1
ATOM 12014 O O . LEU B 1 554 ? 8.742 -33.125 -10.305 1 96.56 554 LEU B O 1
ATOM 12018 N N . GLY B 1 555 ? 9.875 -31.234 -9.703 1 95.44 555 GLY B N 1
ATOM 12019 C CA . GLY B 1 555 ? 8.781 -30.703 -8.906 1 95.44 555 GLY B CA 1
ATOM 12020 C C . GLY B 1 555 ? 8.328 -31.641 -7.805 1 95.44 555 GLY B C 1
ATOM 12021 O O . GLY B 1 555 ? 9.148 -32.125 -7.023 1 95.44 555 GLY B O 1
ATOM 12022 N N . THR B 1 556 ? 7.07 -31.984 -7.758 1 97 556 THR B N 1
ATOM 12023 C CA . THR B 1 556 ? 6.52 -32.906 -6.785 1 97 556 THR B CA 1
ATOM 12024 C C . THR B 1 556 ? 6.836 -34.344 -7.18 1 97 556 THR B C 1
ATOM 12026 O O . THR B 1 556 ? 6.676 -35.281 -6.375 1 97 556 THR B O 1
ATOM 12029 N N . GLY B 1 557 ? 7.254 -34.531 -8.336 1 98.06 557 GLY B N 1
ATOM 12030 C CA . GLY B 1 557 ? 7.523 -35.844 -8.883 1 98.06 557 GLY B CA 1
ATOM 12031 C C . GLY B 1 557 ? 6.316 -36.469 -9.562 1 98.06 557 GLY B C 1
ATOM 12032 O O . GLY B 1 557 ? 6.406 -37.562 -10.117 1 98.06 557 GLY B O 1
ATOM 12033 N N . SER B 1 558 ? 5.246 -35.781 -9.617 1 97.94 558 SER B N 1
ATOM 12034 C CA . SER B 1 558 ? 3.98 -36.344 -10.086 1 97.94 558 SER B CA 1
ATOM 12035 C C . SER B 1 558 ? 4.047 -36.688 -11.57 1 97.94 558 SER B C 1
ATOM 12037 O O . SER B 1 558 ? 3.65 -37.781 -11.977 1 97.94 558 SER B O 1
ATOM 12039 N N . THR B 1 559 ? 4.562 -35.781 -12.43 1 98.19 559 THR B N 1
ATOM 12040 C CA . THR B 1 559 ? 4.621 -36.062 -13.867 1 98.19 559 THR B CA 1
ATOM 12041 C C . THR B 1 559 ? 5.414 -37.312 -14.148 1 98.19 559 THR B C 1
ATOM 12043 O O . THR B 1 559 ? 4.93 -38.219 -14.836 1 98.19 559 THR B O 1
ATOM 12046 N N . SER B 1 560 ? 6.59 -37.406 -13.594 1 98.56 560 SER B N 1
ATOM 12047 C CA . SER B 1 560 ? 7.473 -38.562 -13.812 1 98.56 560 SER B CA 1
ATOM 12048 C C . SER B 1 560 ? 6.867 -39.844 -13.258 1 98.56 560 SER B C 1
ATOM 12050 O O . SER B 1 560 ? 6.957 -40.906 -13.891 1 98.56 560 SER B O 1
ATOM 12052 N N . GLY B 1 561 ? 6.32 -39.719 -12.07 1 98.5 561 GLY B N 1
ATOM 12053 C CA . GLY B 1 561 ? 5.738 -40.906 -11.445 1 98.5 561 GLY B CA 1
ATOM 12054 C C . GLY B 1 561 ? 4.57 -41.469 -12.219 1 98.5 561 GLY B C 1
ATOM 12055 O O . GLY B 1 561 ? 4.508 -42.688 -12.453 1 98.5 561 GLY B O 1
ATOM 12056 N N . TRP B 1 562 ? 3.629 -40.688 -12.594 1 98.38 562 TRP B N 1
ATOM 12057 C CA . TRP B 1 562 ? 2.439 -41.156 -13.297 1 98.38 562 TRP B CA 1
ATOM 12058 C C . TRP B 1 562 ? 2.795 -41.656 -14.703 1 98.38 562 TRP B C 1
ATOM 12060 O O . TRP B 1 562 ? 2.227 -42.625 -15.18 1 98.38 562 TRP B O 1
ATOM 12070 N N . LEU B 1 563 ? 3.705 -40.938 -15.422 1 98.5 563 LEU B N 1
ATOM 12071 C CA . LEU B 1 563 ? 4.199 -41.469 -16.688 1 98.5 563 LEU B CA 1
ATOM 12072 C C . LEU B 1 563 ? 4.875 -42.812 -16.516 1 98.5 563 LEU B C 1
ATOM 12074 O O . LEU B 1 563 ? 4.691 -43.719 -17.328 1 98.5 563 LEU B O 1
ATOM 12078 N N . GLY B 1 564 ? 5.645 -42.938 -15.453 1 98.31 564 GLY B N 1
ATOM 12079 C CA . GLY B 1 564 ? 6.316 -44.188 -15.156 1 98.31 564 GLY B CA 1
ATOM 12080 C C . GLY B 1 564 ? 5.352 -45.312 -14.891 1 98.31 564 GLY B C 1
ATOM 12081 O O . GLY B 1 564 ? 5.723 -46.5 -15.023 1 98.31 564 GLY B O 1
ATOM 12082 N N . SER B 1 565 ? 4.152 -45.031 -14.555 1 97.81 565 SER B N 1
ATOM 12083 C CA . SER B 1 565 ? 3.146 -46.031 -14.242 1 97.81 565 SER B CA 1
ATOM 12084 C C . SER B 1 565 ? 2.402 -46.5 -15.492 1 97.81 565 SER B C 1
ATOM 12086 O O . SER B 1 565 ? 1.617 -47.438 -15.445 1 97.81 565 SER B O 1
ATOM 12088 N N . VAL B 1 566 ? 2.557 -45.75 -16.609 1 98 566 VAL B N 1
ATOM 12089 C CA . VAL B 1 566 ? 1.961 -46.188 -17.875 1 98 566 VAL B CA 1
ATOM 12090 C C . VAL B 1 566 ? 2.539 -47.531 -18.281 1 98 566 VAL B C 1
ATOM 12092 O O . VAL B 1 566 ? 3.758 -47.719 -18.297 1 98 566 VAL B O 1
ATOM 12095 N N . PRO B 1 567 ? 1.707 -48.469 -18.672 1 95.69 567 PRO B N 1
ATOM 12096 C CA . PRO B 1 567 ? 2.172 -49.844 -18.922 1 95.69 567 PRO B CA 1
ATOM 12097 C C . PRO B 1 567 ? 3.189 -49.906 -20.062 1 95.69 567 PRO B C 1
ATOM 12099 O O . PRO B 1 567 ? 4.176 -50.656 -19.969 1 95.69 567 PRO B O 1
ATOM 12102 N N . GLU B 1 568 ? 2.975 -49.188 -21.109 1 96.12 568 GLU B N 1
ATOM 12103 C CA . GLU B 1 568 ? 3.84 -49.219 -22.281 1 96.12 568 GLU B CA 1
ATOM 12104 C C . GLU B 1 568 ? 5.18 -48.531 -22 1 96.12 568 GLU B C 1
ATOM 12106 O O . GLU B 1 568 ? 6.152 -48.75 -22.734 1 96.12 568 GLU B O 1
ATOM 12111 N N . MET B 1 569 ? 5.262 -47.75 -20.922 1 98 569 MET B N 1
ATOM 12112 C CA . MET B 1 569 ? 6.441 -46.969 -20.625 1 98 569 MET B CA 1
ATOM 12113 C C . MET B 1 569 ? 7.602 -47.844 -20.172 1 98 569 MET B C 1
ATOM 12115 O O . MET B 1 569 ? 7.434 -48.688 -19.297 1 98 569 MET B O 1
ATOM 12119 N N . GLU B 1 570 ? 8.766 -47.656 -20.766 1 98.06 570 GLU B N 1
ATOM 12120 C CA . GLU B 1 570 ? 9.953 -48.438 -20.406 1 98.06 570 GLU B CA 1
ATOM 12121 C C . GLU B 1 570 ? 10.938 -47.594 -19.609 1 98.06 570 GLU B C 1
ATOM 12123 O O . GLU B 1 570 ? 11.68 -48.125 -18.766 1 98.06 570 GLU B O 1
ATOM 12128 N N . ARG B 1 571 ? 10.898 -46.312 -19.938 1 97.69 571 ARG B N 1
ATOM 12129 C CA . ARG B 1 571 ? 11.875 -45.469 -19.281 1 97.69 571 ARG B CA 1
ATOM 12130 C C . ARG B 1 571 ? 11.375 -44 -19.234 1 97.69 571 ARG B C 1
ATOM 12132 O O . ARG B 1 571 ? 10.797 -43.531 -20.219 1 97.69 571 ARG B O 1
ATOM 12139 N N . VAL B 1 572 ? 11.586 -43.375 -18.047 1 98.38 572 VAL B N 1
ATOM 12140 C CA . VAL B 1 572 ? 11.32 -41.938 -17.875 1 98.38 572 VAL B CA 1
ATOM 12141 C C . VAL B 1 572 ? 12.57 -41.25 -17.328 1 98.38 572 VAL B C 1
ATOM 12143 O O . VAL B 1 572 ? 12.945 -41.469 -16.172 1 98.38 572 VAL B O 1
ATOM 12146 N N . ASP B 1 573 ? 13.273 -40.469 -18.172 1 97.38 573 ASP B N 1
ATOM 12147 C CA . ASP B 1 573 ? 14.359 -39.625 -17.703 1 97.38 573 ASP B CA 1
ATOM 12148 C C . ASP B 1 573 ? 13.82 -38.281 -17.203 1 97.38 573 ASP B C 1
ATOM 12150 O O . ASP B 1 573 ? 13.055 -37.594 -17.891 1 97.38 573 ASP B O 1
ATOM 12154 N N . THR B 1 574 ? 14.164 -38 -15.945 1 97.69 574 THR B N 1
ATOM 12155 C CA . THR B 1 574 ? 13.758 -36.719 -15.352 1 97.69 574 THR B CA 1
ATOM 12156 C C . THR B 1 574 ? 14.969 -35.844 -15.047 1 97.69 574 THR B C 1
ATOM 12158 O O . THR B 1 574 ? 15.859 -36.25 -14.297 1 97.69 574 THR B O 1
ATOM 12161 N N . VAL B 1 575 ? 14.984 -34.625 -15.609 1 94.62 575 VAL B N 1
ATOM 12162 C CA . VAL B 1 575 ? 16.109 -33.719 -15.414 1 94.62 575 VAL B CA 1
ATOM 12163 C C . VAL B 1 575 ? 15.734 -32.656 -14.375 1 94.62 575 VAL B C 1
ATOM 12165 O O . VAL B 1 575 ? 14.695 -32 -14.5 1 94.62 575 VAL B O 1
ATOM 12168 N N . GLU B 1 576 ? 16.5 -32.562 -13.336 1 91.88 576 GLU B N 1
ATOM 12169 C CA . GLU B 1 576 ? 16.297 -31.578 -12.266 1 91.88 576 GLU B CA 1
ATOM 12170 C C . GLU B 1 576 ? 17.594 -30.828 -11.953 1 91.88 576 GLU B C 1
ATOM 12172 O O . GLU B 1 576 ? 18.641 -31.422 -11.773 1 91.88 576 GLU B O 1
ATOM 12177 N N . ILE B 1 577 ? 17.406 -29.484 -11.906 1 85.25 577 ILE B N 1
ATOM 12178 C CA . ILE B 1 577 ? 18.594 -28.656 -11.758 1 85.25 577 ILE B CA 1
ATOM 12179 C C . ILE B 1 577 ? 18.969 -28.547 -10.273 1 85.25 577 ILE B C 1
ATOM 12181 O O . ILE B 1 577 ? 20.141 -28.406 -9.93 1 85.25 577 ILE B O 1
ATOM 12185 N N . GLU B 1 578 ? 18.062 -28.656 -9.312 1 86.69 578 GLU B N 1
ATOM 12186 C CA . GLU B 1 578 ? 18.266 -28.438 -7.879 1 86.69 578 GLU B CA 1
ATOM 12187 C C . GLU B 1 578 ? 18.047 -29.734 -7.094 1 86.69 578 GLU B C 1
ATOM 12189 O O . GLU B 1 578 ? 16.906 -30.156 -6.883 1 86.69 578 GLU B O 1
ATOM 12194 N N . PRO B 1 579 ? 19.047 -30.266 -6.559 1 88.88 579 PRO B N 1
ATOM 12195 C CA . PRO B 1 579 ? 18.922 -31.531 -5.816 1 88.88 579 PRO B CA 1
ATOM 12196 C C . PRO B 1 579 ? 18 -31.422 -4.609 1 88.88 579 PRO B C 1
ATOM 12198 O O . PRO B 1 579 ? 17.344 -32.406 -4.23 1 88.88 579 PRO B O 1
ATOM 12201 N N . ALA B 1 580 ? 17.891 -30.234 -4.023 1 90.44 580 ALA B N 1
ATOM 12202 C CA . ALA B 1 580 ? 17.062 -30.047 -2.84 1 90.44 580 ALA B CA 1
ATOM 12203 C C . ALA B 1 580 ? 15.602 -30.359 -3.145 1 90.44 580 ALA B C 1
ATOM 12205 O O . ALA B 1 580 ? 14.82 -30.672 -2.238 1 90.44 580 ALA B O 1
ATOM 12206 N N . ILE B 1 581 ? 15.234 -30.406 -4.383 1 94.25 581 ILE B N 1
ATOM 12207 C CA . ILE B 1 581 ? 13.859 -30.656 -4.793 1 94.25 581 ILE B CA 1
ATOM 12208 C C . ILE B 1 581 ? 13.508 -32.125 -4.57 1 94.25 581 ILE B C 1
ATOM 12210 O O . ILE B 1 581 ? 12.328 -32.469 -4.496 1 94.25 581 ILE B O 1
ATOM 12214 N N . LEU B 1 582 ? 14.477 -32.906 -4.449 1 95.56 582 LEU B N 1
ATOM 12215 C CA . LEU B 1 582 ? 14.266 -34.312 -4.195 1 95.56 582 LEU B CA 1
ATOM 12216 C C . LEU B 1 582 ? 13.469 -34.531 -2.916 1 95.56 582 LEU B C 1
ATOM 12218 O O . LEU B 1 582 ? 12.664 -35.469 -2.826 1 95.56 582 LEU B O 1
ATOM 12222 N N . GLU B 1 583 ? 13.711 -33.656 -1.963 1 95.75 583 GLU B N 1
ATOM 12223 C CA . GLU B 1 583 ? 12.984 -33.781 -0.703 1 95.75 583 GLU B CA 1
ATOM 12224 C C . GLU B 1 583 ? 11.484 -33.531 -0.91 1 95.75 583 GLU B C 1
ATOM 12226 O O . GLU B 1 583 ? 10.656 -34.188 -0.26 1 95.75 583 GLU B O 1
ATOM 12231 N N . MET B 1 584 ? 11.188 -32.656 -1.773 1 95.88 584 MET B N 1
ATOM 12232 C CA . MET B 1 584 ? 9.781 -32.438 -2.1 1 95.88 584 MET B CA 1
ATOM 12233 C C . MET B 1 584 ? 9.148 -33.688 -2.688 1 95.88 584 MET B C 1
ATOM 12235 O O . MET B 1 584 ? 8.047 -34.094 -2.289 1 95.88 584 MET B O 1
ATOM 12239 N N . ALA B 1 585 ? 9.82 -34.312 -3.617 1 97.81 585 ALA B N 1
ATOM 12240 C CA . ALA B 1 585 ? 9.32 -35.531 -4.238 1 97.81 585 ALA B CA 1
ATOM 12241 C C . ALA B 1 585 ? 9.148 -36.625 -3.201 1 97.81 585 ALA B C 1
ATOM 12243 O O . ALA B 1 585 ? 8.188 -37.406 -3.268 1 97.81 585 ALA B O 1
ATOM 12244 N N . ARG B 1 586 ? 10.062 -36.688 -2.293 1 97.62 586 ARG B N 1
ATOM 12245 C CA . ARG B 1 586 ? 9.992 -37.688 -1.243 1 97.62 586 ARG B CA 1
ATOM 12246 C C . ARG B 1 586 ? 8.758 -37.5 -0.37 1 97.62 586 ARG B C 1
ATOM 12248 O O . ARG B 1 586 ? 8.023 -38.438 -0.098 1 97.62 586 ARG B O 1
ATOM 12255 N N . GLN B 1 587 ? 8.508 -36.281 -0.018 1 96.88 587 GLN B N 1
ATOM 12256 C CA . GLN B 1 587 ? 7.387 -36 0.867 1 96.88 587 GLN B CA 1
ATOM 12257 C C . GLN B 1 587 ? 6.055 -36.094 0.127 1 96.88 587 GLN B C 1
ATOM 12259 O O . GLN B 1 587 ? 5.004 -36.25 0.751 1 96.88 587 GLN B O 1
ATOM 12264 N N . CYS B 1 588 ? 6.113 -36.125 -1.19 1 97.44 588 CYS B N 1
ATOM 12265 C CA . CYS B 1 588 ? 4.906 -36.188 -2.004 1 97.44 588 CYS B CA 1
ATOM 12266 C C . CYS B 1 588 ? 4.652 -37.594 -2.502 1 97.44 588 CYS B C 1
ATOM 12268 O O . CYS B 1 588 ? 3.889 -37.812 -3.449 1 97.44 588 CYS B O 1
ATOM 12270 N N . ALA B 1 589 ? 5.133 -38.562 -1.888 1 97.31 589 ALA B N 1
ATOM 12271 C CA . ALA B 1 589 ? 5.066 -39.938 -2.342 1 97.31 589 ALA B CA 1
ATOM 12272 C C . ALA B 1 589 ? 3.621 -40.375 -2.58 1 97.31 589 ALA B C 1
ATOM 12274 O O . ALA B 1 589 ? 3.338 -41.125 -3.514 1 97.31 589 ALA B O 1
ATOM 12275 N N . ASP B 1 590 ? 2.734 -39.844 -1.838 1 96 590 ASP B N 1
ATOM 12276 C CA . ASP B 1 590 ? 1.336 -40.281 -1.886 1 96 590 ASP B CA 1
ATOM 12277 C C . ASP B 1 590 ? 0.645 -39.719 -3.139 1 96 590 ASP B C 1
ATOM 12279 O O . ASP B 1 590 ? -0.427 -40.219 -3.514 1 96 590 ASP B O 1
ATOM 12283 N N . VAL B 1 591 ? 1.216 -38.812 -3.818 1 96.69 591 VAL B N 1
ATOM 12284 C CA . VAL B 1 591 ? 0.521 -38.219 -4.957 1 96.69 591 VAL B CA 1
ATOM 12285 C C . VAL B 1 591 ? 1.337 -38.406 -6.23 1 96.69 591 VAL B C 1
ATOM 12287 O O . VAL B 1 591 ? 0.91 -38.031 -7.32 1 96.69 591 VAL B O 1
ATOM 12290 N N . ASN B 1 592 ? 2.555 -39 -6.129 1 97.69 592 ASN B N 1
ATOM 12291 C CA . ASN B 1 592 ? 3.428 -39.062 -7.297 1 97.69 592 ASN B CA 1
ATOM 12292 C C . ASN B 1 592 ? 3.789 -40.5 -7.668 1 97.69 592 ASN B C 1
ATOM 12294 O O . ASN B 1 592 ? 4.887 -40.75 -8.172 1 97.69 592 ASN B O 1
ATOM 12298 N N . GLU B 1 593 ? 2.906 -41.5 -7.262 1 97.12 593 GLU B N 1
ATOM 12299 C CA . GLU B 1 593 ? 3.078 -42.906 -7.586 1 97.12 593 GLU B CA 1
ATOM 12300 C C . GLU B 1 593 ? 4.406 -43.438 -7.055 1 97.12 593 GLU B C 1
ATOM 12302 O O . GLU B 1 593 ? 5.062 -44.25 -7.711 1 97.12 593 GLU B O 1
ATOM 12307 N N . ARG B 1 594 ? 4.855 -42.844 -5.93 1 97.44 594 ARG B N 1
ATOM 12308 C CA . ARG B 1 594 ? 6.113 -43.219 -5.305 1 97.44 594 ARG B CA 1
ATOM 12309 C C . ARG B 1 594 ? 7.25 -43.25 -6.316 1 97.44 594 ARG B C 1
ATOM 12311 O O . ARG B 1 594 ? 7.941 -44.25 -6.473 1 97.44 594 ARG B O 1
ATOM 12318 N N . VAL B 1 595 ? 7.414 -42.156 -6.91 1 98.31 595 VAL B N 1
ATOM 12319 C CA . VAL B 1 595 ? 8.273 -41.969 -8.078 1 98.31 595 VAL B CA 1
ATOM 12320 C C . VAL B 1 595 ? 9.703 -42.375 -7.738 1 98.31 595 VAL B C 1
ATOM 12322 O O . VAL B 1 595 ? 10.406 -42.938 -8.578 1 98.31 595 VAL B O 1
ATOM 12325 N N . LEU B 1 596 ? 10.18 -42.188 -6.535 1 97.62 596 LEU B N 1
ATOM 12326 C CA . LEU B 1 596 ? 11.57 -42.469 -6.164 1 97.62 596 LEU B CA 1
ATOM 12327 C C . LEU B 1 596 ? 11.828 -43.938 -6.023 1 97.62 596 LEU B C 1
ATOM 12329 O O . LEU B 1 596 ? 12.977 -44.375 -6.023 1 97.62 596 LEU B O 1
ATOM 12333 N N . ASP B 1 597 ? 10.766 -44.75 -5.949 1 97.19 597 ASP B N 1
ATOM 12334 C CA . ASP B 1 597 ? 10.883 -46.188 -5.836 1 97.19 597 ASP B CA 1
ATOM 12335 C C . ASP B 1 597 ? 10.633 -46.875 -7.18 1 97.19 597 ASP B C 1
ATOM 12337 O O . ASP B 1 597 ? 10.672 -48.094 -7.277 1 97.19 597 ASP B O 1
ATOM 12341 N N . ASN B 1 598 ? 10.297 -46.156 -8.195 1 97.69 598 ASN B N 1
ATOM 12342 C CA . ASN B 1 598 ? 10.023 -46.719 -9.516 1 97.69 598 ASN B CA 1
ATOM 12343 C C . ASN B 1 598 ? 11.305 -46.938 -10.312 1 97.69 598 ASN B C 1
ATOM 12345 O O . ASN B 1 598 ? 11.984 -45.969 -10.68 1 97.69 598 ASN B O 1
ATOM 12349 N N . PRO B 1 599 ? 11.602 -48.062 -10.703 1 96.62 599 PRO B N 1
ATOM 12350 C CA . PRO B 1 599 ? 12.859 -48.375 -11.391 1 96.62 599 PRO B CA 1
ATOM 12351 C C . PRO B 1 599 ? 12.891 -47.812 -12.812 1 96.62 599 PRO B C 1
ATOM 12353 O O . PRO B 1 599 ? 13.969 -47.688 -13.414 1 96.62 599 PRO B O 1
ATOM 12356 N N . LYS B 1 600 ? 11.766 -47.5 -13.406 1 97.75 600 LYS B N 1
ATOM 12357 C CA . LYS B 1 600 ? 11.703 -46.969 -14.766 1 97.75 600 LYS B CA 1
ATOM 12358 C C . LYS B 1 600 ? 12.102 -45.5 -14.797 1 97.75 600 LYS B C 1
ATOM 12360 O O . LYS B 1 600 ? 12.375 -44.938 -15.867 1 97.75 600 LYS B O 1
ATOM 12365 N N . VAL B 1 601 ? 12.125 -44.844 -13.578 1 98.19 601 VAL B N 1
ATOM 12366 C CA . VAL B 1 601 ? 12.375 -43.406 -13.531 1 98.19 601 VAL B CA 1
ATOM 12367 C C . VAL B 1 601 ? 13.836 -43.156 -13.172 1 98.19 601 VAL B C 1
ATOM 12369 O O . VAL B 1 601 ? 14.32 -43.625 -12.141 1 98.19 601 VAL B O 1
ATOM 12372 N N . ASN B 1 602 ? 14.484 -42.406 -14.031 1 96 602 ASN B N 1
ATOM 12373 C CA . ASN B 1 602 ? 15.875 -42.031 -13.836 1 96 602 ASN B CA 1
ATOM 12374 C C . ASN B 1 602 ? 16 -40.531 -13.617 1 96 602 ASN B C 1
ATOM 12376 O O . ASN B 1 602 ? 15.695 -39.719 -14.508 1 96 602 ASN B O 1
ATOM 12380 N N . ILE B 1 603 ? 16.484 -40.125 -12.492 1 95.62 603 ILE B N 1
ATOM 12381 C CA . ILE B 1 603 ? 16.641 -38.688 -12.188 1 95.62 603 ILE B CA 1
ATOM 12382 C C . ILE B 1 603 ? 18.062 -38.25 -12.508 1 95.62 603 ILE B C 1
ATOM 12384 O O . ILE B 1 603 ? 19.031 -38.812 -12 1 95.62 603 ILE B O 1
ATOM 12388 N N . ILE B 1 604 ? 18.172 -37.219 -13.32 1 92 604 ILE B N 1
ATOM 12389 C CA . ILE B 1 604 ? 19.438 -36.625 -13.742 1 92 604 ILE B CA 1
ATOM 12390 C C . ILE B 1 604 ? 19.562 -35.219 -13.203 1 92 604 ILE B C 1
ATOM 12392 O O . ILE B 1 604 ? 18.781 -34.312 -13.562 1 92 604 ILE B O 1
ATOM 12396 N N . PHE B 1 605 ? 20.516 -34.969 -12.305 1 88.06 605 PHE B N 1
ATOM 12397 C CA . PHE B 1 605 ? 20.734 -33.625 -11.789 1 88.06 605 PHE B CA 1
ATOM 12398 C C . PHE B 1 605 ? 21.625 -32.844 -12.734 1 88.06 605 PHE B C 1
ATOM 12400 O O . PHE B 1 605 ? 22.844 -32.938 -12.68 1 88.06 605 PHE B O 1
ATOM 12407 N N . ASP B 1 606 ? 21.016 -32.031 -13.531 1 84.19 606 ASP B N 1
ATOM 12408 C CA . ASP B 1 606 ? 21.703 -31.203 -14.516 1 84.19 606 ASP B CA 1
ATOM 12409 C C . ASP B 1 606 ? 20.75 -30.203 -15.172 1 84.19 606 ASP B C 1
ATOM 12411 O O . ASP B 1 606 ? 19.547 -30.219 -14.883 1 84.19 606 ASP B O 1
ATOM 12415 N N . ASP B 1 607 ? 21.297 -29.406 -15.961 1 84.62 607 ASP B N 1
ATOM 12416 C CA . ASP B 1 607 ? 20.484 -28.484 -16.75 1 84.62 607 ASP B CA 1
ATOM 12417 C C . ASP B 1 607 ? 19.891 -29.188 -17.969 1 84.62 607 ASP B C 1
ATOM 12419 O O . ASP B 1 607 ? 20.578 -29.984 -18.625 1 84.62 607 ASP B O 1
ATOM 12423 N N . ALA B 1 608 ? 18.625 -28.938 -18.266 1 89.44 608 ALA B N 1
ATOM 12424 C CA . ALA B 1 608 ? 17.906 -29.609 -19.344 1 89.44 608 ALA B CA 1
ATOM 12425 C C . ALA B 1 608 ? 18.562 -29.312 -20.703 1 89.44 608 ALA B C 1
ATOM 12427 O O . ALA B 1 608 ? 18.609 -30.188 -21.562 1 89.44 608 ALA B O 1
ATOM 12428 N N . ARG B 1 609 ? 19 -28.094 -20.922 1 86.25 609 ARG B N 1
ATOM 12429 C CA . ARG B 1 609 ? 19.625 -27.734 -22.188 1 86.25 609 ARG B CA 1
ATOM 12430 C C . ARG B 1 609 ? 20.906 -28.531 -22.422 1 86.25 609 ARG B C 1
ATOM 12432 O O . ARG B 1 609 ? 21.172 -28.953 -23.547 1 86.25 609 ARG B O 1
ATOM 12439 N N . GLU B 1 610 ? 21.578 -28.703 -21.391 1 81.94 610 GLU B N 1
ATOM 12440 C CA . GLU B 1 610 ? 22.812 -29.469 -21.484 1 81.94 610 GLU B CA 1
ATOM 12441 C C . GLU B 1 610 ? 22.516 -30.938 -21.797 1 81.94 610 GLU B C 1
ATOM 12443 O O . GLU B 1 610 ? 23.219 -31.562 -22.609 1 81.94 610 GLU B O 1
ATOM 12448 N N . VAL B 1 611 ? 21.547 -31.438 -21.141 1 85.12 611 VAL B N 1
ATOM 12449 C CA . VAL B 1 611 ? 21.188 -32.844 -21.328 1 85.12 611 VAL B CA 1
ATOM 12450 C C . VAL B 1 611 ? 20.703 -33.062 -22.766 1 85.12 611 VAL B C 1
ATOM 12452 O O . VAL B 1 611 ? 21.078 -34.062 -23.391 1 85.12 611 VAL B O 1
ATOM 12455 N N . LEU B 1 612 ? 19.891 -32.219 -23.281 1 87.75 612 LEU B N 1
ATOM 12456 C CA . LEU B 1 612 ? 19.359 -32.344 -24.625 1 87.75 612 LEU B CA 1
ATOM 12457 C C . LEU B 1 612 ? 20.484 -32.312 -25.672 1 87.75 612 LEU B C 1
ATOM 12459 O O . LEU B 1 612 ? 20.391 -32.938 -26.719 1 87.75 612 LEU B O 1
ATOM 12463 N N . LEU B 1 613 ? 21.5 -31.562 -25.375 1 80.81 613 LEU B N 1
ATOM 12464 C CA . LEU B 1 613 ? 22.609 -31.406 -26.312 1 80.81 613 LEU B CA 1
ATOM 12465 C C . LEU B 1 613 ? 23.547 -32.625 -26.234 1 80.81 613 LEU B C 1
ATOM 12467 O O . LEU B 1 613 ? 24.062 -33.062 -27.266 1 80.81 613 LEU B O 1
ATOM 12471 N N . ALA B 1 614 ? 23.641 -33.094 -25.031 1 77.88 614 ALA B N 1
ATOM 12472 C CA . ALA B 1 614 ? 24.672 -34.125 -24.828 1 77.88 614 ALA B CA 1
ATOM 12473 C C . ALA B 1 614 ? 24.109 -35.531 -25 1 77.88 614 ALA B C 1
ATOM 12475 O O . ALA B 1 614 ? 24.844 -36.469 -25.312 1 77.88 614 ALA B O 1
ATOM 12476 N N . SER B 1 615 ? 22.891 -35.656 -24.812 1 82.19 615 SER B N 1
ATOM 12477 C CA . SER B 1 615 ? 22.281 -37 -24.875 1 82.19 615 SER B CA 1
ATOM 12478 C C . SER B 1 615 ? 22.078 -37.438 -26.328 1 82.19 615 SER B C 1
ATOM 12480 O O . SER B 1 615 ? 21.969 -36.594 -27.234 1 82.19 615 SER B O 1
ATOM 12482 N N . HIS B 1 616 ? 22.125 -38.812 -26.531 1 85.19 616 HIS B N 1
ATOM 12483 C CA . HIS B 1 616 ? 21.828 -39.375 -27.844 1 85.19 616 HIS B CA 1
ATOM 12484 C C . HIS B 1 616 ? 20.531 -40.188 -27.797 1 85.19 616 HIS B C 1
ATOM 12486 O O . HIS B 1 616 ? 20.172 -40.812 -28.797 1 85.19 616 HIS B O 1
ATOM 12492 N N . GLU B 1 617 ? 19.891 -40 -26.719 1 90.69 617 GLU B N 1
ATOM 12493 C CA . GLU B 1 617 ? 18.641 -40.719 -26.562 1 90.69 617 GLU B CA 1
ATOM 12494 C C . GLU B 1 617 ? 17.516 -40.031 -27.328 1 90.69 617 GLU B C 1
ATOM 12496 O O . GLU B 1 617 ? 17.547 -38.844 -27.562 1 90.69 617 GLU B O 1
ATOM 12501 N N . SER B 1 618 ? 16.547 -40.844 -27.797 1 95.69 618 SER B N 1
ATOM 12502 C CA . SER B 1 618 ? 15.344 -40.344 -28.438 1 95.69 618 SER B CA 1
ATOM 12503 C C . SER B 1 618 ? 14.109 -40.656 -27.594 1 95.69 618 SER B C 1
ATOM 12505 O O . SER B 1 618 ? 14.023 -41.688 -26.953 1 95.69 618 SER B O 1
ATOM 12507 N N . TYR B 1 619 ? 13.195 -39.812 -27.609 1 97.94 619 TYR B N 1
ATOM 12508 C CA . TYR B 1 619 ? 12.039 -39.906 -26.719 1 97.94 619 TYR B CA 1
ATOM 12509 C C . TYR B 1 619 ? 10.734 -39.844 -27.516 1 97.94 619 TYR B C 1
ATOM 12511 O O . TYR B 1 619 ? 10.641 -39.125 -28.5 1 97.94 619 TYR B O 1
ATOM 12519 N N . ASP B 1 620 ? 9.703 -40.531 -27.031 1 98.25 620 ASP B N 1
ATOM 12520 C CA . ASP B 1 620 ? 8.352 -40.469 -27.594 1 98.25 620 ASP B CA 1
ATOM 12521 C C . ASP B 1 620 ? 7.598 -39.25 -27.047 1 98.25 620 ASP B C 1
ATOM 12523 O O . ASP B 1 620 ? 6.73 -38.719 -27.719 1 98.25 620 ASP B O 1
ATOM 12527 N N . ILE B 1 621 ? 7.922 -39 -25.812 1 98.19 621 ILE B N 1
ATOM 12528 C CA . ILE B 1 621 ? 7.289 -37.875 -25.125 1 98.19 621 ILE B CA 1
ATOM 12529 C C . ILE B 1 621 ? 8.352 -37.031 -24.422 1 98.19 621 ILE B C 1
ATOM 12531 O O . ILE B 1 621 ? 9.203 -37.562 -23.719 1 98.19 621 ILE B O 1
ATOM 12535 N N . ILE B 1 622 ? 8.328 -35.719 -24.656 1 98.31 622 ILE B N 1
ATOM 12536 C CA . ILE B 1 622 ? 9.117 -34.781 -23.891 1 98.31 622 ILE B CA 1
ATOM 12537 C C . ILE B 1 622 ? 8.203 -33.719 -23.266 1 98.31 622 ILE B C 1
ATOM 12539 O O . ILE B 1 622 ? 7.418 -33.062 -23.984 1 98.31 622 ILE B O 1
ATOM 12543 N N . PHE B 1 623 ? 8.195 -33.562 -21.969 1 98.19 623 PHE B N 1
ATOM 12544 C CA . PHE B 1 623 ? 7.383 -32.594 -21.266 1 98.19 623 PHE B CA 1
ATOM 12545 C C . PHE B 1 623 ? 8.258 -31.594 -20.516 1 98.19 623 PHE B C 1
ATOM 12547 O O . PHE B 1 623 ? 9.062 -31.984 -19.672 1 98.19 623 PHE B O 1
ATOM 12554 N N . SER B 1 624 ? 8.125 -30.297 -20.812 1 98 624 SER B N 1
ATOM 12555 C CA . SER B 1 624 ? 8.844 -29.219 -20.125 1 98 624 SER B CA 1
ATOM 12556 C C . SER B 1 624 ? 7.973 -28.578 -19.062 1 98 624 SER B C 1
ATOM 12558 O O . SER B 1 624 ? 7.07 -27.797 -19.359 1 98 624 SER B O 1
ATOM 12560 N N . GLU B 1 625 ? 8.359 -28.672 -17.781 1 96.12 625 GLU B N 1
ATOM 12561 C CA . GLU B 1 625 ? 7.492 -28.297 -16.672 1 96.12 625 GLU B CA 1
ATOM 12562 C C . GLU B 1 625 ? 7.715 -26.844 -16.266 1 96.12 625 GLU B C 1
ATOM 12564 O O . GLU B 1 625 ? 6.777 -26.172 -15.844 1 96.12 625 GLU B O 1
ATOM 12569 N N . PRO B 1 626 ? 8.992 -26.328 -16.25 1 93.38 626 PRO B N 1
ATOM 12570 C CA . PRO B 1 626 ? 9.141 -24.922 -15.844 1 93.38 626 PRO B CA 1
ATOM 12571 C C . PRO B 1 626 ? 8.32 -23.969 -16.703 1 93.38 626 PRO B C 1
ATOM 12573 O O . PRO B 1 626 ? 8.516 -23.891 -17.922 1 93.38 626 PRO B O 1
ATOM 12576 N N . SER B 1 627 ? 7.445 -23.219 -16.062 1 89.06 627 SER B N 1
ATOM 12577 C CA . SER B 1 627 ? 6.422 -22.516 -16.844 1 89.06 627 SER B CA 1
ATOM 12578 C C . SER B 1 627 ? 6.465 -21.016 -16.594 1 89.06 627 SER B C 1
ATOM 12580 O O . SER B 1 627 ? 5.594 -20.281 -17.062 1 89.06 627 SER B O 1
ATOM 12582 N N . ASN B 1 628 ? 7.402 -20.5 -15.805 1 90.56 628 ASN B N 1
ATOM 12583 C CA . ASN B 1 628 ? 7.438 -19.078 -15.469 1 90.56 628 ASN B CA 1
ATOM 12584 C C . ASN B 1 628 ? 8.695 -18.406 -16.016 1 90.56 628 ASN B C 1
ATOM 12586 O O . ASN B 1 628 ? 9.672 -18.219 -15.289 1 90.56 628 ASN B O 1
ATOM 12590 N N . PRO B 1 629 ? 8.602 -17.875 -17.172 1 90.44 629 PRO B N 1
ATOM 12591 C CA . PRO B 1 629 ? 9.789 -17.359 -17.844 1 90.44 629 PRO B CA 1
ATOM 12592 C C . PRO B 1 629 ? 10.383 -16.125 -17.156 1 90.44 629 PRO B C 1
ATOM 12594 O O . PRO B 1 629 ? 11.508 -15.727 -17.469 1 90.44 629 PRO B O 1
ATOM 12597 N N . TYR B 1 630 ? 9.625 -15.461 -16.266 1 86.62 630 TYR B N 1
ATOM 12598 C CA . TYR B 1 630 ? 10.164 -14.273 -15.594 1 86.62 630 TYR B CA 1
ATOM 12599 C C . TYR B 1 630 ? 11.297 -14.648 -14.648 1 86.62 630 TYR B C 1
ATOM 12601 O O . TYR B 1 630 ? 12.133 -13.812 -14.305 1 86.62 630 TYR B O 1
ATOM 12609 N N . ARG B 1 631 ? 11.312 -15.906 -14.25 1 85.06 631 ARG B N 1
ATOM 12610 C CA . ARG B 1 631 ? 12.391 -16.359 -13.383 1 85.06 631 ARG B CA 1
ATOM 12611 C C . ARG B 1 631 ? 13.695 -16.516 -14.156 1 85.06 631 ARG B C 1
ATOM 12613 O O . ARG B 1 631 ? 13.695 -16.984 -15.297 1 85.06 631 ARG B O 1
ATOM 12620 N N . ALA B 1 632 ? 14.68 -16.156 -13.5 1 72.19 632 ALA B N 1
ATOM 12621 C CA . ALA B 1 632 ? 15.977 -16.172 -14.172 1 72.19 632 ALA B CA 1
ATOM 12622 C C . ALA B 1 632 ? 16.328 -17.562 -14.672 1 72.19 632 ALA B C 1
ATOM 12624 O O . ALA B 1 632 ? 16.281 -18.531 -13.914 1 72.19 632 ALA B O 1
ATOM 12625 N N . GLY B 1 633 ? 16.531 -17.734 -16 1 75.69 633 GLY B N 1
ATOM 12626 C CA . GLY B 1 633 ? 17 -18.969 -16.609 1 75.69 633 GLY B CA 1
ATOM 12627 C C . GLY B 1 633 ? 15.883 -19.75 -17.281 1 75.69 633 GLY B C 1
ATOM 12628 O O . GLY B 1 633 ? 16.141 -20.531 -18.203 1 75.69 633 GLY B O 1
ATOM 12629 N N . ILE B 1 634 ? 14.688 -19.547 -16.891 1 86.44 634 ILE B N 1
ATOM 12630 C CA . ILE B 1 634 ? 13.586 -20.391 -17.375 1 86.44 634 ILE B CA 1
ATOM 12631 C C . ILE B 1 634 ? 13.211 -19.969 -18.797 1 86.44 634 ILE B C 1
ATOM 12633 O O . ILE B 1 634 ? 12.789 -20.812 -19.594 1 86.44 634 ILE B O 1
ATOM 12637 N N . ALA B 1 635 ? 13.438 -18.766 -19.109 1 89.31 635 ALA B N 1
ATOM 12638 C CA . ALA B 1 635 ? 13.07 -18.266 -20.422 1 89.31 635 ALA B CA 1
ATOM 12639 C C . ALA B 1 635 ? 13.836 -19.016 -21.531 1 89.31 635 ALA B C 1
ATOM 12641 O O . ALA B 1 635 ? 13.359 -19.109 -22.656 1 89.31 635 ALA B O 1
ATOM 12642 N N . SER B 1 636 ? 14.992 -19.594 -21.234 1 89.94 636 SER B N 1
ATOM 12643 C CA . SER B 1 636 ? 15.805 -20.312 -22.203 1 89.94 636 SER B CA 1
ATOM 12644 C C . SER B 1 636 ? 15.109 -21.594 -22.656 1 89.94 636 SER B C 1
ATOM 12646 O O . SER B 1 636 ? 15.453 -22.156 -23.703 1 89.94 636 SER B O 1
ATOM 12648 N N . LEU B 1 637 ? 14.102 -22 -21.906 1 94.56 637 LEU B N 1
ATOM 12649 C CA . LEU B 1 637 ? 13.344 -23.188 -22.266 1 94.56 637 LEU B CA 1
ATOM 12650 C C . LEU B 1 637 ? 12.18 -22.859 -23.188 1 94.56 637 LEU B C 1
ATOM 12652 O O . LEU B 1 637 ? 11.328 -23.703 -23.469 1 94.56 637 LEU B O 1
ATOM 12656 N N . PHE B 1 638 ? 12.094 -21.625 -23.625 1 96.38 638 PHE B N 1
ATOM 12657 C CA . PHE B 1 638 ? 11.047 -21.156 -24.531 1 96.38 638 PHE B CA 1
ATOM 12658 C C . PHE B 1 638 ? 11.648 -20.578 -25.812 1 96.38 638 PHE B C 1
ATOM 12660 O O . PHE B 1 638 ? 10.961 -19.891 -26.578 1 96.38 638 PHE B O 1
ATOM 12667 N N . SER B 1 639 ? 12.938 -20.812 -26.078 1 95.62 639 SER B N 1
ATOM 12668 C CA . SER B 1 639 ? 13.617 -20.234 -27.234 1 95.62 639 SER B CA 1
ATOM 12669 C C . SER B 1 639 ? 13.586 -21.188 -28.422 1 95.62 639 SER B C 1
ATOM 12671 O O . SER B 1 639 ? 13.32 -22.375 -28.25 1 95.62 639 SER B O 1
ATOM 12673 N N . ARG B 1 640 ? 13.812 -20.641 -29.609 1 96.75 640 ARG B N 1
ATOM 12674 C CA . ARG B 1 640 ? 13.891 -21.438 -30.828 1 96.75 640 ARG B CA 1
ATOM 12675 C C . ARG B 1 640 ? 14.984 -22.5 -30.719 1 96.75 640 ARG B C 1
ATOM 12677 O O . ARG B 1 640 ? 14.789 -23.641 -31.125 1 96.75 640 ARG B O 1
ATOM 12684 N N . GLU B 1 641 ? 16.125 -22.094 -30.094 1 92.62 641 GLU B N 1
ATOM 12685 C CA . GLU B 1 641 ? 17.266 -22.984 -29.969 1 92.62 641 GLU B CA 1
ATOM 12686 C C . GLU B 1 641 ? 16.922 -24.172 -29.062 1 92.62 641 GLU B C 1
ATOM 12688 O O . GLU B 1 641 ? 17.312 -25.312 -29.344 1 92.62 641 GLU B O 1
ATOM 12693 N N . PHE B 1 642 ? 16.234 -23.984 -28 1 94.38 642 PHE B N 1
ATOM 12694 C CA . PHE B 1 642 ? 15.781 -25.062 -27.125 1 94.38 642 PHE B CA 1
ATOM 12695 C C . PHE B 1 642 ? 14.867 -26.031 -27.859 1 94.38 642 PHE B C 1
ATOM 12697 O O . PHE B 1 642 ? 15.031 -27.25 -27.781 1 94.38 642 PHE B O 1
ATOM 12704 N N . TYR B 1 643 ? 13.883 -25.438 -28.625 1 97.56 643 TYR B N 1
ATOM 12705 C CA . TYR B 1 643 ? 12.93 -26.25 -29.359 1 97.56 643 TYR B CA 1
ATOM 12706 C C . TYR B 1 643 ? 13.633 -27.078 -30.422 1 97.56 643 TYR B C 1
ATOM 12708 O O . TYR B 1 643 ? 13.219 -28.219 -30.719 1 97.56 643 TYR B O 1
ATOM 12716 N N . GLN B 1 644 ? 14.68 -26.516 -31 1 95.75 644 GLN B N 1
ATOM 12717 C CA . GLN B 1 644 ? 15.484 -27.297 -31.953 1 95.75 644 GLN B CA 1
ATOM 12718 C C . GLN B 1 644 ? 16.141 -28.484 -31.266 1 95.75 644 GLN B C 1
ATOM 12720 O O . GLN B 1 644 ? 16.203 -29.578 -31.828 1 95.75 644 GLN B O 1
ATOM 12725 N N . GLY B 1 645 ? 16.656 -28.219 -30.062 1 93.44 645 GLY B N 1
ATOM 12726 C CA . GLY B 1 645 ? 17.203 -29.312 -29.281 1 93.44 645 GLY B CA 1
ATOM 12727 C C . GLY B 1 645 ? 16.188 -30.391 -28.953 1 93.44 645 GLY B C 1
ATOM 12728 O O . GLY B 1 645 ? 16.5 -31.594 -29.047 1 93.44 645 GLY B O 1
ATOM 12729 N N . VAL B 1 646 ? 15.023 -30.016 -28.625 1 97.12 646 VAL B N 1
ATOM 12730 C CA . VAL B 1 646 ? 13.938 -30.938 -28.312 1 97.12 646 VAL B CA 1
ATOM 12731 C C . VAL B 1 646 ? 13.586 -31.75 -29.562 1 97.12 646 VAL B C 1
ATOM 12733 O O . VAL B 1 646 ? 13.461 -32.969 -29.484 1 97.12 646 VAL B O 1
ATOM 12736 N N . ARG B 1 647 ? 13.391 -31.078 -30.641 1 96.31 647 ARG B N 1
ATOM 12737 C CA . ARG B 1 647 ? 13.008 -31.719 -31.891 1 96.31 647 ARG B CA 1
ATOM 12738 C C . ARG B 1 647 ? 14.023 -32.781 -32.281 1 96.31 647 ARG B C 1
ATOM 12740 O O . ARG B 1 647 ? 13.641 -33.875 -32.75 1 96.31 647 ARG B O 1
ATOM 12747 N N . ARG B 1 648 ? 15.273 -32.531 -32.031 1 94.31 648 ARG B N 1
ATOM 12748 C CA . ARG B 1 648 ? 16.344 -33.469 -32.406 1 94.31 648 ARG B CA 1
ATOM 12749 C C . ARG B 1 648 ? 16.266 -34.719 -31.547 1 94.31 648 ARG B C 1
ATOM 12751 O O . ARG B 1 648 ? 16.719 -35.781 -31.969 1 94.31 648 ARG B O 1
ATOM 12758 N N . ARG B 1 649 ? 15.68 -34.594 -30.422 1 96 649 ARG B N 1
ATOM 12759 C CA . ARG B 1 649 ? 15.656 -35.75 -29.5 1 96 649 ARG B CA 1
ATOM 12760 C C . ARG B 1 649 ? 14.289 -36.438 -29.516 1 96 649 ARG B C 1
ATOM 12762 O O . ARG B 1 649 ? 14.07 -37.406 -28.781 1 96 649 ARG B O 1
ATOM 12769 N N . LEU B 1 650 ? 13.406 -35.938 -30.281 1 97.31 650 LEU B N 1
ATOM 12770 C CA . LEU B 1 650 ? 12.102 -36.594 -30.422 1 97.31 650 LEU B CA 1
ATOM 12771 C C . LEU B 1 650 ? 12.164 -37.719 -31.422 1 97.31 650 LEU B C 1
ATOM 12773 O O . LEU B 1 650 ? 12.758 -37.594 -32.5 1 97.31 650 LEU B O 1
ATOM 12777 N N . ALA B 1 651 ? 11.57 -38.812 -31.078 1 97 651 ALA B N 1
ATOM 12778 C CA . ALA B 1 651 ? 11.406 -39.938 -32 1 97 651 ALA B CA 1
ATOM 12779 C C . ALA B 1 651 ? 10.391 -39.594 -33.094 1 97 651 ALA B C 1
ATOM 12781 O O . ALA B 1 651 ? 9.602 -38.656 -32.938 1 97 651 ALA B O 1
ATOM 12782 N N . PRO B 1 652 ? 10.531 -40.375 -34.25 1 94.62 652 PRO B N 1
ATOM 12783 C CA . PRO B 1 652 ? 9.469 -40.156 -35.25 1 94.62 652 PRO B CA 1
ATOM 12784 C C . PRO B 1 652 ? 8.07 -40.344 -34.656 1 94.62 652 PRO B C 1
ATOM 12786 O O . PRO B 1 652 ? 7.801 -41.375 -34.031 1 94.62 652 PRO B O 1
ATOM 12789 N N . GLY B 1 653 ? 7.277 -39.344 -34.781 1 94.81 653 GLY B N 1
ATOM 12790 C CA . GLY B 1 653 ? 5.934 -39.375 -34.219 1 94.81 653 GLY B CA 1
ATOM 12791 C C . GLY B 1 653 ? 5.871 -38.938 -32.781 1 94.81 653 GLY B C 1
ATOM 12792 O O . GLY B 1 653 ? 4.82 -39.031 -32.156 1 94.81 653 GLY B O 1
ATOM 12793 N N . GLY B 1 654 ? 7.031 -38.531 -32.312 1 97.5 654 GLY B N 1
ATOM 12794 C CA . GLY B 1 654 ? 7.094 -38.094 -30.922 1 97.5 654 GLY B CA 1
ATOM 12795 C C . GLY B 1 654 ? 6.324 -36.812 -30.656 1 97.5 654 GLY B C 1
ATOM 12796 O O . GLY B 1 654 ? 5.98 -36.094 -31.578 1 97.5 654 GLY B O 1
ATOM 12797 N N . ILE B 1 655 ? 5.988 -36.562 -29.328 1 98.12 655 ILE B N 1
ATOM 12798 C CA . ILE B 1 655 ? 5.172 -35.438 -28.906 1 98.12 655 ILE B CA 1
ATOM 12799 C C . ILE B 1 655 ? 5.934 -34.594 -27.891 1 98.12 655 ILE B C 1
ATOM 12801 O O . ILE B 1 655 ? 6.484 -35.125 -26.922 1 98.12 655 ILE B O 1
ATOM 12805 N N . PHE B 1 656 ? 6.004 -33.312 -28.172 1 97.88 656 PHE B N 1
ATOM 12806 C CA . PHE B 1 656 ? 6.543 -32.375 -27.203 1 97.88 656 PHE B CA 1
ATOM 12807 C C . PHE B 1 656 ? 5.422 -31.594 -26.516 1 97.88 656 PHE B C 1
ATOM 12809 O O . PHE B 1 656 ? 4.512 -31.094 -27.172 1 97.88 656 PHE B O 1
ATOM 12816 N N . LEU B 1 657 ? 5.445 -31.5 -25.172 1 98.56 657 LEU B N 1
ATOM 12817 C CA . LEU B 1 657 ? 4.469 -30.766 -24.359 1 98.56 657 LEU B CA 1
ATOM 12818 C C . LEU B 1 657 ? 5.133 -29.609 -23.625 1 98.56 657 LEU B C 1
ATOM 12820 O O . LEU B 1 657 ? 6.051 -29.828 -22.828 1 98.56 657 LEU B O 1
ATOM 12824 N N . GLN B 1 658 ? 4.668 -28.406 -23.891 1 97.88 658 GLN B N 1
ATOM 12825 C CA . GLN B 1 658 ? 5.176 -27.203 -23.234 1 97.88 658 GLN B CA 1
ATOM 12826 C C . GLN B 1 658 ? 4.152 -26.625 -22.266 1 97.88 658 GLN B C 1
ATOM 12828 O O . GLN B 1 658 ? 3.055 -26.234 -22.656 1 97.88 658 GLN B O 1
ATOM 12833 N N . TRP B 1 659 ? 4.48 -26.625 -20.953 1 97.44 659 TRP B N 1
ATOM 12834 C CA . TRP B 1 659 ? 3.662 -25.938 -19.953 1 97.44 659 TRP B CA 1
ATOM 12835 C C . TRP B 1 659 ? 3.834 -24.422 -20.062 1 97.44 659 TRP B C 1
ATOM 12837 O O . TRP B 1 659 ? 4.953 -23.906 -20 1 97.44 659 TRP B O 1
ATOM 12847 N N . VAL B 1 660 ? 2.744 -23.688 -20.266 1 96.06 660 VAL B N 1
ATOM 12848 C CA . VAL B 1 660 ? 2.805 -22.234 -20.406 1 96.06 660 VAL B CA 1
ATOM 12849 C C . VAL B 1 660 ? 1.905 -21.578 -19.359 1 96.06 660 VAL B C 1
ATOM 12851 O O . VAL B 1 660 ? 0.73 -21.922 -19.234 1 96.06 660 VAL B O 1
ATOM 12854 N N . GLN B 1 661 ? 2.484 -20.641 -18.641 1 92.5 661 GLN B N 1
ATOM 12855 C CA . GLN B 1 661 ? 1.72 -19.781 -17.734 1 92.5 661 GLN B CA 1
ATOM 12856 C C . GLN B 1 661 ? 0.804 -18.844 -18.5 1 92.5 661 GLN B C 1
ATOM 12858 O O . GLN B 1 661 ? 1.271 -18.047 -19.312 1 92.5 661 GLN B O 1
ATOM 12863 N N . ALA B 1 662 ? -0.476 -18.875 -18.172 1 93.69 662 ALA B N 1
ATOM 12864 C CA . ALA B 1 662 ? -1.422 -18.062 -18.938 1 93.69 662 ALA B CA 1
ATOM 12865 C C . ALA B 1 662 ? -1.987 -16.938 -18.078 1 93.69 662 ALA B C 1
ATOM 12867 O O . ALA B 1 662 ? -3.094 -16.453 -18.312 1 93.69 662 ALA B O 1
ATOM 12868 N N . TYR B 1 663 ? -1.345 -16.578 -17 1 90.56 663 TYR B N 1
ATOM 12869 C CA . TYR B 1 663 ? -1.678 -15.438 -16.156 1 90.56 663 TYR B CA 1
ATOM 12870 C C . TYR B 1 663 ? -0.505 -14.469 -16.062 1 90.56 663 TYR B C 1
ATOM 12872 O O . TYR B 1 663 ? 0.648 -14.859 -16.25 1 90.56 663 TYR B O 1
ATOM 12880 N N . GLU B 1 664 ? -0.825 -13.227 -15.859 1 90.69 664 GLU B N 1
ATOM 12881 C CA . GLU B 1 664 ? 0.195 -12.188 -15.758 1 90.69 664 GLU B CA 1
ATOM 12882 C C . GLU B 1 664 ? 1.067 -12.141 -17 1 90.69 664 GLU B C 1
ATOM 12884 O O . GLU B 1 664 ? 2.297 -12.117 -16.906 1 90.69 664 GLU B O 1
ATOM 12889 N N . VAL B 1 665 ? 0.483 -12.336 -18.125 1 93.06 665 VAL B N 1
ATOM 12890 C CA . VAL B 1 665 ? 1.137 -12.281 -19.422 1 93.06 665 VAL B CA 1
ATOM 12891 C C . VAL B 1 665 ? 0.234 -11.562 -20.422 1 93.06 665 VAL B C 1
ATOM 12893 O O . VAL B 1 665 ? -0.993 -11.664 -20.344 1 93.06 665 VAL B O 1
ATOM 12896 N N . ASP B 1 666 ? 0.825 -10.805 -21.312 1 91.38 666 ASP B N 1
ATOM 12897 C CA . ASP B 1 666 ? 0.024 -10.094 -22.297 1 91.38 666 ASP B CA 1
ATOM 12898 C C . ASP B 1 666 ? -0.129 -10.922 -23.578 1 91.38 666 ASP B C 1
ATOM 12900 O O . ASP B 1 666 ? 0.57 -11.922 -23.766 1 91.38 666 ASP B O 1
ATOM 12904 N N . ALA B 1 667 ? -0.986 -10.531 -24.438 1 92.88 667 ALA B N 1
ATOM 12905 C CA . ALA B 1 667 ? -1.337 -11.289 -25.641 1 92.88 667 ALA B CA 1
ATOM 12906 C C . ALA B 1 667 ? -0.163 -11.344 -26.625 1 92.88 667 ALA B C 1
ATOM 12908 O O . ALA B 1 667 ? 0.024 -12.344 -27.312 1 92.88 667 ALA B O 1
ATOM 12909 N N . ARG B 1 668 ? 0.588 -10.312 -26.672 1 92.25 668 ARG B N 1
ATOM 12910 C CA . ARG B 1 668 ? 1.737 -10.273 -27.578 1 92.25 668 ARG B CA 1
ATOM 12911 C C . ARG B 1 668 ? 2.779 -11.312 -27.172 1 92.25 668 ARG B C 1
ATOM 12913 O O . ARG B 1 668 ? 3.385 -11.953 -28.047 1 92.25 668 ARG B O 1
ATOM 12920 N N . THR B 1 669 ? 2.959 -11.461 -25.922 1 94.25 669 THR B N 1
ATOM 12921 C CA . THR B 1 669 ? 3.91 -12.445 -25.422 1 94.25 669 THR B CA 1
ATOM 12922 C C . THR B 1 669 ? 3.438 -13.859 -25.719 1 94.25 669 THR B C 1
ATOM 12924 O O . THR B 1 669 ? 4.238 -14.727 -26.078 1 94.25 669 THR B O 1
ATOM 12927 N N . VAL B 1 670 ? 2.191 -14.086 -25.578 1 95.31 670 VAL B N 1
ATOM 12928 C CA . VAL B 1 670 ? 1.631 -15.391 -25.906 1 95.31 670 VAL B CA 1
ATOM 12929 C C . VAL B 1 670 ? 1.815 -15.672 -27.391 1 95.31 670 VAL B C 1
ATOM 12931 O O . VAL B 1 670 ? 2.182 -16.781 -27.781 1 95.31 670 VAL B O 1
ATOM 12934 N N . ARG B 1 671 ? 1.59 -14.695 -28.234 1 95.44 671 ARG B N 1
ATOM 12935 C CA . ARG B 1 671 ? 1.833 -14.844 -29.672 1 95.44 671 ARG B CA 1
ATOM 12936 C C . ARG B 1 671 ? 3.287 -15.211 -29.938 1 95.44 671 ARG B C 1
ATOM 12938 O O . ARG B 1 671 ? 3.572 -16.016 -30.828 1 95.44 671 ARG B O 1
ATOM 12945 N N . SER B 1 672 ? 4.137 -14.594 -29.172 1 95.94 672 SER B N 1
ATOM 12946 C CA . SER B 1 672 ? 5.559 -14.898 -29.328 1 95.94 672 SER B CA 1
ATOM 12947 C C . SER B 1 672 ? 5.84 -16.375 -29.047 1 95.94 672 SER B C 1
ATOM 12949 O O . SER B 1 672 ? 6.633 -17 -29.766 1 95.94 672 SER B O 1
ATOM 12951 N N . ILE B 1 673 ? 5.246 -16.953 -28.078 1 97.25 673 ILE B N 1
ATOM 12952 C CA . ILE B 1 673 ? 5.441 -18.344 -27.734 1 97.25 673 ILE B CA 1
ATOM 12953 C C . ILE B 1 673 ? 4.93 -19.234 -28.859 1 97.25 673 ILE B C 1
ATOM 12955 O O . ILE B 1 673 ? 5.617 -20.172 -29.297 1 97.25 673 ILE B O 1
ATOM 12959 N N . TYR B 1 674 ? 3.744 -18.938 -29.391 1 97.44 674 TYR B N 1
ATOM 12960 C CA . TYR B 1 674 ? 3.193 -19.688 -30.516 1 97.44 674 TYR B CA 1
ATOM 12961 C C . TYR B 1 674 ? 4.082 -19.578 -31.75 1 97.44 674 TYR B C 1
ATOM 12963 O O . TYR B 1 674 ? 4.355 -20.578 -32.406 1 97.44 674 TYR B O 1
ATOM 12971 N N . ALA B 1 675 ? 4.461 -18.344 -32 1 97.19 675 ALA B N 1
ATOM 12972 C CA . ALA B 1 675 ? 5.312 -18.109 -33.188 1 97.19 675 ALA B CA 1
ATOM 12973 C C . ALA B 1 675 ? 6.613 -18.891 -33.062 1 97.19 675 ALA B C 1
ATOM 12975 O O . ALA B 1 675 ? 7.094 -19.453 -34.062 1 97.19 675 ALA B O 1
ATOM 12976 N N . THR B 1 676 ? 7.172 -18.969 -31.906 1 98 676 THR B N 1
ATOM 12977 C CA . THR B 1 676 ? 8.43 -19.672 -31.688 1 98 676 THR B CA 1
ATOM 12978 C C . THR B 1 676 ? 8.234 -21.188 -31.859 1 98 676 THR B C 1
ATOM 12980 O O . THR B 1 676 ? 9.016 -21.844 -32.531 1 98 676 THR B O 1
ATOM 12983 N N . LEU B 1 677 ? 7.238 -21.734 -31.312 1 97.75 677 LEU B N 1
ATOM 12984 C CA . LEU B 1 677 ? 6.957 -23.156 -31.406 1 97.75 677 LEU B CA 1
ATOM 12985 C C . LEU B 1 677 ? 6.68 -23.562 -32.844 1 97.75 677 LEU B C 1
ATOM 12987 O O . LEU B 1 677 ? 7.188 -24.578 -33.344 1 97.75 677 LEU B O 1
ATOM 12991 N N . THR B 1 678 ? 5.883 -22.766 -33.562 1 97 678 THR B N 1
ATOM 12992 C CA . THR B 1 678 ? 5.461 -23.078 -34.906 1 97 678 THR B CA 1
ATOM 12993 C C . THR B 1 678 ? 6.637 -22.953 -35.875 1 97 678 THR B C 1
ATOM 12995 O O . THR B 1 678 ? 6.598 -23.516 -37 1 97 678 THR B O 1
ATOM 12998 N N . SER B 1 679 ? 7.609 -22.219 -35.5 1 96.62 679 SER B N 1
ATOM 12999 C CA . SER B 1 679 ? 8.789 -22.109 -36.344 1 96.62 679 SER B CA 1
ATOM 13000 C C . SER B 1 679 ? 9.562 -23.422 -36.406 1 96.62 679 SER B C 1
ATOM 13002 O O . SER B 1 679 ? 10.305 -23.656 -37.344 1 96.62 679 SER B O 1
ATOM 13004 N N . GLU B 1 680 ? 9.383 -24.297 -35.406 1 97.25 680 GLU B N 1
ATOM 13005 C CA . GLU B 1 680 ? 10.188 -25.516 -35.344 1 97.25 680 GLU B CA 1
ATOM 13006 C C . GLU B 1 680 ? 9.305 -26.766 -35.438 1 97.25 680 GLU B C 1
ATOM 13008 O O . GLU B 1 680 ? 9.789 -27.844 -35.781 1 97.25 680 GLU B O 1
ATOM 13013 N N . PHE B 1 681 ? 8.039 -26.641 -35.156 1 97.94 681 PHE B N 1
ATOM 13014 C CA . PHE B 1 681 ? 7.117 -27.766 -35.188 1 97.94 681 PHE B CA 1
ATOM 13015 C C . PHE B 1 681 ? 6.012 -27.531 -36.219 1 97.94 681 PHE B C 1
ATOM 13017 O O . PHE B 1 681 ? 5.531 -26.406 -36.375 1 97.94 681 PHE B O 1
ATOM 13024 N N . GLY B 1 682 ? 5.598 -28.578 -36.875 1 95.75 682 GLY B N 1
ATOM 13025 C CA . GLY B 1 682 ? 4.617 -28.469 -37.938 1 95.75 682 GLY B CA 1
ATOM 13026 C C . GLY B 1 682 ? 3.201 -28.266 -37.438 1 95.75 682 GLY B C 1
ATOM 13027 O O . GLY B 1 682 ? 2.348 -27.734 -38.156 1 95.75 682 GLY B O 1
ATOM 13028 N N . ALA B 1 683 ? 2.924 -28.734 -36.281 1 97.12 683 ALA B N 1
ATOM 13029 C CA . ALA B 1 683 ? 1.589 -28.625 -35.688 1 97.12 683 ALA B CA 1
ATOM 13030 C C . ALA B 1 683 ? 1.666 -28.375 -34.188 1 97.12 683 ALA B C 1
ATOM 13032 O O . ALA B 1 683 ? 2.5 -28.969 -33.5 1 97.12 683 ALA B O 1
ATOM 13033 N N . VAL B 1 684 ? 0.776 -27.469 -33.688 1 98.06 684 VAL B N 1
ATOM 13034 C CA . VAL B 1 684 ? 0.686 -27.172 -32.281 1 98.06 684 VAL B CA 1
ATOM 13035 C C . VAL B 1 684 ? -0.78 -27.125 -31.844 1 98.06 684 VAL B C 1
ATOM 13037 O O . VAL B 1 684 ? -1.569 -26.359 -32.406 1 98.06 684 VAL B O 1
ATOM 13040 N N . GLU B 1 685 ? -1.139 -27.984 -30.906 1 97.75 685 GLU B N 1
ATOM 13041 C CA . GLU B 1 685 ? -2.457 -27.953 -30.281 1 97.75 685 GLU B CA 1
ATOM 13042 C C . GLU B 1 685 ? -2.404 -27.297 -28.906 1 97.75 685 GLU B C 1
ATOM 13044 O O . GLU B 1 685 ? -1.356 -27.281 -28.266 1 97.75 685 GLU B O 1
ATOM 13049 N N . SER B 1 686 ? -3.5 -26.688 -28.531 1 97.5 686 SER B N 1
ATOM 13050 C CA . SER B 1 686 ? -3.574 -26.016 -27.234 1 97.5 686 SER B CA 1
ATOM 13051 C C . SER B 1 686 ? -4.57 -26.703 -26.312 1 97.5 686 SER B C 1
ATOM 13053 O O . SER B 1 686 ? -5.707 -26.969 -26.703 1 97.5 686 SER B O 1
ATOM 13055 N N . TRP B 1 687 ? -4.125 -27.031 -25.094 1 97.12 687 TRP B N 1
ATOM 13056 C CA . TRP B 1 687 ? -4.941 -27.625 -24.047 1 97.12 687 TRP B CA 1
ATOM 13057 C C . TRP B 1 687 ? -4.91 -26.766 -22.781 1 97.12 687 TRP B C 1
ATOM 13059 O O . TRP B 1 687 ? -3.945 -26.031 -22.547 1 97.12 687 TRP B O 1
ATOM 13069 N N . LYS B 1 688 ? -5.949 -26.75 -22.047 1 96 688 LYS B N 1
ATOM 13070 C CA . LYS B 1 688 ? -5.996 -26.078 -20.75 1 96 688 LYS B CA 1
ATOM 13071 C C . LYS B 1 688 ? -6.133 -27.094 -19.609 1 96 688 LYS B C 1
ATOM 13073 O O . LYS B 1 688 ? -7.043 -27.922 -19.625 1 96 688 LYS B O 1
ATOM 13078 N N . THR B 1 689 ? -5.293 -27.125 -18.672 1 93.88 689 THR B N 1
ATOM 13079 C CA . THR B 1 689 ? -5.348 -28.078 -17.578 1 93.88 689 THR B CA 1
ATOM 13080 C C . THR B 1 689 ? -6.027 -27.469 -16.359 1 93.88 689 THR B C 1
ATOM 13082 O O . THR B 1 689 ? -6.859 -28.109 -15.719 1 93.88 689 THR B O 1
ATOM 13085 N N . GLN B 1 690 ? -5.668 -26.375 -15.891 1 89.81 690 GLN B N 1
ATOM 13086 C CA . GLN B 1 690 ? -6.316 -25.625 -14.812 1 89.81 690 GLN B CA 1
ATOM 13087 C C . GLN B 1 690 ? -6.281 -24.125 -15.078 1 89.81 690 GLN B C 1
ATOM 13089 O O . GLN B 1 690 ? -5.762 -23.688 -16.109 1 89.81 690 GLN B O 1
ATOM 13094 N N . ALA B 1 691 ? -6.887 -23.406 -14 1 78.38 691 ALA B N 1
ATOM 13095 C CA . ALA B 1 691 ? -7.02 -21.969 -14.203 1 78.38 691 ALA B CA 1
ATOM 13096 C C . ALA B 1 691 ? -5.652 -21.312 -14.406 1 78.38 691 ALA B C 1
ATOM 13098 O O . ALA B 1 691 ? -4.75 -21.469 -13.586 1 78.38 691 ALA B O 1
ATOM 13099 N N . GLY B 1 692 ? -5.32 -20.969 -15.641 1 86.75 692 GLY B N 1
ATOM 13100 C CA . GLY B 1 692 ? -4.141 -20.188 -15.961 1 86.75 692 GLY B CA 1
ATOM 13101 C C . GLY B 1 692 ? -3.012 -21 -16.547 1 86.75 692 GLY B C 1
ATOM 13102 O O . GLY B 1 692 ? -1.907 -20.5 -16.75 1 86.75 692 GLY B O 1
ATOM 13103 N N . ASP B 1 693 ? -3.213 -22.422 -16.734 1 95 693 ASP B N 1
ATOM 13104 C CA . ASP B 1 693 ? -2.156 -23.266 -17.266 1 95 693 ASP B CA 1
ATOM 13105 C C . ASP B 1 693 ? -2.529 -23.812 -18.641 1 95 693 ASP B C 1
ATOM 13107 O O . ASP B 1 693 ? -3.602 -24.391 -18.828 1 95 693 ASP B O 1
ATOM 13111 N N . LEU B 1 694 ? -1.649 -23.562 -19.562 1 96.5 694 LEU B N 1
ATOM 13112 C CA . LEU B 1 694 ? -1.791 -24.109 -20.922 1 96.5 694 LEU B CA 1
ATOM 13113 C C . LEU B 1 694 ? -0.742 -25.188 -21.188 1 96.5 694 LEU B C 1
ATOM 13115 O O . LEU B 1 694 ? 0.388 -25.094 -20.703 1 96.5 694 LEU B O 1
ATOM 13119 N N . ILE B 1 695 ? -1.149 -26.234 -21.797 1 97.81 695 ILE B N 1
ATOM 13120 C CA . ILE B 1 695 ? -0.223 -27.203 -22.375 1 97.81 695 ILE B CA 1
ATOM 13121 C C . ILE B 1 695 ? -0.27 -27.125 -23.891 1 97.81 695 ILE B C 1
ATOM 13123 O O . ILE B 1 695 ? -1.303 -27.406 -24.516 1 97.81 695 ILE B O 1
ATOM 13127 N N . LEU B 1 696 ? 0.792 -26.703 -24.453 1 98.12 696 LEU B N 1
ATOM 13128 C CA . LEU B 1 696 ? 0.913 -26.688 -25.906 1 98.12 696 LEU B CA 1
ATOM 13129 C C . LEU B 1 696 ? 1.553 -27.984 -26.406 1 98.12 696 LEU B C 1
ATOM 13131 O O . LEU B 1 696 ? 2.719 -28.25 -26.109 1 98.12 696 LEU B O 1
ATOM 13135 N N . MET B 1 697 ? 0.78 -28.766 -27.062 1 98.12 697 MET B N 1
ATOM 13136 C CA . MET B 1 697 ? 1.222 -30.047 -27.625 1 98.12 697 MET B CA 1
ATOM 13137 C C . MET B 1 697 ? 1.76 -29.859 -29.031 1 98.12 697 MET B C 1
ATOM 13139 O O . MET B 1 697 ? 0.996 -29.578 -29.969 1 98.12 697 MET B O 1
ATOM 13143 N N . ALA B 1 698 ? 3.041 -30.047 -29.203 1 98.25 698 ALA B N 1
ATOM 13144 C CA . ALA B 1 698 ? 3.709 -29.781 -30.469 1 98.25 698 ALA B CA 1
ATOM 13145 C C . ALA B 1 698 ? 4.219 -31.078 -31.109 1 98.25 698 ALA B C 1
ATOM 13147 O O . ALA B 1 698 ? 4.785 -31.922 -30.422 1 98.25 698 ALA B O 1
ATOM 13148 N N . THR B 1 699 ? 3.998 -31.234 -32.406 1 97.25 699 THR B N 1
ATOM 13149 C CA . THR B 1 699 ? 4.449 -32.406 -33.188 1 97.25 699 THR B CA 1
ATOM 13150 C C . THR B 1 699 ? 5.09 -31.938 -34.5 1 97.25 699 THR B C 1
ATOM 13152 O O . THR B 1 699 ? 4.84 -30.828 -34.969 1 97.25 699 THR B O 1
ATOM 13155 N N . ALA B 1 700 ? 5.945 -32.781 -35 1 95.44 700 ALA B N 1
ATOM 13156 C CA . ALA B 1 700 ? 6.629 -32.438 -36.25 1 95.44 700 ALA B CA 1
ATOM 13157 C C . ALA B 1 700 ? 5.641 -32.344 -37.406 1 95.44 700 ALA B C 1
ATOM 13159 O O . ALA B 1 700 ? 5.77 -31.484 -38.281 1 95.44 700 ALA B O 1
ATOM 13160 N N . GLU B 1 701 ? 4.699 -33.25 -37.438 1 92.44 701 GLU B N 1
ATOM 13161 C CA . GLU B 1 701 ? 3.631 -33.281 -38.438 1 92.44 701 GLU B CA 1
ATOM 13162 C C . GLU B 1 701 ? 2.26 -33.344 -37.75 1 92.44 701 GLU B C 1
ATOM 13164 O O . GLU B 1 701 ? 2.125 -33.875 -36.656 1 92.44 701 GLU B O 1
ATOM 13169 N N . PRO B 1 702 ? 1.314 -32.719 -38.5 1 89.44 702 PRO B N 1
ATOM 13170 C CA . PRO B 1 702 ? -0.034 -32.812 -37.938 1 89.44 702 PRO B CA 1
ATOM 13171 C C . PRO B 1 702 ? -0.487 -34.25 -37.719 1 89.44 702 PRO B C 1
ATOM 13173 O O . PRO B 1 702 ? -0.195 -35.125 -38.562 1 89.44 702 PRO B O 1
ATOM 13176 N N . TRP B 1 703 ? -1.023 -34.469 -36.688 1 84.69 703 TRP B N 1
ATOM 13177 C CA . TRP B 1 703 ? -1.503 -35.812 -36.5 1 84.69 703 TRP B CA 1
ATOM 13178 C C . TRP B 1 703 ? -2.998 -35.844 -36.188 1 84.69 703 TRP B C 1
ATOM 13180 O O . TRP B 1 703 ? -3.566 -34.812 -35.812 1 84.69 703 TRP B O 1
ATOM 13190 N N . ARG B 1 704 ? -3.662 -37 -36.375 1 92.5 704 ARG B N 1
ATOM 13191 C CA . ARG B 1 704 ? -5.074 -37.25 -36.094 1 92.5 704 ARG B CA 1
ATOM 13192 C C . ARG B 1 704 ? -5.254 -38.156 -34.906 1 92.5 704 ARG B C 1
ATOM 13194 O O . ARG B 1 704 ? -4.559 -39.156 -34.781 1 92.5 704 ARG B O 1
ATOM 13201 N N . HIS B 1 705 ? -6.129 -37.75 -33.969 1 96.31 705 HIS B N 1
ATOM 13202 C CA . HIS B 1 705 ? -6.352 -38.5 -32.75 1 96.31 705 HIS B CA 1
ATOM 13203 C C . HIS B 1 705 ? -7.156 -39.781 -32.969 1 96.31 705 HIS B C 1
ATOM 13205 O O . HIS B 1 705 ? -8.133 -39.75 -33.75 1 96.31 705 HIS B O 1
ATOM 13211 N N . ASP B 1 706 ? -6.762 -40.875 -32.406 1 96.38 706 ASP B N 1
ATOM 13212 C CA . ASP B 1 706 ? -7.531 -42.125 -32.375 1 96.38 706 ASP B CA 1
ATOM 13213 C C . ASP B 1 706 ? -8.398 -42.156 -31.109 1 96.38 706 ASP B C 1
ATOM 13215 O O . ASP B 1 706 ? -7.977 -42.688 -30.062 1 96.38 706 ASP B O 1
ATOM 13219 N N . LEU B 1 707 ? -9.602 -41.781 -31.25 1 96.75 707 LEU B N 1
ATOM 13220 C CA . LEU B 1 707 ? -10.477 -41.625 -30.094 1 96.75 707 LEU B CA 1
ATOM 13221 C C . LEU B 1 707 ? -10.875 -42.969 -29.5 1 96.75 707 LEU B C 1
ATOM 13223 O O . LEU B 1 707 ? -11.219 -43.062 -28.328 1 96.75 707 LEU B O 1
ATOM 13227 N N . GLU B 1 708 ? -10.875 -44 -30.312 1 96.5 708 GLU B N 1
ATOM 13228 C CA . GLU B 1 708 ? -11.164 -45.312 -29.797 1 96.5 708 GLU B CA 1
ATOM 13229 C C . GLU B 1 708 ? -10.078 -45.812 -28.844 1 96.5 708 GLU B C 1
ATOM 13231 O O . GLU B 1 708 ? -10.375 -46.344 -27.781 1 96.5 708 GLU B O 1
ATOM 13236 N N . ARG B 1 709 ? -8.922 -45.656 -29.25 1 95.75 709 ARG B N 1
ATOM 13237 C CA . ARG B 1 709 ? -7.797 -46 -28.391 1 95.75 709 ARG B CA 1
ATOM 13238 C C . ARG B 1 709 ? -7.793 -45.156 -27.125 1 95.75 709 ARG B C 1
ATOM 13240 O O . ARG B 1 709 ? -7.57 -45.656 -26.031 1 95.75 709 ARG B O 1
ATOM 13247 N N . MET B 1 710 ? -8.031 -43.938 -27.281 1 96.88 710 MET B N 1
ATOM 13248 C CA . MET B 1 710 ? -8.047 -43.031 -26.141 1 96.88 710 MET B CA 1
ATOM 13249 C C . MET B 1 710 ? -9.141 -43.406 -25.156 1 96.88 710 MET B C 1
ATOM 13251 O O . MET B 1 710 ? -8.922 -43.406 -23.938 1 96.88 710 MET B O 1
ATOM 13255 N N . ARG B 1 711 ? -10.273 -43.719 -25.734 1 97 711 ARG B N 1
ATOM 13256 C CA . ARG B 1 711 ? -11.383 -44.125 -24.891 1 97 711 ARG B CA 1
ATOM 13257 C C . ARG B 1 711 ? -11.039 -45.406 -24.109 1 97 711 ARG B C 1
ATOM 13259 O O . ARG B 1 711 ? -11.359 -45.531 -22.922 1 97 711 ARG B O 1
ATOM 13266 N N . ALA B 1 712 ? -10.398 -46.312 -24.75 1 96.44 712 ALA B N 1
ATOM 13267 C CA . ALA B 1 712 ? -9.969 -47.562 -24.094 1 96.44 712 ALA B CA 1
ATOM 13268 C C . ALA B 1 712 ? -8.984 -47.25 -22.953 1 96.44 712 ALA B C 1
ATOM 13270 O O . ALA B 1 712 ? -9.07 -47.844 -21.891 1 96.44 712 ALA B O 1
ATOM 13271 N N . ARG B 1 713 ? -8.094 -46.375 -23.094 1 97 713 ARG B N 1
ATOM 13272 C CA . ARG B 1 713 ? -7.074 -46.031 -22.109 1 97 713 ARG B CA 1
ATOM 13273 C C . ARG B 1 713 ? -7.691 -45.312 -20.906 1 97 713 ARG B C 1
ATOM 13275 O O . ARG B 1 713 ? -7.266 -45.5 -19.766 1 97 713 ARG B O 1
ATOM 13282 N N . VAL B 1 714 ? -8.656 -44.469 -21.188 1 96.88 714 VAL B N 1
ATOM 13283 C CA . VAL B 1 714 ? -9.32 -43.688 -20.125 1 96.88 714 VAL B CA 1
ATOM 13284 C C . VAL B 1 714 ? -9.883 -44.656 -19.078 1 96.88 714 VAL B C 1
ATOM 13286 O O . VAL B 1 714 ? -9.914 -44.312 -17.891 1 96.88 714 VAL B O 1
ATOM 13289 N N . ALA B 1 715 ? -10.203 -45.844 -19.5 1 94.5 715 ALA B N 1
ATOM 13290 C CA . ALA B 1 715 ? -10.812 -46.812 -18.609 1 94.5 715 ALA B CA 1
ATOM 13291 C C . ALA B 1 715 ? -9.758 -47.688 -17.938 1 94.5 715 ALA B C 1
ATOM 13293 O O . ALA B 1 715 ? -10.062 -48.469 -17.031 1 94.5 715 ALA B O 1
ATOM 13294 N N . GLN B 1 716 ? -8.523 -47.438 -18.203 1 96.12 716 GLN B N 1
ATOM 13295 C CA . GLN B 1 716 ? -7.438 -48.25 -17.688 1 96.12 716 GLN B CA 1
ATOM 13296 C C . GLN B 1 716 ? -6.543 -47.469 -16.734 1 96.12 716 GLN B C 1
ATOM 13298 O O . GLN B 1 716 ? -6.535 -46.219 -16.766 1 96.12 716 GLN B O 1
ATOM 13303 N N . GLU B 1 717 ? -5.816 -48.25 -15.891 1 95.44 717 GLU B N 1
ATOM 13304 C CA . GLU B 1 717 ? -4.812 -47.594 -15.047 1 95.44 717 GLU B CA 1
ATOM 13305 C C . GLU B 1 717 ? -3.559 -47.25 -15.852 1 95.44 717 GLU B C 1
ATOM 13307 O O . GLU B 1 717 ? -3.182 -48 -16.766 1 95.44 717 GLU B O 1
ATOM 13312 N N . PRO B 1 718 ? -2.92 -46.281 -15.602 1 96.88 718 PRO B N 1
ATOM 13313 C CA . PRO B 1 718 ? -3.182 -45.375 -14.484 1 96.88 718 PRO B CA 1
ATOM 13314 C C . PRO B 1 718 ? -4.148 -44.25 -14.844 1 96.88 718 PRO B C 1
ATOM 13316 O O . PRO B 1 718 ? -4.473 -43.406 -14 1 96.88 718 PRO B O 1
ATOM 13319 N N . TYR B 1 719 ? -4.641 -44.156 -16.078 1 97.75 719 TYR B N 1
ATOM 13320 C CA . TYR B 1 719 ? -5.422 -43.062 -16.594 1 97.75 719 TYR B CA 1
ATOM 13321 C C . TYR B 1 719 ? -6.715 -42.875 -15.797 1 97.75 719 TYR B C 1
ATOM 13323 O O . TYR B 1 719 ? -7.078 -41.75 -15.43 1 97.75 719 TYR B O 1
ATOM 13331 N N . ARG B 1 720 ? -7.332 -43.969 -15.492 1 96.44 720 ARG B N 1
ATOM 13332 C CA . ARG B 1 720 ? -8.609 -43.938 -14.789 1 96.44 720 ARG B CA 1
ATOM 13333 C C . ARG B 1 720 ? -8.484 -43.188 -13.461 1 96.44 720 ARG B C 1
ATOM 13335 O O . ARG B 1 720 ? -9.273 -42.281 -13.172 1 96.44 720 ARG B O 1
ATOM 13342 N N . ARG B 1 721 ? -7.516 -43.531 -12.68 1 95.62 721 ARG B N 1
ATOM 13343 C CA . ARG B 1 721 ? -7.32 -42.906 -11.375 1 95.62 721 ARG B CA 1
ATOM 13344 C C . ARG B 1 721 ? -6.883 -41.469 -11.516 1 95.62 721 ARG B C 1
ATOM 13346 O O . ARG B 1 721 ? -7.328 -40.594 -10.766 1 95.62 721 ARG B O 1
ATOM 13353 N N . ALA B 1 722 ? -5.969 -41.25 -12.453 1 96.94 722 ALA B N 1
ATOM 13354 C CA . ALA B 1 722 ? -5.457 -39.906 -12.672 1 96.94 722 ALA B CA 1
ATOM 13355 C C . ALA B 1 722 ? -6.582 -38.938 -13.047 1 96.94 722 ALA B C 1
ATOM 13357 O O . ALA B 1 722 ? -6.68 -37.844 -12.484 1 96.94 722 ALA B O 1
ATOM 13358 N N . LEU B 1 723 ? -7.441 -39.312 -13.945 1 97.12 723 LEU B N 1
ATOM 13359 C CA . LEU B 1 723 ? -8.531 -38.469 -14.445 1 97.12 723 LEU B CA 1
ATOM 13360 C C . LEU B 1 723 ? -9.562 -38.219 -13.352 1 97.12 723 LEU B C 1
ATOM 13362 O O . LEU B 1 723 ? -10.047 -37.094 -13.195 1 97.12 723 LEU B O 1
ATOM 13366 N N . ALA B 1 724 ? -9.844 -39.219 -12.602 1 95.44 724 ALA B N 1
ATOM 13367 C CA . ALA B 1 724 ? -10.797 -39.062 -11.508 1 95.44 724 ALA B CA 1
ATOM 13368 C C . ALA B 1 724 ? -10.258 -38.094 -10.445 1 95.44 724 ALA B C 1
ATOM 13370 O O . ALA B 1 724 ? -10.977 -37.219 -9.961 1 95.44 724 ALA B O 1
ATOM 13371 N N . ALA B 1 725 ? -9.039 -38.25 -10.18 1 93.56 725 ALA B N 1
ATOM 13372 C CA . ALA B 1 725 ? -8.43 -37.5 -9.07 1 93.56 725 ALA B CA 1
ATOM 13373 C C . ALA B 1 725 ? -8.164 -36.062 -9.445 1 93.56 725 ALA B C 1
ATOM 13375 O O . ALA B 1 725 ? -8.273 -35.156 -8.609 1 93.56 725 ALA B O 1
ATOM 13376 N N . THR B 1 726 ? -7.832 -35.781 -10.688 1 95.06 726 THR B N 1
ATOM 13377 C CA . THR B 1 726 ? -7.277 -34.469 -11.008 1 95.06 726 THR B CA 1
ATOM 13378 C C . THR B 1 726 ? -8.219 -33.688 -11.922 1 95.06 726 THR B C 1
ATOM 13380 O O . THR B 1 726 ? -8.383 -32.469 -11.758 1 95.06 726 THR B O 1
ATOM 13383 N N . TRP B 1 727 ? -8.812 -34.312 -12.883 1 95.5 727 TRP B N 1
ATOM 13384 C CA . TRP B 1 727 ? -9.711 -33.625 -13.805 1 95.5 727 TRP B CA 1
ATOM 13385 C C . TRP B 1 727 ? -11.164 -33.938 -13.492 1 95.5 727 TRP B C 1
ATOM 13387 O O . TRP B 1 727 ? -12.078 -33.375 -14.117 1 95.5 727 TRP B O 1
ATOM 13397 N N . GLU B 1 728 ? -11.398 -34.906 -12.523 1 94.31 728 GLU B N 1
ATOM 13398 C CA . GLU B 1 728 ? -12.719 -35.25 -12.016 1 94.31 728 GLU B CA 1
ATOM 13399 C C . GLU B 1 728 ? -13.641 -35.719 -13.148 1 94.31 728 GLU B C 1
ATOM 13401 O O . GLU B 1 728 ? -14.75 -35.188 -13.289 1 94.31 728 GLU B O 1
ATOM 13406 N N . THR B 1 729 ? -13.148 -36.625 -13.969 1 95.88 729 THR B N 1
ATOM 13407 C CA . THR B 1 729 ? -13.922 -37.219 -15.047 1 95.88 729 THR B CA 1
ATOM 13408 C C . THR B 1 729 ? -13.57 -38.688 -15.219 1 95.88 729 THR B C 1
ATOM 13410 O O . THR B 1 729 ? -12.516 -39.156 -14.758 1 95.88 729 THR B O 1
ATOM 13413 N N . THR B 1 730 ? -14.5 -39.5 -15.789 1 95.5 730 THR B N 1
ATOM 13414 C CA . THR B 1 730 ? -14.281 -40.906 -16.078 1 95.5 730 THR B CA 1
ATOM 13415 C C . THR B 1 730 ? -14.516 -41.188 -17.562 1 95.5 730 THR B C 1
ATOM 13417 O O . THR B 1 730 ? -14.492 -42.344 -17.984 1 95.5 730 THR B O 1
ATOM 13420 N N . GLU B 1 731 ? -14.773 -40.188 -18.312 1 95.56 731 GLU B N 1
ATOM 13421 C CA . GLU B 1 731 ? -15.102 -40.406 -19.719 1 95.56 731 GLU B CA 1
ATOM 13422 C C . GLU B 1 731 ? -14.203 -39.594 -20.641 1 95.56 731 GLU B C 1
ATOM 13424 O O . GLU B 1 731 ? -13.602 -38.594 -20.203 1 95.56 731 GLU B O 1
ATOM 13429 N N . LEU B 1 732 ? -14.141 -39.969 -21.891 1 97.06 732 LEU B N 1
ATOM 13430 C CA . LEU B 1 732 ? -13.289 -39.312 -22.875 1 97.06 732 LEU B CA 1
ATOM 13431 C C . LEU B 1 732 ? -13.758 -37.906 -23.141 1 97.06 732 LEU B C 1
ATOM 13433 O O . LEU B 1 732 ? -12.945 -37 -23.375 1 97.06 732 LEU B O 1
ATOM 13437 N N . GLU B 1 733 ? -15.117 -37.688 -23.078 1 97.12 733 GLU B N 1
ATOM 13438 C CA . GLU B 1 733 ? -15.68 -36.344 -23.312 1 97.12 733 GLU B CA 1
ATOM 13439 C C . GLU B 1 733 ? -15.18 -35.375 -22.266 1 97.12 733 GLU B C 1
ATOM 13441 O O . GLU B 1 733 ? -15 -34.188 -22.562 1 97.12 733 GLU B O 1
ATOM 13446 N N . GLY B 1 734 ? -14.977 -35.844 -21.047 1 96.62 734 GLY B N 1
ATOM 13447 C CA . GLY B 1 734 ? -14.406 -35 -20.016 1 96.62 734 GLY B CA 1
ATOM 13448 C C . GLY B 1 734 ? -12.969 -34.594 -20.312 1 96.62 734 GLY B C 1
ATOM 13449 O O . GLY B 1 734 ? -12.562 -33.469 -20 1 96.62 734 GLY B O 1
ATOM 13450 N N . VAL B 1 735 ? -12.219 -35.5 -20.938 1 97.38 735 VAL B N 1
ATOM 13451 C CA . VAL B 1 735 ? -10.844 -35.188 -21.344 1 97.38 735 VAL B CA 1
ATOM 13452 C C . VAL B 1 735 ? -10.844 -34.125 -22.438 1 97.38 735 VAL B C 1
ATOM 13454 O O . VAL B 1 735 ? -10.094 -33.156 -22.375 1 97.38 735 VAL B O 1
ATOM 13457 N N . LEU B 1 736 ? -11.734 -34.281 -23.391 1 97 736 LEU B N 1
ATOM 13458 C CA . LEU B 1 736 ? -11.781 -33.406 -24.562 1 97 736 LEU B CA 1
ATOM 13459 C C . LEU B 1 736 ? -12.312 -32.031 -24.172 1 97 736 LEU B C 1
ATOM 13461 O O . LEU B 1 736 ? -12.148 -31.062 -24.938 1 97 736 LEU B O 1
ATOM 13465 N N . SER B 1 737 ? -12.984 -31.938 -23.016 1 96.12 737 SER B N 1
ATOM 13466 C CA . SER B 1 737 ? -13.438 -30.625 -22.531 1 96.12 737 SER B CA 1
ATOM 13467 C C . SER B 1 737 ? -12.266 -29.719 -22.203 1 96.12 737 SER B C 1
ATOM 13469 O O . SER B 1 737 ? -12.422 -28.516 -22.078 1 96.12 737 SER B O 1
ATOM 13471 N N . HIS B 1 738 ? -11.031 -30.281 -22.125 1 96.69 738 HIS B N 1
ATOM 13472 C CA . HIS B 1 738 ? -9.828 -29.516 -21.828 1 96.69 738 HIS B CA 1
ATOM 13473 C C . HIS B 1 738 ? -9.109 -29.078 -23.094 1 96.69 738 HIS B C 1
ATOM 13475 O O . HIS B 1 738 ? -8.156 -28.297 -23.047 1 96.69 738 HIS B O 1
ATOM 13481 N N . PHE B 1 739 ? -9.57 -29.531 -24.266 1 96.62 739 PHE B N 1
ATOM 13482 C CA . PHE B 1 739 ? -9.023 -29.141 -25.547 1 96.62 739 PHE B CA 1
ATOM 13483 C C . PHE B 1 739 ? -9.469 -27.734 -25.922 1 96.62 739 PHE B C 1
ATOM 13485 O O . PHE B 1 739 ? -10.664 -27.422 -25.891 1 96.62 739 PHE B O 1
ATOM 13492 N N . ILE B 1 740 ? -8.523 -26.875 -26.281 1 96.38 740 ILE B N 1
ATOM 13493 C CA . ILE B 1 740 ? -8.844 -25.484 -26.578 1 96.38 740 ILE B CA 1
ATOM 13494 C C . ILE B 1 740 ? -8.977 -25.297 -28.078 1 96.38 740 ILE B C 1
ATOM 13496 O O . ILE B 1 740 ? -10 -24.812 -28.578 1 96.38 740 ILE B O 1
ATOM 13500 N N . ALA B 1 741 ? -7.82 -25.641 -28.766 1 96.94 741 ALA B N 1
ATOM 13501 C CA . ALA B 1 741 ? -7.828 -25.422 -30.203 1 96.94 741 ALA B CA 1
ATOM 13502 C C . ALA B 1 741 ? -6.727 -26.219 -30.906 1 96.94 741 ALA B C 1
ATOM 13504 O O . ALA B 1 741 ? -5.699 -26.516 -30.297 1 96.94 741 ALA B O 1
ATOM 13505 N N . GLY B 1 742 ? -6.949 -26.453 -32.188 1 96.44 742 GLY B N 1
ATOM 13506 C CA . GLY B 1 742 ? -6.008 -27.219 -33 1 96.44 742 GLY B CA 1
ATOM 13507 C C . GLY B 1 742 ? -4.953 -26.344 -33.656 1 96.44 742 GLY B C 1
ATOM 13508 O O . GLY B 1 742 ? -4.82 -25.156 -33.344 1 96.44 742 GLY B O 1
ATOM 13509 N N . PRO B 1 743 ? -4.211 -26.969 -34.562 1 96.94 743 PRO B N 1
ATOM 13510 C CA . PRO B 1 743 ? -3.037 -26.328 -35.188 1 96.94 743 PRO B CA 1
ATOM 13511 C C . PRO B 1 743 ? -3.391 -25.078 -35.969 1 96.94 743 PRO B C 1
ATOM 13513 O O . PRO B 1 743 ? -2.553 -24.172 -36.125 1 96.94 743 PRO B O 1
ATOM 13516 N N . ALA B 1 744 ? -4.613 -24.906 -36.438 1 96.56 744 ALA B N 1
ATOM 13517 C CA . ALA B 1 744 ? -5.012 -23.734 -37.188 1 96.56 744 ALA B CA 1
ATOM 13518 C C . ALA B 1 744 ? -4.891 -22.469 -36.344 1 96.56 744 ALA B C 1
ATOM 13520 O O . ALA B 1 744 ? -4.566 -21.391 -36.844 1 96.56 744 ALA B O 1
ATOM 13521 N N . LEU B 1 745 ? -5.18 -22.609 -35.094 1 96.81 745 LEU B N 1
ATOM 13522 C CA . LEU B 1 745 ? -5.039 -21.469 -34.188 1 96.81 745 LEU B CA 1
ATOM 13523 C C . LEU B 1 745 ? -3.584 -21.031 -34.094 1 96.81 745 LEU B C 1
ATOM 13525 O O . LEU B 1 745 ? -3.291 -19.828 -34.219 1 96.81 745 LEU B O 1
ATOM 13529 N N . ALA B 1 746 ? -2.703 -21.953 -33.906 1 96.88 746 ALA B N 1
ATOM 13530 C CA . ALA B 1 746 ? -1.282 -21.641 -33.781 1 96.88 746 ALA B CA 1
ATOM 13531 C C . ALA B 1 746 ? -0.758 -20.984 -35.031 1 96.88 746 ALA B C 1
ATOM 13533 O O . ALA B 1 746 ? 0.034 -20.031 -34.969 1 96.88 746 ALA B O 1
ATOM 13534 N N . LEU B 1 747 ? -1.228 -21.453 -36.125 1 95.44 747 LEU B N 1
ATOM 13535 C CA . LEU B 1 747 ? -0.812 -20.891 -37.406 1 95.44 747 LEU B CA 1
ATOM 13536 C C . LEU B 1 747 ? -1.318 -19.453 -37.562 1 95.44 747 LEU B C 1
ATOM 13538 O O . LEU B 1 747 ? -0.587 -18.578 -38.031 1 95.44 747 LEU B O 1
ATOM 13542 N N . ARG B 1 748 ? -2.535 -19.25 -37.156 1 95.44 748 ARG B N 1
ATOM 13543 C CA . ARG B 1 748 ? -3.113 -17.906 -37.25 1 95.44 748 ARG B CA 1
ATOM 13544 C C . ARG B 1 748 ? -2.361 -16.922 -36.344 1 95.44 748 ARG B C 1
ATOM 13546 O O . ARG B 1 748 ? -2.119 -15.781 -36.75 1 95.44 748 ARG B O 1
ATOM 13553 N N . LEU B 1 749 ? -2.035 -17.359 -35.25 1 95.38 749 LEU B N 1
ATOM 13554 C CA . LEU B 1 749 ? -1.365 -16.516 -34.25 1 95.38 749 LEU B CA 1
ATOM 13555 C C . LEU B 1 749 ? 0.067 -16.203 -34.688 1 95.38 749 LEU B C 1
ATOM 13557 O O . LEU B 1 749 ? 0.614 -15.156 -34.344 1 95.38 749 LEU B O 1
ATOM 13561 N N . SER B 1 750 ? 0.69 -17.078 -35.406 1 94.75 750 SER B N 1
ATOM 13562 C CA . SER B 1 750 ? 2.104 -16.969 -35.75 1 94.75 750 SER B CA 1
ATOM 13563 C C . SER B 1 750 ? 2.293 -16.297 -37.094 1 94.75 750 SER B C 1
ATOM 13565 O O . SER B 1 750 ? 3.389 -15.828 -37.406 1 94.75 750 SER B O 1
ATOM 13567 N N . LYS B 1 751 ? 1.262 -16.234 -37.875 1 91.62 751 LYS B N 1
ATOM 13568 C CA . LYS B 1 751 ? 1.38 -15.688 -39.219 1 91.62 751 LYS B CA 1
ATOM 13569 C C . LYS B 1 751 ? 1.87 -14.242 -39.188 1 91.62 751 LYS B C 1
ATOM 13571 O O . LYS B 1 751 ? 1.26 -13.391 -38.562 1 91.62 751 LYS B O 1
ATOM 13576 N N . GLY B 1 752 ? 2.969 -14.016 -39.875 1 89.12 752 GLY B N 1
ATOM 13577 C CA . GLY B 1 752 ? 3.508 -12.664 -40 1 89.12 752 GLY B CA 1
ATOM 13578 C C . GLY B 1 752 ? 4.227 -12.195 -38.75 1 89.12 752 GLY B C 1
ATOM 13579 O O . GLY B 1 752 ? 4.566 -11.023 -38.625 1 89.12 752 GLY B O 1
ATOM 13580 N N . GLN B 1 753 ? 4.422 -13.109 -37.844 1 90.62 753 GLN B N 1
ATOM 13581 C CA . GLN B 1 753 ? 5.027 -12.703 -36.562 1 90.62 753 GLN B CA 1
ATOM 13582 C C . GLN B 1 753 ? 6.457 -13.227 -36.438 1 90.62 753 GLN B C 1
ATOM 13584 O O . GLN B 1 753 ? 6.875 -13.664 -35.375 1 90.62 753 GLN B O 1
ATOM 13589 N N . GLU B 1 754 ? 7.199 -13.18 -37.406 1 90.25 754 GLU B N 1
ATOM 13590 C CA . GLU B 1 754 ? 8.562 -13.688 -37.438 1 90.25 754 GLU B CA 1
ATOM 13591 C C . GLU B 1 754 ? 9.461 -12.891 -36.5 1 90.25 754 GLU B C 1
ATOM 13593 O O . GLU B 1 754 ? 10.367 -13.445 -35.875 1 90.25 754 GLU B O 1
ATOM 13598 N N . ALA B 1 755 ? 9.133 -11.625 -36.406 1 89.88 755 ALA B N 1
ATOM 13599 C CA . ALA B 1 755 ? 9.922 -10.742 -35.531 1 89.88 755 ALA B CA 1
ATOM 13600 C C . ALA B 1 755 ? 9.734 -11.086 -34.062 1 89.88 755 ALA B C 1
ATOM 13602 O O . ALA B 1 755 ? 10.547 -10.711 -33.219 1 89.88 755 ALA B O 1
ATOM 13603 N N . LEU B 1 756 ? 8.695 -11.883 -33.75 1 92.56 756 LEU B N 1
ATOM 13604 C CA . LEU B 1 756 ? 8.367 -12.188 -32.344 1 92.56 756 LEU B CA 1
ATOM 13605 C C . LEU B 1 756 ? 8.984 -13.516 -31.922 1 92.56 756 LEU B C 1
ATOM 13607 O O . LEU B 1 756 ? 8.875 -13.906 -30.75 1 92.56 756 LEU B O 1
ATOM 13611 N N . ILE B 1 757 ? 9.594 -14.211 -32.844 1 96.31 757 ILE B N 1
ATOM 13612 C CA . ILE B 1 757 ? 10.219 -15.477 -32.5 1 96.31 757 ILE B CA 1
ATOM 13613 C C . ILE B 1 757 ? 11.273 -15.25 -31.422 1 96.31 757 ILE B C 1
ATOM 13615 O O . ILE B 1 757 ? 12.172 -14.422 -31.594 1 96.31 757 ILE B O 1
ATOM 13619 N N . ASN B 1 758 ? 11.109 -15.922 -30.359 1 96.25 758 ASN B N 1
ATOM 13620 C CA . ASN B 1 758 ? 12.008 -15.82 -29.203 1 96.25 758 ASN B CA 1
ATOM 13621 C C . ASN B 1 758 ? 13.281 -16.625 -29.406 1 96.25 758 ASN B C 1
ATOM 13623 O O . ASN B 1 758 ? 13.219 -17.828 -29.688 1 96.25 758 ASN B O 1
ATOM 13627 N N . THR B 1 759 ? 14.414 -16.031 -29.281 1 94.69 759 THR B N 1
ATOM 13628 C CA . THR B 1 759 ? 15.703 -16.688 -29.453 1 94.69 759 THR B CA 1
ATOM 13629 C C . THR B 1 759 ? 16.578 -16.516 -28.219 1 94.69 759 THR B C 1
ATOM 13631 O O . THR B 1 759 ? 16.234 -15.75 -27.312 1 94.69 759 THR B O 1
ATOM 13634 N N . ASP B 1 760 ? 17.672 -17.25 -28.156 1 91 760 ASP B N 1
ATOM 13635 C CA . ASP B 1 760 ? 18.609 -17.125 -27.062 1 91 760 ASP B CA 1
ATOM 13636 C C . ASP B 1 760 ? 19.234 -15.727 -27.047 1 91 760 ASP B C 1
ATOM 13638 O O . ASP B 1 760 ? 19.562 -15.203 -25.984 1 91 760 ASP B O 1
ATOM 13642 N N . ASP B 1 761 ? 19.359 -15.172 -28.172 1 92.31 761 ASP B N 1
ATOM 13643 C CA . ASP B 1 761 ? 19.953 -13.844 -28.281 1 92.31 761 ASP B CA 1
ATOM 13644 C C . ASP B 1 761 ? 18.953 -12.758 -27.922 1 92.31 761 ASP B C 1
ATOM 13646 O O . ASP B 1 761 ? 19.219 -11.914 -27.062 1 92.31 761 ASP B O 1
ATOM 13650 N N . LEU B 1 762 ? 17.844 -12.766 -28.641 1 92.56 762 LEU B N 1
ATOM 13651 C CA . LEU B 1 762 ? 16.766 -11.828 -28.359 1 92.56 762 LEU B CA 1
ATOM 13652 C C . LEU B 1 762 ? 15.648 -12.5 -27.578 1 92.56 762 LEU B C 1
ATOM 13654 O O . LEU B 1 762 ? 14.648 -12.922 -28.156 1 92.56 762 LEU B O 1
ATOM 13658 N N . SER B 1 763 ? 15.766 -12.477 -26.312 1 91.25 763 SER B N 1
ATOM 13659 C CA . SER B 1 763 ? 14.852 -13.188 -25.422 1 91.25 763 SER B CA 1
ATOM 13660 C C . SER B 1 763 ? 13.68 -12.297 -25.016 1 91.25 763 SER B C 1
ATOM 13662 O O . SER B 1 763 ? 13.547 -11.938 -23.844 1 91.25 763 SER B O 1
ATOM 13664 N N . TYR B 1 764 ? 12.836 -12.023 -25.891 1 92.25 764 TYR B N 1
ATOM 13665 C CA . TYR B 1 764 ? 11.695 -11.141 -25.656 1 92.25 764 TYR B CA 1
ATOM 13666 C C . TYR B 1 764 ? 10.812 -11.664 -24.531 1 92.25 764 TYR B C 1
ATOM 13668 O O . TYR B 1 764 ? 10.391 -10.906 -23.656 1 92.25 764 TYR B O 1
ATOM 13676 N N . VAL B 1 765 ? 10.555 -12.945 -24.453 1 94.31 765 VAL B N 1
ATOM 13677 C CA . VAL B 1 765 ? 9.648 -13.594 -23.516 1 94.31 765 VAL B CA 1
ATOM 13678 C C . VAL B 1 765 ? 10.164 -13.406 -22.094 1 94.31 765 VAL B C 1
ATOM 13680 O O . VAL B 1 765 ? 9.383 -13.188 -21.172 1 94.31 765 VAL B O 1
ATOM 13683 N N . GLU B 1 766 ? 11.469 -13.422 -21.953 1 92.56 766 GLU B N 1
ATOM 13684 C CA . GLU B 1 766 ? 12.094 -13.258 -20.656 1 92.56 766 GLU B CA 1
ATOM 13685 C C . GLU B 1 766 ? 11.75 -11.898 -20.047 1 92.56 766 GLU B C 1
ATOM 13687 O O . GLU B 1 766 ? 11.297 -11.82 -18.906 1 92.56 766 GLU B O 1
ATOM 13692 N N . PHE B 1 767 ? 11.891 -10.836 -20.797 1 92.56 767 PHE B N 1
ATOM 13693 C CA . PHE B 1 767 ? 11.695 -9.477 -20.312 1 92.56 767 PHE B CA 1
ATOM 13694 C C . PHE B 1 767 ? 10.203 -9.148 -20.219 1 92.56 767 PHE B C 1
ATOM 13696 O O . PHE B 1 767 ? 9.773 -8.477 -19.281 1 92.56 767 PHE B O 1
ATOM 13703 N N . ALA B 1 768 ? 9.438 -9.656 -21.156 1 91.94 768 ALA B N 1
ATOM 13704 C CA . ALA B 1 768 ? 8.008 -9.359 -21.172 1 91.94 768 ALA B CA 1
ATOM 13705 C C . ALA B 1 768 ? 7.309 -9.953 -19.953 1 91.94 768 ALA B C 1
ATOM 13707 O O . ALA B 1 768 ? 6.508 -9.281 -19.297 1 91.94 768 ALA B O 1
ATOM 13708 N N . PHE B 1 769 ? 7.613 -11.18 -19.594 1 92 769 PHE B N 1
ATOM 13709 C CA . PHE B 1 769 ? 7.023 -11.805 -18.422 1 92 769 PHE B CA 1
ATOM 13710 C C . PHE B 1 769 ? 7.473 -11.094 -17.156 1 92 769 PHE B C 1
ATOM 13712 O O . PHE B 1 769 ? 6.684 -10.914 -16.219 1 92 769 PHE B O 1
ATOM 13719 N N . ALA B 1 770 ? 8.727 -10.695 -17.125 1 90.75 770 ALA B N 1
ATOM 13720 C CA . ALA B 1 770 ? 9.273 -10.039 -15.945 1 90.75 770 ALA B CA 1
ATOM 13721 C C . ALA B 1 770 ? 8.57 -8.711 -15.688 1 90.75 770 ALA B C 1
ATOM 13723 O O . ALA B 1 770 ? 8.352 -8.328 -14.531 1 90.75 770 ALA B O 1
ATOM 13724 N N . ARG B 1 771 ? 8.172 -8.047 -16.688 1 89.44 771 ARG B N 1
ATOM 13725 C CA . ARG B 1 771 ? 7.508 -6.754 -16.578 1 89.44 771 ARG B CA 1
ATOM 13726 C C . ARG B 1 771 ? 6.066 -6.922 -16.109 1 89.44 771 ARG B C 1
ATOM 13728 O O . ARG B 1 771 ? 5.461 -5.98 -15.594 1 89.44 771 ARG B O 1
ATOM 13735 N N . SER B 1 772 ? 5.539 -8.086 -16.219 1 88.31 772 SER B N 1
ATOM 13736 C CA . SER B 1 772 ? 4.117 -8.289 -15.953 1 88.31 772 SER B CA 1
ATOM 13737 C C . SER B 1 772 ? 3.895 -9.008 -14.633 1 88.31 772 SER B C 1
ATOM 13739 O O . SER B 1 772 ? 2.752 -9.195 -14.203 1 88.31 772 SER B O 1
ATOM 13741 N N . VAL B 1 773 ? 4.957 -9.273 -13.961 1 87.19 773 VAL B N 1
ATOM 13742 C CA . VAL B 1 773 ? 4.84 -10.07 -12.742 1 87.19 773 VAL B CA 1
ATOM 13743 C C . VAL B 1 773 ? 4.035 -9.305 -11.695 1 87.19 773 VAL B C 1
ATOM 13745 O O . VAL B 1 773 ? 4.332 -8.141 -11.406 1 87.19 773 VAL B O 1
ATOM 13748 N N . GLY B 1 774 ? 3.033 -9.938 -11.156 1 83.88 774 GLY B N 1
ATOM 13749 C CA . GLY B 1 774 ? 2.227 -9.352 -10.094 1 83.88 774 GLY B CA 1
ATOM 13750 C C . GLY B 1 774 ? 1.107 -8.469 -10.609 1 83.88 774 GLY B C 1
ATOM 13751 O O . GLY B 1 774 ? 0.312 -7.941 -9.828 1 83.88 774 GLY B O 1
ATOM 13752 N N . ARG B 1 775 ? 0.947 -8.359 -11.922 1 82.62 775 ARG B N 1
ATOM 13753 C CA . ARG B 1 775 ? -0.1 -7.516 -12.484 1 82.62 775 ARG B CA 1
ATOM 13754 C C . ARG B 1 775 ? -1.364 -8.328 -12.758 1 82.62 775 ARG B C 1
ATOM 13756 O O . ARG B 1 775 ? -1.296 -9.438 -13.289 1 82.62 775 ARG B O 1
ATOM 13763 N N . SER B 1 776 ? -2.453 -7.734 -12.375 1 75.5 776 SER B N 1
ATOM 13764 C CA . SER B 1 776 ? -3.715 -8.453 -12.531 1 75.5 776 SER B CA 1
ATOM 13765 C C . SER B 1 776 ? -4.328 -8.195 -13.906 1 75.5 776 SER B C 1
ATOM 13767 O O . SER B 1 776 ? -5.031 -9.047 -14.445 1 75.5 776 SER B O 1
ATOM 13769 N N . HIS B 1 777 ? -4.062 -7.078 -14.516 1 80.94 777 HIS B N 1
ATOM 13770 C CA . HIS B 1 777 ? -4.652 -6.734 -15.805 1 80.94 777 HIS B CA 1
ATOM 13771 C C . HIS B 1 777 ? -3.592 -6.68 -16.906 1 80.94 777 HIS B C 1
ATOM 13773 O O . HIS B 1 777 ? -2.982 -5.633 -17.125 1 80.94 777 HIS B O 1
ATOM 13779 N N . THR B 1 778 ? -3.469 -7.891 -17.609 1 83.44 778 THR B N 1
ATOM 13780 C CA . THR B 1 778 ? -2.434 -7.957 -18.641 1 83.44 778 THR B CA 1
ATOM 13781 C C . THR B 1 778 ? -3.055 -8.062 -20.031 1 83.44 778 THR B C 1
ATOM 13783 O O . THR B 1 778 ? -2.35 -7.992 -21.031 1 83.44 778 THR B O 1
ATOM 13786 N N . GLY B 1 779 ? -4.379 -8.273 -20.125 1 81.88 779 GLY B N 1
ATOM 13787 C CA . GLY B 1 779 ? -5.078 -8.25 -21.406 1 81.88 779 GLY B CA 1
ATOM 13788 C C . GLY B 1 779 ? -5.184 -9.609 -22.047 1 81.88 779 GLY B C 1
ATOM 13789 O O . GLY B 1 779 ? -5.594 -9.719 -23.203 1 81.88 779 GLY B O 1
ATOM 13790 N N . PHE B 1 780 ? -4.727 -10.633 -21.297 1 90.75 780 PHE B N 1
ATOM 13791 C CA . PHE B 1 780 ? -4.816 -11.977 -21.875 1 90.75 780 PHE B CA 1
ATOM 13792 C C . PHE B 1 780 ? -5.508 -12.93 -20.906 1 90.75 780 PHE B C 1
ATOM 13794 O O . PHE B 1 780 ? -5.328 -12.836 -19.688 1 90.75 780 PHE B O 1
ATOM 13801 N N . ALA B 1 781 ? -6.34 -13.82 -21.562 1 91.12 781 ALA B N 1
ATOM 13802 C CA . ALA B 1 781 ? -6.957 -14.953 -20.891 1 91.12 781 ALA B CA 1
ATOM 13803 C C . ALA B 1 781 ? -7.152 -16.125 -21.859 1 91.12 781 ALA B C 1
ATOM 13805 O O . ALA B 1 781 ? -7.359 -15.922 -23.047 1 91.12 781 ALA B O 1
ATOM 13806 N N . PRO B 1 782 ? -7.035 -17.312 -21.359 1 93.25 782 PRO B N 1
ATOM 13807 C CA . PRO B 1 782 ? -7.191 -18.484 -22.219 1 93.25 782 PRO B CA 1
ATOM 13808 C C . PRO B 1 782 ? -8.516 -18.484 -22.984 1 93.25 782 PRO B C 1
ATOM 13810 O O . PRO B 1 782 ? -8.617 -19.078 -24.062 1 93.25 782 PRO B O 1
ATOM 13813 N N . GLU B 1 783 ? -9.484 -17.797 -22.484 1 91.75 783 GLU B N 1
ATOM 13814 C CA . GLU B 1 783 ? -10.797 -17.703 -23.125 1 91.75 783 GLU B CA 1
ATOM 13815 C C . GLU B 1 783 ? -10.688 -17.047 -24.5 1 91.75 783 GLU B C 1
ATOM 13817 O O . GLU B 1 783 ? -11.453 -17.375 -25.422 1 91.75 783 GLU B O 1
ATOM 13822 N N . LEU B 1 784 ? -9.703 -16.188 -24.625 1 92.62 784 LEU B N 1
ATOM 13823 C CA . LEU B 1 784 ? -9.492 -15.531 -25.922 1 92.62 784 LEU B CA 1
ATOM 13824 C C . LEU B 1 784 ? -9.031 -16.531 -26.969 1 92.62 784 LEU B C 1
ATOM 13826 O O . LEU B 1 784 ? -9.406 -16.422 -28.141 1 92.62 784 LEU B O 1
ATOM 13830 N N . LEU B 1 785 ? -8.227 -17.5 -26.594 1 95.44 785 LEU B N 1
ATOM 13831 C CA . LEU B 1 785 ? -7.758 -18.531 -27.516 1 95.44 785 LEU B CA 1
ATOM 13832 C C . LEU B 1 785 ? -8.914 -19.406 -27.969 1 95.44 785 LEU B C 1
ATOM 13834 O O . LEU B 1 785 ? -9 -19.766 -29.141 1 95.44 785 LEU B O 1
ATOM 13838 N N . ARG B 1 786 ? -9.727 -19.781 -27.031 1 94.75 786 ARG B N 1
ATOM 13839 C CA . ARG B 1 786 ? -10.875 -20.625 -27.359 1 94.75 786 ARG B CA 1
ATOM 13840 C C . ARG B 1 786 ? -11.812 -19.906 -28.328 1 94.75 786 ARG B C 1
ATOM 13842 O O . ARG B 1 786 ? -12.297 -20.484 -29.297 1 94.75 786 ARG B O 1
ATOM 13849 N N . GLN B 1 787 ? -12.094 -18.656 -28.062 1 93.19 787 GLN B N 1
ATOM 13850 C CA . GLN B 1 787 ? -12.961 -17.859 -28.938 1 93.19 787 GLN B CA 1
ATOM 13851 C C . GLN B 1 787 ? -12.398 -17.812 -30.359 1 93.19 787 GLN B C 1
ATOM 13853 O O . GLN B 1 787 ? -13.141 -18 -31.328 1 93.19 787 GLN B O 1
ATOM 13858 N N . LEU B 1 788 ? -11.133 -17.594 -30.422 1 94.44 788 LEU B N 1
ATOM 13859 C CA . LEU B 1 788 ? -10.5 -17.562 -31.734 1 94.44 788 LEU B CA 1
ATOM 13860 C C . LEU B 1 788 ? -10.531 -18.953 -32.375 1 94.44 788 LEU B C 1
ATOM 13862 O O . LEU B 1 788 ? -10.703 -19.062 -33.594 1 94.44 788 LEU B O 1
ATOM 13866 N N . GLY B 1 789 ? -10.305 -20 -31.609 1 95.94 789 GLY B N 1
ATOM 13867 C CA . GLY B 1 789 ? -10.398 -21.359 -32.125 1 95.94 789 GLY B CA 1
ATOM 13868 C C . GLY B 1 789 ? -11.758 -21.688 -32.719 1 95.94 789 GLY B C 1
ATOM 13869 O O . GLY B 1 789 ? -11.844 -22.328 -33.781 1 95.94 789 GLY B O 1
ATOM 13870 N N . VAL B 1 790 ? -12.773 -21.234 -32.094 1 94.62 790 VAL B N 1
ATOM 13871 C CA . VAL B 1 790 ? -14.133 -21.453 -32.562 1 94.62 790 VAL B CA 1
ATOM 13872 C C . VAL B 1 790 ? -14.336 -20.703 -33.875 1 94.62 790 VAL B C 1
ATOM 13874 O O . VAL B 1 790 ? -14.906 -21.234 -34.844 1 94.62 790 VAL B O 1
ATOM 13877 N N . GLU B 1 791 ? -13.867 -19.5 -33.938 1 93.44 791 GLU B N 1
ATOM 13878 C CA . GLU B 1 791 ? -13.992 -18.688 -35.156 1 93.44 791 GLU B CA 1
ATOM 13879 C C . GLU B 1 791 ? -13.281 -19.328 -36.344 1 93.44 791 GLU B C 1
ATOM 13881 O O . GLU B 1 791 ? -13.742 -19.25 -37.469 1 93.44 791 GLU B O 1
ATOM 13886 N N . LEU B 1 792 ? -12.234 -20.078 -36.062 1 95.12 792 LEU B N 1
ATOM 13887 C CA . LEU B 1 792 ? -11.422 -20.703 -37.094 1 95.12 792 LEU B CA 1
ATOM 13888 C C . LEU B 1 792 ? -11.898 -22.109 -37.406 1 95.12 792 LEU B C 1
ATOM 13890 O O . LEU B 1 792 ? -11.422 -22.75 -38.344 1 95.12 792 LEU B O 1
ATOM 13894 N N . GLY B 1 793 ? -12.805 -22.594 -36.594 1 93.5 793 GLY B N 1
ATOM 13895 C CA . GLY B 1 793 ? -13.234 -23.969 -36.719 1 93.5 793 GLY B CA 1
ATOM 13896 C C . GLY B 1 793 ? -12.211 -24.969 -36.25 1 93.5 793 GLY B C 1
ATOM 13897 O O . GLY B 1 793 ? -12.188 -26.125 -36.688 1 93.5 793 GLY B O 1
ATOM 13898 N N . ALA B 1 794 ? -11.328 -24.531 -35.375 1 95.88 794 ALA B N 1
ATOM 13899 C CA . ALA B 1 794 ? -10.242 -25.391 -34.875 1 95.88 794 ALA B CA 1
ATOM 13900 C C . ALA B 1 794 ? -10.477 -25.812 -33.438 1 95.88 794 ALA B C 1
ATOM 13902 O O . ALA B 1 794 ? -9.57 -26.328 -32.781 1 95.88 794 ALA B O 1
ATOM 13903 N N . ASP B 1 795 ? -11.672 -25.609 -32.844 1 95.06 795 ASP B N 1
ATOM 13904 C CA . ASP B 1 795 ? -11.953 -25.828 -31.438 1 95.06 795 ASP B CA 1
ATOM 13905 C C . ASP B 1 795 ? -12.172 -27.312 -31.141 1 95.06 795 ASP B C 1
ATOM 13907 O O . ASP B 1 795 ? -12.461 -27.688 -30.016 1 95.06 795 ASP B O 1
ATOM 13911 N N . ARG B 1 796 ? -12.078 -28.188 -32.156 1 95.31 796 ARG B N 1
ATOM 13912 C CA . ARG B 1 796 ? -12.164 -29.641 -32.031 1 95.31 796 ARG B CA 1
ATOM 13913 C C . ARG B 1 796 ? -10.945 -30.312 -32.656 1 95.31 796 ARG B C 1
ATOM 13915 O O . ARG B 1 796 ? -10.422 -29.844 -33.688 1 95.31 796 ARG B O 1
ATOM 13922 N N . PRO B 1 797 ? -10.43 -31.375 -31.969 1 95.88 797 PRO B N 1
ATOM 13923 C CA . PRO B 1 797 ? -9.266 -32.062 -32.562 1 95.88 797 PRO B CA 1
ATOM 13924 C C . PRO B 1 797 ? -9.594 -32.812 -33.844 1 95.88 797 PRO B C 1
ATOM 13926 O O . PRO B 1 797 ? -10.742 -33.219 -34.031 1 95.88 797 PRO B O 1
ATOM 13929 N N . GLU B 1 798 ? -8.602 -32.969 -34.688 1 94.5 798 GLU B N 1
ATOM 13930 C CA . GLU B 1 798 ? -8.766 -33.812 -35.844 1 94.5 798 GLU B CA 1
ATOM 13931 C C . GLU B 1 798 ? -8.805 -35.281 -35.469 1 94.5 798 GLU B C 1
ATOM 13933 O O . GLU B 1 798 ? -7.98 -35.75 -34.656 1 94.5 798 GLU B O 1
ATOM 13938 N N . VAL B 1 799 ? -9.758 -36.031 -36.031 1 95.38 799 VAL B N 1
ATOM 13939 C CA . VAL B 1 799 ? -10.008 -37.406 -35.562 1 95.38 799 VAL B CA 1
ATOM 13940 C C . VAL B 1 799 ? -9.719 -38.375 -36.719 1 95.38 799 VAL B C 1
ATOM 13942 O O . VAL B 1 799 ? -10.156 -38.188 -37.844 1 95.38 799 VAL B O 1
ATOM 13945 N N . ALA B 1 800 ? -8.984 -39.406 -36.375 1 94.31 800 ALA B N 1
ATOM 13946 C CA . ALA B 1 800 ? -8.719 -40.469 -37.344 1 94.31 800 ALA B CA 1
ATOM 13947 C C . ALA B 1 800 ? -9.773 -41.562 -37.281 1 94.31 800 ALA B C 1
ATOM 13949 O O . ALA B 1 800 ? -10.266 -42.031 -38.281 1 94.31 800 ALA B O 1
ATOM 13950 N N . ARG B 1 801 ? -10.078 -41.906 -36 1 94.19 801 ARG B N 1
ATOM 13951 C CA . ARG B 1 801 ? -11.031 -42.969 -35.719 1 94.19 801 ARG B CA 1
ATOM 13952 C C . ARG B 1 801 ? -11.805 -42.719 -34.438 1 94.19 801 ARG B C 1
ATOM 13954 O O . ARG B 1 801 ? -11.273 -42.125 -33.5 1 94.19 801 ARG B O 1
ATOM 13961 N N . GLY B 1 802 ? -13.078 -43.156 -34.469 1 93.38 802 GLY B N 1
ATOM 13962 C CA . GLY B 1 802 ? -13.891 -43.031 -33.25 1 93.38 802 GLY B CA 1
ATOM 13963 C C . GLY B 1 802 ? -14.859 -41.875 -33.312 1 93.38 802 GLY B C 1
ATOM 13964 O O . GLY B 1 802 ? -14.797 -41.031 -34.219 1 93.38 802 GLY B O 1
ATOM 13965 N N . THR B 1 803 ? -15.875 -41.906 -32.375 1 92.69 803 THR B N 1
ATOM 13966 C CA . THR B 1 803 ? -16.891 -40.844 -32.312 1 92.69 803 THR B CA 1
ATOM 13967 C C . THR B 1 803 ? -16.922 -40.219 -30.938 1 92.69 803 THR B C 1
ATOM 13969 O O . THR B 1 803 ? -16.469 -40.812 -29.953 1 92.69 803 THR B O 1
ATOM 13972 N N . VAL B 1 804 ? -17.359 -39 -30.906 1 94.94 804 VAL B N 1
ATOM 13973 C CA . VAL B 1 804 ? -17.453 -38.25 -29.656 1 94.94 804 VAL B CA 1
ATOM 13974 C C . VAL B 1 804 ? -18.766 -37.469 -29.625 1 94.94 804 VAL B C 1
ATOM 13976 O O . VAL B 1 804 ? -19.234 -36.969 -30.641 1 94.94 804 VAL B O 1
ATOM 13979 N N . ASP B 1 805 ? -19.391 -37.5 -28.5 1 95.31 805 ASP B N 1
ATOM 13980 C CA . ASP B 1 805 ? -20.562 -36.656 -28.266 1 95.31 805 ASP B CA 1
ATOM 13981 C C . ASP B 1 805 ? -20.156 -35.219 -27.906 1 95.31 805 ASP B C 1
ATOM 13983 O O . ASP B 1 805 ? -19.922 -34.906 -26.734 1 95.31 805 ASP B O 1
ATOM 13987 N N . TRP B 1 806 ? -20.203 -34.375 -28.859 1 95.56 806 TRP B N 1
ATOM 13988 C CA . TRP B 1 806 ? -19.719 -33 -28.672 1 95.56 806 TRP B CA 1
ATOM 13989 C C . TRP B 1 806 ? -20.656 -32.219 -27.781 1 95.56 806 TRP B C 1
ATOM 13991 O O . TRP B 1 806 ? -20.25 -31.25 -27.125 1 95.56 806 TRP B O 1
ATOM 14001 N N . GLN B 1 807 ? -21.969 -32.531 -27.828 1 94.62 807 GLN B N 1
ATOM 14002 C CA . GLN B 1 807 ? -22.891 -31.922 -26.875 1 94.62 807 GLN B CA 1
ATOM 14003 C C . GLN B 1 807 ? -22.453 -32.188 -25.438 1 94.62 807 GLN B C 1
ATOM 14005 O O . GLN B 1 807 ? -22.453 -31.266 -24.625 1 94.62 807 GLN B O 1
ATOM 14010 N N . ARG B 1 808 ? -22.094 -33.406 -25.219 1 94.88 808 ARG B N 1
ATOM 14011 C CA . ARG B 1 808 ? -21.625 -33.812 -23.906 1 94.88 808 ARG B CA 1
ATOM 14012 C C . ARG B 1 808 ? -20.344 -33.094 -23.531 1 94.88 808 ARG B C 1
ATOM 14014 O O . ARG B 1 808 ? -20.156 -32.688 -22.375 1 94.88 808 ARG B O 1
ATOM 14021 N N . VAL B 1 809 ? -19.438 -32.938 -24.453 1 96.5 809 VAL B N 1
ATOM 14022 C CA . VAL B 1 809 ? -18.172 -32.25 -24.219 1 96.5 809 VAL B CA 1
ATOM 14023 C C . VAL B 1 809 ? -18.438 -30.812 -23.75 1 96.5 809 VAL B C 1
ATOM 14025 O O . VAL B 1 809 ? -17.844 -30.359 -22.781 1 96.5 809 VAL B O 1
ATOM 14028 N N . GLU B 1 810 ? -19.359 -30.125 -24.375 1 95.75 810 GLU B N 1
ATOM 14029 C CA . GLU B 1 810 ? -19.656 -28.734 -24.047 1 95.75 810 GLU B CA 1
ATOM 14030 C C . GLU B 1 810 ? -20.375 -28.625 -22.703 1 95.75 810 GLU B C 1
ATOM 14032 O O . GLU B 1 810 ? -20.172 -27.656 -21.969 1 95.75 810 GLU B O 1
ATOM 14037 N N . GLU B 1 811 ? -21.203 -29.578 -22.422 1 94.19 811 GLU B N 1
ATOM 14038 C CA . GLU B 1 811 ? -21.844 -29.609 -21.125 1 94.19 811 GLU B CA 1
ATOM 14039 C C . GLU B 1 811 ? -20.828 -29.734 -20 1 94.19 811 GLU B C 1
ATOM 14041 O O . GLU B 1 811 ? -20.969 -29.109 -18.938 1 94.19 811 GLU B O 1
ATOM 14046 N N . LEU B 1 812 ? -19.781 -30.484 -20.234 1 94.81 812 LEU B N 1
ATOM 14047 C CA . LEU B 1 812 ? -18.781 -30.75 -19.219 1 94.81 812 LEU B CA 1
ATOM 14048 C C . LEU B 1 812 ? -17.812 -29.578 -19.094 1 94.81 812 LEU B C 1
ATOM 14050 O O . LEU B 1 812 ? -17 -29.531 -18.172 1 94.81 812 LEU B O 1
ATOM 14054 N N . ARG B 1 813 ? -17.969 -28.531 -19.953 1 93.88 813 ARG B N 1
ATOM 14055 C CA . ARG B 1 813 ? -17.141 -27.328 -19.891 1 93.88 813 ARG B CA 1
ATOM 14056 C C . ARG B 1 813 ? -17.766 -26.281 -18.984 1 93.88 813 ARG B C 1
ATOM 14058 O O . ARG B 1 813 ? -17.094 -25.359 -18.531 1 93.88 813 ARG B O 1
ATOM 14065 N N . LEU B 1 814 ? -19 -26.422 -18.75 1 91.06 814 LEU B N 1
ATOM 14066 C CA . LEU B 1 814 ? -19.797 -25.359 -18.141 1 91.06 814 LEU B CA 1
ATOM 14067 C C . LEU B 1 814 ? -19.359 -25.125 -16.703 1 91.06 814 LEU B C 1
ATOM 14069 O O . LEU B 1 814 ? -19.328 -23.984 -16.234 1 91.06 814 LEU B O 1
ATOM 14073 N N . PRO B 1 815 ? -18.984 -26.172 -15.992 1 87.31 815 PRO B N 1
ATOM 14074 C CA . PRO B 1 815 ? -18.516 -25.906 -14.633 1 87.31 815 PRO B CA 1
ATOM 14075 C C . PRO B 1 815 ? -17.312 -24.984 -14.586 1 87.31 815 PRO B C 1
ATOM 14077 O O . PRO B 1 815 ? -17.125 -24.25 -13.617 1 87.31 815 PRO B O 1
ATOM 14080 N N . ALA B 1 816 ? -16.484 -25.031 -15.617 1 83.12 816 ALA B N 1
ATOM 14081 C CA . ALA B 1 816 ? -15.305 -24.156 -15.695 1 83.12 816 ALA B CA 1
ATOM 14082 C C . ALA B 1 816 ? -15.68 -22.781 -16.266 1 83.12 816 ALA B C 1
ATOM 14084 O O . ALA B 1 816 ? -14.797 -21.969 -16.562 1 83.12 816 ALA B O 1
ATOM 14085 N N . GLN B 1 817 ? -16.938 -22.484 -16.5 1 79.81 817 GLN B N 1
ATOM 14086 C CA . GLN B 1 817 ? -17.516 -21.203 -16.875 1 79.81 817 GLN B CA 1
ATOM 14087 C C . GLN B 1 817 ? -17.094 -20.812 -18.297 1 79.81 817 GLN B C 1
ATOM 14089 O O . GLN B 1 817 ? -16.828 -19.641 -18.578 1 79.81 817 GLN B O 1
ATOM 14094 N N . TRP B 1 818 ? -16.859 -21.844 -19.109 1 86.88 818 TRP B N 1
ATOM 14095 C CA . TRP B 1 818 ? -16.672 -21.578 -20.531 1 86.88 818 TRP B CA 1
ATOM 14096 C C . TRP B 1 818 ? -17.984 -21.094 -21.172 1 86.88 818 TRP B C 1
ATOM 14098 O O . TRP B 1 818 ? -19.062 -21.609 -20.844 1 86.88 818 TRP B O 1
ATOM 14108 N N . ASP B 1 819 ? -17.875 -20.188 -22.141 1 85.38 819 ASP B N 1
ATOM 14109 C CA . ASP B 1 819 ? -19.047 -19.812 -22.922 1 85.38 819 ASP B CA 1
ATOM 14110 C C . ASP B 1 819 ? -19.312 -20.812 -24.047 1 85.38 819 ASP B C 1
ATOM 14112 O O . ASP B 1 819 ? -18.406 -21.141 -24.812 1 85.38 819 ASP B O 1
ATOM 14116 N N . PRO B 1 820 ? -20.5 -21.312 -24.047 1 88.31 820 PRO B N 1
ATOM 14117 C CA . PRO B 1 820 ? -20.781 -22.266 -25.109 1 88.31 820 PRO B CA 1
ATOM 14118 C C . PRO B 1 820 ? -20.75 -21.625 -26.5 1 88.31 820 PRO B C 1
ATOM 14120 O O . PRO B 1 820 ? -21.219 -20.5 -26.672 1 88.31 820 PRO B O 1
ATOM 14123 N N . PRO B 1 821 ? -20.125 -22.359 -27.359 1 89.94 821 PRO B N 1
ATOM 14124 C CA . PRO B 1 821 ? -20.109 -21.828 -28.719 1 89.94 821 PRO B CA 1
ATOM 14125 C C . PRO B 1 821 ? -21.453 -21.938 -29.422 1 89.94 821 PRO B C 1
ATOM 14127 O O . PRO B 1 821 ? -22.266 -22.797 -29.062 1 89.94 821 PRO B O 1
ATOM 14130 N N . ARG B 1 822 ? -21.828 -21.172 -30.484 1 82.56 822 ARG B N 1
ATOM 14131 C CA . ARG B 1 822 ? -23.031 -21.219 -31.297 1 82.56 822 ARG B CA 1
ATOM 14132 C C . ARG B 1 822 ? -22.797 -22.047 -32.562 1 82.56 822 ARG B C 1
ATOM 14134 O O . ARG B 1 822 ? -22.172 -21.562 -33.531 1 82.56 822 ARG B O 1
ATOM 14141 N N . ARG B 1 823 ? -23.141 -23.328 -32.406 1 89.69 823 ARG B N 1
ATOM 14142 C CA . ARG B 1 823 ? -23 -24.234 -33.531 1 89.69 823 ARG B CA 1
ATOM 14143 C C . ARG B 1 823 ? -24.312 -24.938 -33.844 1 89.69 823 ARG B C 1
ATOM 14145 O O . ARG B 1 823 ? -25.094 -25.266 -32.938 1 89.69 823 ARG B O 1
ATOM 14152 N N . PRO B 1 824 ? -24.469 -25.25 -35.125 1 89.31 824 PRO B N 1
ATOM 14153 C CA . PRO B 1 824 ? -25.75 -25.875 -35.531 1 89.31 824 PRO B CA 1
ATOM 14154 C C . PRO B 1 824 ? -25.891 -27.312 -35 1 89.31 824 PRO B C 1
ATOM 14156 O O . PRO B 1 824 ? -27 -27.797 -34.812 1 89.31 824 PRO B O 1
ATOM 14159 N N . ASP B 1 825 ? -24.797 -28.016 -34.688 1 92.25 825 ASP B N 1
ATOM 14160 C CA . AS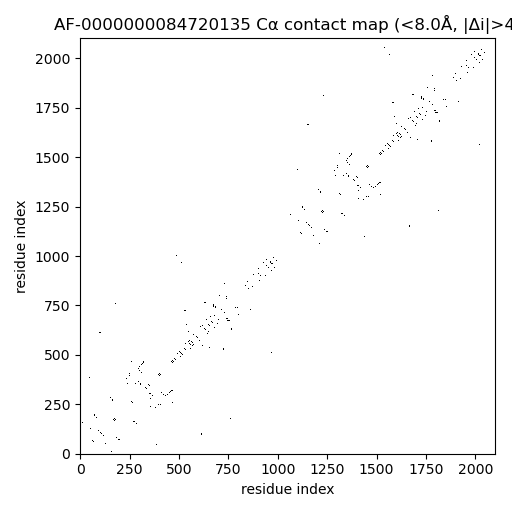P B 1 825 ? -24.875 -29.406 -34.25 1 92.25 825 ASP B CA 1
ATOM 14161 C C . ASP B 1 825 ? -25.047 -29.516 -32.75 1 92.25 825 ASP B C 1
ATOM 14163 O O . ASP B 1 825 ? -25.109 -30.609 -32.188 1 92.25 825 ASP B O 1
ATOM 14167 N N . LEU B 1 826 ? -25.156 -28.406 -32.062 1 95 826 LEU B N 1
ATOM 14168 C CA . LEU B 1 826 ? -25.328 -28.391 -30.625 1 95 826 LEU B CA 1
ATOM 14169 C C . LEU B 1 826 ? -26.719 -27.891 -30.25 1 95 826 LEU B C 1
ATOM 14171 O O . LEU B 1 826 ? -27.281 -27.031 -30.922 1 95 826 LEU B O 1
ATOM 14175 N N . ASN B 1 827 ? -27.25 -28.453 -29.281 1 94.88 827 ASN B N 1
ATOM 14176 C CA . ASN B 1 827 ? -28.5 -27.984 -28.703 1 94.88 827 ASN B CA 1
ATOM 14177 C C . ASN B 1 827 ? -28.266 -26.828 -27.75 1 94.88 827 ASN B C 1
ATOM 14179 O O . ASN B 1 827 ? -28.016 -27.047 -26.562 1 94.88 827 ASN B O 1
ATOM 14183 N N . ALA B 1 828 ? -28.516 -25.656 -28.203 1 93.25 828 ALA B N 1
ATOM 14184 C CA . ALA B 1 828 ? -28.219 -24.438 -27.453 1 93.25 828 ALA B CA 1
ATOM 14185 C C . ALA B 1 828 ? -29.109 -24.312 -26.234 1 93.25 828 ALA B C 1
ATOM 14187 O O . ALA B 1 828 ? -28.672 -23.844 -25.172 1 93.25 828 ALA B O 1
ATOM 14188 N N . SER B 1 829 ? -30.312 -24.656 -26.328 1 92.19 829 SER B N 1
ATOM 14189 C CA . SER B 1 829 ? -31.25 -24.531 -25.219 1 92.19 829 SER B CA 1
ATOM 14190 C C . SER B 1 829 ? -30.859 -25.422 -24.047 1 92.19 829 SER B C 1
ATOM 14192 O O . SER B 1 829 ? -30.953 -25.016 -22.891 1 92.19 829 SER B O 1
ATOM 14194 N N . LYS B 1 830 ? -30.453 -26.609 -24.422 1 93.38 830 LYS B N 1
ATOM 14195 C CA . LYS B 1 830 ? -30.016 -27.531 -23.375 1 93.38 830 LYS B CA 1
ATOM 14196 C C . LYS B 1 830 ? -28.766 -27.016 -22.672 1 93.38 830 LYS B C 1
ATOM 14198 O O . LYS B 1 830 ? -28.641 -27.141 -21.453 1 93.38 830 LYS B O 1
ATOM 14203 N N . LEU B 1 831 ? -27.906 -26.484 -23.422 1 94.69 831 LEU B N 1
ATOM 14204 C CA . LEU B 1 831 ? -26.672 -25.938 -22.859 1 94.69 831 LEU B CA 1
ATOM 14205 C C . LEU B 1 831 ? -26.984 -24.781 -21.922 1 94.69 831 LEU B C 1
ATOM 14207 O O . LEU B 1 831 ? -26.375 -24.656 -20.859 1 94.69 831 LEU B O 1
ATOM 14211 N N . GLN B 1 832 ? -27.922 -23.969 -22.344 1 92.69 832 GLN B N 1
ATOM 14212 C CA . GLN B 1 832 ? -28.297 -22.812 -21.516 1 92.69 832 GLN B CA 1
ATOM 14213 C C . GLN B 1 832 ? -28.953 -23.266 -20.219 1 92.69 832 GLN B C 1
ATOM 14215 O O . GLN B 1 832 ? -28.766 -22.656 -19.172 1 92.69 832 GLN B O 1
ATOM 14220 N N . ALA B 1 833 ? -29.719 -24.266 -20.359 1 93.5 833 ALA B N 1
ATOM 14221 C CA . ALA B 1 833 ? -30.359 -24.812 -19.188 1 93.5 833 ALA B CA 1
ATOM 14222 C C . ALA B 1 833 ? -29.328 -25.328 -18.188 1 93.5 833 ALA B C 1
ATOM 14224 O O . ALA B 1 833 ? -29.453 -25.094 -16.984 1 93.5 833 ALA B O 1
ATOM 14225 N N . HIS B 1 834 ? -28.391 -26.047 -18.656 1 93.38 834 HIS B N 1
ATOM 14226 C CA . HIS B 1 834 ? -27.328 -26.562 -17.797 1 93.38 834 HIS B CA 1
ATOM 14227 C C . HIS B 1 834 ? -26.516 -25.422 -17.172 1 93.38 834 HIS B C 1
ATOM 14229 O O . HIS B 1 834 ? -26.141 -25.484 -16 1 93.38 834 HIS B O 1
ATOM 14235 N N . ARG B 1 835 ? -26.266 -24.469 -17.969 1 94.06 835 ARG B N 1
ATOM 14236 C CA . ARG B 1 835 ? -25.531 -23.297 -17.484 1 94.06 835 ARG B CA 1
ATOM 14237 C C . ARG B 1 835 ? -26.281 -22.609 -16.328 1 94.06 835 ARG B C 1
ATOM 14239 O O . ARG B 1 835 ? -25.656 -22.156 -15.375 1 94.06 835 ARG B O 1
ATOM 14246 N N . ALA B 1 836 ? -27.5 -22.5 -16.438 1 93.31 836 ALA B N 1
ATOM 14247 C CA . ALA B 1 836 ? -28.328 -21.859 -15.406 1 93.31 836 ALA B CA 1
ATOM 14248 C C . ALA B 1 836 ? -28.234 -22.625 -14.086 1 93.31 836 ALA B C 1
ATOM 14250 O O . ALA B 1 836 ? -28.281 -22.031 -13.008 1 93.31 836 ALA B O 1
ATOM 14251 N N . VAL B 1 837 ? -28.156 -23.938 -14.141 1 94.25 837 VAL B N 1
ATOM 14252 C CA . VAL B 1 837 ? -28.016 -24.766 -12.945 1 94.25 837 VAL B CA 1
ATOM 14253 C C . VAL B 1 837 ? -26.734 -24.375 -12.211 1 94.25 837 VAL B C 1
ATOM 14255 O O . VAL B 1 837 ? -26.75 -24.109 -11.008 1 94.25 837 VAL B O 1
ATOM 14258 N N . TYR B 1 838 ? -25.672 -24.328 -12.938 1 93.44 838 TYR B N 1
ATOM 14259 C CA . TYR B 1 838 ? -24.391 -24.031 -12.328 1 93.44 838 TYR B CA 1
ATOM 14260 C C . TYR B 1 838 ? -24.344 -22.594 -11.828 1 93.44 838 TYR B C 1
ATOM 14262 O O . TYR B 1 838 ? -23.719 -22.312 -10.797 1 93.44 838 TYR B O 1
ATOM 14270 N N . ALA B 1 839 ? -24.984 -21.688 -12.484 1 92.06 839 ALA B N 1
ATOM 14271 C CA . ALA B 1 839 ? -25.047 -20.297 -12.039 1 92.06 839 ALA B CA 1
ATOM 14272 C C . ALA B 1 839 ? -25.781 -20.172 -10.703 1 92.06 839 ALA B C 1
ATOM 14274 O O . ALA B 1 839 ? -25.328 -19.469 -9.805 1 92.06 839 ALA B O 1
ATOM 14275 N N . ALA B 1 840 ? -26.859 -20.828 -10.633 1 91.44 840 ALA B N 1
ATOM 14276 C CA . ALA B 1 840 ? -27.625 -20.812 -9.383 1 91.44 840 ALA B CA 1
ATOM 14277 C C . ALA B 1 840 ? -26.828 -21.438 -8.25 1 91.44 840 ALA B C 1
ATOM 14279 O O . ALA B 1 840 ? -26.859 -20.953 -7.117 1 91.44 840 ALA B O 1
ATOM 14280 N N . TYR B 1 841 ? -26.188 -22.516 -8.523 1 92.25 841 TYR B N 1
ATOM 14281 C CA . TYR B 1 841 ? -25.359 -23.203 -7.547 1 92.25 841 TYR B CA 1
ATOM 14282 C C . TYR B 1 841 ? -24.25 -22.297 -7.047 1 92.25 841 TYR B C 1
ATOM 14284 O O . TYR B 1 841 ? -24 -22.219 -5.84 1 92.25 841 TYR B O 1
ATOM 14292 N N . ASN B 1 842 ? -23.609 -21.594 -7.914 1 89.12 842 ASN B N 1
ATOM 14293 C CA . ASN B 1 842 ? -22.516 -20.719 -7.562 1 89.12 842 ASN B CA 1
ATOM 14294 C C . ASN B 1 842 ? -22.984 -19.516 -6.754 1 89.12 842 ASN B C 1
ATOM 14296 O O . ASN B 1 842 ? -22.234 -18.953 -5.949 1 89.12 842 ASN B O 1
ATOM 14300 N N . ARG B 1 843 ? -24.203 -19.094 -6.941 1 86.88 843 ARG B N 1
ATOM 14301 C CA . ARG B 1 843 ? -24.797 -18 -6.188 1 86.88 843 ARG B CA 1
ATOM 14302 C C . ARG B 1 843 ? -25.328 -18.484 -4.844 1 86.88 843 ARG B C 1
ATOM 14304 O O . ARG B 1 843 ? -26.016 -17.734 -4.137 1 86.88 843 ARG B O 1
ATOM 14311 N N . GLN B 1 844 ? -25.125 -19.812 -4.594 1 85.88 844 GLN B N 1
ATOM 14312 C CA . GLN B 1 844 ? -25.5 -20.438 -3.334 1 85.88 844 GLN B CA 1
ATOM 14313 C C . GLN B 1 844 ? -27.031 -20.484 -3.184 1 85.88 844 GLN B C 1
ATOM 14315 O O . GLN B 1 844 ? -27.562 -20.125 -2.129 1 85.88 844 GLN B O 1
ATOM 14320 N N . GLN B 1 845 ? -27.609 -20.641 -4.25 1 87.31 845 GLN B N 1
ATOM 14321 C CA . GLN B 1 845 ? -29.047 -20.875 -4.266 1 87.31 845 GLN B CA 1
ATOM 14322 C C . GLN B 1 845 ? -29.359 -22.344 -4.562 1 87.31 845 GLN B C 1
ATOM 14324 O O . GLN B 1 845 ? -29.828 -22.672 -5.656 1 87.31 845 GLN B O 1
ATOM 14329 N N . PRO B 1 846 ? -29.203 -23.234 -3.59 1 89.31 846 PRO B N 1
ATOM 14330 C CA . PRO B 1 846 ? -29.297 -24.672 -3.828 1 89.31 846 PRO B CA 1
ATOM 14331 C C . PRO B 1 846 ? -30.703 -25.109 -4.242 1 89.31 846 PRO B C 1
ATOM 14333 O O . PRO B 1 846 ? -30.844 -25.984 -5.098 1 89.31 846 PRO B O 1
ATOM 14336 N N . SER B 1 847 ? -31.719 -24.516 -3.631 1 87.75 847 SER B N 1
ATOM 14337 C CA . SER B 1 847 ? -33.062 -24.922 -3.971 1 87.75 847 SER B CA 1
ATOM 14338 C C . SER B 1 847 ? -33.406 -24.594 -5.422 1 87.75 847 SER B C 1
ATOM 14340 O O . SER B 1 847 ? -34 -25.406 -6.133 1 87.75 847 SER B O 1
ATOM 14342 N N . GLU B 1 848 ? -32.938 -23.406 -5.777 1 89.94 848 GLU B N 1
ATOM 14343 C CA . GLU B 1 848 ? -33.156 -23 -7.164 1 89.94 848 GLU B CA 1
ATOM 14344 C C . GLU B 1 848 ? -32.344 -23.859 -8.125 1 89.94 848 GLU B C 1
ATOM 14346 O O . GLU B 1 848 ? -32.844 -24.266 -9.18 1 89.94 848 GLU B O 1
ATOM 14351 N N . ALA B 1 849 ? -31.188 -24.25 -7.832 1 94.5 849 ALA B N 1
ATOM 14352 C CA . ALA B 1 849 ? -30.312 -25.062 -8.672 1 94.5 849 ALA B CA 1
ATOM 14353 C C . ALA B 1 849 ? -30.906 -26.453 -8.883 1 94.5 849 ALA B C 1
ATOM 14355 O O . ALA B 1 849 ? -30.844 -27 -9.992 1 94.5 849 ALA B O 1
ATOM 14356 N N . LEU B 1 850 ? -31.406 -27.062 -7.844 1 94.19 850 LEU B N 1
ATOM 14357 C CA . LEU B 1 850 ? -32 -28.406 -7.941 1 94.19 850 LEU B CA 1
ATOM 14358 C C . LEU B 1 850 ? -33.219 -28.391 -8.844 1 94.19 850 LEU B C 1
ATOM 14360 O O . LEU B 1 850 ? -33.406 -29.297 -9.664 1 94.19 850 LEU B O 1
ATOM 14364 N N . LYS B 1 851 ? -34.031 -27.328 -8.672 1 93.12 851 LYS B N 1
ATOM 14365 C CA . LYS B 1 851 ? -35.188 -27.203 -9.523 1 93.12 851 LYS B CA 1
ATOM 14366 C C . LYS B 1 851 ? -34.812 -27.094 -10.992 1 93.12 851 LYS B C 1
ATOM 14368 O O . LYS B 1 851 ? -35.438 -27.719 -11.852 1 93.12 851 LYS B O 1
ATOM 14373 N N . LEU B 1 852 ? -33.875 -26.281 -11.234 1 94.62 852 LEU B N 1
ATOM 14374 C CA . LEU B 1 852 ? -33.406 -26.094 -12.602 1 94.62 852 LEU B CA 1
ATOM 14375 C C . LEU B 1 852 ? -32.844 -27.391 -13.164 1 94.62 852 LEU B C 1
ATOM 14377 O O . LEU B 1 852 ? -33.031 -27.703 -14.336 1 94.62 852 LEU B O 1
ATOM 14381 N N . TRP B 1 853 ? -32.094 -28.219 -12.375 1 95.12 853 TRP B N 1
ATOM 14382 C CA . TRP B 1 853 ? -31.531 -29.484 -12.82 1 95.12 853 TRP B CA 1
ATOM 14383 C C . TRP B 1 853 ? -32.625 -30.469 -13.18 1 95.12 853 TRP B C 1
ATOM 14385 O O . TRP B 1 853 ? -32.562 -31.156 -14.203 1 95.12 853 TRP B O 1
ATOM 14395 N N . GLN B 1 854 ? -33.625 -30.516 -12.359 1 93.44 854 GLN B N 1
ATOM 14396 C CA . GLN B 1 854 ? -34.719 -31.422 -12.594 1 93.44 854 GLN B CA 1
ATOM 14397 C C . GLN B 1 854 ? -35.469 -31.078 -13.883 1 93.44 854 GLN B C 1
ATOM 14399 O O . GLN B 1 854 ? -35.938 -31.969 -14.602 1 93.44 854 GLN B O 1
ATOM 14404 N N . ARG B 1 855 ? -35.406 -29.812 -14.219 1 92.69 855 ARG B N 1
ATOM 14405 C CA . ARG B 1 855 ? -36.094 -29.375 -15.438 1 92.69 855 ARG B CA 1
ATOM 14406 C C . ARG B 1 855 ? -35.312 -29.828 -16.672 1 92.69 855 ARG B C 1
ATOM 14408 O O . ARG B 1 855 ? -35.906 -30 -17.75 1 92.69 855 ARG B O 1
ATOM 14415 N N . THR B 1 856 ? -34.062 -30 -16.562 1 92.56 856 THR B N 1
ATOM 14416 C CA . THR B 1 856 ? -33.25 -30.453 -17.688 1 92.56 856 THR B CA 1
ATOM 14417 C C . THR B 1 856 ? -33.562 -31.922 -18.016 1 92.56 856 THR B C 1
ATOM 14419 O O . THR B 1 856 ? -33.25 -32.375 -19.109 1 92.56 856 THR B O 1
ATOM 14422 N N . GLN B 1 857 ? -34.062 -32.719 -17.141 1 88.31 857 GLN B N 1
ATOM 14423 C CA . GLN B 1 857 ? -34.344 -34.156 -17.25 1 88.31 857 GLN B CA 1
ATOM 14424 C C . GLN B 1 857 ? -33.094 -34.969 -17.531 1 88.31 857 GLN B C 1
ATOM 14426 O O . GLN B 1 857 ? -33.156 -36.031 -18.141 1 88.31 857 GLN B O 1
ATOM 14431 N N . ALA B 1 858 ? -32 -34.438 -17.203 1 90.75 858 ALA B N 1
ATOM 14432 C CA . ALA B 1 858 ? -30.719 -35.125 -17.406 1 90.75 858 ALA B CA 1
ATOM 14433 C C . ALA B 1 858 ? -30.391 -36.031 -16.234 1 90.75 858 ALA B C 1
ATOM 14435 O O . ALA B 1 858 ? -30.844 -35.781 -15.109 1 90.75 858 ALA B O 1
ATOM 14436 N N . GLN B 1 859 ? -29.672 -37.094 -16.484 1 91.88 859 GLN B N 1
ATOM 14437 C CA . GLN B 1 859 ? -29.156 -37.969 -15.43 1 91.88 859 GLN B CA 1
ATOM 14438 C C . GLN B 1 859 ? -27.672 -37.719 -15.18 1 91.88 859 GLN B C 1
ATOM 14440 O O . GLN B 1 859 ? -26.875 -37.688 -16.109 1 91.88 859 GLN B O 1
ATOM 14445 N N . PRO B 1 860 ? -27.344 -37.5 -13.875 1 94 860 PRO B N 1
ATOM 14446 C CA . PRO B 1 860 ? -25.938 -37.312 -13.586 1 94 860 PRO B CA 1
ATOM 14447 C C . PRO B 1 860 ? -25.078 -38.531 -13.891 1 94 860 PRO B C 1
ATOM 14449 O O . PRO B 1 860 ? -25.453 -39.656 -13.531 1 94 860 PRO B O 1
ATOM 14452 N N . ARG B 1 861 ? -24.016 -38.281 -14.594 1 90.62 861 ARG B N 1
ATOM 14453 C CA . ARG B 1 861 ? -23.172 -39.406 -15.008 1 90.62 861 ARG B CA 1
ATOM 14454 C C . ARG B 1 861 ? -21.719 -39.156 -14.602 1 90.62 861 ARG B C 1
ATOM 14456 O O . ARG B 1 861 ? -21.078 -40.062 -14.016 1 90.62 861 ARG B O 1
ATOM 14463 N N . ASP B 1 862 ? -21.156 -38.094 -14.906 1 93.31 862 ASP B N 1
ATOM 14464 C CA . ASP B 1 862 ? -19.766 -37.812 -14.617 1 93.31 862 ASP B CA 1
ATOM 14465 C C . ASP B 1 862 ? -19.578 -37.375 -13.164 1 93.31 862 ASP B C 1
ATOM 14467 O O . ASP B 1 862 ? -20.547 -37.094 -12.469 1 93.31 862 ASP B O 1
ATOM 14471 N N . ILE B 1 863 ? -18.422 -37.375 -12.703 1 94.69 863 ILE B N 1
ATOM 14472 C CA . ILE B 1 863 ? -18.062 -37.156 -11.305 1 94.69 863 ILE B CA 1
ATOM 14473 C C . ILE B 1 863 ? -18.594 -35.781 -10.852 1 94.69 863 ILE B C 1
ATOM 14475 O O . ILE B 1 863 ? -19.203 -35.688 -9.773 1 94.69 863 ILE B O 1
ATOM 14479 N N . THR B 1 864 ? -18.438 -34.719 -11.625 1 93.19 864 THR B N 1
ATOM 14480 C CA . THR B 1 864 ? -18.844 -33.375 -11.25 1 93.19 864 THR B CA 1
ATOM 14481 C C . THR B 1 864 ? -20.359 -33.281 -11.102 1 93.19 864 THR B C 1
ATOM 14483 O O . THR B 1 864 ? -20.859 -32.594 -10.211 1 93.19 864 THR B O 1
ATOM 14486 N N . GLU B 1 865 ? -21.031 -33.938 -11.938 1 95.06 865 GLU B N 1
ATOM 14487 C CA . GLU B 1 865 ? -22.484 -33.938 -11.891 1 95.06 865 GLU B CA 1
ATOM 14488 C C . GLU B 1 865 ? -23 -34.75 -10.703 1 95.06 865 GLU B C 1
ATOM 14490 O O . GLU B 1 865 ? -23.938 -34.344 -10.016 1 95.06 865 GLU B O 1
ATOM 14495 N N . LEU B 1 866 ? -22.375 -35.938 -10.523 1 96 866 LEU B N 1
ATOM 14496 C CA . LEU B 1 866 ? -22.75 -36.781 -9.391 1 96 866 LEU B CA 1
ATOM 14497 C C . LEU B 1 866 ? -22.578 -36.031 -8.078 1 96 866 LEU B C 1
ATOM 14499 O O . LEU B 1 866 ? -23.453 -36.094 -7.207 1 96 866 LEU B O 1
ATOM 14503 N N . ARG B 1 867 ? -21.547 -35.375 -7.914 1 95.81 867 ARG B N 1
ATOM 14504 C CA . ARG B 1 867 ? -21.25 -34.625 -6.691 1 95.81 867 ARG B CA 1
ATOM 14505 C C . ARG B 1 867 ? -22.219 -33.469 -6.523 1 95.81 867 ARG B C 1
ATOM 14507 O O . ARG B 1 867 ? -22.766 -33.25 -5.434 1 95.81 867 ARG B O 1
ATOM 14514 N N . LEU B 1 868 ? -22.438 -32.656 -7.633 1 94.94 868 LEU B N 1
ATOM 14515 C CA . LEU B 1 868 ? -23.312 -31.484 -7.586 1 94.94 868 LEU B CA 1
ATOM 14516 C C . LEU B 1 868 ? -24.734 -31.875 -7.219 1 94.94 868 LEU B C 1
ATOM 14518 O O . LEU B 1 868 ? -25.312 -31.344 -6.266 1 94.94 868 LEU B O 1
ATOM 14522 N N . VAL B 1 869 ? -25.312 -32.812 -7.957 1 96.5 869 VAL B N 1
ATOM 14523 C CA . VAL B 1 869 ? -26.703 -33.219 -7.742 1 96.5 869 VAL B CA 1
ATOM 14524 C C . VAL B 1 869 ? -26.828 -33.938 -6.41 1 96.5 869 VAL B C 1
ATOM 14526 O O . VAL B 1 869 ? -27.812 -33.781 -5.688 1 96.5 869 VAL B O 1
ATOM 14529 N N . GLY B 1 870 ? -25.828 -34.781 -6.133 1 96.75 870 GLY B N 1
ATOM 14530 C CA . GLY B 1 870 ? -25.797 -35.438 -4.832 1 96.75 870 GLY B CA 1
ATOM 14531 C C . GLY B 1 870 ? -25.844 -34.469 -3.676 1 96.75 870 GLY B C 1
ATOM 14532 O O . GLY B 1 870 ? -26.625 -34.625 -2.732 1 96.75 870 GLY B O 1
ATOM 14533 N N . GLU B 1 871 ? -25.078 -33.438 -3.707 1 96.5 871 GLU B N 1
ATOM 14534 C CA . GLU B 1 871 ? -25.031 -32.438 -2.66 1 96.5 871 GLU B CA 1
ATOM 14535 C C . GLU B 1 871 ? -26.359 -31.688 -2.541 1 96.5 871 GLU B C 1
ATOM 14537 O O . GLU B 1 871 ? -26.828 -31.438 -1.435 1 96.5 871 GLU B O 1
ATOM 14542 N N . LEU B 1 872 ? -26.922 -31.328 -3.725 1 95.75 872 LEU B N 1
ATOM 14543 C CA . LEU B 1 872 ? -28.188 -30.594 -3.734 1 95.75 872 LEU B CA 1
ATOM 14544 C C . LEU B 1 872 ? -29.297 -31.422 -3.1 1 95.75 872 LEU B C 1
ATOM 14546 O O . LEU B 1 872 ? -30.094 -30.906 -2.322 1 95.75 872 LEU B O 1
ATOM 14550 N N . LEU B 1 873 ? -29.328 -32.688 -3.393 1 96.12 873 LEU B N 1
ATOM 14551 C CA . LEU B 1 873 ? -30.344 -33.594 -2.85 1 96.12 873 LEU B CA 1
ATOM 14552 C C . LEU B 1 873 ? -30.125 -33.812 -1.357 1 96.12 873 LEU B C 1
ATOM 14554 O O . LEU B 1 873 ? -31.094 -33.906 -0.59 1 96.12 873 LEU B O 1
ATOM 14558 N N . VAL B 1 874 ? -28.922 -33.969 -0.955 1 96.19 874 VAL B N 1
ATOM 14559 C CA . VAL B 1 874 ? -28.594 -34.125 0.458 1 96.19 874 VAL B CA 1
ATOM 14560 C C . VAL B 1 874 ? -29.094 -32.906 1.249 1 96.19 874 VAL B C 1
ATOM 14562 O O . VAL B 1 874 ? -29.656 -33.062 2.332 1 96.19 874 VAL B O 1
ATOM 14565 N N . ARG B 1 875 ? -28.875 -31.734 0.756 1 91.12 875 ARG B N 1
ATOM 14566 C CA . ARG B 1 875 ? -29.297 -30.516 1.427 1 91.12 875 ARG B CA 1
ATOM 14567 C C . ARG B 1 875 ? -30.812 -30.453 1.579 1 91.12 875 ARG B C 1
ATOM 14569 O O . ARG B 1 875 ? -31.328 -29.844 2.518 1 91.12 875 ARG B O 1
ATOM 14576 N N . GLN B 1 876 ? -31.484 -31.125 0.687 1 90.56 876 GLN B N 1
ATOM 14577 C CA . GLN B 1 876 ? -32.938 -31.156 0.742 1 90.56 876 GLN B CA 1
ATOM 14578 C C . GLN B 1 876 ? -33.438 -32.375 1.532 1 90.56 876 GLN B C 1
ATOM 14580 O O . GLN B 1 876 ? -34.656 -32.531 1.753 1 90.56 876 GLN B O 1
ATOM 14585 N N . GLY B 1 877 ? -32.562 -33.188 1.925 1 90.06 877 GLY B N 1
ATOM 14586 C CA . GLY B 1 877 ? -32.938 -34.375 2.668 1 90.06 877 GLY B CA 1
ATOM 14587 C C . GLY B 1 877 ? -33.625 -35.438 1.813 1 90.06 877 GLY B C 1
ATOM 14588 O O . GLY B 1 877 ? -34.406 -36.25 2.324 1 90.06 877 GLY B O 1
ATOM 14589 N N . ASP B 1 878 ? -33.344 -35.406 0.56 1 93.19 878 ASP B N 1
ATOM 14590 C CA . ASP B 1 878 ? -34 -36.312 -0.379 1 93.19 878 ASP B CA 1
ATOM 14591 C C . ASP B 1 878 ? -33.25 -37.656 -0.464 1 93.19 878 ASP B C 1
ATOM 14593 O O . ASP B 1 878 ? -32.031 -37.688 -0.645 1 93.19 878 ASP B O 1
ATOM 14597 N N . GLU B 1 879 ? -33.906 -38.75 -0.43 1 94.62 879 GLU B N 1
ATOM 14598 C CA . GLU B 1 879 ? -33.312 -40.062 -0.417 1 94.62 879 GLU B CA 1
ATOM 14599 C C . GLU B 1 879 ? -32.75 -40.438 -1.781 1 94.62 879 GLU B C 1
ATOM 14601 O O . GLU B 1 879 ? -31.891 -41.344 -1.887 1 94.62 879 GLU B O 1
ATOM 14606 N N . ALA B 1 880 ? -33.156 -39.75 -2.75 1 95 880 ALA B N 1
ATOM 14607 C CA . ALA B 1 880 ? -32.656 -39.969 -4.102 1 95 880 ALA B CA 1
ATOM 14608 C C . ALA B 1 880 ? -31.156 -39.688 -4.191 1 95 880 ALA B C 1
ATOM 14610 O O . ALA B 1 880 ? -30.5 -40.062 -5.164 1 95 880 ALA B O 1
ATOM 14611 N N . ALA B 1 881 ? -30.578 -39.125 -3.143 1 96.31 881 ALA B N 1
ATOM 14612 C CA . ALA B 1 881 ? -29.156 -38.812 -3.1 1 96.31 881 ALA B CA 1
ATOM 14613 C C . ALA B 1 881 ? -28.312 -40.062 -2.936 1 96.31 881 ALA B C 1
ATOM 14615 O O . ALA B 1 881 ? -27.172 -40.125 -3.414 1 96.31 881 ALA B O 1
ATOM 14616 N N . LEU B 1 882 ? -28.781 -41.094 -2.289 1 96.88 882 LEU B N 1
ATOM 14617 C CA . LEU B 1 882 ? -28 -42.219 -1.812 1 96.88 882 LEU B CA 1
ATOM 14618 C C . LEU B 1 882 ? -27.453 -43.031 -2.98 1 96.88 882 LEU B C 1
ATOM 14620 O O . LEU B 1 882 ? -26.25 -43.344 -3.016 1 96.88 882 LEU B O 1
ATOM 14624 N N . PRO B 1 883 ? -28.266 -43.344 -4.035 1 96.75 883 PRO B N 1
ATOM 14625 C CA . PRO B 1 883 ? -27.703 -44.062 -5.18 1 96.75 883 PRO B CA 1
ATOM 14626 C C . PRO B 1 883 ? -26.594 -43.281 -5.887 1 96.75 883 PRO B C 1
ATOM 14628 O O . PRO B 1 883 ? -25.641 -43.844 -6.395 1 96.75 883 PRO B O 1
ATOM 14631 N N . LEU B 1 884 ? -26.75 -42.031 -5.984 1 97.19 884 LEU B N 1
ATOM 14632 C CA . LEU B 1 884 ? -25.75 -41.188 -6.613 1 97.19 884 LEU B CA 1
ATOM 14633 C C . LEU B 1 884 ? -24.438 -41.219 -5.82 1 97.19 884 LEU B C 1
ATOM 14635 O O . LEU B 1 884 ? -23.359 -41.219 -6.402 1 97.19 884 LEU B O 1
ATOM 14639 N N . LEU B 1 885 ? -24.531 -41.219 -4.512 1 97.69 885 LEU B N 1
ATOM 14640 C CA . LEU B 1 885 ? -23.344 -41.219 -3.652 1 97.69 885 LEU B CA 1
ATOM 14641 C C . LEU B 1 885 ? -22.609 -42.562 -3.777 1 97.69 885 LEU B C 1
ATOM 14643 O O . LEU B 1 885 ? -21.375 -42.625 -3.688 1 97.69 885 LEU B O 1
ATOM 14647 N N . GLU B 1 886 ? -23.328 -43.625 -3.99 1 97.12 886 GLU B N 1
ATOM 14648 C CA . GLU B 1 886 ? -22.703 -44.938 -4.203 1 97.12 886 GLU B CA 1
ATOM 14649 C C . GLU B 1 886 ? -21.875 -44.938 -5.484 1 97.12 886 GLU B C 1
ATOM 14651 O O . GLU B 1 886 ? -20.797 -45.531 -5.523 1 97.12 886 GLU B O 1
ATOM 14656 N N . GLN B 1 887 ? -22.422 -44.344 -6.449 1 96.25 887 GLN B N 1
ATOM 14657 C CA . GLN B 1 887 ? -21.672 -44.219 -7.699 1 96.25 887 GLN B CA 1
ATOM 14658 C C . GLN B 1 887 ? -20.438 -43.375 -7.527 1 96.25 887 GLN B C 1
ATOM 14660 O O . GLN B 1 887 ? -19.359 -43.719 -8.031 1 96.25 887 GLN B O 1
ATOM 14665 N N . LEU B 1 888 ? -20.594 -42.25 -6.84 1 96.44 888 LEU B N 1
ATOM 14666 C CA . LEU B 1 888 ? -19.484 -41.344 -6.602 1 96.44 888 LEU B CA 1
ATOM 14667 C C . LEU B 1 888 ? -18.391 -42 -5.773 1 96.44 888 LEU B C 1
ATOM 14669 O O . LEU B 1 888 ? -17.219 -41.688 -5.941 1 96.44 888 LEU B O 1
ATOM 14673 N N . GLU B 1 889 ? -18.734 -42.906 -4.906 1 96.19 889 GLU B N 1
ATOM 14674 C CA . GLU B 1 889 ? -17.828 -43.562 -3.986 1 96.19 889 GLU B CA 1
ATOM 14675 C C . GLU B 1 889 ? -16.75 -44.344 -4.738 1 96.19 889 GLU B C 1
ATOM 14677 O O . GLU B 1 889 ? -15.617 -44.469 -4.273 1 96.19 889 GLU B O 1
ATOM 14682 N N . VAL B 1 890 ? -17.031 -44.812 -5.93 1 93.25 890 VAL B N 1
ATOM 14683 C CA . VAL B 1 890 ? -16.094 -45.594 -6.73 1 93.25 890 VAL B CA 1
ATOM 14684 C C . VAL B 1 890 ? -14.938 -44.719 -7.184 1 93.25 890 VAL B C 1
ATOM 14686 O O . VAL B 1 890 ? -13.781 -45.156 -7.18 1 93.25 890 VAL B O 1
ATOM 14689 N N . SER B 1 891 ? -15.234 -43.531 -7.492 1 93.25 891 SER B N 1
ATOM 14690 C CA . SER B 1 891 ? -14.219 -42.656 -8.055 1 93.25 891 SER B CA 1
ATOM 14691 C C . SER B 1 891 ? -13.633 -41.75 -6.988 1 93.25 891 SER B C 1
ATOM 14693 O O . SER B 1 891 ? -12.422 -41.5 -6.973 1 93.25 891 SER B O 1
ATOM 14695 N N . LEU B 1 892 ? -14.484 -41.219 -6.105 1 95.06 892 LEU B N 1
ATOM 14696 C CA . LEU B 1 892 ? -14.055 -40.281 -5.055 1 95.06 892 LEU B CA 1
ATOM 14697 C C . LEU B 1 892 ? -14.68 -40.656 -3.717 1 95.06 892 LEU B C 1
ATOM 14699 O O . LEU B 1 892 ? -15.633 -40.031 -3.268 1 95.06 892 LEU B O 1
ATOM 14703 N N . PRO B 1 893 ? -14.078 -41.562 -3.115 1 95.81 893 PRO B N 1
ATOM 14704 C CA . PRO B 1 893 ? -14.672 -42.094 -1.885 1 95.81 893 PRO B CA 1
ATOM 14705 C C . PRO B 1 893 ? -14.82 -41.031 -0.797 1 95.81 893 PRO B C 1
ATOM 14707 O O . PRO B 1 893 ? -15.812 -41.031 -0.065 1 95.81 893 PRO B O 1
ATOM 14710 N N . PHE B 1 894 ? -13.898 -40.188 -0.55 1 96.94 894 PHE B N 1
ATOM 14711 C CA . PHE B 1 894 ? -14 -39.156 0.482 1 96.94 894 PHE B CA 1
ATOM 14712 C C . PHE B 1 894 ? -15.25 -38.312 0.282 1 96.94 894 PHE B C 1
ATOM 14714 O O . PHE B 1 894 ? -15.992 -38.062 1.232 1 96.94 894 PHE B O 1
ATOM 14721 N N . ASP B 1 895 ? -15.492 -37.844 -0.982 1 97.62 895 ASP B N 1
ATOM 14722 C CA . ASP B 1 895 ? -16.625 -36.969 -1.272 1 97.62 895 ASP B CA 1
ATOM 14723 C C . ASP B 1 895 ? -17.953 -37.656 -0.979 1 97.62 895 ASP B C 1
ATOM 14725 O O . ASP B 1 895 ? -18.844 -37.062 -0.375 1 97.62 895 ASP B O 1
ATOM 14729 N N . ALA B 1 896 ? -17.969 -38.875 -1.413 1 97.94 896 ALA B N 1
ATOM 14730 C CA . ALA B 1 896 ? -19.188 -39.656 -1.216 1 97.94 896 ALA B CA 1
ATOM 14731 C C . ALA B 1 896 ? -19.484 -39.844 0.269 1 97.94 896 ALA B C 1
ATOM 14733 O O . ALA B 1 896 ? -20.609 -39.656 0.723 1 97.94 896 ALA B O 1
ATOM 14734 N N . ARG B 1 897 ? -18.516 -40.219 0.996 1 98 897 ARG B N 1
ATOM 14735 C CA . ARG B 1 897 ? -18.672 -40.531 2.416 1 98 897 ARG B CA 1
ATOM 14736 C C . ARG B 1 897 ? -18.953 -39.25 3.213 1 98 897 ARG B C 1
ATOM 14738 O O . ARG B 1 897 ? -19.688 -39.281 4.199 1 98 897 ARG B O 1
ATOM 14745 N N . SER B 1 898 ? -18.391 -38.156 2.861 1 98 898 SER B N 1
ATOM 14746 C CA . SER B 1 898 ? -18.672 -36.875 3.504 1 98 898 SER B CA 1
ATOM 14747 C C . SER B 1 898 ? -20.109 -36.438 3.279 1 98 898 SER B C 1
ATOM 14749 O O . SER B 1 898 ? -20.781 -35.969 4.207 1 98 898 SER B O 1
ATOM 14751 N N . LEU B 1 899 ? -20.578 -36.562 2.039 1 98 899 LEU B N 1
ATOM 14752 C CA . LEU B 1 899 ? -21.953 -36.219 1.731 1 98 899 LEU B CA 1
ATOM 14753 C C . LEU B 1 899 ? -22.922 -37.156 2.455 1 98 899 LEU B C 1
ATOM 14755 O O . LEU B 1 899 ? -23.984 -36.719 2.91 1 98 899 LEU B O 1
ATOM 14759 N N . ARG B 1 900 ? -22.547 -38.406 2.529 1 98 900 ARG B N 1
ATOM 14760 C CA . ARG B 1 900 ? -23.359 -39.375 3.268 1 98 900 ARG B CA 1
ATOM 14761 C C . ARG B 1 900 ? -23.484 -38.969 4.734 1 98 900 ARG B C 1
ATOM 14763 O O . ARG B 1 900 ? -24.562 -39.094 5.328 1 98 900 ARG B O 1
ATOM 14770 N N . ALA B 1 901 ? -22.406 -38.594 5.324 1 98.06 901 ALA B N 1
ATOM 14771 C CA . ALA B 1 901 ? -22.422 -38.125 6.711 1 98.06 901 ALA B CA 1
ATOM 14772 C C . ALA B 1 901 ? -23.391 -36.969 6.891 1 98.06 901 ALA B C 1
ATOM 14774 O O . ALA B 1 901 ? -24.125 -36.875 7.883 1 98.06 901 ALA B O 1
ATOM 14775 N N . GLN B 1 902 ? -23.359 -36 5.992 1 97.31 902 GLN B N 1
ATOM 14776 C CA . GLN B 1 902 ? -24.25 -34.844 6.051 1 97.31 902 GLN B CA 1
ATOM 14777 C C . GLN B 1 902 ? -25.719 -35.312 5.988 1 97.31 902 GLN B C 1
ATOM 14779 O O . GLN B 1 902 ? -26.562 -34.781 6.711 1 97.31 902 GLN B O 1
ATOM 14784 N N . TRP B 1 903 ? -25.953 -36.219 5.059 1 97 903 TRP B N 1
ATOM 14785 C CA . TRP B 1 903 ? -27.297 -36.781 4.945 1 97 903 TRP B CA 1
ATOM 14786 C C . TRP B 1 903 ? -27.719 -37.438 6.254 1 97 903 TRP B C 1
ATOM 14788 O O . TRP B 1 903 ? -28.844 -37.219 6.723 1 97 903 TRP B O 1
ATOM 14798 N N . LEU B 1 904 ? -26.906 -38.188 6.867 1 97.06 904 LEU B N 1
ATOM 14799 C CA . LEU B 1 904 ? -27.203 -38.906 8.102 1 97.06 904 LEU B CA 1
ATOM 14800 C C . LEU B 1 904 ? -27.469 -37.938 9.25 1 97.06 904 LEU B C 1
ATOM 14802 O O . LEU B 1 904 ? -28.344 -38.188 10.086 1 97.06 904 LEU B O 1
ATOM 14806 N N . VAL B 1 905 ? -26.688 -36.875 9.32 1 95.94 905 VAL B N 1
ATOM 14807 C CA . VAL B 1 905 ? -26.891 -35.875 10.359 1 95.94 905 VAL B CA 1
ATOM 14808 C C . VAL B 1 905 ? -28.266 -35.219 10.195 1 95.94 905 VAL B C 1
ATOM 14810 O O . VAL B 1 905 ? -28.938 -34.938 11.188 1 95.94 905 VAL B O 1
ATOM 14813 N N . SER B 1 906 ? -28.625 -34.938 8.875 1 92.69 906 SER B N 1
ATOM 14814 C CA . SER B 1 906 ? -29.938 -34.344 8.625 1 92.69 906 SER B CA 1
ATOM 14815 C C . SER B 1 906 ? -31.062 -35.25 9.094 1 92.69 906 SER B C 1
ATOM 14817 O O . SER B 1 906 ? -32.156 -34.812 9.375 1 92.69 906 SER B O 1
ATOM 14819 N N . LYS B 1 907 ? -30.812 -36.625 9.281 1 94.5 907 LYS B N 1
ATOM 14820 C CA . LYS B 1 907 ? -31.781 -37.594 9.742 1 94.5 907 LYS B CA 1
ATOM 14821 C C . LYS B 1 907 ? -31.594 -37.906 11.227 1 94.5 907 LYS B C 1
ATOM 14823 O O . LYS B 1 907 ? -32.156 -38.875 11.742 1 94.5 907 LYS B O 1
ATOM 14828 N N . ASP B 1 908 ? -30.734 -37.188 11.914 1 94.25 908 ASP B N 1
ATOM 14829 C CA . ASP B 1 908 ? -30.438 -37.312 13.336 1 94.25 908 ASP B CA 1
ATOM 14830 C C . ASP B 1 908 ? -29.812 -38.656 13.664 1 94.25 908 ASP B C 1
ATOM 14832 O O . ASP B 1 908 ? -30.094 -39.25 14.711 1 94.25 908 ASP B O 1
ATOM 14836 N N . ARG B 1 909 ? -29.156 -39.188 12.688 1 96.75 909 ARG B N 1
ATOM 14837 C CA . ARG B 1 909 ? -28.406 -40.438 12.883 1 96.75 909 ARG B CA 1
ATOM 14838 C C . ARG B 1 909 ? -26.922 -40.156 13.078 1 96.75 909 ARG B C 1
ATOM 14840 O O . ARG B 1 909 ? -26.109 -40.469 12.219 1 96.75 909 ARG B O 1
ATOM 14847 N N . HIS B 1 910 ? -26.562 -39.75 14.227 1 97.81 910 HIS B N 1
ATOM 14848 C CA . HIS B 1 910 ? -25.25 -39.188 14.508 1 97.81 910 HIS B CA 1
ATOM 14849 C C . HIS B 1 910 ? -24.203 -40.281 14.633 1 97.81 910 HIS B C 1
ATOM 14851 O O . HIS B 1 910 ? -23.031 -40.062 14.273 1 97.81 910 HIS B O 1
ATOM 14857 N N . ALA B 1 911 ? -24.516 -41.406 15.109 1 98 911 ALA B N 1
ATOM 14858 C CA . ALA B 1 911 ? -23.547 -42.5 15.258 1 98 911 ALA B CA 1
ATOM 14859 C C . ALA B 1 911 ? -23.047 -42.969 13.898 1 98 911 ALA B C 1
ATOM 14861 O O . ALA B 1 911 ? -21.844 -43.188 13.703 1 98 911 ALA B O 1
ATOM 14862 N N . GLU B 1 912 ? -24.016 -43.188 12.992 1 98.19 912 GLU B N 1
ATOM 14863 C CA . GLU B 1 912 ? -23.656 -43.594 11.648 1 98.19 912 GLU B CA 1
ATOM 14864 C C . GLU B 1 912 ? -22.906 -42.5 10.898 1 98.19 912 GLU B C 1
ATOM 14866 O O . GLU B 1 912 ? -22 -42.812 10.117 1 98.19 912 GLU B O 1
ATOM 14871 N N . ALA B 1 913 ? -23.375 -41.312 11.141 1 98.31 913 ALA B N 1
ATOM 14872 C CA . ALA B 1 913 ? -22.672 -40.188 10.539 1 98.31 913 ALA B CA 1
ATOM 14873 C C . ALA B 1 913 ? -21.203 -40.156 10.977 1 98.31 913 ALA B C 1
ATOM 14875 O O . ALA B 1 913 ? -20.312 -39.875 10.164 1 98.31 913 ALA B O 1
ATOM 14876 N N . THR B 1 914 ? -20.953 -40.406 12.25 1 98.62 914 THR B N 1
ATOM 14877 C CA . THR B 1 914 ? -19.594 -40.406 12.781 1 98.62 914 THR B CA 1
ATOM 14878 C C . THR B 1 914 ? -18.766 -41.531 12.125 1 98.62 914 THR B C 1
ATOM 14880 O O . THR B 1 914 ? -17.609 -41.312 11.773 1 98.62 914 THR B O 1
ATOM 14883 N N . GLN B 1 915 ? -19.359 -42.625 11.961 1 98.31 915 GLN B N 1
ATOM 14884 C CA . GLN B 1 915 ? -18.672 -43.719 11.273 1 98.31 915 GLN B CA 1
ATOM 14885 C C . GLN B 1 915 ? -18.312 -43.344 9.844 1 98.31 915 GLN B C 1
ATOM 14887 O O . GLN B 1 915 ? -17.203 -43.625 9.383 1 98.31 915 GLN B O 1
ATOM 14892 N N . SER B 1 916 ? -19.203 -42.719 9.18 1 98.25 916 SER B N 1
ATOM 14893 C CA . SER B 1 916 ? -18.953 -42.25 7.812 1 98.25 916 SER B CA 1
ATOM 14894 C C . SER B 1 916 ? -17.812 -41.25 7.77 1 98.25 916 SER B C 1
ATOM 14896 O O . SER B 1 916 ? -16.953 -41.312 6.883 1 98.25 916 SER B O 1
ATOM 14898 N N . LEU B 1 917 ? -17.812 -40.312 8.703 1 98.56 917 LEU B N 1
ATOM 14899 C CA . LEU B 1 917 ? -16.75 -39.312 8.766 1 98.56 917 LEU B CA 1
ATOM 14900 C C . LEU B 1 917 ? -15.406 -39.969 9.07 1 98.56 917 LEU B C 1
ATOM 14902 O O . LEU B 1 917 ? -14.391 -39.594 8.477 1 98.56 917 LEU B O 1
ATOM 14906 N N . GLU B 1 918 ? -15.344 -40.875 10.016 1 98.38 918 GLU B N 1
ATOM 14907 C CA . GLU B 1 918 ? -14.117 -41.625 10.328 1 98.38 918 GLU B CA 1
ATOM 14908 C C . GLU B 1 918 ? -13.547 -42.312 9.086 1 98.38 918 GLU B C 1
ATOM 14910 O O . GLU B 1 918 ? -12.344 -42.25 8.844 1 98.38 918 GLU B O 1
ATOM 14915 N N . SER B 1 919 ? -14.438 -42.875 8.367 1 97.88 919 SER B N 1
ATOM 14916 C CA . SER B 1 919 ? -14.016 -43.562 7.141 1 97.88 919 SER B CA 1
ATOM 14917 C C . SER B 1 919 ? -13.508 -42.562 6.109 1 97.88 919 SER B C 1
ATOM 14919 O O . SER B 1 919 ? -12.547 -42.812 5.383 1 97.88 919 SER B O 1
ATOM 14921 N N . ALA B 1 920 ? -14.219 -41.469 5.988 1 98.06 920 ALA B N 1
ATOM 14922 C CA . ALA B 1 920 ? -13.781 -40.406 5.074 1 98.06 920 ALA B CA 1
ATOM 14923 C C . ALA B 1 920 ? -12.391 -39.906 5.445 1 98.06 920 ALA B C 1
ATOM 14925 O O . ALA B 1 920 ? -11.523 -39.75 4.582 1 98.06 920 ALA B O 1
ATOM 14926 N N . PHE B 1 921 ? -12.156 -39.625 6.727 1 98.19 921 PHE B N 1
ATOM 14927 C CA . PHE B 1 921 ? -10.867 -39.125 7.191 1 98.19 921 PHE B CA 1
ATOM 14928 C C . PHE B 1 921 ? -9.781 -40.188 7 1 98.19 921 PHE B C 1
ATOM 14930 O O . PHE B 1 921 ? -8.633 -39.844 6.691 1 98.19 921 PHE B O 1
ATOM 14937 N N . ALA B 1 922 ? -10.117 -41.406 7.184 1 97.44 922 ALA B N 1
ATOM 14938 C CA . ALA B 1 922 ? -9.156 -42.5 6.961 1 97.44 922 ALA B CA 1
ATOM 14939 C C . ALA B 1 922 ? -8.664 -42.5 5.516 1 97.44 922 ALA B C 1
ATOM 14941 O O . ALA B 1 922 ? -7.496 -42.781 5.254 1 97.44 922 ALA B O 1
ATOM 14942 N N . MET B 1 923 ? -9.539 -42.219 4.609 1 96.06 923 MET B N 1
ATOM 14943 C CA . MET B 1 923 ? -9.164 -42.125 3.201 1 96.06 923 MET B CA 1
ATOM 14944 C C . MET B 1 923 ? -8.156 -41 2.969 1 96.06 923 MET B C 1
ATOM 14946 O O . MET B 1 923 ? -7.211 -41.156 2.197 1 96.06 923 MET B O 1
ATOM 14950 N N . LEU B 1 924 ? -8.328 -39.875 3.621 1 96.5 924 LEU B N 1
ATOM 14951 C CA . LEU B 1 924 ? -7.469 -38.688 3.445 1 96.5 924 LEU B CA 1
ATOM 14952 C C . LEU B 1 924 ? -6.078 -38.969 4.016 1 96.5 924 LEU B C 1
ATOM 14954 O O . LEU B 1 924 ? -5.113 -38.281 3.65 1 96.5 924 LEU B O 1
ATOM 14958 N N . HIS B 1 925 ? -5.938 -39.938 4.891 1 96.44 925 HIS B N 1
ATOM 14959 C CA . HIS B 1 925 ? -4.629 -40.312 5.406 1 96.44 925 HIS B CA 1
ATOM 14960 C C . HIS B 1 925 ? -3.809 -41.062 4.355 1 96.44 925 HIS B C 1
ATOM 14962 O O . HIS B 1 925 ? -2.578 -41.094 4.434 1 96.44 925 HIS B O 1
ATOM 14968 N N . GLN B 1 926 ? -4.531 -41.562 3.371 1 94.31 926 GLN B N 1
ATOM 14969 C CA . GLN B 1 926 ? -3.857 -42.312 2.326 1 94.31 926 GLN B CA 1
ATOM 14970 C C . GLN B 1 926 ? -3.568 -41.438 1.106 1 94.31 926 GLN B C 1
ATOM 14972 O O . GLN B 1 926 ? -2.445 -41.438 0.602 1 94.31 926 GLN B O 1
ATOM 14977 N N . VAL B 1 927 ? -4.562 -40.781 0.606 1 93.5 927 VAL B N 1
ATOM 14978 C CA . VAL B 1 927 ? -4.402 -39.875 -0.52 1 93.5 927 VAL B CA 1
ATOM 14979 C C . VAL B 1 927 ? -5.133 -38.562 -0.23 1 93.5 927 VAL B C 1
ATOM 14981 O O . VAL B 1 927 ? -6.164 -38.562 0.447 1 93.5 927 VAL B O 1
ATOM 14984 N N . PRO B 1 928 ? -4.594 -37.469 -0.745 1 95.31 928 PRO B N 1
ATOM 14985 C CA . PRO B 1 928 ? -5.156 -36.156 -0.362 1 95.31 928 PRO B CA 1
ATOM 14986 C C . PRO B 1 928 ? -6.285 -35.719 -1.286 1 95.31 928 PRO B C 1
ATOM 14988 O O . PRO B 1 928 ? -6.648 -34.531 -1.296 1 95.31 928 PRO B O 1
ATOM 14991 N N . TRP B 1 929 ? -6.922 -36.594 -2.053 1 94.69 929 TRP B N 1
ATOM 14992 C CA . TRP B 1 929 ? -7.871 -36.188 -3.086 1 94.69 929 TRP B CA 1
ATOM 14993 C C . TRP B 1 929 ? -9.258 -35.938 -2.492 1 94.69 929 TRP B C 1
ATOM 14995 O O . TRP B 1 929 ? -9.68 -36.656 -1.583 1 94.69 929 TRP B O 1
ATOM 15005 N N . GLY B 1 930 ? -9.938 -35 -3.041 1 92.94 930 GLY B N 1
ATOM 15006 C CA . GLY B 1 930 ? -11.289 -34.656 -2.613 1 92.94 930 GLY B CA 1
ATOM 15007 C C . GLY B 1 930 ? -11.578 -33.188 -2.676 1 92.94 930 GLY B C 1
ATOM 15008 O O . GLY B 1 930 ? -10.672 -32.375 -2.895 1 92.94 930 GLY B O 1
ATOM 15009 N N . SER B 1 931 ? -12.875 -32.875 -2.451 1 93.69 931 SER B N 1
ATOM 15010 C CA . SER B 1 931 ? -13.336 -31.484 -2.539 1 93.69 931 SER B CA 1
ATOM 15011 C C . SER B 1 931 ? -12.969 -30.703 -1.282 1 93.69 931 SER B C 1
ATOM 15013 O O . SER B 1 931 ? -13.156 -31.188 -0.165 1 93.69 931 SER B O 1
ATOM 15015 N N . ASN B 1 932 ? -12.422 -29.5 -1.465 1 92.44 932 ASN B N 1
ATOM 15016 C CA . ASN B 1 932 ? -12.109 -28.625 -0.335 1 92.44 932 ASN B CA 1
ATOM 15017 C C . ASN B 1 932 ? -13.367 -28.234 0.441 1 92.44 932 ASN B C 1
ATOM 15019 O O . ASN B 1 932 ? -13.352 -28.203 1.673 1 92.44 932 ASN B O 1
ATOM 15023 N N . LYS B 1 933 ? -14.367 -27.891 -0.321 1 93.56 933 LYS B N 1
ATOM 15024 C CA . LYS B 1 933 ? -15.633 -27.484 0.292 1 93.56 933 LYS B CA 1
ATOM 15025 C C . LYS B 1 933 ? -16.172 -28.578 1.2 1 93.56 933 LYS B C 1
ATOM 15027 O O . LYS B 1 933 ? -16.625 -28.297 2.316 1 93.56 933 LYS B O 1
ATOM 15032 N N . LEU B 1 934 ? -16.094 -29.781 0.729 1 96.31 934 LEU B N 1
ATOM 15033 C CA . LEU B 1 934 ? -16.641 -30.906 1.503 1 96.31 934 LEU B CA 1
ATOM 15034 C C . LEU B 1 934 ? -15.75 -31.203 2.709 1 96.31 934 LEU B C 1
ATOM 15036 O O . LEU B 1 934 ? -16.25 -31.625 3.758 1 96.31 934 LEU B O 1
ATOM 15040 N N . LEU B 1 935 ? -14.484 -31.031 2.529 1 96.69 935 LEU B N 1
ATOM 15041 C CA . LEU B 1 935 ? -13.594 -31.188 3.674 1 96.69 935 LEU B CA 1
ATOM 15042 C C . LEU B 1 935 ? -13.93 -30.188 4.773 1 96.69 935 LEU B C 1
ATOM 15044 O O . LEU B 1 935 ? -14 -30.562 5.949 1 96.69 935 LEU B O 1
ATOM 15048 N N . GLU B 1 936 ? -14.156 -28.969 4.402 1 96.19 936 GLU B N 1
ATOM 15049 C CA . GLU B 1 936 ? -14.539 -27.938 5.363 1 96.19 936 GLU B CA 1
ATOM 15050 C C . GLU B 1 936 ? -15.867 -28.281 6.043 1 96.19 936 GLU B C 1
ATOM 15052 O O . GLU B 1 936 ? -16.016 -28.078 7.25 1 96.19 936 GLU B O 1
ATOM 15057 N N . GLN B 1 937 ? -16.75 -28.766 5.285 1 95.81 937 GLN B N 1
ATOM 15058 C CA . GLN B 1 937 ? -18.047 -29.141 5.824 1 95.81 937 GLN B CA 1
ATOM 15059 C C . GLN B 1 937 ? -17.922 -30.328 6.773 1 95.81 937 GLN B C 1
ATOM 15061 O O . GLN B 1 937 ? -18.609 -30.391 7.793 1 95.81 937 GLN B O 1
ATOM 15066 N N . ALA B 1 938 ? -17.094 -31.281 6.359 1 97.31 938 ALA B N 1
ATOM 15067 C CA . ALA B 1 938 ? -16.875 -32.438 7.219 1 97.31 938 ALA B CA 1
ATOM 15068 C C . ALA B 1 938 ? -16.297 -32 8.57 1 97.31 938 ALA B C 1
ATOM 15070 O O . ALA B 1 938 ? -16.672 -32.562 9.609 1 97.31 938 ALA B O 1
ATOM 15071 N N . MET B 1 939 ? -15.469 -31.047 8.531 1 96.38 939 MET B N 1
ATOM 15072 C CA . MET B 1 939 ? -14.906 -30.516 9.766 1 96.38 939 MET B CA 1
ATOM 15073 C C . MET B 1 939 ? -15.977 -29.828 10.602 1 96.38 939 MET B C 1
ATOM 15075 O O . MET B 1 939 ? -16.047 -30.031 11.812 1 96.38 939 MET B O 1
ATOM 15079 N N . AL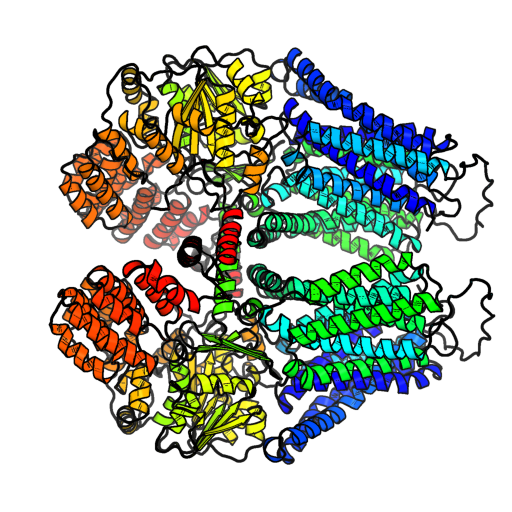A B 1 940 ? -16.75 -29.047 9.992 1 96 940 ALA B N 1
ATOM 15080 C CA . ALA B 1 940 ? -17.844 -28.359 10.688 1 96 940 ALA B CA 1
ATOM 15081 C C . ALA B 1 940 ? -18.828 -29.359 11.281 1 96 940 ALA B C 1
ATOM 15083 O O . ALA B 1 940 ? -19.359 -29.141 12.375 1 96 940 ALA B O 1
ATOM 15084 N N . LEU B 1 941 ? -19.094 -30.391 10.562 1 96.75 941 LEU B N 1
ATOM 15085 C CA . LEU B 1 941 ? -20 -31.438 11.008 1 96.75 941 LEU B CA 1
ATOM 15086 C C . LEU B 1 941 ? -19.469 -32.125 12.258 1 96.75 941 LEU B C 1
ATOM 15088 O O . LEU B 1 941 ? -20.25 -32.562 13.117 1 96.75 941 LEU B O 1
ATOM 15092 N N . SER B 1 942 ? -18.219 -32.312 12.297 1 97.88 942 SER B N 1
ATOM 15093 C CA . SER B 1 942 ? -17.594 -32.938 13.461 1 97.88 942 SER B CA 1
ATOM 15094 C C . SER B 1 942 ? -17.906 -32.125 14.734 1 97.88 942 SER B C 1
ATOM 15096 O O . SER B 1 942 ? -18.188 -32.719 15.781 1 97.88 942 SER B O 1
ATOM 15098 N N . GLU B 1 943 ? -17.828 -30.875 14.648 1 96.44 943 GLU B N 1
ATOM 15099 C CA . GLU B 1 943 ? -18.172 -30.016 15.789 1 96.44 943 GLU B CA 1
ATOM 15100 C C . GLU B 1 943 ? -19.641 -30.188 16.172 1 96.44 943 GLU B C 1
ATOM 15102 O O . GLU B 1 943 ? -19.969 -30.312 17.359 1 96.44 943 GLU B O 1
ATOM 15107 N N . THR B 1 944 ? -20.484 -30.156 15.172 1 96.25 944 THR B N 1
ATOM 15108 C CA . THR B 1 944 ? -21.922 -30.281 15.398 1 96.25 944 THR B CA 1
ATOM 15109 C C . THR B 1 944 ? -22.25 -31.578 16.125 1 96.25 944 THR B C 1
ATOM 15111 O O . THR B 1 944 ? -23.047 -31.594 17.062 1 96.25 944 THR B O 1
ATOM 15114 N N . ILE B 1 945 ? -21.641 -32.656 15.742 1 97.75 945 ILE B N 1
ATOM 15115 C CA . ILE B 1 945 ? -21.891 -33.969 16.328 1 97.75 945 ILE B CA 1
ATOM 15116 C C . ILE B 1 945 ? -21.359 -34 17.766 1 97.75 945 ILE B C 1
ATOM 15118 O O . ILE B 1 945 ? -22.016 -34.531 18.656 1 97.75 945 ILE B O 1
ATOM 15122 N N . ALA B 1 946 ? -20.234 -33.438 17.953 1 97.44 946 ALA B N 1
ATOM 15123 C CA . ALA B 1 946 ? -19.625 -33.438 19.266 1 97.44 946 ALA B CA 1
ATOM 15124 C C . ALA B 1 946 ? -20.469 -32.656 20.266 1 97.44 946 ALA B C 1
ATOM 15126 O O . ALA B 1 946 ? -20.531 -33 21.453 1 97.44 946 ALA B O 1
ATOM 15127 N N . ARG B 1 947 ? -21.078 -31.609 19.875 1 95.81 947 ARG B N 1
ATOM 15128 C CA . ARG B 1 947 ? -21.922 -30.797 20.75 1 95.81 947 ARG B CA 1
ATOM 15129 C C . ARG B 1 947 ? -23.188 -31.562 21.141 1 95.81 947 ARG B C 1
ATOM 15131 O O . ARG B 1 947 ? -23.734 -31.344 22.219 1 95.81 947 ARG B O 1
ATOM 15138 N N . LYS B 1 948 ? -23.625 -32.5 20.281 1 95.62 948 LYS B N 1
ATOM 15139 C CA . LYS B 1 948 ? -24.844 -33.281 20.531 1 95.62 948 LYS B CA 1
ATOM 15140 C C . LYS B 1 948 ? -24.516 -34.5 21.391 1 95.62 948 LYS B C 1
ATOM 15142 O O . LYS B 1 948 ? -25.344 -34.938 22.203 1 95.62 948 LYS B O 1
ATOM 15147 N N . ASP B 1 949 ? -23.359 -35.156 21.125 1 96.5 949 ASP B N 1
ATOM 15148 C CA . ASP B 1 949 ? -22.953 -36.375 21.812 1 96.5 949 ASP B CA 1
ATOM 15149 C C . ASP B 1 949 ? -21.453 -36.406 22.078 1 96.5 949 ASP B C 1
ATOM 15151 O O . ASP B 1 949 ? -20.656 -36.562 21.141 1 96.5 949 ASP B O 1
ATOM 15155 N N . ALA B 1 950 ? -21.047 -36.406 23.281 1 96.38 950 ALA B N 1
ATOM 15156 C CA . ALA B 1 950 ? -19.641 -36.312 23.688 1 96.38 950 ALA B CA 1
ATOM 15157 C C . ALA B 1 950 ? -18.875 -37.562 23.312 1 96.38 950 ALA B C 1
ATOM 15159 O O . ALA B 1 950 ? -17.688 -37.5 22.969 1 96.38 950 ALA B O 1
ATOM 15160 N N . ALA B 1 951 ? -19.531 -38.656 23.438 1 97.19 951 ALA B N 1
ATOM 15161 C CA . ALA B 1 951 ? -18.859 -39.938 23.109 1 97.19 951 ALA B CA 1
ATOM 15162 C C . ALA B 1 951 ? -18.5 -40 21.625 1 97.19 951 ALA B C 1
ATOM 15164 O O . ALA B 1 951 ? -17.422 -40.469 21.266 1 97.19 951 ALA B O 1
ATOM 15165 N N . LEU B 1 952 ? -19.422 -39.562 20.797 1 98.06 952 LEU B N 1
ATOM 15166 C CA . LEU B 1 952 ? -19.141 -39.531 19.359 1 98.06 952 LEU B CA 1
ATOM 15167 C C . LEU B 1 952 ? -18.078 -38.5 19.062 1 98.06 952 LEU B C 1
ATOM 15169 O O . LEU B 1 952 ? -17.25 -38.688 18.156 1 98.06 952 LEU B O 1
ATOM 15173 N N . GLY B 1 953 ? -18.156 -37.406 19.781 1 97.88 953 GLY B N 1
ATOM 15174 C CA . GLY B 1 953 ? -17.125 -36.406 19.641 1 97.88 953 GLY B CA 1
ATOM 15175 C C . GLY B 1 953 ? -15.734 -36.906 19.938 1 97.88 953 GLY B C 1
ATOM 15176 O O . GLY B 1 953 ? -14.766 -36.5 19.281 1 97.88 953 GLY B O 1
ATOM 15177 N N . GLU B 1 954 ? -15.586 -37.75 20.922 1 97.25 954 GLU B N 1
ATOM 15178 C CA . GLU B 1 954 ? -14.297 -38.344 21.266 1 97.25 954 GLU B CA 1
ATOM 15179 C C . GLU B 1 954 ? -13.742 -39.156 20.109 1 97.25 954 GLU B C 1
ATOM 15181 O O . GLU B 1 954 ? -12.539 -39.156 19.859 1 97.25 954 GLU B O 1
ATOM 15186 N N . ARG B 1 955 ? -14.57 -39.875 19.438 1 97.88 955 ARG B N 1
ATOM 15187 C CA . ARG B 1 955 ? -14.156 -40.625 18.266 1 97.88 955 ARG B CA 1
ATOM 15188 C C . ARG B 1 955 ? -13.609 -39.719 17.172 1 97.88 955 ARG B C 1
ATOM 15190 O O . ARG B 1 955 ? -12.57 -40.031 16.578 1 97.88 955 ARG B O 1
ATOM 15197 N N . LEU B 1 956 ? -14.297 -38.719 16.984 1 98.19 956 LEU B N 1
ATOM 15198 C CA . LEU B 1 956 ? -13.875 -37.75 15.945 1 98.19 956 LEU B CA 1
ATOM 15199 C C . LEU B 1 956 ? -12.586 -37.062 16.344 1 98.19 956 LEU B C 1
ATOM 15201 O O . LEU B 1 956 ? -11.742 -36.75 15.5 1 98.19 956 LEU B O 1
ATOM 15205 N N . TRP B 1 957 ? -12.414 -36.719 17.656 1 97.69 957 TRP B N 1
ATOM 15206 C CA . TRP B 1 957 ? -11.18 -36.156 18.188 1 97.69 957 TRP B CA 1
ATOM 15207 C C . TRP B 1 957 ? -9.992 -37.062 17.859 1 97.69 957 TRP B C 1
ATOM 15209 O O . TRP B 1 957 ? -8.938 -36.562 17.438 1 97.69 957 TRP B O 1
ATOM 15219 N N . ASN B 1 958 ? -10.141 -38.312 17.922 1 97.31 958 ASN B N 1
ATOM 15220 C CA . ASN B 1 958 ? -9.07 -39.281 17.641 1 97.31 958 ASN B CA 1
ATOM 15221 C C . ASN B 1 958 ? -8.82 -39.438 16.156 1 97.31 958 ASN B C 1
ATOM 15223 O O . ASN B 1 958 ? -7.676 -39.594 15.727 1 97.31 958 ASN B O 1
ATOM 15227 N N . ALA B 1 959 ? -9.844 -39.344 15.344 1 97.69 959 ALA B N 1
ATOM 15228 C CA . ALA B 1 959 ? -9.711 -39.469 13.898 1 97.69 959 ALA B CA 1
ATOM 15229 C C . ALA B 1 959 ? -8.898 -38.344 13.312 1 97.69 959 ALA B C 1
ATOM 15231 O O . ALA B 1 959 ? -8.25 -38.469 12.273 1 97.69 959 ALA B O 1
ATOM 15232 N N . LEU B 1 960 ? -8.883 -37.156 14 1 97.81 960 LEU B N 1
ATOM 15233 C CA . LEU B 1 960 ? -8.227 -35.969 13.492 1 97.81 960 LEU B CA 1
ATOM 15234 C C . LEU B 1 960 ? -6.887 -35.75 14.195 1 97.81 960 LEU B C 1
ATOM 15236 O O . LEU B 1 960 ? -6.32 -34.656 14.125 1 97.81 960 LEU B O 1
ATOM 15240 N N . ALA B 1 961 ? -6.309 -36.688 14.805 1 96.81 961 ALA B N 1
ATOM 15241 C CA . ALA B 1 961 ? -5.109 -36.562 15.625 1 96.81 961 ALA B CA 1
ATOM 15242 C C . ALA B 1 961 ? -3.867 -36.375 14.766 1 96.81 961 ALA B C 1
ATOM 15244 O O . ALA B 1 961 ? -2.969 -35.625 15.125 1 96.81 961 ALA B O 1
ATOM 15245 N N . ARG B 1 962 ? -3.83 -37.062 13.664 1 95.75 962 ARG B N 1
ATOM 15246 C CA . ARG B 1 962 ? -2.654 -36.969 12.797 1 95.75 962 ARG B CA 1
ATOM 15247 C C . ARG B 1 962 ? -2.959 -36.188 11.523 1 95.75 962 ARG B C 1
ATOM 15249 O O . ARG B 1 962 ? -4.098 -36.188 11.055 1 95.75 962 ARG B O 1
ATOM 15256 N N . PRO B 1 963 ? -1.87 -35.562 10.945 1 96.06 963 PRO B N 1
ATOM 15257 C CA . PRO B 1 963 ? -2.098 -34.844 9.688 1 96.06 963 PRO B CA 1
ATOM 15258 C C . PRO B 1 963 ? -2.523 -35.781 8.555 1 96.06 963 PRO B C 1
ATOM 15260 O O . PRO B 1 963 ? -2.125 -36.969 8.539 1 96.06 963 PRO B O 1
ATOM 15263 N N . PHE B 1 964 ? -3.332 -35.281 7.688 1 97.25 964 PHE B N 1
ATOM 15264 C CA . PHE B 1 964 ? -3.703 -36.031 6.492 1 97.25 964 PHE B CA 1
ATOM 15265 C C . PHE B 1 964 ? -2.543 -36.094 5.508 1 97.25 964 PHE B C 1
ATOM 15267 O O . PHE B 1 964 ? -1.522 -35.438 5.699 1 97.25 964 PHE B O 1
ATOM 15274 N N . SER B 1 965 ? -2.76 -36.969 4.488 1 96.62 965 SER B N 1
ATOM 15275 C CA . SER B 1 965 ? -1.742 -37.125 3.451 1 96.62 965 SER B CA 1
ATOM 15276 C C . SER B 1 965 ? -1.4 -35.781 2.818 1 96.62 965 SER B C 1
ATOM 15278 O O . SER B 1 965 ? -2.293 -34.969 2.502 1 96.62 965 SER B O 1
ATOM 15280 N N . ASN B 1 966 ? -0.025 -35.469 2.701 1 96.88 966 ASN B N 1
ATOM 15281 C CA . ASN B 1 966 ? 0.518 -34.25 2.109 1 96.88 966 ASN B CA 1
ATOM 15282 C C . ASN B 1 966 ? 0.014 -33 2.83 1 96.88 966 ASN B C 1
ATOM 15284 O O . ASN B 1 966 ? -0.164 -31.953 2.211 1 96.88 966 ASN B O 1
ATOM 15288 N N . ASN B 1 967 ? -0.351 -33.125 4.094 1 96.75 967 ASN B N 1
ATOM 15289 C CA . ASN B 1 967 ? -0.8 -32.031 4.93 1 96.75 967 ASN B CA 1
ATOM 15290 C C . ASN B 1 967 ? -2.062 -31.375 4.367 1 96.75 967 ASN B C 1
ATOM 15292 O O . ASN B 1 967 ? -2.232 -30.172 4.457 1 96.75 967 ASN B O 1
ATOM 15296 N N . ARG B 1 968 ? -2.924 -32.125 3.766 1 96.38 968 ARG B N 1
ATOM 15297 C CA . ARG B 1 968 ? -4.191 -31.656 3.229 1 96.38 968 ARG B CA 1
ATOM 15298 C C . ARG B 1 968 ? -5.062 -31.062 4.328 1 96.38 968 ARG B C 1
ATOM 15300 O O . ARG B 1 968 ? -5.324 -31.703 5.344 1 96.38 968 ARG B O 1
ATOM 15307 N N . GLY B 1 969 ? -5.496 -29.781 4.176 1 95.69 969 GLY B N 1
ATOM 15308 C CA . GLY B 1 969 ? -6.398 -29.141 5.117 1 95.69 969 GLY B CA 1
ATOM 15309 C C . GLY B 1 969 ? -5.828 -29.031 6.516 1 95.69 969 GLY B C 1
ATOM 15310 O O . GLY B 1 969 ? -6.57 -29.062 7.5 1 95.69 969 GLY B O 1
ATOM 15311 N N . GLU B 1 970 ? -4.574 -28.891 6.625 1 96.06 970 GLU B N 1
ATOM 15312 C CA . GLU B 1 970 ? -3.904 -28.969 7.918 1 96.06 970 GLU B CA 1
ATOM 15313 C C . GLU B 1 970 ? -4.379 -27.875 8.859 1 96.06 970 GLU B C 1
ATOM 15315 O O . GLU B 1 970 ? -4.605 -28.109 10.047 1 96.06 970 GLU B O 1
ATOM 15320 N N . ASP B 1 971 ? -4.531 -26.688 8.438 1 93.75 971 ASP B N 1
ATOM 15321 C CA . ASP B 1 971 ? -5 -25.594 9.281 1 93.75 971 ASP B CA 1
ATOM 15322 C C . ASP B 1 971 ? -6.41 -25.859 9.805 1 93.75 971 ASP B C 1
ATOM 15324 O O . ASP B 1 971 ? -6.695 -25.641 10.984 1 93.75 971 ASP B O 1
ATOM 15328 N N . GLY B 1 972 ? -7.262 -26.297 8.906 1 95.25 972 GLY B N 1
ATOM 15329 C CA . GLY B 1 972 ? -8.609 -26.656 9.312 1 95.25 972 GLY B CA 1
ATOM 15330 C C . GLY B 1 972 ? -8.664 -27.797 10.305 1 95.25 972 GLY B C 1
ATOM 15331 O O . GLY B 1 972 ? -9.453 -27.766 11.25 1 95.25 972 GLY B O 1
ATOM 15332 N N . ARG B 1 973 ? -7.84 -28.812 10.07 1 96.75 973 ARG B N 1
ATOM 15333 C CA . ARG B 1 973 ? -7.781 -29.969 10.969 1 96.75 973 ARG B CA 1
ATOM 15334 C C . ARG B 1 973 ? -7.371 -29.547 12.375 1 96.75 973 ARG B C 1
ATOM 15336 O O . ARG B 1 973 ? -8.016 -29.938 13.352 1 96.75 973 ARG B O 1
ATOM 15343 N N . LYS B 1 974 ? -6.301 -28.75 12.484 1 96.06 974 LYS B N 1
ATOM 15344 C CA . LYS B 1 974 ? -5.82 -28.281 13.781 1 96.06 974 LYS B CA 1
ATOM 15345 C C . LYS B 1 974 ? -6.891 -27.469 14.5 1 96.06 974 LYS B C 1
ATOM 15347 O O . LYS B 1 974 ? -7.117 -27.641 15.703 1 96.06 974 LYS B O 1
ATOM 15352 N N . TRP B 1 975 ? -7.512 -26.641 13.789 1 95.75 975 TRP B N 1
ATOM 15353 C CA . TRP B 1 975 ? -8.539 -25.781 14.367 1 95.75 975 TRP B CA 1
ATOM 15354 C C . TRP B 1 975 ? -9.719 -26.609 14.859 1 95.75 975 TRP B C 1
ATOM 15356 O O . TRP B 1 975 ? -10.227 -26.375 15.961 1 95.75 975 TRP B O 1
ATOM 15366 N N . THR B 1 976 ? -10.133 -27.531 14.055 1 97.38 976 THR B N 1
ATOM 15367 C CA . THR B 1 976 ? -11.25 -28.391 14.438 1 97.38 976 THR B CA 1
ATOM 15368 C C . THR B 1 976 ? -10.922 -29.188 15.695 1 97.38 976 THR B C 1
ATOM 15370 O O . THR B 1 976 ? -11.773 -29.359 16.562 1 97.38 976 THR B O 1
ATOM 15373 N N . ARG B 1 977 ? -9.781 -29.641 15.781 1 97.12 977 ARG B N 1
ATOM 15374 C CA . ARG B 1 977 ? -9.383 -30.375 16.969 1 97.12 977 ARG B CA 1
ATOM 15375 C C . ARG B 1 977 ? -9.43 -29.484 18.203 1 97.12 977 ARG B C 1
ATOM 15377 O O . ARG B 1 977 ? -9.836 -29.922 19.281 1 97.12 977 ARG B O 1
ATOM 15384 N N . LEU B 1 978 ? -9.008 -28.281 18.062 1 96.62 978 LEU B N 1
ATOM 15385 C CA . LEU B 1 978 ? -9.078 -27.328 19.156 1 96.62 978 LEU B CA 1
ATOM 15386 C C . LEU B 1 978 ? -10.523 -27.062 19.562 1 96.62 978 LEU B C 1
ATOM 15388 O O . LEU B 1 978 ? -10.828 -26.969 20.75 1 96.62 978 LEU B O 1
ATOM 15392 N N . VAL B 1 979 ? -11.391 -26.922 18.609 1 96.31 979 VAL B N 1
ATOM 15393 C CA . VAL B 1 979 ? -12.805 -26.703 18.875 1 96.31 979 VAL B CA 1
ATOM 15394 C C . VAL B 1 979 ? -13.391 -27.906 19.594 1 96.31 979 VAL B C 1
ATOM 15396 O O . VAL B 1 979 ? -14.148 -27.766 20.547 1 96.31 979 VAL B O 1
ATOM 15399 N N . LEU B 1 980 ? -13.008 -29.109 19.156 1 97.44 980 LEU B N 1
ATOM 15400 C CA . LEU B 1 980 ? -13.484 -30.344 19.797 1 97.44 980 LEU B CA 1
ATOM 15401 C C . LEU B 1 980 ? -13.008 -30.422 21.234 1 97.44 980 LEU B C 1
ATOM 15403 O O . LEU B 1 980 ? -13.742 -30.859 22.109 1 97.44 980 LEU B O 1
ATOM 15407 N N . ALA B 1 981 ? -11.812 -29.984 21.438 1 96.81 981 ALA B N 1
ATOM 15408 C CA . ALA B 1 981 ? -11.297 -29.969 22.812 1 96.81 981 ALA B CA 1
ATOM 15409 C C . ALA B 1 981 ? -12.156 -29.078 23.703 1 96.81 981 ALA B C 1
ATOM 15411 O O . ALA B 1 981 ? -12.398 -29.391 24.859 1 96.81 981 ALA B O 1
ATOM 15412 N N . SER B 1 982 ? -12.562 -27.969 23.188 1 94.81 982 SER B N 1
ATOM 15413 C CA . SER B 1 982 ? -13.367 -27.031 23.953 1 94.81 982 SER B CA 1
ATOM 15414 C C . SER B 1 982 ? -14.742 -27.609 24.266 1 94.81 982 SER B C 1
ATOM 15416 O O . SER B 1 982 ? -15.305 -27.328 25.328 1 94.81 982 SER B O 1
ATOM 15418 N N . VAL B 1 983 ? -15.25 -28.453 23.375 1 95.25 983 VAL B N 1
ATOM 15419 C CA . VAL B 1 983 ? -16.594 -29 23.531 1 95.25 983 VAL B CA 1
ATOM 15420 C C . VAL B 1 983 ? -16.547 -30.234 24.438 1 95.25 983 VAL B C 1
ATOM 15422 O O . VAL B 1 983 ? -17.469 -30.469 25.219 1 95.25 983 VAL B O 1
ATOM 15425 N N . LEU B 1 984 ? -15.461 -31.047 24.438 1 95.69 984 LEU B N 1
ATOM 15426 C CA . LEU B 1 984 ? -15.375 -32.344 25.125 1 95.69 984 LEU B CA 1
ATOM 15427 C C . LEU B 1 984 ? -14.727 -32.188 26.484 1 95.69 984 LEU B C 1
ATOM 15429 O O . LEU B 1 984 ? -14.602 -33.188 27.234 1 95.69 984 LEU B O 1
ATOM 15433 N N . GLY B 1 985 ? -14.445 -31 26.922 1 92.5 985 GLY B N 1
ATOM 15434 C CA . GLY B 1 985 ? -13.719 -30.75 28.156 1 92.5 985 GLY B CA 1
ATOM 15435 C C . GLY B 1 985 ? -12.344 -30.156 27.922 1 92.5 985 GLY B C 1
ATOM 15436 O O . GLY B 1 985 ? -11.359 -30.891 27.797 1 92.5 985 GLY B O 1
ATOM 15437 N N . PHE B 1 986 ? -12.258 -29 27.891 1 90.81 986 PHE B N 1
ATOM 15438 C CA . PHE B 1 986 ? -11.102 -28.219 27.453 1 90.81 986 PHE B CA 1
ATOM 15439 C C . PHE B 1 986 ? -9.898 -28.5 28.344 1 90.81 986 PHE B C 1
ATOM 15441 O O . PHE B 1 986 ? -8.789 -28.734 27.859 1 90.81 986 PHE B O 1
ATOM 15448 N N . SER B 1 987 ? -10.047 -28.578 29.656 1 90.06 987 SER B N 1
ATOM 15449 C CA . SER B 1 987 ? -8.953 -28.688 30.609 1 90.06 987 SER B CA 1
ATOM 15450 C C . SER B 1 987 ? -8.188 -30 30.438 1 90.06 987 SER B C 1
ATOM 15452 O O . SER B 1 987 ? -6.977 -30.062 30.641 1 90.06 987 SER B O 1
ATOM 15454 N N . GLN B 1 988 ? -8.883 -31.047 29.938 1 92 988 GLN B N 1
ATOM 15455 C CA . GLN B 1 988 ? -8.258 -32.344 29.828 1 92 988 GLN B CA 1
ATOM 15456 C C . GLN B 1 988 ? -7.559 -32.531 28.484 1 92 988 GLN B C 1
ATOM 15458 O O . GLN B 1 988 ? -6.633 -33.344 28.359 1 92 988 GLN B O 1
ATOM 15463 N N . ARG B 1 989 ? -7.895 -31.781 27.484 1 95.31 989 ARG B N 1
ATOM 15464 C CA . ARG B 1 989 ? -7.445 -32.062 26.125 1 95.31 989 ARG B CA 1
ATOM 15465 C C . ARG B 1 989 ? -6.703 -30.875 25.531 1 95.31 989 ARG B C 1
ATOM 15467 O O . ARG B 1 989 ? -6.094 -30.969 24.469 1 95.31 989 ARG B O 1
ATOM 15474 N N . CYS B 1 990 ? -6.746 -29.781 26.156 1 96.19 990 CYS B N 1
ATOM 15475 C CA . CYS B 1 990 ? -6.285 -28.531 25.547 1 96.19 990 CYS B CA 1
ATOM 15476 C C . CYS B 1 990 ? -4.793 -28.578 25.266 1 96.19 990 CYS B C 1
ATOM 15478 O O . CYS B 1 990 ? -4.332 -28.047 24.25 1 96.19 990 CYS B O 1
ATOM 15480 N N . VAL B 1 991 ? -3.934 -29.234 26.094 1 97.38 991 VAL B N 1
ATOM 15481 C CA . VAL B 1 991 ? -2.49 -29.312 25.891 1 97.38 991 VAL B CA 1
ATOM 15482 C C . VAL B 1 991 ? -2.191 -30.047 24.578 1 97.38 991 VAL B C 1
ATOM 15484 O O . VAL B 1 991 ? -1.379 -29.578 23.781 1 97.38 991 VAL B O 1
ATOM 15487 N N . GLU B 1 992 ? -2.842 -31.141 24.375 1 96.75 992 GLU B N 1
ATOM 15488 C CA . GLU B 1 992 ? -2.646 -31.922 23.156 1 96.75 992 GLU B CA 1
ATOM 15489 C C . GLU B 1 992 ? -3.137 -31.141 21.938 1 96.75 992 GLU B C 1
ATOM 15491 O O . GLU B 1 992 ? -2.533 -31.219 20.859 1 96.75 992 GLU B O 1
ATOM 15496 N N . ALA B 1 993 ? -4.23 -30.453 22.062 1 97.25 993 ALA B N 1
ATOM 15497 C CA . ALA B 1 993 ? -4.824 -29.703 20.969 1 97.25 993 ALA B CA 1
ATOM 15498 C C . ALA B 1 993 ? -3.939 -28.516 20.578 1 97.25 993 ALA B C 1
ATOM 15500 O O . ALA B 1 993 ? -3.9 -28.125 19.406 1 97.25 993 ALA B O 1
ATOM 15501 N N . LEU B 1 994 ? -3.211 -27.938 21.531 1 97.56 994 LEU B N 1
ATOM 15502 C CA . LEU B 1 994 ? -2.432 -26.734 21.281 1 97.56 994 LEU B CA 1
ATOM 15503 C C . LEU B 1 994 ? -1.01 -27.078 20.859 1 97.56 994 LEU B C 1
ATOM 15505 O O . LEU B 1 994 ? -0.315 -26.25 20.266 1 97.56 994 LEU B O 1
ATOM 15509 N N . ALA B 1 995 ? -0.519 -28.25 21.078 1 96.56 995 ALA B N 1
ATOM 15510 C CA . ALA B 1 995 ? 0.86 -28.672 20.844 1 96.56 995 ALA B CA 1
ATOM 15511 C C . ALA B 1 995 ? 1.271 -28.453 19.391 1 96.56 995 ALA B C 1
ATOM 15513 O O . ALA B 1 995 ? 2.371 -27.969 19.125 1 96.56 995 ALA B O 1
ATOM 15514 N N . PRO B 1 996 ? 0.413 -28.719 18.422 1 95.25 996 PRO B N 1
ATOM 15515 C CA . PRO B 1 996 ? 0.823 -28.562 17.031 1 95.25 996 PRO B CA 1
ATOM 15516 C C . PRO B 1 996 ? 1.073 -27.109 16.641 1 95.25 996 PRO B C 1
ATOM 15518 O O . PRO B 1 996 ? 1.695 -26.844 15.609 1 95.25 996 PRO B O 1
ATOM 15521 N N . TYR B 1 997 ? 0.575 -26.156 17.375 1 96.12 997 TYR B N 1
ATOM 15522 C CA . TYR B 1 997 ? 0.746 -24.75 17.047 1 96.12 997 TYR B CA 1
ATOM 15523 C C . TYR B 1 997 ? 2.072 -24.219 17.578 1 96.12 997 TYR B C 1
ATOM 15525 O O . TYR B 1 997 ? 2.555 -23.172 17.141 1 96.12 997 TYR B O 1
ATOM 15533 N N . GLU B 1 998 ? 2.637 -24.906 18.609 1 96.25 998 GLU B N 1
ATOM 15534 C CA . GLU B 1 998 ? 3.871 -24.453 19.234 1 96.25 998 GLU B CA 1
ATOM 15535 C C . GLU B 1 998 ? 5.082 -24.734 18.344 1 96.25 998 GLU B C 1
ATOM 15537 O O . GLU B 1 998 ? 5.141 -25.766 17.688 1 96.25 998 GLU B O 1
ATOM 15542 N N . PRO B 1 999 ? 6.086 -23.875 18.203 1 94.88 999 PRO B N 1
ATOM 15543 C CA . PRO B 1 999 ? 6.246 -22.625 18.969 1 94.88 999 PRO B CA 1
ATOM 15544 C C . PRO B 1 999 ? 5.707 -21.406 18.219 1 94.88 999 PRO B C 1
ATOM 15546 O O . PRO B 1 999 ? 5.762 -20.297 18.734 1 94.88 999 PRO B O 1
ATOM 15549 N N . HIS B 1 1000 ? 5.227 -21.531 17 1 95.62 1000 HIS B N 1
ATOM 15550 C CA . HIS B 1 1000 ? 4.688 -20.422 16.234 1 95.62 1000 HIS B CA 1
ATOM 15551 C C . HIS B 1 1000 ? 3.168 -20.359 16.312 1 95.62 1000 HIS B C 1
ATOM 15553 O O . HIS B 1 1000 ? 2.471 -20.906 15.453 1 95.62 1000 HIS B O 1
ATOM 15559 N N . ILE B 1 1001 ? 2.695 -19.609 17.25 1 96.75 1001 ILE B N 1
ATOM 15560 C CA . ILE B 1 1001 ? 1.283 -19.672 17.609 1 96.75 1001 ILE B CA 1
ATOM 15561 C C . ILE B 1 1001 ? 0.526 -18.547 16.891 1 96.75 1001 ILE B C 1
ATOM 15563 O O . ILE B 1 1001 ? 1.073 -17.469 16.656 1 96.75 1001 ILE B O 1
ATOM 15567 N N . PRO B 1 1002 ? -0.798 -18.812 16.516 1 95.62 1002 PRO B N 1
ATOM 15568 C CA . PRO B 1 1002 ? -1.632 -17.719 16.031 1 95.62 1002 PRO B CA 1
ATOM 15569 C C . PRO B 1 1002 ? -1.717 -16.562 17.016 1 95.62 1002 PRO B C 1
ATOM 15571 O O . PRO B 1 1002 ? -1.797 -16.781 18.234 1 95.62 1002 PRO B O 1
ATOM 15574 N N . TRP B 1 1003 ? -1.621 -15.359 16.5 1 96.06 1003 TRP B N 1
ATOM 15575 C CA . TRP B 1 1003 ? -1.562 -14.172 17.344 1 96.06 1003 TRP B CA 1
ATOM 15576 C C . TRP B 1 1003 ? -2.889 -13.422 17.328 1 96.06 1003 TRP B C 1
ATOM 15578 O O . TRP B 1 1003 ? -2.951 -12.266 16.891 1 96.06 1003 TRP B O 1
ATOM 15588 N N . THR B 1 1004 ? -3.912 -14.031 17.797 1 94.81 1004 THR B N 1
ATOM 15589 C CA . THR B 1 1004 ? -5.238 -13.445 17.969 1 94.81 1004 THR B CA 1
ATOM 15590 C C . THR B 1 1004 ? -5.652 -13.484 19.438 1 94.81 1004 THR B C 1
ATOM 15592 O O . THR B 1 1004 ? -5.176 -14.328 20.203 1 94.81 1004 THR B O 1
ATOM 15595 N N . ARG B 1 1005 ? -6.469 -12.641 19.859 1 93.56 1005 ARG B N 1
ATOM 15596 C CA . ARG B 1 1005 ? -6.871 -12.539 21.266 1 93.56 1005 ARG B CA 1
ATOM 15597 C C . ARG B 1 1005 ? -7.5 -13.844 21.75 1 93.56 1005 ARG B C 1
ATOM 15599 O O . ARG B 1 1005 ? -7.125 -14.375 22.797 1 93.56 1005 ARG B O 1
ATOM 15606 N N . SER B 1 1006 ? -8.422 -14.344 20.938 1 94.25 1006 SER B N 1
ATOM 15607 C CA . SER B 1 1006 ? -9.156 -15.555 21.312 1 94.25 1006 SER B CA 1
ATOM 15608 C C . SER B 1 1006 ? -8.211 -16.734 21.516 1 94.25 1006 SER B C 1
ATOM 15610 O O . SER B 1 1006 ? -8.328 -17.469 22.484 1 94.25 1006 SER B O 1
ATOM 15612 N N . PHE B 1 1007 ? -7.223 -16.906 20.656 1 97.06 1007 PHE B N 1
ATOM 15613 C CA . PHE B 1 1007 ? -6.285 -18.031 20.75 1 97.06 1007 PHE B CA 1
ATOM 15614 C C . PHE B 1 1007 ? -5.363 -17.859 21.953 1 97.06 1007 PHE B C 1
ATOM 15616 O O . PHE B 1 1007 ? -5.121 -18.812 22.688 1 97.06 1007 PHE B O 1
ATOM 15623 N N . LEU B 1 1008 ? -4.859 -16.703 22.172 1 97.25 1008 LEU B N 1
ATOM 15624 C CA . LEU B 1 1008 ? -3.912 -16.438 23.25 1 97.25 1008 LEU B CA 1
ATOM 15625 C C . LEU B 1 1008 ? -4.574 -16.641 24.609 1 97.25 1008 LEU B C 1
ATOM 15627 O O . LEU B 1 1008 ? -3.951 -17.156 25.531 1 97.25 1008 LEU B O 1
ATOM 15631 N N . GLU B 1 1009 ? -5.848 -16.203 24.688 1 96.12 1009 GLU B N 1
ATOM 15632 C CA . GLU B 1 1009 ? -6.59 -16.391 25.922 1 96.12 1009 GLU B CA 1
ATOM 15633 C C . GLU B 1 1009 ? -6.809 -17.875 26.219 1 96.12 1009 GLU B C 1
ATOM 15635 O O . GLU B 1 1009 ? -6.629 -18.312 27.359 1 96.12 1009 GLU B O 1
ATOM 15640 N N . LYS B 1 1010 ? -7.195 -18.562 25.203 1 96.06 1010 LYS B N 1
ATOM 15641 C CA . LYS B 1 1010 ? -7.375 -20 25.359 1 96.06 1010 LYS B CA 1
ATOM 15642 C C . LYS B 1 1010 ? -6.062 -20.672 25.734 1 96.06 1010 LYS B C 1
ATOM 15644 O O . LYS B 1 1010 ? -6.043 -21.562 26.594 1 96.06 1010 LYS B O 1
ATOM 15649 N N . ARG B 1 1011 ? -4.996 -20.344 25.094 1 97.44 1011 ARG B N 1
ATOM 15650 C CA . ARG B 1 1011 ? -3.666 -20.891 25.344 1 97.44 1011 ARG B CA 1
ATOM 15651 C C . ARG B 1 1011 ? -3.238 -20.625 26.781 1 97.44 1011 ARG B C 1
ATOM 15653 O O . ARG B 1 1011 ? -2.76 -21.516 27.469 1 97.44 1011 ARG B O 1
ATOM 15660 N N . ALA B 1 1012 ? -3.418 -19.406 27.25 1 97.25 1012 ALA B N 1
ATOM 15661 C CA . ALA B 1 1012 ? -3.047 -19.047 28.609 1 97.25 1012 ALA B CA 1
ATOM 15662 C C . ALA B 1 1012 ? -3.893 -19.812 29.641 1 97.25 1012 ALA B C 1
ATOM 15664 O O . ALA B 1 1012 ? -3.365 -20.344 30.609 1 97.25 1012 ALA B O 1
ATOM 15665 N N . SER B 1 1013 ? -5.25 -19.859 29.391 1 96.06 1013 SER B N 1
ATOM 15666 C CA . SER B 1 1013 ? -6.148 -20.562 30.297 1 96.06 1013 SER B CA 1
ATOM 15667 C C . SER B 1 1013 ? -5.758 -22.031 30.406 1 96.06 1013 SER B C 1
ATOM 15669 O O . SER B 1 1013 ? -5.723 -22.594 31.516 1 96.06 1013 SER B O 1
ATOM 15671 N N . CYS B 1 1014 ? -5.414 -22.641 29.344 1 97.38 1014 CYS B N 1
ATOM 15672 C CA . CYS B 1 1014 ? -5.035 -24.047 29.297 1 97.38 1014 CYS B CA 1
ATOM 15673 C C . CYS B 1 1014 ? -3.758 -24.281 30.094 1 97.38 1014 CYS B C 1
ATOM 15675 O O . CYS B 1 1014 ? -3.723 -25.141 30.984 1 97.38 1014 CYS B O 1
ATOM 15677 N N . TYR B 1 1015 ? -2.746 -23.531 29.859 1 97.56 1015 TYR B N 1
ATOM 15678 C CA . TYR B 1 1015 ? -1.436 -23.812 30.438 1 97.56 1015 TYR B CA 1
ATOM 15679 C C . TYR B 1 1015 ? -1.401 -23.406 31.922 1 97.56 1015 TYR B C 1
ATOM 15681 O O . TYR B 1 1015 ? -0.675 -24.016 32.719 1 97.56 1015 TYR B O 1
ATOM 15689 N N . VAL B 1 1016 ? -2.184 -22.406 32.281 1 96.81 1016 VAL B N 1
ATOM 15690 C CA . VAL B 1 1016 ? -2.307 -22.047 33.688 1 96.81 1016 VAL B CA 1
ATOM 15691 C C . VAL B 1 1016 ? -3.025 -23.156 34.438 1 96.81 1016 VAL B C 1
ATOM 15693 O O . VAL B 1 1016 ? -2.562 -23.594 35.5 1 96.81 1016 VAL B O 1
ATOM 15696 N N . GLU B 1 1017 ? -4.199 -23.625 33.875 1 96.12 1017 GLU B N 1
ATOM 15697 C CA . GLU B 1 1017 ? -5.004 -24.656 34.531 1 96.12 1017 GLU B CA 1
ATOM 15698 C C . GLU B 1 1017 ? -4.23 -25.969 34.656 1 96.12 1017 GLU B C 1
ATOM 15700 O O . GLU B 1 1017 ? -4.398 -26.703 35.625 1 96.12 1017 GLU B O 1
ATOM 15705 N N . THR B 1 1018 ? -3.412 -26.266 33.688 1 96.5 1018 THR B N 1
ATOM 15706 C CA . THR B 1 1018 ? -2.711 -27.547 33.656 1 96.5 1018 THR B CA 1
ATOM 15707 C C . THR B 1 1018 ? -1.301 -27.406 34.219 1 96.5 1018 THR B C 1
ATOM 15709 O O . THR B 1 1018 ? -0.539 -28.375 34.281 1 96.5 1018 THR B O 1
ATOM 15712 N N . HIS B 1 1019 ? -0.851 -26.234 34.562 1 96 1019 HIS B N 1
ATOM 15713 C CA . HIS B 1 1019 ? 0.483 -25.938 35.094 1 96 1019 HIS B CA 1
ATOM 15714 C C . HIS B 1 1019 ? 1.562 -26.422 34.125 1 96 1019 HIS B C 1
ATOM 15716 O O . HIS B 1 1019 ? 2.492 -27.125 34.531 1 96 1019 HIS B O 1
ATOM 15722 N N . HIS B 1 1020 ? 1.381 -26.188 32.906 1 96.69 1020 HIS B N 1
ATOM 15723 C CA . HIS B 1 1020 ? 2.307 -26.594 31.859 1 96.69 1020 HIS B CA 1
ATOM 15724 C C . HIS B 1 1020 ? 3.574 -25.75 31.891 1 96.69 1020 HIS B C 1
ATOM 15726 O O . HIS B 1 1020 ? 3.576 -24.641 32.438 1 96.69 1020 HIS B O 1
ATOM 15732 N N . SER B 1 1021 ? 4.699 -26.156 31.328 1 96.69 1021 SER B N 1
ATOM 15733 C CA . SER B 1 1021 ? 5.988 -25.469 31.328 1 96.69 1021 SER B CA 1
ATOM 15734 C C . SER B 1 1021 ? 5.91 -24.156 30.547 1 96.69 1021 SER B C 1
ATOM 15736 O O . SER B 1 1021 ? 6.711 -23.25 30.781 1 96.69 1021 SER B O 1
ATOM 15738 N N . LEU B 1 1022 ? 4.934 -24 29.672 1 97.44 1022 LEU B N 1
ATOM 15739 C CA . LEU B 1 1022 ? 4.805 -22.797 28.844 1 97.44 1022 LEU B CA 1
ATOM 15740 C C . LEU B 1 1022 ? 3.873 -21.781 29.484 1 97.44 1022 LEU B C 1
ATOM 15742 O O . LEU B 1 1022 ? 3.461 -20.812 28.844 1 97.44 1022 LEU B O 1
ATOM 15746 N N . GLU B 1 1023 ? 3.504 -22.031 30.734 1 97.56 1023 GLU B N 1
ATOM 15747 C CA . GLU B 1 1023 ? 2.557 -21.172 31.438 1 97.56 1023 GLU B CA 1
ATOM 15748 C C . GLU B 1 1023 ? 3.027 -19.719 31.438 1 97.56 1023 GLU B C 1
ATOM 15750 O O . GLU B 1 1023 ? 2.285 -18.828 31.047 1 97.56 1023 GLU B O 1
ATOM 15755 N N . ASP B 1 1024 ? 4.289 -19.469 31.844 1 97.19 1024 ASP B N 1
ATOM 15756 C CA . ASP B 1 1024 ? 4.82 -18.125 31.938 1 97.19 1024 ASP B CA 1
ATOM 15757 C C . ASP B 1 1024 ? 4.859 -17.453 30.562 1 97.19 1024 ASP B C 1
ATOM 15759 O O . ASP B 1 1024 ? 4.535 -16.266 30.438 1 97.19 1024 ASP B O 1
ATOM 15763 N N . GLU B 1 1025 ? 5.254 -18.188 29.641 1 97.19 1025 GLU B N 1
ATOM 15764 C CA . GLU B 1 1025 ? 5.332 -17.656 28.297 1 97.19 1025 GLU B CA 1
ATOM 15765 C C . GLU B 1 1025 ? 3.945 -17.297 27.766 1 97.19 1025 GLU B C 1
ATOM 15767 O O . GLU B 1 1025 ? 3.771 -16.281 27.094 1 97.19 1025 GLU B O 1
ATOM 15772 N N . ALA B 1 1026 ? 2.996 -18.125 28 1 97.94 1026 ALA B N 1
ATOM 15773 C CA . ALA B 1 1026 ? 1.631 -17.891 27.547 1 97.94 1026 ALA B CA 1
ATOM 15774 C C . ALA B 1 1026 ? 1.051 -16.625 28.172 1 97.94 1026 ALA B C 1
ATOM 15776 O O . ALA B 1 1026 ? 0.381 -15.844 27.5 1 97.94 1026 ALA B O 1
ATOM 15777 N N . LEU B 1 1027 ? 1.327 -16.453 29.406 1 97.56 1027 LEU B N 1
ATOM 15778 C CA . LEU B 1 1027 ? 0.846 -15.273 30.109 1 97.56 1027 LEU B CA 1
ATOM 15779 C C . LEU B 1 1027 ? 1.555 -14.023 29.609 1 97.56 1027 LEU B C 1
ATOM 15781 O O . LEU B 1 1027 ? 0.931 -12.969 29.453 1 97.56 1027 LEU B O 1
ATOM 15785 N N . ALA B 1 1028 ? 2.814 -14.156 29.359 1 97.12 1028 ALA B N 1
ATOM 15786 C CA . ALA B 1 1028 ? 3.572 -13.031 28.812 1 97.12 1028 ALA B CA 1
ATOM 15787 C C . ALA B 1 1028 ? 3.061 -12.633 27.438 1 97.12 1028 ALA B C 1
ATOM 15789 O O . ALA B 1 1028 ? 3.004 -11.445 27.094 1 97.12 1028 ALA B O 1
ATOM 15790 N N . ASP B 1 1029 ? 2.727 -13.625 26.672 1 96.81 1029 ASP B N 1
ATOM 15791 C CA . ASP B 1 1029 ? 2.258 -13.359 25.312 1 96.81 1029 ASP B CA 1
ATOM 15792 C C . ASP B 1 1029 ? 0.927 -12.609 25.328 1 96.81 1029 ASP B C 1
ATOM 15794 O O . ASP B 1 1029 ? 0.724 -11.68 24.562 1 96.81 1029 ASP B O 1
ATOM 15798 N N . ILE B 1 1030 ? 0.042 -13.023 26.094 1 96.19 1030 ILE B N 1
ATOM 15799 C CA . ILE B 1 1030 ? -1.247 -12.344 26.156 1 96.19 1030 ILE B CA 1
ATOM 15800 C C . ILE B 1 1030 ? -1.059 -10.93 26.703 1 96.19 1030 ILE B C 1
ATOM 15802 O O . ILE B 1 1030 ? -1.735 -9.992 26.266 1 96.19 1030 ILE B O 1
ATOM 15806 N N . ALA B 1 1031 ? -0.137 -10.773 27.688 1 94.81 1031 ALA B N 1
ATOM 15807 C CA . ALA B 1 1031 ? 0.16 -9.445 28.219 1 94.81 1031 ALA B CA 1
ATOM 15808 C C . ALA B 1 1031 ? 0.722 -8.531 27.125 1 94.81 1031 ALA B C 1
ATOM 15810 O O . ALA B 1 1031 ? 0.362 -7.355 27.062 1 94.81 1031 ALA B O 1
ATOM 15811 N N . ASN B 1 1032 ? 1.58 -9.078 26.375 1 93.69 1032 ASN B N 1
ATOM 15812 C CA . ASN B 1 1032 ? 2.148 -8.328 25.266 1 93.69 1032 ASN B CA 1
ATOM 15813 C C . ASN B 1 1032 ? 1.078 -7.922 24.25 1 93.69 1032 ASN B C 1
ATOM 15815 O O . ASN B 1 1032 ? 1.106 -6.809 23.719 1 93.69 1032 ASN B O 1
ATOM 15819 N N . PHE B 1 1033 ? 0.219 -8.859 23.938 1 94 1033 PHE B N 1
ATOM 15820 C CA . PHE B 1 1033 ? -0.882 -8.562 23.016 1 94 1033 PHE B CA 1
ATOM 15821 C C . PHE B 1 1033 ? -1.745 -7.434 23.562 1 94 1033 PHE B C 1
ATOM 15823 O O . PHE B 1 1033 ? -2.072 -6.488 22.844 1 94 1033 PHE B O 1
ATOM 15830 N N . MET B 1 1034 ? -2.078 -7.496 24.812 1 89.94 1034 MET B N 1
ATOM 15831 C CA . MET B 1 1034 ? -2.982 -6.539 25.438 1 89.94 1034 MET B CA 1
ATOM 15832 C C . MET B 1 1034 ? -2.324 -5.168 25.562 1 89.94 1034 MET B C 1
ATOM 15834 O O . MET B 1 1034 ? -3.006 -4.141 25.5 1 89.94 1034 MET B O 1
ATOM 15838 N N . SER B 1 1035 ? -1.038 -5.176 25.719 1 87.12 1035 SER B N 1
ATOM 15839 C CA . SER B 1 1035 ? -0.326 -3.91 25.844 1 87.12 1035 SER B CA 1
ATOM 15840 C C . SER B 1 1035 ? -0.423 -3.09 24.562 1 87.12 1035 SER B C 1
ATOM 15842 O O . SER B 1 1035 ? -0.262 -1.868 24.578 1 87.12 1035 SER B O 1
ATOM 15844 N N . MET B 1 1036 ? -0.746 -3.773 23.484 1 84.56 1036 MET B N 1
ATOM 15845 C CA . MET B 1 1036 ? -0.837 -3.086 22.188 1 84.56 1036 MET B CA 1
ATOM 15846 C C . MET B 1 1036 ? -2.287 -2.75 21.859 1 84.56 1036 MET B C 1
ATOM 15848 O O . MET B 1 1036 ? -2.553 -2.029 20.891 1 84.56 1036 MET B O 1
ATOM 15852 N N . GLU B 1 1037 ? -3.188 -3.285 22.625 1 85 1037 GLU B N 1
ATOM 15853 C CA . GLU B 1 1037 ? -4.602 -2.98 22.438 1 85 1037 GLU B CA 1
ATOM 15854 C C . GLU B 1 1037 ? -4.973 -1.647 23.078 1 85 1037 GLU B C 1
ATOM 15856 O O . GLU B 1 1037 ? -4.34 -1.226 24.047 1 85 1037 GLU B O 1
ATOM 15861 N N . PRO B 1 1038 ? -5.941 -0.966 22.5 1 82.88 1038 PRO B N 1
ATOM 15862 C CA . PRO B 1 1038 ? -6.398 0.268 23.141 1 82.88 1038 PRO B CA 1
ATOM 15863 C C . PRO B 1 1038 ? -6.98 0.029 24.531 1 82.88 1038 PRO B C 1
ATOM 15865 O O . PRO B 1 1038 ? -7.457 -1.07 24.828 1 82.88 1038 PRO B O 1
ATOM 15868 N N . PRO B 1 1039 ? -6.93 0.961 25.344 1 83.69 1039 PRO B N 1
ATOM 15869 C CA . PRO B 1 1039 ? -7.434 0.805 26.703 1 83.69 1039 PRO B CA 1
ATOM 15870 C C . PRO B 1 1039 ? -8.945 0.613 26.75 1 83.69 1039 PRO B C 1
ATOM 15872 O O . PRO B 1 1039 ? -9.672 1.176 25.938 1 83.69 1039 PRO B O 1
ATOM 15875 N N . PRO B 1 1040 ? -9.414 -0.18 27.75 1 84.12 1040 PRO B N 1
ATOM 15876 C CA . PRO B 1 1040 ? -10.859 -0.344 27.938 1 84.12 1040 PRO B CA 1
ATOM 15877 C C . PRO B 1 1040 ? -11.523 0.913 28.5 1 84.12 1040 PRO B C 1
ATOM 15879 O O . PRO B 1 1040 ? -10.836 1.829 28.953 1 84.12 1040 PRO B O 1
ATOM 15882 N N . LEU B 1 1041 ? -12.812 0.981 28.438 1 88.25 1041 LEU B N 1
ATOM 15883 C CA . LEU B 1 1041 ? -13.57 2.143 28.906 1 88.25 1041 LEU B CA 1
ATOM 15884 C C . LEU B 1 1041 ? -13.398 2.342 30.406 1 88.25 1041 LEU B C 1
ATOM 15886 O O . LEU B 1 1041 ? -13.203 3.469 30.859 1 88.25 1041 LEU B O 1
ATOM 15890 N N . LEU B 1 1042 ? -13.562 1.196 31.219 1 85.75 1042 LEU B N 1
ATOM 15891 C CA . LEU B 1 1042 ? -13.336 1.275 32.656 1 85.75 1042 LEU B CA 1
ATOM 15892 C C . LEU B 1 1042 ? -12.094 0.49 33.062 1 85.75 1042 LEU B C 1
ATOM 15894 O O . LEU B 1 1042 ? -11.812 -0.573 32.5 1 85.75 1042 LEU B O 1
ATOM 15898 N N . GLU B 1 1043 ? -11.008 1.155 33.75 1 68.31 1043 GLU B N 1
ATOM 15899 C CA . GLU B 1 1043 ? -9.773 0.511 34.188 1 68.31 1043 GLU B CA 1
ATOM 15900 C C . GLU B 1 1043 ? -10.055 -0.757 35 1 68.31 1043 GLU B C 1
ATOM 15902 O O . GLU B 1 1043 ? -9.312 -1.737 34.906 1 68.31 1043 GLU B O 1
ATOM 15907 N N . ASP B 1 1044 ? -10.758 -0.68 36.281 1 55.84 1044 ASP B N 1
ATOM 15908 C CA . ASP B 1 1044 ? -10.953 -1.841 37.156 1 55.84 1044 ASP B CA 1
ATOM 15909 C C . ASP B 1 1044 ? -11.578 -3.002 36.375 1 55.84 1044 ASP B C 1
ATOM 15911 O O . ASP B 1 1044 ? -11.422 -4.164 36.781 1 55.84 1044 ASP B O 1
ATOM 15915 N N . GLY B 1 1045 ? -12.992 -2.887 36.094 1 45.78 1045 GLY B N 1
ATOM 15916 C CA . GLY B 1 1045 ? -13.953 -3.951 35.844 1 45.78 1045 GLY B CA 1
ATOM 15917 C C . GLY B 1 1045 ? -13.656 -4.727 34.594 1 45.78 1045 GLY B C 1
ATOM 15918 O O . GLY B 1 1045 ? -12.812 -4.316 33.781 1 45.78 1045 GLY B O 1
ATOM 15919 N N . GLY B 1 1046 ? -14.438 -6.043 34.531 1 40.09 1046 GLY B N 1
ATOM 15920 C CA . GLY B 1 1046 ? -14.875 -7.238 33.812 1 40.09 1046 GLY B CA 1
ATOM 15921 C C . GLY B 1 1046 ? -15.289 -6.965 32.375 1 40.09 1046 GLY B C 1
ATOM 15922 O O . GLY B 1 1046 ? -16.484 -6.844 32.094 1 40.09 1046 GLY B O 1
ATOM 15923 N N . ASN B 1 1047 ? -14.875 -6.055 31.844 1 39.53 1047 ASN B N 1
ATOM 15924 C CA . ASN B 1 1047 ? -15.469 -5.996 30.5 1 39.53 1047 ASN B CA 1
ATOM 15925 C C . ASN B 1 1047 ? -15.711 -7.391 29.938 1 39.53 1047 ASN B C 1
ATOM 15927 O O . ASN B 1 1047 ? -14.781 -8.18 29.797 1 39.53 1047 ASN B O 1
ATOM 15931 N N . ALA B 1 1048 ? -16.938 -7.852 30.094 1 38.62 1048 ALA B N 1
ATOM 15932 C CA . ALA B 1 1048 ? -17.469 -9.117 29.578 1 38.62 1048 ALA B CA 1
ATOM 15933 C C . ALA B 1 1048 ? -16.875 -9.438 28.219 1 38.62 1048 ALA B C 1
ATOM 15935 O O . ALA B 1 1048 ? -16.656 -8.539 27.391 1 38.62 1048 ALA B O 1
ATOM 15936 N N . PRO B 1 1049 ? -16.297 -10.617 28.109 1 33.19 1049 PRO B N 1
ATOM 15937 C CA . PRO B 1 1049 ? -15.805 -11.172 26.844 1 33.19 1049 PRO B CA 1
ATOM 15938 C C . PRO B 1 1049 ? -16.672 -10.789 25.656 1 33.19 1049 PRO B C 1
ATOM 15940 O O . PRO B 1 1049 ? -17.859 -10.5 25.828 1 33.19 1049 PRO B O 1
ATOM 15943 N N . PRO B 1 1050 ? -16.125 -10.328 24.516 1 31.77 1050 PRO B N 1
ATOM 15944 C CA . PRO B 1 1050 ? -17.062 -10.172 23.391 1 31.77 1050 PRO B CA 1
ATOM 15945 C C . PRO B 1 1050 ? -18.219 -11.156 23.453 1 31.77 1050 PRO B C 1
ATOM 15947 O O . PRO B 1 1050 ? -18.062 -12.289 23.922 1 31.77 1050 PRO B O 1
ATOM 15950 N N . PRO B 1 1051 ? -19.609 -10.57 23.422 1 28.36 1051 PRO B N 1
ATOM 15951 C CA . PRO B 1 1051 ? -20.547 -11.688 23.391 1 28.36 1051 PRO B CA 1
ATOM 15952 C C . PRO B 1 1051 ? -20.156 -12.781 22.406 1 28.36 1051 PRO B C 1
ATOM 15954 O O . PRO B 1 1051 ? -19.484 -12.508 21.406 1 28.36 1051 PRO B O 1
#

Solvent-accessible surface area (backbone atoms only — not comparable to full-atom values): 103134 Å² total; per-residue (Å²): 130,65,72,52,41,70,70,46,32,62,47,33,20,49,51,21,18,33,49,33,35,45,52,55,38,50,37,56,56,42,23,73,64,68,33,57,64,47,59,32,45,30,48,46,49,31,44,45,40,43,15,27,19,53,13,17,46,62,40,13,59,52,38,72,72,43,52,50,24,33,45,52,30,16,50,38,34,39,51,27,23,56,47,52,65,47,34,67,60,44,48,54,50,44,44,53,52,42,45,72,65,26,34,43,85,67,53,32,68,69,56,29,49,53,50,50,51,50,48,52,41,67,57,48,38,61,34,24,22,42,57,18,27,39,59,48,12,48,40,61,54,43,61,47,93,81,47,52,76,50,47,62,46,30,49,38,52,17,36,17,31,49,17,21,26,51,18,29,45,41,38,53,77,42,38,36,72,75,56,7,40,64,53,37,44,46,49,36,28,52,53,31,41,50,42,16,53,51,33,42,58,52,36,71,74,47,81,70,56,70,82,68,78,68,77,68,69,75,67,77,78,70,72,81,67,76,73,70,63,64,62,68,55,51,38,51,49,32,15,50,51,24,17,42,50,37,29,44,50,53,38,51,50,66,62,44,23,12,51,57,36,34,24,70,51,38,64,38,48,51,49,29,36,35,35,47,14,26,18,49,16,23,37,46,38,49,66,60,44,72,85,46,82,74,45,47,51,58,52,14,40,42,29,25,49,27,19,31,46,50,18,46,55,41,39,50,14,45,58,55,39,52,47,45,57,56,40,51,57,41,34,26,66,41,68,68,21,38,51,48,30,44,48,55,53,43,37,69,59,38,20,62,27,24,20,39,54,19,31,45,57,62,43,48,50,49,42,70,55,72,62,69,96,60,56,44,52,51,54,15,52,44,43,32,34,19,24,52,18,26,32,50,16,26,48,38,38,49,74,46,43,26,56,73,46,26,54,70,46,44,52,41,47,43,34,50,52,28,38,52,52,14,50,51,31,39,55,46,20,43,70,66,64,64,50,64,70,78,74,46,46,65,53,51,52,44,39,52,50,24,54,56,31,52,67,40,88,32,62,47,48,52,33,47,56,24,18,41,23,55,59,55,55,64,62,42,66,81,35,54,56,48,26,51,19,31,42,22,45,49,49,53,25,54,75,45,72,49,38,42,68,80,41,39,38,35,33,33,46,43,67,14,37,30,41,21,51,47,8,34,76,76,49,29,61,55,80,39,32,35,44,37,44,45,56,46,40,54,52,50,54,64,42,94,75,41,33,29,34,37,32,34,50,48,66,48,22,23,33,60,13,52,49,48,54,30,80,68,36,63,36,28,41,30,29,27,73,55,76,71,43,52,57,47,25,60,65,28,32,68,71,6,69,36,33,92,76,37,85,39,48,44,81,42,82,38,42,59,71,52,46,50,67,42,51,86,65,63,18,35,32,36,32,40,54,77,38,56,33,22,34,65,73,45,32,57,75,60,16,40,63,42,50,50,38,49,58,70,30,40,32,95,88,20,38,37,33,40,39,38,59,43,57,38,33,34,18,57,53,53,30,18,50,39,19,20,49,54,74,77,24,64,20,36,30,39,30,46,58,48,100,44,36,32,38,38,42,33,21,68,55,75,74,57,42,47,46,52,61,34,45,57,44,40,74,28,78,51,44,33,59,50,31,32,65,48,72,41,25,75,48,59,46,52,58,56,40,31,47,32,22,22,40,60,42,38,49,61,55,22,60,90,32,71,87,42,40,20,30,82,50,42,40,50,56,30,56,54,29,42,71,26,60,59,42,86,81,26,61,44,50,70,65,58,53,34,55,51,7,51,75,70,68,17,45,57,77,56,69,70,40,69,86,78,60,62,59,58,17,56,57,63,26,38,87,78,66,53,79,80,78,97,48,91,91,43,64,62,68,62,48,51,47,56,45,48,21,55,52,30,43,73,69,68,33,51,70,60,16,48,54,43,44,61,69,65,71,67,75,70,76,46,50,61,44,27,52,52,53,26,49,42,27,32,75,68,68,40,73,78,19,55,67,38,31,59,59,35,33,76,70,41,43,39,50,22,27,40,50,49,18,53,37,27,46,77,70,71,35,55,70,62,18,48,53,30,41,47,52,22,50,54,47,28,51,56,35,64,66,68,55,66,69,53,51,53,49,48,48,53,46,48,48,57,47,23,73,76,34,55,70,62,26,51,54,52,51,60,62,54,67,61,77,31,24,50,28,38,48,37,61,60,44,48,50,44,41,39,53,44,22,58,67,70,43,34,83,84,36,33,68,72,44,48,50,80,41,60,90,35,47,68,57,44,69,71,53,32,51,52,51,25,52,39,23,57,76,63,65,40,95,57,26,66,57,31,49,49,50,42,50,54,54,52,71,70,44,55,49,58,74,56,87,86,62,78,72,75,68,80,132,131,66,72,52,42,70,69,48,33,63,49,33,19,51,51,21,18,34,52,33,35,44,51,54,39,51,41,56,56,44,19,75,63,74,27,74,39,47,55,38,52,28,47,47,50,30,44,46,40,43,15,27,18,52,14,17,46,62,39,14,58,53,38,72,72,43,55,51,24,34,44,53,31,17,51,37,35,40,52,28,24,56,46,51,62,46,35,66,60,46,50,54,50,46,43,52,51,43,44,73,66,26,34,42,85,68,53,32,68,69,56,28,49,51,50,51,50,51,48,50,41,66,58,47,38,61,33,25,23,43,55,19,29,39,60,48,14,49,40,61,54,44,60,47,92,82,47,48,77,48,47,60,46,30,48,39,51,19,36,17,33,49,16,22,26,51,19,29,45,41,41,53,77,43,38,33,74,76,56,7,40,63,52,39,46,47,52,36,28,53,52,32,42,51,43,16,54,52,34,43,58,52,36,74,73,47,80,70,57,72,81,68,77,69,78,68,71,78,67,78,78,69,70,81,69,76,72,70,64,63,63,69,56,51,39,51,49,33,15,50,52,25,18,40,50,37,29,44,49,54,37,49,50,66,62,45,22,12,52,59,37,33,24,70,50,40,64,38,49,51,50,30,36,35,36,47,14,26,17,52,16,22,38,47,40,48,66,62,45,72,84,47,82,72,45,47,51,58,52,14,40,42,29,24,50,26,19,31,46,50,18,45,55,41,40,50,15,44,58,53,41,51,49,45,57,56,39,50,56,41,34,26,67,39,68,66,21,38,50,48,30,44,47,53,54,43,38,70,58,39,18,61,27,25,20,39,55,19,30,45,56,64,44,49,51,49,43,69,53,75,67,60,96,58,57,44,52,51,54,15,52,45,43,31,33,19,24,52,19,25,32,50,16,25,48,37,38,42,73,45,42,27,56,71,46,24,54,70,46,44,53,41,48,41,32,49,52,28,37,51,53,14,50,52,30,38,54,45,21,42,70,65,65,62,49,62,70,78,76,46,46,65,51,51,52,43,40,53,51,25,53,56,30,52,65,41,88,32,60,48,48,52,31,46,55,24,18,40,22,56,59,54,55,63,64,42,64,82,34,54,58,49,28,51,19,32,40,21,46,47,47,53,26,54,75,45,73,50,37,44,66,73,43,40,38,36,34,32,47,44,67,15,37,29,38,21,49,47,9,34,77,77,49,31,60,54,80,38,32,33,45,38,44,45,56,46,42,55,53,50,53,64,42,92,76,41,33,32,35,37,32,35,51,47,68,47,22,24,33,59,13,52,48,48,54,32,79,66,35,63,37,29,41,29,27,26,73,54,75,70,43,52,58,47,25,61,67,28,32,68,71,6,69,36,33,92,76,38,86,40,46,44,80,41,83,38,44,60,70,53,47,51,65,41,50,87,65,63,21,37,31,37,33,40,56,78,37,56,32,22,34,65,60,45,32,59,76,60,15,40,62,42,50,51,39,49,57,71,28,40,33,94,88,20,40,38,32,40,38,38,56,43,54,39,35,34,17,59,54,52,32,18,50,38,18,20,48,55,73,76,24,64,20,37,32,38,31,46,59,47,98,45,36,31,37,38,43,31,22,68,56,76,72,58,41,46,46,51,60,34,45,56,45,40,72,28,76,51,44,32,59,51,32,33,65,49,71,41,25,76,48,58,45,52,58,56,41,30,47,32,22,23,40,62,44,39,50,61,56,22,60,92,31,71,88,44,39,20,30,83,51,41,41,49,56,29,55,55,30,42,72,26,60,58,42,86,83,27,61,44,51,69,64,56,54,33,54,51,7,52,76,69,68,17,44,56,78,55,70,70,40,70,85,78,61,61,59,57,17,55,55,63,27,38,86,77,68,53,81,81,79,95,49,90,91,43,63,62,68,59,50,51,47,55,45,50,20,55,52,30,44,72,70,68,32,51,71,60,16,47,55,43,44,61,70,66,70,68,77,71,76,46,51,60,43,27,52,52,54,26,50,43,28,34,76,69,68,41,74,80,20,55,67,39,30,59,59,35,34,75,69,39,42,39,51,22,28,38,49,48,19,53,38,27,46,76,68,72,35,55,71,63,16,48,52,29,41,47,53,21,49,55,46,28,50,56,34,64,64,68,53,66,69,53,51,53,47,48,48,53,46,50,50,56,46,24,74,77,35,54,71,62,25,50,54,53,50,60,64,54,67,60,78,32,23,51,29,38,48,36,62,59,44,51,49,44,40,38,52,42,21,58,67,71,44,33,84,83,35,34,67,72,44,49,50,81,40,61,91,35,47,69,56,44,69,72,54,32,52,51,50,25,52,39,22,56,75,64,66,41,93,56,26,66,57,33,48,49,49,41,49,54,55,52,71,70,46,54,50,57,73,57,87,88,67,78,75,70,67,80,130

Foldseek 3Di:
DQPLLVLLQVLLLLLLLLLLLLLVLLLLLLCLQAPFSQLSNLLSLLLLLLLLLLLLQVLLVVLLPDQQLLLVLLVLLLQLLVLLLCLVVLSVVLSVVCLVVLACVVVNDVVNSVSSSVSSSVSCNRSSSSSNNNLSSSLVLRDDLPPQLSLSSLSSVLSSLVSNLVNLVCSQQPCCQPPFSSRSSNVSSVSSNVSSVSSNVVSVVGDTPPPPPPPPDPPPPPPPPQDQDDLVLLLLLLLLLLLLQLLVLLLLLLQCCLLQQQFSNRNSLLSSLLSNLLSLLSNVCSVVVPVPQQALLVLLLLLLQLLLLLLVQQLCALVLSLLSLVQCVLCVVPLVRSSVSSNVSSNSNRRRSSNSSSNNLSSSLSSNDTRDDNSSNSNSSSSNSSSNSNSCNSCCNLPNCCQPQNSLRSSLVSSVSSLVSSVVSVVVCCVRVVDDVVVCVVSVVSSVVSNVSSPHPGYACQSFAQSNSLQRGQADPPDPLSRLQSVLVSRLQWDDWGGFSRWTWTWGFAAFIFIDTRHHTQDGLQPCLLCLQVLQVVQVLFAPQFAEEEEEACALVQNQQQLLFPPSYQAYEYEAQTPVSVVNVVQSCLRRNNNVPRPRYHYHHDRPSSCLSSDPAAGQEYEYRRAQLRNPSSLQCQALSVLQSNVNRYDANHKYKYKYFQFLAALLLVLQSLLSLVVQFVWWWWFARDFGIIIIIGHNHADAGALVSSQVCLQDPPNVLSCCQRQQWSGSLSVLLRTQFIRVLSCVSNVPVNVSRAHSGNSNSSVRSNSRRNPHDRHTGSLVSNVVRVVRVGRGGHHDHDDDDNLSSLLSNLLVPRDDDDDPVYDPVLSVLSNVLNVCVVVVNLVVSLVSVVVSVDDDDTLVSLLSNLLSCLVVLHPVSLVSLVVNCVRQVLSSLLSVLSSCVVVVNLQVSLVSLLVSLVVQQNHVGDDPVSVLVSLVVLLVSCLVPVVSNVSVLVSLLDAGRSNRNVVSSLVSNCSSCVRNPVLVCVCSSCVSSPPSHRSDLVRLVSVLVNCVSNVNPCNVVSVVSNVVSVVPDDDDPDPPDPPPDDD/DQPLLVLLQVLLLLLLLLLLLLLVLLLLLLCLQANLFLLSNLLSLLLLLLLLLLLLQVLLVVLLVDQQLLLVLLVLLLQLLVLLLCLVVLSVVLSVVCLVVLACVVVNDVVNSVSSSVSSSVSCNRSSSSSNNNLSSSLVLRDDLVPFLSLSSLSSVLSSLVSNLVNLVCSQQPCCQPPFSSRSSNVSSVSSNVSSVSSNVVSVVGDGPPPPPPPPDPPPPPPPPQDQDDLVLLLLVLLLLLLLQLLVLLLLLLQCCLLQQQFSNRNSLLSSLLSNLLSLLSNVCSVVVPVPQQALLVLLLLLLQLLLLQLVQQLCALVLSLLSLVQCVLCVVPLVRSSVSSNVSSNSNRRRSSNSSSNNLSSSLSSNDTRDDSSSNSNSSSSNSSSNSNSCNSCCNLPNCCQPQNSLRSSLVSSVSSLVSSVVSVVCCCVRVVDPVVVCVVSVVSSVVSNVSSPHPGYACQSFAQSNSLQRGQADPPDPLSRLQSVLVSRLQWDDWGGFSGWTWTWGFAAFIFIDTRHHTQDGLQPCLLCLQVLQVVLVLFAPAFAEEEEEACALVQNQQQLLFPPSYQAYEYEAQTPVSVVNVVQSCLRRNNNVPRPRYHYHHDHPSSCLSSDPAAGQEYEYRRAQLRNRRSLQCQALSVLQSNVNRYDQNHKYKYKYFFFLAALLLVLQSLLQLVVQFVWWWWFARDFGIIIIIGHNHADAGAVVSSQVCLQDPPNVQSCCQRQQWSGVLSVLLRTQFIRVLSCVSNVPVNVSRAHSGNSNSSVRSNSRRNPHDRHTGSLVSNVVRVVRVGRGGHHDHDDDDNLSSLLSNLLVPRDDDDDPVYDPVLSVLSNVLNVCVVVVNLVVSLVSVVVSVDDDDTLVSLLSNLLSCLVVLHPVNLVSLVVNCVSQVLSSLLSVLSSCVVVVNLQVSLVSLLVSLVVQQNHVGDDPVSVLVSLVVLLVSCLVPVVSNVSVLVSLLDAGRSNRNVVSSLVSNCSSCVRNPVLVCVCSSCVSSPPSHRSDLVRLVSVLVNCVSNVNPCNVVSVVSNVVSVVPDDDDPDNPDDPDDDD

Nearest PDB structures (foldseek):
  6o65-assembly4_H  TM=8.939E-01  e=3.570E-08  Arabidopsis thaliana
  6o63-assembly1_A  TM=8.824E-01  e=1.275E-07  Arabidopsis thaliana
  2pss-assembly1_A  TM=7.578E-01  e=1.596E-07  Plasmodium falciparum 3D7
  8iyi-assembly1_B  TM=8.382E-01  e=3.131E-07  Kluyveromyces lactis NRRL Y-1140
  1jq3-assembly1_D  TM=8.084E-01  e=1.509E-06  Thermotoga maritima

InterPro domains:
  IPR029063 S-adenosyl-L-methionine-dependent methyltransferase superfamily [G3DSA:3.40.50.150] (529-770)
  IPR029063 S-adenosyl-L-methionine-dependent methyltransferase superfamily [SSF53335] (512-717)
  IPR030374 Polyamine biosynthesis domain [PS51006] (538-710)
  IPR036259 MFS transporter superfamily [G3DSA:1.20.1250.20] (1-216)
  IPR036259 MFS transporter superfamily [SSF103473] (8-431)

Secondary structure (DSSP, 8-state):
--HHHHHHHHHHHHHHHHHHHHHHHHHHHHHHHH--HHHHHHHHHHHHHHHHHHHHHHHHHHHHH-S-HHHHHHHHHHHHHHHHHHHHHHHHHHHHHHHHTTHHHHH-HHHHHHHHHHHHHHHHHHHHHHHTTHHHHHHHHH--TT-TT-HHHHHHHHHHHHHHHHHHHHIIIIIHHHHHHHHHHHHHHHHHHHHHHHHHHHHHHSPP------------TTS----PPPHHHHHHHHHHHHHHHHHHHHHHHHHHHHHHTSBHHHHHHHHHHHHHHHHHHHHHHHHHTTSS---HHHHHHHHHHHHHHHHHHHHHTHHHHHHHHHHGGGGGG-HHHHHHHHHHHHHHHTHHHHHHHHHHHHHHHHHH--SSTTHHHHHHHHHHHHHHHHHHHHHHIIIIIHHHHHHHHHHHHHHHHHHHHHHHHHHHHHHHS---GGGGHHHHHHHHHHHHHHTS----HHHHSS-TTTT------S-HHHHHHHHHHHHHHEEEEEE-SS-EEEEEESSSEEEEETTEEEEETTTTHHHHHHHHHHHHHHSSS--EEEEE--TTSHHHHHHHTSTT--EEEEEES-TTHHHHHHHTGGGTTTGGG-TTEEEEES-HHHHHHH----EEEEEE----TTBTTGGGGGSHHHHHHHHHHEEEEEEEEEEEE-SS--HHHHHHHHHHHHHH-SEEEEEEEETTEEEEEEESS---EEHHHHHHHHTSTTHHHHIIIII--SSHHHHHTTEEE-HHHHHHHHTT-GGG---SSS-HHHHHHHHHTT-S--S--HHHHHHHHHHHT-SS--EEE----HHHHHHTTGGGTPPPP--TTS-HHHHHHHHHHHHHHHTT-HHHHHHHHHHHTPPP-SHHHHHHHHHHHHHHT-TTHHHHHHHHHHH-HHHHHHHHHHHHHHTT-HHHHHHHHHHHHHHHTT---S-HHHHHHHHHHHHHHHHH-HHHHHHHHHHTSSPPGGGTTHHHHHHHHHHHHHHHHHHHHHHHHHGGG-SS----HHHHHHHHHHHHHTT-TTHHHHHHHHHHHHHTSPPPSSSSS------/--HHHHHHHHHHHHHHHHHHHHHHHHHHHHHHHH-S-HHHHHHHHHHHHHHHHHHHHHHHHHHHH-S-HHHHHHHHHHHHHHHHHTHHHHHHHHHHHHHHTTHHHHH-HHHHHHHHHHHHHHHHHHHHHHHTTHHHHHHHHH--TT-TT-HHHHHHHHHHHHHHHHHHHHIIIIIHHHH-HHHHHHHHHHHHHHHHHHHHHHHHHSPP------------TTS----PPPHHHHHHHHHHHHHHHHHHHHHHHHHHHHHHTSBHHHHHHHHHHHHHHHHHHHHHHHHHTTSS---HHHHHHHHHHHHHHHHHHHHHTHHHHHHHHHHGGGGGG-HHHHHHHHHHHHHHHTHHHHHHHHHHHHHHHHHH--SSS-HHHHHHHHHHHHHHHHHHHHHHIIIIIHHHHHHHHHHHHHHHHHHHHHHHHHHHIIIII---GGGGHHHHHHHHHHHHHHTS----HHHHSS-TTTT------S-HHHHHHHHHHHHHHEEEEEE-SS-EEEEEESSSEEEEETTEEEEETTTTHHHHHHHHHHHHHHSSS--EEEEE--TTSHHHHHHHTSTT--EEEEEES-TTHHHHHHHTGGGTTTGGG-TTEEEEES-HHHHHHH----EEEEEE----TTBTTGGGGGSHHHHHHHHHHEEEEEEEEEEEE-SS--HHHHHHHHHHHHHH-SEEEEEEEETTEEEEEEESS---EEHHHHHHHHTSTTHHHHIIIII--SSHHHHHTTEEE-HHHHHHHHTT-GGG---SSS-HHHHHHHHHTT-S--S--HHHHHHHHHHHT-SS--EEE----HHHHHHTTGGGTPPPP--TTS-HHHHHHHHHHHHHHHTT-HHHHHHHHHHHTPPP-SHHHHHHHHHHHHHHT-TTHHHHHHHHHHH-HHHHHHHHHHHHHHTT-HHHHHHHHHHHHHHHHH---S-HHHHHHHHHHHHHHHHH-HHHHHHHHHHTSSPPGGGTTHHHHHHHHHHHHHHHHHHHHHHHHHGGG-SS----HHHHHHHHHHHHHHT-TTHHHHHHHHHHHHHTSPPPSSSSS------

Organism: Cystobacter fuscus (strain ATCC 25194 / DSM 2262 / NBRC 100088 / M29) (NCBI:txid1242864)

Radius of gyration: 40.53 Å; Cα contacts (8 Å, |Δi|>4): 3937; chains: 2; bounding box: 118×97×80 Å

pLDDT: mean 89.73, std 11.32, range [27.78, 98.62]

Sequence (2102 aa):
MNARVWKIAPLLFGSGFCALVYQTAWQRELRLIFGASTAASAAVLAIFMGGLGLGGALLGARVDRHKRPLAFYADLELLISLSAAVTPLLVVLARTLYVTLGGTVSLGLGVGTLIRLLLSTLVLAVPTLLMGGTLPAAARAAETPEDVRRRALAVLYGVNTLGAVAGATASTFLLFEVFGTRTTLWLATLVNVLVALVARSVARSLPESETEQAHAAPVPEEARALPLPPRAFVLTAAALVGFAFFLMEMVWYRMTSPLLGGSTFTFGLILMVALAGIGLGGAAYAAWGRTRPATLRGFALTCILEALLLAMPLALGDKVAVLATLTRSLSVFGFSGLVLSWTLLAALVVFPAAFVSGVQFPLLLALLGRGGEQVGRQVGLAYAWNTVGSIVGSLAGGFGLLPLLTAPGVWRTVGGVLVVLGLVAAAMALRWEQAPPSRLLPSLLAAALTVVLLSAEGPSAVWRHGGIGAGRSRVDTTSTQEMRDSASRLRGSLLWEADGVESSVGILGTDGLSFHVNGKSDGNSVGDASTQVMGGLIGALAHPNPRHALVIGLGTGSTSGWLGSVPEMERVDTVEIEPAILEMARQCADVNERVLDNPKVNIIFDDAREVLLASHESYDIIFSEPSNPYRAGIASLFSREFYQGVRRRLAPGGIFLQWVQAYEVDARTVRSIYATLTSEFGAVESWKTQAGDLILMATAEPWRHDLERMRARVAQEPYRRALAATWETTELEGVLSHFIAGPALALRLSKGQEALINTDDLSYVEFAFARSVGRSHTGFAPELLRQLGVELGADRPEVARGTVDWQRVEELRLPAQWDPPRRPDLNASKLQAHRAVYAAYNRQQPSEALKLWQRTQAQPRDITELRLVGELLVRQGDEAALPLLEQLEVSLPFDARSLRAQWLVSKDRHAEATQSLESAFAMLHQVPWGSNKLLEQAMALSETIARKDAALGERLWNALARPFSNNRGEDGRKWTRLVLASVLGFSQRCVEALAPYEPHIPWTRSFLEKRASCYVETHHSLEDEALADIANFMSMEPPPLLEDGGNAPPPMNARVWKIAPLLFGSGFCALVYQTAWQRELRLIFGASTAASAAVLAIFMGGLGLGGALLGARVDRHKRPLAFYADLELLISLSAAVTPLLVVLARTLYVTLGGTVSLGLGVGTLIRLLLSTLVLAVPTLLMGGTLPAAARAAETPEDVRRRALAVLYGVNTLGAVAGATASTFLLFEVFGTRTTLWLATLVNVLVALVARSVARSLPESETEQAHAAPVPEEARALPLPPRAFVLTAAALVGFAFFLMEMVWYRMTSPLLGGSTFTFGLILMVALAGIGLGGAAYAAWGRTRPATLRGFALTCILEALLLAMPLALGDKVAVLATLTRSLSVFGFSGLVLSWTLLAALVVFPAAFVSGVQFPLLLALLGRGGEQVGRQVGLAYAWNTVGSIVGSLAGGFGLLPLLTAPGVWRTVGGVLVVLGLVAAAMALRWEQAPPSRLLPSLLAAALTVVLLSAEGPSAVWRHGGIGAGRSRVDTTSTQEMRDSASRLRGSLLWEADGVESSVGILGTDGLSFHVNGKSDGNSVGDASTQVMGGLIGALAHPNPRHALVIGLGTGSTSGWLGSVPEMERVDTVEIEPAILEMARQCADVNERVLDNPKVNIIFDDAREVLLASHESYDIIFSEPSNPYRAGIASLFSREFYQGVRRRLAPGGIFLQWVQAYEVDARTVRSIYATLTSEFGAVESWKTQAGDLILMATAEPWRHDLERMRARVAQEPYRRALAATWETTELEGVLSHFIAGPALALRLSKGQEALINTDDLSYVEFAFARSVGRSHTGFAPELLRQLGVELGADRPEVARGTVDWQRVEELRLPAQWDPPRRPDLNASKLQAHRAVYAAYNRQQPSEALKLWQRTQAQPRDITELRLVGELLVRQGDEAALPLLEQLEVSLPFDARSLRAQWLVSKDRHAEATQSLESAFAMLHQVPWGSNKLLEQAMALSETIARKDAALGERLWNALARPFSNNRGEDGRKWTRLVLASVLGFSQRCVEALAPYEPHIPWTRSFLEKRASCYVETHHSLEDEALADIANFMSMEPPPLLEDGGNAPPP